Protein 8EE4 (pdb70)

Nearest PDB structures (foldseek):
  8sux-assembly1_B  TM=9.999E-01  e=4.823E-75  Escherichia coli
  8sux-assembly1_A  TM=9.973E-01  e=3.502E-72  Escherichia coli
  8eea-assembly1_E  TM=9.603E-01  e=1.665E-67  Escherichia coli
  8sux-assembly1_E  TM=9.522E-01  e=3.057E-65  Escherichia coli
  8ee4-assembly1_F  TM=9.236E-01  e=9.505E-64  Escherichia coli

Organism: Escherichia coli (NCBI:txid562)

Solvent-accessible surface area: 100495 Å² total; per-residue (Å²): 20,87,1,56,76,0,31,6,68,19,0,70,38,1,89,69,2,75,4,75,12,44,104,57,19,0,0,0,24,8,71,30,58,26,10,19,43,10,0,0,14,0,0,4,5,0,2,23,0,0,4,102,2,7,12,21,21,85,125,39,167,28,164,16,10,50,6,66,40,95,6,3,32,74,40,52,101,92,161,74,138,79,52,71,79,20,56,25,0,61,1,37,1,40,2,32,14,45,115,78,90,108,7,68,3,39,23,6,17,122,20,143,111,113,60,111,57,43,170,48,0,28,73,0,21,137,60,0,81,99,7,22,122,94,12,36,83,56,158,58,188,79,126,10,92,4,14,0,1,1,6,6,6,0,3,28,4,14,34,31,87,53,96,232,26,103,82,69,26,12,20,27,13,22,0,2,46,44,2,3,4,13,63,35,13,22,105,62,4,48,60,14,0,21,10,0,19,52,0,30,38,15,10,38,11,52,69,128,122,65,112,97,64,69,168,104,33,25,52,7,12,79,60,0,89,21,5,12,64,7,0,29,110,5,1,35,61,10,0,83,147,51,33,16,21,40,52,1,35,13,5,7,55,52,127,89,63,10,1,1,26,21,69,119,122,4,78,33,9,2,64,79,18,33,16,0,6,22,12,4,2,21,8,3,3,11,0,0,6,0,0,14,24,0,1,40,59,38,67,64,41,2,7,80,119,2,103,5,1,0,0,0,2,13,3,20,18,1,4,25,33,64,1,17,81,74,0,14,120,17,4,63,57,6,0,41,84,1,8,0,0,0,0,0,30,14,87,66,4,37,62,126,35,155,112,89,11,16,18,60,11,77,65,63,166,89,2,45,5,114,14,93,64,28,212,21,81,2,54,76,0,32,7,63,19,0,73,41,0,88,67,2,73,3,69,12,44,104,53,17,0,0,0,25,8,72,34,56,20,10,19,42,10,0,1,3,0,0,1,5,0,2,22,1,0,4,101,1,6,12,20,21,87,120,37,164,28,164,10,9,52,5,66,33,95,4,3,34,64,41,52,100,92,163,75,134,74,52,67,87,25,56,26,0,68,1,38,1,41,1,33,12,45,115,79,76,104,8,70,3,44,22,11,17,127,24,144,112,111,62,126,56,43,143,42,0,28,56,0,22,132,61,0,83,100,8,22,120,94,14,38,82,62,153,58,181,113,126,12,96,4,14,0,0,1,7,7,7,4,3,28,5,15,37,21,90,50,176,52,189,20,107,78,69,27,11,20,26,12,14,0,2,47,48,2,3,6,14,64,34,19,25,68,51,4,42,98,14,0,22,9,0,15,54,0,29,43,12,28,36,12,60,101,131,119,79,107,151,144,47,73,6,19,77,54,0,78,25,6,11,71,8,0,24,113,6,0,31,62,7,0,86,143,49,28,16,27,42,46,1,48,16,7,8,57,54,126,88,59,9,1,0,22,24,71,120,104,4,68,33,8,2,59,79,20,30,10,0,6,20,12,4,1,19,9,1,2,12,0,0,1,0,0,15,16,0,1,38,52,44,71,71,46,3,7,83,116,2,104,5,1,0,0,0,4,11,3,10,16,4,4,22,33,61,0,15,80,74,0,14,115,18,3,62,57,6,0,42,85,1,8,0,0,0,0,0,21,14,86,66,5,38,70,118,34,156,105,87,9,14,13,59,9,81,63,85,171,90,3,42,5,117,12,95,80,33,212,27,75,0,46,83,0,36,2,69,15,0,84,42,0,47,72,0,63,2,63,15,36,101,69,14,0,0,0,2,7,76,121,25,48,3,19,63,5,0,1,24,0,0,18,7,1,3,34,1,0,4,96,0,1,100,21,14,119,191,29,157,73,179,40,10,52,8,83,42,119,5,9,28,77,37,63,61,72,97,24,26,23,11,14,30,2,36,41,0,61,2,40,0,45,0,47,3,41,111,72,91,90,9,58,2,35,16,12,14,126,0,48,49,96,62,95,52,41,167,84,0,42,78,0,25,134,55,0,68,62,15,16,137,105,16,110,97,174,180,48,167,161,96,17,122,4,18,1,0,2,24,6,6,56,26,12,31,99,174,76,147,30,117,11,42,73,31,35,132,5,5,9,38,0,3,30,67,3,5,20,49,89,16,24,39,111,73,5,31,114,14,0,22,71,0,24,68,17,31,109,102,52,74,105,70,22,128,130,49,78,114,57,112,169,121,65,30,82,98,16,102,68,11,89,24,3,12,73,6,2,26,99,6,0,27,52,9,1,79,140,51,33,18,25,40,46,0,41,14,18,61,62,19,138,115,62,14,0,0,20,20,99,107,95,24,69,44,6,4,66,80,25,31,43,2,3,55,1,2,1,16,2,3,2,7,0,2,5,1,0,4,20,0,1,4,68,41,62,60,39,1,6,67,110,9,102,3,0,0,0,0,6,26,0,19,21,34,2,23,4,33,0,14,32,75,2,7,122,16,5,66,61,10,1,43,83,6,9,0,0,0,0,0,46,12,4,8,0,0,0,34,10,119,79,82,10,0,16,37,9,82,86,69,154,68,10,47,7,97,19,97,68,5,177,30,57,1,137,36,34,48,4,45,68,0,1,94,65,18,21,61,13,87,28,64,0,70,16,157,104,102,93,165,19,81,7,72,70,1,20,3,73,16,3,71,39,1,60,82,1,68,2,69,11,37,78,65,20,0,0,0,4,1,64,37,69,25,7,20,65,19,0,0,24,0,3,48,6,1,3,34,1,0,18,102,4,8,76,5,44,146,123,43,205,60,191,42,22,46,8,110,42,95,8,4,28,57,39,114,126,147,172,53,157,48,24,78,72,20,54,32,1,34,1,25,1,47,1,61,12,24,124,67,105,110,15,64,2,66,19,47,13,145,34,141,74,90,48,135,62,70,152,65,0,21,91,6,28,132,43,0,78,93,3,18,136,80,8,111,73,101,175,50,175,94,129,12,107,5,9,0,1,4,30,3,8,34,43,12,23,83,185,83,130,15,52,56,51,13,110,5,21,11,30,0,7,47,54,3,9,46,6,65,5,17,29,150,56,5,56,117,53,0,15,92,0,14,96,18,24,20,59,54,31,1,34,59,53,51,48,94,99,22,145,179,180,65,110,126,41,86,48,4,78,20,0,8,72,2,0,29,83,4,2,28,34,5,0,83,101,65,39,22,35,42,60,1,32,16,11,11,6,20,18,18,47,8,0,3,25,32,100,142,172,35,90,28,33,3,73,102,21,38,97,13,10,46,30,11,1,1,8,2,0,30,1,0,23,29,0,12,40,0,1,10,42,37,82,55,37,0,1,51,109,1,94,5,3,0,1,0,5,19,4,11,31,60,14,21,3,36,35,22,18,38,6,10,102,4,4,64,60,6,0,46,88,3,8,0,5,0,0,0,23,8,4,9,0,0,1,22,11,114,87,85,9,0,10,32,8,112,73,65,138,118,1,64,6,111,10,100,85,5,190,27,62,0,60,19,50,44,3,25,61,2,3,111,87,23,36,63,25,90,18,92,60,25,73,0,49,77,1,37,2,65,15,0,82,37,4,46,74,2,74,3,59,17,39,102,65,11,0,0,0,2,12,65,123,28,56,1,25,65,4,0,1,24,0,0,15,8,0,2,13,1,0,6,65,1,5,74,30,13,100,150,125,174,56,150,37,22,45,8,56,42,120,5,10,31,68,36,64,90,55,74,19,33,19,10,13,31,2,37,37,0,71,2,41,0,48,1,37,14,35,122,76,82,98,10,62,2,41,16,15,13,121,0,46,50,99,64,94,48,41,167,81,0,42,82,0,25,131,51,0,73,70,18,12,131,106,18,125,85,111,181,58,178,142,67,38,109,2,16,0,0,2,21,5,5,57,24,12,27,94,143,56,149,32,128,11,57,63,27,46,128,5,6,21,40,0,2,57,91,3,5,16,51,98,34,23,35,107,67,3,47,110,15,0,22,69,0,32,85,8,31,78,94,66,66,97,72,49,142,142,72,84,107,44,133,145,117,44,21,72,98,15,95,84,17,113,22,8,11,104,11,2,28,103,5,0,33,50,10,0,78,140,46,34,18,21,42,48,0,45,24,13,54,106,32,132,123,52,11,0,0,21,19,79,122,92,2,62,45,12,7,76,91,27,26,34,0,6,72,1,1,1,14,1,3,2,8,0,2,2,1,0,8,21,0,0,20,60,47,67,64,53,2,10,52,113,4,108,3,1,0,0,0,5,27,0,19,19,34,2,15,2,33,0,14,29,58,1,8,117,17,5,65,56,10,1,40,78,6,7,0,0,0,0,0,36,9,5,11,0,0,0,28,9,118,81,90,10,0,20,35,11,85,94,65,149,65,6,38,5,98,20,96,60,5,175,33,61,1,106,21,43,47,5,34,53,0,1,78,69,16,18,66,13,99,31,100,1,82,44,213,22,80,4,72,79,1,34,3,66,27,0,75,43,1,86,73,2,77,2,71,12,41,85,66,20,1,0,0,1,4,61,36,69,25,6,22,66,14,0,0,19,0,0,25,7,0,4,22,0,1,5,78,3,1,66,46,8,66,156,61,148,58,162,37,13,49,7,90,59,93,5,3,21,77,48,54,122,132,160,81,113,102,43,91,100,17,52,39,0,45,0,38,0,38,1,47,17,43,121,79,76,108,6,68,3,60,24,8,12,103,17,151,107,106,44,95,64,49,178,71,0,30,78,0,24,129,52,0,51,80,12,10,128,97,19,88,112,131,162,67,185,71,117,12,104,4,14,0,2,5,34,3,7,29,49,12,28,48,191,90,134,13,63,84,43,23,146,4,18,12,20,0,2,70,100,3,15,55,6,66,7,25,38,147,69,5,56,112,55,0,20,85,0,12,94,22,25,22,64,49,30,2,28,69,54,51,36,73,106,33,134,170,171,86,33,128,114,25,85,56,3,81,26,0,7,62,1,0,30,74,3,1,32,53,6,0,85,128,56,38,21,36,39,58,1,37,23,13,9,5,24,26,46,50,14,0,2,27,31,99,146,170,34,90,27,26,2,78,100,18,38,95,16,10,39,24,10,0,1,9,3,0,29,1,0,23,27,0,9,47,0,3,10,41,36,69,46,37,0,2,57,107,1,99,4,2,0,2,0,6,20,4,11,26,52,9,28,2,36,36,17,17,23,6,10,80,6,3,66,67,5,0,48,84,2,6,1,0,0,0,0,23,9,5,9,0,0,0,22,10,110,90,94,8,0,13,30,8,102,60,40,153,82,0,45,5,82,15,109,80,8,181,35,52,1,75,19,51,45,4,20,71,1,3,98,75,21,30,63,22,78,18,81,5,99,107

Structure (mmCIF, N/CA/C/O backbone):
data_8EE4
#
_entry.id   8EE4
#
_cell.length_a   1.00
_cell.length_b   1.00
_cell.length_c   1.00
_cell.angle_alpha   90.00
_cell.angle_beta   90.00
_cell.angle_gamma   90.00
#
_symmetry.space_group_name_H-M   'P 1'
#
loop_
_entity.id
_entity.type
_entity.pdbx_description
1 polymer PtuA
2 non-polymer "ADENOSINE-5'-TRIPHOSPHATE"
#
loop_
_atom_site.group_PDB
_atom_site.id
_atom_site.type_symbol
_atom_site.label_atom_id
_atom_site.label_alt_id
_atom_site.label_comp_id
_atom_site.label_asym_id
_atom_site.label_entity_id
_atom_site.label_seq_id
_atom_site.pdbx_PDB_ins_code
_atom_site.Cartn_x
_atom_site.Cartn_y
_atom_site.Cartn_z
_atom_site.occupancy
_atom_site.B_iso_or_equiv
_atom_site.auth_seq_id
_atom_site.auth_comp_id
_atom_site.auth_asym_id
_atom_site.auth_atom_id
_atom_site.pdbx_PDB_model_num
ATOM 1 N N . MET A 1 1 ? 167.974 126.855 103.570 1.00 31.24 1 MET A N 1
ATOM 2 C CA . MET A 1 1 ? 167.289 125.610 103.889 1.00 24.07 1 MET A CA 1
ATOM 3 C C . MET A 1 1 ? 166.182 125.358 102.874 1.00 24.48 1 MET A C 1
ATOM 4 O O . MET A 1 1 ? 165.002 125.514 103.169 1.00 30.37 1 MET A O 1
ATOM 9 N N . ARG A 1 2 ? 166.587 124.965 101.669 1.00 22.38 2 ARG A N 1
ATOM 10 C CA . ARG A 1 2 ? 165.666 124.811 100.552 1.00 14.40 2 ARG A CA 1
ATOM 11 C C . ARG A 1 2 ? 164.661 123.693 100.800 1.00 12.70 2 ARG A C 1
ATOM 12 O O . ARG A 1 2 ? 164.932 122.743 101.537 1.00 21.40 2 ARG A O 1
ATOM 33 N N . ILE A 1 3 ? 163.491 123.826 100.179 1.00 13.44 3 ILE A N 1
ATOM 34 C CA . ILE A 1 3 ? 162.485 122.773 100.112 1.00 12.77 3 ILE A CA 1
ATOM 35 C C . ILE A 1 3 ? 162.164 122.538 98.644 1.00 6.55 3 ILE A C 1
ATOM 36 O O . ILE A 1 3 ? 162.030 123.494 97.872 1.00 14.75 3 ILE A O 1
ATOM 52 N N . ASP A 1 4 ? 162.046 121.269 98.250 1.00 8.02 4 ASP A N 1
ATOM 53 C CA . ASP A 1 4 ? 161.930 120.921 96.841 1.00 11.61 4 ASP A CA 1
ATOM 54 C C . ASP A 1 4 ? 160.584 120.332 96.453 1.00 6.95 4 ASP A C 1
ATOM 55 O O . ASP A 1 4 ? 160.129 120.566 95.333 1.00 7.04 4 ASP A O 1
ATOM 64 N N . LYS A 1 5 ? 159.933 119.583 97.341 1.00 12.52 5 LYS A N 1
ATOM 65 C CA . LYS A 1 5 ? 158.743 118.830 96.975 1.00 10.99 5 LYS A CA 1
ATOM 66 C C . LYS A 1 5 ? 157.819 118.747 98.181 1.00 4.75 5 LYS A C 1
ATOM 67 O O . LYS A 1 5 ? 158.274 118.706 99.326 1.00 4.88 5 LYS A O 1
ATOM 86 N N . LEU A 1 6 ? 156.514 118.740 97.913 1.00 4.56 6 LEU A N 1
ATOM 87 C CA . LEU A 1 6 ? 155.511 118.627 98.961 1.00 5.50 6 LEU A CA 1
ATOM 88 C C . LEU A 1 6 ? 154.412 117.676 98.513 1.00 7.27 6 LEU A C 1
ATOM 89 O O . LEU A 1 6 ? 154.009 117.680 97.345 1.00 10.15 6 LEU A O 1
ATOM 105 N N . SER A 1 7 ? 153.929 116.868 99.457 1.00 11.09 7 SER A N 1
ATOM 106 C CA . SER A 1 7 ? 152.841 115.930 99.225 1.00 3.16 7 SER A CA 1
ATOM 107 C C . SER A 1 7 ? 151.801 116.077 100.325 1.00 7.83 7 SER A C 1
ATOM 108 O O . SER A 1 7 ? 152.145 116.250 101.498 1.00 12.14 7 SER A O 1
ATOM 116 N N . LEU A 1 8 ? 150.531 116.003 99.937 1.00 9.16 8 LEU A N 1
ATOM 117 C CA . LEU A 1 8 ? 149.406 116.130 100.853 1.00 7.77 8 LEU A CA 1
ATOM 118 C C . LEU A 1 8 ? 148.437 114.981 100.636 1.00 6.95 8 LEU A C 1
ATOM 119 O O . LEU A 1 8 ? 148.213 114.557 99.499 1.00 12.83 8 LEU A O 1
ATOM 135 N N . LEU A 1 9 ? 147.844 114.511 101.734 1.00 12.23 9 LEU A N 1
ATOM 136 C CA . LEU A 1 9 ? 146.856 113.437 101.717 1.00 7.40 9 LEU A CA 1
ATOM 137 C C . LEU A 1 9 ? 145.772 113.760 102.733 1.00 4.55 9 LEU A C 1
ATOM 138 O O . LEU A 1 9 ? 146.067 113.926 103.920 1.00 8.99 9 LEU A O 1
ATOM 154 N N . ASN A 1 10 ? 144.525 113.846 102.271 1.00 6.66 10 ASN A N 1
ATOM 155 C CA . ASN A 1 10 ? 143.374 114.073 103.150 1.00 8.32 10 ASN A CA 1
ATOM 156 C C . ASN A 1 10 ? 143.551 115.331 103.996 1.00 5.42 10 ASN A C 1
ATOM 157 O O . ASN A 1 10 ? 143.295 115.334 105.201 1.00 6.40 10 ASN A O 1
ATOM 168 N N . PHE A 1 11 ? 143.991 116.415 103.362 1.00 9.74 11 PHE A N 1
ATOM 169 C CA . PHE A 1 11 ? 144.231 117.682 104.047 1.00 6.37 11 PHE A CA 1
ATOM 170 C C . PHE A 1 11 ? 143.257 118.713 103.491 1.00 5.89 11 PHE A C 1
ATOM 171 O O . PHE A 1 11 ? 143.362 119.109 102.326 1.00 8.31 11 PHE A O 1
ATOM 188 N N . ARG A 1 12 ? 142.315 119.144 104.330 1.00 5.74 12 ARG A N 1
ATOM 189 C CA . ARG A 1 12 ? 141.257 120.069 103.938 1.00 6.91 12 ARG A CA 1
ATOM 190 C C . ARG A 1 12 ? 140.635 119.674 102.601 1.00 8.46 12 ARG A C 1
ATOM 191 O O . ARG A 1 12 ? 139.995 118.624 102.505 1.00 21.32 12 ARG A O 1
ATOM 212 N N . CYS A 1 13 ? 140.811 120.491 101.561 1.00 5.20 13 CYS A N 1
ATOM 213 C CA . CYS A 1 13 ? 140.083 120.268 100.316 1.00 8.00 13 CYS A CA 1
ATOM 214 C C . CYS A 1 13 ? 140.751 119.256 99.392 1.00 5.69 13 CYS A C 1
ATOM 215 O O . CYS A 1 13 ? 140.105 118.786 98.450 1.00 9.63 13 CYS A O 1
ATOM 223 N N . PHE A 1 14 ? 142.012 118.907 99.629 1.00 12.51 14 PHE A N 1
ATOM 224 C CA . PHE A 1 14 ? 142.756 118.026 98.737 1.00 10.44 14 PHE A CA 1
ATOM 225 C C . PHE A 1 14 ? 142.689 116.590 99.236 1.00 10.17 14 PHE A C 1
ATOM 226 O O . PHE A 1 14 ? 143.034 116.311 100.389 1.00 14.34 14 PHE A O 1
ATOM 243 N N . LYS A 1 15 ? 142.243 115.683 98.365 1.00 12.06 15 LYS A N 1
ATOM 244 C CA . LYS A 1 15 ? 142.363 114.258 98.654 1.00 9.00 15 LYS A CA 1
ATOM 245 C C . LYS A 1 15 ? 143.817 113.814 98.560 1.00 13.56 15 LYS A C 1
ATOM 246 O O . LYS A 1 15 ? 144.324 113.115 99.443 1.00 12.86 15 LYS A O 1
ATOM 265 N N . GLN A 1 16 ? 144.505 114.219 97.494 1.00 13.62 16 GLN A N 1
ATOM 266 C CA . GLN A 1 16 ? 145.938 114.009 97.372 1.00 10.75 16 GLN A CA 1
ATOM 267 C C . GLN A 1 16 ? 146.502 115.087 96.459 1.00 10.97 16 GLN A C 1
ATOM 268 O O . GLN A 1 16 ? 145.838 115.532 95.521 1.00 10.12 16 GLN A O 1
ATOM 282 N N . LEU A 1 17 ? 147.733 115.505 96.745 1.00 8.52 17 LEU A N 1
ATOM 283 C CA . LEU A 1 17 ? 148.350 116.577 95.971 1.00 6.34 17 LEU A CA 1
ATOM 284 C C . LEU A 1 17 ? 149.864 116.438 96.014 1.00 7.71 17 LEU A C 1
ATOM 285 O O . LEU A 1 17 ? 150.434 116.159 97.068 1.00 14.01 17 LEU A O 1
ATOM 301 N N . ASP A 1 18 ? 150.502 116.633 94.861 1.00 9.41 18 ASP A N 1
ATOM 302 C CA . ASP A 1 18 ? 151.954 116.687 94.745 1.00 5.84 18 ASP A CA 1
ATOM 303 C C . ASP A 1 18 ? 152.342 118.002 94.085 1.00 9.20 18 ASP A C 1
ATOM 304 O O . ASP A 1 18 ? 151.763 118.374 93.059 1.00 14.76 18 ASP A O 1
ATOM 313 N N . ILE A 1 19 ? 153.316 118.704 94.663 1.00 6.45 19 ILE A N 1
ATOM 314 C CA . ILE A 1 19 ? 153.741 119.996 94.131 1.00 9.89 19 ILE A CA 1
ATOM 315 C C . ILE A 1 19 ? 155.254 120.124 94.247 1.00 5.62 19 ILE A C 1
ATOM 316 O O . ILE A 1 19 ? 155.850 119.745 95.261 1.00 9.27 19 ILE A O 1
ATOM 332 N N . THR A 1 20 ? 155.872 120.668 93.201 1.00 10.14 20 THR A N 1
ATOM 333 C CA . THR A 1 20 ? 157.310 120.893 93.143 1.00 5.35 20 THR A CA 1
ATOM 334 C C . THR A 1 20 ? 157.589 122.390 93.126 1.00 9.74 20 THR A C 1
ATOM 335 O O . THR A 1 20 ? 156.849 123.161 92.509 1.00 5.69 20 THR A O 1
ATOM 346 N N . PHE A 1 21 ? 158.656 122.796 93.808 1.00 12.53 21 PHE A N 1
ATOM 347 C CA . PHE A 1 21 ? 158.977 124.200 94.010 1.00 9.24 21 PHE A CA 1
ATOM 348 C C . PHE A 1 21 ? 160.225 124.591 93.228 1.00 7.95 21 PHE A C 1
ATOM 349 O O . PHE A 1 21 ? 161.139 123.785 93.035 1.00 15.06 21 PHE A O 1
ATOM 366 N N . ASP A 1 22 ? 160.249 125.842 92.779 1.00 11.23 22 ASP A N 1
ATOM 367 C CA . ASP A 1 22 ? 161.394 126.405 92.080 1.00 11.81 22 ASP A CA 1
ATOM 368 C C . ASP A 1 22 ? 162.401 126.950 93.086 1.00 9.47 22 ASP A C 1
ATOM 369 O O . ASP A 1 22 ? 162.047 127.337 94.202 1.00 10.18 22 ASP A O 1
ATOM 378 N N . GLU A 1 23 ? 163.669 126.986 92.672 1.00 15.85 23 GLU A N 1
ATOM 379 C CA . GLU A 1 23 ? 164.747 127.303 93.605 1.00 12.06 23 GLU A CA 1
ATOM 380 C C . GLU A 1 23 ? 164.625 128.711 94.175 1.00 12.65 23 GLU A C 1
ATOM 381 O O . GLU A 1 23 ? 165.023 128.947 95.321 1.00 11.00 23 GLU A O 1
ATOM 393 N N . HIS A 1 24 ? 164.087 129.656 93.404 1.00 13.96 24 HIS A N 1
ATOM 394 C CA . HIS A 1 24 ? 164.061 131.056 93.811 1.00 3.47 24 HIS A CA 1
ATOM 395 C C . HIS A 1 24 ? 162.657 131.589 94.043 1.00 4.24 24 HIS A C 1
ATOM 396 O O . HIS A 1 24 ? 162.390 132.160 95.106 1.00 12.07 24 HIS A O 1
ATOM 409 N N . ILE A 1 25 ? 161.751 131.434 93.081 1.00 7.69 25 ILE A N 1
ATOM 410 C CA . ILE A 1 25 ? 160.414 132.012 93.172 1.00 8.27 25 ILE A CA 1
ATOM 411 C C . ILE A 1 25 ? 159.404 131.044 92.571 1.00 4.77 25 ILE A C 1
ATOM 412 O O . ILE A 1 25 ? 159.629 130.479 91.497 1.00 10.21 25 ILE A O 1
ATOM 428 N N . THR A 1 26 ? 158.290 130.854 93.276 1.00 5.31 26 THR A N 1
ATOM 429 C CA . THR A 1 26 ? 157.163 130.069 92.790 1.00 3.41 26 THR A CA 1
ATOM 430 C C . THR A 1 26 ? 155.879 130.807 93.138 1.00 4.02 26 THR A C 1
ATOM 431 O O . THR A 1 26 ? 155.706 131.244 94.279 1.00 3.46 26 THR A O 1
ATOM 442 N N . ILE A 1 27 ? 154.985 130.939 92.161 1.00 8.89 27 ILE A N 1
ATOM 443 C CA . ILE A 1 27 ? 153.731 131.665 92.326 1.00 8.59 27 ILE A CA 1
ATOM 444 C C . ILE A 1 27 ? 152.575 130.694 92.135 1.00 7.90 27 ILE A C 1
ATOM 445 O O . ILE A 1 27 ? 152.520 129.974 91.132 1.00 5.33 27 ILE A O 1
ATOM 461 N N . LEU A 1 28 ? 151.654 130.682 93.096 1.00 7.83 28 LEU A N 1
ATOM 462 C CA . LEU A 1 28 ? 150.457 129.854 93.042 1.00 3.93 28 LEU A CA 1
ATOM 463 C C . LEU A 1 28 ? 149.296 130.722 92.571 1.00 2.79 28 LEU A C 1
ATOM 464 O O . LEU A 1 28 ? 148.961 131.717 93.220 1.00 2.30 28 LEU A O 1
ATOM 480 N N . VAL A 1 29 ? 148.686 130.346 91.450 1.00 7.41 29 VAL A N 1
ATOM 481 C CA . VAL A 1 29 ? 147.627 131.128 90.821 1.00 10.63 29 VAL A CA 1
ATOM 482 C C . VAL A 1 29 ? 146.361 130.285 90.785 1.00 8.85 29 VAL A C 1
ATOM 483 O O . VAL A 1 29 ? 146.378 129.154 90.288 1.00 15.16 29 VAL A O 1
ATOM 496 N N . ALA A 1 30 ? 145.270 130.833 91.308 1.00 5.61 30 ALA A N 1
ATOM 497 C CA . ALA A 1 30 ? 143.984 130.151 91.315 1.00 5.53 30 ALA A CA 1
ATOM 498 C C . ALA A 1 30 ? 142.930 131.114 91.856 1.00 6.23 30 ALA A C 1
ATOM 499 O O . ALA A 1 30 ? 143.277 132.142 92.443 1.00 7.31 30 ALA A O 1
ATOM 506 N N . PRO A 1 31 ? 141.638 130.804 91.661 1.00 11.22 31 PRO A N 1
ATOM 507 C CA . PRO A 1 31 ? 140.581 131.652 92.234 1.00 5.40 31 PRO A CA 1
ATOM 508 C C . PRO A 1 31 ? 140.298 131.342 93.696 1.00 1.56 31 PRO A C 1
ATOM 509 O O . PRO A 1 31 ? 141.000 130.540 94.317 1.00 6.58 31 PRO A O 1
ATOM 520 N N . ASN A 1 32 ? 139.266 131.976 94.249 1.00 2.35 32 ASN A N 1
ATOM 521 C CA . ASN A 1 32 ? 138.910 131.766 95.646 1.00 4.01 32 ASN A CA 1
ATOM 522 C C . ASN A 1 32 ? 138.504 130.318 95.892 1.00 0.00 32 ASN A C 1
ATOM 523 O O . ASN A 1 32 ? 137.819 129.698 95.074 1.00 12.46 32 ASN A O 1
ATOM 534 N N . GLY A 1 33 ? 138.926 129.784 97.036 1.00 0.57 33 GLY A N 1
ATOM 535 C CA . GLY A 1 33 ? 138.555 128.440 97.427 1.00 0.00 33 GLY A CA 1
ATOM 536 C C . GLY A 1 33 ? 139.301 127.335 96.720 1.00 4.71 33 GLY A C 1
ATOM 537 O O . GLY A 1 33 ? 138.868 126.180 96.775 1.00 8.85 33 GLY A O 1
ATOM 541 N N . ALA A 1 34 ? 140.415 127.645 96.059 1.00 8.54 34 ALA A N 1
ATOM 542 C CA . ALA A 1 34 ? 141.157 126.645 95.306 1.00 0.00 34 ALA A CA 1
ATOM 543 C C . ALA A 1 34 ? 142.250 125.965 96.119 1.00 6.03 34 ALA A C 1
ATOM 544 O O . ALA A 1 34 ? 142.711 124.889 95.723 1.00 12.47 34 ALA A O 1
ATOM 551 N N . GLY A 1 35 ? 142.682 126.560 97.229 1.00 10.58 35 GLY A N 1
ATOM 552 C CA . GLY A 1 35 ? 143.631 125.913 98.114 1.00 0.00 35 GLY A CA 1
ATOM 553 C C . GLY A 1 35 ? 144.983 126.592 98.208 1.00 0.79 35 GLY A C 1
ATOM 554 O O . GLY A 1 35 ? 145.982 125.936 98.510 1.00 8.31 35 GLY A O 1
ATOM 558 N N . LYS A 1 36 ? 145.035 127.903 97.957 1.00 8.94 36 LYS A N 1
ATOM 559 C CA . LYS A 1 36 ? 146.312 128.611 98.010 1.00 3.21 36 LYS A CA 1
ATOM 560 C C . LYS A 1 36 ? 146.804 128.777 99.444 1.00 0.25 36 LYS A C 1
ATOM 561 O O . LYS A 1 36 ? 148.012 128.710 99.699 1.00 7.62 36 LYS A O 1
ATOM 580 N N . THR A 1 37 ? 145.893 129.004 100.392 1.00 0.00 37 THR A N 1
ATOM 581 C CA . THR A 1 37 ? 146.287 129.098 101.795 1.00 0.00 37 THR A CA 1
ATOM 582 C C . THR A 1 37 ? 146.590 127.730 102.393 1.00 2.38 37 THR A C 1
ATOM 583 O O . THR A 1 37 ? 147.419 127.627 103.304 1.00 6.99 37 THR A O 1
ATOM 594 N N . THR A 1 38 ? 145.937 126.680 101.892 1.00 8.26 38 THR A N 1
ATOM 595 C CA . THR A 1 38 ? 146.184 125.333 102.394 1.00 9.71 38 THR A CA 1
ATOM 596 C C . THR A 1 38 ? 147.634 124.921 102.172 1.00 7.32 38 THR A C 1
ATOM 597 O O . THR A 1 38 ? 148.269 124.336 103.060 1.00 10.52 38 THR A O 1
ATOM 608 N N . VAL A 1 39 ? 148.178 125.225 100.992 1.00 0.00 39 VAL A N 1
ATOM 609 C CA . VAL A 1 39 ? 149.551 124.841 100.679 1.00 1.92 39 VAL A CA 1
ATOM 610 C C . VAL A 1 39 ? 150.527 125.551 101.609 1.00 2.00 39 VAL A C 1
ATOM 611 O O . VAL A 1 39 ? 151.460 124.938 102.145 1.00 9.97 39 VAL A O 1
ATOM 624 N N . LEU A 1 40 ? 150.323 126.852 101.824 1.00 2.79 40 LEU A N 1
ATOM 625 C CA . LEU A 1 40 ? 151.226 127.601 102.689 1.00 0.52 40 LEU A CA 1
ATOM 626 C C . LEU A 1 40 ? 151.119 127.142 104.137 1.00 1.94 40 LEU A C 1
ATOM 627 O O . LEU A 1 40 ? 152.129 127.099 104.848 1.00 9.59 40 LEU A O 1
ATOM 643 N N . ASP A 1 41 ? 149.915 126.785 104.589 1.00 4.60 41 ASP A N 1
ATOM 644 C CA . ASP A 1 41 ? 149.771 126.251 105.940 1.00 2.56 41 ASP A CA 1
ATOM 645 C C . ASP A 1 41 ? 150.493 124.917 106.082 1.00 2.44 41 ASP A C 1
ATOM 646 O O . ASP A 1 41 ? 151.141 124.656 107.105 1.00 5.08 41 ASP A O 1
ATOM 655 N N . ALA A 1 42 ? 150.405 124.065 105.059 1.00 7.03 42 ALA A N 1
ATOM 656 C CA . ALA A 1 42 ? 151.132 122.802 105.090 1.00 0.00 42 ALA A CA 1
ATOM 657 C C . ALA A 1 42 ? 152.636 123.035 105.156 1.00 3.05 42 ALA A C 1
ATOM 658 O O . ALA A 1 42 ? 153.351 122.325 105.874 1.00 3.60 42 ALA A O 1
ATOM 665 N N . VAL A 1 43 ? 153.138 124.020 104.409 1.00 3.12 43 VAL A N 1
ATOM 666 C CA . VAL A 1 43 ? 154.567 124.324 104.465 1.00 3.45 43 VAL A CA 1
ATOM 667 C C . VAL A 1 43 ? 154.957 124.831 105.854 1.00 1.90 43 VAL A C 1
ATOM 668 O O . VAL A 1 43 ? 156.005 124.451 106.393 1.00 4.04 43 VAL A O 1
ATOM 681 N N . ARG A 1 44 ? 154.135 125.700 106.450 1.00 3.15 44 ARG A N 1
ATOM 682 C CA . ARG A 1 44 ? 154.385 126.128 107.826 1.00 1.51 44 ARG A CA 1
ATOM 683 C C . ARG A 1 44 ? 154.528 124.928 108.749 1.00 5.41 44 ARG A C 1
ATOM 684 O O . ARG A 1 44 ? 155.456 124.853 109.565 1.00 14.09 44 ARG A O 1
ATOM 705 N N . LEU A 1 45 ? 153.568 124.005 108.669 1.00 5.80 45 LEU A N 1
ATOM 706 C CA . LEU A 1 45 ? 153.567 122.863 109.574 1.00 3.53 45 LEU A CA 1
ATOM 707 C C . LEU A 1 45 ? 154.772 121.969 109.331 1.00 4.84 45 LEU A C 1
ATOM 708 O O . LEU A 1 45 ? 155.320 121.394 110.277 1.00 10.18 45 LEU A O 1
ATOM 724 N N . ALA A 1 46 ? 155.200 121.841 108.074 1.00 3.89 46 ALA A N 1
ATOM 725 C CA . ALA A 1 46 ? 156.383 121.044 107.774 1.00 0.56 46 ALA A CA 1
ATOM 726 C C . ALA A 1 46 ? 157.653 121.698 108.304 1.00 4.82 46 ALA A C 1
ATOM 727 O O . ALA A 1 46 ? 158.599 120.994 108.674 1.00 9.51 46 ALA A O 1
ATOM 734 N N . LEU A 1 47 ? 157.699 123.031 108.343 1.00 7.86 47 LEU A N 1
ATOM 735 C CA . LEU A 1 47 ? 158.901 123.731 108.786 1.00 5.73 47 LEU A CA 1
ATOM 736 C C . LEU A 1 47 ? 158.957 123.971 110.288 1.00 4.93 47 LEU A C 1
ATOM 737 O O . LEU A 1 47 ? 160.036 124.277 110.807 1.00 10.20 47 LEU A O 1
ATOM 753 N N . PHE A 1 48 ? 157.841 123.852 110.998 1.00 1.93 48 PHE A N 1
ATOM 754 C CA . PHE A 1 48 ? 157.841 124.256 112.402 1.00 3.05 48 PHE A CA 1
ATOM 755 C C . PHE A 1 48 ? 158.760 123.440 113.316 1.00 7.11 48 PHE A C 1
ATOM 756 O O . PHE A 1 48 ? 159.209 123.979 114.332 1.00 11.11 48 PHE A O 1
ATOM 773 N N . PRO A 1 49 ? 159.040 122.157 113.047 1.00 15.23 49 PRO A N 1
ATOM 774 C CA . PRO A 1 49 ? 159.934 121.417 113.966 1.00 7.61 49 PRO A CA 1
ATOM 775 C C . PRO A 1 49 ? 161.301 122.062 114.159 1.00 10.71 49 PRO A C 1
ATOM 776 O O . PRO A 1 49 ? 161.806 122.134 115.292 1.00 12.21 49 PRO A O 1
ATOM 787 N N . PHE A 1 50 ? 161.916 122.535 113.074 1.00 11.00 50 PHE A N 1
ATOM 788 C CA . PHE A 1 50 ? 163.206 123.206 113.180 1.00 5.64 50 PHE A CA 1
ATOM 789 C C . PHE A 1 50 ? 163.133 124.364 114.165 1.00 3.07 50 PHE A C 1
ATOM 790 O O . PHE A 1 50 ? 164.023 124.544 115.003 1.00 8.58 50 PHE A O 1
ATOM 807 N N . ILE A 1 51 ? 162.068 125.160 114.076 1.00 6.55 51 ILE A N 1
ATOM 808 C CA . ILE A 1 51 ? 161.892 126.275 114.998 1.00 10.13 51 ILE A CA 1
ATOM 809 C C . ILE A 1 51 ? 161.634 125.762 116.408 1.00 5.57 51 ILE A C 1
ATOM 810 O O . ILE A 1 51 ? 162.076 126.364 117.393 1.00 4.36 51 ILE A O 1
ATOM 826 N N . ARG A 1 52 ? 160.912 124.645 116.530 1.00 9.64 52 ARG A N 1
ATOM 827 C CA . ARG A 1 52 ? 160.718 124.024 117.834 1.00 13.27 52 ARG A CA 1
ATOM 828 C C . ARG A 1 52 ? 162.041 123.636 118.469 1.00 13.90 52 ARG A C 1
ATOM 829 O O . ARG A 1 52 ? 162.111 123.488 119.693 1.00 18.17 52 ARG A O 1
ATOM 850 N N . GLY A 1 53 ? 163.085 123.464 117.666 1.00 11.12 53 GLY A N 1
ATOM 851 C CA . GLY A 1 53 ? 164.409 123.229 118.211 1.00 4.57 53 GLY A CA 1
ATOM 852 C C . GLY A 1 53 ? 165.094 124.467 118.767 1.00 10.76 53 GLY A C 1
ATOM 853 O O . GLY A 1 53 ? 166.317 124.473 118.922 1.00 14.64 53 GLY A O 1
ATOM 857 N N . PHE A 1 54 ? 164.331 125.519 119.075 1.00 18.46 54 PHE A N 1
ATOM 858 C CA . PHE A 1 54 ? 164.870 126.764 119.609 1.00 9.47 54 PHE A CA 1
ATOM 859 C C . PHE A 1 54 ? 164.083 127.189 120.841 1.00 12.12 54 PHE A C 1
ATOM 860 O O . PHE A 1 54 ? 162.975 126.710 121.094 1.00 19.91 54 PHE A O 1
ATOM 877 N N . ASP A 1 55 ? 164.677 128.105 121.612 1.00 15.79 55 ASP A N 1
ATOM 878 C CA . ASP A 1 55 ? 164.027 128.623 122.812 1.00 19.15 55 ASP A CA 1
ATOM 879 C C . ASP A 1 55 ? 162.929 129.626 122.489 1.00 21.23 55 ASP A C 1
ATOM 880 O O . ASP A 1 55 ? 161.933 129.702 123.217 1.00 27.77 55 ASP A O 1
ATOM 889 N N . ALA A 1 56 ? 163.081 130.393 121.408 1.00 18.43 56 ALA A N 1
ATOM 890 C CA . ALA A 1 56 ? 162.080 131.394 121.062 1.00 20.97 56 ALA A CA 1
ATOM 891 C C . ALA A 1 56 ? 160.708 130.777 120.834 1.00 21.55 56 ALA A C 1
ATOM 892 O O . ALA A 1 56 ? 159.699 131.482 120.928 1.00 25.63 56 ALA A O 1
ATOM 899 N N . SER A 1 57 ? 160.649 129.481 120.541 1.00 14.90 57 SER A N 1
ATOM 900 C CA . SER A 1 57 ? 159.388 128.790 120.317 1.00 13.51 57 SER A CA 1
ATOM 901 C C . SER A 1 57 ? 158.610 128.534 121.600 1.00 21.98 57 SER A C 1
ATOM 902 O O . SER A 1 57 ? 157.472 128.060 121.526 1.00 25.52 57 SER A O 1
ATOM 910 N N . LEU A 1 58 ? 159.187 128.821 122.769 1.00 25.84 58 LEU A N 1
ATOM 911 C CA . LEU A 1 58 ? 158.480 128.597 124.024 1.00 23.40 58 LEU A CA 1
ATOM 912 C C . LEU A 1 58 ? 157.339 129.580 124.244 1.00 28.84 58 LEU A C 1
ATOM 913 O O . LEU A 1 58 ? 156.528 129.363 125.150 1.00 31.18 58 LEU A O 1
ATOM 929 N N . TYR A 1 59 ? 157.254 130.645 123.447 1.00 30.63 59 TYR A N 1
ATOM 930 C CA . TYR A 1 59 ? 156.234 131.673 123.608 1.00 28.66 59 TYR A CA 1
ATOM 931 C C . TYR A 1 59 ? 155.235 131.682 122.456 1.00 26.88 59 TYR A C 1
ATOM 932 O O . TYR A 1 59 ? 154.567 132.695 122.228 1.00 32.94 59 TYR A O 1
ATOM 950 N N . VAL A 1 60 ? 155.120 130.577 121.727 1.00 21.01 60 VAL A N 1
ATOM 951 C CA . VAL A 1 60 ? 154.213 130.497 120.587 1.00 19.54 60 VAL A CA 1
ATOM 952 C C . VAL A 1 60 ? 152.818 130.155 121.096 1.00 21.69 60 VAL A C 1
ATOM 953 O O . VAL A 1 60 ? 152.610 129.101 121.706 1.00 23.91 60 VAL A O 1
ATOM 966 N N . LYS A 1 61 ? 151.861 131.048 120.845 1.00 30.11 61 LYS A N 1
ATOM 967 C CA . LYS A 1 61 ? 150.470 130.844 121.229 1.00 31.66 61 LYS A CA 1
ATOM 968 C C . LYS A 1 61 ? 149.578 130.518 120.037 1.00 27.85 61 LYS A C 1
ATOM 969 O O . LYS A 1 61 ? 148.362 130.390 120.205 1.00 27.90 61 LYS A O 1
ATOM 988 N N . ASP A 1 62 ? 150.148 130.378 118.843 1.00 22.58 62 ASP A N 1
ATOM 989 C CA . ASP A 1 62 ? 149.351 130.117 117.650 1.00 15.44 62 ASP A CA 1
ATOM 990 C C . ASP A 1 62 ? 148.874 128.670 117.653 1.00 14.56 62 ASP A C 1
ATOM 991 O O . ASP A 1 62 ? 149.686 127.740 117.600 1.00 15.27 62 ASP A O 1
ATOM 1000 N N . LYS A 1 63 ? 147.557 128.481 117.714 1.00 21.05 63 LYS A N 1
ATOM 1001 C CA . LYS A 1 63 ? 146.976 127.146 117.736 1.00 16.90 63 LYS A CA 1
ATOM 1002 C C . LYS A 1 63 ? 146.923 126.499 116.361 1.00 14.91 63 LYS A C 1
ATOM 1003 O O . LYS A 1 63 ? 146.709 125.286 116.276 1.00 20.43 63 LYS A O 1
ATOM 1022 N N . SER A 1 64 ? 147.120 127.266 115.292 1.00 14.47 64 SER A N 1
ATOM 1023 C CA . SER A 1 64 ? 147.109 126.734 113.939 1.00 8.70 64 SER A CA 1
ATOM 1024 C C . SER A 1 64 ? 148.482 126.270 113.474 1.00 8.79 64 SER A C 1
ATOM 1025 O O . SER A 1 64 ? 148.634 125.916 112.302 1.00 20.27 64 SER A O 1
ATOM 1033 N N . LEU A 1 65 ? 149.478 126.256 114.357 1.00 5.12 65 LEU A N 1
ATOM 1034 C CA . LEU A 1 65 ? 150.801 125.746 114.031 1.00 6.83 65 LEU A CA 1
ATOM 1035 C C . LEU A 1 65 ? 150.919 124.243 114.264 1.00 11.46 65 LEU A C 1
ATOM 1036 O O . LEU A 1 65 ? 152.022 123.696 114.170 1.00 5.36 65 LEU A O 1
ATOM 1052 N N . ALA A 1 66 ? 149.810 123.573 114.568 1.00 13.08 66 ALA A N 1
ATOM 1053 C CA . ALA A 1 66 ? 149.752 122.123 114.664 1.00 11.18 66 ALA A CA 1
ATOM 1054 C C . ALA A 1 66 ? 148.530 121.626 113.907 1.00 11.96 66 ALA A C 1
ATOM 1055 O O . ALA A 1 66 ? 147.542 122.350 113.753 1.00 24.18 66 ALA A O 1
ATOM 1062 N N . ILE A 1 67 ? 148.603 120.383 113.425 1.00 4.65 67 ILE A N 1
ATOM 1063 C CA . ILE A 1 67 ? 147.464 119.802 112.726 1.00 8.32 67 ILE A CA 1
ATOM 1064 C C . ILE A 1 67 ? 146.306 119.652 113.700 1.00 11.72 67 ILE A C 1
ATOM 1065 O O . ILE A 1 67 ? 146.483 119.234 114.852 1.00 19.66 67 ILE A O 1
ATOM 1081 N N . ARG A 1 68 ? 145.108 119.998 113.239 1.00 11.46 68 ARG A N 1
ATOM 1082 C CA . ARG A 1 68 ? 143.913 119.995 114.067 1.00 11.18 68 ARG A CA 1
ATOM 1083 C C . ARG A 1 68 ? 142.861 119.080 113.455 1.00 13.22 68 ARG A C 1
ATOM 1084 O O . ARG A 1 68 ? 142.947 118.690 112.288 1.00 17.21 68 ARG A O 1
ATOM 1105 N N . THR A 1 69 ? 141.859 118.736 114.268 1.00 14.34 69 THR A N 1
ATOM 1106 C CA . THR A 1 69 ? 140.767 117.903 113.778 1.00 15.83 69 THR A CA 1
ATOM 1107 C C . THR A 1 69 ? 140.004 118.588 112.654 1.00 14.09 69 THR A C 1
ATOM 1108 O O . THR A 1 69 ? 139.417 117.913 111.801 1.00 22.26 69 THR A O 1
ATOM 1119 N N . GLU A 1 70 ? 139.999 119.921 112.635 1.00 10.69 70 GLU A N 1
ATOM 1120 C CA . GLU A 1 70 ? 139.319 120.660 111.580 1.00 7.40 70 GLU A CA 1
ATOM 1121 C C . GLU A 1 70 ? 140.060 120.597 110.251 1.00 11.38 70 GLU A C 1
ATOM 1122 O O . GLU A 1 70 ? 139.481 120.959 109.223 1.00 13.08 70 GLU A O 1
ATOM 1134 N N . ASP A 1 71 ? 141.313 120.146 110.245 1.00 13.08 71 ASP A N 1
ATOM 1135 C CA . ASP A 1 71 ? 142.089 120.029 109.020 1.00 9.55 71 ASP A CA 1
ATOM 1136 C C . ASP A 1 71 ? 141.851 118.717 108.287 1.00 8.02 71 ASP A C 1
ATOM 1137 O O . ASP A 1 71 ? 142.283 118.582 107.138 1.00 13.44 71 ASP A O 1
ATOM 1146 N N . LEU A 1 72 ? 141.176 117.758 108.912 1.00 12.00 72 LEU A N 1
ATOM 1147 C CA . LEU A 1 72 ? 140.886 116.484 108.269 1.00 8.99 72 LEU A CA 1
ATOM 1148 C C . LEU A 1 72 ? 139.763 116.663 107.255 1.00 4.88 72 LEU A C 1
ATOM 1149 O O . LEU A 1 72 ? 138.717 117.238 107.570 1.00 15.91 72 LEU A O 1
ATOM 1165 N N . ARG A 1 73 ? 139.984 116.174 106.038 1.00 3.48 73 ARG A N 1
ATOM 1166 C CA . ARG A 1 73 ? 139.038 116.408 104.956 1.00 8.49 73 ARG A CA 1
ATOM 1167 C C . ARG A 1 73 ? 137.692 115.757 105.252 1.00 18.02 73 ARG A C 1
ATOM 1168 O O . ARG A 1 73 ? 137.620 114.647 105.784 1.00 21.84 73 ARG A O 1
ATOM 1189 N N . LEU A 1 74 ? 136.621 116.462 104.896 1.00 20.53 74 LEU A N 1
ATOM 1190 C CA . LEU A 1 74 ? 135.254 115.987 105.053 1.00 14.70 74 LEU A CA 1
ATOM 1191 C C . LEU A 1 74 ? 134.653 115.731 103.679 1.00 17.99 74 LEU A C 1
ATOM 1192 O O . LEU A 1 74 ? 134.746 116.582 102.789 1.00 19.17 74 LEU A O 1
ATOM 1208 N N . ILE A 1 75 ? 134.041 114.565 103.510 1.00 22.41 75 ILE A N 1
ATOM 1209 C CA . ILE A 1 75 ? 133.382 114.188 102.266 1.00 22.39 75 ILE A CA 1
ATOM 1210 C C . ILE A 1 75 ? 131.881 114.333 102.452 1.00 22.50 75 ILE A C 1
ATOM 1211 O O . ILE A 1 75 ? 131.326 113.934 103.487 1.00 23.99 75 ILE A O 1
ATOM 1227 N N . TYR A 1 76 ? 131.224 114.908 101.448 1.00 21.99 76 TYR A N 1
ATOM 1228 C CA . TYR A 1 76 ? 129.787 115.138 101.459 1.00 20.28 76 TYR A CA 1
ATOM 1229 C C . TYR A 1 76 ? 129.092 114.016 100.701 1.00 29.10 76 TYR A C 1
ATOM 1230 O O . TYR A 1 76 ? 129.308 113.848 99.496 1.00 30.70 76 TYR A O 1
ATOM 1248 N N . ARG A 1 77 ? 128.262 113.255 101.405 1.00 31.09 77 ARG A N 1
ATOM 1249 C CA . ARG A 1 77 ? 127.414 112.235 100.803 1.00 29.89 77 ARG A CA 1
ATOM 1250 C C . ARG A 1 77 ? 126.053 112.868 100.547 1.00 31.75 77 ARG A C 1
ATOM 1251 O O . ARG A 1 77 ? 125.293 113.133 101.488 1.00 33.59 77 ARG A O 1
ATOM 1272 N N . GLN A 1 78 ? 125.757 113.117 99.270 1.00 28.43 78 GLN A N 1
ATOM 1273 C CA . GLN A 1 78 ? 124.551 113.852 98.906 1.00 33.23 78 GLN A CA 1
ATOM 1274 C C . GLN A 1 78 ? 123.298 113.010 99.103 1.00 38.31 78 GLN A C 1
ATOM 1275 O O . GLN A 1 78 ? 122.240 113.548 99.448 1.00 36.93 78 GLN A O 1
ATOM 1289 N N . GLU A 1 79 ? 123.393 111.697 98.886 1.00 46.42 79 GLU A N 1
ATOM 1290 C CA . GLU A 1 79 ? 122.225 110.836 99.041 1.00 46.71 79 GLU A CA 1
ATOM 1291 C C . GLU A 1 79 ? 121.721 110.855 100.478 1.00 45.90 79 GLU A C 1
ATOM 1292 O O . GLU A 1 79 ? 120.520 111.006 100.727 1.00 46.02 79 GLU A O 1
ATOM 1304 N N . ALA A 1 80 ? 122.629 110.707 101.439 1.00 40.08 80 ALA A N 1
ATOM 1305 C CA . ALA A 1 80 ? 122.281 110.722 102.852 1.00 41.54 80 ALA A CA 1
ATOM 1306 C C . ALA A 1 80 ? 122.375 112.109 103.472 1.00 40.62 80 ALA A C 1
ATOM 1307 O O . ALA A 1 80 ? 122.053 112.263 104.654 1.00 40.40 80 ALA A O 1
ATOM 1314 N N . LEU A 1 81 ? 122.801 113.116 102.712 1.00 33.95 81 LEU A N 1
ATOM 1315 C CA . LEU A 1 81 ? 122.987 114.468 103.231 1.00 33.55 81 LEU A CA 1
ATOM 1316 C C . LEU A 1 81 ? 123.856 114.437 104.487 1.00 35.04 81 LEU A C 1
ATOM 1317 O O . LEU A 1 81 ? 123.490 114.946 105.548 1.00 34.76 81 LEU A O 1
ATOM 1333 N N . ASN A 1 82 ? 125.028 113.824 104.346 1.00 34.54 82 ASN A N 1
ATOM 1334 C CA . ASN A 1 82 ? 125.900 113.551 105.478 1.00 33.82 82 ASN A CA 1
ATOM 1335 C C . ASN A 1 82 ? 127.309 114.039 105.184 1.00 29.77 82 ASN A C 1
ATOM 1336 O O . ASN A 1 82 ? 127.692 114.240 104.031 1.00 31.53 82 ASN A O 1
ATOM 1347 N N . MET A 1 83 ? 128.078 114.238 106.251 1.00 23.28 83 MET A N 1
ATOM 1348 C CA . MET A 1 83 ? 129.498 114.547 106.158 1.00 23.27 83 MET A CA 1
ATOM 1349 C C . MET A 1 83 ? 130.281 113.488 106.915 1.00 21.48 83 MET A C 1
ATOM 1350 O O . MET A 1 83 ? 130.007 113.232 108.092 1.00 28.80 83 MET A O 1
ATOM 1364 N N . GLU A 1 84 ? 131.253 112.877 106.243 1.00 24.24 84 GLU A N 1
ATOM 1365 C CA . GLU A 1 84 ? 132.093 111.854 106.852 1.00 24.98 84 GLU A CA 1
ATOM 1366 C C . GLU A 1 84 ? 133.551 112.286 106.804 1.00 28.49 84 GLU A C 1
ATOM 1367 O O . GLU A 1 84 ? 134.011 112.847 105.806 1.00 26.02 84 GLU A O 1
ATOM 1379 N N . MET A 1 85 ? 134.276 112.012 107.882 1.00 25.82 85 MET A N 1
ATOM 1380 C CA . MET A 1 85 ? 135.636 112.504 108.046 1.00 21.56 85 MET A CA 1
ATOM 1381 C C . MET A 1 85 ? 136.640 111.450 107.597 1.00 20.96 85 MET A C 1
ATOM 1382 O O . MET A 1 85 ? 136.600 110.305 108.060 1.00 22.50 85 MET A O 1
ATOM 1396 N N . SER A 1 86 ? 137.534 111.841 106.694 1.00 23.98 86 SER A N 1
ATOM 1397 C CA . SER A 1 86 ? 138.594 110.968 106.212 1.00 15.43 86 SER A CA 1
ATOM 1398 C C . SER A 1 86 ? 139.782 111.011 107.163 1.00 22.27 86 SER A C 1
ATOM 1399 O O . SER A 1 86 ? 139.994 111.992 107.879 1.00 24.06 86 SER A O 1
ATOM 1407 N N . SER A 1 87 ? 140.566 109.936 107.155 1.00 21.60 87 SER A N 1
ATOM 1408 C CA . SER A 1 87 ? 141.710 109.819 108.048 1.00 17.85 87 SER A CA 1
ATOM 1409 C C . SER A 1 87 ? 142.689 108.826 107.446 1.00 16.14 87 SER A C 1
ATOM 1410 O O . SER A 1 87 ? 142.266 107.887 106.764 1.00 20.46 87 SER A O 1
ATOM 1418 N N . PRO A 1 88 ? 143.999 109.000 107.671 1.00 19.46 88 PRO A N 1
ATOM 1419 C CA . PRO A 1 88 ? 144.671 110.107 108.369 1.00 20.83 88 PRO A CA 1
ATOM 1420 C C . PRO A 1 88 ? 145.009 111.282 107.459 1.00 13.41 88 PRO A C 1
ATOM 1421 O O . PRO A 1 88 ? 145.025 111.148 106.240 1.00 18.23 88 PRO A O 1
ATOM 1432 N N . ALA A 1 89 ? 145.285 112.448 108.035 1.00 12.05 89 ALA A N 1
ATOM 1433 C CA . ALA A 1 89 ? 145.878 113.556 107.303 1.00 11.39 89 ALA A CA 1
ATOM 1434 C C . ALA A 1 89 ? 147.394 113.452 107.387 1.00 14.53 89 ALA A C 1
ATOM 1435 O O . ALA A 1 89 ? 147.950 113.178 108.456 1.00 21.53 89 ALA A O 1
ATOM 1442 N N . LYS A 1 90 ? 148.059 113.671 106.253 1.00 15.09 90 LYS A N 1
ATOM 1443 C CA . LYS A 1 90 ? 149.489 113.433 106.127 1.00 8.63 90 LYS A CA 1
ATOM 1444 C C . LYS A 1 90 ? 150.137 114.557 105.334 1.00 9.92 90 LYS A C 1
ATOM 1445 O O . LYS A 1 90 ? 149.563 115.048 104.358 1.00 14.03 90 LYS A O 1
ATOM 1464 N N . ILE A 1 91 ? 151.331 114.964 105.760 1.00 12.81 91 ILE A N 1
ATOM 1465 C CA . ILE A 1 91 ? 152.119 115.986 105.076 1.00 4.86 91 ILE A CA 1
ATOM 1466 C C . ILE A 1 91 ? 153.548 115.477 104.958 1.00 3.27 91 ILE A C 1
ATOM 1467 O O . ILE A 1 91 ? 154.199 115.219 105.974 1.00 6.16 91 ILE A O 1
ATOM 1483 N N . THR A 1 92 ? 154.048 115.360 103.731 1.00 11.34 92 THR A N 1
ATOM 1484 C CA . THR A 1 92 ? 155.414 114.916 103.484 1.00 6.70 92 THR A CA 1
ATOM 1485 C C . THR A 1 92 ? 156.197 116.014 102.782 1.00 3.62 92 THR A C 1
ATOM 1486 O O . THR A 1 92 ? 155.715 116.607 101.813 1.00 6.63 92 THR A O 1
ATOM 1497 N N . ALA A 1 93 ? 157.411 116.272 103.267 1.00 5.74 93 ALA A N 1
ATOM 1498 C CA . ALA A 1 93 ? 158.281 117.291 102.700 1.00 4.42 93 ALA A CA 1
ATOM 1499 C C . ALA A 1 93 ? 159.643 116.693 102.381 1.00 4.69 93 ALA A C 1
ATOM 1500 O O . ALA A 1 93 ? 160.161 115.861 103.132 1.00 14.86 93 ALA A O 1
ATOM 1507 N N . THR A 1 94 ? 160.212 117.122 101.256 1.00 3.38 94 THR A N 1
ATOM 1508 C CA . THR A 1 94 ? 161.551 116.739 100.834 1.00 6.05 94 THR A CA 1
ATOM 1509 C C . THR A 1 94 ? 162.364 118.002 100.594 1.00 13.39 94 THR A C 1
ATOM 1510 O O . THR A 1 94 ? 161.845 118.990 100.065 1.00 12.15 94 THR A O 1
ATOM 1521 N N . GLY A 1 95 ? 163.631 117.980 100.980 1.00 21.83 95 GLY A N 1
ATOM 1522 C CA . GLY A 1 95 ? 164.445 119.164 100.797 1.00 17.89 95 GLY A CA 1
ATOM 1523 C C . GLY A 1 95 ? 165.869 118.975 101.255 1.00 21.72 95 GLY A C 1
ATOM 1524 O O . GLY A 1 95 ? 166.347 117.853 101.418 1.00 21.70 95 GLY A O 1
ATOM 1528 N N . GLU A 1 96 ? 166.546 120.105 101.443 1.00 26.94 96 GLU A N 1
ATOM 1529 C CA . GLU A 1 96 ? 167.939 120.148 101.862 1.00 26.27 96 GLU A CA 1
ATOM 1530 C C . GLU A 1 96 ? 168.053 121.063 103.071 1.00 20.64 96 GLU A C 1
ATOM 1531 O O . GLU A 1 96 ? 167.563 122.195 103.040 1.00 25.43 96 GLU A O 1
ATOM 1543 N N . TRP A 1 97 ? 168.699 120.575 104.130 1.00 24.45 97 TRP A N 1
ATOM 1544 C CA . TRP A 1 97 ? 168.823 121.344 105.365 1.00 22.68 97 TRP A CA 1
ATOM 1545 C C . TRP A 1 97 ? 170.068 122.226 105.339 1.00 25.61 97 TRP A C 1
ATOM 1546 O O . TRP A 1 97 ? 169.972 123.453 105.445 1.00 36.09 97 TRP A O 1
ATOM 1567 N N . ALA A 1 98 ? 171.236 121.616 105.200 1.00 31.10 98 ALA A N 1
ATOM 1568 C CA . ALA A 1 98 ? 172.498 122.317 105.024 1.00 33.22 98 ALA A CA 1
ATOM 1569 C C . ALA A 1 98 ? 173.126 121.871 103.709 1.00 37.91 98 ALA A C 1
ATOM 1570 O O . ALA A 1 98 ? 172.560 121.065 102.968 1.00 37.47 98 ALA A O 1
ATOM 1577 N N . SER A 1 99 ? 174.311 122.399 103.420 1.00 43.14 99 SER A N 1
ATOM 1578 C CA . SER A 1 99 ? 175.012 122.018 102.202 1.00 41.37 99 SER A CA 1
ATOM 1579 C C . SER A 1 99 ? 175.263 120.517 102.194 1.00 44.76 99 SER A C 1
ATOM 1580 O O . SER A 1 99 ? 175.864 119.973 103.126 1.00 42.62 99 SER A O 1
ATOM 1588 N N . GLY A 1 100 ? 174.799 119.849 101.141 1.00 43.78 100 GLY A N 1
ATOM 1589 C CA . GLY A 1 100 ? 174.982 118.417 101.013 1.00 39.81 100 GLY A CA 1
ATOM 1590 C C . GLY A 1 100 ? 174.297 117.615 102.099 1.00 40.27 100 GLY A C 1
ATOM 1591 O O . GLY A 1 100 ? 174.900 116.706 102.678 1.00 42.00 100 GLY A O 1
ATOM 1595 N N . LYS A 1 101 ? 173.035 117.939 102.391 1.00 36.91 101 LYS A N 1
ATOM 1596 C CA . LYS A 1 101 ? 172.261 117.193 103.387 1.00 36.48 101 LYS A CA 1
ATOM 1597 C C . LYS A 1 101 ? 170.805 117.188 102.915 1.00 34.67 101 LYS A C 1
ATOM 1598 O O . LYS A 1 101 ? 170.046 118.118 103.197 1.00 31.27 101 LYS A O 1
ATOM 1617 N N . THR A 1 102 ? 170.429 116.127 102.208 1.00 30.68 102 THR A N 1
ATOM 1618 C CA . THR A 1 102 ? 169.081 115.960 101.684 1.00 25.68 102 THR A CA 1
ATOM 1619 C C . THR A 1 102 ? 168.273 115.071 102.619 1.00 25.04 102 THR A C 1
ATOM 1620 O O . THR A 1 102 ? 168.799 114.105 103.179 1.00 29.77 102 THR A O 1
ATOM 1631 N N . ALA A 1 103 ? 166.993 115.398 102.781 1.00 20.00 103 ALA A N 1
ATOM 1632 C CA . ALA A 1 103 ? 166.164 114.715 103.761 1.00 16.39 103 ALA A CA 1
ATOM 1633 C C . ALA A 1 103 ? 164.708 114.718 103.320 1.00 12.30 103 ALA A C 1
ATOM 1634 O O . ALA A 1 103 ? 164.289 115.503 102.461 1.00 19.42 103 ALA A O 1
ATOM 1641 N N . THR A 1 104 ? 163.946 113.810 103.930 1.00 13.61 104 THR A N 1
ATOM 1642 C CA . THR A 1 104 ? 162.510 113.671 103.732 1.00 10.50 104 THR A CA 1
ATOM 1643 C C . THR A 1 104 ? 161.872 113.424 105.089 1.00 9.90 104 THR A C 1
ATOM 1644 O O . THR A 1 104 ? 162.264 112.489 105.791 1.00 20.86 104 THR A O 1
ATOM 1655 N N . TRP A 1 105 ? 160.901 114.256 105.462 1.00 7.98 105 TRP A N 1
ATOM 1656 C CA . TRP A 1 105 ? 160.229 114.117 106.747 1.00 10.54 105 TRP A CA 1
ATOM 1657 C C . TRP A 1 105 ? 158.718 114.187 106.559 1.00 9.94 105 TRP A C 1
ATOM 1658 O O . TRP A 1 105 ? 158.212 114.562 105.497 1.00 13.17 105 TRP A O 1
ATOM 1679 N N . MET A 1 106 ? 157.997 113.796 107.611 1.00 9.43 106 MET A N 1
ATOM 1680 C CA . MET A 1 106 ? 156.574 113.512 107.505 1.00 10.01 106 MET A CA 1
ATOM 1681 C C . MET A 1 106 ? 155.859 113.886 108.798 1.00 7.71 106 MET A C 1
ATOM 1682 O O . MET A 1 106 ? 156.416 113.772 109.893 1.00 14.48 106 MET A O 1
ATOM 1696 N N . LEU A 1 107 ? 154.613 114.334 108.647 1.00 7.41 107 LEU A N 1
ATOM 1697 C CA . LEU A 1 107 ? 153.721 114.673 109.747 1.00 5.99 107 LEU A CA 1
ATOM 1698 C C . LEU A 1 107 ? 152.387 113.981 109.510 1.00 11.32 107 LEU A C 1
ATOM 1699 O O . LEU A 1 107 ? 151.955 113.823 108.366 1.00 19.67 107 LEU A O 1
ATOM 1715 N N . ASP A 1 108 ? 151.724 113.591 110.597 1.00 15.79 108 ASP A N 1
ATOM 1716 C CA . ASP A 1 108 ? 150.560 112.722 110.501 1.00 10.50 108 ASP A CA 1
ATOM 1717 C C . ASP A 1 108 ? 149.588 113.016 111.634 1.00 10.09 108 ASP A C 1
ATOM 1718 O O . ASP A 1 108 ? 149.991 113.399 112.735 1.00 14.92 108 ASP A O 1
ATOM 1727 N N . LYS A 1 109 ? 148.298 112.831 111.351 1.00 14.84 109 LYS A N 1
ATOM 1728 C CA . LYS A 1 109 ? 147.276 112.862 112.390 1.00 19.83 109 LYS A CA 1
ATOM 1729 C C . LYS A 1 109 ? 146.123 111.947 112.000 1.00 19.03 109 LYS A C 1
ATOM 1730 O O . LYS A 1 109 ? 145.717 111.913 110.837 1.00 23.18 109 LYS A O 1
ATOM 1749 N N . ARG A 1 110 ? 145.601 111.211 112.979 1.00 24.13 110 ARG A N 1
ATOM 1750 C CA . ARG A 1 110 ? 144.486 110.293 112.780 1.00 22.08 110 ARG A CA 1
ATOM 1751 C C . ARG A 1 110 ? 143.344 110.662 113.714 1.00 22.36 110 ARG A C 1
ATOM 1752 O O . ARG A 1 110 ? 143.558 110.848 114.916 1.00 30.61 110 ARG A O 1
ATOM 1773 N N . GLY A 1 111 ? 142.140 110.759 113.161 1.00 23.65 111 GLY A N 1
ATOM 1774 C CA . GLY A 1 111 ? 140.964 110.942 113.995 1.00 21.87 111 GLY A CA 1
ATOM 1775 C C . GLY A 1 111 ? 141.105 112.143 114.901 1.00 24.93 111 GLY A C 1
ATOM 1776 O O . GLY A 1 111 ? 141.392 113.259 114.454 1.00 29.94 111 GLY A O 1
ATOM 1780 N N . GLU A 1 112 ? 140.896 111.918 116.198 1.00 29.56 112 GLU A N 1
ATOM 1781 C CA . GLU A 1 112 ? 141.016 112.960 117.209 1.00 34.10 112 GLU A CA 1
ATOM 1782 C C . GLU A 1 112 ? 142.139 112.673 118.201 1.00 34.09 112 GLU A C 1
ATOM 1783 O O . GLU A 1 112 ? 142.120 113.193 119.321 1.00 35.17 112 GLU A O 1
ATOM 1795 N N . GLN A 1 113 ? 143.113 111.850 117.814 1.00 28.10 113 GLN A N 1
ATOM 1796 C CA . GLN A 1 113 ? 144.308 111.631 118.612 1.00 26.72 113 GLN A CA 1
ATOM 1797 C C . GLN A 1 113 ? 145.336 112.716 118.327 1.00 29.51 113 GLN A C 1
ATOM 1798 O O . GLN A 1 113 ? 145.285 113.378 117.287 1.00 34.99 113 GLN A O 1
ATOM 1812 N N . PRO A 1 114 ? 146.289 112.930 119.232 1.00 29.22 114 PRO A N 1
ATOM 1813 C CA . PRO A 1 114 ? 147.273 113.983 119.012 1.00 24.85 114 PRO A CA 1
ATOM 1814 C C . PRO A 1 114 ? 148.081 113.708 117.751 1.00 23.62 114 PRO A C 1
ATOM 1815 O O . PRO A 1 114 ? 148.281 112.542 117.370 1.00 28.01 114 PRO A O 1
ATOM 1826 N N . PRO A 1 115 ? 148.559 114.754 117.085 1.00 22.22 115 PRO A N 1
ATOM 1827 C CA . PRO A 1 115 ? 149.365 114.545 115.876 1.00 17.96 115 PRO A CA 1
ATOM 1828 C C . PRO A 1 115 ? 150.719 113.932 116.202 1.00 19.37 115 PRO A C 1
ATOM 1829 O O . PRO A 1 115 ? 151.221 114.013 117.325 1.00 21.45 115 PRO A O 1
ATOM 1840 N N . HIS A 1 116 ? 151.312 113.310 115.184 1.00 22.07 116 HIS A N 1
ATOM 1841 C CA . HIS A 1 116 ? 152.511 112.502 115.348 1.00 20.95 116 HIS A CA 1
ATOM 1842 C C . HIS A 1 116 ? 153.496 112.798 114.224 1.00 22.09 116 HIS A C 1
ATOM 1843 O O . HIS A 1 116 ? 153.102 113.152 113.111 1.00 25.78 116 HIS A O 1
ATOM 1856 N N . GLU A 1 117 ? 154.785 112.646 114.528 1.00 23.28 117 GLU A N 1
ATOM 1857 C CA . GLU A 1 117 ? 155.858 112.878 113.572 1.00 22.79 117 GLU A CA 1
ATOM 1858 C C . GLU A 1 117 ? 156.799 111.681 113.551 1.00 23.56 117 GLU A C 1
ATOM 1859 O O . GLU A 1 117 ? 156.849 110.887 114.492 1.00 28.67 117 GLU A O 1
ATOM 1871 N N . ASP A 1 118 ? 157.546 111.559 112.456 1.00 16.10 118 ASP A N 1
ATOM 1872 C CA . ASP A 1 118 ? 158.490 110.466 112.277 1.00 19.23 118 ASP A CA 1
ATOM 1873 C C . ASP A 1 118 ? 159.880 110.880 112.770 1.00 24.09 118 ASP A C 1
ATOM 1874 O O . ASP A 1 118 ? 160.052 111.904 113.434 1.00 28.47 118 ASP A O 1
ATOM 1883 N N . LYS A 1 119 ? 160.892 110.069 112.446 1.00 27.13 119 LYS A N 1
ATOM 1884 C CA . LYS A 1 119 ? 162.219 110.248 113.029 1.00 23.87 119 LYS A CA 1
ATOM 1885 C C . LYS A 1 119 ? 162.925 111.481 112.470 1.00 25.51 119 LYS A C 1
ATOM 1886 O O . LYS A 1 119 ? 163.582 112.221 113.216 1.00 27.02 119 LYS A O 1
ATOM 1905 N N . MET A 1 120 ? 162.814 111.714 111.160 1.00 21.60 120 MET A N 1
ATOM 1906 C CA . MET A 1 120 ? 163.562 112.804 110.545 1.00 17.41 120 MET A CA 1
ATOM 1907 C C . MET A 1 120 ? 163.091 114.165 111.045 1.00 21.09 120 MET A C 1
ATOM 1908 O O . MET A 1 120 ? 163.878 115.116 111.079 1.00 24.65 120 MET A O 1
ATOM 1922 N N . ALA A 1 121 ? 161.826 114.283 111.450 1.00 17.14 121 ALA A N 1
ATOM 1923 C CA . ALA A 1 121 ? 161.372 115.524 112.071 1.00 16.41 121 ALA A CA 1
ATOM 1924 C C . ALA A 1 121 ? 162.102 115.774 113.387 1.00 19.25 121 ALA A C 1
ATOM 1925 O O . ALA A 1 121 ? 162.520 116.906 113.680 1.00 27.18 121 ALA A O 1
ATOM 1932 N N . ALA A 1 122 ? 162.275 114.724 114.191 1.00 19.17 122 ALA A N 1
ATOM 1933 C CA . ALA A 1 122 ? 163.049 114.859 115.417 1.00 18.44 122 ALA A CA 1
ATOM 1934 C C . ALA A 1 122 ? 164.501 115.201 115.118 1.00 12.42 122 ALA A C 1
ATOM 1935 O O . ALA A 1 122 ? 165.124 115.965 115.864 1.00 14.17 122 ALA A O 1
ATOM 1942 N N . GLN A 1 123 ? 165.054 114.662 114.029 1.00 12.79 123 GLN A N 1
ATOM 1943 C CA . GLN A 1 123 ? 166.411 115.040 113.644 1.00 15.14 123 GLN A CA 1
ATOM 1944 C C . GLN A 1 123 ? 166.487 116.506 113.226 1.00 15.92 123 GLN A C 1
ATOM 1945 O O . GLN A 1 123 ? 167.500 117.169 113.469 1.00 23.12 123 GLN A O 1
ATOM 1959 N N . LEU A 1 124 ? 165.428 117.023 112.602 1.00 17.66 124 LEU A N 1
ATOM 1960 C CA . LEU A 1 124 ? 165.360 118.450 112.294 1.00 12.65 124 LEU A CA 1
ATOM 1961 C C . LEU A 1 124 ? 165.380 119.288 113.570 1.00 9.93 124 LEU A C 1
ATOM 1962 O O . LEU A 1 124 ? 166.100 120.296 113.663 1.00 18.28 124 LEU A O 1
ATOM 1978 N N . THR A 1 125 ? 164.601 118.874 114.569 1.00 7.39 125 THR A N 1
ATOM 1979 C CA . THR A 1 125 ? 164.626 119.566 115.856 1.00 11.95 125 THR A CA 1
ATOM 1980 C C . THR A 1 125 ? 166.021 119.519 116.475 1.00 20.29 125 THR A C 1
ATOM 1981 O O . THR A 1 125 ? 166.499 120.512 117.043 1.00 20.48 125 THR A O 1
ATOM 1992 N N . ARG A 1 126 ? 166.686 118.367 116.375 1.00 16.10 126 ARG A N 1
ATOM 1993 C CA . ARG A 1 126 ? 168.032 118.231 116.924 1.00 11.05 126 ARG A CA 1
ATOM 1994 C C . ARG A 1 126 ? 169.014 119.155 116.214 1.00 13.05 126 ARG A C 1
ATOM 1995 O O . ARG A 1 126 ? 169.898 119.742 116.850 1.00 22.90 126 ARG A O 1
ATOM 2016 N N . TRP A 1 127 ? 168.888 119.285 114.891 1.00 11.86 127 TRP A N 1
ATOM 2017 C CA . TRP A 1 127 ? 169.747 120.214 114.162 1.00 9.23 127 TRP A CA 1
ATOM 2018 C C . TRP A 1 127 ? 169.529 121.643 114.636 1.00 10.33 127 TRP A C 1
ATOM 2019 O O . TRP A 1 127 ? 170.490 122.407 114.801 1.00 14.80 127 TRP A O 1
ATOM 2040 N N . GLY A 1 128 ? 168.270 122.030 114.849 1.00 11.69 128 GLY A N 1
ATOM 2041 C CA . GLY A 1 128 ? 168.010 123.352 115.401 1.00 8.50 128 GLY A CA 1
ATOM 2042 C C . GLY A 1 128 ? 168.675 123.555 116.751 1.00 10.21 128 GLY A C 1
ATOM 2043 O O . GLY A 1 128 ? 169.280 124.604 117.013 1.00 14.86 128 GLY A O 1
ATOM 2047 N N . GLU A 1 129 ? 168.581 122.550 117.624 1.00 15.07 129 GLU A N 1
ATOM 2048 C CA . GLU A 1 129 ? 169.204 122.656 118.942 1.00 8.90 129 GLU A CA 1
ATOM 2049 C C . GLU A 1 129 ? 170.719 122.794 118.830 1.00 10.23 129 GLU A C 1
ATOM 2050 O O . GLU A 1 129 ? 171.338 123.574 119.566 1.00 16.77 129 GLU A O 1
ATOM 2062 N N . GLN A 1 130 ? 171.337 122.038 117.920 1.00 11.41 130 GLN A N 1
ATOM 2063 C CA . GLN A 1 130 ? 172.784 122.129 117.754 1.00 13.35 130 GLN A CA 1
ATOM 2064 C C . GLN A 1 130 ? 173.193 123.495 117.221 1.00 11.60 130 GLN A C 1
ATOM 2065 O O . GLN A 1 130 ? 174.226 124.043 117.627 1.00 14.85 130 GLN A O 1
ATOM 2079 N N . LEU A 1 131 ? 172.404 124.062 116.305 1.00 16.96 131 LEU A N 1
ATOM 2080 C CA . LEU A 1 131 ? 172.706 125.406 115.825 1.00 8.78 131 LEU A CA 1
ATOM 2081 C C . LEU A 1 131 ? 172.643 126.418 116.962 1.00 6.84 131 LEU A C 1
ATOM 2082 O O . LEU A 1 131 ? 173.523 127.280 117.086 1.00 11.82 131 LEU A O 1
ATOM 2098 N N . GLN A 1 132 ? 171.616 126.321 117.811 1.00 5.78 132 GLN A N 1
ATOM 2099 C CA . GLN A 1 132 ? 171.540 127.213 118.966 1.00 8.97 132 GLN A CA 1
ATOM 2100 C C . GLN A 1 132 ? 172.767 127.061 119.860 1.00 13.86 132 GLN A C 1
ATOM 2101 O O . GLN A 1 132 ? 173.379 128.058 120.279 1.00 15.87 132 GLN A O 1
ATOM 2115 N N . LYS A 1 133 ? 173.153 125.814 120.147 1.00 23.98 133 LYS A N 1
ATOM 2116 C CA . LYS A 1 133 ? 174.323 125.574 120.986 1.00 17.64 133 LYS A CA 1
ATOM 2117 C C . LYS A 1 133 ? 175.570 126.211 120.388 1.00 15.88 133 LYS A C 1
ATOM 2118 O O . LYS A 1 133 ? 176.365 126.828 121.104 1.00 21.27 133 LYS A O 1
ATOM 2137 N N . ARG A 1 134 ? 175.762 126.066 119.076 1.00 16.96 134 ARG A N 1
ATOM 2138 C CA . ARG A 1 134 ? 176.938 126.655 118.442 1.00 15.56 134 ARG A CA 1
ATOM 2139 C C . ARG A 1 134 ? 176.909 128.176 118.525 1.00 17.16 134 ARG A C 1
ATOM 2140 O O . ARG A 1 134 ? 177.950 128.811 118.724 1.00 22.33 134 ARG A O 1
ATOM 2161 N N . VAL A 1 135 ? 175.731 128.784 118.360 1.00 20.07 135 VAL A N 1
ATOM 2162 C CA . VAL A 1 135 ? 175.665 130.241 118.462 1.00 15.97 135 VAL A CA 1
ATOM 2163 C C . VAL A 1 135 ? 176.020 130.704 119.869 1.00 16.58 135 VAL A C 1
ATOM 2164 O O . VAL A 1 135 ? 176.620 131.772 120.039 1.00 19.75 135 VAL A O 1
ATOM 2177 N N . ARG A 1 136 ? 175.667 129.930 120.900 1.00 19.52 136 ARG A N 1
ATOM 2178 C CA . ARG A 1 136 ? 175.882 130.371 122.277 1.00 16.40 136 ARG A CA 1
ATOM 2179 C C . ARG A 1 136 ? 177.272 130.020 122.819 1.00 24.73 136 ARG A C 1
ATOM 2180 O O . ARG A 1 136 ? 177.433 129.878 124.038 1.00 26.04 136 ARG A O 1
ATOM 2201 N N . GLU A 1 137 ? 178.283 129.893 121.962 1.00 27.59 137 GLU A N 1
ATOM 2202 C CA . GLU A 1 137 ? 179.634 129.553 122.392 1.00 24.80 137 GLU A CA 1
ATOM 2203 C C . GLU A 1 137 ? 180.526 130.788 122.439 1.00 32.14 137 GLU A C 1
ATOM 2204 O O . GLU A 1 137 ? 180.482 131.634 121.541 1.00 34.00 137 GLU A O 1
ATOM 2216 N N . GLU A 1 138 ? 181.338 130.880 123.492 1.00 42.49 138 GLU A N 1
ATOM 2217 C CA . GLU A 1 138 ? 182.342 131.929 123.621 1.00 41.12 138 GLU A CA 1
ATOM 2218 C C . GLU A 1 138 ? 183.665 131.469 123.022 1.00 45.29 138 GLU A C 1
ATOM 2219 O O . GLU A 1 138 ? 184.038 130.298 123.134 1.00 44.86 138 GLU A O 1
ATOM 2231 N N . HIS A 1 139 ? 184.375 132.403 122.389 1.00 48.09 139 HIS A N 1
ATOM 2232 C CA . HIS A 1 139 ? 185.702 132.142 121.830 1.00 50.03 139 HIS A CA 1
ATOM 2233 C C . HIS A 1 139 ? 185.661 130.978 120.838 1.00 50.11 139 HIS A C 1
ATOM 2234 O O . HIS A 1 139 ? 186.273 129.927 121.038 1.00 50.05 139 HIS A O 1
ATOM 2247 N N . SER A 1 140 ? 184.919 131.187 119.755 1.00 48.29 140 SER A N 1
ATOM 2248 C CA . SER A 1 140 ? 184.803 130.216 118.678 1.00 48.94 140 SER A CA 1
ATOM 2249 C C . SER A 1 140 ? 185.485 130.753 117.427 1.00 47.40 140 SER A C 1
ATOM 2250 O O . SER A 1 140 ? 185.408 131.949 117.130 1.00 44.58 140 SER A O 1
ATOM 2258 N N . LEU A 1 141 ? 186.154 129.861 116.696 1.00 47.66 141 LEU A N 1
ATOM 2259 C CA . LEU A 1 141 ? 186.825 130.237 115.458 1.00 49.00 141 LEU A CA 1
ATOM 2260 C C . LEU A 1 141 ? 185.917 130.076 114.245 1.00 46.94 141 LEU A C 1
ATOM 2261 O O . LEU A 1 141 ? 185.904 130.940 113.361 1.00 44.74 141 LEU A O 1
ATOM 2277 N N . GLN A 1 142 ? 185.160 128.984 114.187 1.00 42.21 142 GLN A N 1
ATOM 2278 C CA . GLN A 1 142 ? 184.224 128.773 113.091 1.00 40.12 142 GLN A CA 1
ATOM 2279 C C . GLN A 1 142 ? 183.060 129.753 113.178 1.00 41.02 142 GLN A C 1
ATOM 2280 O O . GLN A 1 142 ? 182.560 130.054 114.265 1.00 40.55 142 GLN A O 1
ATOM 2294 N N . GLN A 1 143 ? 182.636 130.258 112.022 1.00 35.99 143 GLN A N 1
ATOM 2295 C CA . GLN A 1 143 ? 181.426 131.060 111.925 1.00 30.87 143 GLN A CA 1
ATOM 2296 C C . GLN A 1 143 ? 180.203 130.159 111.824 1.00 28.08 143 GLN A C 1
ATOM 2297 O O . GLN A 1 143 ? 180.281 129.024 111.346 1.00 30.15 143 GLN A O 1
ATOM 2311 N N . VAL A 1 144 ? 179.067 130.677 112.281 1.00 21.99 144 VAL A N 1
ATOM 2312 C CA . VAL A 1 144 ? 177.776 130.016 112.136 1.00 19.47 144 VAL A CA 1
ATOM 2313 C C . VAL A 1 144 ? 176.894 130.893 111.260 1.00 18.88 144 VAL A C 1
ATOM 2314 O O . VAL A 1 144 ? 176.723 132.086 111.538 1.00 21.25 144 VAL A O 1
ATOM 2327 N N . GLU A 1 145 ? 176.341 130.305 110.204 1.00 21.05 145 GLU A N 1
ATOM 2328 C CA . GLU A 1 145 ? 175.375 130.967 109.338 1.00 12.45 145 GLU A CA 1
ATOM 2329 C C . GLU A 1 145 ? 173.987 130.425 109.646 1.00 13.46 145 GLU A C 1
ATOM 2330 O O . GLU A 1 145 ? 173.791 129.207 109.701 1.00 13.07 145 GLU A O 1
ATOM 2342 N N . LEU A 1 146 ? 173.032 131.329 109.845 1.00 12.28 146 LEU A N 1
ATOM 2343 C CA . LEU A 1 146 ? 171.675 130.944 110.191 1.00 10.04 146 LEU A CA 1
ATOM 2344 C C . LEU A 1 146 ? 170.732 131.188 109.017 1.00 9.59 146 LEU A C 1
ATOM 2345 O O . LEU A 1 146 ? 170.808 132.243 108.377 1.00 8.86 146 LEU A O 1
ATOM 2361 N N . PRO A 1 147 ? 169.839 130.249 108.706 1.00 11.78 147 PRO A N 1
ATOM 2362 C CA . PRO A 1 147 ? 168.877 130.472 107.623 1.00 3.87 147 PRO A CA 1
ATOM 2363 C C . PRO A 1 147 ? 167.651 131.248 108.078 1.00 6.08 147 PRO A C 1
ATOM 2364 O O . PRO A 1 147 ? 167.197 131.148 109.219 1.00 9.51 147 PRO A O 1
ATOM 2375 N N . LEU A 1 148 ? 167.116 132.036 107.151 1.00 3.37 148 LEU A N 1
ATOM 2376 C CA . LEU A 1 148 ? 165.903 132.796 107.406 1.00 1.80 148 LEU A CA 1
ATOM 2377 C C . LEU A 1 148 ? 164.674 131.909 107.241 1.00 3.25 148 LEU A C 1
ATOM 2378 O O . LEU A 1 148 ? 164.640 131.003 106.406 1.00 8.95 148 LEU A O 1
ATOM 2394 N N . MET A 1 149 ? 163.655 132.184 108.051 1.00 4.55 149 MET A N 1
ATOM 2395 C CA . MET A 1 149 ? 162.434 131.382 108.055 1.00 2.59 149 MET A CA 1
ATOM 2396 C C . MET A 1 149 ? 161.296 132.313 108.446 1.00 6.44 149 MET A C 1
ATOM 2397 O O . MET A 1 149 ? 161.269 132.796 109.579 1.00 17.54 149 MET A O 1
ATOM 2411 N N . LEU A 1 150 ? 160.371 132.581 107.524 1.00 8.14 150 LEU A N 1
ATOM 2412 C CA . LEU A 1 150 ? 159.370 133.613 107.762 1.00 2.56 150 LEU A CA 1
ATOM 2413 C C . LEU A 1 150 ? 158.071 133.287 107.036 1.00 0.86 150 LEU A C 1
ATOM 2414 O O . LEU A 1 150 ? 158.085 132.724 105.939 1.00 0.00 150 LEU A O 1
ATOM 2430 N N . TYR A 1 151 ? 156.952 133.655 107.659 1.00 4.64 151 TYR A N 1
ATOM 2431 C CA . TYR A 1 151 ? 155.618 133.474 107.095 1.00 1.43 151 TYR A CA 1
ATOM 2432 C C . TYR A 1 151 ? 154.868 134.797 107.180 1.00 1.48 151 TYR A C 1
ATOM 2433 O O . TYR A 1 151 ? 154.661 135.323 108.278 1.00 4.70 151 TYR A O 1
ATOM 2451 N N . LEU A 1 152 ? 154.463 135.330 106.029 1.00 1.22 152 LEU A N 1
ATOM 2452 C CA . LEU A 1 152 ? 153.729 136.596 105.941 1.00 4.97 152 LEU A CA 1
ATOM 2453 C C . LEU A 1 152 ? 152.331 136.314 105.391 1.00 0.13 152 LEU A C 1
ATOM 2454 O O . LEU A 1 152 ? 152.116 136.313 104.179 1.00 6.49 152 LEU A O 1
ATOM 2470 N N . GLY A 1 153 ? 151.379 136.080 106.293 1.00 0.00 153 GLY A N 1
ATOM 2471 C CA . GLY A 1 153 ? 149.996 135.875 105.922 1.00 0.23 153 GLY A CA 1
ATOM 2472 C C . GLY A 1 153 ? 149.198 137.167 105.941 1.00 0.00 153 GLY A C 1
ATOM 2473 O O . GLY A 1 153 ? 149.737 138.269 106.053 1.00 10.74 153 GLY A O 1
ATOM 2477 N N . THR A 1 154 ? 147.877 137.017 105.831 1.00 2.41 154 THR A N 1
ATOM 2478 C CA . THR A 1 154 ? 146.992 138.177 105.827 1.00 2.42 154 THR A CA 1
ATOM 2479 C C . THR A 1 154 ? 146.884 138.846 107.192 1.00 0.45 154 THR A C 1
ATOM 2480 O O . THR A 1 154 ? 146.372 139.967 107.270 1.00 5.60 154 THR A O 1
ATOM 2491 N N . ALA A 1 155 ? 147.355 138.201 108.260 1.00 0.00 155 ALA A N 1
ATOM 2492 C CA . ALA A 1 155 ? 147.378 138.833 109.573 1.00 0.00 155 ALA A CA 1
ATOM 2493 C C . ALA A 1 155 ? 148.399 139.958 109.660 1.00 3.65 155 ALA A C 1
ATOM 2494 O O . ALA A 1 155 ? 148.398 140.698 110.649 1.00 11.58 155 ALA A O 1
ATOM 2501 N N . ARG A 1 156 ? 149.261 140.100 108.652 1.00 2.49 156 ARG A N 1
ATOM 2502 C CA . ARG A 1 156 ? 150.266 141.154 108.633 1.00 0.20 156 ARG A CA 1
ATOM 2503 C C . ARG A 1 156 ? 149.680 142.525 108.317 1.00 0.00 156 ARG A C 1
ATOM 2504 O O . ARG A 1 156 ? 150.333 143.537 108.592 1.00 7.56 156 ARG A O 1
ATOM 2525 N N . LEU A 1 157 ? 148.474 142.584 107.756 1.00 2.82 157 LEU A N 1
ATOM 2526 C CA . LEU A 1 157 ? 147.974 143.827 107.181 1.00 0.87 157 LEU A CA 1
ATOM 2527 C C . LEU A 1 157 ? 147.876 144.932 108.225 1.00 2.53 157 LEU A C 1
ATOM 2528 O O . LEU A 1 157 ? 147.558 144.689 109.392 1.00 10.81 157 LEU A O 1
ATOM 2544 N N . TRP A 1 158 ? 148.156 146.156 107.785 1.00 5.60 158 TRP A N 1
ATOM 2545 C CA . TRP A 1 158 ? 148.116 147.359 108.611 1.00 3.16 158 TRP A CA 1
ATOM 2546 C C . TRP A 1 158 ? 146.880 148.149 108.192 1.00 2.69 158 TRP A C 1
ATOM 2547 O O . TRP A 1 158 ? 146.927 148.924 107.232 1.00 14.00 158 TRP A O 1
ATOM 2568 N N . TYR A 1 159 ? 145.777 147.957 108.909 1.00 3.97 159 TYR A N 1
ATOM 2569 C CA . TYR A 1 159 ? 144.541 148.646 108.577 1.00 0.00 159 TYR A CA 1
ATOM 2570 C C . TYR A 1 159 ? 144.446 149.963 109.347 1.00 5.78 159 TYR A C 1
ATOM 2571 O O . TYR A 1 159 ? 145.332 150.331 110.121 1.00 9.78 159 TYR A O 1
ATOM 2589 N N . GLN A 1 160 ? 143.352 150.686 109.123 1.00 9.61 160 GLN A N 1
ATOM 2590 C CA . GLN A 1 160 ? 143.201 152.035 109.654 1.00 4.25 160 GLN A CA 1
ATOM 2591 C C . GLN A 1 160 ? 143.171 152.026 111.179 1.00 9.65 160 GLN A C 1
ATOM 2592 O O . GLN A 1 160 ? 142.315 151.380 111.789 1.00 10.52 160 GLN A O 1
ATOM 2606 N N . GLU A 1 161 ? 144.114 152.749 111.789 1.00 13.65 161 GLU A N 1
ATOM 2607 C CA . GLU A 1 161 ? 144.174 152.940 113.239 1.00 10.05 161 GLU A CA 1
ATOM 2608 C C . GLU A 1 161 ? 144.542 151.657 113.980 1.00 8.52 161 GLU A C 1
ATOM 2609 O O . GLU A 1 161 ? 144.118 151.454 115.119 1.00 15.64 161 GLU A O 1
ATOM 2621 N N . ARG A 1 162 ? 145.333 150.781 113.358 1.00 12.29 162 ARG A N 1
ATOM 2622 C CA . ARG A 1 162 ? 145.713 149.542 114.029 1.00 12.73 162 ARG A CA 1
ATOM 2623 C C . ARG A 1 162 ? 146.734 149.796 115.131 1.00 17.47 162 ARG A C 1
ATOM 2624 O O . ARG A 1 162 ? 146.695 149.145 116.181 1.00 17.88 162 ARG A O 1
ATOM 2645 N N . TYR A 1 163 ? 147.653 150.731 114.913 1.00 23.32 163 TYR A N 1
ATOM 2646 C CA . TYR A 1 163 ? 148.747 150.964 115.847 1.00 22.51 163 TYR A CA 1
ATOM 2647 C C . TYR A 1 163 ? 148.728 152.387 116.389 1.00 26.09 163 TYR A C 1
ATOM 2648 O O . TYR A 1 163 ? 147.674 153.010 116.489 1.00 28.39 163 TYR A O 1
ATOM 2666 N N . ARG A 1 171 ? 163.924 149.851 127.675 1.00 28.16 171 ARG A N 1
ATOM 2667 C CA . ARG A 1 171 ? 162.613 149.269 127.412 1.00 27.62 171 ARG A CA 1
ATOM 2668 C C . ARG A 1 171 ? 162.739 147.919 126.714 1.00 24.43 171 ARG A C 1
ATOM 2669 O O . ARG A 1 171 ? 162.006 146.982 127.027 1.00 32.25 171 ARG A O 1
ATOM 2689 N N . LEU A 1 172 ? 163.668 147.823 125.766 1.00 11.24 172 LEU A N 1
ATOM 2690 C CA . LEU A 1 172 ? 163.895 146.564 125.070 1.00 11.91 172 LEU A CA 1
ATOM 2691 C C . LEU A 1 172 ? 164.333 145.487 126.054 1.00 15.48 172 LEU A C 1
ATOM 2692 O O . LEU A 1 172 ? 165.208 145.714 126.894 1.00 21.07 172 LEU A O 1
ATOM 2708 N N . ASP A 1 173 ? 163.724 144.310 125.945 1.00 14.13 173 ASP A N 1
ATOM 2709 C CA . ASP A 1 173 ? 164.118 143.189 126.784 1.00 8.86 173 ASP A CA 1
ATOM 2710 C C . ASP A 1 173 ? 165.496 142.681 126.375 1.00 12.20 173 ASP A C 1
ATOM 2711 O O . ASP A 1 173 ? 165.929 142.840 125.232 1.00 15.59 173 ASP A O 1
ATOM 2720 N N . ASN A 1 174 ? 166.190 142.061 127.331 1.00 18.85 174 ASN A N 1
ATOM 2721 C CA . ASN A 1 174 ? 167.554 141.613 127.082 1.00 18.26 174 ASN A CA 1
ATOM 2722 C C . ASN A 1 174 ? 167.626 140.516 126.030 1.00 11.10 174 ASN A C 1
ATOM 2723 O O . ASN A 1 174 ? 168.674 140.355 125.395 1.00 12.67 174 ASN A O 1
ATOM 2734 N N . SER A 1 175 ? 166.548 139.757 125.833 1.00 15.13 175 SER A N 1
ATOM 2735 C CA . SER A 1 175 ? 166.531 138.737 124.794 1.00 14.34 175 SER A CA 1
ATOM 2736 C C . SER A 1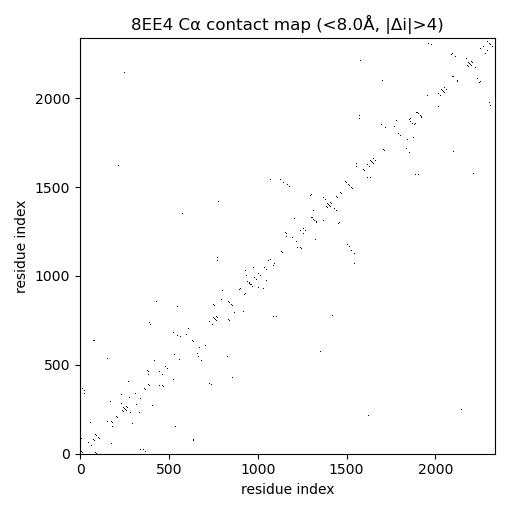 175 ? 166.398 139.328 123.398 1.00 6.57 175 SER A C 1
ATOM 2737 O O . SER A 1 175 ? 166.719 138.646 122.420 1.00 12.41 175 SER A O 1
ATOM 2745 N N . ALA A 1 176 ? 165.939 140.574 123.284 1.00 11.55 176 ALA A N 1
ATOM 2746 C CA . ALA A 1 176 ? 165.794 141.228 121.991 1.00 8.95 176 ALA A CA 1
ATOM 2747 C C . ALA A 1 176 ? 167.127 141.633 121.376 1.00 8.04 176 ALA A C 1
ATOM 2748 O O . ALA A 1 176 ? 167.134 142.155 120.257 1.00 3.97 176 ALA A O 1
ATOM 2755 N N . PHE A 1 177 ? 168.242 141.419 122.072 1.00 9.91 177 PHE A N 1
ATOM 2756 C CA . PHE A 1 177 ? 169.567 141.735 121.557 1.00 4.15 177 PHE A CA 1
ATOM 2757 C C . PHE A 1 177 ? 170.314 140.500 121.072 1.00 4.48 177 PHE A C 1
ATOM 2758 O O . PHE A 1 177 ? 171.513 140.585 120.792 1.00 8.55 177 PHE A O 1
ATOM 2775 N N . SER A 1 178 ? 169.640 139.360 120.969 1.00 3.93 178 SER A N 1
ATOM 2776 C CA . SER A 1 178 ? 170.259 138.108 120.564 1.00 1.97 178 SER A CA 1
ATOM 2777 C C . SER A 1 178 ? 170.070 137.871 119.071 1.00 9.46 178 SER A C 1
ATOM 2778 O O . SER A 1 178 ? 169.121 138.367 118.459 1.00 7.47 178 SER A O 1
ATOM 2786 N N . ARG A 1 179 ? 170.993 137.103 118.487 1.00 10.55 179 ARG A N 1
ATOM 2787 C CA . ARG A 1 179 ? 170.813 136.660 117.109 1.00 7.93 179 ARG A CA 1
ATOM 2788 C C . ARG A 1 179 ? 169.539 135.840 116.968 1.00 9.92 179 ARG A C 1
ATOM 2789 O O . ARG A 1 179 ? 168.755 136.041 116.032 1.00 11.23 179 ARG A O 1
ATOM 2810 N N . LEU A 1 180 ? 169.305 134.925 117.908 1.00 4.32 180 LEU A N 1
ATOM 2811 C CA . LEU A 1 180 ? 168.186 133.999 117.815 1.00 5.43 180 LEU A CA 1
ATOM 2812 C C . LEU A 1 180 ? 166.841 134.689 117.966 1.00 0.00 180 LEU A C 1
ATOM 2813 O O . LEU A 1 180 ? 165.816 134.086 117.631 1.00 10.11 180 LEU A O 1
ATOM 2829 N N . SER A 1 181 ? 166.816 135.936 118.438 1.00 5.32 181 SER A N 1
ATOM 2830 C CA . SER A 1 181 ? 165.581 136.706 118.411 1.00 4.54 181 SER A CA 1
ATOM 2831 C C . SER A 1 181 ? 165.072 136.918 116.992 1.00 6.55 181 SER A C 1
ATOM 2832 O O . SER A 1 181 ? 163.945 137.397 116.821 1.00 9.68 181 SER A O 1
ATOM 2840 N N . GLY A 1 182 ? 165.868 136.581 115.977 1.00 8.66 182 GLY A N 1
ATOM 2841 C CA . GLY A 1 182 ? 165.374 136.562 114.615 1.00 0.92 182 GLY A CA 1
ATOM 2842 C C . GLY A 1 182 ? 164.347 135.483 114.340 1.00 1.91 182 GLY A C 1
ATOM 2843 O O . GLY A 1 182 ? 163.729 135.505 113.270 1.00 4.32 182 GLY A O 1
ATOM 2847 N N . TYR A 1 183 ? 164.149 134.546 115.273 1.00 3.28 183 TYR A N 1
ATOM 2848 C CA . TYR A 1 183 ? 163.146 133.495 115.147 1.00 3.27 183 TYR A CA 1
ATOM 2849 C C . TYR A 1 183 ? 161.959 133.726 116.078 1.00 3.70 183 TYR A C 1
ATOM 2850 O O . TYR A 1 183 ? 161.279 132.777 116.470 1.00 9.97 183 TYR A O 1
ATOM 2868 N N . ASP A 1 184 ? 161.695 134.978 116.437 1.00 6.86 184 ASP A N 1
ATOM 2869 C CA . ASP A 1 184 ? 160.628 135.312 117.374 1.00 6.41 184 ASP A CA 1
ATOM 2870 C C . ASP A 1 184 ? 159.334 135.525 116.594 1.00 7.97 184 ASP A C 1
ATOM 2871 O O . ASP A 1 184 ? 159.190 136.520 115.878 1.00 8.74 184 ASP A O 1
ATOM 2880 N N . ASP A 1 185 ? 158.393 134.589 116.736 1.00 10.09 185 ASP A N 1
ATOM 2881 C CA . ASP A 1 185 ? 157.102 134.658 116.049 1.00 1.78 185 ASP A CA 1
ATOM 2882 C C . ASP A 1 185 ? 157.289 134.635 114.533 1.00 2.64 185 ASP A C 1
ATOM 2883 O O . ASP A 1 185 ? 156.566 135.298 113.788 1.00 15.31 185 ASP A O 1
ATOM 2892 N N . CYS A 1 186 ? 158.269 133.860 114.072 1.00 2.30 186 CYS A N 1
ATOM 2893 C CA . CYS A 1 186 ? 158.634 133.865 112.661 1.00 5.60 186 CYS A CA 1
ATOM 2894 C C . CYS A 1 186 ? 157.662 133.080 111.785 1.00 2.66 186 CYS A C 1
ATOM 2895 O O . CYS A 1 186 ? 157.591 133.345 110.581 1.00 0.00 186 CYS A O 1
ATOM 2903 N N . LEU A 1 187 ? 156.917 132.129 112.349 1.00 3.14 187 LEU A N 1
ATOM 2904 C CA . LEU A 1 187 ? 155.974 131.319 111.585 1.00 0.00 187 LEU A CA 1
ATOM 2905 C C . LEU A 1 187 ? 154.546 131.452 112.095 1.00 0.00 187 LEU A C 1
ATOM 2906 O O . LEU A 1 187 ? 153.673 130.691 111.664 1.00 0.00 187 LEU A O 1
ATOM 2922 N N . SER A 1 188 ? 154.283 132.394 112.991 1.00 4.97 188 SER A N 1
ATOM 2923 C CA . SER A 1 188 ? 152.964 132.567 113.577 1.00 1.22 188 SER A CA 1
ATOM 2924 C C . SER A 1 188 ? 152.091 133.466 112.706 1.00 4.99 188 SER A C 1
ATOM 2925 O O . SER A 1 188 ? 152.578 134.258 111.897 1.00 4.46 188 SER A O 1
ATOM 2933 N N . ALA A 1 189 ? 150.778 133.331 112.890 1.00 5.74 189 ALA A N 1
ATOM 2934 C CA . ALA A 1 189 ? 149.799 134.176 112.205 1.00 1.83 189 ALA A CA 1
ATOM 2935 C C . ALA A 1 189 ? 149.585 135.433 113.044 1.00 5.11 189 ALA A C 1
ATOM 2936 O O . ALA A 1 189 ? 148.621 135.564 113.800 1.00 8.59 189 ALA A O 1
ATOM 2943 N N . THR A 1 190 ? 150.512 136.378 112.898 1.00 6.60 190 THR A N 1
ATOM 2944 C CA . THR A 1 190 ? 150.499 137.597 113.694 1.00 1.68 190 THR A CA 1
ATOM 2945 C C . THR A 1 190 ? 151.150 138.722 112.901 1.00 0.10 190 THR A C 1
ATOM 2946 O O . THR A 1 190 ? 151.708 138.514 111.822 1.00 0.00 190 THR A O 1
ATOM 2957 N N . SER A 1 191 ? 151.064 139.927 113.455 1.00 1.23 191 SER A N 1
ATOM 2958 C CA . SER A 1 191 ? 151.768 141.090 112.938 1.00 2.55 191 SER A CA 1
ATOM 2959 C C . SER A 1 191 ? 152.994 141.352 113.802 1.00 5.12 191 SER A C 1
ATOM 2960 O O . SER A 1 191 ? 152.922 141.288 115.032 1.00 11.42 191 SER A O 1
ATOM 2968 N N . ASN A 1 192 ? 154.120 141.646 113.153 1.00 5.39 192 ASN A N 1
ATOM 2969 C CA . ASN A 1 192 ? 155.401 141.796 113.833 1.00 5.76 192 ASN A CA 1
ATOM 2970 C C . ASN A 1 192 ? 155.988 143.191 113.634 1.00 3.19 192 ASN A C 1
ATOM 2971 O O . ASN A 1 192 ? 157.208 143.354 113.591 1.00 5.81 192 ASN A O 1
ATOM 2982 N N . TYR A 1 193 ? 155.134 144.208 113.515 1.00 7.99 193 TYR A N 1
ATOM 2983 C CA . TYR A 1 193 ? 155.621 145.548 113.205 1.00 1.04 193 TYR A CA 1
ATOM 2984 C C . TYR A 1 193 ? 156.258 146.227 114.414 1.00 1.66 193 TYR A C 1
ATOM 2985 O O . TYR A 1 193 ? 157.252 146.949 114.268 1.00 6.64 193 TYR A O 1
ATOM 3003 N N . LYS A 1 194 ? 155.706 146.013 115.611 1.00 1.05 194 LYS A N 1
ATOM 3004 C CA . LYS A 1 194 ? 156.202 146.731 116.781 1.00 0.00 194 LYS A CA 1
ATOM 3005 C C . LYS A 1 194 ? 157.606 146.285 117.169 1.00 3.38 194 LYS A C 1
ATOM 3006 O O . LYS A 1 194 ? 158.409 147.109 117.621 1.00 17.28 194 LYS A O 1
ATOM 3025 N N . GLN A 1 195 ? 157.925 145.000 116.998 1.00 3.32 195 GLN A N 1
ATOM 3026 C CA . GLN A 1 195 ? 159.292 144.545 117.224 1.00 0.00 195 GLN A CA 1
ATOM 3027 C C . GLN A 1 195 ? 160.273 145.360 116.391 1.00 0.00 195 GLN A C 1
ATOM 3028 O O . GLN A 1 195 ? 161.256 145.912 116.912 1.00 10.97 195 GLN A O 1
ATOM 3042 N N . PHE A 1 196 ? 160.013 145.444 115.083 1.00 0.40 196 PHE A N 1
ATOM 3043 C CA . PHE A 1 196 ? 160.895 146.180 114.189 1.00 1.46 196 PHE A CA 1
ATOM 3044 C C . PHE A 1 196 ? 160.961 147.646 114.574 1.00 2.41 196 PHE A C 1
ATOM 3045 O O . PHE A 1 196 ? 162.041 148.244 114.580 1.00 3.86 196 PHE A O 1
ATOM 3062 N N . GLU A 1 197 ? 159.812 148.249 114.879 1.00 0.61 197 GLU A N 1
ATOM 3063 C CA . GLU A 1 197 ? 159.797 149.670 115.206 1.00 2.92 197 GLU A CA 1
ATOM 3064 C C . GLU A 1 197 ? 160.656 149.954 116.432 1.00 4.34 197 GLU A C 1
ATOM 3065 O O . GLU A 1 197 ? 161.479 150.879 116.427 1.00 8.53 197 GLU A O 1
ATOM 3077 N N . GLN A 1 198 ? 160.511 149.134 117.473 1.00 1.64 198 GLN A N 1
ATOM 3078 C CA . GLN A 1 198 ? 161.266 149.340 118.704 1.00 2.00 198 GLN A CA 1
ATOM 3079 C C . GLN A 1 198 ? 162.764 149.176 118.462 1.00 1.97 198 GLN A C 1
ATOM 3080 O O . GLN A 1 198 ? 163.573 150.031 118.856 1.00 8.27 198 GLN A O 1
ATOM 3094 N N . TRP A 1 199 ? 163.154 148.091 117.787 1.00 4.54 199 TRP A N 1
ATOM 3095 C CA . TRP A 1 199 ? 164.576 147.839 117.571 1.00 0.00 199 TRP A CA 1
ATOM 3096 C C . TRP A 1 199 ? 165.204 148.902 116.671 1.00 1.61 199 TRP A C 1
ATOM 3097 O O . TRP A 1 199 ? 166.342 149.334 116.902 1.00 6.69 199 TRP A O 1
ATOM 3118 N N . TYR A 1 200 ? 164.477 149.336 115.640 1.00 3.25 200 TYR A N 1
ATOM 3119 C CA . TYR A 1 200 ? 164.997 150.331 114.712 1.00 4.16 200 TYR A CA 1
ATOM 3120 C C . TYR A 1 200 ? 165.150 151.684 115.398 1.00 4.16 200 TYR A C 1
ATOM 3121 O O . TYR A 1 200 ? 166.127 152.411 115.156 1.00 2.73 200 TYR A O 1
ATOM 3139 N N . SER A 1 201 ? 164.200 152.033 116.271 1.00 0.69 201 SER A N 1
ATOM 3140 C CA . SER A 1 201 ? 164.341 153.247 117.065 1.00 0.00 201 SER A CA 1
ATOM 3141 C C . SER A 1 201 ? 165.577 153.176 117.950 1.00 1.90 201 SER A C 1
ATOM 3142 O O . SER A 1 201 ? 166.313 154.164 118.083 1.00 12.36 201 SER A O 1
ATOM 3150 N N . TRP A 1 202 ? 165.816 152.018 118.575 1.00 1.69 202 TRP A N 1
ATOM 3151 C CA . TRP A 1 202 ? 167.029 151.856 119.374 1.00 0.00 202 TRP A CA 1
ATOM 3152 C C . TRP A 1 202 ? 168.275 152.097 118.527 1.00 0.00 202 TRP A C 1
ATOM 3153 O O . TRP A 1 202 ? 169.202 152.807 118.944 1.00 11.31 202 TRP A O 1
ATOM 3174 N N . LEU A 1 203 ? 168.318 151.500 117.333 1.00 7.71 203 LEU A N 1
ATOM 3175 C CA . LEU A 1 203 ? 169.443 151.726 116.427 1.00 4.30 203 LEU A CA 1
ATOM 3176 C C . LEU A 1 203 ? 169.682 153.211 116.199 1.00 4.96 203 LEU A C 1
ATOM 3177 O O . LEU A 1 203 ? 170.807 153.710 116.351 1.00 13.57 203 LEU A O 1
ATOM 3193 N N . TRP A 1 204 ? 168.629 153.931 115.809 1.00 7.77 204 TRP A N 1
ATOM 3194 C CA . TRP A 1 204 ? 168.808 155.330 115.437 1.00 6.08 204 TRP A CA 1
ATOM 3195 C C . TRP A 1 204 ? 169.247 156.168 116.631 1.00 8.91 204 TRP A C 1
ATOM 3196 O O . TRP A 1 204 ? 170.103 157.053 116.495 1.00 20.57 204 TRP A O 1
ATOM 3217 N N . LEU A 1 205 ? 168.681 155.904 117.811 1.00 5.42 205 LEU A N 1
ATOM 3218 C CA . LEU A 1 205 ? 169.065 156.682 118.983 1.00 5.11 205 LEU A CA 1
ATOM 3219 C C . LEU A 1 205 ? 170.520 156.434 119.364 1.00 7.76 205 LEU A C 1
ATOM 3220 O O . LEU A 1 205 ? 171.241 157.375 119.720 1.00 13.29 205 LEU A O 1
ATOM 3236 N N . SER A 1 206 ? 170.980 155.182 119.289 1.00 9.61 206 SER A N 1
ATOM 3237 C CA . SER A 1 206 ? 172.388 154.910 119.574 1.00 8.14 206 SER A CA 1
ATOM 3238 C C . SER A 1 206 ? 173.300 155.616 118.575 1.00 10.44 206 SER A C 1
ATOM 3239 O O . SER A 1 206 ? 174.331 156.198 118.953 1.00 16.19 206 SER A O 1
ATOM 3247 N N . TYR A 1 207 ? 172.936 155.574 117.293 1.00 8.12 207 TYR A N 1
ATOM 3248 C CA . TYR A 1 207 ? 173.749 156.228 116.273 1.00 8.47 207 TYR A CA 1
ATOM 3249 C C . TYR A 1 207 ? 173.842 157.730 116.526 1.00 14.85 207 TYR A C 1
ATOM 3250 O O . TYR A 1 207 ? 174.923 158.327 116.418 1.00 19.75 207 TYR A O 1
ATOM 3268 N N . ARG A 1 208 ? 172.719 158.356 116.885 1.00 20.27 208 ARG A N 1
ATOM 3269 C CA . ARG A 1 208 ? 172.741 159.787 117.168 1.00 14.47 208 ARG A CA 1
ATOM 3270 C C . ARG A 1 208 ? 173.543 160.099 118.427 1.00 14.91 208 ARG A C 1
ATOM 3271 O O . ARG A 1 208 ? 174.208 161.140 118.493 1.00 22.49 208 ARG A O 1
ATOM 3292 N N . GLU A 1 209 ? 173.485 159.225 119.435 1.00 17.47 209 GLU A N 1
ATOM 3293 C CA . GLU A 1 209 ? 174.345 159.387 120.604 1.00 14.40 209 GLU A CA 1
ATOM 3294 C C . GLU A 1 209 ? 175.808 159.455 120.192 1.00 18.77 209 GLU A C 1
ATOM 3295 O O . GLU A 1 209 ? 176.559 160.330 120.643 1.00 22.36 209 GLU A O 1
ATOM 3307 N N . HIS A 1 210 ? 176.235 158.518 119.344 1.00 26.45 210 HIS A N 1
ATOM 3308 C CA . HIS A 1 210 ? 177.628 158.519 118.907 1.00 20.11 210 HIS A CA 1
ATOM 3309 C C . HIS A 1 210 ? 177.965 159.785 118.128 1.00 23.64 210 HIS A C 1
ATOM 3310 O O . HIS A 1 210 ? 179.053 160.352 118.293 1.00 33.74 210 HIS A O 1
ATOM 3323 N N . GLN A 1 211 ? 177.051 160.242 117.268 1.00 25.90 211 GLN A N 1
ATOM 3324 C CA . GLN A 1 211 ? 177.297 161.489 116.544 1.00 27.41 211 GLN A CA 1
ATOM 3325 C C . GLN A 1 211 ? 177.505 162.652 117.508 1.00 28.98 211 GLN A C 1
ATOM 3326 O O . GLN A 1 211 ? 178.446 163.445 117.357 1.00 29.78 211 GLN A O 1
ATOM 3340 N N . ILE A 1 212 ? 176.633 162.771 118.511 1.00 29.35 212 ILE A N 1
ATOM 3341 C CA . ILE A 1 212 ? 176.749 163.874 119.462 1.00 26.35 212 ILE A CA 1
ATOM 3342 C C . ILE A 1 212 ? 178.082 163.797 120.190 1.00 30.22 212 ILE A C 1
ATOM 3343 O O . ILE A 1 212 ? 178.782 164.805 120.353 1.00 33.17 212 ILE A O 1
ATOM 3359 N N . THR A 1 213 ? 178.453 162.600 120.647 1.00 34.99 213 THR A N 1
ATOM 3360 C CA . THR A 1 213 ? 179.688 162.472 121.411 1.00 35.72 213 THR A CA 1
ATOM 3361 C C . THR A 1 213 ? 180.901 162.832 120.562 1.00 36.49 213 THR A C 1
ATOM 3362 O O . THR A 1 213 ? 181.803 163.537 121.029 1.00 36.70 213 THR A O 1
ATOM 3373 N N . GLN A 1 214 ? 180.944 162.369 119.310 1.00 39.14 214 GLN A N 1
ATOM 3374 C CA . GLN A 1 214 ? 182.096 162.688 118.475 1.00 38.13 214 GLN A CA 1
ATOM 3375 C C . GLN A 1 214 ? 182.119 164.154 118.063 1.00 40.69 214 GLN A C 1
ATOM 3376 O O . GLN A 1 214 ? 183.194 164.675 117.746 1.00 43.75 214 GLN A O 1
ATOM 3390 N N . LEU A 1 215 ? 180.970 164.833 118.061 1.00 39.48 215 LEU A N 1
ATOM 3391 C CA . LEU A 1 215 ? 180.991 166.277 117.841 1.00 38.96 215 LEU A CA 1
ATOM 3392 C C . LEU A 1 215 ? 181.487 167.030 119.070 1.00 40.85 215 LEU A C 1
ATOM 3393 O O . LEU A 1 215 ? 182.247 167.997 118.943 1.00 38.64 215 LEU A O 1
ATOM 3409 N N . GLU A 1 216 ? 181.072 166.607 120.266 1.00 43.75 216 GLU A N 1
ATOM 3410 C CA . GLU A 1 216 ? 181.383 167.370 121.473 1.00 40.61 216 GLU A CA 1
ATOM 3411 C C . GLU A 1 216 ? 182.832 167.172 121.903 1.00 44.38 216 GLU A C 1
ATOM 3412 O O . GLU A 1 216 ? 183.594 168.138 122.025 1.00 46.35 216 GLU A O 1
ATOM 3424 N N . SER A 1 217 ? 183.232 165.923 122.139 1.00 44.97 217 SER A N 1
ATOM 3425 C CA . SER A 1 217 ? 184.546 165.600 122.695 1.00 42.80 217 SER A CA 1
ATOM 3426 C C . SER A 1 217 ? 185.244 164.606 121.777 1.00 44.23 217 SER A C 1
ATOM 3427 O O . SER A 1 217 ? 185.193 163.389 122.006 1.00 43.65 217 SER A O 1
ATOM 3435 N N . PRO A 1 218 ? 185.914 165.087 120.725 1.00 46.75 218 PRO A N 1
ATOM 3436 C CA . PRO A 1 218 ? 186.601 164.166 119.807 1.00 46.86 218 PRO A CA 1
ATOM 3437 C C . PRO A 1 218 ? 187.819 163.512 120.444 1.00 48.22 218 PRO A C 1
ATOM 3438 O O . PRO A 1 218 ? 188.951 163.726 119.999 1.00 46.27 218 PRO A O 1
ATOM 3449 N N . SER A 1 219 ? 187.599 162.703 121.484 1.00 51.41 219 SER A N 1
ATOM 3450 C CA . SER A 1 219 ? 188.694 162.119 122.245 1.00 51.04 219 SER A CA 1
ATOM 3451 C C . SER A 1 219 ? 188.531 160.633 122.539 1.00 52.10 219 SER A C 1
ATOM 3452 O O . SER A 1 219 ? 189.425 160.048 123.161 1.00 50.93 219 SER A O 1
ATOM 3460 N N . ALA A 1 220 ? 187.428 160.003 122.121 1.00 51.99 220 ALA A N 1
ATOM 3461 C CA . ALA A 1 220 ? 187.194 158.601 122.447 1.00 51.25 220 ALA A CA 1
ATOM 3462 C C . ALA A 1 220 ? 186.663 157.816 121.252 1.00 49.26 220 ALA A C 1
ATOM 3463 O O . ALA A 1 220 ? 185.855 156.897 121.422 1.00 50.58 220 ALA A O 1
ATOM 3470 N N . LYS A 1 221 ? 187.099 158.158 120.044 1.00 44.54 221 LYS A N 1
ATOM 3471 C CA . LYS A 1 221 ? 186.709 157.415 118.845 1.00 46.29 221 LYS A CA 1
ATOM 3472 C C . LYS A 1 221 ? 187.803 156.422 118.453 1.00 44.87 221 LYS A C 1
ATOM 3473 O O . LYS A 1 221 ? 188.437 156.520 117.402 1.00 41.96 221 LYS A O 1
ATOM 3492 N N . LEU A 1 222 ? 188.018 155.447 119.335 1.00 44.64 222 LEU A N 1
ATOM 3493 C CA . LEU A 1 222 ? 188.993 154.387 119.095 1.00 47.63 222 LEU A CA 1
ATOM 3494 C C . LEU A 1 222 ? 188.464 153.126 119.762 1.00 47.11 222 LEU A C 1
ATOM 3495 O O . LEU A 1 222 ? 188.434 153.045 120.993 1.00 48.45 222 LEU A O 1
ATOM 3511 N N . LYS A 1 223 ? 188.034 152.162 118.942 1.00 42.18 223 LYS A N 1
ATOM 3512 C CA . LYS A 1 223 ? 187.318 150.964 119.379 1.00 41.39 223 LYS A CA 1
ATOM 3513 C C . LYS A 1 223 ? 185.883 151.317 119.760 1.00 43.87 223 LYS A C 1
ATOM 3514 O O . LYS A 1 223 ? 185.068 150.428 120.031 1.00 43.85 223 LYS A O 1
ATOM 3533 N N . GLU A 1 224 ? 185.560 152.612 119.770 1.00 42.71 224 GLU A N 1
ATOM 3534 C CA . GLU A 1 224 ? 184.181 153.074 119.808 1.00 42.48 224 GLU A CA 1
ATOM 3535 C C . GLU A 1 224 ? 183.655 153.435 118.428 1.00 40.80 224 GLU A C 1
ATOM 3536 O O . GLU A 1 224 ? 182.436 153.438 118.228 1.00 37.26 224 GLU A O 1
ATOM 3548 N N . GLY A 1 225 ? 184.545 153.734 117.478 1.00 35.55 225 GLY A N 1
ATOM 3549 C CA . GLY A 1 225 ? 184.129 154.007 116.115 1.00 30.41 225 GLY A CA 1
ATOM 3550 C C . GLY A 1 225 ? 183.735 152.771 115.337 1.00 31.41 225 GLY A C 1
ATOM 3551 O O . GLY A 1 225 ? 182.977 152.878 114.368 1.00 34.96 225 GLY A O 1
ATOM 3555 N N . VAL A 1 226 ? 184.228 151.598 115.740 1.00 28.40 226 VAL A N 1
ATOM 3556 C CA . VAL A 1 226 ? 183.829 150.363 115.073 1.00 29.08 226 VAL A CA 1
ATOM 3557 C C . VAL A 1 226 ? 182.353 150.079 115.325 1.00 24.34 226 VAL A C 1
ATOM 3558 O O . VAL A 1 226 ? 181.627 149.647 114.422 1.00 30.50 226 VAL A O 1
ATOM 3571 N N . ARG A 1 227 ? 181.884 150.323 116.550 1.00 17.00 227 ARG A N 1
ATOM 3572 C CA . ARG A 1 227 ? 180.465 150.159 116.848 1.00 21.11 227 ARG A CA 1
ATOM 3573 C C . ARG A 1 227 ? 179.622 151.120 116.017 1.00 16.93 227 ARG A C 1
ATOM 3574 O O . ARG A 1 227 ? 178.555 150.749 115.505 1.00 22.21 227 ARG A O 1
ATOM 3595 N N . VAL A 1 228 ? 180.092 152.359 115.867 1.00 23.17 228 VAL A N 1
ATOM 3596 C CA . VAL A 1 228 ? 179.401 153.330 115.025 1.00 19.53 228 VAL A CA 1
ATOM 3597 C C . VAL A 1 228 ? 179.333 152.824 113.592 1.00 15.83 228 VAL A C 1
ATOM 3598 O O . VAL A 1 228 ? 178.302 152.947 112.918 1.00 22.52 228 VAL A O 1
ATOM 3611 N N . GLN A 1 229 ? 180.438 152.261 113.101 1.00 18.30 229 GLN A N 1
ATOM 3612 C CA . GLN A 1 229 ? 180.464 151.724 111.746 1.00 17.18 229 GLN A CA 1
ATOM 3613 C C . GLN A 1 229 ? 179.444 150.604 111.584 1.00 14.41 229 GLN A C 1
ATOM 3614 O O . GLN A 1 229 ? 178.731 150.540 110.575 1.00 19.60 229 GLN A O 1
ATOM 3628 N N . ARG A 1 230 ? 179.360 149.712 112.574 1.00 10.26 230 ARG A N 1
ATOM 3629 C CA . ARG A 1 230 ? 178.406 148.609 112.495 1.00 14.50 230 ARG A CA 1
ATOM 3630 C C . ARG A 1 230 ? 176.972 149.126 112.460 1.00 13.73 230 ARG A C 1
ATOM 3631 O O . ARG A 1 230 ? 176.152 148.661 111.655 1.00 16.87 230 ARG A O 1
ATOM 3652 N N . MET A 1 231 ? 176.651 150.093 113.324 1.00 12.79 231 MET A N 1
ATOM 3653 C CA . MET A 1 231 ? 175.300 150.649 113.338 1.00 10.10 231 MET A CA 1
ATOM 3654 C C . MET A 1 231 ? 174.970 151.321 112.009 1.00 4.96 231 MET A C 1
ATOM 3655 O O . MET A 1 231 ? 173.869 151.154 111.466 1.00 11.60 231 MET A O 1
ATOM 3669 N N . LYS A 1 232 ? 175.919 152.090 111.469 1.00 8.59 232 LYS A N 1
ATOM 3670 C CA . LYS A 1 232 ? 175.700 152.761 110.193 1.00 11.43 232 LYS A CA 1
ATOM 3671 C C . LYS A 1 232 ? 175.438 151.752 109.084 1.00 13.42 232 LYS A C 1
ATOM 3672 O O . LYS A 1 232 ? 174.521 151.930 108.268 1.00 17.02 232 LYS A O 1
ATOM 3691 N N . GLU A 1 233 ? 176.233 150.681 109.043 1.00 11.72 233 GLU A N 1
ATOM 3692 C CA . GLU A 1 233 ? 176.071 149.684 107.994 1.00 7.82 233 GLU A CA 1
ATOM 3693 C C . GLU A 1 233 ? 174.729 148.969 108.113 1.00 10.68 233 GLU A C 1
ATOM 3694 O O . GLU A 1 233 ? 174.069 148.705 107.100 1.00 14.51 233 GLU A O 1
ATOM 3706 N N . ALA A 1 234 ? 174.302 148.656 109.339 1.00 12.68 234 ALA A N 1
ATOM 3707 C CA . ALA A 1 234 ? 172.994 148.031 109.524 1.00 5.40 234 ALA A CA 1
ATOM 3708 C C . ALA A 1 234 ? 171.877 148.943 109.028 1.00 7.00 234 ALA A C 1
ATOM 3709 O O . ALA A 1 234 ? 170.965 148.507 108.303 1.00 13.75 234 ALA A O 1
ATOM 3716 N N . ILE A 1 235 ? 171.932 150.223 109.413 1.00 6.09 235 ILE A N 1
ATOM 3717 C CA . ILE A 1 235 ? 170.892 151.158 109.000 1.00 6.63 235 ILE A CA 1
ATOM 3718 C C . ILE A 1 235 ? 170.826 151.238 107.483 1.00 8.43 235 ILE A C 1
ATOM 3719 O O . ILE A 1 235 ? 169.739 151.205 106.894 1.00 15.26 235 ILE A O 1
ATOM 3735 N N . GLN A 1 236 ? 171.982 151.343 106.823 1.00 5.62 236 GLN A N 1
ATOM 3736 C CA . GLN A 1 236 ? 171.949 151.514 105.375 1.00 6.26 236 GLN A CA 1
ATOM 3737 C C . GLN A 1 236 ? 171.516 150.236 104.669 1.00 6.54 236 GLN A C 1
ATOM 3738 O O . GLN A 1 236 ? 170.854 150.305 103.628 1.00 10.82 236 GLN A O 1
ATOM 3752 N N . ALA A 1 237 ? 171.842 149.066 105.223 1.00 9.21 237 ALA A N 1
ATOM 3753 C CA . ALA A 1 237 ? 171.335 147.825 104.647 1.00 2.63 237 ALA A CA 1
ATOM 3754 C C . ALA A 1 237 ? 169.811 147.801 104.665 1.00 6.58 237 ALA A C 1
ATOM 3755 O O . ALA A 1 237 ? 169.164 147.538 103.639 1.00 4.77 237 ALA A O 1
ATOM 3762 N N . ILE A 1 238 ? 169.215 148.090 105.826 1.00 8.46 238 ILE A N 1
ATOM 3763 C CA . ILE A 1 238 ? 167.754 148.072 105.913 1.00 1.25 238 ILE A CA 1
ATOM 3764 C C . ILE A 1 238 ? 167.150 149.119 104.980 1.00 0.61 238 ILE A C 1
ATOM 3765 O O . ILE A 1 238 ? 166.154 148.860 104.285 1.00 6.05 238 ILE A O 1
ATOM 3781 N N . GLN A 1 239 ? 167.739 150.317 104.949 1.00 5.75 239 GLN A N 1
ATOM 3782 C CA . GLN A 1 239 ? 167.188 151.387 104.125 1.00 2.72 239 GLN A CA 1
ATOM 3783 C C . GLN A 1 239 ? 167.235 151.036 102.644 1.00 0.83 239 GLN A C 1
ATOM 3784 O O . GLN A 1 239 ? 166.278 151.300 101.911 1.00 4.91 239 GLN A O 1
ATOM 3798 N N . GLN A 1 240 ? 168.338 150.446 102.179 1.00 2.90 240 GLN A N 1
ATOM 3799 C CA . GLN A 1 240 ? 168.422 150.060 100.774 1.00 2.52 240 GLN A CA 1
ATOM 3800 C C . GLN A 1 240 ? 167.428 148.953 100.448 1.00 1.95 240 GLN A C 1
ATOM 3801 O O . GLN A 1 240 ? 166.806 148.959 99.374 1.00 3.51 240 GLN A O 1
ATOM 3815 N N . ALA A 1 241 ? 167.258 147.996 101.365 1.00 6.03 241 ALA A N 1
ATOM 3816 C CA . ALA A 1 241 ? 166.264 146.952 101.145 1.00 0.35 241 ALA A CA 1
ATOM 3817 C C . ALA A 1 241 ? 164.880 147.557 100.951 1.00 8.17 241 ALA A C 1
ATOM 3818 O O . ALA A 1 241 ? 164.141 147.163 100.041 1.00 7.23 241 ALA A O 1
ATOM 3825 N N . ILE A 1 242 ? 164.508 148.521 101.796 1.00 8.35 242 ILE A N 1
ATOM 3826 C CA . ILE A 1 242 ? 163.193 149.143 101.645 1.00 0.02 242 ILE A CA 1
ATOM 3827 C C . ILE A 1 242 ? 163.128 149.981 100.370 1.00 2.29 242 ILE A C 1
ATOM 3828 O O . ILE A 1 242 ? 162.093 150.022 99.695 1.00 0.00 242 ILE A O 1
ATOM 3844 N N . ASN A 1 243 ? 164.220 150.665 100.018 1.00 9.86 243 ASN A N 1
ATOM 3845 C CA . ASN A 1 243 ? 164.211 151.503 98.822 1.00 1.06 243 ASN A CA 1
ATOM 3846 C C . ASN A 1 243 ? 164.007 150.680 97.560 1.00 4.85 243 ASN A C 1
ATOM 3847 O O . ASN A 1 243 ? 163.459 151.184 96.574 1.00 8.55 243 ASN A O 1
ATOM 3858 N N . CYS A 1 244 ? 164.454 149.423 97.561 1.00 12.32 244 CYS A N 1
ATOM 3859 C CA . CYS A 1 244 ? 164.306 148.596 96.365 1.00 0.00 244 CYS A CA 1
ATOM 3860 C C . CYS A 1 244 ? 162.855 148.401 95.930 1.00 2.19 244 CYS A C 1
ATOM 3861 O O . CYS A 1 244 ? 162.629 147.845 94.850 1.00 11.09 244 CYS A O 1
ATOM 3869 N N . LEU A 1 245 ? 161.873 148.832 96.721 1.00 8.95 245 LEU A N 1
ATOM 3870 C CA . LEU A 1 245 ? 160.469 148.569 96.419 1.00 2.41 245 LEU A CA 1
ATOM 3871 C C . LEU A 1 245 ? 159.615 149.818 96.265 1.00 5.07 245 LEU A C 1
ATOM 3872 O O . LEU A 1 245 ? 158.693 149.821 95.448 1.00 7.60 245 LEU A O 1
ATOM 3888 N N . THR A 1 246 ? 159.887 150.883 97.018 1.00 9.11 246 THR A N 1
ATOM 3889 C CA . THR A 1 246 ? 158.994 152.036 97.056 1.00 3.04 246 THR A CA 1
ATOM 3890 C C . THR A 1 246 ? 159.423 153.182 96.151 1.00 7.16 246 THR A C 1
ATOM 3891 O O . THR A 1 246 ? 158.562 153.860 95.578 1.00 6.71 246 THR A O 1
ATOM 3902 N N . GLN A 1 247 ? 160.728 153.408 95.997 1.00 4.78 247 GLN A N 1
ATOM 3903 C CA . GLN A 1 247 ? 161.202 154.656 95.407 1.00 7.10 247 GLN A CA 1
ATOM 3904 C C . GLN A 1 247 ? 160.795 154.783 93.944 1.00 8.45 247 GLN A C 1
ATOM 3905 O O . GLN A 1 247 ? 160.306 155.835 93.517 1.00 12.95 247 GLN A O 1
ATOM 3919 N N . GLN A 1 248 ? 160.983 153.722 93.158 1.00 17.74 248 GLN A N 1
ATOM 3920 C CA . GLN A 1 248 ? 160.828 153.848 91.713 1.00 9.62 248 GLN A CA 1
ATOM 3921 C C . GLN A 1 248 ? 159.394 154.195 91.329 1.00 9.18 248 GLN A C 1
ATOM 3922 O O . GLN A 1 248 ? 159.170 154.990 90.410 1.00 17.55 248 GLN A O 1
ATOM 3936 N N . VAL A 1 249 ? 158.412 153.613 92.012 1.00 8.54 249 VAL A N 1
ATOM 3937 C CA . VAL A 1 249 ? 157.017 153.804 91.621 1.00 6.65 249 VAL A CA 1
ATOM 3938 C C . VAL A 1 249 ? 156.364 154.938 92.402 1.00 7.05 249 VAL A C 1
ATOM 3939 O O . VAL A 1 249 ? 155.595 155.716 91.835 1.00 11.69 249 VAL A O 1
ATOM 3952 N N . THR A 1 250 ? 156.641 155.062 93.701 1.00 10.54 250 THR A N 1
ATOM 3953 C CA . THR A 1 250 ? 155.966 156.064 94.519 1.00 2.42 250 THR A CA 1
ATOM 3954 C C . THR A 1 250 ? 156.802 157.309 94.769 1.00 6.94 250 THR A C 1
ATOM 3955 O O . THR A 1 250 ? 156.237 158.397 94.915 1.00 15.29 250 THR A O 1
ATOM 3966 N N . GLY A 1 251 ? 158.126 157.183 94.823 1.00 11.56 251 GLY A N 1
ATOM 3967 C CA . GLY A 1 251 ? 159.007 158.295 95.086 1.00 1.91 251 GLY A CA 1
ATOM 3968 C C . GLY A 1 251 ? 159.429 158.435 96.534 1.00 3.94 251 GLY A C 1
ATOM 3969 O O . GLY A 1 251 ? 160.366 159.186 96.817 1.00 10.31 251 GLY A O 1
ATOM 3973 N N . TRP A 1 252 ? 158.761 157.742 97.451 1.00 14.54 252 TRP A N 1
ATOM 3974 C CA . TRP A 1 252 ? 159.120 157.790 98.860 1.00 12.16 252 TRP A CA 1
ATOM 3975 C C . TRP A 1 252 ? 160.339 156.914 99.127 1.00 11.08 252 TRP A C 1
ATOM 3976 O O . TRP A 1 252 ? 160.546 155.888 98.474 1.00 16.72 252 TRP A O 1
ATOM 3997 N N . HIS A 1 253 ? 161.154 157.328 100.095 1.00 8.72 253 HIS A N 1
ATOM 3998 C CA . HIS A 1 253 ? 162.402 156.630 100.375 1.00 5.14 253 HIS A CA 1
ATOM 3999 C C . HIS A 1 253 ? 162.921 157.045 101.745 1.00 0.00 253 HIS A C 1
ATOM 4000 O O . HIS A 1 253 ? 162.416 157.979 102.370 1.00 9.63 253 HIS A O 1
ATOM 4013 N N . ASP A 1 254 ? 163.944 156.320 102.203 1.00 3.69 254 ASP A N 1
ATOM 4014 C CA . ASP A 1 254 ? 164.751 156.680 103.372 1.00 4.46 254 ASP A CA 1
ATOM 4015 C C . ASP A 1 254 ? 163.893 156.794 104.638 1.00 4.48 254 ASP A C 1
ATOM 4016 O O . ASP A 1 254 ? 163.731 157.861 105.231 1.00 13.05 254 ASP A O 1
ATOM 4025 N N . LEU A 1 255 ? 163.347 155.647 105.034 1.00 2.52 255 LEU A N 1
ATOM 4026 C CA . LEU A 1 255 ? 162.683 155.540 106.326 1.00 0.00 255 LEU A CA 1
ATOM 4027 C C . LEU A 1 255 ? 163.686 155.789 107.446 1.00 4.21 255 LEU A C 1
ATOM 4028 O O . LEU A 1 255 ? 164.800 155.260 107.421 1.00 8.72 255 LEU A O 1
ATOM 4044 N N . GLU A 1 256 ? 163.299 156.595 108.433 1.00 4.60 256 GLU A N 1
ATOM 4045 C CA . GLU A 1 256 ? 164.214 156.902 109.527 1.00 1.86 256 GLU A CA 1
ATOM 4046 C C . GLU A 1 256 ? 163.432 157.384 110.741 1.00 0.00 256 GLU A C 1
ATOM 4047 O O . GLU A 1 256 ? 162.261 157.754 110.649 1.00 7.47 256 GLU A O 1
ATOM 4059 N N . TYR A 1 257 ? 164.110 157.388 111.884 1.00 5.30 257 TYR A N 1
ATOM 4060 C CA . TYR A 1 257 ? 163.538 157.858 113.138 1.00 7.01 257 TYR A CA 1
ATOM 4061 C C . TYR A 1 257 ? 163.763 159.359 113.270 1.00 5.55 257 TYR A C 1
ATOM 4062 O O . TYR A 1 257 ? 164.876 159.845 113.048 1.00 10.28 257 TYR A O 1
ATOM 4080 N N . SER A 1 258 ? 162.708 160.088 113.628 1.00 7.86 258 SER A N 1
ATOM 4081 C CA . SER A 1 258 ? 162.759 161.536 113.768 1.00 10.95 258 SER A CA 1
ATOM 4082 C C . SER A 1 258 ? 162.234 161.930 115.141 1.00 12.85 258 SER A C 1
ATOM 4083 O O . SER A 1 258 ? 161.135 161.521 115.530 1.00 12.87 258 SER A O 1
ATOM 4091 N N . ALA A 1 259 ? 163.025 162.721 115.869 1.00 21.25 259 ALA A N 1
ATOM 4092 C CA . ALA A 1 259 ? 162.585 163.267 117.146 1.00 18.05 259 ALA A CA 1
ATOM 4093 C C . ALA A 1 259 ? 161.778 164.547 116.983 1.00 17.23 259 ALA A C 1
ATOM 4094 O O . ALA A 1 259 ? 160.986 164.881 117.870 1.00 20.23 259 ALA A O 1
ATOM 4101 N N . SER A 1 260 ? 161.960 165.266 115.873 1.00 15.99 260 SER A N 1
ATOM 4102 C CA . SER A 1 260 ? 161.152 166.454 115.620 1.00 10.40 260 SER A CA 1
ATOM 4103 C C . SER A 1 260 ? 159.680 166.095 115.462 1.00 18.24 260 SER A C 1
ATOM 4104 O O . SER A 1 260 ? 158.804 166.803 115.972 1.00 24.73 260 SER A O 1
ATOM 4112 N N . HIS A 1 261 ? 159.388 165.005 114.759 1.00 20.03 261 HIS A N 1
ATOM 4113 C CA . HIS A 1 261 ? 158.010 164.578 114.515 1.00 9.45 261 HIS A CA 1
ATOM 4114 C C . HIS A 1 261 ? 157.485 163.710 115.652 1.00 10.55 261 HIS A C 1
ATOM 4115 O O . HIS A 1 261 ? 156.965 162.618 115.437 1.00 21.14 261 HIS A O 1
ATOM 4128 N N . ASN A 1 262 ? 157.611 164.204 116.881 1.00 13.81 262 ASN A N 1
ATOM 4129 C CA . ASN A 1 262 ? 157.091 163.515 118.058 1.00 13.84 262 ASN A CA 1
ATOM 4130 C C . ASN A 1 262 ? 157.656 162.103 118.188 1.00 12.58 262 ASN A C 1
ATOM 4131 O O . ASN A 1 262 ? 156.964 161.188 118.641 1.00 13.25 262 ASN A O 1
ATOM 4142 N N . GLN A 1 263 ? 158.918 161.911 117.804 1.00 20.51 263 GLN A N 1
ATOM 4143 C CA . GLN A 1 263 ? 159.609 160.633 117.977 1.00 16.07 263 GLN A CA 1
ATOM 4144 C C . GLN A 1 263 ? 158.911 159.517 117.194 1.00 15.40 263 GLN A C 1
ATOM 4145 O O . GLN A 1 263 ? 158.414 158.541 117.758 1.00 18.46 263 GLN A O 1
ATOM 4159 N N . GLN A 1 264 ? 158.888 159.678 115.871 1.00 13.60 264 GLN A N 1
ATOM 4160 C CA . GLN A 1 264 ? 158.163 158.777 114.986 1.00 4.90 264 GLN A CA 1
ATOM 4161 C C . GLN A 1 264 ? 159.052 158.325 113.836 1.00 6.06 264 GLN A C 1
ATOM 4162 O O . GLN A 1 264 ? 160.048 158.969 113.500 1.00 7.80 264 GLN A O 1
ATOM 4176 N N . LEU A 1 265 ? 158.674 157.203 113.228 1.00 2.39 265 LEU A N 1
ATOM 4177 C CA . LEU A 1 265 ? 159.263 156.794 111.961 1.00 2.30 265 LEU A CA 1
ATOM 4178 C C . LEU A 1 265 ? 158.664 157.618 110.831 1.00 0.00 265 LEU A C 1
ATOM 4179 O O . LEU A 1 265 ? 157.469 157.920 110.827 1.00 4.84 265 LEU A O 1
ATOM 4195 N N . VAL A 1 266 ? 159.507 157.979 109.866 1.00 0.00 266 VAL A N 1
ATOM 4196 C CA . VAL A 1 266 ? 159.178 159.006 108.888 1.00 1.53 266 VAL A CA 1
ATOM 4197 C C . VAL A 1 266 ? 159.822 158.637 107.560 1.00 1.44 266 VAL A C 1
ATOM 4198 O O . VAL A 1 266 ? 160.856 157.963 107.520 1.00 5.82 266 VAL A O 1
ATOM 4211 N N . MET A 1 267 ? 159.197 159.077 106.467 1.00 3.20 267 MET A N 1
ATOM 4212 C CA . MET A 1 267 ? 159.749 158.945 105.125 1.00 2.66 267 MET A CA 1
ATOM 4213 C C . MET A 1 267 ? 159.764 160.314 104.458 1.00 2.16 267 MET A C 1
ATOM 4214 O O . MET A 1 267 ? 159.199 161.284 104.969 1.00 3.34 267 MET A O 1
ATOM 4228 N N . SER A 1 268 ? 160.423 160.391 103.301 1.00 2.96 268 SER A N 1
ATOM 4229 C CA . SER A 1 268 ? 160.608 161.648 102.591 1.00 5.15 268 SER A CA 1
ATOM 4230 C C . SER A 1 268 ? 160.315 161.468 101.107 1.00 6.15 268 SER A C 1
ATOM 4231 O O . SER A 1 268 ? 160.423 160.367 100.563 1.00 2.77 268 SER A O 1
ATOM 4239 N N . HIS A 1 269 ? 159.943 162.569 100.462 1.00 3.72 269 HIS A N 1
ATOM 4240 C CA . HIS A 1 269 ? 159.554 162.603 99.061 1.00 3.27 269 HIS A CA 1
ATOM 4241 C C . HIS A 1 269 ? 160.193 163.826 98.416 1.00 6.38 269 HIS A C 1
ATOM 4242 O O . HIS A 1 269 ? 160.452 164.820 99.103 1.00 10.92 269 HIS A O 1
ATOM 4255 N N . PRO A 1 270 ? 160.484 163.779 97.111 1.00 4.35 270 PRO A N 1
ATOM 4256 C CA . PRO A 1 270 ? 161.097 164.964 96.481 1.00 8.83 270 PRO A CA 1
ATOM 4257 C C . PRO A 1 270 ? 160.134 166.125 96.292 1.00 11.37 270 PRO A C 1
ATOM 4258 O O . PRO A 1 270 ? 160.524 167.280 96.502 1.00 12.53 270 PRO A O 1
ATOM 4269 N N . GLN A 1 271 ? 158.888 165.860 95.895 1.00 13.81 271 GLN A N 1
ATOM 4270 C CA . GLN A 1 271 ? 157.898 166.918 95.722 1.00 4.80 271 GLN A CA 1
ATOM 4271 C C . GLN A 1 271 ? 157.104 167.149 97.002 1.00 7.54 271 GLN A C 1
ATOM 4272 O O . GLN A 1 271 ? 156.921 168.293 97.428 1.00 14.03 271 GLN A O 1
ATOM 4286 N N . TYR A 1 272 ? 156.627 166.075 97.619 1.00 8.25 272 TYR A N 1
ATOM 4287 C CA . TYR A 1 272 ? 156.064 166.155 98.954 1.00 3.28 272 TYR A CA 1
ATOM 4288 C C . TYR A 1 272 ? 157.202 166.214 99.966 1.00 7.64 272 TYR A C 1
ATOM 4289 O O . TYR A 1 272 ? 158.361 165.942 99.650 1.00 18.36 272 TYR A O 1
ATOM 4307 N N . GLY A 1 273 ? 156.877 166.583 101.195 1.00 4.51 273 GLY A N 1
ATOM 4308 C CA . GLY A 1 273 ? 157.930 166.839 102.155 1.00 8.90 273 GLY A CA 1
ATOM 4309 C C . GLY A 1 273 ? 158.405 165.622 102.918 1.00 3.93 273 GLY A C 1
ATOM 4310 O O . GLY A 1 273 ? 158.771 164.603 102.326 1.00 8.74 273 GLY A O 1
ATOM 4314 N N . LYS A 1 274 ? 158.406 165.728 104.242 1.00 6.91 274 LYS A N 1
ATOM 4315 C CA . LYS A 1 274 ? 158.841 164.663 105.136 1.00 0.41 274 LYS A CA 1
ATOM 4316 C C . LYS A 1 274 ? 157.679 164.333 106.059 1.00 6.72 274 LYS A C 1
ATOM 4317 O O . LYS A 1 274 ? 157.270 165.173 106.867 1.00 18.40 274 LYS A O 1
ATOM 4336 N N . ILE A 1 275 ? 157.150 163.118 105.940 1.00 6.83 275 ILE A N 1
ATOM 4337 C CA . ILE A 1 275 ? 155.869 162.789 106.564 1.00 3.54 275 ILE A CA 1
ATOM 4338 C C . ILE A 1 275 ? 155.975 161.480 107.342 1.00 5.91 275 ILE A C 1
ATOM 4339 O O . ILE A 1 275 ? 156.697 160.562 106.920 1.00 6.37 275 ILE A O 1
ATOM 4355 N N . PRO A 1 276 ? 155.281 161.347 108.474 1.00 8.79 276 PRO A N 1
ATOM 4356 C CA . PRO A 1 276 ? 155.307 160.079 109.210 1.00 2.99 276 PRO A CA 1
ATOM 4357 C C . PRO A 1 276 ? 154.690 158.938 108.419 1.00 3.88 276 PRO A C 1
ATOM 4358 O O . PRO A 1 276 ? 153.780 159.123 107.608 1.00 8.73 276 PRO A O 1
ATOM 4369 N N . LEU A 1 277 ? 155.204 157.735 108.679 1.00 7.93 277 LEU A N 1
ATOM 4370 C CA . LEU A 1 277 ? 154.766 156.555 107.944 1.00 2.27 277 LEU A CA 1
ATOM 4371 C C . LEU A 1 277 ? 153.307 156.214 108.231 1.00 6.94 277 LEU A C 1
ATOM 4372 O O . LEU A 1 277 ? 152.616 155.682 107.356 1.00 10.85 277 LEU A O 1
ATOM 4388 N N . SER A 1 278 ? 152.817 156.515 109.435 1.00 17.73 278 SER A N 1
ATOM 4389 C CA . SER A 1 278 ? 151.437 156.192 109.783 1.00 12.54 278 SER A CA 1
ATOM 4390 C C . SER A 1 278 ? 150.420 157.092 109.092 1.00 15.70 278 SER A C 1
ATOM 4391 O O . SER A 1 278 ? 149.223 156.795 109.150 1.00 22.00 278 SER A O 1
ATOM 4399 N N . GLN A 1 279 ? 150.858 158.172 108.448 1.00 14.19 279 GLN A N 1
ATOM 4400 C CA . GLN A 1 279 ? 149.970 159.071 107.724 1.00 0.00 279 GLN A CA 1
ATOM 4401 C C . GLN A 1 279 ? 150.029 158.866 106.217 1.00 0.10 279 GLN A C 1
ATOM 4402 O O . GLN A 1 279 ? 149.418 159.639 105.474 1.00 0.18 279 GLN A O 1
ATOM 4416 N N . LEU A 1 280 ? 150.743 157.847 105.748 1.00 5.65 280 LEU A N 1
ATOM 4417 C CA . LEU A 1 280 ? 150.843 157.572 104.327 1.00 2.41 280 LEU A CA 1
ATOM 4418 C C . LEU A 1 280 ? 149.746 156.591 103.916 1.00 2.62 280 LEU A C 1
ATOM 4419 O O . LEU A 1 280 ? 148.948 156.132 104.737 1.00 6.11 280 LEU A O 1
ATOM 4435 N N . SER A 1 281 ? 149.705 156.256 102.631 1.00 4.04 281 SER A N 1
ATOM 4436 C CA . SER A 1 281 ? 148.594 155.491 102.087 1.00 1.05 281 SER A CA 1
ATOM 4437 C C . SER A 1 281 ? 148.701 154.012 102.466 1.00 1.29 281 SER A C 1
ATOM 4438 O O . SER A 1 281 ? 149.692 153.553 103.038 1.00 6.09 281 SER A O 1
ATOM 4446 N N . ASP A 1 282 ? 147.646 153.262 102.135 1.00 3.16 282 ASP A N 1
ATOM 4447 C CA . ASP A 1 282 ? 147.567 151.856 102.522 1.00 0.00 282 ASP A CA 1
ATOM 4448 C C . ASP A 1 282 ? 148.650 151.030 101.839 1.00 0.26 282 ASP A C 1
ATOM 4449 O O . ASP A 1 282 ? 149.355 150.248 102.491 1.00 7.53 282 ASP A O 1
ATOM 4458 N N . GLY A 1 283 ? 148.790 151.186 100.522 1.00 0.00 283 GLY A N 1
ATOM 4459 C CA . GLY A 1 283 ? 149.779 150.406 99.800 1.00 0.00 283 GLY A CA 1
ATOM 4460 C C . GLY A 1 283 ? 151.186 150.671 100.291 1.00 0.00 283 GLY A C 1
ATOM 4461 O O . GLY A 1 283 ? 151.978 149.744 100.467 1.00 11.36 283 GLY A O 1
ATOM 4465 N N . LEU A 1 284 ? 151.509 151.940 100.540 1.00 0.00 284 LEU A N 1
ATOM 4466 C CA . LEU A 1 284 ? 152.847 152.286 101.001 1.00 3.54 284 LEU A CA 1
ATOM 4467 C C . LEU A 1 284 ? 153.117 151.703 102.382 1.00 0.97 284 LEU A C 1
ATOM 4468 O O . LEU A 1 284 ? 154.170 151.096 102.615 1.00 3.78 284 LEU A O 1
ATOM 4484 N N . ARG A 1 285 ? 152.168 151.859 103.308 1.00 1.52 285 ARG A N 1
ATOM 4485 C CA . ARG A 1 285 ? 152.356 151.322 104.651 1.00 0.00 285 ARG A CA 1
ATOM 4486 C C . ARG A 1 285 ? 152.558 149.814 104.611 1.00 0.00 285 ARG A C 1
ATOM 4487 O O . ARG A 1 285 ? 153.471 149.281 105.257 1.00 10.35 285 ARG A O 1
ATOM 4508 N N . ASN A 1 286 ? 151.738 149.111 103.827 1.00 0.76 286 ASN A N 1
ATOM 4509 C CA . ASN A 1 286 ? 151.806 147.655 103.830 1.00 0.00 286 ASN A CA 1
ATOM 4510 C C . ASN A 1 286 ? 153.061 147.152 103.128 1.00 3.10 286 ASN A C 1
ATOM 4511 O O . ASN A 1 286 ? 153.692 146.195 103.592 1.00 13.15 286 ASN A O 1
ATOM 4522 N N . ALA A 1 287 ? 153.459 147.789 102.024 1.00 3.61 287 ALA A N 1
ATOM 4523 C CA . ALA A 1 287 ? 154.693 147.391 101.356 1.00 3.18 287 ALA A CA 1
ATOM 4524 C C . ALA A 1 287 ? 155.902 147.624 102.252 1.00 0.00 287 ALA A C 1
ATOM 4525 O O . ALA A 1 287 ? 156.805 146.776 102.330 1.00 3.34 287 ALA A O 1
ATOM 4532 N N . VAL A 1 288 ? 155.937 148.766 102.943 1.00 0.27 288 VAL A N 1
ATOM 4533 C CA . VAL A 1 288 ? 157.063 149.058 103.820 1.00 7.52 288 VAL A CA 1
ATOM 4534 C C . VAL A 1 288 ? 157.129 148.044 104.953 1.00 8.03 288 VAL A C 1
ATOM 4535 O O . VAL A 1 288 ? 158.207 147.533 105.281 1.00 12.10 288 VAL A O 1
ATOM 4548 N N . ALA A 1 289 ? 155.984 147.729 105.565 1.00 14.13 289 ALA A N 1
ATOM 4549 C CA . ALA A 1 289 ? 155.982 146.733 106.630 1.00 12.82 289 ALA A CA 1
ATOM 4550 C C . ALA A 1 289 ? 156.456 145.379 106.114 1.00 13.81 289 ALA A C 1
ATOM 4551 O O . ALA A 1 289 ? 157.280 144.712 106.755 1.00 27.13 289 ALA A O 1
ATOM 4558 N N . MET A 1 290 ? 155.965 144.971 104.941 1.00 11.19 290 MET A N 1
ATOM 4559 C CA . MET A 1 290 ? 156.350 143.684 104.372 1.00 4.77 290 MET A CA 1
ATOM 4560 C C . MET A 1 290 ? 157.859 143.590 104.190 1.00 5.07 290 MET A C 1
ATOM 4561 O O . MET A 1 290 ? 158.486 142.610 104.608 1.00 6.46 290 MET A O 1
ATOM 4575 N N . VAL A 1 291 ? 158.464 144.601 103.562 1.00 7.87 291 VAL A N 1
ATOM 4576 C CA . VAL A 1 291 ? 159.893 144.514 103.264 1.00 4.54 291 VAL A CA 1
ATOM 4577 C C . VAL A 1 291 ? 160.723 144.635 104.539 1.00 0.98 291 VAL A C 1
ATOM 4578 O O . VAL A 1 291 ? 161.723 143.923 104.713 1.00 6.13 291 VAL A O 1
ATOM 4591 N N . ALA A 1 292 ? 160.335 145.534 105.449 1.00 1.66 292 ALA A N 1
ATOM 4592 C CA . ALA A 1 292 ? 161.083 145.680 106.692 1.00 0.76 292 ALA A CA 1
ATOM 4593 C C . ALA A 1 292 ? 161.074 144.392 107.497 1.00 3.76 292 ALA A C 1
ATOM 4594 O O . ALA A 1 292 ? 162.078 144.055 108.138 1.00 8.24 292 ALA A O 1
ATOM 4601 N N . ASP A 1 293 ? 159.959 143.654 107.465 1.00 8.94 293 ASP A N 1
ATOM 4602 C CA . ASP A 1 293 ? 159.868 142.426 108.246 1.00 2.76 293 ASP A CA 1
ATOM 4603 C C . ASP A 1 293 ? 160.962 141.442 107.850 1.00 1.00 293 ASP A C 1
ATOM 4604 O O . ASP A 1 293 ? 161.539 140.765 108.708 1.00 10.31 293 ASP A O 1
ATOM 4613 N N . ILE A 1 294 ? 161.258 141.347 106.554 1.00 4.47 294 ILE A N 1
ATOM 4614 C CA . ILE A 1 294 ? 162.336 140.479 106.095 1.00 8.09 294 ILE A CA 1
ATOM 4615 C C . ILE A 1 294 ? 163.691 141.106 106.400 1.00 5.55 294 ILE A C 1
ATOM 4616 O O . ILE A 1 294 ? 164.634 140.418 106.820 1.00 7.54 294 ILE A O 1
ATOM 4632 N N . ALA A 1 295 ? 163.813 142.420 106.191 1.00 0.98 295 ALA A N 1
ATOM 4633 C CA . ALA A 1 295 ? 165.125 143.055 106.248 1.00 0.00 295 ALA A CA 1
ATOM 4634 C C . ALA A 1 295 ? 165.714 143.031 107.654 1.00 2.54 295 ALA A C 1
ATOM 4635 O O . ALA A 1 295 ? 166.902 142.717 107.826 1.00 10.15 295 ALA A O 1
ATOM 4642 N N . PHE A 1 296 ? 164.922 143.362 108.682 1.00 2.38 296 PHE A N 1
ATOM 4643 C CA . PHE A 1 296 ? 165.574 143.494 109.982 1.00 5.05 296 PHE A CA 1
ATOM 4644 C C . PHE A 1 296 ? 165.950 142.121 110.519 1.00 7.95 296 PHE A C 1
ATOM 4645 O O . PHE A 1 296 ? 166.938 141.990 111.246 1.00 9.49 296 PHE A O 1
ATOM 4662 N N . ARG A 1 297 ? 165.184 141.088 110.158 1.00 7.22 297 ARG A N 1
ATOM 4663 C CA . ARG A 1 297 ? 165.559 139.725 110.518 1.00 0.00 297 ARG A CA 1
ATOM 4664 C C . ARG A 1 297 ? 166.830 139.300 109.798 1.00 4.54 297 ARG A C 1
ATOM 4665 O O . ARG A 1 297 ? 167.709 138.671 110.399 1.00 4.62 297 ARG A O 1
ATOM 4686 N N . CYS A 1 298 ? 166.950 139.637 108.510 1.00 8.25 298 CYS A N 1
ATOM 4687 C CA . CYS A 1 298 ? 168.200 139.378 107.805 1.00 1.23 298 CYS A CA 1
ATOM 4688 C C . CYS A 1 298 ? 169.376 139.999 108.543 1.00 7.31 298 CYS A C 1
ATOM 4689 O O . CYS A 1 298 ? 170.436 139.378 108.680 1.00 6.84 298 CYS A O 1
ATOM 4697 N N . VAL A 1 299 ? 169.207 141.233 109.020 1.00 6.44 299 VAL A N 1
ATOM 4698 C CA . VAL A 1 299 ? 170.307 141.914 109.701 1.00 5.47 299 VAL A CA 1
ATOM 4699 C C . VAL A 1 299 ? 170.596 141.268 111.054 1.00 3.42 299 VAL A C 1
ATOM 4700 O O . VAL A 1 299 ? 171.758 141.119 111.446 1.00 0.69 299 VAL A O 1
ATOM 4713 N N . LYS A 1 300 ? 169.552 140.891 111.796 1.00 3.93 300 LYS A N 1
ATOM 4714 C CA . LYS A 1 300 ? 169.756 140.378 113.147 1.00 0.00 300 LYS A CA 1
ATOM 4715 C C . LYS A 1 300 ? 170.339 138.969 113.152 1.00 7.28 300 LYS A C 1
ATOM 4716 O O . LYS A 1 300 ? 171.121 138.633 114.048 1.00 9.74 300 LYS A O 1
ATOM 4735 N N . LEU A 1 301 ? 169.976 138.130 112.177 1.00 9.33 301 LEU A N 1
ATOM 4736 C CA . LEU A 1 301 ? 170.389 136.731 112.237 1.00 0.00 301 LEU A CA 1
ATOM 4737 C C . LEU A 1 301 ? 171.876 136.552 111.948 1.00 1.71 301 LEU A C 1
ATOM 4738 O O . LEU A 1 301 ? 172.504 135.646 112.506 1.00 2.28 301 LEU A O 1
ATOM 4754 N N . ASN A 1 302 ? 172.454 137.388 111.086 1.00 9.52 302 ASN A N 1
ATOM 4755 C CA . ASN A 1 302 ? 173.829 137.219 110.611 1.00 3.17 302 ASN A CA 1
ATOM 4756 C C . ASN A 1 302 ? 174.578 138.540 110.730 1.00 8.71 302 ASN A C 1
ATOM 4757 O O . ASN A 1 302 ? 174.736 139.270 109.743 1.00 13.00 302 ASN A O 1
ATOM 4768 N N . PRO A 1 303 ? 175.056 138.880 111.931 1.00 15.50 303 PRO A N 1
ATOM 4769 C CA . PRO A 1 303 ? 175.729 140.178 112.114 1.00 13.44 303 PRO A CA 1
ATOM 4770 C C . PRO A 1 303 ? 177.027 140.338 111.335 1.00 11.34 303 PRO A C 1
ATOM 4771 O O . PRO A 1 303 ? 177.454 141.478 111.122 1.00 19.15 303 PRO A O 1
ATOM 4782 N N . HIS A 1 304 ? 177.666 139.252 110.901 1.00 12.25 304 HIS A N 1
ATOM 4783 C CA . HIS A 1 304 ? 179.030 139.333 110.386 1.00 12.57 304 HIS A CA 1
ATOM 4784 C C . HIS A 1 304 ? 179.114 139.743 108.919 1.00 15.89 304 HIS A C 1
ATOM 4785 O O . HIS A 1 304 ? 180.227 139.921 108.413 1.00 21.60 304 HIS A O 1
ATOM 4798 N N . LEU A 1 305 ? 177.989 139.899 108.223 1.00 18.59 305 LEU A N 1
ATOM 4799 C CA . LEU A 1 305 ? 178.011 140.354 106.837 1.00 13.48 305 LEU A CA 1
ATOM 4800 C C . LEU A 1 305 ? 178.026 141.877 106.758 1.00 19.73 305 LEU A C 1
ATOM 4801 O O . LEU A 1 305 ? 178.698 142.458 105.899 1.00 29.93 305 LEU A O 1
ATOM 4817 N N . GLN A 1 306 ? 177.272 142.513 107.648 1.00 18.43 306 GLN A N 1
ATOM 4818 C CA . GLN A 1 306 ? 177.365 143.918 108.031 1.00 20.00 306 GLN A CA 1
ATOM 4819 C C . GLN A 1 306 ? 176.804 144.914 107.023 1.00 21.28 306 GLN A C 1
ATOM 4820 O O . GLN A 1 306 ? 176.336 145.980 107.426 1.00 29.16 306 GLN A O 1
ATOM 4834 N N . ASN A 1 307 ? 176.775 144.585 105.742 1.00 23.08 307 ASN A N 1
ATOM 4835 C CA . ASN A 1 307 ? 175.941 145.339 104.813 1.00 24.49 307 ASN A CA 1
ATOM 4836 C C . ASN A 1 307 ? 175.466 144.505 103.636 1.00 26.54 307 ASN A C 1
ATOM 4837 O O . ASN A 1 307 ? 174.742 145.032 102.788 1.00 26.80 307 ASN A O 1
ATOM 4848 N N . ASP A 1 308 ? 175.846 143.232 103.551 1.00 21.99 308 ASP A N 1
ATOM 4849 C CA . ASP A 1 308 ? 175.258 142.282 102.622 1.00 15.32 308 ASP A CA 1
ATOM 4850 C C . ASP A 1 308 ? 174.369 141.292 103.357 1.00 13.33 308 ASP A C 1
ATOM 4851 O O . ASP A 1 308 ? 174.101 140.201 102.849 1.00 22.13 308 ASP A O 1
ATOM 4860 N N . ALA A 1 309 ? 173.908 141.664 104.552 1.00 5.36 309 ALA A N 1
ATOM 4861 C CA . ALA A 1 309 ? 173.058 140.772 105.329 1.00 12.38 309 ALA A CA 1
ATOM 4862 C C . ALA A 1 309 ? 171.794 140.423 104.559 1.00 14.17 309 ALA A C 1
ATOM 4863 O O . ALA A 1 309 ? 171.378 139.259 104.527 1.00 14.43 309 ALA A O 1
ATOM 4870 N N . ALA A 1 310 ? 171.172 141.417 103.927 1.00 11.31 310 ALA A N 1
ATOM 4871 C CA . ALA A 1 310 ? 170.002 141.157 103.101 1.00 10.72 310 ALA A CA 1
ATOM 4872 C C . ALA A 1 310 ? 170.376 140.549 101.756 1.00 9.40 310 ALA A C 1
ATOM 4873 O O . ALA A 1 310 ? 169.616 139.738 101.217 1.00 13.27 310 ALA A O 1
ATOM 4880 N N . LEU A 1 311 ? 171.535 140.913 101.208 1.00 14.70 311 LEU A N 1
ATOM 4881 C CA . LEU A 1 311 ? 171.932 140.459 99.882 1.00 10.92 311 LEU A CA 1
ATOM 4882 C C . LEU A 1 311 ? 172.504 139.047 99.867 1.00 9.45 311 LEU A C 1
ATOM 4883 O O . LEU A 1 311 ? 172.616 138.461 98.785 1.00 12.07 311 LEU A O 1
ATOM 4899 N N . LYS A 1 312 ? 172.868 138.485 101.022 1.00 11.37 312 LYS A N 1
ATOM 4900 C CA . LYS A 1 312 ? 173.567 137.210 101.062 1.00 8.46 312 LYS A CA 1
ATOM 4901 C C . LYS A 1 312 ? 172.932 136.186 101.993 1.00 15.12 312 LYS A C 1
ATOM 4902 O O . LYS A 1 312 ? 173.418 135.052 102.054 1.00 21.42 312 LYS A O 1
ATOM 4921 N N . THR A 1 313 ? 171.874 136.542 102.715 1.00 14.42 313 THR A N 1
ATOM 4922 C CA . THR A 1 313 ? 171.210 135.599 103.602 1.00 6.40 313 THR A CA 1
ATOM 4923 C C . THR A 1 313 ? 170.379 134.605 102.796 1.00 6.64 313 THR A C 1
ATOM 4924 O O . THR A 1 313 ? 169.913 134.903 101.694 1.00 6.87 313 THR A O 1
ATOM 4935 N N . GLN A 1 314 ? 170.198 133.415 103.362 1.00 10.85 314 GLN A N 1
ATOM 4936 C CA . GLN A 1 314 ? 169.453 132.337 102.731 1.00 4.15 314 GLN A CA 1
ATOM 4937 C C . GLN A 1 314 ? 168.297 131.915 103.629 1.00 5.21 314 GLN A C 1
ATOM 4938 O O . GLN A 1 314 ? 168.324 132.118 104.845 1.00 10.20 314 GLN A O 1
ATOM 4952 N N . GLY A 1 315 ? 167.282 131.321 103.021 1.00 3.22 315 GLY A N 1
ATOM 4953 C CA . GLY A 1 315 ? 166.113 130.886 103.754 1.00 3.56 315 GLY A CA 1
ATOM 4954 C C . GLY A 1 315 ? 164.882 130.882 102.868 1.00 4.41 315 GLY A C 1
ATOM 4955 O O . GLY A 1 315 ? 164.967 131.014 101.651 1.00 2.79 315 GLY A O 1
ATOM 4959 N N . ILE A 1 316 ? 163.729 130.730 103.518 1.00 8.03 316 ILE A N 1
ATOM 4960 C CA . ILE A 1 316 ? 162.442 130.579 102.846 1.00 5.36 316 ILE A CA 1
ATOM 4961 C C . ILE A 1 316 ? 161.498 131.657 103.356 1.00 0.06 316 ILE A C 1
ATOM 4962 O O . ILE A 1 316 ? 161.383 131.863 104.568 1.00 0.00 316 ILE A O 1
ATOM 4978 N N . VAL A 1 317 ? 160.822 132.340 102.434 1.00 2.48 317 VAL A N 1
ATOM 4979 C CA . VAL A 1 317 ? 159.794 133.317 102.773 1.00 3.40 317 VAL A CA 1
ATOM 4980 C C . VAL A 1 317 ? 158.506 132.935 102.056 1.00 0.00 317 VAL A C 1
ATOM 4981 O O . VAL A 1 317 ? 158.509 132.696 100.842 1.00 0.00 317 VAL A O 1
ATOM 4994 N N . LEU A 1 318 ? 157.412 132.889 102.812 1.00 2.28 318 LEU A N 1
ATOM 4995 C CA . LEU A 1 318 ? 156.088 132.553 102.305 1.00 4.17 318 LEU A CA 1
ATOM 4996 C C . LEU A 1 318 ? 155.201 133.787 102.387 1.00 0.03 318 LEU A C 1
ATOM 4997 O O . LEU A 1 318 ? 155.088 134.398 103.453 1.00 0.00 318 LEU A O 1
ATOM 5013 N N . ILE A 1 319 ? 154.570 134.151 101.271 1.00 2.07 319 ILE A N 1
ATOM 5014 C CA . ILE A 1 319 ? 153.705 135.327 101.222 1.00 0.24 319 ILE A CA 1
ATOM 5015 C C . ILE A 1 319 ? 152.358 134.947 100.621 1.00 0.78 319 ILE A C 1
ATOM 5016 O O . ILE A 1 319 ? 152.289 134.408 99.509 1.00 1.48 319 ILE A O 1
ATOM 5032 N N . ASP A 1 320 ? 151.291 135.244 101.356 1.00 1.74 320 ASP A N 1
ATOM 5033 C CA . ASP A 1 320 ? 149.926 135.017 100.908 1.00 1.83 320 ASP A CA 1
ATOM 5034 C C . ASP A 1 320 ? 149.355 136.333 100.398 1.00 4.64 320 ASP A C 1
ATOM 5035 O O . ASP A 1 320 ? 149.304 137.318 101.142 1.00 7.11 320 ASP A O 1
ATOM 5044 N N . GLU A 1 321 ? 148.924 136.349 99.136 1.00 6.25 321 GLU A N 1
ATOM 5045 C CA . GLU A 1 321 ? 148.304 137.527 98.532 1.00 1.21 321 GLU A CA 1
ATOM 5046 C C . GLU A 1 321 ? 149.269 138.717 98.552 1.00 3.78 321 GLU A C 1
ATOM 5047 O O . GLU A 1 321 ? 149.050 139.742 99.199 1.00 18.20 321 GLU A O 1
ATOM 5059 N N . VAL A 1 322 ? 150.358 138.536 97.801 1.00 2.75 322 VAL A N 1
ATOM 5060 C CA . VAL A 1 322 ? 151.467 139.483 97.793 1.00 10.17 322 VAL A CA 1
ATOM 5061 C C . VAL A 1 322 ? 151.076 140.857 97.260 1.00 7.42 322 VAL A C 1
ATOM 5062 O O . VAL A 1 322 ? 151.819 141.823 97.456 1.00 1.09 322 VAL A O 1
ATOM 5075 N N . ASP A 1 323 ? 149.924 140.978 96.597 1.00 6.58 323 ASP A N 1
ATOM 5076 C CA . ASP A 1 323 ? 149.562 142.200 95.887 1.00 8.67 323 ASP A CA 1
ATOM 5077 C C . ASP A 1 323 ? 148.428 142.972 96.557 1.00 6.04 323 ASP A C 1
ATOM 5078 O O . ASP A 1 323 ? 147.748 143.757 95.891 1.00 12.10 323 ASP A O 1
ATOM 5087 N N . MET A 1 324 ? 148.204 142.768 97.852 1.00 5.24 324 MET A N 1
ATOM 5088 C CA . MET A 1 324 ? 147.188 143.539 98.558 1.00 1.69 324 MET A CA 1
ATOM 5089 C C . MET A 1 324 ? 147.553 145.018 98.589 1.00 5.90 324 MET A C 1
ATOM 5090 O O . MET A 1 324 ? 148.694 145.383 98.886 1.00 18.58 324 MET A O 1
ATOM 5104 N N . PHE A 1 325 ? 146.572 145.867 98.286 1.00 4.60 325 PHE A N 1
ATOM 5105 C CA . PHE A 1 325 ? 146.640 147.320 98.418 1.00 0.03 325 PHE A CA 1
ATOM 5106 C C . PHE A 1 325 ? 147.552 147.980 97.392 1.00 1.93 325 PHE A C 1
ATOM 5107 O O . PHE A 1 325 ? 147.814 149.182 97.501 1.00 10.41 325 PHE A O 1
ATOM 5124 N N . LEU A 1 326 ? 148.040 147.244 96.398 1.00 1.18 326 LEU A N 1
ATOM 5125 C CA . LEU A 1 326 ? 148.922 147.789 95.373 1.00 2.91 326 LEU A CA 1
ATOM 5126 C C . LEU A 1 326 ? 148.154 147.922 94.065 1.00 2.49 326 LEU A C 1
ATOM 5127 O O . LEU A 1 326 ? 147.441 146.997 93.664 1.00 11.07 326 LEU A O 1
ATOM 5143 N N . HIS A 1 327 ? 148.304 149.067 93.403 1.00 1.44 327 HIS A N 1
ATOM 5144 C CA . HIS A 1 327 ? 147.581 149.334 92.170 1.00 3.07 327 HIS A CA 1
ATOM 5145 C C . HIS A 1 327 ? 148.269 148.668 90.978 1.00 2.12 327 HIS A C 1
ATOM 5146 O O . HIS A 1 327 ? 149.436 148.280 91.058 1.00 2.31 327 HIS A O 1
ATOM 5159 N N . PRO A 1 328 ? 147.558 148.523 89.855 1.00 4.75 328 PRO A N 1
ATOM 5160 C CA . PRO A 1 328 ? 148.059 147.651 88.776 1.00 8.52 328 PRO A CA 1
ATOM 5161 C C . PRO A 1 328 ? 149.448 147.999 88.265 1.00 9.03 328 PRO A C 1
ATOM 5162 O O . PRO A 1 328 ? 150.170 147.096 87.825 1.00 15.33 328 PRO A O 1
ATOM 5173 N N . ALA A 1 329 ? 149.850 149.270 88.295 1.00 11.28 329 ALA A N 1
ATOM 5174 C CA . ALA A 1 329 ? 151.194 149.621 87.852 1.00 2.50 329 ALA A CA 1
ATOM 5175 C C . ALA A 1 329 ? 152.249 149.210 88.871 1.00 3.36 329 ALA A C 1
ATOM 5176 O O . ALA A 1 329 ? 153.395 148.939 88.498 1.00 5.50 329 ALA A O 1
ATOM 5183 N N . TRP A 1 330 ? 151.883 149.167 90.152 1.00 3.02 330 TRP A N 1
ATOM 5184 C CA . TRP A 1 330 ? 152.779 148.661 91.182 1.00 0.00 330 TRP A CA 1
ATOM 5185 C C . TRP A 1 330 ? 152.882 147.141 91.147 1.00 10.72 330 TRP A C 1
ATOM 5186 O O . TRP A 1 330 ? 153.928 146.587 91.498 1.00 10.97 330 TRP A O 1
ATOM 5207 N N . GLN A 1 331 ? 151.814 146.457 90.729 1.00 13.81 331 GLN A N 1
ATOM 5208 C CA . GLN A 1 331 ? 151.818 144.998 90.716 1.00 1.05 331 GLN A CA 1
ATOM 5209 C C . GLN A 1 331 ? 152.793 144.442 89.688 1.00 1.31 331 GLN A C 1
ATOM 5210 O O . GLN A 1 331 ? 153.292 143.324 89.850 1.00 7.11 331 GLN A O 1
ATOM 5224 N N . GLN A 1 332 ? 153.077 145.198 88.634 1.00 7.70 332 GLN A N 1
ATOM 5225 C CA . GLN A 1 332 ? 153.980 144.751 87.584 1.00 8.92 332 GLN A CA 1
ATOM 5226 C C . GLN A 1 332 ? 155.445 144.809 87.996 1.00 8.31 332 GLN A C 1
ATOM 5227 O O . GLN A 1 332 ? 156.310 144.477 87.181 1.00 13.83 332 GLN A O 1
ATOM 5241 N N . GLN A 1 333 ? 155.744 145.214 89.233 1.00 11.75 333 GLN A N 1
ATOM 5242 C CA . GLN A 1 333 ? 157.114 145.395 89.689 1.00 5.72 333 GLN A CA 1
ATOM 5243 C C . GLN A 1 333 ? 157.459 144.605 90.945 1.00 2.19 333 GLN A C 1
ATOM 5244 O O . GLN A 1 333 ? 158.645 144.501 91.276 1.00 9.66 333 GLN A O 1
ATOM 5258 N N . ILE A 1 334 ? 156.472 144.048 91.648 1.00 0.32 334 ILE A N 1
ATOM 5259 C CA . ILE A 1 334 ? 156.705 143.514 92.988 1.00 3.58 334 ILE A CA 1
ATOM 5260 C C . ILE A 1 334 ? 157.669 142.329 92.957 1.00 2.23 334 ILE A C 1
ATOM 5261 O O . ILE A 1 334 ? 158.593 142.244 93.777 1.00 6.24 334 ILE A O 1
ATOM 5277 N N . ILE A 1 335 ? 157.477 141.399 92.020 1.00 6.83 335 ILE A N 1
ATOM 5278 C CA . ILE A 1 335 ? 158.270 140.172 92.019 1.00 6.47 335 ILE A CA 1
ATOM 5279 C C . ILE A 1 335 ? 159.738 140.487 91.762 1.00 2.61 335 ILE A C 1
ATOM 5280 O O . ILE A 1 335 ? 160.632 139.986 92.456 1.00 5.88 335 ILE A O 1
ATOM 5296 N N . GLN A 1 336 ? 160.008 141.328 90.763 1.00 7.96 336 GLN A N 1
ATOM 5297 C CA . GLN A 1 336 ? 161.389 141.665 90.444 1.00 2.53 336 GLN A CA 1
ATOM 5298 C C . GLN A 1 336 ? 162.029 142.475 91.563 1.00 5.71 336 GLN A C 1
ATOM 5299 O O . GLN A 1 336 ? 163.219 142.314 91.848 1.00 9.68 336 GLN A O 1
ATOM 5313 N N . SER A 1 337 ? 161.256 143.349 92.212 1.00 2.19 337 SER A N 1
ATOM 5314 C CA . SER A 1 337 ? 161.784 144.099 93.347 1.00 0.20 337 SER A CA 1
ATOM 5315 C C . SER A 1 337 ? 162.193 143.167 94.480 1.00 0.83 337 SER A C 1
ATOM 5316 O O . SER A 1 337 ? 163.257 143.345 95.089 1.00 7.18 337 SER A O 1
ATOM 5324 N N . LEU A 1 338 ? 161.359 142.167 94.781 1.00 0.82 338 LEU A N 1
ATOM 5325 C CA . LEU A 1 338 ? 161.705 141.226 95.842 1.00 3.00 338 LEU A CA 1
ATOM 5326 C C . LEU A 1 338 ? 162.912 140.379 95.459 1.00 0.28 338 LEU A C 1
ATOM 5327 O O . LEU A 1 338 ? 163.751 140.067 96.311 1.00 5.71 338 LEU A O 1
ATOM 5343 N N . ARG A 1 339 ? 163.021 139.996 94.184 1.00 8.78 339 ARG A N 1
ATOM 5344 C CA . ARG A 1 339 ? 164.200 139.251 93.751 1.00 2.59 339 ARG A CA 1
ATOM 5345 C C . ARG A 1 339 ? 165.462 140.103 93.819 1.00 2.99 339 ARG A C 1
ATOM 5346 O O . ARG A 1 339 ? 166.548 139.577 94.079 1.00 5.24 339 ARG A O 1
ATOM 5367 N N . SER A 1 340 ? 165.344 141.410 93.577 1.00 5.72 340 SER A N 1
ATOM 5368 C CA . SER A 1 340 ? 166.509 142.287 93.621 1.00 0.00 340 SER A CA 1
ATOM 5369 C C . SER A 1 340 ? 166.952 142.566 95.050 1.00 3.60 340 SER A C 1
ATOM 5370 O O . SER A 1 340 ? 168.155 142.638 95.325 1.00 8.54 340 SER A O 1
ATOM 5378 N N . ALA A 1 341 ? 166.002 142.736 95.971 1.00 4.46 341 ALA A N 1
ATOM 5379 C CA . ALA A 1 341 ? 166.368 143.064 97.345 1.00 0.87 341 ALA A CA 1
ATOM 5380 C C . ALA A 1 341 ? 167.020 141.879 98.050 1.00 5.55 341 ALA A C 1
ATOM 5381 O O . ALA A 1 341 ? 167.963 142.058 98.828 1.00 16.48 341 ALA A O 1
ATOM 5388 N N . PHE A 1 342 ? 166.537 140.663 97.791 1.00 8.68 342 PHE A N 1
ATOM 5389 C CA . PHE A 1 342 ? 166.980 139.456 98.491 1.00 2.59 342 PHE A CA 1
ATOM 5390 C C . PHE A 1 342 ? 167.331 138.392 97.458 1.00 2.82 342 PHE A C 1
ATOM 5391 O O . PHE A 1 342 ? 166.531 137.489 97.181 1.00 8.17 342 PHE A O 1
ATOM 5408 N N . PRO A 1 343 ? 168.529 138.466 96.867 1.00 7.94 343 PRO A N 1
ATOM 5409 C CA . PRO A 1 343 ? 168.857 137.578 95.738 1.00 6.78 343 PRO A CA 1
ATOM 5410 C C . PRO A 1 343 ? 169.054 136.113 96.105 1.00 6.22 343 PRO A C 1
ATOM 5411 O O . PRO A 1 343 ? 169.111 135.281 95.192 1.00 5.39 343 PRO A O 1
ATOM 5422 N N . GLN A 1 344 ? 169.164 135.761 97.387 1.00 7.25 344 GLN A N 1
ATOM 5423 C CA . GLN A 1 344 ? 169.520 134.403 97.787 1.00 4.59 344 GLN A CA 1
ATOM 5424 C C . GLN A 1 344 ? 168.403 133.681 98.531 1.00 2.91 344 GLN A C 1
ATOM 5425 O O . GLN A 1 344 ? 168.646 132.609 99.095 1.00 10.60 344 GLN A O 1
ATOM 5439 N N . ILE A 1 345 ? 167.192 134.227 98.547 1.00 10.13 345 ILE A N 1
ATOM 5440 C CA . ILE A 1 345 ? 166.089 133.669 99.320 1.00 0.60 345 ILE A CA 1
ATOM 5441 C C . ILE A 1 345 ? 165.140 132.928 98.389 1.00 3.33 345 ILE A C 1
ATOM 5442 O O . ILE A 1 345 ? 164.974 133.288 97.218 1.00 6.44 345 ILE A O 1
ATOM 5458 N N . GLN A 1 346 ? 164.519 131.871 98.912 1.00 2.62 346 GLN A N 1
ATOM 5459 C CA . GLN A 1 346 ? 163.476 131.144 98.197 1.00 1.34 346 GLN A CA 1
ATOM 5460 C C . GLN A 1 346 ? 162.114 131.716 98.576 1.00 4.10 346 GLN A C 1
ATOM 5461 O O . GLN A 1 346 ? 161.698 131.631 99.738 1.00 3.69 346 GLN A O 1
ATOM 5475 N N . PHE A 1 347 ? 161.417 132.276 97.594 1.00 3.49 347 PHE A N 1
ATOM 5476 C CA . PHE A 1 347 ? 160.111 132.886 97.797 1.00 1.10 347 PHE A CA 1
ATOM 5477 C C . PHE A 1 347 ? 159.022 131.942 97.304 1.00 0.79 347 PHE A C 1
ATOM 5478 O O . PHE A 1 347 ? 159.136 131.374 96.214 1.00 6.44 347 PHE A O 1
ATOM 5495 N N . ILE A 1 348 ? 157.976 131.771 98.108 1.00 3.00 348 ILE A N 1
ATOM 5496 C CA . ILE A 1 348 ? 156.765 131.072 97.684 1.00 1.15 348 ILE A CA 1
ATOM 5497 C C . ILE A 1 348 ? 155.596 132.005 97.971 1.00 0.68 348 ILE A C 1
ATOM 5498 O O . ILE A 1 348 ? 155.301 132.299 99.136 1.00 2.98 348 ILE A O 1
ATOM 5514 N N . VAL A 1 349 ? 154.927 132.466 96.913 1.00 1.58 349 VAL A N 1
ATOM 5515 C CA . VAL A 1 349 ? 153.906 133.496 97.025 1.00 6.33 349 VAL A CA 1
ATOM 5516 C C . VAL A 1 349 ? 152.634 133.036 96.325 1.00 3.30 349 VAL A C 1
ATOM 5517 O O . VAL A 1 349 ? 152.658 132.195 95.425 1.00 1.04 349 VAL A O 1
ATOM 5530 N N . THR A 1 350 ? 151.509 133.597 96.765 1.00 5.85 350 THR A N 1
ATOM 5531 C CA . THR A 1 350 ? 150.209 133.299 96.175 1.00 1.88 350 THR A CA 1
ATOM 5532 C C . THR A 1 350 ? 149.550 134.577 95.671 1.00 2.19 350 THR A C 1
ATOM 5533 O O . THR A 1 350 ? 149.791 135.668 96.195 1.00 4.60 350 THR A O 1
ATOM 5544 N N . THR A 1 351 ? 148.719 134.433 94.639 1.00 4.45 351 THR A N 1
ATOM 5545 C CA . THR A 1 351 ? 148.017 135.566 94.049 1.00 5.91 351 THR A CA 1
ATOM 5546 C C . THR A 1 351 ? 146.854 135.050 93.212 1.00 5.81 351 THR A C 1
ATOM 5547 O O . THR A 1 351 ? 146.772 133.863 92.890 1.00 10.29 351 THR A O 1
ATOM 5558 N N . HIS A 1 352 ? 145.940 135.966 92.875 1.00 5.83 352 HIS A N 1
ATOM 5559 C CA . HIS A 1 352 ? 144.943 135.723 91.838 1.00 5.68 352 HIS A CA 1
ATOM 5560 C C . HIS A 1 352 ? 144.902 136.855 90.816 1.00 8.50 352 HIS A C 1
ATOM 5561 O O . HIS A 1 352 ? 143.996 136.880 89.977 1.00 15.00 352 HIS A O 1
ATOM 5574 N N . SER A 1 353 ? 145.859 137.786 90.860 1.00 7.21 353 SER A N 1
ATOM 5575 C CA . SER A 1 353 ? 145.862 138.948 89.982 1.00 7.26 353 SER A CA 1
ATOM 5576 C C . SER A 1 353 ? 146.753 138.691 88.777 1.00 14.02 353 SER A C 1
ATOM 5577 O O . SER A 1 353 ? 147.955 138.445 88.957 1.00 17.68 353 SER A O 1
ATOM 5585 N N . PRO A 1 354 ? 146.233 138.738 87.546 1.00 17.81 354 PRO A N 1
ATOM 5586 C CA . PRO A 1 354 ? 147.099 138.479 86.382 1.00 14.10 354 PRO A CA 1
ATOM 5587 C C . PRO A 1 354 ? 148.250 139.461 86.234 1.00 13.32 354 PRO A C 1
ATOM 5588 O O . PRO A 1 354 ? 149.315 139.077 85.734 1.00 19.79 354 PRO A O 1
ATOM 5599 N N . GLN A 1 355 ? 148.073 140.720 86.645 1.00 19.65 355 GLN A N 1
ATOM 5600 C CA . GLN A 1 355 ? 149.113 141.724 86.441 1.00 11.36 355 GLN A CA 1
ATOM 5601 C C . GLN A 1 355 ? 150.409 141.381 87.161 1.00 9.85 355 GLN A C 1
ATOM 5602 O O . GLN A 1 355 ? 151.467 141.891 86.780 1.00 14.94 355 GLN A O 1
ATOM 5616 N N . VAL A 1 356 ? 150.355 140.541 88.196 1.00 15.74 356 VAL A N 1
ATOM 5617 C CA . VAL A 1 356 ? 151.569 140.164 88.907 1.00 8.85 356 VAL A CA 1
ATOM 5618 C C . VAL A 1 356 ? 152.437 139.228 88.074 1.00 12.45 356 VAL A C 1
ATOM 5619 O O . VAL A 1 356 ? 153.630 139.074 88.363 1.00 17.70 356 VAL A O 1
ATOM 5632 N N . LEU A 1 357 ? 151.876 138.609 87.034 1.00 18.04 357 LEU A N 1
ATOM 5633 C CA . LEU A 1 357 ? 152.575 137.618 86.227 1.00 15.97 357 LEU A CA 1
ATOM 5634 C C . LEU A 1 357 ? 153.005 138.167 84.871 1.00 19.04 357 LEU A C 1
ATOM 5635 O O . LEU A 1 357 ? 153.268 137.387 83.950 1.00 25.87 357 LEU A O 1
ATOM 5651 N N . SER A 1 358 ? 153.090 139.490 84.732 1.00 28.22 358 SER A N 1
ATOM 5652 C CA . SER A 1 358 ? 153.250 140.086 83.409 1.00 27.94 358 SER A CA 1
ATOM 5653 C C . SER A 1 358 ? 154.573 139.690 82.762 1.00 31.06 358 SER A C 1
ATOM 5654 O O . SER A 1 358 ? 154.627 139.451 81.550 1.00 34.18 358 SER A O 1
ATOM 5662 N N . THR A 1 359 ? 155.649 139.619 83.543 1.00 32.83 359 THR A N 1
ATOM 5663 C CA . THR A 1 359 ? 156.980 139.380 82.992 1.00 32.23 359 THR A CA 1
ATOM 5664 C C . THR A 1 359 ? 157.738 138.355 83.826 1.00 30.09 359 THR A C 1
ATOM 5665 O O . THR A 1 359 ? 158.924 138.528 84.125 1.00 36.32 359 THR A O 1
ATOM 5676 N N . VAL A 1 360 ? 157.068 137.273 84.211 1.00 20.51 360 VAL A N 1
ATOM 5677 C CA . VAL A 1 360 ? 157.702 136.176 84.932 1.00 21.78 360 VAL A CA 1
ATOM 5678 C C . VAL A 1 360 ? 157.738 134.954 84.026 1.00 23.52 360 VAL A C 1
ATOM 5679 O O . VAL A 1 360 ? 156.845 134.738 83.200 1.00 27.36 360 VAL A O 1
ATOM 5692 N N . LYS A 1 361 ? 158.787 134.151 84.186 1.00 29.09 361 LYS A N 1
ATOM 5693 C CA . LYS A 1 361 ? 158.940 132.946 83.384 1.00 29.85 361 LYS A CA 1
ATOM 5694 C C . LYS A 1 361 ? 157.832 131.950 83.700 1.00 31.17 361 LYS A C 1
ATOM 5695 O O . LYS A 1 361 ? 157.304 131.904 84.814 1.00 31.73 361 LYS A O 1
ATOM 5714 N N . ARG A 1 362 ? 157.479 131.140 82.699 1.00 30.23 362 ARG A N 1
ATOM 5715 C CA . ARG A 1 362 ? 156.424 130.152 82.886 1.00 29.98 362 ARG A CA 1
ATOM 5716 C C . ARG A 1 362 ? 156.848 129.026 83.818 1.00 28.20 362 ARG A C 1
ATOM 5717 O O . ARG A 1 362 ? 155.984 128.325 84.352 1.00 30.90 362 ARG A O 1
ATOM 5738 N N . GLU A 1 363 ? 158.148 128.841 84.029 1.00 30.98 363 GLU A N 1
ATOM 5739 C CA . GLU A 1 363 ? 158.652 127.809 84.925 1.00 28.13 363 GLU A CA 1
ATOM 5740 C C . GLU A 1 363 ? 158.523 128.188 86.396 1.00 27.13 363 GLU A C 1
ATOM 5741 O O . GLU A 1 363 ? 158.976 127.427 87.256 1.00 31.67 363 GLU A O 1
ATOM 5753 N N . SER A 1 364 ? 157.926 129.339 86.701 1.00 23.61 364 SER A N 1
ATOM 5754 C CA . SER A 1 364 ? 157.716 129.779 88.072 1.00 21.00 364 SER A CA 1
ATOM 5755 C C . SER A 1 364 ? 156.250 129.767 88.481 1.00 22.14 364 SER A C 1
ATOM 5756 O O . SER A 1 364 ? 155.942 130.096 89.630 1.00 17.67 364 SER A O 1
ATOM 5764 N N . ILE A 1 365 ? 155.344 129.388 87.584 1.00 21.81 365 ILE A N 1
ATOM 5765 C CA . ILE A 1 365 ? 153.908 129.456 87.824 1.00 15.10 365 ILE A CA 1
ATOM 5766 C C . ILE A 1 365 ? 153.371 128.048 88.036 1.00 18.84 365 ILE A C 1
ATOM 5767 O O . ILE A 1 365 ? 153.727 127.118 87.303 1.00 21.23 365 ILE A O 1
ATOM 5783 N N . ARG A 1 366 ? 152.519 127.894 89.048 1.00 19.66 366 ARG A N 1
ATOM 5784 C CA . ARG A 1 366 ? 151.791 126.653 89.297 1.00 14.92 366 ARG A CA 1
ATOM 5785 C C . ARG A 1 366 ? 150.306 126.985 89.349 1.00 10.74 366 ARG A C 1
ATOM 5786 O O . ARG A 1 366 ? 149.855 127.677 90.267 1.00 12.16 366 ARG A O 1
ATOM 5807 N N . LEU A 1 367 ? 149.551 126.501 88.366 1.00 15.45 367 LEU A N 1
ATOM 5808 C CA . LEU A 1 367 ? 148.101 126.625 88.365 1.00 14.17 367 LEU A CA 1
ATOM 5809 C C . LEU A 1 367 ? 147.506 125.469 89.156 1.00 12.53 367 LEU A C 1
ATOM 5810 O O . LEU A 1 367 ? 147.852 124.306 88.920 1.00 19.81 367 LEU A O 1
ATOM 5826 N N . LEU A 1 368 ? 146.618 125.798 90.092 1.00 8.77 368 LEU A N 1
ATOM 5827 C CA . LEU A 1 368 ? 146.028 124.835 91.013 1.00 10.28 368 LEU A CA 1
ATOM 5828 C C . LEU A 1 368 ? 144.655 124.423 90.498 1.00 13.90 368 LEU A C 1
ATOM 5829 O O . LEU A 1 368 ? 143.777 125.273 90.314 1.00 20.35 368 LEU A O 1
ATOM 5845 N N . GLU A 1 369 ? 144.471 123.124 90.271 1.00 22.70 369 GLU A N 1
ATOM 5846 C CA . GLU A 1 369 ? 143.210 122.582 89.788 1.00 20.43 369 GLU A CA 1
ATOM 5847 C C . GLU A 1 369 ? 142.798 121.393 90.643 1.00 24.50 369 GLU A C 1
ATOM 5848 O O . GLU A 1 369 ? 143.621 120.764 91.311 1.00 26.91 369 GLU A O 1
ATOM 5860 N N . GLN A 1 370 ? 141.503 121.090 90.605 1.00 24.78 370 GLN A N 1
ATOM 5861 C CA . GLN A 1 370 ? 140.938 119.952 91.311 1.00 22.34 370 GLN A CA 1
ATOM 5862 C C . GLN A 1 370 ? 139.897 119.294 90.419 1.00 25.37 370 GLN A C 1
ATOM 5863 O O . GLN A 1 370 ? 139.352 119.917 89.505 1.00 25.14 370 GLN A O 1
ATOM 5877 N N . ASP A 1 371 ? 139.624 118.022 90.690 1.00 27.95 371 ASP A N 1
ATOM 5878 C CA . ASP A 1 371 ? 138.585 117.279 89.993 1.00 27.82 371 ASP A CA 1
ATOM 5879 C C . ASP A 1 371 ? 137.403 117.049 90.931 1.00 31.28 371 ASP A C 1
ATOM 5880 O O . ASP A 1 371 ? 137.401 117.477 92.088 1.00 29.81 371 ASP A O 1
ATOM 5889 N N . GLU A 1 372 ? 136.384 116.361 90.414 1.00 38.02 372 GLU A N 1
ATOM 5890 C CA . GLU A 1 372 ? 135.144 116.191 91.161 1.00 37.21 372 GLU A CA 1
ATOM 5891 C C . GLU A 1 372 ? 135.318 115.336 92.411 1.00 35.30 372 GLU A C 1
ATOM 5892 O O . GLU A 1 372 ? 134.453 115.374 93.292 1.00 35.06 372 GLU A O 1
ATOM 5904 N N . ASN A 1 373 ? 136.403 114.569 92.511 1.00 35.46 373 ASN A N 1
ATOM 5905 C CA . ASN A 1 373 ? 136.634 113.694 93.653 1.00 33.11 373 ASN A CA 1
ATOM 5906 C C . ASN A 1 373 ? 137.673 114.233 94.626 1.00 32.83 373 ASN A C 1
ATOM 5907 O O . ASN A 1 373 ? 137.967 113.566 95.623 1.00 30.92 373 ASN A O 1
ATOM 5918 N N . GLY A 1 374 ? 138.235 115.411 94.371 1.00 31.91 374 GLY A N 1
ATOM 5919 C CA . GLY A 1 374 ? 139.175 116.018 95.288 1.00 19.63 374 GLY A CA 1
ATOM 5920 C C . GLY A 1 374 ? 140.633 115.736 95.009 1.00 18.48 374 GLY A C 1
ATOM 5921 O O . GLY A 1 374 ? 141.473 116.014 95.872 1.00 21.26 374 GLY A O 1
ATOM 5925 N N . ASN A 1 375 ? 140.964 115.196 93.840 1.00 19.79 375 ASN A N 1
ATOM 5926 C CA . ASN A 1 375 ? 142.348 114.925 93.472 1.00 17.78 375 ASN A CA 1
ATOM 5927 C C . ASN A 1 375 ? 142.930 116.158 92.793 1.00 22.46 375 ASN A C 1
ATOM 5928 O O . ASN A 1 375 ? 142.442 116.582 91.740 1.00 25.25 375 ASN A O 1
ATOM 5939 N N . GLY A 1 376 ? 143.976 116.724 93.391 1.00 15.72 376 GLY A N 1
ATOM 5940 C CA . GLY A 1 376 ? 144.502 118.002 92.971 1.00 14.39 376 GLY A CA 1
ATOM 5941 C C . GLY A 1 376 ? 145.689 117.906 92.030 1.00 13.37 376 GLY A C 1
ATOM 5942 O O . GLY A 1 376 ? 146.383 116.895 91.960 1.00 13.99 376 GLY A O 1
ATOM 5946 N N . LYS A 1 377 ? 145.907 118.996 91.300 1.00 17.29 377 LYS A N 1
ATOM 5947 C CA . LYS A 1 377 ? 147.062 119.154 90.431 1.00 17.65 377 LYS A CA 1
ATOM 5948 C C . LYS A 1 377 ? 147.591 120.574 90.573 1.00 19.02 377 LYS A C 1
ATOM 5949 O O . LYS A 1 377 ? 146.826 121.517 90.785 1.00 18.32 377 LYS A O 1
ATOM 5968 N N . ALA A 1 378 ? 148.910 120.716 90.449 1.00 24.48 378 ALA A N 1
ATOM 5969 C CA . ALA A 1 378 ? 149.590 122.012 90.475 1.00 16.07 378 ALA A CA 1
ATOM 5970 C C . ALA A 1 378 ? 150.537 122.015 89.281 1.00 15.72 378 ALA A C 1
ATOM 5971 O O . ALA A 1 378 ? 151.687 121.585 89.391 1.00 24.48 378 ALA A O 1
ATOM 5978 N N . LEU A 1 379 ? 150.053 122.506 88.145 1.00 24.17 379 LEU A N 1
ATOM 5979 C CA . LEU A 1 379 ? 150.721 122.294 86.869 1.00 25.53 379 LEU A CA 1
ATOM 5980 C C . LEU A 1 379 ? 151.308 123.586 86.316 1.00 21.78 379 LEU A C 1
ATOM 5981 O O . LEU A 1 379 ? 150.778 124.677 86.534 1.00 22.11 379 LEU A O 1
ATOM 5997 N N . MET A 1 380 ? 152.419 123.445 85.605 1.00 30.65 380 MET A N 1
ATOM 5998 C CA . MET A 1 380 ? 153.041 124.585 84.950 1.00 29.38 380 MET A CA 1
ATOM 5999 C C . MET A 1 380 ? 152.217 124.995 83.728 1.00 32.55 380 MET A C 1
ATOM 6000 O O . MET A 1 380 ? 151.700 124.132 83.012 1.00 37.29 380 MET A O 1
ATOM 6014 N N . PRO A 1 381 ? 152.074 126.295 83.458 1.00 27.88 381 PRO A N 1
ATOM 6015 C CA . PRO A 1 381 ? 151.215 126.714 82.343 1.00 25.94 381 PRO A CA 1
ATOM 6016 C C . PRO A 1 381 ? 151.763 126.261 80.998 1.00 34.17 381 PRO A C 1
ATOM 6017 O O . PRO A 1 381 ? 152.973 126.118 80.809 1.00 36.80 381 PRO A O 1
ATOM 6028 N N . LEU A 1 382 ? 150.851 126.038 80.057 1.00 43.42 382 LEU A N 1
ATOM 6029 C CA . LEU A 1 382 ? 151.226 125.686 78.692 1.00 41.78 382 LEU A CA 1
ATOM 6030 C C . LEU A 1 382 ? 151.633 126.932 77.912 1.00 38.78 382 LEU A C 1
ATOM 6031 O O . LEU A 1 382 ? 152.688 126.963 77.280 1.00 40.99 382 LEU A O 1
ATOM 6047 N N . MET B 1 1 ? 118.746 159.914 103.411 1.00 27.49 1 MET B N 1
ATOM 6048 C CA . MET B 1 1 ? 119.420 161.149 103.789 1.00 23.30 1 MET B CA 1
ATOM 6049 C C . MET B 1 1 ? 120.543 161.446 102.802 1.00 22.65 1 MET B C 1
ATOM 6050 O O . MET B 1 1 ? 121.721 161.380 103.141 1.00 30.65 1 MET B O 1
ATOM 6055 N N . ARG B 1 2 ? 120.154 161.778 101.574 1.00 18.80 2 ARG B N 1
ATOM 6056 C CA . ARG B 1 2 ? 121.100 161.967 100.484 1.00 12.62 2 ARG B CA 1
ATOM 6057 C C . ARG B 1 2 ? 122.119 163.055 100.796 1.00 11.78 2 ARG B C 1
ATOM 6058 O O . ARG B 1 2 ? 121.847 163.990 101.551 1.00 18.13 2 ARG B O 1
ATOM 6079 N N . ILE B 1 3 ? 123.303 162.911 100.205 1.00 12.80 3 ILE B N 1
ATOM 6080 C CA . ILE B 1 3 ? 124.314 163.960 100.144 1.00 12.51 3 ILE B CA 1
ATOM 6081 C C . ILE B 1 3 ? 124.621 164.206 98.674 1.00 8.05 3 ILE B C 1
ATOM 6082 O O . ILE B 1 3 ? 124.800 163.252 97.908 1.00 14.68 3 ILE B O 1
ATOM 6098 N N . ASP B 1 4 ? 124.670 165.474 98.273 1.00 9.89 4 ASP B N 1
ATOM 6099 C CA . ASP B 1 4 ? 124.773 165.827 96.863 1.00 10.79 4 ASP B CA 1
ATOM 6100 C C . ASP B 1 4 ? 126.124 166.398 96.468 1.00 8.72 4 ASP B C 1
ATOM 6101 O O . ASP B 1 4 ? 126.598 166.122 95.365 1.00 10.81 4 ASP B O 1
ATOM 6110 N N . LYS B 1 5 ? 126.765 167.181 97.333 1.00 12.04 5 LYS B N 1
ATOM 6111 C CA . LYS B 1 5 ? 128.005 167.852 96.972 1.00 10.50 5 LYS B CA 1
ATOM 6112 C C . LYS B 1 5 ? 128.913 167.941 98.189 1.00 3.18 5 LYS B C 1
ATOM 6113 O O . LYS B 1 5 ? 128.446 168.000 99.328 1.00 2.67 5 LYS B O 1
ATOM 6132 N N . LEU B 1 6 ? 130.221 167.946 97.933 1.00 5.95 6 LEU B N 1
ATOM 6133 C CA . LEU B 1 6 ? 131.221 168.082 98.981 1.00 6.01 6 LEU B CA 1
ATOM 6134 C C . LEU B 1 6 ? 132.310 169.038 98.523 1.00 6.36 6 LEU B C 1
ATOM 6135 O O . LEU B 1 6 ? 132.711 169.026 97.353 1.00 10.32 6 LEU B O 1
ATOM 6151 N N . SER B 1 7 ? 132.785 169.862 99.456 1.00 10.96 7 SER B N 1
ATOM 6152 C CA . SER B 1 7 ? 133.872 170.800 99.217 1.00 4.15 7 SER B CA 1
ATOM 6153 C C . SER B 1 7 ? 134.910 170.664 100.319 1.00 7.82 7 SER B C 1
ATOM 6154 O O . SER B 1 7 ? 134.566 170.525 101.496 1.00 12.00 7 SER B O 1
ATOM 6162 N N . LEU B 1 8 ? 136.181 170.706 99.927 1.00 11.96 8 LEU B N 1
ATOM 6163 C CA . LEU B 1 8 ? 137.305 170.593 100.845 1.00 7.86 8 LEU B CA 1
ATOM 6164 C C . LEU B 1 8 ? 138.262 171.751 100.624 1.00 4.89 8 LEU B C 1
ATOM 6165 O O . LEU B 1 8 ? 138.503 172.155 99.483 1.00 8.07 8 LEU B O 1
ATOM 6181 N N . LEU B 1 9 ? 138.821 172.257 101.723 1.00 10.38 9 LEU B N 1
ATOM 6182 C CA . LEU B 1 9 ? 139.805 173.334 101.700 1.00 9.54 9 LEU B CA 1
ATOM 6183 C C . LEU B 1 9 ? 140.890 173.016 102.717 1.00 5.30 9 LEU B C 1
ATOM 6184 O O . LEU B 1 9 ? 140.595 172.828 103.901 1.00 10.26 9 LEU B O 1
ATOM 6200 N N . ASN B 1 10 ? 142.139 172.953 102.256 1.00 3.11 10 ASN B N 1
ATOM 6201 C CA . ASN B 1 10 ? 143.295 172.709 103.121 1.00 7.88 10 ASN B CA 1
ATOM 6202 C C . ASN B 1 10 ? 143.173 171.399 103.893 1.00 3.63 10 ASN B C 1
ATOM 6203 O O . ASN B 1 10 ? 143.670 171.283 105.014 1.00 4.19 10 ASN B O 1
ATOM 6214 N N . PHE B 1 11 ? 142.512 170.404 103.312 1.00 11.34 11 PHE B N 1
ATOM 6215 C CA . PHE B 1 11 ? 142.481 169.075 103.897 1.00 5.32 11 PHE B CA 1
ATOM 6216 C C . PHE B 1 11 ? 143.672 168.285 103.356 1.00 6.23 11 PHE B C 1
ATOM 6217 O O . PHE B 1 11 ? 144.369 168.730 102.444 1.00 28.25 11 PHE B O 1
ATOM 6234 N N . ARG B 1 12 ? 143.888 167.088 103.906 1.00 7.97 12 ARG B N 1
ATOM 6235 C CA . ARG B 1 12 ? 145.234 166.526 103.999 1.00 2.93 12 ARG B CA 1
ATOM 6236 C C . ARG B 1 12 ? 146.104 166.808 102.776 1.00 3.84 12 ARG B C 1
ATOM 6237 O O . ARG B 1 12 ? 147.157 167.443 102.891 1.00 18.80 12 ARG B O 1
ATOM 6258 N N . CYS B 1 13 ? 145.683 166.362 101.594 1.00 2.73 13 CYS B N 1
ATOM 6259 C CA . CYS B 1 13 ? 146.472 166.556 100.384 1.00 2.80 13 CYS B CA 1
ATOM 6260 C C . CYS B 1 13 ? 145.838 167.517 99.390 1.00 6.20 13 CYS B C 1
ATOM 6261 O O . CYS B 1 13 ? 146.507 167.918 98.433 1.00 11.39 13 CYS B O 1
ATOM 6269 N N . PHE B 1 14 ? 144.582 167.900 99.589 1.00 11.88 14 PHE B N 1
ATOM 6270 C CA . PHE B 1 14 ? 143.867 168.768 98.664 1.00 7.28 14 PHE B CA 1
ATOM 6271 C C . PHE B 1 14 ? 143.938 170.204 99.165 1.00 9.49 14 PHE B C 1
ATOM 6272 O O . PHE B 1 14 ? 143.525 170.492 100.293 1.00 15.07 14 PHE B O 1
ATOM 6289 N N . LYS B 1 15 ? 144.466 171.100 98.330 1.00 13.95 15 LYS B N 1
ATOM 6290 C CA . LYS B 1 15 ? 144.345 172.526 98.613 1.00 8.18 15 LYS B CA 1
ATOM 6291 C C . LYS B 1 15 ? 142.889 172.962 98.524 1.00 12.38 15 LYS B C 1
ATOM 6292 O O . LYS B 1 15 ? 142.378 173.651 99.414 1.00 13.43 15 LYS B O 1
ATOM 6311 N N . GLN B 1 16 ? 142.204 172.561 97.456 1.00 13.13 16 GLN B N 1
ATOM 6312 C CA . GLN B 1 16 ? 140.768 172.749 97.338 1.00 12.68 16 GLN B CA 1
ATOM 6313 C C . GLN B 1 16 ? 140.217 171.653 96.439 1.00 12.52 16 GLN B C 1
ATOM 6314 O O . GLN B 1 16 ? 140.888 171.202 95.508 1.00 11.10 16 GLN B O 1
ATOM 6328 N N . LEU B 1 17 ? 138.990 171.225 96.729 1.00 10.26 17 LEU B N 1
ATOM 6329 C CA . LEU B 1 17 ? 138.377 170.148 95.961 1.00 7.52 17 LEU B CA 1
ATOM 6330 C C . LEU B 1 17 ? 136.863 170.283 96.005 1.00 7.53 17 LEU B C 1
ATOM 6331 O O . LEU B 1 17 ? 136.294 170.564 97.060 1.00 13.01 17 LEU B O 1
ATOM 6347 N N . ASP B 1 18 ? 136.224 170.087 94.855 1.00 11.46 18 ASP B N 1
ATOM 6348 C CA . ASP B 1 18 ? 134.772 170.037 94.741 1.00 8.46 18 ASP B CA 1
ATOM 6349 C C . ASP B 1 18 ? 134.380 168.721 94.084 1.00 8.00 18 ASP B C 1
ATOM 6350 O O . ASP B 1 18 ? 134.959 168.344 93.061 1.00 15.41 18 ASP B O 1
ATOM 6359 N N . ILE B 1 19 ? 133.404 168.023 94.663 1.00 6.07 19 ILE B N 1
ATOM 6360 C CA . ILE B 1 19 ? 132.976 166.732 94.134 1.00 10.54 19 ILE B CA 1
ATOM 6361 C C . ILE B 1 19 ? 131.463 166.603 94.251 1.00 5.18 19 ILE B C 1
ATOM 6362 O O . ILE B 1 19 ? 130.868 166.990 95.262 1.00 12.06 19 ILE B O 1
ATOM 6378 N N . THR B 1 20 ? 130.846 166.050 93.210 1.00 9.28 20 THR B N 1
ATOM 6379 C CA . THR B 1 20 ? 129.410 165.822 93.153 1.00 3.81 20 THR B CA 1
ATOM 6380 C C . THR B 1 20 ? 129.135 164.324 93.141 1.00 8.35 20 THR B C 1
ATOM 6381 O O . THR B 1 20 ? 129.892 163.550 92.546 1.00 6.91 20 THR B O 1
ATOM 6392 N N . PHE B 1 21 ? 128.055 163.918 93.802 1.00 11.31 21 PHE B N 1
ATOM 6393 C CA . PHE B 1 21 ? 127.738 162.514 94.010 1.00 8.70 21 PHE B CA 1
ATOM 6394 C C . PHE B 1 21 ? 126.490 162.117 93.232 1.00 9.62 21 PHE B C 1
ATOM 6395 O O . PHE B 1 21 ? 125.559 162.910 93.065 1.00 15.09 21 PHE B O 1
ATOM 6412 N N . ASP B 1 22 ? 126.484 160.875 92.755 1.00 10.62 22 ASP B N 1
ATOM 6413 C CA . ASP B 1 22 ? 125.330 160.318 92.066 1.00 11.69 22 ASP B CA 1
ATOM 6414 C C . ASP B 1 22 ? 124.322 159.783 93.078 1.00 10.34 22 ASP B C 1
ATOM 6415 O O . ASP B 1 22 ? 124.673 159.413 94.201 1.00 10.54 22 ASP B O 1
ATOM 6424 N N . GLU B 1 23 ? 123.056 159.735 92.661 1.00 14.88 23 GLU B N 1
ATOM 6425 C CA . GLU B 1 23 ? 121.978 159.421 93.595 1.00 11.86 23 GLU B CA 1
ATOM 6426 C C . GLU B 1 23 ? 122.100 158.015 94.169 1.00 13.05 23 GLU B C 1
ATOM 6427 O O . GLU B 1 23 ? 121.701 157.782 95.315 1.00 10.63 23 GLU B O 1
ATOM 6439 N N . HIS B 1 24 ? 122.638 157.068 93.401 1.00 13.16 24 HIS B N 1
ATOM 6440 C CA . HIS B 1 24 ? 122.662 155.668 93.811 1.00 2.30 24 HIS B CA 1
ATOM 6441 C C . HIS B 1 24 ? 124.064 155.133 94.046 1.00 5.09 24 HIS B C 1
ATOM 6442 O O . HIS B 1 24 ? 124.327 154.562 95.110 1.00 11.19 24 HIS B O 1
ATOM 6455 N N . ILE B 1 25 ? 124.974 155.287 93.086 1.00 8.54 25 ILE B N 1
ATOM 6456 C CA . ILE B 1 25 ? 126.309 154.705 93.179 1.00 8.41 25 ILE B CA 1
ATOM 6457 C C . ILE B 1 25 ? 127.320 155.675 92.583 1.00 5.00 25 ILE B C 1
ATOM 6458 O O . ILE B 1 25 ? 127.088 156.243 91.512 1.00 10.95 25 ILE B O 1
ATOM 6474 N N . THR B 1 26 ? 128.438 155.865 93.283 1.00 6.76 26 THR B N 1
ATOM 6475 C CA . THR B 1 26 ? 129.561 156.655 92.794 1.00 5.25 26 THR B CA 1
ATOM 6476 C C . THR B 1 26 ? 130.850 155.925 93.139 1.00 4.62 26 THR B C 1
ATOM 6477 O O . THR B 1 26 ? 131.025 155.484 94.278 1.00 1.63 26 THR B O 1
ATOM 6488 N N . ILE B 1 27 ? 131.746 155.803 92.162 1.00 8.38 27 ILE B N 1
ATOM 6489 C CA . ILE B 1 27 ? 133.005 155.084 92.325 1.00 7.58 27 ILE B CA 1
ATOM 6490 C C . ILE B 1 27 ? 134.158 156.056 92.119 1.00 8.04 27 ILE B C 1
ATOM 6491 O O . ILE B 1 27 ? 134.220 156.749 91.098 1.00 5.42 27 ILE B O 1
ATOM 6507 N N . LEU B 1 28 ? 135.070 156.096 93.089 1.00 8.62 28 LEU B N 1
ATOM 6508 C CA . LEU B 1 28 ? 136.280 156.905 93.016 1.00 3.54 28 LEU B CA 1
ATOM 6509 C C . LEU B 1 28 ? 137.421 156.016 92.539 1.00 0.32 28 LEU B C 1
ATOM 6510 O O . LEU B 1 28 ? 137.730 155.006 93.179 1.00 1.66 28 LEU B O 1
ATOM 6526 N N . VAL B 1 29 ? 138.045 156.387 91.424 1.00 7.75 29 VAL B N 1
ATOM 6527 C CA . VAL B 1 29 ? 139.101 155.592 90.807 1.00 9.28 29 VAL B CA 1
ATOM 6528 C C . VAL B 1 29 ? 140.370 156.430 90.767 1.00 9.06 29 VAL B C 1
ATOM 6529 O O . VAL B 1 29 ? 140.360 157.554 90.254 1.00 16.15 29 VAL B O 1
ATOM 6542 N N . ALA B 1 30 ? 141.456 155.885 91.302 1.00 3.91 30 ALA B N 1
ATOM 6543 C CA . ALA B 1 30 ? 142.741 156.569 91.316 1.00 3.28 30 ALA B CA 1
ATOM 6544 C C . ALA B 1 30 ? 143.793 155.606 91.859 1.00 3.68 30 ALA B C 1
ATOM 6545 O O . ALA B 1 30 ? 143.446 154.586 92.460 1.00 4.90 30 ALA B O 1
ATOM 6552 N N . PRO B 1 31 ? 145.086 155.907 91.650 1.00 10.94 31 PRO B N 1
ATOM 6553 C CA . PRO B 1 31 ? 146.145 155.063 92.226 1.00 4.81 31 PRO B CA 1
ATOM 6554 C C . PRO B 1 31 ? 146.422 155.370 93.690 1.00 0.00 31 PRO B C 1
ATOM 6555 O O . PRO B 1 31 ? 145.712 156.163 94.312 1.00 6.90 31 PRO B O 1
ATOM 6566 N N . ASN B 1 32 ? 147.457 154.741 94.244 1.00 0.18 32 ASN B N 1
ATOM 6567 C CA . ASN B 1 32 ? 147.810 154.952 95.642 1.00 3.02 32 ASN B CA 1
ATOM 6568 C C . ASN B 1 32 ? 148.215 156.400 95.889 1.00 2.44 32 ASN B C 1
ATOM 6569 O O . ASN B 1 32 ? 148.900 157.020 95.072 1.00 14.41 32 ASN B O 1
ATOM 6580 N N . GLY B 1 33 ? 147.792 156.933 97.033 1.00 0.00 33 GLY B N 1
ATOM 6581 C CA . GLY B 1 33 ? 148.163 158.276 97.426 1.00 0.00 33 GLY B CA 1
ATOM 6582 C C . GLY B 1 33 ? 147.419 159.382 96.719 1.00 3.70 33 GLY B C 1
ATOM 6583 O O . GLY B 1 33 ? 147.851 160.536 96.777 1.00 3.65 33 GLY B O 1
ATOM 6587 N N . ALA B 1 34 ? 146.307 159.073 96.057 1.00 7.50 34 ALA B N 1
ATOM 6588 C CA . ALA B 1 34 ? 145.566 160.075 95.304 1.00 0.00 34 ALA B CA 1
ATOM 6589 C C . ALA B 1 34 ? 144.472 160.755 96.116 1.00 2.72 34 ALA B C 1
ATOM 6590 O O . ALA B 1 34 ? 144.013 161.832 95.721 1.00 10.29 34 ALA B O 1
ATOM 6597 N N . GLY B 1 35 ? 144.039 160.159 97.226 1.00 6.88 35 GLY B N 1
ATOM 6598 C CA . GLY B 1 35 ? 143.088 160.805 98.109 1.00 0.00 35 GLY B CA 1
ATOM 6599 C C . GLY B 1 35 ? 141.737 160.123 98.201 1.00 0.05 35 GLY B C 1
ATOM 6600 O O . GLY B 1 35 ? 140.738 160.777 98.506 1.00 9.28 35 GLY B O 1
ATOM 6604 N N . LYS B 1 36 ? 141.685 158.814 97.945 1.00 5.11 36 LYS B N 1
ATOM 6605 C CA . LYS B 1 36 ? 140.409 158.105 97.998 1.00 2.82 36 LYS B CA 1
ATOM 6606 C C . LYS B 1 36 ? 139.919 157.934 99.431 1.00 0.00 36 LYS B C 1
ATOM 6607 O O . LYS B 1 36 ? 138.713 158.005 99.689 1.00 6.58 36 LYS B O 1
ATOM 6626 N N . THR B 1 37 ? 140.832 157.698 100.376 1.00 0.00 37 THR B N 1
ATOM 6627 C CA . THR B 1 37 ? 140.442 157.601 101.779 1.00 0.00 37 THR B CA 1
ATOM 6628 C C . THR B 1 37 ? 140.138 158.967 102.379 1.00 0.00 37 THR B C 1
ATOM 6629 O O . THR B 1 37 ? 139.301 159.070 103.284 1.00 3.94 37 THR B O 1
ATOM 6640 N N . THR B 1 38 ? 140.800 160.015 101.887 1.00 6.85 38 THR B N 1
ATOM 6641 C CA . THR B 1 38 ? 140.553 161.362 102.390 1.00 8.26 38 THR B CA 1
ATOM 6642 C C . THR B 1 38 ? 139.105 161.776 102.165 1.00 7.08 38 THR B C 1
ATOM 6643 O O . THR B 1 38 ? 138.470 162.362 103.051 1.00 10.69 38 THR B O 1
ATOM 6654 N N . VAL B 1 39 ? 138.562 161.471 100.985 1.00 0.00 39 VAL B N 1
ATOM 6655 C CA . VAL B 1 39 ? 137.193 161.862 100.670 1.00 0.28 39 VAL B CA 1
ATOM 6656 C C . VAL B 1 39 ? 136.209 161.160 101.597 1.00 0.58 39 VAL B C 1
ATOM 6657 O O . VAL B 1 39 ? 135.280 161.782 102.127 1.00 7.97 39 VAL B O 1
ATOM 6670 N N . LEU B 1 40 ? 136.397 159.857 101.816 1.00 2.92 40 LEU B N 1
ATOM 6671 C CA . LEU B 1 40 ? 135.480 159.116 102.675 1.00 1.77 40 LEU B CA 1
ATOM 6672 C C . LEU B 1 40 ? 135.586 159.581 104.122 1.00 1.61 40 LEU B C 1
ATOM 6673 O O . LEU B 1 40 ? 134.575 159.664 104.833 1.00 10.37 40 LEU B O 1
ATOM 6689 N N . ASP B 1 41 ? 136.802 159.896 104.576 1.00 2.72 41 ASP B N 1
ATOM 6690 C CA . ASP B 1 41 ? 136.967 160.424 105.925 1.00 2.25 41 ASP B CA 1
ATOM 6691 C C . ASP B 1 41 ? 136.252 161.759 106.076 1.00 1.62 41 ASP B C 1
ATOM 6692 O O . ASP B 1 41 ? 135.599 162.013 107.095 1.00 1.36 41 ASP B O 1
ATOM 6701 N N . ALA B 1 42 ? 136.351 162.620 105.063 1.00 7.34 42 ALA B N 1
ATOM 6702 C CA . ALA B 1 42 ? 135.632 163.888 105.103 1.00 0.00 42 ALA B CA 1
ATOM 6703 C C . ALA B 1 42 ? 134.125 163.667 105.152 1.00 3.67 42 ALA B C 1
ATOM 6704 O O . ALA B 1 42 ? 133.413 164.356 105.892 1.00 2.62 42 ALA B O 1
ATOM 6711 N N . VAL B 1 43 ? 133.620 162.708 104.372 1.00 6.14 43 VAL B N 1
ATOM 6712 C CA . VAL B 1 43 ? 132.179 162.455 104.359 1.00 3.57 43 VAL B CA 1
ATOM 6713 C C . VAL B 1 43 ? 131.704 161.974 105.727 1.00 0.93 43 VAL B C 1
ATOM 6714 O O . VAL B 1 43 ? 130.661 162.416 106.228 1.00 5.91 43 VAL B O 1
ATOM 6727 N N . ARG B 1 44 ? 132.448 161.061 106.357 1.00 1.96 44 ARG B N 1
ATOM 6728 C CA . ARG B 1 44 ? 131.994 160.568 107.655 1.00 1.02 44 ARG B CA 1
ATOM 6729 C C . ARG B 1 44 ? 132.142 161.632 108.739 1.00 3.89 44 ARG B C 1
ATOM 6730 O O . ARG B 1 44 ? 131.310 161.701 109.655 1.00 14.91 44 ARG B O 1
ATOM 6751 N N . LEU B 1 45 ? 133.161 162.491 108.640 1.00 6.87 45 LEU B N 1
ATOM 6752 C CA . LEU B 1 45 ? 133.248 163.626 109.554 1.00 2.12 45 LEU B CA 1
ATOM 6753 C C . LEU B 1 45 ? 132.052 164.553 109.387 1.00 4.65 45 LEU B C 1
ATOM 6754 O O . LEU B 1 45 ? 131.529 165.090 110.370 1.00 8.58 45 LEU B O 1
ATOM 6770 N N . ALA B 1 46 ? 131.607 164.756 108.145 1.00 5.80 46 ALA B N 1
ATOM 6771 C CA . ALA B 1 46 ? 130.456 165.619 107.903 1.00 1.76 46 ALA B CA 1
ATOM 6772 C C . ALA B 1 46 ? 129.160 164.984 108.390 1.00 6.49 46 ALA B C 1
ATOM 6773 O O . ALA B 1 46 ? 128.230 165.701 108.777 1.00 10.35 46 ALA B O 1
ATOM 6780 N N . LEU B 1 47 ? 129.071 163.654 108.367 1.00 6.53 47 LEU B N 1
ATOM 6781 C CA . LEU B 1 47 ? 127.858 162.969 108.801 1.00 5.24 47 LEU B CA 1
ATOM 6782 C C . LEU B 1 47 ? 127.797 162.714 110.301 1.00 3.23 47 LEU B C 1
ATOM 6783 O O . LEU B 1 47 ? 126.714 162.414 110.815 1.00 8.29 47 LEU B O 1
ATOM 6799 N N . PHE B 1 48 ? 128.916 162.812 111.017 1.00 1.60 48 PHE B N 1
ATOM 6800 C CA . PHE B 1 48 ? 128.897 162.433 112.425 1.00 4.18 48 PHE B CA 1
ATOM 6801 C C . PHE B 1 48 ? 127.975 163.274 113.312 1.00 7.27 48 PHE B C 1
ATOM 6802 O O . PHE B 1 48 ? 127.525 162.736 114.337 1.00 12.43 48 PHE B O 1
ATOM 6819 N N . PRO B 1 49 ? 127.687 164.554 113.035 1.00 14.18 49 PRO B N 1
ATOM 6820 C CA . PRO B 1 49 ? 126.788 165.296 113.946 1.00 6.83 49 PRO B CA 1
ATOM 6821 C C . PRO B 1 49 ? 125.423 164.648 114.139 1.00 9.96 49 PRO B C 1
ATOM 6822 O O . PRO B 1 49 ? 124.917 164.577 115.272 1.00 14.28 49 PRO B O 1
ATOM 6833 N N . PHE B 1 50 ? 124.808 164.175 113.054 1.00 12.50 50 PHE B N 1
ATOM 6834 C CA . PHE B 1 50 ? 123.524 163.492 113.161 1.00 7.84 50 PHE B CA 1
ATOM 6835 C C . PHE B 1 50 ? 123.601 162.352 114.165 1.00 5.42 50 PHE B C 1
ATOM 6836 O O . PHE B 1 50 ? 122.719 162.191 115.016 1.00 10.51 50 PHE B O 1
ATOM 6853 N N . ILE B 1 51 ? 124.661 161.549 114.079 1.00 5.88 51 ILE B N 1
ATOM 6854 C CA . ILE B 1 51 ? 124.835 160.440 115.009 1.00 10.11 51 ILE B CA 1
ATOM 6855 C C . ILE B 1 51 ? 125.096 160.962 116.416 1.00 5.73 51 ILE B C 1
ATOM 6856 O O . ILE B 1 51 ? 124.657 160.366 117.405 1.00 4.44 51 ILE B O 1
ATOM 6872 N N . ARG B 1 52 ? 125.817 162.080 116.528 1.00 10.71 52 ARG B N 1
ATOM 6873 C CA . ARG B 1 52 ? 126.015 162.712 117.826 1.00 11.87 52 ARG B CA 1
ATOM 6874 C C . ARG B 1 52 ? 124.694 163.104 118.462 1.00 11.83 52 ARG B C 1
ATOM 6875 O O . ARG B 1 52 ? 124.627 163.261 119.686 1.00 18.79 52 ARG B O 1
ATOM 6896 N N . GLY B 1 53 ? 123.647 163.270 117.661 1.00 7.69 53 GLY B N 1
ATOM 6897 C CA . GLY B 1 53 ? 122.325 163.509 118.207 1.00 4.43 53 GLY B CA 1
ATOM 6898 C C . GLY B 1 53 ? 121.630 162.267 118.739 1.00 10.41 53 GLY B C 1
ATOM 6899 O O . GLY B 1 53 ? 120.402 162.251 118.850 1.00 12.14 53 GLY B O 1
ATOM 6903 N N . PHE B 1 54 ? 122.390 161.222 119.074 1.00 18.47 54 PHE B N 1
ATOM 6904 C CA . PHE B 1 54 ? 121.842 159.972 119.587 1.00 8.65 54 PHE B CA 1
ATOM 6905 C C . PHE B 1 54 ? 122.614 159.533 120.824 1.00 14.49 54 PHE B C 1
ATOM 6906 O O . PHE B 1 54 ? 123.725 159.999 121.089 1.00 21.22 54 PHE B O 1
ATOM 6923 N N . ASP B 1 55 ? 122.004 158.621 121.584 1.00 16.64 55 ASP B N 1
ATOM 6924 C CA . ASP B 1 55 ? 122.621 158.098 122.798 1.00 21.45 55 ASP B CA 1
ATOM 6925 C C . ASP B 1 55 ? 123.690 157.050 122.520 1.00 19.29 55 ASP B C 1
ATOM 6926 O O . ASP B 1 55 ? 124.574 156.853 123.359 1.00 25.24 55 ASP B O 1
ATOM 6935 N N . ALA B 1 56 ? 123.629 156.369 121.374 1.00 20.29 56 ALA B N 1
ATOM 6936 C CA . ALA B 1 56 ? 124.630 155.358 121.059 1.00 22.29 56 ALA B CA 1
ATOM 6937 C C . ALA B 1 56 ? 126.013 155.957 120.847 1.00 20.61 56 ALA B C 1
ATOM 6938 O O . ALA B 1 56 ? 127.004 155.220 120.875 1.00 25.47 56 ALA B O 1
ATOM 6945 N N . SER B 1 57 ? 126.104 157.269 120.643 1.00 15.28 57 SER B N 1
ATOM 6946 C CA . SER B 1 57 ? 127.376 157.927 120.382 1.00 15.87 57 SER B CA 1
ATOM 6947 C C . SER B 1 57 ? 128.172 158.216 121.648 1.00 24.69 57 SER B C 1
ATOM 6948 O O . SER B 1 57 ? 129.293 158.724 121.549 1.00 26.16 57 SER B O 1
ATOM 6956 N N . LEU B 1 58 ? 127.625 157.921 122.828 1.00 27.03 58 LEU B N 1
ATOM 6957 C CA . LEU B 1 58 ? 128.354 158.144 124.070 1.00 25.36 58 LEU B CA 1
ATOM 6958 C C . LEU B 1 58 ? 129.480 157.142 124.279 1.00 28.39 58 LEU B C 1
ATOM 6959 O O . LEU B 1 58 ? 130.323 157.360 125.156 1.00 30.78 58 LEU B O 1
ATOM 6975 N N . TYR B 1 59 ? 129.516 156.060 123.501 1.00 31.01 59 TYR B N 1
ATOM 6976 C CA . TYR B 1 59 ? 130.524 155.019 123.638 1.00 31.24 59 TYR B CA 1
ATOM 6977 C C . TYR B 1 59 ? 131.508 155.013 122.473 1.00 28.92 59 TYR B C 1
ATOM 6978 O O . TYR B 1 59 ? 132.178 154.004 122.236 1.00 32.80 59 TYR B O 1
ATOM 6996 N N . VAL B 1 60 ? 131.605 156.118 121.740 1.00 23.55 60 VAL B N 1
ATOM 6997 C CA . VAL B 1 60 ? 132.502 156.206 120.593 1.00 21.89 60 VAL B CA 1
ATOM 6998 C C . VAL B 1 60 ? 133.897 156.562 121.092 1.00 20.97 60 VAL B C 1
ATOM 6999 O O . VAL B 1 60 ? 134.101 157.622 121.692 1.00 24.50 60 VAL B O 1
ATOM 7012 N N . LYS B 1 61 ? 134.859 155.675 120.843 1.00 26.11 61 LYS B N 1
ATOM 7013 C CA . LYS B 1 61 ? 136.249 155.898 121.212 1.00 27.56 61 LYS B CA 1
ATOM 7014 C C . LYS B 1 61 ? 137.131 156.243 120.021 1.00 26.48 61 LYS B C 1
ATOM 7015 O O . LYS B 1 61 ? 138.332 156.467 120.203 1.00 26.28 61 LYS B O 1
ATOM 7034 N N . ASP B 1 62 ? 136.575 156.296 118.813 1.00 23.47 62 ASP B N 1
ATOM 7035 C CA . ASP B 1 62 ? 137.371 156.576 117.624 1.00 15.50 62 ASP B CA 1
ATOM 7036 C C . ASP B 1 62 ? 137.844 158.023 117.646 1.00 13.41 62 ASP B C 1
ATOM 7037 O O . ASP B 1 62 ? 137.031 158.952 117.603 1.00 13.39 62 ASP B O 1
ATOM 7046 N N . LYS B 1 63 ? 139.162 158.214 117.708 1.00 18.26 63 LYS B N 1
ATOM 7047 C CA . LYS B 1 63 ? 139.739 159.551 117.743 1.00 13.46 63 LYS B CA 1
ATOM 7048 C C . LYS B 1 63 ? 139.789 160.212 116.374 1.00 14.50 63 LYS B C 1
ATOM 7049 O O . LYS B 1 63 ? 140.002 161.427 116.302 1.00 19.54 63 LYS B O 1
ATOM 7068 N N . SER B 1 64 ? 139.591 159.457 115.298 1.00 12.05 64 SER B N 1
ATOM 7069 C CA . SER B 1 64 ? 139.602 159.999 113.948 1.00 8.12 64 SER B CA 1
ATOM 7070 C C . SER B 1 64 ? 138.220 160.439 113.480 1.00 7.69 64 SER B C 1
ATOM 7071 O O . SER B 1 64 ? 138.048 160.737 112.295 1.00 17.76 64 SER B O 1
ATOM 7079 N N . LEU B 1 65 ? 137.239 160.491 114.377 1.00 5.32 65 LEU B N 1
ATOM 7080 C CA . LEU B 1 65 ? 135.912 160.992 114.053 1.00 6.67 65 LEU B CA 1
ATOM 7081 C C . LEU B 1 65 ? 135.788 162.494 114.279 1.00 10.11 65 LEU B C 1
ATOM 7082 O O . LEU B 1 65 ? 134.685 163.039 114.167 1.00 6.80 65 LEU B O 1
ATOM 7098 N N . ALA B 1 66 ? 136.891 163.168 114.597 1.00 12.22 66 ALA B N 1
ATOM 7099 C CA . ALA B 1 66 ? 136.949 164.619 114.677 1.00 12.37 66 ALA B CA 1
ATOM 7100 C C . ALA B 1 66 ? 138.179 165.104 113.925 1.00 11.57 66 ALA B C 1
ATOM 7101 O O . ALA B 1 66 ? 139.165 164.376 113.788 1.00 20.45 66 ALA B O 1
ATOM 7108 N N . ILE B 1 67 ? 138.114 166.341 113.430 1.00 8.22 67 ILE B N 1
ATOM 7109 C CA . ILE B 1 67 ? 139.256 166.917 112.730 1.00 10.35 67 ILE B CA 1
ATOM 7110 C C . ILE B 1 67 ? 140.415 167.065 113.704 1.00 14.15 67 ILE B C 1
ATOM 7111 O O . ILE B 1 67 ? 140.235 167.476 114.858 1.00 20.39 67 ILE B O 1
ATOM 7127 N N . ARG B 1 68 ? 141.616 166.729 113.242 1.00 13.67 68 ARG B N 1
ATOM 7128 C CA . ARG B 1 68 ? 142.808 166.727 114.073 1.00 13.11 68 ARG B CA 1
ATOM 7129 C C . ARG B 1 68 ? 143.863 167.644 113.469 1.00 13.83 68 ARG B C 1
ATOM 7130 O O . ARG B 1 68 ? 143.779 168.044 112.306 1.00 17.71 68 ARG B O 1
ATOM 7151 N N . THR B 1 69 ? 144.866 167.978 114.285 1.00 14.08 69 THR B N 1
ATOM 7152 C CA . THR B 1 69 ? 145.958 168.816 113.803 1.00 17.41 69 THR B CA 1
ATOM 7153 C C . THR B 1 69 ? 146.720 168.140 112.673 1.00 17.00 69 THR B C 1
ATOM 7154 O O . THR B 1 69 ? 147.312 168.822 111.829 1.00 22.15 69 THR B O 1
ATOM 7165 N N . GLU B 1 70 ? 146.720 166.807 112.639 1.00 10.42 70 GLU B N 1
ATOM 7166 C CA . GLU B 1 70 ? 147.407 166.078 111.581 1.00 8.06 70 GLU B CA 1
ATOM 7167 C C . GLU B 1 70 ? 146.661 166.132 110.255 1.00 11.47 70 GLU B C 1
ATOM 7168 O O . GLU B 1 70 ? 147.233 165.751 109.229 1.00 11.86 70 GLU B O 1
ATOM 7180 N N . ASP B 1 71 ? 145.413 166.596 110.247 1.00 9.93 71 ASP B N 1
ATOM 7181 C CA . ASP B 1 71 ? 144.632 166.699 109.023 1.00 8.48 71 ASP B CA 1
ATOM 7182 C C . ASP B 1 71 ? 144.865 168.003 108.273 1.00 6.79 71 ASP B C 1
ATOM 7183 O O . ASP B 1 71 ? 144.436 168.117 107.120 1.00 11.91 71 ASP B O 1
ATOM 7192 N N . LEU B 1 72 ? 145.531 168.979 108.884 1.00 11.42 72 LEU B N 1
ATOM 7193 C CA . LEU B 1 72 ? 145.816 170.239 108.212 1.00 8.46 72 LEU B CA 1
ATOM 7194 C C . LEU B 1 72 ? 146.945 170.052 107.208 1.00 4.80 72 LEU B C 1
ATOM 7195 O O . LEU B 1 72 ? 147.978 169.455 107.523 1.00 9.51 72 LEU B O 1
ATOM 7211 N N . ARG B 1 73 ? 146.740 170.561 105.996 1.00 2.99 73 ARG B N 1
ATOM 7212 C CA . ARG B 1 73 ? 147.692 170.338 104.918 1.00 5.05 73 ARG B CA 1
ATOM 7213 C C . ARG B 1 73 ? 149.039 170.975 105.235 1.00 15.28 73 ARG B C 1
ATOM 7214 O O . ARG B 1 73 ? 149.114 172.079 105.782 1.00 19.95 73 ARG B O 1
ATOM 7235 N N . LEU B 1 74 ? 150.109 170.266 104.884 1.00 17.28 74 LEU B N 1
ATOM 7236 C CA . LEU B 1 74 ? 151.478 170.732 105.051 1.00 10.49 74 LEU B CA 1
ATOM 7237 C C . LEU B 1 74 ? 152.084 170.995 103.680 1.00 14.86 74 LEU B C 1
ATOM 7238 O O . LEU B 1 74 ? 151.980 170.154 102.782 1.00 16.79 74 LEU B O 1
ATOM 7254 N N . ILE B 1 75 ? 152.713 172.154 103.522 1.00 20.15 75 ILE B N 1
ATOM 7255 C CA . ILE B 1 75 ? 153.366 172.535 102.277 1.00 21.00 75 ILE B CA 1
ATOM 7256 C C . ILE B 1 75 ? 154.869 172.401 102.458 1.00 21.17 75 ILE B C 1
ATOM 7257 O O . ILE B 1 75 ? 155.425 172.808 103.489 1.00 25.97 75 ILE B O 1
ATOM 7273 N N . TYR B 1 76 ? 155.525 171.823 101.454 1.00 20.33 76 TYR B N 1
ATOM 7274 C CA . TYR B 1 76 ? 156.963 171.584 101.467 1.00 18.92 76 TYR B CA 1
ATOM 7275 C C . TYR B 1 76 ? 157.661 172.716 100.724 1.00 27.78 76 TYR B C 1
ATOM 7276 O O . TYR B 1 76 ? 157.503 172.861 99.508 1.00 27.69 76 TYR B O 1
ATOM 7294 N N . ARG B 1 77 ? 158.432 173.513 101.458 1.00 32.39 77 ARG B N 1
ATOM 7295 C CA . ARG B 1 77 ? 159.292 174.536 100.873 1.00 30.71 77 ARG B CA 1
ATOM 7296 C C . ARG B 1 77 ? 160.628 173.873 100.571 1.00 31.66 77 ARG B C 1
ATOM 7297 O O . ARG B 1 77 ? 161.416 173.586 101.480 1.00 31.44 77 ARG B O 1
ATOM 7318 N N . GLN B 1 78 ? 160.872 173.616 99.283 1.00 31.46 78 GLN B N 1
ATOM 7319 C CA . GLN B 1 78 ? 162.059 172.874 98.874 1.00 34.37 78 GLN B CA 1
ATOM 7320 C C . GLN B 1 78 ? 163.326 173.699 99.044 1.00 37.59 78 GLN B C 1
ATOM 7321 O O . GLN B 1 78 ? 164.393 173.143 99.329 1.00 35.37 78 GLN B O 1
ATOM 7335 N N . GLU B 1 79 ? 163.234 175.019 98.871 1.00 46.33 79 GLU B N 1
ATOM 7336 C CA . GLU B 1 79 ? 164.415 175.865 98.999 1.00 46.72 79 GLU B CA 1
ATOM 7337 C C . GLU B 1 79 ? 164.940 175.856 100.429 1.00 44.89 79 GLU B C 1
ATOM 7338 O O . GLU B 1 79 ? 166.146 175.706 100.659 1.00 45.08 79 GLU B O 1
ATOM 7350 N N . ALA B 1 80 ? 164.048 176.013 101.404 1.00 39.50 80 ALA B N 1
ATOM 7351 C CA . ALA B 1 80 ? 164.421 176.003 102.811 1.00 39.55 80 ALA B CA 1
ATOM 7352 C C . ALA B 1 80 ? 164.324 174.621 103.440 1.00 40.53 80 ALA B C 1
ATOM 7353 O O . ALA B 1 80 ? 164.648 174.474 104.623 1.00 40.06 80 ALA B O 1
ATOM 7360 N N . LEU B 1 81 ? 163.894 173.610 102.688 1.00 37.08 81 LEU B N 1
ATOM 7361 C CA . LEU B 1 81 ? 163.710 172.261 103.214 1.00 35.89 81 LEU B CA 1
ATOM 7362 C C . LEU B 1 81 ? 162.857 172.299 104.481 1.00 37.09 81 LEU B C 1
ATOM 7363 O O . LEU B 1 81 ? 163.249 171.824 105.548 1.00 36.57 81 LEU B O 1
ATOM 7379 N N . ASN B 1 82 ? 161.667 172.878 104.342 1.00 37.17 82 ASN B N 1
ATOM 7380 C CA . ASN B 1 82 ? 160.810 173.158 105.485 1.00 34.53 82 ASN B CA 1
ATOM 7381 C C . ASN B 1 82 ? 159.393 172.679 105.209 1.00 29.36 82 ASN B C 1
ATOM 7382 O O . ASN B 1 82 ? 158.994 172.480 104.062 1.00 31.51 82 ASN B O 1
ATOM 7393 N N . MET B 1 83 ? 158.636 172.489 106.287 1.00 21.04 83 MET B N 1
ATOM 7394 C CA . MET B 1 83 ? 157.212 172.194 106.215 1.00 22.09 83 MET B CA 1
ATOM 7395 C C . MET B 1 83 ? 156.446 173.297 106.926 1.00 21.20 83 MET B C 1
ATOM 7396 O O . MET B 1 83 ? 156.731 173.602 108.089 1.00 27.88 83 MET B O 1
ATOM 7410 N N . GLU B 1 84 ? 155.476 173.890 106.234 1.00 22.76 84 GLU B N 1
ATOM 7411 C CA . GLU B 1 84 ? 154.631 174.923 106.817 1.00 23.31 84 GLU B CA 1
ATOM 7412 C C . GLU B 1 84 ? 153.178 174.473 106.791 1.00 25.92 84 GLU B C 1
ATOM 7413 O O . GLU B 1 84 ? 152.706 173.919 105.795 1.00 24.30 84 GLU B O 1
ATOM 7425 N N . MET B 1 85 ? 152.472 174.721 107.889 1.00 23.07 85 MET B N 1
ATOM 7426 C CA . MET B 1 85 ? 151.100 174.261 108.051 1.00 18.65 85 MET B CA 1
ATOM 7427 C C . MET B 1 85 ? 150.141 175.367 107.627 1.00 18.98 85 MET B C 1
ATOM 7428 O O . MET B 1 85 ? 150.171 176.469 108.185 1.00 21.74 85 MET B O 1
ATOM 7442 N N . SER B 1 86 ? 149.295 175.072 106.646 1.00 20.90 86 SER B N 1
ATOM 7443 C CA . SER B 1 86 ? 148.272 176.005 106.202 1.00 15.70 86 SER B CA 1
ATOM 7444 C C . SER B 1 86 ? 147.004 175.819 107.026 1.00 20.40 86 SER B C 1
ATOM 7445 O O . SER B 1 86 ? 146.720 174.729 107.529 1.00 20.76 86 SER B O 1
ATOM 7453 N N . SER B 1 87 ? 146.241 176.900 107.159 1.00 21.24 87 SER B N 1
ATOM 7454 C CA . SER B 1 87 ? 145.066 176.917 108.014 1.00 16.40 87 SER B CA 1
ATOM 7455 C C . SER B 1 87 ? 144.053 177.886 107.429 1.00 16.46 87 SER B C 1
ATOM 7456 O O . SER B 1 87 ? 144.442 178.843 106.750 1.00 20.52 87 SER B O 1
ATOM 7464 N N . PRO B 1 88 ? 142.750 177.672 107.668 1.00 19.06 88 PRO B N 1
ATOM 7465 C CA . PRO B 1 88 ? 142.118 176.548 108.372 1.00 19.36 88 PRO B CA 1
ATOM 7466 C C . PRO B 1 88 ? 141.722 175.400 107.451 1.00 11.70 88 PRO B C 1
ATOM 7467 O O . PRO B 1 88 ? 141.674 175.557 106.237 1.00 14.21 88 PRO B O 1
ATOM 7478 N N . ALA B 1 89 ? 141.433 174.231 108.016 1.00 11.52 89 ALA B N 1
ATOM 7479 C CA . ALA B 1 89 ? 140.826 173.138 107.272 1.00 11.38 89 ALA B CA 1
ATOM 7480 C C . ALA B 1 89 ? 139.310 173.245 107.370 1.00 13.25 89 ALA B C 1
ATOM 7481 O O . ALA B 1 89 ? 138.763 173.502 108.447 1.00 19.13 89 ALA B O 1
ATOM 7488 N N . LYS B 1 90 ? 138.636 173.047 106.237 1.00 12.26 90 LYS B N 1
ATOM 7489 C CA . LYS B 1 90 ? 137.196 173.239 106.138 1.00 6.86 90 LYS B CA 1
ATOM 7490 C C . LYS B 1 90 ? 136.568 172.092 105.360 1.00 7.72 90 LYS B C 1
ATOM 7491 O O . LYS B 1 90 ? 137.162 171.579 104.408 1.00 12.15 90 LYS B O 1
ATOM 7510 N N . ILE B 1 91 ? 135.367 171.695 105.775 1.00 9.52 91 ILE B N 1
ATOM 7511 C CA . ILE B 1 91 ? 134.577 170.678 105.086 1.00 3.31 91 ILE B CA 1
ATOM 7512 C C . ILE B 1 91 ? 133.150 171.194 104.970 1.00 3.68 91 ILE B C 1
ATOM 7513 O O . ILE B 1 91 ? 132.487 171.416 105.988 1.00 7.89 91 ILE B O 1
ATOM 7529 N N . THR B 1 92 ? 132.667 171.360 103.742 1.00 11.82 92 THR B N 1
ATOM 7530 C CA . THR B 1 92 ? 131.303 171.805 103.491 1.00 5.30 92 THR B CA 1
ATOM 7531 C C . THR B 1 92 ? 130.522 170.703 102.791 1.00 5.46 92 THR B C 1
ATOM 7532 O O . THR B 1 92 ? 131.009 170.102 101.830 1.00 6.52 92 THR B O 1
ATOM 7543 N N . ALA B 1 93 ? 129.306 170.449 103.272 1.00 7.54 93 ALA B N 1
ATOM 7544 C CA . ALA B 1 93 ? 128.434 169.434 102.700 1.00 2.99 93 ALA B CA 1
ATOM 7545 C C . ALA B 1 93 ? 127.075 170.038 102.383 1.00 6.51 93 ALA B C 1
ATOM 7546 O O . ALA B 1 93 ? 126.560 170.868 103.137 1.00 14.22 93 ALA B O 1
ATOM 7553 N N . THR B 1 94 ? 126.507 169.617 101.256 1.00 3.75 94 THR B N 1
ATOM 7554 C CA . THR B 1 94 ? 125.167 169.998 100.837 1.00 4.86 94 THR B CA 1
ATOM 7555 C C . THR B 1 94 ? 124.353 168.734 100.603 1.00 12.70 94 THR B C 1
ATOM 7556 O O . THR B 1 94 ? 124.873 167.741 100.086 1.00 12.71 94 THR B O 1
ATOM 7567 N N . GLY B 1 95 ? 123.084 168.759 100.983 1.00 20.58 95 GLY B N 1
ATOM 7568 C CA . GLY B 1 95 ? 122.271 167.574 100.799 1.00 16.47 95 GLY B CA 1
ATOM 7569 C C . GLY B 1 95 ? 120.847 167.763 101.259 1.00 21.49 95 GLY B C 1
ATOM 7570 O O . GLY B 1 95 ? 120.369 168.885 101.425 1.00 24.14 95 GLY B O 1
ATOM 7574 N N . GLU B 1 96 ? 120.171 166.632 101.444 1.00 27.24 96 GLU B N 1
ATOM 7575 C CA . GLU B 1 96 ? 118.779 166.587 101.866 1.00 26.11 96 GLU B CA 1
ATOM 7576 C C . GLU B 1 96 ? 118.670 165.669 103.072 1.00 21.10 96 GLU B C 1
ATOM 7577 O O . GLU B 1 96 ? 119.180 164.545 103.045 1.00 26.66 96 GLU B O 1
ATOM 7589 N N . TRP B 1 97 ? 118.006 166.144 104.125 1.00 24.22 97 TRP B N 1
ATOM 7590 C CA . TRP B 1 97 ? 117.884 165.373 105.360 1.00 22.27 97 TRP B CA 1
ATOM 7591 C C . TRP B 1 97 ? 116.639 164.492 105.335 1.00 23.25 97 TRP B C 1
ATOM 7592 O O . TRP B 1 97 ? 116.735 163.264 105.429 1.00 34.66 97 TRP B O 1
ATOM 7613 N N . ALA B 1 98 ? 115.470 165.104 105.209 1.00 27.61 98 ALA B N 1
ATOM 7614 C CA . ALA B 1 98 ? 114.209 164.399 105.035 1.00 29.40 98 ALA B CA 1
ATOM 7615 C C . ALA B 1 98 ? 113.586 164.841 103.713 1.00 33.72 98 ALA B C 1
ATOM 7616 O O . ALA B 1 98 ? 114.175 165.617 102.956 1.00 34.85 98 ALA B O 1
ATOM 7623 N N . SER B 1 99 ? 112.384 164.347 103.438 1.00 41.05 99 SER B N 1
ATOM 7624 C CA . SER B 1 99 ? 111.691 164.728 102.215 1.00 41.40 99 SER B CA 1
ATOM 7625 C C . SER B 1 99 ? 111.456 166.232 102.198 1.00 43.78 99 SER B C 1
ATOM 7626 O O . SER B 1 99 ? 110.858 166.788 103.124 1.00 43.56 99 SER B O 1
ATOM 7634 N N . GLY B 1 100 ? 111.931 166.889 101.143 1.00 43.18 100 GLY B N 1
ATOM 7635 C CA . GLY B 1 100 ? 111.755 168.320 101.000 1.00 41.89 100 GLY B CA 1
ATOM 7636 C C . GLY B 1 100 ? 112.414 169.131 102.098 1.00 41.96 100 GLY B C 1
ATOM 7637 O O . GLY B 1 100 ? 111.794 170.036 102.662 1.00 43.46 100 GLY B O 1
ATOM 7641 N N . LYS B 1 101 ? 113.672 168.816 102.414 1.00 33.70 101 LYS B N 1
ATOM 7642 C CA . LYS B 1 101 ? 114.424 169.570 103.421 1.00 34.75 101 LYS B CA 1
ATOM 7643 C C . LYS B 1 101 ? 115.888 169.573 102.974 1.00 34.17 101 LYS B C 1
ATOM 7644 O O . LYS B 1 101 ? 116.643 168.646 103.275 1.00 31.22 101 LYS B O 1
ATOM 7663 N N . THR B 1 102 ? 116.273 170.626 102.259 1.00 29.66 102 THR B N 1
ATOM 7664 C CA . THR B 1 102 ? 117.618 170.773 101.723 1.00 22.45 102 THR B CA 1
ATOM 7665 C C . THR B 1 102 ? 118.440 171.670 102.638 1.00 22.63 102 THR B C 1
ATOM 7666 O O . THR B 1 102 ? 117.931 172.660 103.173 1.00 28.74 102 THR B O 1
ATOM 7677 N N . ALA B 1 103 ? 119.714 171.324 102.812 1.00 20.03 103 ALA B N 1
ATOM 7678 C CA . ALA B 1 103 ? 120.550 172.008 103.785 1.00 17.44 103 ALA B CA 1
ATOM 7679 C C . ALA B 1 103 ? 122.002 172.010 103.331 1.00 12.08 103 ALA B C 1
ATOM 7680 O O . ALA B 1 103 ? 122.415 171.227 102.468 1.00 19.83 103 ALA B O 1
ATOM 7687 N N . THR B 1 104 ? 122.766 172.921 103.934 1.00 12.06 104 THR B N 1
ATOM 7688 C CA . THR B 1 104 ? 124.202 173.055 103.733 1.00 10.67 104 THR B CA 1
ATOM 7689 C C . THR B 1 104 ? 124.841 173.301 105.091 1.00 9.86 104 THR B C 1
ATOM 7690 O O . THR B 1 104 ? 124.451 174.237 105.793 1.00 21.03 104 THR B O 1
ATOM 7701 N N . TRP B 1 105 ? 125.811 172.468 105.463 1.00 8.12 105 TRP B N 1
ATOM 7702 C CA . TRP B 1 105 ? 126.483 172.604 106.749 1.00 12.57 105 TRP B CA 1
ATOM 7703 C C . TRP B 1 105 ? 127.994 172.533 106.560 1.00 9.97 105 TRP B C 1
ATOM 7704 O O . TRP B 1 105 ? 128.499 172.155 105.499 1.00 16.11 105 TRP B O 1
ATOM 7725 N N . MET B 1 106 ? 128.715 172.930 107.609 1.00 8.76 106 MET B N 1
ATOM 7726 C CA . MET B 1 106 ? 130.139 173.209 107.504 1.00 10.74 106 MET B CA 1
ATOM 7727 C C . MET B 1 106 ? 130.849 172.838 108.801 1.00 9.07 106 MET B C 1
ATOM 7728 O O . MET B 1 106 ? 130.295 172.973 109.894 1.00 18.23 106 MET B O 1
ATOM 7742 N N . LEU B 1 107 ? 132.087 172.367 108.653 1.00 6.36 107 LEU B N 1
ATOM 7743 C CA . LEU B 1 107 ? 132.979 172.037 109.755 1.00 7.51 107 LEU B CA 1
ATOM 7744 C C . LEU B 1 107 ? 134.319 172.716 109.508 1.00 11.23 107 LEU B C 1
ATOM 7745 O O . LEU B 1 107 ? 134.746 172.864 108.362 1.00 19.32 107 LEU B O 1
ATOM 7761 N N . ASP B 1 108 ? 134.992 173.108 110.589 1.00 11.12 108 ASP B N 1
ATOM 7762 C CA . ASP B 1 108 ? 136.182 173.937 110.468 1.00 10.13 108 ASP B CA 1
ATOM 7763 C C . ASP B 1 108 ? 137.150 173.649 111.606 1.00 10.47 108 ASP B C 1
ATOM 7764 O O . ASP B 1 108 ? 136.745 173.239 112.697 1.00 12.09 108 ASP B O 1
ATOM 7773 N N . LYS B 1 109 ? 138.436 173.872 111.337 1.00 15.54 109 LYS B N 1
ATOM 7774 C CA . LYS B 1 109 ? 139.456 173.844 112.379 1.00 19.58 109 LYS B CA 1
ATOM 7775 C C . LYS B 1 109 ? 140.610 174.755 111.987 1.00 15.65 109 LYS B C 1
ATOM 7776 O O . LYS B 1 109 ? 141.027 174.773 110.827 1.00 19.86 109 LYS B O 1
ATOM 7795 N N . ARG B 1 110 ? 141.124 175.504 112.962 1.00 21.62 110 ARG B N 1
ATOM 7796 C CA . ARG B 1 110 ? 142.244 176.415 112.761 1.00 22.90 110 ARG B CA 1
ATOM 7797 C C . ARG B 1 110 ? 143.375 176.054 113.710 1.00 20.76 110 ARG B C 1
ATOM 7798 O O . ARG B 1 110 ? 143.148 175.876 114.911 1.00 31.61 110 ARG B O 1
ATOM 7819 N N . GLY B 1 111 ? 144.587 175.955 113.171 1.00 20.05 111 GLY B N 1
ATOM 7820 C CA . GLY B 1 111 ? 145.752 175.783 114.022 1.00 20.11 111 GLY B CA 1
ATOM 7821 C C . GLY B 1 111 ? 145.601 174.582 114.928 1.00 24.75 111 GLY B C 1
ATOM 7822 O O . GLY B 1 111 ? 145.302 173.469 114.483 1.00 29.46 111 GLY B O 1
ATOM 7826 N N . GLU B 1 112 ? 145.812 174.805 116.226 1.00 32.07 112 GLU B N 1
ATOM 7827 C CA . GLU B 1 112 ? 145.687 173.763 117.235 1.00 33.93 112 GLU B CA 1
ATOM 7828 C C . GLU B 1 112 ? 144.563 174.051 118.226 1.00 34.61 112 GLU B C 1
ATOM 7829 O O . GLU B 1 112 ? 144.566 173.510 119.336 1.00 34.36 112 GLU B O 1
ATOM 7841 N N . GLN B 1 113 ? 143.608 174.896 117.849 1.00 29.61 113 GLN B N 1
ATOM 7842 C CA . GLN B 1 113 ? 142.403 175.083 118.637 1.00 29.98 113 GLN B CA 1
ATOM 7843 C C . GLN B 1 113 ? 141.399 173.977 118.326 1.00 30.85 113 GLN B C 1
ATOM 7844 O O . GLN B 1 113 ? 141.440 173.375 117.251 1.00 34.24 113 GLN B O 1
ATOM 7858 N N . PRO B 1 114 ? 140.485 173.687 119.250 1.00 27.94 114 PRO B N 1
ATOM 7859 C CA . PRO B 1 114 ? 139.531 172.609 119.007 1.00 25.20 114 PRO B CA 1
ATOM 7860 C C . PRO B 1 114 ? 138.670 172.917 117.802 1.00 23.83 114 PRO B C 1
ATOM 7861 O O . PRO B 1 114 ? 138.423 174.094 117.474 1.00 24.84 114 PRO B O 1
ATOM 7872 N N . PRO B 1 115 ? 138.184 171.890 117.105 1.00 23.46 115 PRO B N 1
ATOM 7873 C CA . PRO B 1 115 ? 137.389 172.127 115.896 1.00 17.17 115 PRO B CA 1
ATOM 7874 C C . PRO B 1 115 ? 136.041 172.759 116.213 1.00 17.66 115 PRO B C 1
ATOM 7875 O O . PRO B 1 115 ? 135.524 172.676 117.329 1.00 20.06 115 PRO B O 1
ATOM 7886 N N . HIS B 1 116 ? 135.471 173.397 115.192 1.00 22.24 116 HIS B N 1
ATOM 7887 C CA . HIS B 1 116 ? 134.269 174.207 115.327 1.00 18.56 116 HIS B CA 1
ATOM 7888 C C . HIS B 1 116 ? 133.266 173.847 114.240 1.00 21.45 116 HIS B C 1
ATOM 7889 O O . HIS B 1 116 ? 133.649 173.546 113.106 1.00 27.84 116 HIS B O 1
ATOM 7902 N N . GLU B 1 117 ? 131.982 173.884 114.590 1.00 23.71 117 GLU B N 1
ATOM 7903 C CA . GLU B 1 117 ? 130.895 173.655 113.650 1.00 19.11 117 GLU B CA 1
ATOM 7904 C C . GLU B 1 117 ? 130.012 174.893 113.572 1.00 21.87 117 GLU B C 1
ATOM 7905 O O . GLU B 1 117 ? 129.936 175.688 114.512 1.00 28.80 117 GLU B O 1
ATOM 7917 N N . ASP B 1 118 ? 129.337 175.048 112.437 1.00 16.26 118 ASP B N 1
ATOM 7918 C CA . ASP B 1 118 ? 128.545 176.239 112.172 1.00 17.51 118 ASP B CA 1
ATOM 7919 C C . ASP B 1 118 ? 127.113 176.051 112.678 1.00 23.11 118 ASP B C 1
ATOM 7920 O O . ASP B 1 118 ? 126.793 175.083 113.372 1.00 22.84 118 ASP B O 1
ATOM 7929 N N . LYS B 1 119 ? 126.235 176.994 112.329 1.00 29.53 119 LYS B N 1
ATOM 7930 C CA . LYS B 1 119 ? 124.895 177.027 112.909 1.00 22.65 119 LYS B CA 1
ATOM 7931 C C . LYS B 1 119 ? 124.018 175.897 112.381 1.00 22.64 119 LYS B C 1
ATOM 7932 O O . LYS B 1 119 ? 123.269 175.280 113.147 1.00 24.01 119 LYS B O 1
ATOM 7951 N N . MET B 1 120 ? 124.091 175.610 111.081 1.00 24.14 120 MET B N 1
ATOM 7952 C CA . MET B 1 120 ? 123.249 174.570 110.500 1.00 16.40 120 MET B CA 1
ATOM 7953 C C . MET B 1 120 ? 123.699 173.166 110.880 1.00 21.26 120 MET B C 1
ATOM 7954 O O . MET B 1 120 ? 122.924 172.221 110.702 1.00 24.68 120 MET B O 1
ATOM 7968 N N . ALA B 1 121 ? 124.917 173.001 111.400 1.00 22.74 121 ALA B N 1
ATOM 7969 C CA . ALA B 1 121 ? 125.365 171.676 111.814 1.00 13.12 121 ALA B CA 1
ATOM 7970 C C . ALA B 1 121 ? 124.710 171.239 113.118 1.00 17.04 121 ALA B C 1
ATOM 7971 O O . ALA B 1 121 ? 124.532 170.037 113.346 1.00 25.28 121 ALA B O 1
ATOM 7978 N N . ALA B 1 122 ? 124.347 172.189 113.985 1.00 20.84 122 ALA B N 1
ATOM 7979 C CA . ALA B 1 122 ? 123.682 171.833 115.235 1.00 18.24 122 ALA B CA 1
ATOM 7980 C C . ALA B 1 122 ? 122.230 171.434 115.005 1.00 13.66 122 ALA B C 1
ATOM 7981 O O . ALA B 1 122 ? 121.664 170.665 115.792 1.00 13.99 122 ALA B O 1
ATOM 7988 N N . GLN B 1 123 ? 121.613 171.934 113.935 1.00 13.78 123 GLN B N 1
ATOM 7989 C CA . GLN B 1 123 ? 120.257 171.512 113.610 1.00 14.91 123 GLN B CA 1
ATOM 7990 C C . GLN B 1 123 ? 120.220 170.048 113.195 1.00 16.92 123 GLN B C 1
ATOM 7991 O O . GLN B 1 123 ? 119.193 169.383 113.360 1.00 23.68 123 GLN B O 1
ATOM 8005 N N . LEU B 1 124 ? 121.336 169.523 112.689 1.00 16.74 124 LEU B N 1
ATOM 8006 C CA .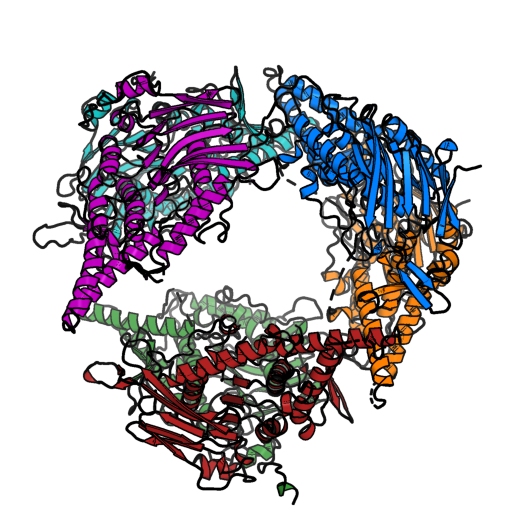 LEU B 1 124 ? 121.425 168.096 112.397 1.00 11.49 124 LEU B CA 1
ATOM 8007 C C . LEU B 1 124 ? 121.373 167.272 113.681 1.00 8.42 124 LEU B C 1
ATOM 8008 O O . LEU B 1 124 ? 120.658 166.261 113.759 1.00 17.09 124 LEU B O 1
ATOM 8024 N N . THR B 1 125 ? 122.111 167.704 114.706 1.00 6.35 125 THR B N 1
ATOM 8025 C CA . THR B 1 125 ? 122.023 167.064 116.013 1.00 10.55 125 THR B CA 1
ATOM 8026 C C . THR B 1 125 ? 120.614 167.177 116.579 1.00 17.09 125 THR B C 1
ATOM 8027 O O . THR B 1 125 ? 120.097 166.229 117.185 1.00 16.16 125 THR B O 1
ATOM 8038 N N . ARG B 1 126 ? 119.982 168.339 116.401 1.00 13.28 126 ARG B N 1
ATOM 8039 C CA . ARG B 1 126 ? 118.615 168.520 116.880 1.00 9.30 126 ARG B CA 1
ATOM 8040 C C . ARG B 1 126 ? 117.658 167.548 116.198 1.00 10.04 126 ARG B C 1
ATOM 8041 O O . ARG B 1 126 ? 116.780 166.968 116.849 1.00 19.60 126 ARG B O 1
ATOM 8062 N N . TRP B 1 127 ? 117.802 167.367 114.884 1.00 9.83 127 TRP B N 1
ATOM 8063 C CA . TRP B 1 127 ? 116.950 166.423 114.167 1.00 7.02 127 TRP B CA 1
ATOM 8064 C C . TRP B 1 127 ? 117.174 165.000 114.658 1.00 9.60 127 TRP B C 1
ATOM 8065 O O . TRP B 1 127 ? 116.217 164.232 114.824 1.00 14.32 127 TRP B O 1
ATOM 8086 N N . GLY B 1 128 ? 118.434 164.623 114.885 1.00 10.08 128 GLY B N 1
ATOM 8087 C CA . GLY B 1 128 ? 118.699 163.311 115.454 1.00 6.38 128 GLY B CA 1
ATOM 8088 C C . GLY B 1 128 ? 118.031 163.123 116.803 1.00 6.92 128 GLY B C 1
ATOM 8089 O O . GLY B 1 128 ? 117.443 162.072 117.080 1.00 15.23 128 GLY B O 1
ATOM 8093 N N . GLU B 1 129 ? 118.104 164.146 117.658 1.00 12.53 129 GLU B N 1
ATOM 8094 C CA . GLU B 1 129 ? 117.474 164.062 118.972 1.00 8.70 129 GLU B CA 1
ATOM 8095 C C . GLU B 1 129 ? 115.960 163.936 118.854 1.00 7.71 129 GLU B C 1
ATOM 8096 O O . GLU B 1 129 ? 115.332 163.184 119.608 1.00 13.24 129 GLU B O 1
ATOM 8108 N N . GLN B 1 130 ? 115.352 164.670 117.921 1.00 7.40 130 GLN B N 1
ATOM 8109 C CA . GLN B 1 130 ? 113.905 164.581 117.751 1.00 10.08 130 GLN B CA 1
ATOM 8110 C C . GLN B 1 130 ? 113.490 163.205 117.243 1.00 10.82 130 GLN B C 1
ATOM 8111 O O . GLN B 1 130 ? 112.466 162.661 117.674 1.00 13.92 130 GLN B O 1
ATOM 8125 N N . LEU B 1 131 ? 114.268 162.624 116.328 1.00 16.40 131 LEU B N 1
ATOM 8126 C CA . LEU B 1 131 ? 113.972 161.266 115.882 1.00 7.79 131 LEU B CA 1
ATOM 8127 C C . LEU B 1 131 ? 114.071 160.280 117.040 1.00 6.01 131 LEU B C 1
ATOM 8128 O O . LEU B 1 131 ? 113.191 159.425 117.220 1.00 8.67 131 LEU B O 1
ATOM 8144 N N . GLN B 1 132 ? 115.123 160.402 117.855 1.00 4.93 132 GLN B N 1
ATOM 8145 C CA . GLN B 1 132 ? 115.256 159.526 119.014 1.00 8.32 132 GLN B CA 1
ATOM 8146 C C . GLN B 1 132 ? 114.068 159.684 119.954 1.00 12.54 132 GLN B C 1
ATOM 8147 O O . GLN B 1 132 ? 113.573 158.699 120.513 1.00 12.30 132 GLN B O 1
ATOM 8161 N N . LYS B 1 133 ? 113.602 160.920 120.145 1.00 21.73 133 LYS B N 1
ATOM 8162 C CA . LYS B 1 133 ? 112.436 161.151 120.991 1.00 16.65 133 LYS B CA 1
ATOM 8163 C C . LYS B 1 133 ? 111.196 160.479 120.417 1.00 14.49 133 LYS B C 1
ATOM 8164 O O . LYS B 1 133 ? 110.405 159.883 121.157 1.00 21.61 133 LYS B O 1
ATOM 8183 N N . ARG B 1 134 ? 111.001 160.571 119.100 1.00 13.78 134 ARG B N 1
ATOM 8184 C CA . ARG B 1 134 ? 109.807 159.986 118.498 1.00 11.52 134 ARG B CA 1
ATOM 8185 C C . ARG B 1 134 ? 109.814 158.466 118.602 1.00 16.30 134 ARG B C 1
ATOM 8186 O O . ARG B 1 134 ? 108.758 157.852 118.793 1.00 20.77 134 ARG B O 1
ATOM 8207 N N . VAL B 1 135 ? 110.983 157.834 118.466 1.00 22.56 135 VAL B N 1
ATOM 8208 C CA . VAL B 1 135 ? 111.007 156.372 118.541 1.00 15.41 135 VAL B CA 1
ATOM 8209 C C . VAL B 1 135 ? 110.600 155.882 119.927 1.00 16.69 135 VAL B C 1
ATOM 8210 O O . VAL B 1 135 ? 110.035 154.790 120.061 1.00 18.89 135 VAL B O 1
ATOM 8223 N N . ARG B 1 136 ? 110.870 156.663 120.976 1.00 16.88 136 ARG B N 1
ATOM 8224 C CA . ARG B 1 136 ? 110.640 156.235 122.351 1.00 15.97 136 ARG B CA 1
ATOM 8225 C C . ARG B 1 136 ? 109.257 156.622 122.874 1.00 24.45 136 ARG B C 1
ATOM 8226 O O . ARG B 1 136 ? 109.088 156.800 124.088 1.00 27.83 136 ARG B O 1
ATOM 8247 N N . GLU B 1 137 ? 108.262 156.752 122.001 1.00 27.79 137 GLU B N 1
ATOM 8248 C CA . GLU B 1 137 ? 106.919 157.158 122.395 1.00 26.53 137 GLU B CA 1
ATOM 8249 C C . GLU B 1 137 ? 105.989 155.953 122.432 1.00 34.07 137 GLU B C 1
ATOM 8250 O O . GLU B 1 137 ? 105.892 155.207 121.452 1.00 36.59 137 GLU B O 1
ATOM 8262 N N . GLU B 1 138 ? 105.305 155.772 123.559 1.00 43.44 138 GLU B N 1
ATOM 8263 C CA . GLU B 1 138 ? 104.283 154.742 123.677 1.00 41.32 138 GLU B CA 1
ATOM 8264 C C . GLU B 1 138 ? 102.972 155.226 123.070 1.00 45.48 138 GLU B C 1
ATOM 8265 O O . GLU B 1 138 ? 102.608 156.399 123.197 1.00 45.33 138 GLU B O 1
ATOM 8277 N N . HIS B 1 139 ? 102.261 154.312 122.412 1.00 47.68 139 HIS B N 1
ATOM 8278 C CA . HIS B 1 139 ? 100.947 154.600 121.838 1.00 49.76 139 HIS B CA 1
ATOM 8279 C C . HIS B 1 139 ? 101.025 155.758 120.840 1.00 50.54 139 HIS B C 1
ATOM 8280 O O . HIS B 1 139 ? 100.430 156.822 121.028 1.00 49.94 139 HIS B O 1
ATOM 8293 N N . SER B 1 140 ? 101.776 155.530 119.768 1.00 49.30 140 SER B N 1
ATOM 8294 C CA . SER B 1 140 ? 101.908 156.485 118.677 1.00 48.64 140 SER B CA 1
ATOM 8295 C C . SER B 1 140 ? 101.230 155.933 117.431 1.00 47.48 140 SER B C 1
ATOM 8296 O O . SER B 1 140 ? 101.333 154.739 117.133 1.00 44.48 140 SER B O 1
ATOM 8304 N N . LEU B 1 141 ? 100.534 156.808 116.705 1.00 48.87 141 LEU B N 1
ATOM 8305 C CA . LEU B 1 141 ? 99.831 156.411 115.491 1.00 48.92 141 LEU B CA 1
ATOM 8306 C C . LEU B 1 141 ? 100.740 156.455 114.267 1.00 47.58 141 LEU B C 1
ATOM 8307 O O . LEU B 1 141 ? 100.761 155.512 113.471 1.00 46.69 141 LEU B O 1
ATOM 8323 N N . GLN B 1 142 ? 101.494 157.539 114.105 1.00 41.10 142 GLN B N 1
ATOM 8324 C CA . GLN B 1 142 ? 102.362 157.696 112.947 1.00 38.61 142 GLN B CA 1
ATOM 8325 C C . GLN B 1 142 ? 103.617 156.843 113.092 1.00 40.26 142 GLN B C 1
ATOM 8326 O O . GLN B 1 142 ? 104.158 156.685 114.190 1.00 40.72 142 GLN B O 1
ATOM 8340 N N . GLN B 1 143 ? 104.073 156.287 111.972 1.00 34.26 143 GLN B N 1
ATOM 8341 C CA . GLN B 1 143 ? 105.312 155.525 111.945 1.00 29.31 143 GLN B CA 1
ATOM 8342 C C . GLN B 1 143 ? 106.511 156.453 111.794 1.00 24.13 143 GLN B C 1
ATOM 8343 O O . GLN B 1 143 ? 106.411 157.548 111.236 1.00 22.73 143 GLN B O 1
ATOM 8357 N N . VAL B 1 144 ? 107.655 156.000 112.300 1.00 20.27 144 VAL B N 1
ATOM 8358 C CA . VAL B 1 144 ? 108.930 156.685 112.128 1.00 15.15 144 VAL B CA 1
ATOM 8359 C C . VAL B 1 144 ? 109.815 155.820 111.243 1.00 16.95 144 VAL B C 1
ATOM 8360 O O . VAL B 1 144 ? 109.990 154.625 111.509 1.00 21.95 144 VAL B O 1
ATOM 8373 N N . GLU B 1 145 ? 110.367 156.421 110.194 1.00 21.02 145 GLU B N 1
ATOM 8374 C CA . GLU B 1 145 ? 111.339 155.767 109.328 1.00 12.16 145 GLU B CA 1
ATOM 8375 C C . GLU B 1 145 ? 112.727 156.305 109.645 1.00 10.63 145 GLU B C 1
ATOM 8376 O O . GLU B 1 145 ? 112.925 157.522 109.711 1.00 10.94 145 GLU B O 1
ATOM 8388 N N . LEU B 1 146 ? 113.681 155.398 109.840 1.00 10.49 146 LEU B N 1
ATOM 8389 C CA . LEU B 1 146 ? 115.038 155.778 110.189 1.00 8.96 146 LEU B CA 1
ATOM 8390 C C . LEU B 1 146 ? 115.983 155.535 109.017 1.00 9.78 146 LEU B C 1
ATOM 8391 O O . LEU B 1 146 ? 115.907 154.482 108.375 1.00 10.90 146 LEU B O 1
ATOM 8407 N N . PRO B 1 147 ? 116.877 156.473 108.709 1.00 10.32 147 PRO B N 1
ATOM 8408 C CA . PRO B 1 147 ? 117.840 156.252 107.626 1.00 3.58 147 PRO B CA 1
ATOM 8409 C C . PRO B 1 147 ? 119.066 155.476 108.079 1.00 3.99 147 PRO B C 1
ATOM 8410 O O . PRO B 1 147 ? 119.520 155.574 109.220 1.00 10.41 147 PRO B O 1
ATOM 8421 N N . LEU B 1 148 ? 119.602 154.690 107.151 1.00 0.84 148 LEU B N 1
ATOM 8422 C CA . LEU B 1 148 ? 120.814 153.928 107.406 1.00 1.79 148 LEU B CA 1
ATOM 8423 C C . LEU B 1 148 ? 122.045 154.811 107.239 1.00 1.76 148 LEU B C 1
ATOM 8424 O O . LEU B 1 148 ? 122.080 155.719 106.405 1.00 6.54 148 LEU B O 1
ATOM 8440 N N . MET B 1 149 ? 123.065 154.531 108.046 1.00 5.85 149 MET B N 1
ATOM 8441 C CA . MET B 1 149 ? 124.291 155.322 108.048 1.00 3.53 149 MET B CA 1
ATOM 8442 C C . MET B 1 149 ? 125.429 154.395 108.441 1.00 6.25 149 MET B C 1
ATOM 8443 O O . MET B 1 149 ? 125.447 153.901 109.570 1.00 16.52 149 MET B O 1
ATOM 8457 N N . LEU B 1 150 ? 126.363 154.142 107.524 1.00 7.52 150 LEU B N 1
ATOM 8458 C CA . LEU B 1 150 ? 127.363 153.109 107.759 1.00 1.63 150 LEU B CA 1
ATOM 8459 C C . LEU B 1 150 ? 128.662 153.434 107.033 1.00 1.05 150 LEU B C 1
ATOM 8460 O O . LEU B 1 150 ? 128.649 153.984 105.929 1.00 1.90 150 LEU B O 1
ATOM 8476 N N . TYR B 1 151 ? 129.780 153.080 107.666 1.00 5.55 151 TYR B N 1
ATOM 8477 C CA . TYR B 1 151 ? 131.115 153.251 107.103 1.00 1.21 151 TYR B CA 1
ATOM 8478 C C . TYR B 1 151 ? 131.856 151.924 107.187 1.00 2.09 151 TYR B C 1
ATOM 8479 O O . TYR B 1 151 ? 132.058 151.393 108.283 1.00 6.76 151 TYR B O 1
ATOM 8497 N N . LEU B 1 152 ? 132.262 151.392 106.035 1.00 0.47 152 LEU B N 1
ATOM 8498 C CA . LEU B 1 152 ? 132.988 150.123 105.942 1.00 3.18 152 LEU B CA 1
ATOM 8499 C C . LEU B 1 152 ? 134.386 150.401 105.392 1.00 0.04 152 LEU B C 1
ATOM 8500 O O . LEU B 1 152 ? 134.601 150.402 104.180 1.00 4.74 152 LEU B O 1
ATOM 8516 N N . GLY B 1 153 ? 135.339 150.632 106.294 1.00 0.00 153 GLY B N 1
ATOM 8517 C CA . GLY B 1 153 ? 136.720 150.848 105.921 1.00 0.00 153 GLY B CA 1
ATOM 8518 C C . GLY B 1 153 ? 137.529 149.564 105.937 1.00 0.00 153 GLY B C 1
ATOM 8519 O O . GLY B 1 153 ? 136.999 148.455 106.005 1.00 8.90 153 GLY B O 1
ATOM 8523 N N . THR B 1 154 ? 138.852 149.730 105.875 1.00 3.00 154 THR B N 1
ATOM 8524 C CA . THR B 1 154 ? 139.754 148.583 105.877 1.00 1.03 154 THR B CA 1
ATOM 8525 C C . THR B 1 154 ? 139.856 147.907 107.239 1.00 0.00 154 THR B C 1
ATOM 8526 O O . THR B 1 154 ? 140.392 146.798 107.318 1.00 3.70 154 THR B O 1
ATOM 8537 N N . ALA B 1 155 ? 139.358 148.535 108.305 1.00 0.00 155 ALA B N 1
ATOM 8538 C CA . ALA B 1 155 ? 139.329 147.890 109.611 1.00 0.00 155 ALA B CA 1
ATOM 8539 C C . ALA B 1 155 ? 138.312 146.760 109.681 1.00 4.63 155 ALA B C 1
ATOM 8540 O O . ALA B 1 155 ? 138.306 146.014 110.666 1.00 9.99 155 ALA B O 1
ATOM 8547 N N . ARG B 1 156 ? 137.461 146.619 108.664 1.00 2.26 156 ARG B N 1
ATOM 8548 C CA . ARG B 1 156 ? 136.447 145.573 108.639 1.00 0.00 156 ARG B CA 1
ATOM 8549 C C . ARG B 1 156 ? 137.021 144.196 108.327 1.00 1.55 156 ARG B C 1
ATOM 8550 O O . ARG B 1 156 ? 136.365 143.190 108.612 1.00 7.05 156 ARG B O 1
ATOM 8571 N N . LEU B 1 157 ? 138.223 144.125 107.758 1.00 2.87 157 LEU B N 1
ATOM 8572 C CA . LEU B 1 157 ? 138.698 142.882 107.164 1.00 0.53 157 LEU B CA 1
ATOM 8573 C C . LEU B 1 157 ? 138.859 141.784 108.210 1.00 1.24 157 LEU B C 1
ATOM 8574 O O . LEU B 1 157 ? 139.203 142.032 109.367 1.00 6.62 157 LEU B O 1
ATOM 8590 N N . TRP B 1 158 ? 138.596 140.555 107.775 1.00 3.74 158 TRP B N 1
ATOM 8591 C CA . TRP B 1 158 ? 138.645 139.352 108.602 1.00 1.79 158 TRP B CA 1
ATOM 8592 C C . TRP B 1 158 ? 139.880 138.561 108.175 1.00 0.84 158 TRP B C 1
ATOM 8593 O O . TRP B 1 158 ? 139.830 137.769 107.233 1.00 10.86 158 TRP B O 1
ATOM 8614 N N . TYR B 1 159 ? 140.992 138.777 108.873 1.00 2.67 159 TYR B N 1
ATOM 8615 C CA . TYR B 1 159 ? 142.226 138.078 108.556 1.00 0.00 159 TYR B CA 1
ATOM 8616 C C . TYR B 1 159 ? 142.297 136.757 109.323 1.00 4.25 159 TYR B C 1
ATOM 8617 O O . TYR B 1 159 ? 141.422 136.424 110.124 1.00 7.47 159 TYR B O 1
ATOM 8635 N N . GLN B 1 160 ? 143.356 135.990 109.069 1.00 6.68 160 GLN B N 1
ATOM 8636 C CA . GLN B 1 160 ? 143.469 134.649 109.631 1.00 3.76 160 GLN B CA 1
ATOM 8637 C C . GLN B 1 160 ? 143.494 134.692 111.152 1.00 7.02 160 GLN B C 1
ATOM 8638 O O . GLN B 1 160 ? 144.266 135.445 111.754 1.00 10.63 160 GLN B O 1
ATOM 8652 N N . GLU B 1 161 ? 142.647 133.870 111.771 1.00 11.92 161 GLU B N 1
ATOM 8653 C CA . GLU B 1 161 ? 142.594 133.687 113.216 1.00 7.63 161 GLU B CA 1
ATOM 8654 C C . GLU B 1 161 ? 142.155 134.944 113.955 1.00 7.41 161 GLU B C 1
ATOM 8655 O O . GLU B 1 161 ? 142.381 135.058 115.162 1.00 13.16 161 GLU B O 1
ATOM 8667 N N . ARG B 1 162 ? 141.525 135.900 113.268 1.00 8.24 162 ARG B N 1
ATOM 8668 C CA . ARG B 1 162 ? 141.036 137.082 113.967 1.00 5.82 162 ARG B CA 1
ATOM 8669 C C . ARG B 1 162 ? 140.002 136.698 115.016 1.00 8.99 162 ARG B C 1
ATOM 8670 O O . ARG B 1 162 ? 140.043 137.194 116.147 1.00 8.80 162 ARG B O 1
ATOM 8691 N N . TYR B 1 163 ? 139.073 135.811 114.659 1.00 13.80 163 TYR B N 1
ATOM 8692 C CA . TYR B 1 163 ? 138.104 135.263 115.604 1.00 8.12 163 TYR B CA 1
ATOM 8693 C C . TYR B 1 163 ? 137.495 136.387 116.436 1.00 13.52 163 TYR B C 1
ATOM 8694 O O . TYR B 1 163 ? 137.485 136.349 117.669 1.00 24.54 163 TYR B O 1
ATOM 8712 N N . GLU B 1 164 ? 136.997 137.405 115.736 1.00 6.30 164 GLU B N 1
ATOM 8713 C CA . GLU B 1 164 ? 136.639 138.692 116.336 1.00 8.65 164 GLU B CA 1
ATOM 8714 C C . GLU B 1 164 ? 136.012 138.551 117.718 1.00 15.12 164 GLU B C 1
ATOM 8715 O O . GLU B 1 164 ? 136.705 138.615 118.734 1.00 18.08 164 GLU B O 1
ATOM 8727 N N . ARG B 1 171 ? 125.084 136.676 127.364 1.00 21.06 171 ARG B N 1
ATOM 8728 C CA . ARG B 1 171 ? 123.770 137.075 126.874 1.00 22.19 171 ARG B CA 1
ATOM 8729 C C . ARG B 1 171 ? 123.758 138.537 126.435 1.00 19.55 171 ARG B C 1
ATOM 8730 O O . ARG B 1 171 ? 124.558 139.345 126.903 1.00 25.15 171 ARG B O 1
ATOM 8750 N N . LEU B 1 172 ? 122.841 138.862 125.529 1.00 12.81 172 LEU B N 1
ATOM 8751 C CA . LEU B 1 172 ? 122.771 140.204 124.969 1.00 10.43 172 LEU B CA 1
ATOM 8752 C C . LEU B 1 172 ? 122.384 141.224 126.031 1.00 16.26 172 LEU B C 1
ATOM 8753 O O . LEU B 1 172 ? 121.562 140.953 126.910 1.00 24.77 172 LEU B O 1
ATOM 8769 N N . ASP B 1 173 ? 122.982 142.409 125.942 1.00 13.80 173 ASP B N 1
ATOM 8770 C CA . ASP B 1 173 ? 122.584 143.516 126.797 1.00 9.76 173 ASP B CA 1
ATOM 8771 C C . ASP B 1 173 ? 121.205 144.023 126.392 1.00 12.57 173 ASP B C 1
ATOM 8772 O O . ASP B 1 173 ? 120.767 143.856 125.252 1.00 15.95 173 ASP B O 1
ATOM 8781 N N . ASN B 1 174 ? 120.516 144.651 127.345 1.00 20.70 174 ASN B N 1
ATOM 8782 C CA . ASN B 1 174 ? 119.153 145.105 127.095 1.00 20.75 174 ASN B CA 1
ATOM 8783 C C . ASN B 1 174 ? 119.085 146.200 126.040 1.00 14.99 174 ASN B C 1
ATOM 8784 O O . ASN B 1 174 ? 118.036 146.368 125.410 1.00 14.86 174 ASN B O 1
ATOM 8795 N N . SER B 1 175 ? 120.168 146.949 125.835 1.00 19.67 175 SER B N 1
ATOM 8796 C CA . SER B 1 175 ? 120.183 147.971 124.797 1.00 18.00 175 SER B CA 1
ATOM 8797 C C . SER B 1 175 ? 120.332 147.384 123.401 1.00 9.87 175 SER B C 1
ATOM 8798 O O . SER B 1 175 ? 120.034 148.073 122.421 1.00 14.61 175 SER B O 1
ATOM 8806 N N . ALA B 1 176 ? 120.781 146.134 123.290 1.00 11.75 176 ALA B N 1
ATOM 8807 C CA . ALA B 1 176 ? 120.930 145.481 121.996 1.00 9.95 176 ALA B CA 1
ATOM 8808 C C . ALA B 1 176 ? 119.599 145.079 121.377 1.00 11.29 176 ALA B C 1
ATOM 8809 O O . ALA B 1 176 ? 119.593 144.565 120.254 1.00 4.92 176 ALA B O 1
ATOM 8816 N N . PHE B 1 177 ? 118.482 145.289 122.073 1.00 12.77 177 PHE B N 1
ATOM 8817 C CA . PHE B 1 177 ? 117.158 144.976 121.555 1.00 4.26 177 PHE B CA 1
ATOM 8818 C C . PHE B 1 177 ? 116.415 146.214 121.071 1.00 5.20 177 PHE B C 1
ATOM 8819 O O . PHE B 1 177 ? 115.216 146.132 120.789 1.00 11.53 177 PHE B O 1
ATOM 8836 N N . SER B 1 178 ? 117.092 147.353 120.972 1.00 5.70 178 SER B N 1
ATOM 8837 C CA . SER B 1 178 ? 116.464 148.600 120.566 1.00 0.95 178 SER B CA 1
ATOM 8838 C C . SER B 1 178 ? 116.647 148.838 119.073 1.00 8.28 178 SER B C 1
ATOM 8839 O O . SER B 1 178 ? 117.589 148.338 118.453 1.00 7.69 178 SER B O 1
ATOM 8847 N N . ARG B 1 179 ? 115.725 149.613 118.496 1.00 11.39 179 ARG B N 1
ATOM 8848 C CA . ARG B 1 179 ? 115.903 150.062 117.120 1.00 5.34 179 ARG B CA 1
ATOM 8849 C C . ARG B 1 179 ? 117.174 150.883 116.972 1.00 9.92 179 ARG B C 1
ATOM 8850 O O . ARG B 1 179 ? 117.950 150.674 116.031 1.00 13.48 179 ARG B O 1
ATOM 8871 N N . LEU B 1 180 ? 117.416 151.801 117.906 1.00 3.07 180 LEU B N 1
ATOM 8872 C CA . LEU B 1 180 ? 118.537 152.723 117.812 1.00 4.72 180 LEU B CA 1
ATOM 8873 C C . LEU B 1 180 ? 119.882 152.033 117.967 1.00 0.00 180 LEU B C 1
ATOM 8874 O O . LEU B 1 180 ? 120.909 152.635 117.638 1.00 12.59 180 LEU B O 1
ATOM 8890 N N . SER B 1 181 ? 119.904 150.785 118.439 1.00 3.26 181 SER B N 1
ATOM 8891 C CA . SER B 1 181 ? 121.137 150.011 118.406 1.00 6.48 181 SER B CA 1
ATOM 8892 C C . SER B 1 181 ? 121.636 149.792 116.986 1.00 7.33 181 SER B C 1
ATOM 8893 O O . SER B 1 181 ? 122.754 149.297 116.810 1.00 10.89 181 SER B O 1
ATOM 8901 N N . GLY B 1 182 ? 120.841 150.144 115.974 1.00 8.31 182 GLY B N 1
ATOM 8902 C CA . GLY B 1 182 ? 121.334 150.166 114.611 1.00 0.62 182 GLY B CA 1
ATOM 8903 C C . GLY B 1 182 ? 122.374 151.235 114.344 1.00 1.73 182 GLY B C 1
ATOM 8904 O O . GLY B 1 182 ? 123.008 151.200 113.284 1.00 6.93 182 GLY B O 1
ATOM 8908 N N . TYR B 1 183 ? 122.565 152.177 115.273 1.00 2.59 183 TYR B N 1
ATOM 8909 C CA . TYR B 1 183 ? 123.575 153.222 115.152 1.00 2.43 183 TYR B CA 1
ATOM 8910 C C . TYR B 1 183 ? 124.763 152.987 116.079 1.00 2.83 183 TYR B C 1
ATOM 8911 O O . TYR B 1 183 ? 125.447 153.940 116.461 1.00 10.64 183 TYR B O 1
ATOM 8929 N N . ASP B 1 184 ? 125.027 151.737 116.446 1.00 6.03 184 ASP B N 1
ATOM 8930 C CA . ASP B 1 184 ? 126.098 151.409 117.380 1.00 5.02 184 ASP B CA 1
ATOM 8931 C C . ASP B 1 184 ? 127.387 151.193 116.595 1.00 7.52 184 ASP B C 1
ATOM 8932 O O . ASP B 1 184 ? 127.519 150.206 115.864 1.00 9.41 184 ASP B O 1
ATOM 8941 N N . ASP B 1 185 ? 128.340 152.116 116.748 1.00 9.51 185 ASP B N 1
ATOM 8942 C CA . ASP B 1 185 ? 129.620 152.056 116.041 1.00 1.04 185 ASP B CA 1
ATOM 8943 C C . ASP B 1 185 ? 129.424 152.102 114.529 1.00 3.66 185 ASP B C 1
ATOM 8944 O O . ASP B 1 185 ? 130.147 151.447 113.776 1.00 17.11 185 ASP B O 1
ATOM 8953 N N . CYS B 1 186 ? 128.443 152.880 114.071 1.00 2.86 186 CYS B N 1
ATOM 8954 C CA . CYS B 1 186 ? 128.076 152.869 112.661 1.00 5.50 186 CYS B CA 1
ATOM 8955 C C . CYS B 1 186 ? 129.053 153.647 111.785 1.00 3.69 186 CYS B C 1
ATOM 8956 O O . CYS B 1 186 ? 129.129 153.379 110.583 1.00 1.28 186 CYS B O 1
ATOM 8964 N N . LEU B 1 187 ? 129.798 154.598 112.350 1.00 3.58 187 LEU B N 1
ATOM 8965 C CA . LEU B 1 187 ? 130.744 155.405 111.586 1.00 0.08 187 LEU B CA 1
ATOM 8966 C C . LEU B 1 187 ? 132.172 155.270 112.096 1.00 0.00 187 LEU B C 1
ATOM 8967 O O . LEU B 1 187 ? 133.046 156.028 111.666 1.00 0.00 187 LEU B O 1
ATOM 8983 N N . SER B 1 188 ? 132.433 154.328 112.993 1.00 9.46 188 SER B N 1
ATOM 8984 C CA . SER B 1 188 ? 133.751 154.152 113.579 1.00 1.05 188 SER B CA 1
ATOM 8985 C C . SER B 1 188 ? 134.621 153.252 112.707 1.00 4.29 188 SER B C 1
ATOM 8986 O O . SER B 1 188 ? 134.132 152.460 111.899 1.00 3.69 188 SER B O 1
ATOM 8994 N N . ALA B 1 189 ? 135.936 153.384 112.889 1.00 4.76 189 ALA B N 1
ATOM 8995 C CA . ALA B 1 189 ? 136.911 152.534 112.207 1.00 1.35 189 ALA B CA 1
ATOM 8996 C C . ALA B 1 189 ? 137.123 151.279 113.050 1.00 4.24 189 ALA B C 1
ATOM 8997 O O . ALA B 1 189 ? 138.073 151.159 113.824 1.00 7.52 189 ALA B O 1
ATOM 9004 N N . THR B 1 190 ? 136.210 150.324 112.885 1.00 5.79 190 THR B N 1
ATOM 9005 C CA . THR B 1 190 ? 136.212 149.110 113.687 1.00 1.70 190 THR B CA 1
ATOM 9006 C C . THR B 1 190 ? 135.558 147.984 112.901 1.00 0.00 190 THR B C 1
ATOM 9007 O O . THR B 1 190 ? 134.975 148.194 111.835 1.00 0.00 190 THR B O 1
ATOM 9018 N N . SER B 1 191 ? 135.669 146.776 113.442 1.00 0.50 191 SER B N 1
ATOM 9019 C CA . SER B 1 191 ? 134.956 145.614 112.936 1.00 1.74 191 SER B CA 1
ATOM 9020 C C . SER B 1 191 ? 133.732 145.365 113.807 1.00 4.94 191 SER B C 1
ATOM 9021 O O . SER B 1 191 ? 133.805 145.456 115.036 1.00 11.23 191 SER B O 1
ATOM 9029 N N . ASN B 1 192 ? 132.607 145.054 113.166 1.00 6.23 192 ASN B N 1
ATOM 9030 C CA . ASN B 1 192 ? 131.327 144.912 113.851 1.00 4.25 192 ASN B CA 1
ATOM 9031 C C . ASN B 1 192 ? 130.739 143.515 113.670 1.00 3.46 192 ASN B C 1
ATOM 9032 O O . ASN B 1 192 ? 129.519 143.353 113.635 1.00 7.67 192 ASN B O 1
ATOM 9043 N N . TYR B 1 193 ? 131.593 142.496 113.554 1.00 6.95 193 TYR B N 1
ATOM 9044 C CA . TYR B 1 193 ? 131.106 141.158 113.232 1.00 1.58 193 TYR B CA 1
ATOM 9045 C C . TYR B 1 193 ? 130.464 140.465 114.431 1.00 1.20 193 TYR B C 1
ATOM 9046 O O . TYR B 1 193 ? 129.441 139.788 114.278 1.00 4.88 193 TYR B O 1
ATOM 9064 N N . LYS B 1 194 ? 131.042 140.612 115.627 1.00 0.70 194 LYS B N 1
ATOM 9065 C CA . LYS B 1 194 ? 130.537 139.872 116.781 1.00 0.00 194 LYS B CA 1
ATOM 9066 C C . LYS B 1 194 ? 129.158 140.360 117.205 1.00 3.53 194 LYS B C 1
ATOM 9067 O O . LYS B 1 194 ? 128.332 139.562 117.663 1.00 16.69 194 LYS B O 1
ATOM 9086 N N . GLN B 1 195 ? 128.899 141.658 117.067 1.00 3.89 195 GLN B N 1
ATOM 9087 C CA . GLN B 1 195 ? 127.563 142.193 117.305 1.00 0.00 195 GLN B CA 1
ATOM 9088 C C . GLN B 1 195 ? 126.525 141.448 116.469 1.00 0.00 195 GLN B C 1
ATOM 9089 O O . GLN B 1 195 ? 125.527 140.924 116.994 1.00 9.49 195 GLN B O 1
ATOM 9103 N N . PHE B 1 196 ? 126.772 141.363 115.159 1.00 0.00 196 PHE B N 1
ATOM 9104 C CA . PHE B 1 196 ? 125.861 140.660 114.267 1.00 0.05 196 PHE B CA 1
ATOM 9105 C C . PHE B 1 196 ? 125.756 139.190 114.635 1.00 1.85 196 PHE B C 1
ATOM 9106 O O . PHE B 1 196 ? 124.667 138.609 114.589 1.00 3.00 196 PHE B O 1
ATOM 9123 N N . GLU B 1 197 ? 126.885 138.563 114.965 1.00 1.22 197 GLU B N 1
ATOM 9124 C CA . GLU B 1 197 ? 126.871 137.137 115.263 1.00 0.57 197 GLU B CA 1
ATOM 9125 C C . GLU B 1 197 ? 125.999 136.842 116.476 1.00 4.39 197 GLU B C 1
ATOM 9126 O O . GLU B 1 197 ? 125.186 135.908 116.456 1.00 10.69 197 GLU B O 1
ATOM 9138 N N . GLN B 1 198 ? 126.131 137.650 117.529 1.00 0.00 198 GLN B N 1
ATOM 9139 C CA . GLN B 1 198 ? 125.312 137.456 118.721 1.00 0.41 198 GLN B CA 1
ATOM 9140 C C . GLN B 1 198 ? 123.833 137.657 118.410 1.00 2.53 198 GLN B C 1
ATOM 9141 O O . GLN B 1 198 ? 122.986 136.838 118.794 1.00 8.75 198 GLN B O 1
ATOM 9155 N N . TRP B 1 199 ? 123.502 138.739 117.696 1.00 3.08 199 TRP B N 1
ATOM 9156 C CA . TRP B 1 199 ? 122.096 138.996 117.392 1.00 0.00 199 TRP B CA 1
ATOM 9157 C C . TRP B 1 199 ? 121.494 137.868 116.554 1.00 2.47 199 TRP B C 1
ATOM 9158 O O . TRP B 1 199 ? 120.366 137.418 116.810 1.00 6.41 199 TRP B O 1
ATOM 9179 N N . TYR B 1 200 ? 122.238 137.393 115.554 1.00 4.00 200 TYR B N 1
ATOM 9180 C CA . TYR B 1 200 ? 121.726 136.373 114.646 1.00 4.49 200 TYR B CA 1
ATOM 9181 C C . TYR B 1 200 ? 121.559 135.037 115.363 1.00 3.93 200 TYR B C 1
ATOM 9182 O O . TYR B 1 200 ? 120.579 134.312 115.131 1.00 2.59 200 TYR B O 1
ATOM 9200 N N . SER B 1 201 ? 122.500 134.702 116.251 1.00 0.00 201 SER B N 1
ATOM 9201 C CA . SER B 1 201 ? 122.360 133.491 117.048 1.00 0.60 201 SER B CA 1
ATOM 9202 C C . SER B 1 201 ? 121.123 133.562 117.933 1.00 2.69 201 SER B C 1
ATOM 9203 O O . SER B 1 201 ? 120.393 132.571 118.071 1.00 11.35 201 SER B O 1
ATOM 9211 N N . TRP B 1 202 ? 120.877 134.722 118.550 1.00 1.85 202 TRP B N 1
ATOM 9212 C CA . TRP B 1 202 ? 119.667 134.877 119.353 1.00 0.00 202 TRP B CA 1
ATOM 9213 C C . TRP B 1 202 ? 118.421 134.644 118.505 1.00 0.00 202 TRP B C 1
ATOM 9214 O O . TRP B 1 202 ? 117.491 133.938 118.921 1.00 8.59 202 TRP B O 1
ATOM 9235 N N . LEU B 1 203 ? 118.385 135.237 117.307 1.00 6.39 203 LEU B N 1
ATOM 9236 C CA . LEU B 1 203 ? 117.261 135.004 116.401 1.00 4.61 203 LEU B CA 1
ATOM 9237 C C . LEU B 1 203 ? 117.025 133.516 116.182 1.00 5.30 203 LEU B C 1
ATOM 9238 O O . LEU B 1 203 ? 115.902 133.016 116.340 1.00 12.75 203 LEU B O 1
ATOM 9254 N N . TRP B 1 204 ? 118.080 132.795 115.799 1.00 8.78 204 TRP B N 1
ATOM 9255 C CA . TRP B 1 204 ? 117.903 131.394 115.433 1.00 4.25 204 TRP B CA 1
ATOM 9256 C C . TRP B 1 204 ? 117.463 130.559 116.629 1.00 6.68 204 TRP B C 1
ATOM 9257 O O . TRP B 1 204 ? 116.608 129.674 116.494 1.00 17.18 204 TRP B O 1
ATOM 9278 N N . LEU B 1 205 ? 118.029 130.825 117.808 1.00 5.49 205 LEU B N 1
ATOM 9279 C CA . LEU B 1 205 ? 117.647 130.045 118.980 1.00 5.95 205 LEU B CA 1
ATOM 9280 C C . LEU B 1 205 ? 116.192 130.293 119.364 1.00 9.00 205 LEU B C 1
ATOM 9281 O O . LEU B 1 205 ? 115.472 129.352 119.720 1.00 13.14 205 LEU B O 1
ATOM 9297 N N . SER B 1 206 ? 115.732 131.545 119.292 1.00 8.15 206 SER B N 1
ATOM 9298 C CA . SER B 1 206 ? 114.325 131.815 119.581 1.00 7.44 206 SER B CA 1
ATOM 9299 C C . SER B 1 206 ? 113.412 131.112 118.581 1.00 8.32 206 SER B C 1
ATOM 9300 O O . SER B 1 206 ? 112.379 130.533 118.957 1.00 16.99 206 SER B O 1
ATOM 9308 N N . TYR B 1 207 ? 113.778 131.152 117.298 1.00 7.02 207 TYR B N 1
ATOM 9309 C CA . TYR B 1 207 ? 112.966 130.497 116.278 1.00 8.27 207 TYR B CA 1
ATOM 9310 C C . TYR B 1 207 ? 112.873 128.995 116.533 1.00 12.78 207 TYR B C 1
ATOM 9311 O O . TYR B 1 207 ? 111.792 128.397 116.422 1.00 15.72 207 TYR B O 1
ATOM 9329 N N . ARG B 1 208 ? 113.996 128.370 116.895 1.00 20.27 208 ARG B N 1
ATOM 9330 C CA . ARG B 1 208 ? 113.977 126.939 117.178 1.00 13.62 208 ARG B CA 1
ATOM 9331 C C . ARG B 1 208 ? 113.172 126.626 118.435 1.00 14.13 208 ARG B C 1
ATOM 9332 O O . ARG B 1 208 ? 112.511 125.583 118.499 1.00 20.47 208 ARG B O 1
ATOM 9353 N N . GLU B 1 209 ? 113.222 127.502 119.442 1.00 17.97 209 GLU B N 1
ATOM 9354 C CA . GLU B 1 209 ? 112.360 127.333 120.608 1.00 15.24 209 GLU B CA 1
ATOM 9355 C C . GLU B 1 209 ? 110.898 127.277 120.194 1.00 18.42 209 GLU B C 1
ATOM 9356 O O . GLU B 1 209 ? 110.141 126.402 120.638 1.00 22.57 209 GLU B O 1
ATOM 9368 N N . HIS B 1 210 ? 110.475 128.223 119.354 1.00 23.07 210 HIS B N 1
ATOM 9369 C CA . HIS B 1 210 ? 109.080 128.236 118.926 1.00 16.51 210 HIS B CA 1
ATOM 9370 C C . HIS B 1 210 ? 108.729 126.977 118.142 1.00 22.66 210 HIS B C 1
ATOM 9371 O O . HIS B 1 210 ? 107.641 126.413 118.318 1.00 29.91 210 HIS B O 1
ATOM 9384 N N . GLN B 1 211 ? 109.632 126.519 117.271 1.00 26.91 211 GLN B N 1
ATOM 9385 C CA . GLN B 1 211 ? 109.380 125.263 116.564 1.00 24.69 211 GLN B CA 1
ATOM 9386 C C . GLN B 1 211 ? 109.186 124.108 117.539 1.00 27.55 211 GLN B C 1
ATOM 9387 O O . GLN B 1 211 ? 108.244 123.313 117.399 1.00 29.16 211 GLN B O 1
ATOM 9401 N N . ILE B 1 212 ? 110.070 123.994 118.531 1.00 28.24 212 ILE B N 1
ATOM 9402 C CA . ILE B 1 212 ? 109.990 122.875 119.465 1.00 24.76 212 ILE B CA 1
ATOM 9403 C C . ILE B 1 212 ? 108.672 122.918 120.225 1.00 29.04 212 ILE B C 1
ATOM 9404 O O . ILE B 1 212 ? 108.013 121.890 120.414 1.00 35.00 212 ILE B O 1
ATOM 9420 N N . THR B 1 213 ? 108.273 124.106 120.684 1.00 31.75 213 THR B N 1
ATOM 9421 C CA . THR B 1 213 ? 107.025 124.199 121.438 1.00 31.17 213 THR B CA 1
ATOM 9422 C C . THR B 1 213 ? 105.818 123.878 120.565 1.00 34.93 213 THR B C 1
ATOM 9423 O O . THR B 1 213 ? 104.913 123.155 120.999 1.00 36.11 213 THR B O 1
ATOM 9434 N N . GLN B 1 214 ? 105.776 124.392 119.336 1.00 35.24 214 GLN B N 1
ATOM 9435 C CA . GLN B 1 214 ? 104.627 124.134 118.476 1.00 34.08 214 GLN B CA 1
ATOM 9436 C C . GLN B 1 214 ? 104.608 122.711 117.929 1.00 38.40 214 GLN B C 1
ATOM 9437 O O . GLN B 1 214 ? 103.589 122.296 117.367 1.00 43.16 214 GLN B O 1
ATOM 9451 N N . LEU B 1 215 ? 105.696 121.956 118.074 1.00 39.09 215 LEU B N 1
ATOM 9452 C CA . LEU B 1 215 ? 105.678 120.523 117.796 1.00 37.54 215 LEU B CA 1
ATOM 9453 C C . LEU B 1 215 ? 105.284 119.692 119.008 1.00 39.26 215 LEU B C 1
ATOM 9454 O O . LEU B 1 215 ? 104.447 118.791 118.894 1.00 38.58 215 LEU B O 1
ATOM 9470 N N . GLU B 1 216 ? 105.871 119.970 120.174 1.00 41.76 216 GLU B N 1
ATOM 9471 C CA . GLU B 1 216 ? 105.639 119.135 121.349 1.00 41.66 216 GLU B CA 1
ATOM 9472 C C . GLU B 1 216 ? 104.178 119.174 121.782 1.00 43.36 216 GLU B C 1
ATOM 9473 O O . GLU B 1 216 ? 103.471 118.162 121.724 1.00 45.95 216 GLU B O 1
ATOM 9485 N N . SER B 1 217 ? 103.709 120.340 122.224 1.00 42.95 217 SER B N 1
ATOM 9486 C CA . SER B 1 217 ? 102.390 120.470 122.840 1.00 42.30 217 SER B CA 1
ATOM 9487 C C . SER B 1 217 ? 101.656 121.662 122.244 1.00 41.59 217 SER B C 1
ATOM 9488 O O . SER B 1 217 ? 101.742 122.784 122.760 1.00 38.79 217 SER B O 1
ATOM 9496 N N . PRO B 1 218 ? 100.922 121.459 121.151 1.00 43.89 218 PRO B N 1
ATOM 9497 C CA . PRO B 1 218 ? 100.087 122.547 120.617 1.00 45.75 218 PRO B CA 1
ATOM 9498 C C . PRO B 1 218 ? 99.082 123.019 121.656 1.00 46.30 218 PRO B C 1
ATOM 9499 O O . PRO B 1 218 ? 98.304 122.230 122.198 1.00 44.81 218 PRO B O 1
ATOM 9510 N N . SER B 1 219 ? 99.104 124.319 121.934 1.00 45.24 219 SER B N 1
ATOM 9511 C CA . SER B 1 219 ? 98.202 124.908 122.918 1.00 46.02 219 SER B CA 1
ATOM 9512 C C . SER B 1 219 ? 98.184 126.428 122.795 1.00 46.15 219 SER B C 1
ATOM 9513 O O . SER B 1 219 ? 97.223 127.083 123.200 1.00 45.27 219 SER B O 1
ATOM 9521 N N . GLU B 1 224 ? 102.686 135.160 120.210 1.00 41.49 224 GLU B N 1
ATOM 9522 C CA . GLU B 1 224 ? 102.691 133.704 120.148 1.00 44.05 224 GLU B CA 1
ATOM 9523 C C . GLU B 1 224 ? 102.881 133.235 118.707 1.00 41.99 224 GLU B C 1
ATOM 9524 O O . GLU B 1 224 ? 103.970 132.809 118.328 1.00 39.38 224 GLU B O 1
ATOM 9535 N N . GLY B 1 225 ? 101.817 133.315 117.907 1.00 34.45 225 GLY B N 1
ATOM 9536 C CA . GLY B 1 225 ? 101.903 132.962 116.502 1.00 29.27 225 GLY B CA 1
ATOM 9537 C C . GLY B 1 225 ? 102.405 134.063 115.596 1.00 27.60 225 GLY B C 1
ATOM 9538 O O . GLY B 1 225 ? 102.753 133.787 114.445 1.00 31.36 225 GLY B O 1
ATOM 9542 N N . VAL B 1 226 ? 102.453 135.299 116.087 1.00 23.26 226 VAL B N 1
ATOM 9543 C CA . VAL B 1 226 ? 102.939 136.415 115.283 1.00 26.34 226 VAL B CA 1
ATOM 9544 C C . VAL B 1 226 ? 104.438 136.635 115.482 1.00 21.42 226 VAL B C 1
ATOM 9545 O O . VAL B 1 226 ? 105.132 137.063 114.551 1.00 26.94 226 VAL B O 1
ATOM 9558 N N . ARG B 1 227 ? 104.952 136.344 116.678 1.00 15.98 227 ARG B N 1
ATOM 9559 C CA . ARG B 1 227 ? 106.384 136.464 116.927 1.00 19.78 227 ARG B CA 1
ATOM 9560 C C . ARG B 1 227 ? 107.174 135.515 116.033 1.00 15.16 227 ARG B C 1
ATOM 9561 O O . ARG B 1 227 ? 108.233 135.878 115.503 1.00 22.87 227 ARG B O 1
ATOM 9582 N N . VAL B 1 228 ? 106.669 134.293 115.851 1.00 19.95 228 VAL B N 1
ATOM 9583 C CA . VAL B 1 228 ? 107.324 133.332 114.970 1.00 16.03 228 VAL B CA 1
ATOM 9584 C C . VAL B 1 228 ? 107.395 133.882 113.553 1.00 13.49 228 VAL B C 1
ATOM 9585 O O . VAL B 1 228 ? 108.423 133.770 112.875 1.00 20.02 228 VAL B O 1
ATOM 9598 N N . GLN B 1 229 ? 106.296 134.473 113.080 1.00 19.10 229 GLN B N 1
ATOM 9599 C CA . GLN B 1 229 ? 106.275 135.039 111.737 1.00 16.34 229 GLN B CA 1
ATOM 9600 C C . GLN B 1 229 ? 107.291 136.167 111.605 1.00 13.67 229 GLN B C 1
ATOM 9601 O O . GLN B 1 229 ? 108.008 136.257 110.599 1.00 16.17 229 GLN B O 1
ATOM 9615 N N . ARG B 1 230 ? 107.369 137.035 112.616 1.00 10.59 230 ARG B N 1
ATOM 9616 C CA . ARG B 1 230 ? 108.338 138.128 112.580 1.00 13.69 230 ARG B CA 1
ATOM 9617 C C . ARG B 1 230 ? 109.762 137.589 112.481 1.00 14.07 230 ARG B C 1
ATOM 9618 O O . ARG B 1 230 ? 110.563 138.045 111.651 1.00 16.79 230 ARG B O 1
ATOM 9639 N N . MET B 1 231 ? 110.089 136.605 113.321 1.00 14.42 231 MET B N 1
ATOM 9640 C CA . MET B 1 231 ? 111.436 136.040 113.325 1.00 9.90 231 MET B CA 1
ATOM 9641 C C . MET B 1 231 ? 111.760 135.398 111.981 1.00 5.57 231 MET B C 1
ATOM 9642 O O . MET B 1 231 ? 112.858 135.577 111.431 1.00 14.64 231 MET B O 1
ATOM 9656 N N . LYS B 1 232 ? 110.805 134.641 111.436 1.00 7.45 232 LYS B N 1
ATOM 9657 C CA . LYS B 1 232 ? 111.012 133.971 110.159 1.00 10.00 232 LYS B CA 1
ATOM 9658 C C . LYS B 1 232 ? 111.276 134.980 109.050 1.00 13.00 232 LYS B C 1
ATOM 9659 O O . LYS B 1 232 ? 112.190 134.798 108.235 1.00 14.53 232 LYS B O 1
ATOM 9678 N N . GLU B 1 233 ? 110.494 136.061 109.013 1.00 11.54 233 GLU B N 1
ATOM 9679 C CA . GLU B 1 233 ? 110.671 137.054 107.961 1.00 6.93 233 GLU B CA 1
ATOM 9680 C C . GLU B 1 233 ? 112.014 137.764 108.089 1.00 9.32 233 GLU B C 1
ATOM 9681 O O . GLU B 1 233 ? 112.669 138.053 107.078 1.00 14.53 233 GLU B O 1
ATOM 9693 N N . ALA B 1 234 ? 112.446 138.054 109.321 1.00 11.12 234 ALA B N 1
ATOM 9694 C CA . ALA B 1 234 ? 113.755 138.677 109.509 1.00 5.00 234 ALA B CA 1
ATOM 9695 C C . ALA B 1 234 ? 114.871 137.779 108.981 1.00 9.19 234 ALA B C 1
ATOM 9696 O O . ALA B 1 234 ? 115.769 138.232 108.247 1.00 15.77 234 ALA B O 1
ATOM 9703 N N . ILE B 1 235 ? 114.830 136.495 109.352 1.00 6.16 235 ILE B N 1
ATOM 9704 C CA . ILE B 1 235 ? 115.848 135.564 108.875 1.00 5.29 235 ILE B CA 1
ATOM 9705 C C . ILE B 1 235 ? 115.841 135.515 107.355 1.00 6.66 235 ILE B C 1
ATOM 9706 O O . ILE B 1 235 ? 116.900 135.506 106.714 1.00 15.86 235 ILE B O 1
ATOM 9722 N N . GLN B 1 236 ? 114.650 135.479 106.753 1.00 3.37 236 GLN B N 1
ATOM 9723 C CA . GLN B 1 236 ? 114.563 135.409 105.298 1.00 5.49 236 GLN B CA 1
ATOM 9724 C C . GLN B 1 236 ? 115.198 136.630 104.647 1.00 6.15 236 GLN B C 1
ATOM 9725 O O . GLN B 1 236 ? 115.935 136.506 103.661 1.00 11.28 236 GLN B O 1
ATOM 9739 N N . ALA B 1 237 ? 114.917 137.821 105.179 1.00 8.88 237 ALA B N 1
ATOM 9740 C CA . ALA B 1 237 ? 115.494 139.033 104.608 1.00 2.35 237 ALA B CA 1
ATOM 9741 C C . ALA B 1 237 ? 117.017 138.971 104.624 1.00 5.90 237 ALA B C 1
ATOM 9742 O O . ALA B 1 237 ? 117.676 139.197 103.596 1.00 4.16 237 ALA B O 1
ATOM 9749 N N . ILE B 1 238 ? 117.597 138.650 105.785 1.00 6.53 238 ILE B N 1
ATOM 9750 C CA . ILE B 1 238 ? 119.057 138.635 105.880 1.00 0.93 238 ILE B CA 1
ATOM 9751 C C . ILE B 1 238 ? 119.648 137.583 104.941 1.00 0.00 238 ILE B C 1
ATOM 9752 O O . ILE B 1 238 ? 120.637 137.836 104.229 1.00 6.94 238 ILE B O 1
ATOM 9768 N N . GLN B 1 239 ? 119.049 136.389 104.917 1.00 5.87 239 GLN B N 1
ATOM 9769 C CA . GLN B 1 239 ? 119.585 135.311 104.094 1.00 4.72 239 GLN B CA 1
ATOM 9770 C C . GLN B 1 239 ? 119.544 135.667 102.615 1.00 3.17 239 GLN B C 1
ATOM 9771 O O . GLN B 1 239 ? 120.504 135.404 101.882 1.00 5.90 239 GLN B O 1
ATOM 9785 N N . GLN B 1 240 ? 118.441 136.260 102.152 1.00 1.30 240 GLN B N 1
ATOM 9786 C CA . GLN B 1 240 ? 118.355 136.638 100.746 1.00 2.20 240 GLN B CA 1
ATOM 9787 C C . GLN B 1 240 ? 119.375 137.716 100.406 1.00 2.77 240 GLN B C 1
ATOM 9788 O O . GLN B 1 240 ? 119.983 137.691 99.323 1.00 5.95 240 GLN B O 1
ATOM 9802 N N . ALA B 1 241 ? 119.583 138.668 101.320 1.00 7.62 241 ALA B N 1
ATOM 9803 C CA . ALA B 1 241 ? 120.594 139.692 101.085 1.00 0.00 241 ALA B CA 1
ATOM 9804 C C . ALA B 1 241 ? 121.966 139.065 100.865 1.00 7.86 241 ALA B C 1
ATOM 9805 O O . ALA B 1 241 ? 122.692 139.445 99.939 1.00 6.08 241 ALA B O 1
ATOM 9812 N N . ILE B 1 242 ? 122.343 138.100 101.709 1.00 6.02 242 ILE B N 1
ATOM 9813 C CA . ILE B 1 242 ? 123.661 137.478 101.550 1.00 0.00 242 ILE B CA 1
ATOM 9814 C C . ILE B 1 242 ? 123.718 136.625 100.280 1.00 2.14 242 ILE B C 1
ATOM 9815 O O . ILE B 1 242 ? 124.750 136.581 99.584 1.00 1.03 242 ILE B O 1
ATOM 9831 N N . ASN B 1 243 ? 122.623 135.925 99.966 1.00 9.78 243 ASN B N 1
ATOM 9832 C CA . ASN B 1 243 ? 122.578 135.110 98.756 1.00 1.83 243 ASN B CA 1
ATOM 9833 C C . ASN B 1 243 ? 122.890 135.945 97.528 1.00 4.22 243 ASN B C 1
ATOM 9834 O O . ASN B 1 243 ? 123.697 135.539 96.679 1.00 8.87 243 ASN B O 1
ATOM 9845 N N . CYS B 1 244 ? 122.264 137.127 97.433 1.00 10.65 244 CYS B N 1
ATOM 9846 C CA . CYS B 1 244 ? 122.424 137.980 96.257 1.00 0.09 244 CYS B CA 1
ATOM 9847 C C . CYS B 1 244 ? 123.882 138.158 95.864 1.00 1.88 244 CYS B C 1
ATOM 9848 O O . CYS B 1 244 ? 124.188 138.336 94.680 1.00 14.99 244 CYS B O 1
ATOM 9856 N N . LEU B 1 245 ? 124.796 138.116 96.830 1.00 9.61 245 LEU B N 1
ATOM 9857 C CA . LEU B 1 245 ? 126.210 138.309 96.548 1.00 5.18 245 LEU B CA 1
ATOM 9858 C C . LEU B 1 245 ? 126.987 137.006 96.444 1.00 2.90 245 LEU B C 1
ATOM 9859 O O . LEU B 1 245 ? 127.877 136.901 95.597 1.00 7.17 245 LEU B O 1
ATOM 9875 N N . THR B 1 246 ? 126.685 136.004 97.272 1.00 6.92 246 THR B N 1
ATOM 9876 C CA . THR B 1 246 ? 127.551 134.825 97.275 1.00 0.00 246 THR B CA 1
ATOM 9877 C C . THR B 1 246 ? 127.131 133.737 96.289 1.00 7.06 246 THR B C 1
ATOM 9878 O O . THR B 1 246 ? 128.005 133.079 95.699 1.00 7.21 246 THR B O 1
ATOM 9889 N N . GLN B 1 247 ? 125.828 133.529 96.081 1.00 6.99 247 GLN B N 1
ATOM 9890 C CA . GLN B 1 247 ? 125.383 132.256 95.517 1.00 4.65 247 GLN B CA 1
ATOM 9891 C C . GLN B 1 247 ? 125.817 132.090 94.064 1.00 7.88 247 GLN B C 1
ATOM 9892 O O . GLN B 1 247 ? 126.353 131.042 93.686 1.00 11.42 247 GLN B O 1
ATOM 9906 N N . GLN B 1 248 ? 125.595 133.108 93.232 1.00 20.83 248 GLN B N 1
ATOM 9907 C CA . GLN B 1 248 ? 125.794 132.932 91.796 1.00 13.63 248 GLN B CA 1
ATOM 9908 C C . GLN B 1 248 ? 127.250 132.624 91.468 1.00 10.87 248 GLN B C 1
ATOM 9909 O O . GLN B 1 248 ? 127.534 131.781 90.610 1.00 17.81 248 GLN B O 1
ATOM 9923 N N . VAL B 1 249 ? 128.185 133.295 92.134 1.00 13.54 249 VAL B N 1
ATOM 9924 C CA . VAL B 1 249 ? 129.596 133.143 91.796 1.00 7.65 249 VAL B CA 1
ATOM 9925 C C . VAL B 1 249 ? 130.225 131.959 92.519 1.00 6.51 249 VAL B C 1
ATOM 9926 O O . VAL B 1 249 ? 130.994 131.206 91.918 1.00 6.67 249 VAL B O 1
ATOM 9939 N N . THR B 1 250 ? 129.929 131.755 93.806 1.00 14.56 250 THR B N 1
ATOM 9940 C CA . THR B 1 250 ? 130.635 130.733 94.571 1.00 1.98 250 THR B CA 1
ATOM 9941 C C . THR B 1 250 ? 129.834 129.464 94.807 1.00 4.89 250 THR B C 1
ATOM 9942 O O . THR B 1 250 ? 130.427 128.388 94.885 1.00 10.93 250 THR B O 1
ATOM 9953 N N . GLY B 1 251 ? 128.513 129.556 94.925 1.00 10.01 251 GLY B N 1
ATOM 9954 C CA . GLY B 1 251 ? 127.675 128.417 95.205 1.00 0.21 251 GLY B CA 1
ATOM 9955 C C . GLY B 1 251 ? 127.237 128.300 96.650 1.00 1.23 251 GLY B C 1
ATOM 9956 O O . GLY B 1 251 ? 126.266 127.592 96.929 1.00 8.41 251 GLY B O 1
ATOM 9960 N N . TRP B 1 252 ? 127.927 128.968 97.571 1.00 1.10 252 TRP B N 1
ATOM 9961 C CA . TRP B 1 252 ? 127.532 128.968 98.973 1.00 0.00 252 TRP B CA 1
ATOM 9962 C C . TRP B 1 252 ? 126.388 129.957 99.160 1.00 3.39 252 TRP B C 1
ATOM 9963 O O . TRP B 1 252 ? 126.529 131.138 98.829 1.00 16.53 252 TRP B O 1
ATOM 9984 N N . HIS B 1 253 ? 125.252 129.485 99.680 1.00 7.64 253 HIS B N 1
ATOM 9985 C CA . HIS B 1 253 ? 124.052 130.317 99.716 1.00 6.88 253 HIS B CA 1
ATOM 9986 C C . HIS B 1 253 ? 123.539 130.615 101.120 1.00 6.19 253 HIS B C 1
ATOM 9987 O O . HIS B 1 253 ? 123.455 131.791 101.489 1.00 24.97 253 HIS B O 1
ATOM 10000 N N . ASP B 1 254 ? 123.224 129.615 101.936 1.00 0.00 254 ASP B N 1
ATOM 10001 C CA . ASP B 1 254 ? 122.357 129.819 103.099 1.00 7.62 254 ASP B CA 1
ATOM 10002 C C . ASP B 1 254 ? 123.165 129.793 104.391 1.00 8.65 254 ASP B C 1
ATOM 10003 O O . ASP B 1 254 ? 123.646 128.736 104.812 1.00 19.19 254 ASP B O 1
ATOM 10012 N N . LEU B 1 255 ? 123.290 130.959 105.022 1.00 2.31 255 LEU B N 1
ATOM 10013 C CA . LEU B 1 255 ? 123.963 131.083 106.308 1.00 0.00 255 LEU B CA 1
ATOM 10014 C C . LEU B 1 255 ? 122.988 130.771 107.438 1.00 4.53 255 LEU B C 1
ATOM 10015 O O . LEU B 1 255 ? 121.888 131.329 107.487 1.00 10.49 255 LEU B O 1
ATOM 10031 N N . GLU B 1 256 ? 123.389 129.882 108.347 1.00 9.55 256 GLU B N 1
ATOM 10032 C CA . GLU B 1 256 ? 122.521 129.446 109.434 1.00 1.29 256 GLU B CA 1
ATOM 10033 C C . GLU B 1 256 ? 123.331 129.279 110.710 1.00 0.33 256 GLU B C 1
ATOM 10034 O O . GLU B 1 256 ? 124.561 129.222 110.691 1.00 7.34 256 GLU B O 1
ATOM 10046 N N . TYR B 1 257 ? 122.619 129.198 111.830 1.00 4.66 257 TYR B N 1
ATOM 10047 C CA . TYR B 1 257 ? 123.192 128.809 113.111 1.00 5.29 257 TYR B CA 1
ATOM 10048 C C . TYR B 1 257 ? 122.971 127.316 113.305 1.00 6.47 257 TYR B C 1
ATOM 10049 O O . TYR B 1 257 ? 121.854 126.822 113.120 1.00 10.24 257 TYR B O 1
ATOM 10067 N N . SER B 1 258 ? 124.032 126.599 113.669 1.00 9.37 258 SER B N 1
ATOM 10068 C CA . SER B 1 258 ? 123.992 125.153 113.817 1.00 11.26 258 SER B CA 1
ATOM 10069 C C . SER B 1 258 ? 124.519 124.767 115.191 1.00 13.50 258 SER B C 1
ATOM 10070 O O . SER B 1 258 ? 125.603 125.207 115.591 1.00 15.75 258 SER B O 1
ATOM 10078 N N . ALA B 1 259 ? 123.746 123.953 115.908 1.00 20.44 259 ALA B N 1
ATOM 10079 C CA . ALA B 1 259 ? 124.190 123.375 117.168 1.00 17.96 259 ALA B CA 1
ATOM 10080 C C . ALA B 1 259 ? 124.970 122.083 116.977 1.00 17.51 259 ALA B C 1
ATOM 10081 O O . ALA B 1 259 ? 125.771 121.725 117.848 1.00 20.85 259 ALA B O 1
ATOM 10088 N N . SER B 1 260 ? 124.756 121.380 115.863 1.00 15.42 260 SER B N 1
ATOM 10089 C CA . SER B 1 260 ? 125.529 120.176 115.580 1.00 12.32 260 SER B CA 1
ATOM 10090 C C . SER B 1 260 ? 127.005 120.492 115.380 1.00 18.30 260 SER B C 1
ATOM 10091 O O . SER B 1 260 ? 127.865 119.668 115.711 1.00 23.47 260 SER B O 1
ATOM 10099 N N . HIS B 1 261 ? 127.320 121.675 114.847 1.00 22.67 261 HIS B N 1
ATOM 10100 C CA . HIS B 1 261 ? 128.692 122.077 114.562 1.00 11.00 261 HIS B CA 1
ATOM 10101 C C . HIS B 1 261 ? 129.316 122.871 115.699 1.00 12.49 261 HIS B C 1
ATOM 10102 O O . HIS B 1 261 ? 130.136 123.764 115.450 1.00 16.18 261 HIS B O 1
ATOM 10115 N N . ASN B 1 262 ? 128.942 122.577 116.943 1.00 19.93 262 ASN B N 1
ATOM 10116 C CA . ASN B 1 262 ? 129.509 123.245 118.111 1.00 16.77 262 ASN B CA 1
ATOM 10117 C C . ASN B 1 262 ? 129.011 124.685 118.224 1.00 18.09 262 ASN B C 1
ATOM 10118 O O . ASN B 1 262 ? 129.747 125.578 118.642 1.00 20.71 262 ASN B O 1
ATOM 10129 N N . GLN B 1 263 ? 127.750 124.908 117.853 1.00 19.48 263 GLN B N 1
ATOM 10130 C CA . GLN B 1 263 ? 127.096 126.205 118.017 1.00 16.72 263 GLN B CA 1
ATOM 10131 C C . GLN B 1 263 ? 127.816 127.285 117.206 1.00 16.48 263 GLN B C 1
ATOM 10132 O O . GLN B 1 263 ? 128.342 128.261 117.742 1.00 20.05 263 GLN B O 1
ATOM 10146 N N . GLN B 1 264 ? 127.828 127.089 115.887 1.00 13.31 264 GLN B N 1
ATOM 10147 C CA . GLN B 1 264 ? 128.570 127.947 114.973 1.00 5.74 264 GLN B CA 1
ATOM 10148 C C . GLN B 1 264 ? 127.687 128.366 113.807 1.00 7.21 264 GLN B C 1
ATOM 10149 O O . GLN B 1 264 ? 126.670 127.738 113.510 1.00 11.80 264 GLN B O 1
ATOM 10163 N N . LEU B 1 265 ? 128.101 129.437 113.135 1.00 2.98 265 LEU B N 1
ATOM 10164 C CA . LEU B 1 265 ? 127.487 129.818 111.871 1.00 1.79 265 LEU B CA 1
ATOM 10165 C C . LEU B 1 265 ? 128.088 128.990 110.742 1.00 0.00 265 LEU B C 1
ATOM 10166 O O . LEU B 1 265 ? 129.309 128.833 110.659 1.00 6.36 265 LEU B O 1
ATOM 10182 N N . VAL B 1 266 ? 127.225 128.460 109.877 1.00 0.00 266 VAL B N 1
ATOM 10183 C CA . VAL B 1 266 ? 127.635 127.578 108.795 1.00 0.79 266 VAL B CA 1
ATOM 10184 C C . VAL B 1 266 ? 126.951 128.019 107.509 1.00 0.00 266 VAL B C 1
ATOM 10185 O O . VAL B 1 266 ? 125.965 128.759 107.520 1.00 0.84 266 VAL B O 1
ATOM 10198 N N . MET B 1 267 ? 127.501 127.552 106.389 1.00 2.93 267 MET B N 1
ATOM 10199 C CA . MET B 1 267 ? 126.915 127.744 105.070 1.00 1.62 267 MET B CA 1
ATOM 10200 C C . MET B 1 267 ? 126.899 126.412 104.331 1.00 2.35 267 MET B C 1
ATOM 10201 O O . MET B 1 267 ? 127.540 125.439 104.739 1.00 5.74 267 MET B O 1
ATOM 10215 N N . SER B 1 268 ? 126.155 126.379 103.227 1.00 2.41 268 SER B N 1
ATOM 10216 C CA . SER B 1 268 ? 125.909 125.160 102.471 1.00 2.16 268 SER B CA 1
ATOM 10217 C C . SER B 1 268 ? 126.350 125.326 101.024 1.00 2.39 268 SER B C 1
ATOM 10218 O O . SER B 1 268 ? 126.342 126.431 100.478 1.00 0.84 268 S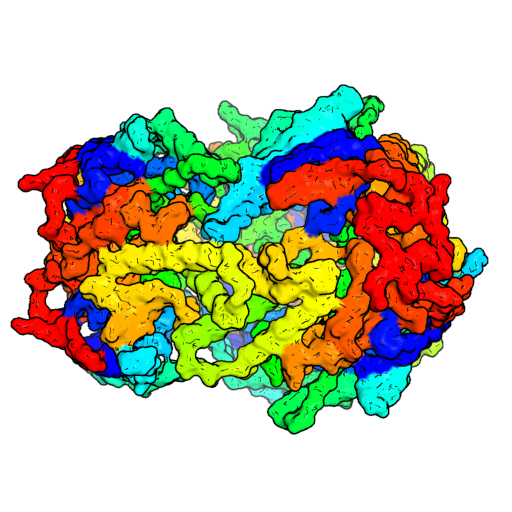ER B O 1
ATOM 10226 N N . HIS B 1 269 ? 126.727 124.210 100.408 1.00 2.60 269 HIS B N 1
ATOM 10227 C CA . HIS B 1 269 ? 127.143 124.148 99.016 1.00 2.36 269 HIS B CA 1
ATOM 10228 C C . HIS B 1 269 ? 126.478 122.935 98.381 1.00 5.26 269 HIS B C 1
ATOM 10229 O O . HIS B 1 269 ? 126.153 121.972 99.085 1.00 10.93 269 HIS B O 1
ATOM 10242 N N . PRO B 1 270 ? 126.224 122.961 97.068 1.00 3.64 270 PRO B N 1
ATOM 10243 C CA . PRO B 1 270 ? 125.612 121.776 96.440 1.00 8.60 270 PRO B CA 1
ATOM 10244 C C . PRO B 1 270 ? 126.570 120.609 96.263 1.00 12.24 270 PRO B C 1
ATOM 10245 O O . PRO B 1 270 ? 126.165 119.460 96.475 1.00 11.11 270 PRO B O 1
ATOM 10256 N N . GLN B 1 271 ? 127.823 120.859 95.879 1.00 17.27 271 GLN B N 1
ATOM 10257 C CA . GLN B 1 271 ? 128.806 119.791 95.734 1.00 5.81 271 GLN B CA 1
ATOM 10258 C C . GLN B 1 271 ? 129.558 119.531 97.031 1.00 6.11 271 GLN B C 1
ATOM 10259 O O . GLN B 1 271 ? 129.829 118.375 97.370 1.00 12.01 271 GLN B O 1
ATOM 10273 N N . TYR B 1 272 ? 129.906 120.584 97.756 1.00 6.25 272 TYR B N 1
ATOM 10274 C CA . TYR B 1 272 ? 130.455 120.456 99.093 1.00 2.98 272 TYR B CA 1
ATOM 10275 C C . TYR B 1 272 ? 129.308 120.548 100.092 1.00 8.69 272 TYR B C 1
ATOM 10276 O O . TYR B 1 272 ? 128.213 121.001 99.763 1.00 20.76 272 TYR B O 1
ATOM 10294 N N . GLY B 1 273 ? 129.551 120.096 101.313 1.00 5.88 273 GLY B N 1
ATOM 10295 C CA . GLY B 1 273 ? 128.442 119.974 102.239 1.00 7.46 273 GLY B CA 1
ATOM 10296 C C . GLY B 1 273 ? 128.138 121.216 103.048 1.00 0.91 273 GLY B C 1
ATOM 10297 O O . GLY B 1 273 ? 127.990 122.311 102.499 1.00 5.98 273 GLY B O 1
ATOM 10301 N N . LYS B 1 274 ? 128.034 121.047 104.362 1.00 4.26 274 LYS B N 1
ATOM 10302 C CA . LYS B 1 274 ? 127.733 122.127 105.291 1.00 0.00 274 LYS B CA 1
ATOM 10303 C C . LYS B 1 274 ? 128.999 122.416 106.084 1.00 3.58 274 LYS B C 1
ATOM 10304 O O . LYS B 1 274 ? 129.503 121.535 106.787 1.00 13.49 274 LYS B O 1
ATOM 10323 N N . ILE B 1 275 ? 129.510 123.638 105.973 1.00 7.43 275 ILE B N 1
ATOM 10324 C CA . ILE B 1 275 ? 130.811 123.952 106.564 1.00 4.03 275 ILE B CA 1
ATOM 10325 C C . ILE B 1 275 ? 130.730 125.259 107.345 1.00 4.73 275 ILE B C 1
ATOM 10326 O O . ILE B 1 275 ? 130.013 126.183 106.934 1.00 7.36 275 ILE B O 1
ATOM 10342 N N . PRO B 1 276 ? 131.436 125.381 108.472 1.00 7.09 276 PRO B N 1
ATOM 10343 C CA . PRO B 1 276 ? 131.421 126.646 109.216 1.00 1.76 276 PRO B CA 1
ATOM 10344 C C . PRO B 1 276 ? 132.032 127.789 108.421 1.00 2.96 276 PRO B C 1
ATOM 10345 O O . PRO B 1 276 ? 132.938 127.602 107.606 1.00 7.05 276 PRO B O 1
ATOM 10356 N N . LEU B 1 277 ? 131.520 128.993 108.681 1.00 3.18 277 LEU B N 1
ATOM 10357 C CA . LEU B 1 277 ? 131.957 130.173 107.946 1.00 0.78 277 LEU B CA 1
ATOM 10358 C C . LEU B 1 277 ? 133.414 130.515 108.235 1.00 3.30 277 LEU B C 1
ATOM 10359 O O . LEU B 1 277 ? 134.107 131.044 107.359 1.00 6.96 277 LEU B O 1
ATOM 10375 N N . SER B 1 278 ? 133.901 130.223 109.442 1.00 4.27 278 SER B N 1
ATOM 10376 C CA . SER B 1 278 ? 135.283 130.538 109.789 1.00 0.00 278 SER B CA 1
ATOM 10377 C C . SER B 1 278 ? 136.294 129.638 109.091 1.00 1.95 278 SER B C 1
ATOM 10378 O O . SER B 1 278 ? 137.493 129.932 109.144 1.00 7.40 278 SER B O 1
ATOM 10386 N N . GLN B 1 279 ? 135.851 128.559 108.449 1.00 10.23 279 GLN B N 1
ATOM 10387 C CA . GLN B 1 279 ? 136.735 127.657 107.725 1.00 0.00 279 GLN B CA 1
ATOM 10388 C C . GLN B 1 279 ? 136.672 127.856 106.217 1.00 0.00 279 GLN B C 1
ATOM 10389 O O . GLN B 1 279 ? 137.292 127.087 105.477 1.00 0.88 279 GLN B O 1
ATOM 10403 N N . LEU B 1 280 ? 135.947 128.866 105.746 1.00 5.72 280 LEU B N 1
ATOM 10404 C CA . LEU B 1 280 ? 135.863 129.149 104.324 1.00 2.08 280 LEU B CA 1
ATOM 10405 C C . LEU B 1 280 ? 136.971 130.124 103.928 1.00 2.50 280 LEU B C 1
ATOM 10406 O O . LEU B 1 280 ? 137.770 130.565 104.756 1.00 9.00 280 LEU B O 1
ATOM 10422 N N . SER B 1 281 ? 137.020 130.472 102.647 1.00 3.73 281 SER B N 1
ATOM 10423 C CA . SER B 1 281 ? 138.134 131.244 102.121 1.00 1.94 281 SER B CA 1
ATOM 10424 C C . SER B 1 281 ? 137.999 132.725 102.483 1.00 2.89 281 SER B C 1
ATOM 10425 O O . SER B 1 281 ? 136.994 133.174 103.039 1.00 5.46 281 SER B O 1
ATOM 10433 N N . ASP B 1 282 ? 139.051 133.486 102.167 1.00 6.58 282 ASP B N 1
ATOM 10434 C CA . ASP B 1 282 ? 139.096 134.901 102.530 1.00 0.48 282 ASP B CA 1
ATOM 10435 C C . ASP B 1 282 ? 137.994 135.689 101.833 1.00 1.68 282 ASP B C 1
ATOM 10436 O O . ASP B 1 282 ? 137.309 136.508 102.461 1.00 9.50 282 ASP B O 1
ATOM 10445 N N . GLY B 1 283 ? 137.813 135.459 100.532 1.00 0.00 283 GLY B N 1
ATOM 10446 C CA . GLY B 1 283 ? 136.779 136.173 99.804 1.00 0.00 283 GLY B CA 1
ATOM 10447 C C . GLY B 1 283 ? 135.395 135.905 100.359 1.00 0.00 283 GLY B C 1
ATOM 10448 O O . GLY B 1 283 ? 134.607 136.831 100.558 1.00 12.27 283 GLY B O 1
ATOM 10452 N N . LEU B 1 284 ? 135.087 134.635 100.629 1.00 0.00 284 LEU B N 1
ATOM 10453 C CA . LEU B 1 284 ? 133.789 134.293 101.200 1.00 3.73 284 LEU B CA 1
ATOM 10454 C C . LEU B 1 284 ? 133.574 135.000 102.530 1.00 0.99 284 LEU B C 1
ATOM 10455 O O . LEU B 1 284 ? 132.546 135.652 102.742 1.00 4.10 284 LEU B O 1
ATOM 10471 N N . ARG B 1 285 ? 134.541 134.882 103.441 1.00 1.74 285 ARG B N 1
ATOM 10472 C CA . ARG B 1 285 ? 134.378 135.467 104.766 1.00 0.60 285 ARG B CA 1
ATOM 10473 C C . ARG B 1 285 ? 134.169 136.971 104.676 1.00 0.00 285 ARG B C 1
ATOM 10474 O O . ARG B 1 285 ? 133.254 137.520 105.304 1.00 8.19 285 ARG B O 1
ATOM 10495 N N . ASN B 1 286 ? 134.980 137.652 103.865 1.00 0.00 286 ASN B N 1
ATOM 10496 C CA . ASN B 1 286 ? 134.916 139.108 103.837 1.00 0.00 286 ASN B CA 1
ATOM 10497 C C . ASN B 1 286 ? 133.658 139.600 103.130 1.00 3.03 286 ASN B C 1
ATOM 10498 O O . ASN B 1 286 ? 133.020 140.553 103.592 1.00 12.31 286 ASN B O 1
ATOM 10509 N N . ALA B 1 287 ? 133.264 138.956 102.029 1.00 2.03 287 ALA B N 1
ATOM 10510 C CA . ALA B 1 287 ? 132.031 139.350 101.358 1.00 2.57 287 ALA B CA 1
ATOM 10511 C C . ALA B 1 287 ? 130.820 139.122 102.254 1.00 0.00 287 ALA B C 1
ATOM 10512 O O . ALA B 1 287 ? 129.916 139.969 102.324 1.00 4.44 287 ALA B O 1
ATOM 10519 N N . VAL B 1 288 ? 130.786 137.985 102.954 1.00 0.00 288 VAL B N 1
ATOM 10520 C CA . VAL B 1 288 ? 129.653 137.689 103.820 1.00 7.18 288 VAL B CA 1
ATOM 10521 C C . VAL B 1 288 ? 129.578 138.697 104.957 1.00 6.23 288 VAL B C 1
ATOM 10522 O O . VAL B 1 288 ? 128.497 139.202 105.282 1.00 8.28 288 VAL B O 1
ATOM 10535 N N . ALA B 1 289 ? 130.719 139.013 105.576 1.00 14.79 289 ALA B N 1
ATOM 10536 C CA . ALA B 1 289 ? 130.713 140.008 106.641 1.00 14.29 289 ALA B CA 1
ATOM 10537 C C . ALA B 1 289 ? 130.249 141.363 106.122 1.00 11.97 289 ALA B C 1
ATOM 10538 O O . ALA B 1 289 ? 129.428 142.036 106.760 1.00 23.63 289 ALA B O 1
ATOM 10545 N N . MET B 1 290 ? 130.741 141.765 104.947 1.00 10.18 290 MET B N 1
ATOM 10546 C CA . MET B 1 290 ? 130.358 143.050 104.374 1.00 3.69 290 MET B CA 1
ATOM 10547 C C . MET B 1 290 ? 128.849 143.144 104.189 1.00 3.76 290 MET B C 1
ATOM 10548 O O . MET B 1 290 ? 128.222 144.125 104.604 1.00 2.13 290 MET B O 1
ATOM 10562 N N . VAL B 1 291 ? 128.245 142.132 103.562 1.00 8.30 291 VAL B N 1
ATOM 10563 C CA . VAL B 1 291 ? 126.816 142.216 103.263 1.00 4.79 291 VAL B CA 1
ATOM 10564 C C . VAL B 1 291 ? 125.985 142.096 104.537 1.00 0.00 291 VAL B C 1
ATOM 10565 O O . VAL B 1 291 ? 124.985 142.807 104.710 1.00 6.06 291 VAL B O 1
ATOM 10578 N N . ALA B 1 292 ? 126.373 141.197 105.448 1.00 0.94 292 ALA B N 1
ATOM 10579 C CA . ALA B 1 292 ? 125.627 141.051 106.691 1.00 1.21 292 ALA B CA 1
ATOM 10580 C C . ALA B 1 292 ? 125.636 142.339 107.496 1.00 5.00 292 ALA B C 1
ATOM 10581 O O . ALA B 1 292 ? 124.633 142.676 108.138 1.00 11.14 292 ALA B O 1
ATOM 10588 N N . ASP B 1 293 ? 126.751 143.077 107.464 1.00 7.68 293 ASP B N 1
ATOM 10589 C CA . ASP B 1 293 ? 126.845 144.304 108.245 1.00 1.54 293 ASP B CA 1
ATOM 10590 C C . ASP B 1 293 ? 125.752 145.290 107.849 1.00 0.87 293 ASP B C 1
ATOM 10591 O O . ASP B 1 293 ? 125.179 145.970 108.706 1.00 12.69 293 ASP B O 1
ATOM 10600 N N . ILE B 1 294 ? 125.455 145.382 106.553 1.00 4.53 294 ILE B N 1
ATOM 10601 C CA . ILE B 1 294 ? 124.376 146.249 106.093 1.00 7.24 294 ILE B CA 1
ATOM 10602 C C . ILE B 1 294 ? 123.021 145.622 106.400 1.00 5.71 294 ILE B C 1
ATOM 10603 O O . ILE B 1 294 ? 122.079 146.310 106.820 1.00 7.79 294 ILE B O 1
ATOM 10619 N N . ALA B 1 295 ? 122.900 144.308 106.191 1.00 0.32 295 ALA B N 1
ATOM 10620 C CA . ALA B 1 295 ? 121.588 143.672 106.248 1.00 0.00 295 ALA B CA 1
ATOM 10621 C C . ALA B 1 295 ? 121.000 143.694 107.655 1.00 3.25 295 ALA B C 1
ATOM 10622 O O . ALA B 1 295 ? 119.812 144.005 107.828 1.00 9.33 295 ALA B O 1
ATOM 10629 N N . PHE B 1 296 ? 121.794 143.362 108.682 1.00 0.55 296 PHE B N 1
ATOM 10630 C CA . PHE B 1 296 ? 121.145 143.228 109.983 1.00 4.85 296 PHE B CA 1
ATOM 10631 C C . PHE B 1 296 ? 120.766 144.600 110.519 1.00 6.87 296 PHE B C 1
ATOM 10632 O O . PHE B 1 296 ? 119.777 144.730 111.247 1.00 6.81 296 PHE B O 1
ATOM 10649 N N . ARG B 1 297 ? 121.532 145.634 110.158 1.00 7.15 297 ARG B N 1
ATOM 10650 C CA . ARG B 1 297 ? 121.158 146.996 110.519 1.00 0.07 297 ARG B CA 1
ATOM 10651 C C . ARG B 1 297 ? 119.886 147.423 109.799 1.00 3.77 297 ARG B C 1
ATOM 10652 O O . ARG B 1 297 ? 119.008 148.052 110.401 1.00 4.92 297 ARG B O 1
ATOM 10673 N N . CYS B 1 298 ? 119.765 147.085 108.512 1.00 6.30 298 CYS B N 1
ATOM 10674 C CA . CYS B 1 298 ? 118.514 147.344 107.807 1.00 0.00 298 CYS B CA 1
ATOM 10675 C C . CYS B 1 298 ? 117.339 146.723 108.546 1.00 5.66 298 CYS B C 1
ATOM 10676 O O . CYS B 1 298 ? 116.279 147.343 108.684 1.00 6.64 298 CYS B O 1
ATOM 10684 N N . VAL B 1 299 ? 117.509 145.489 109.023 1.00 8.19 299 VAL B N 1
ATOM 10685 C CA . VAL B 1 299 ? 116.410 144.807 109.704 1.00 6.21 299 VAL B CA 1
ATOM 10686 C C . VAL B 1 299 ? 116.122 145.452 111.058 1.00 1.97 299 VAL B C 1
ATOM 10687 O O . VAL B 1 299 ? 114.959 145.604 111.449 1.00 0.85 299 VAL B O 1
ATOM 10700 N N . LYS B 1 300 ? 117.166 145.828 111.799 1.00 3.38 300 LYS B N 1
ATOM 10701 C CA . LYS B 1 300 ? 116.963 146.342 113.151 1.00 0.71 300 LYS B CA 1
ATOM 10702 C C . LYS B 1 300 ? 116.380 147.750 113.155 1.00 7.53 300 LYS B C 1
ATOM 10703 O O . LYS B 1 300 ? 115.597 148.086 114.050 1.00 10.63 300 LYS B O 1
ATOM 10722 N N . LEU B 1 301 ? 116.743 148.589 112.181 1.00 11.21 301 LEU B N 1
ATOM 10723 C CA . LEU B 1 301 ? 116.332 149.989 112.240 1.00 0.00 301 LEU B CA 1
ATOM 10724 C C . LEU B 1 301 ? 114.846 150.169 111.952 1.00 1.90 301 LEU B C 1
ATOM 10725 O O . LEU B 1 301 ? 114.220 151.079 112.507 1.00 2.38 301 LEU B O 1
ATOM 10741 N N . ASN B 1 302 ? 114.264 149.331 111.095 1.00 8.51 302 ASN B N 1
ATOM 10742 C CA . ASN B 1 302 ? 112.890 149.504 110.619 1.00 5.99 302 ASN B CA 1
ATOM 10743 C C . ASN B 1 302 ? 112.133 148.189 110.743 1.00 9.73 302 ASN B C 1
ATOM 10744 O O . ASN B 1 302 ? 111.941 147.474 109.751 1.00 8.81 302 ASN B O 1
ATOM 10755 N N . PRO B 1 303 ? 111.687 147.837 111.951 1.00 14.66 303 PRO B N 1
ATOM 10756 C CA . PRO B 1 303 ? 110.965 146.564 112.121 1.00 13.49 303 PRO B CA 1
ATOM 10757 C C . PRO B 1 303 ? 109.684 146.456 111.309 1.00 11.25 303 PRO B C 1
ATOM 10758 O O . PRO B 1 303 ? 109.331 145.352 110.881 1.00 17.39 303 PRO B O 1
ATOM 10769 N N . HIS B 1 304 ? 108.975 147.564 111.085 1.00 13.97 304 HIS B N 1
ATOM 10770 C CA . HIS B 1 304 ? 107.627 147.497 110.530 1.00 12.09 304 HIS B CA 1
ATOM 10771 C C . HIS B 1 304 ? 107.586 147.048 109.075 1.00 13.50 304 HIS B C 1
ATOM 10772 O O . HIS B 1 304 ? 106.507 146.690 108.592 1.00 17.18 304 HIS B O 1
ATOM 10785 N N . LEU B 1 305 ? 108.712 147.060 108.361 1.00 18.92 305 LEU B N 1
ATOM 10786 C CA . LEU B 1 305 ? 108.714 146.556 106.991 1.00 13.82 305 LEU B CA 1
ATOM 10787 C C . LEU B 1 305 ? 108.617 145.035 106.972 1.00 21.49 305 LEU B C 1
ATOM 10788 O O . LEU B 1 305 ? 107.879 144.461 106.165 1.00 33.07 305 LEU B O 1
ATOM 10804 N N . GLN B 1 306 ? 109.383 144.383 107.840 1.00 17.56 306 GLN B N 1
ATOM 10805 C CA . GLN B 1 306 ? 109.237 142.985 108.231 1.00 17.22 306 GLN B CA 1
ATOM 10806 C C . GLN B 1 306 ? 109.681 141.990 107.170 1.00 21.32 306 GLN B C 1
ATOM 10807 O O . GLN B 1 306 ? 110.045 140.861 107.505 1.00 29.25 306 GLN B O 1
ATOM 10821 N N . ASN B 1 307 ? 109.697 142.390 105.903 1.00 25.62 307 ASN B N 1
ATOM 10822 C CA . ASN B 1 307 ? 110.198 141.515 104.847 1.00 23.47 307 ASN B CA 1
ATOM 10823 C C . ASN B 1 307 ? 110.916 142.252 103.733 1.00 26.48 307 ASN B C 1
ATOM 10824 O O . ASN B 1 307 ? 111.639 141.611 102.963 1.00 27.63 307 ASN B O 1
ATOM 10835 N N . ASP B 1 308 ? 110.740 143.565 103.613 1.00 21.87 308 ASP B N 1
ATOM 10836 C CA . ASP B 1 308 ? 111.435 144.392 102.639 1.00 14.66 308 ASP B CA 1
ATOM 10837 C C . ASP B 1 308 ? 112.355 145.372 103.353 1.00 12.36 308 ASP B C 1
ATOM 10838 O O . ASP B 1 308 ? 112.645 146.453 102.841 1.00 22.57 308 ASP B O 1
ATOM 10847 N N . ALA B 1 309 ? 112.816 144.994 104.546 1.00 6.78 309 ALA B N 1
ATOM 10848 C CA . ALA B 1 309 ? 113.663 145.886 105.327 1.00 10.95 309 ALA B CA 1
ATOM 10849 C C . ALA B 1 309 ? 114.924 146.251 104.559 1.00 14.43 309 ALA B C 1
ATOM 10850 O O . ALA B 1 309 ? 115.330 147.419 104.535 1.00 16.21 309 ALA B O 1
ATOM 10857 N N . ALA B 1 310 ? 115.556 145.267 103.921 1.00 10.22 310 ALA B N 1
ATOM 10858 C CA . ALA B 1 310 ? 116.725 145.545 103.098 1.00 9.08 310 ALA B CA 1
ATOM 10859 C C . ALA B 1 310 ? 116.348 146.153 101.755 1.00 8.39 310 ALA B C 1
ATOM 10860 O O . ALA B 1 310 ? 117.114 146.953 101.207 1.00 15.26 310 ALA B O 1
ATOM 10867 N N . LEU B 1 311 ? 115.180 145.801 101.216 1.00 15.08 311 LEU B N 1
ATOM 10868 C CA . LEU B 1 311 ? 114.793 146.254 99.886 1.00 10.20 311 LEU B CA 1
ATOM 10869 C C . LEU B 1 311 ? 114.223 147.666 99.870 1.00 7.88 311 LEU B C 1
ATOM 10870 O O . LEU B 1 311 ? 114.113 148.256 98.790 1.00 11.30 311 LEU B O 1
ATOM 10886 N N . LYS B 1 312 ? 113.860 148.224 101.026 1.00 7.77 312 LYS B N 1
ATOM 10887 C CA . LYS B 1 312 ? 113.155 149.497 101.070 1.00 6.56 312 LYS B CA 1
ATOM 10888 C C . LYS B 1 312 ? 113.788 150.523 101.999 1.00 11.47 312 LYS B C 1
ATOM 10889 O O . LYS B 1 312 ? 113.297 151.655 102.061 1.00 17.79 312 LYS B O 1
ATOM 10908 N N . THR B 1 313 ? 114.849 150.172 102.719 1.00 12.58 313 THR B N 1
ATOM 10909 C CA . THR B 1 313 ? 115.512 151.118 103.604 1.00 5.69 313 THR B CA 1
ATOM 10910 C C . THR B 1 313 ? 116.339 152.112 102.797 1.00 8.83 313 THR B C 1
ATOM 10911 O O . THR B 1 313 ? 116.804 151.815 101.694 1.00 9.84 313 THR B O 1
ATOM 10922 N N . GLN B 1 314 ? 116.520 153.303 103.362 1.00 11.98 314 GLN B N 1
ATOM 10923 C CA . GLN B 1 314 ? 117.265 154.381 102.731 1.00 3.41 314 GLN B CA 1
ATOM 10924 C C . GLN B 1 314 ? 118.420 154.803 103.629 1.00 5.10 314 GLN B C 1
ATOM 10925 O O . GLN B 1 314 ? 118.393 154.600 104.845 1.00 9.99 314 GLN B O 1
ATOM 10939 N N . GLY B 1 315 ? 119.436 155.396 103.022 1.00 1.73 315 GLY B N 1
ATOM 10940 C CA . GLY B 1 315 ? 120.605 155.831 103.755 1.00 2.73 315 GLY B CA 1
ATOM 10941 C C . GLY B 1 315 ? 121.835 155.837 102.869 1.00 4.55 315 GLY B C 1
ATOM 10942 O O . GLY B 1 315 ? 121.750 155.707 101.652 1.00 2.04 315 GLY B O 1
ATOM 10946 N N . ILE B 1 316 ? 122.989 155.989 103.519 1.00 8.49 316 ILE B N 1
ATOM 10947 C CA . ILE B 1 316 ? 124.275 156.142 102.847 1.00 5.80 316 ILE B CA 1
ATOM 10948 C C . ILE B 1 316 ? 125.221 155.066 103.357 1.00 0.00 316 ILE B C 1
ATOM 10949 O O . ILE B 1 316 ? 125.337 154.860 104.570 1.00 0.00 316 ILE B O 1
ATOM 10965 N N . VAL B 1 317 ? 125.896 154.382 102.435 1.00 1.30 317 VAL B N 1
ATOM 10966 C CA . VAL B 1 317 ? 126.925 153.404 102.773 1.00 3.02 317 VAL B CA 1
ATOM 10967 C C . VAL B 1 317 ? 128.213 153.786 102.057 1.00 0.00 317 VAL B C 1
ATOM 10968 O O . VAL B 1 317 ? 128.209 154.026 100.843 1.00 0.00 317 VAL B O 1
ATOM 10981 N N . LEU B 1 318 ? 129.307 153.832 102.812 1.00 3.58 318 LEU B N 1
ATOM 10982 C CA . LEU B 1 318 ? 130.631 154.168 102.305 1.00 3.36 318 LEU B CA 1
ATOM 10983 C C . LEU B 1 318 ? 131.517 152.933 102.387 1.00 0.00 318 LEU B C 1
ATOM 10984 O O . LEU B 1 318 ? 131.629 152.321 103.453 1.00 0.61 318 LEU B O 1
ATOM 11000 N N . ILE B 1 319 ? 132.147 152.569 101.271 1.00 2.13 319 ILE B N 1
ATOM 11001 C CA . ILE B 1 319 ? 133.012 151.394 101.222 1.00 0.23 319 ILE B CA 1
ATOM 11002 C C . ILE B 1 319 ? 134.359 151.773 100.622 1.00 0.00 319 ILE B C 1
ATOM 11003 O O . ILE B 1 319 ? 134.429 152.311 99.510 1.00 0.00 319 ILE B O 1
ATOM 11019 N N . ASP B 1 320 ? 135.425 151.478 101.359 1.00 2.77 320 ASP B N 1
ATOM 11020 C CA . ASP B 1 320 ? 136.791 151.702 100.912 1.00 1.71 320 ASP B CA 1
ATOM 11021 C C . ASP B 1 320 ? 137.358 150.386 100.398 1.00 4.98 320 ASP B C 1
ATOM 11022 O O . ASP B 1 320 ? 137.415 149.402 101.143 1.00 6.42 320 ASP B O 1
ATOM 11031 N N . GLU B 1 321 ? 137.779 150.370 99.133 1.00 4.72 321 GLU B N 1
ATOM 11032 C CA . GLU B 1 321 ? 138.399 149.195 98.524 1.00 1.39 321 GLU B CA 1
ATOM 11033 C C . GLU B 1 321 ? 137.437 148.002 98.548 1.00 3.73 321 GLU B C 1
ATOM 11034 O O . GLU B 1 321 ? 137.660 146.978 99.194 1.00 17.69 321 GLU B O 1
ATOM 11046 N N . VAL B 1 322 ? 136.346 148.181 97.799 1.00 3.28 322 VAL B N 1
ATOM 11047 C CA . VAL B 1 322 ? 135.239 147.232 97.789 1.00 10.31 322 VAL B CA 1
ATOM 11048 C C . VAL B 1 322 ? 135.633 145.862 97.247 1.00 6.60 322 VAL B C 1
ATOM 11049 O O . VAL B 1 322 ? 134.902 144.888 97.456 1.00 1.43 322 VAL B O 1
ATOM 11062 N N . ASP B 1 323 ? 136.771 145.753 96.560 1.00 7.72 323 ASP B N 1
ATOM 11063 C CA . ASP B 1 323 ? 137.123 144.543 95.824 1.00 7.98 323 ASP B CA 1
ATOM 11064 C C . ASP B 1 323 ? 138.268 143.761 96.462 1.00 4.84 323 ASP B C 1
ATOM 11065 O O . ASP B 1 323 ? 138.935 142.986 95.772 1.00 12.28 323 ASP B O 1
ATOM 11074 N N . MET B 1 324 ? 138.515 143.942 97.756 1.00 6.24 324 MET B N 1
ATOM 11075 C CA . MET B 1 324 ? 139.590 143.220 98.424 1.00 4.91 324 MET B CA 1
ATOM 11076 C C . MET B 1 324 ? 139.224 141.749 98.586 1.00 5.97 324 MET B C 1
ATOM 11077 O O . MET B 1 324 ? 138.113 141.418 99.009 1.00 14.59 324 MET B O 1
ATOM 11091 N N . PHE B 1 325 ? 140.168 140.870 98.247 1.00 3.33 325 PHE B N 1
ATOM 11092 C CA . PHE B 1 325 ? 140.080 139.419 98.403 1.00 0.00 325 PHE B CA 1
ATOM 11093 C C . PHE B 1 325 ? 139.153 138.756 97.392 1.00 0.00 325 PHE B C 1
ATOM 11094 O O . PHE B 1 325 ? 138.876 137.560 97.523 1.00 8.90 325 PHE B O 1
ATOM 11111 N N . LEU B 1 326 ? 138.675 139.480 96.385 1.00 2.27 326 LEU B N 1
ATOM 11112 C CA . LEU B 1 326 ? 137.793 138.928 95.365 1.00 4.11 326 LEU B CA 1
ATOM 11113 C C . LEU B 1 326 ? 138.557 138.795 94.055 1.00 2.47 326 LEU B C 1
ATOM 11114 O O . LEU B 1 326 ? 139.258 139.725 93.645 1.00 7.83 326 LEU B O 1
ATOM 11130 N N . HIS B 1 327 ? 138.420 137.642 93.403 1.00 1.46 327 HIS B N 1
ATOM 11131 C CA . HIS B 1 327 ? 139.141 137.376 92.168 1.00 2.72 327 HIS B CA 1
ATOM 11132 C C . HIS B 1 327 ? 138.455 138.049 90.979 1.00 1.26 327 HIS B C 1
ATOM 11133 O O . HIS B 1 327 ? 137.289 138.441 91.061 1.00 1.15 327 HIS B O 1
ATOM 11146 N N . PRO B 1 328 ? 139.165 138.195 89.855 1.00 5.80 328 PRO B N 1
ATOM 11147 C CA . PRO B 1 328 ? 138.664 139.068 88.778 1.00 10.39 328 PRO B CA 1
ATOM 11148 C C . PRO B 1 328 ? 137.275 138.720 88.266 1.00 9.57 328 PRO B C 1
ATOM 11149 O O . PRO B 1 328 ? 136.552 139.623 87.828 1.00 15.03 328 PRO B O 1
ATOM 11160 N N . ALA B 1 329 ? 136.874 137.448 88.294 1.00 11.50 329 ALA B N 1
ATOM 11161 C CA . ALA B 1 329 ? 135.530 137.097 87.849 1.00 4.36 329 ALA B CA 1
ATOM 11162 C C . ALA B 1 329 ? 134.475 137.504 88.867 1.00 4.72 329 ALA B C 1
ATOM 11163 O O . ALA B 1 329 ? 133.328 137.772 88.494 1.00 6.01 329 ALA B O 1
ATOM 11170 N N . TRP B 1 330 ? 134.839 137.547 90.149 1.00 5.93 330 TRP B N 1
ATOM 11171 C CA . TRP B 1 330 ? 133.939 138.047 91.179 1.00 1.30 330 TRP B CA 1
ATOM 11172 C C . TRP B 1 330 ? 133.827 139.566 91.144 1.00 11.57 330 TRP B C 1
ATOM 11173 O O . TRP B 1 330 ? 132.773 140.113 91.485 1.00 12.31 330 TRP B O 1
ATOM 11194 N N . GLN B 1 331 ? 134.894 140.258 90.737 1.00 12.42 331 GLN B N 1
ATOM 11195 C CA . GLN B 1 331 ? 134.884 141.716 90.711 1.00 1.51 331 GLN B CA 1
ATOM 11196 C C . GLN B 1 331 ? 133.921 142.273 89.675 1.00 0.35 331 GLN B C 1
ATOM 11197 O O . GLN B 1 331 ? 133.446 143.402 89.832 1.00 7.41 331 GLN B O 1
ATOM 11211 N N . GLN B 1 332 ? 133.620 141.514 88.628 1.00 8.57 332 GLN B N 1
ATOM 11212 C CA . GLN B 1 332 ? 132.719 141.967 87.580 1.00 8.10 332 GLN B CA 1
ATOM 11213 C C . GLN B 1 332 ? 131.254 141.910 87.992 1.00 8.97 332 GLN B C 1
ATOM 11214 O O . GLN B 1 332 ? 130.388 142.247 87.179 1.00 15.78 332 GLN B O 1
ATOM 11228 N N . GLN B 1 333 ? 130.955 141.498 89.226 1.00 10.21 333 GLN B N 1
ATOM 11229 C CA . GLN B 1 333 ? 129.586 141.323 89.684 1.00 5.10 333 GLN B CA 1
ATOM 11230 C C . GLN B 1 333 ? 129.244 142.113 90.940 1.00 2.87 333 GLN B C 1
ATOM 11231 O O . GLN B 1 333 ? 128.059 142.219 91.273 1.00 11.14 333 GLN B O 1
ATOM 11245 N N . ILE B 1 334 ? 130.233 142.669 91.641 1.00 0.76 334 ILE B N 1
ATOM 11246 C CA . ILE B 1 334 ? 130.000 143.193 92.985 1.00 5.09 334 ILE B CA 1
ATOM 11247 C C . ILE B 1 334 ? 129.045 144.385 92.959 1.00 2.83 334 ILE B C 1
ATOM 11248 O O . ILE B 1 334 ? 128.120 144.472 93.778 1.00 6.89 334 ILE B O 1
ATOM 11264 N N . ILE B 1 335 ? 129.246 145.318 92.027 1.00 5.10 335 ILE B N 1
ATOM 11265 C CA . ILE B 1 335 ? 128.452 146.545 92.023 1.00 5.62 335 ILE B CA 1
ATOM 11266 C C . ILE B 1 335 ? 126.984 146.229 91.764 1.00 3.65 335 ILE B C 1
ATOM 11267 O O . ILE B 1 335 ? 126.089 146.725 92.460 1.00 8.85 335 ILE B O 1
ATOM 11283 N N . GLN B 1 336 ? 126.716 145.395 90.760 1.00 5.66 336 GLN B N 1
ATOM 11284 C CA . GLN B 1 336 ? 125.336 145.052 90.440 1.00 3.02 336 GLN B CA 1
ATOM 11285 C C . GLN B 1 336 ? 124.694 144.250 91.564 1.00 7.27 336 GLN B C 1
ATOM 11286 O O . GLN B 1 336 ? 123.504 144.418 91.850 1.00 10.16 336 GLN B O 1
ATOM 11300 N N . SER B 1 337 ? 125.462 143.371 92.212 1.00 1.73 337 SER B N 1
ATOM 11301 C CA . SER B 1 337 ? 124.929 142.621 93.345 1.00 0.83 337 SER B CA 1
ATOM 11302 C C . SER B 1 337 ? 124.522 143.552 94.479 1.00 2.80 337 SER B C 1
ATOM 11303 O O . SER B 1 337 ? 123.459 143.375 95.089 1.00 5.07 337 SER B O 1
ATOM 11311 N N . LEU B 1 338 ? 125.357 144.551 94.781 1.00 1.24 338 LEU B N 1
ATOM 11312 C CA . LEU B 1 338 ? 125.014 145.492 95.842 1.00 3.80 338 LEU B CA 1
ATOM 11313 C C . LEU B 1 338 ? 123.808 146.340 95.459 1.00 0.00 338 LEU B C 1
ATOM 11314 O O . LEU B 1 338 ? 122.971 146.656 96.312 1.00 5.61 338 LEU B O 1
ATOM 11330 N N . ARG B 1 339 ? 123.699 146.722 94.184 1.00 8.29 339 ARG B N 1
ATOM 11331 C CA . ARG B 1 339 ? 122.520 147.466 93.748 1.00 2.41 339 ARG B CA 1
ATOM 11332 C C . ARG B 1 339 ? 121.258 146.615 93.819 1.00 3.33 339 ARG B C 1
ATOM 11333 O O . ARG B 1 339 ? 120.172 147.143 94.083 1.00 4.59 339 ARG B O 1
ATOM 11354 N N . SER B 1 340 ? 121.375 145.308 93.581 1.00 6.72 340 SER B N 1
ATOM 11355 C CA . SER B 1 340 ? 120.210 144.432 93.624 1.00 0.00 340 SER B CA 1
ATOM 11356 C C . SER B 1 340 ? 119.766 144.152 95.053 1.00 2.49 340 SER B C 1
ATOM 11357 O O . SER B 1 340 ? 118.563 144.078 95.327 1.00 7.48 340 SER B O 1
ATOM 11365 N N . ALA B 1 341 ? 120.717 143.982 95.974 1.00 4.73 341 ALA B N 1
ATOM 11366 C CA . ALA B 1 341 ? 120.351 143.654 97.348 1.00 0.00 341 ALA B CA 1
ATOM 11367 C C . ALA B 1 341 ? 119.699 144.838 98.053 1.00 6.37 341 ALA B C 1
ATOM 11368 O O . ALA B 1 341 ? 118.755 144.658 98.830 1.00 18.74 341 ALA B O 1
ATOM 11375 N N . PHE B 1 342 ? 120.181 146.055 97.795 1.00 7.61 342 PHE B N 1
ATOM 11376 C CA . PHE B 1 342 ? 119.735 147.261 98.494 1.00 2.48 342 PHE B CA 1
ATOM 11377 C C . PHE B 1 342 ? 119.386 148.324 97.459 1.00 5.11 342 PHE B C 1
ATOM 11378 O O . PHE B 1 342 ? 120.187 149.226 97.183 1.00 6.06 342 PHE B O 1
ATOM 11395 N N . PRO B 1 343 ? 118.188 148.251 96.869 1.00 9.23 343 PRO B N 1
ATOM 11396 C CA . PRO B 1 343 ? 117.862 149.139 95.738 1.00 6.66 343 PRO B CA 1
ATOM 11397 C C . PRO B 1 343 ? 117.666 150.605 96.105 1.00 6.91 343 PRO B C 1
ATOM 11398 O O . PRO B 1 343 ? 117.609 151.436 95.190 1.00 8.07 343 PRO B O 1
ATOM 11409 N N . GLN B 1 344 ? 117.557 150.958 97.386 1.00 7.49 344 GLN B N 1
ATOM 11410 C CA . GLN B 1 344 ? 117.200 152.316 97.785 1.00 4.66 344 GLN B CA 1
ATOM 11411 C C . GLN B 1 344 ? 118.317 153.039 98.529 1.00 4.21 344 GLN B C 1
ATOM 11412 O O . GLN B 1 344 ? 118.072 154.111 99.093 1.00 9.57 344 GLN B O 1
ATOM 11426 N N . ILE B 1 345 ? 119.528 152.494 98.546 1.00 8.69 345 ILE B N 1
ATOM 11427 C CA . ILE B 1 345 ? 120.630 153.053 99.321 1.00 0.16 345 ILE B CA 1
ATOM 11428 C C . ILE B 1 345 ? 121.581 153.793 98.390 1.00 2.98 345 ILE B C 1
ATOM 11429 O O . ILE B 1 345 ? 121.749 153.432 97.220 1.00 5.66 345 ILE B O 1
ATOM 11445 N N . GLN B 1 346 ? 122.203 154.849 98.914 1.00 4.71 346 GLN B N 1
ATOM 11446 C CA . GLN B 1 346 ? 123.246 155.577 98.199 1.00 1.81 346 GLN B CA 1
ATOM 11447 C C . GLN B 1 346 ? 124.608 155.004 98.576 1.00 3.40 346 GLN B C 1
ATOM 11448 O O . GLN B 1 346 ? 125.025 155.089 99.737 1.00 2.42 346 GLN B O 1
ATOM 11462 N N . PHE B 1 347 ? 125.304 154.444 97.592 1.00 2.69 347 PHE B N 1
ATOM 11463 C CA . PHE B 1 347 ? 126.609 153.831 97.793 1.00 0.58 347 PHE B CA 1
ATOM 11464 C C . PHE B 1 347 ? 127.699 154.773 97.300 1.00 1.52 347 PHE B C 1
ATOM 11465 O O . PHE B 1 347 ? 127.590 155.334 96.206 1.00 9.04 347 PHE B O 1
ATOM 11482 N N . ILE B 1 348 ? 128.741 154.951 98.108 1.00 4.74 348 ILE B N 1
ATOM 11483 C CA . ILE B 1 348 ? 129.952 155.649 97.685 1.00 1.89 348 ILE B CA 1
ATOM 11484 C C . ILE B 1 348 ? 131.121 154.717 97.972 1.00 0.00 348 ILE B C 1
ATOM 11485 O O . ILE B 1 348 ? 131.415 154.422 99.137 1.00 1.55 348 ILE B O 1
ATOM 11501 N N . VAL B 1 349 ? 131.790 154.255 96.914 1.00 2.16 349 VAL B N 1
ATOM 11502 C CA . VAL B 1 349 ? 132.812 153.226 97.027 1.00 5.42 349 VAL B CA 1
ATOM 11503 C C . VAL B 1 349 ? 134.083 153.688 96.326 1.00 4.59 349 VAL B C 1
ATOM 11504 O O . VAL B 1 349 ? 134.057 154.528 95.425 1.00 1.18 349 VAL B O 1
ATOM 11517 N N . THR B 1 350 ? 135.210 153.130 96.765 1.00 9.32 350 THR B N 1
ATOM 11518 C CA . THR B 1 350 ? 136.508 153.427 96.170 1.00 0.00 350 THR B CA 1
ATOM 11519 C C . THR B 1 350 ? 137.171 152.148 95.674 1.00 1.35 350 THR B C 1
ATOM 11520 O O . THR B 1 350 ? 136.934 151.060 96.204 1.00 1.15 350 THR B O 1
ATOM 11531 N N . THR B 1 351 ? 137.999 152.290 94.639 1.00 4.85 351 THR B N 1
ATOM 11532 C CA . THR B 1 351 ? 138.702 151.156 94.051 1.00 8.53 351 THR B CA 1
ATOM 11533 C C . THR B 1 351 ? 139.865 151.671 93.214 1.00 5.12 351 THR B C 1
ATOM 11534 O O . THR B 1 351 ? 139.948 152.857 92.891 1.00 9.89 351 THR B O 1
ATOM 11545 N N . HIS B 1 352 ? 140.778 150.754 92.876 1.00 5.55 352 HIS B N 1
ATOM 11546 C CA . HIS B 1 352 ? 141.775 150.997 91.839 1.00 6.00 352 HIS B CA 1
ATOM 11547 C C . HIS B 1 352 ? 141.816 149.865 90.817 1.00 8.27 352 HIS B C 1
ATOM 11548 O O . HIS B 1 352 ? 142.722 149.841 89.978 1.00 14.69 352 HIS B O 1
ATOM 11561 N N . SER B 1 353 ? 140.859 148.934 90.861 1.00 7.31 353 SER B N 1
ATOM 11562 C CA . SER B 1 353 ? 140.859 147.771 89.983 1.00 7.71 353 SER B CA 1
ATOM 11563 C C . SER B 1 353 ? 139.968 148.028 88.777 1.00 13.05 353 SER B C 1
ATOM 11564 O O . SER B 1 353 ? 138.765 148.273 88.957 1.00 19.39 353 SER B O 1
ATOM 11572 N N . PRO B 1 354 ? 140.488 147.981 87.547 1.00 16.02 354 PRO B N 1
ATOM 11573 C CA . PRO B 1 354 ? 139.622 148.239 86.382 1.00 16.96 354 PRO B CA 1
ATOM 11574 C C . PRO B 1 354 ? 138.473 147.256 86.232 1.00 15.78 354 PRO B C 1
ATOM 11575 O O . PRO B 1 354 ? 137.410 147.637 85.727 1.00 20.84 354 PRO B O 1
ATOM 11586 N N . GLN B 1 355 ? 138.650 145.998 86.647 1.00 18.58 355 GLN B N 1
ATOM 11587 C CA . GLN B 1 355 ? 137.611 144.994 86.444 1.00 11.02 355 GLN B CA 1
ATOM 11588 C C . GLN B 1 355 ? 136.315 145.335 87.165 1.00 12.23 355 GLN B C 1
ATOM 11589 O O . GLN B 1 355 ? 135.257 144.825 86.783 1.00 16.85 355 GLN B O 1
ATOM 11603 N N . VAL B 1 356 ? 136.369 146.174 88.201 1.00 15.18 356 VAL B N 1
ATOM 11604 C CA . VAL B 1 356 ? 135.153 146.553 88.909 1.00 8.38 356 VAL B CA 1
ATOM 11605 C C . VAL B 1 356 ? 134.288 147.487 88.071 1.00 13.93 356 VAL B C 1
ATOM 11606 O O . VAL B 1 356 ? 133.094 147.640 88.355 1.00 18.19 356 VAL B O 1
ATOM 11619 N N . LEU B 1 357 ? 134.854 148.105 87.033 1.00 17.79 357 LEU B N 1
ATOM 11620 C CA . LEU B 1 357 ? 134.153 149.087 86.214 1.00 15.07 357 LEU B CA 1
ATOM 11621 C C . LEU B 1 357 ? 133.753 148.528 84.853 1.00 21.16 357 LEU B C 1
ATOM 11622 O O . LEU B 1 357 ? 133.499 149.299 83.922 1.00 31.33 357 LEU B O 1
ATOM 11638 N N . SER B 1 358 ? 133.684 147.202 84.719 1.00 24.88 358 SER B N 1
ATOM 11639 C CA . SER B 1 358 ? 133.549 146.597 83.397 1.00 25.46 358 SER B CA 1
ATOM 11640 C C . SER B 1 358 ? 132.251 147.011 82.712 1.00 30.44 358 SER B C 1
ATOM 11641 O O . SER B 1 358 ? 132.243 147.298 81.510 1.00 32.87 358 SER B O 1
ATOM 11649 N N . THR B 1 359 ? 131.146 147.045 83.451 1.00 34.51 359 THR B N 1
ATOM 11650 C CA . THR B 1 359 ? 129.830 147.338 82.888 1.00 33.73 359 THR B CA 1
ATOM 11651 C C . THR B 1 359 ? 129.094 148.360 83.745 1.00 31.44 359 THR B C 1
ATOM 11652 O O . THR B 1 359 ? 127.923 148.195 84.088 1.00 37.28 359 THR B O 1
ATOM 11663 N N . VAL B 1 360 ? 129.781 149.443 84.097 1.00 24.92 360 VAL B N 1
ATOM 11664 C CA . VAL B 1 360 ? 129.208 150.527 84.885 1.00 21.63 360 VAL B CA 1
ATOM 11665 C C . VAL B 1 360 ? 129.093 151.760 84.000 1.00 24.19 360 VAL B C 1
ATOM 11666 O O . VAL B 1 360 ? 129.950 152.003 83.142 1.00 28.63 360 VAL B O 1
ATOM 11679 N N . LYS B 1 361 ? 128.030 152.534 84.206 1.00 30.48 361 LYS B N 1
ATOM 11680 C CA . LYS B 1 361 ? 127.826 153.750 83.431 1.00 30.11 361 LYS B CA 1
ATOM 11681 C C . LYS B 1 361 ? 128.929 154.760 83.725 1.00 32.00 361 LYS B C 1
ATOM 11682 O O . LYS B 1 361 ? 129.473 154.816 84.830 1.00 31.46 361 LYS B O 1
ATOM 11701 N N . ARG B 1 362 ? 129.258 155.570 82.716 1.00 34.12 362 ARG B N 1
ATOM 11702 C CA . ARG B 1 362 ? 130.299 156.577 82.887 1.00 30.37 362 ARG B CA 1
ATOM 11703 C C . ARG B 1 362 ? 129.868 157.699 83.821 1.00 27.31 362 ARG B C 1
ATOM 11704 O O . ARG B 1 362 ? 130.728 158.417 84.342 1.00 31.82 362 ARG B O 1
ATOM 11725 N N . GLU B 1 363 ? 128.567 157.867 84.044 1.00 30.98 363 GLU B N 1
ATOM 11726 C CA . GLU B 1 363 ? 128.067 158.902 84.939 1.00 28.77 363 GLU B CA 1
ATOM 11727 C C . GLU B 1 363 ? 128.201 158.527 86.408 1.00 25.27 363 GLU B C 1
ATOM 11728 O O . GLU B 1 363 ? 127.751 159.292 87.267 1.00 28.43 363 GLU B O 1
ATOM 11740 N N . SER B 1 364 ? 128.795 157.375 86.716 1.00 20.73 364 SER B N 1
ATOM 11741 C CA . SER B 1 364 ? 129.010 156.940 88.088 1.00 20.07 364 SER B CA 1
ATOM 11742 C C . SER B 1 364 ? 130.477 156.946 88.490 1.00 19.70 364 SER B C 1
ATOM 11743 O O . SER B 1 364 ? 130.791 156.609 89.635 1.00 15.00 364 SER B O 1
ATOM 11751 N N . ILE B 1 365 ? 131.380 157.329 87.590 1.00 19.72 365 ILE B N 1
ATOM 11752 C CA . ILE B 1 365 ? 132.817 157.261 87.824 1.00 16.92 365 ILE B CA 1
ATOM 11753 C C . ILE B 1 365 ? 133.355 158.668 88.029 1.00 18.48 365 ILE B C 1
ATOM 11754 O O . ILE B 1 365 ? 132.991 159.598 87.301 1.00 20.15 365 ILE B O 1
ATOM 11770 N N . ARG B 1 366 ? 134.221 158.821 89.030 1.00 17.75 366 ARG B N 1
ATOM 11771 C CA . ARG B 1 366 ? 134.945 160.065 89.277 1.00 14.52 366 ARG B CA 1
ATOM 11772 C C . ARG B 1 366 ? 136.432 159.738 89.333 1.00 10.46 366 ARG B C 1
ATOM 11773 O O . ARG B 1 366 ? 136.882 159.044 90.249 1.00 12.08 366 ARG B O 1
ATOM 11794 N N . LEU B 1 367 ? 137.188 160.226 88.353 1.00 16.68 367 LEU B N 1
ATOM 11795 C CA . LEU B 1 367 ? 138.637 160.110 88.351 1.00 14.72 367 LEU B CA 1
ATOM 11796 C C . LEU B 1 367 ? 139.226 161.280 89.126 1.00 13.74 367 LEU B C 1
ATOM 11797 O O . LEU B 1 367 ? 138.840 162.434 88.903 1.00 20.88 367 LEU B O 1
ATOM 11813 N N . LEU B 1 368 ? 140.160 160.971 90.025 1.00 10.11 368 LEU B N 1
ATOM 11814 C CA . LEU B 1 368 ? 140.733 161.928 90.963 1.00 10.88 368 LEU B CA 1
ATOM 11815 C C . LEU B 1 368 ? 142.109 162.367 90.480 1.00 13.18 368 LEU B C 1
ATOM 11816 O O . LEU B 1 368 ? 142.935 161.529 90.104 1.00 18.38 368 LEU B O 1
ATOM 11832 N N . GLU B 1 369 ? 142.350 163.676 90.495 1.00 19.77 369 GLU B N 1
ATOM 11833 C CA . GLU B 1 369 ? 143.610 164.240 90.032 1.00 19.66 369 GLU B CA 1
ATOM 11834 C C . GLU B 1 369 ? 143.964 165.447 90.889 1.00 24.25 369 GLU B C 1
ATOM 11835 O O . GLU B 1 369 ? 143.124 165.985 91.613 1.00 27.59 369 GLU B O 1
ATOM 11847 N N . GLN B 1 370 ? 145.229 165.860 90.811 1.00 25.56 370 GLN B N 1
ATOM 11848 C CA . GLN B 1 370 ? 145.705 167.051 91.503 1.00 23.14 370 GLN B CA 1
ATOM 11849 C C . GLN B 1 370 ? 146.609 167.853 90.579 1.00 27.73 370 GLN B C 1
ATOM 11850 O O . GLN B 1 370 ? 146.916 167.445 89.455 1.00 26.63 370 GLN B O 1
ATOM 11864 N N . ASP B 1 371 ? 147.036 169.010 91.078 1.00 38.40 371 ASP B N 1
ATOM 11865 C CA . ASP B 1 371 ? 147.992 169.877 90.411 1.00 34.73 371 ASP B CA 1
ATOM 11866 C C . ASP B 1 371 ? 149.330 169.803 91.141 1.00 37.95 371 ASP B C 1
ATOM 11867 O O . ASP B 1 371 ? 149.507 169.041 92.095 1.00 38.90 371 ASP B O 1
ATOM 11876 N N . GLU B 1 372 ? 150.289 170.611 90.686 1.00 40.56 372 GLU B N 1
ATOM 11877 C CA . GLU B 1 372 ? 151.549 170.733 91.408 1.00 40.85 372 GLU B CA 1
ATOM 11878 C C . GLU B 1 372 ? 151.389 171.516 92.704 1.00 37.73 372 GLU B C 1
ATOM 11879 O O . GLU B 1 372 ? 152.211 171.360 93.613 1.00 37.34 372 GLU B O 1
ATOM 11891 N N . ASN B 1 373 ? 150.356 172.350 92.808 1.00 37.16 373 ASN B N 1
ATOM 11892 C CA . ASN B 1 373 ? 150.079 173.118 94.014 1.00 36.04 373 ASN B CA 1
ATOM 11893 C C . ASN B 1 373 ? 149.009 172.485 94.892 1.00 32.75 373 ASN B C 1
ATOM 11894 O O . ASN B 1 373 ? 148.668 173.055 95.932 1.00 32.77 373 ASN B O 1
ATOM 11905 N N . GLY B 1 374 ? 148.474 171.331 94.505 1.00 29.80 374 GLY B N 1
ATOM 11906 C CA . GLY B 1 374 ? 147.501 170.636 95.323 1.00 21.66 374 GLY B CA 1
ATOM 11907 C C . GLY B 1 374 ? 146.054 170.958 95.032 1.00 22.12 374 GLY B C 1
ATOM 11908 O O . GLY B 1 374 ? 145.201 170.715 95.892 1.00 26.04 374 GLY B O 1
ATOM 11912 N N . ASN B 1 375 ? 145.746 171.496 93.856 1.00 22.66 375 ASN B N 1
ATOM 11913 C CA . ASN B 1 375 ? 144.370 171.779 93.467 1.00 19.90 375 ASN B CA 1
ATOM 11914 C C . ASN B 1 375 ? 143.787 170.551 92.779 1.00 24.24 375 ASN B C 1
ATOM 11915 O O . ASN B 1 375 ? 144.263 170.146 91.713 1.00 27.58 375 ASN B O 1
ATOM 11926 N N . GLY B 1 376 ? 142.749 169.970 93.382 1.00 17.11 376 GLY B N 1
ATOM 11927 C CA . GLY B 1 376 ? 142.239 168.697 92.930 1.00 17.09 376 GLY B CA 1
ATOM 11928 C C . GLY B 1 376 ? 141.046 168.800 91.996 1.00 16.42 376 GLY B C 1
ATOM 11929 O O . GLY B 1 376 ? 140.336 169.801 91.952 1.00 15.75 376 GLY B O 1
ATOM 11933 N N . LYS B 1 377 ? 140.841 167.725 91.238 1.00 19.28 377 LYS B N 1
ATOM 11934 C CA . LYS B 1 377 ? 139.677 167.571 90.381 1.00 18.07 377 LYS B CA 1
ATOM 11935 C C . LYS B 1 377 ? 139.149 166.151 90.518 1.00 20.86 377 LYS B C 1
ATOM 11936 O O . LYS B 1 377 ? 139.907 165.215 90.784 1.00 20.78 377 LYS B O 1
ATOM 11955 N N . ALA B 1 378 ? 137.838 166.000 90.327 1.00 25.49 378 ALA B N 1
ATOM 11956 C CA . ALA B 1 378 ? 137.164 164.698 90.370 1.00 18.40 378 ALA B CA 1
ATOM 11957 C C . ALA B 1 378 ? 136.149 164.703 89.230 1.00 16.65 378 ALA B C 1
ATOM 11958 O O . ALA B 1 378 ? 135.031 165.199 89.386 1.00 26.12 378 ALA B O 1
ATOM 11965 N N . LEU B 1 379 ? 136.541 164.143 88.089 1.00 24.41 379 LEU B N 1
ATOM 11966 C CA . LEU B 1 379 ? 135.793 164.335 86.852 1.00 25.14 379 LEU B CA 1
ATOM 11967 C C . LEU B 1 379 ? 135.356 163.010 86.241 1.00 20.51 379 LEU B C 1
ATOM 11968 O O . LEU B 1 379 ? 135.957 161.963 86.473 1.00 21.53 379 LEU B O 1
ATOM 11984 N N . MET B 1 380 ? 134.289 163.073 85.447 1.00 27.05 380 MET B N 1
ATOM 11985 C CA . MET B 1 380 ? 133.810 161.895 84.745 1.00 28.75 380 MET B CA 1
ATOM 11986 C C . MET B 1 380 ? 134.789 161.498 83.638 1.00 30.25 380 MET B C 1
ATOM 11987 O O . MET B 1 380 ? 135.444 162.356 83.041 1.00 33.68 380 MET B O 1
ATOM 12001 N N . PRO B 1 381 ? 134.909 160.203 83.344 1.00 25.68 381 PRO B N 1
ATOM 12002 C CA . PRO B 1 381 ? 135.747 159.790 82.213 1.00 25.97 381 PRO B CA 1
ATOM 12003 C C . PRO B 1 381 ? 135.175 160.284 80.893 1.00 32.63 381 PRO B C 1
ATOM 12004 O O . PRO B 1 381 ? 133.960 160.404 80.722 1.00 34.36 381 PRO B O 1
ATOM 12015 N N . LEU B 1 382 ? 136.069 160.570 79.952 1.00 41.62 382 LEU B N 1
ATOM 12016 C CA . LEU B 1 382 ? 135.660 161.018 78.625 1.00 42.05 382 LEU B CA 1
ATOM 12017 C C . LEU B 1 382 ? 135.391 159.826 77.713 1.00 38.99 382 LEU B C 1
ATOM 12018 O O . LEU B 1 382 ? 134.260 159.606 77.280 1.00 39.74 382 LEU B O 1
ATOM 12034 N N . MET C 1 1 ? 113.616 167.989 157.952 1.00 47.85 1 MET C N 1
ATOM 12035 C CA . MET C 1 1 ? 112.755 168.216 156.799 1.00 47.52 1 MET C CA 1
ATOM 12036 C C . MET C 1 1 ? 111.424 167.493 156.951 1.00 44.84 1 MET C C 1
ATOM 12037 O O . MET C 1 1 ? 111.139 166.900 157.990 1.00 45.64 1 MET C O 1
ATOM 12042 N N . ARG C 1 2 ? 110.611 167.552 155.899 1.00 33.84 2 ARG C N 1
ATOM 12043 C CA . ARG C 1 2 ? 109.348 166.831 155.849 1.00 34.42 2 ARG C CA 1
ATOM 12044 C C . ARG C 1 2 ? 108.914 166.736 154.396 1.00 32.14 2 ARG C C 1
ATOM 12045 O O . ARG C 1 2 ? 109.126 167.665 153.615 1.00 37.65 2 ARG C O 1
ATOM 12065 N N . ILE C 1 3 ? 108.307 165.606 154.042 1.00 27.18 3 ILE C N 1
ATOM 12066 C CA . ILE C 1 3 ? 107.798 165.364 152.697 1.00 28.68 3 ILE C CA 1
ATOM 12067 C C . ILE C 1 3 ? 106.288 165.206 152.788 1.00 26.69 3 ILE C C 1
ATOM 12068 O O . ILE C 1 3 ? 105.794 164.405 153.589 1.00 32.95 3 ILE C O 1
ATOM 12084 N N . ASP C 1 4 ? 105.557 165.964 151.970 1.00 27.37 4 ASP C N 1
ATOM 12085 C CA . ASP C 1 4 ? 104.102 165.921 151.980 1.00 26.56 4 ASP C CA 1
ATOM 12086 C C . ASP C 1 4 ? 103.509 165.187 150.790 1.00 27.93 4 ASP C C 1
ATOM 12087 O O . ASP C 1 4 ? 102.403 164.656 150.901 1.00 28.07 4 ASP C O 1
ATOM 12096 N N . LYS C 1 5 ? 104.212 165.140 149.661 1.00 29.34 5 LYS C N 1
ATOM 12097 C CA . LYS C 1 5 ? 103.704 164.472 148.474 1.00 24.73 5 LYS C CA 1
ATOM 12098 C C . LYS C 1 5 ? 104.874 164.011 147.618 1.00 24.79 5 LYS C C 1
ATOM 12099 O O . LYS C 1 5 ? 105.993 164.515 147.735 1.00 24.52 5 LYS C O 1
ATOM 12118 N N . LEU C 1 6 ? 104.595 163.039 146.753 1.00 26.30 6 LEU C N 1
ATOM 12119 C CA . LEU C 1 6 ? 105.592 162.477 145.857 1.00 22.81 6 LEU C CA 1
ATOM 12120 C C . LEU C 1 6 ? 104.909 162.087 144.555 1.00 20.98 6 LEU C C 1
ATOM 12121 O O . LEU C 1 6 ? 103.776 161.595 144.562 1.00 24.04 6 LEU C O 1
ATOM 12137 N N . SER C 1 7 ? 105.607 162.310 143.444 1.00 25.93 7 SER C N 1
ATOM 12138 C CA . SER C 1 7 ? 105.089 161.990 142.122 1.00 22.94 7 SER C CA 1
ATOM 12139 C C . SER C 1 7 ? 106.180 161.303 141.316 1.00 21.71 7 SER C C 1
ATOM 12140 O O . SER C 1 7 ? 107.314 161.785 141.264 1.00 26.11 7 SER C O 1
ATOM 12148 N N . LEU C 1 8 ? 105.831 160.182 140.690 1.00 23.37 8 LEU C N 1
ATOM 12149 C CA . LEU C 1 8 ? 106.764 159.389 139.903 1.00 20.83 8 LEU C CA 1
ATOM 12150 C C . LEU C 1 8 ? 106.259 159.257 138.475 1.00 18.79 8 LEU C C 1
ATOM 12151 O O . LEU C 1 8 ? 105.063 159.040 138.247 1.00 25.06 8 LEU C O 1
ATOM 12167 N N . LEU C 1 9 ? 107.184 159.383 137.522 1.00 20.76 9 LEU C N 1
ATOM 12168 C CA . LEU C 1 9 ? 106.910 159.194 136.102 1.00 21.59 9 LEU C CA 1
ATOM 12169 C C . LEU C 1 9 ? 107.976 158.279 135.521 1.00 18.14 9 LEU C C 1
ATOM 12170 O O . LEU C 1 9 ? 109.171 158.577 135.617 1.00 17.76 9 LEU C O 1
ATOM 12186 N N . ASN C 1 10 ? 107.544 157.174 134.915 1.00 22.45 10 ASN C N 1
ATOM 12187 C CA . ASN C 1 10 ? 108.441 156.249 134.222 1.00 20.90 10 ASN C CA 1
ATOM 12188 C C . ASN C 1 10 ? 109.572 155.767 135.127 1.00 21.97 10 ASN C C 1
ATOM 12189 O O . ASN C 1 10 ? 110.716 155.615 134.696 1.00 19.42 10 ASN C O 1
ATOM 12200 N N . PHE C 1 11 ? 109.255 155.525 136.395 1.00 24.48 11 PHE C N 1
ATOM 12201 C CA . PHE C 1 11 ? 110.212 154.914 137.304 1.00 21.89 11 PHE C CA 1
ATOM 12202 C C . PHE C 1 11 ? 110.085 153.394 137.177 1.00 23.79 11 PHE C C 1
ATOM 12203 O O . PHE C 1 11 ? 109.395 152.886 136.291 1.00 40.47 11 PHE C O 1
ATOM 12220 N N . ARG C 1 12 ? 110.750 152.651 138.061 1.00 20.05 12 ARG C N 1
ATOM 12221 C CA . ARG C 1 12 ? 110.991 151.225 137.860 1.00 20.55 12 ARG C CA 1
ATOM 12222 C C . ARG C 1 12 ? 109.764 150.455 137.380 1.00 26.05 12 ARG C C 1
ATOM 12223 O O . ARG C 1 12 ? 109.766 149.923 136.266 1.00 29.38 12 ARG C O 1
ATOM 12244 N N . CYS C 1 13 ? 108.710 150.396 138.194 1.00 26.33 13 CYS C N 1
ATOM 12245 C CA . CYS C 1 13 ? 107.514 149.633 137.853 1.00 24.63 13 CYS C CA 1
ATOM 12246 C C . CYS C 1 13 ? 106.261 150.495 137.796 1.00 25.68 13 CYS C C 1
ATOM 12247 O O . CYS C 1 13 ? 105.151 149.952 137.760 1.00 28.00 13 CYS C O 1
ATOM 12255 N N . PHE C 1 14 ? 106.403 151.818 137.780 1.00 25.63 14 PHE C N 1
ATOM 12256 C CA . PHE C 1 14 ? 105.272 152.735 137.773 1.00 25.26 14 PHE C CA 1
ATOM 12257 C C . PHE C 1 14 ? 105.371 153.645 136.558 1.00 25.73 14 PHE C C 1
ATOM 12258 O O . PHE C 1 14 ? 106.326 154.418 136.436 1.00 26.31 14 PHE C O 1
ATOM 12275 N N . LYS C 1 15 ? 104.386 153.550 135.663 1.00 25.79 15 LYS C N 1
ATOM 12276 C CA . LYS C 1 15 ? 104.272 154.532 134.592 1.00 24.61 15 LYS C CA 1
ATOM 12277 C C . LYS C 1 15 ? 103.964 155.912 135.156 1.00 27.71 15 LYS C C 1
ATOM 12278 O O . LYS C 1 15 ? 104.474 156.924 134.663 1.00 28.80 15 LYS C O 1
ATOM 12297 N N . GLN C 1 16 ? 103.128 155.970 136.190 1.00 30.82 16 GLN C N 1
ATOM 12298 C CA . GLN C 1 16 ? 102.723 157.228 136.798 1.00 26.46 16 GLN C CA 1
ATOM 12299 C C . GLN C 1 16 ? 102.194 156.939 138.194 1.00 26.05 16 GLN C C 1
ATOM 12300 O O . GLN C 1 16 ? 101.465 155.965 138.393 1.00 27.39 16 GLN C O 1
ATOM 12314 N N . LEU C 1 17 ? 102.566 157.784 139.155 1.00 25.82 17 LEU C N 1
ATOM 12315 C CA . LEU C 1 17 ? 102.118 157.595 140.529 1.00 25.56 17 LEU C CA 1
ATOM 12316 C C . LEU C 1 17 ? 102.107 158.926 141.267 1.00 24.80 17 LEU C C 1
ATOM 12317 O O . LEU C 1 17 ? 103.003 159.751 141.083 1.00 26.92 17 LEU C O 1
ATOM 12333 N N . ASP C 1 18 ? 101.089 159.114 142.108 1.00 28.95 18 ASP C N 1
ATOM 12334 C CA . ASP C 1 18 ? 100.998 160.258 143.013 1.00 27.03 18 ASP C CA 1
ATOM 12335 C C . ASP C 1 18 ? 100.615 159.739 144.389 1.00 27.85 18 ASP C C 1
ATOM 12336 O O . ASP C 1 18 ? 99.592 159.063 144.529 1.00 33.13 18 ASP C O 1
ATOM 12345 N N . ILE C 1 19 ? 101.422 160.049 145.404 1.00 24.75 19 ILE C N 1
ATOM 12346 C CA . ILE C 1 19 ? 101.192 159.542 146.754 1.00 27.05 19 ILE C CA 1
ATOM 12347 C C . ILE C 1 19 ? 101.452 160.652 147.763 1.00 26.56 19 ILE C C 1
ATOM 12348 O O . ILE C 1 19 ? 102.469 161.346 147.681 1.00 28.91 19 ILE C O 1
ATOM 12364 N N . THR C 1 20 ? 100.552 160.799 148.730 1.00 26.08 20 THR C N 1
ATOM 12365 C CA . THR C 1 20 ? 100.688 161.785 149.791 1.00 27.95 20 THR C CA 1
ATOM 12366 C C . THR C 1 20 ? 100.925 161.083 151.124 1.00 29.50 20 THR C C 1
ATOM 12367 O O . THR C 1 20 ? 100.452 159.966 151.348 1.00 30.30 20 THR C O 1
ATOM 12378 N N . PHE C 1 21 ? 101.666 161.749 152.005 1.00 30.01 21 PHE C N 1
ATOM 12379 C CA . PHE C 1 21 ? 102.150 161.155 153.244 1.00 27.71 21 PHE C CA 1
ATOM 12380 C C . PHE C 1 21 ? 101.522 161.834 154.453 1.00 30.29 21 PHE C C 1
ATOM 12381 O O . PHE C 1 21 ? 101.292 163.047 154.449 1.00 31.76 21 PHE C O 1
ATOM 12398 N N . ASP C 1 22 ? 101.248 161.041 155.486 1.00 33.65 22 ASP C N 1
ATOM 12399 C CA . ASP C 1 22 ? 100.763 161.577 156.749 1.00 33.67 22 ASP C CA 1
ATOM 12400 C C . ASP C 1 22 ? 101.904 162.246 157.514 1.00 33.59 22 ASP C C 1
ATOM 12401 O O . ASP C 1 22 ? 103.084 161.941 157.322 1.00 35.39 22 ASP C O 1
ATOM 12410 N N . GLU C 1 23 ? 101.533 163.175 158.398 1.00 35.14 23 GLU C N 1
ATOM 12411 C CA . GLU C 1 23 ? 102.534 164.001 159.067 1.00 35.83 23 GLU C CA 1
ATOM 12412 C C . GLU C 1 23 ? 103.405 163.185 160.015 1.00 38.14 23 GLU C C 1
ATOM 12413 O O . GLU C 1 23 ? 104.603 163.460 160.151 1.00 36.22 23 GLU C O 1
ATOM 12425 N N . HIS C 1 24 ? 102.830 162.185 160.684 1.00 41.13 24 HIS C N 1
ATOM 12426 C CA . HIS C 1 24 ? 103.539 161.432 161.712 1.00 33.19 24 HIS C CA 1
ATOM 12427 C C . HIS C 1 24 ? 103.858 160.008 161.275 1.00 31.14 24 HIS C C 1
ATOM 12428 O O . HIS C 1 24 ? 105.025 159.607 161.281 1.00 32.96 24 HIS C O 1
ATOM 12441 N N . ILE C 1 25 ? 102.848 159.227 160.898 1.00 27.67 25 ILE C N 1
ATOM 12442 C CA . ILE C 1 25 ? 103.032 157.828 160.528 1.00 31.50 25 ILE C CA 1
ATOM 12443 C C . ILE C 1 25 ? 102.174 157.518 159.310 1.00 31.17 25 ILE C C 1
ATOM 12444 O O . ILE C 1 25 ? 100.999 157.898 159.248 1.00 29.73 25 ILE C O 1
ATOM 12460 N N . THR C 1 26 ? 102.767 156.828 158.339 1.00 25.43 26 THR C N 1
ATOM 12461 C CA . THR C 1 26 ? 102.051 156.347 157.166 1.00 26.12 26 THR C CA 1
ATOM 12462 C C . THR C 1 26 ? 102.587 154.969 156.812 1.00 27.94 26 THR C C 1
ATOM 12463 O O . THR C 1 26 ? 103.803 154.759 156.800 1.00 26.93 26 THR C O 1
ATOM 12474 N N . ILE C 1 27 ? 101.682 154.036 156.530 1.00 31.99 27 ILE C N 1
ATOM 12475 C CA . ILE C 1 27 ? 102.025 152.639 156.293 1.00 29.96 27 ILE C CA 1
ATOM 12476 C C . ILE C 1 27 ? 101.642 152.282 154.865 1.00 26.95 27 ILE C C 1
ATOM 12477 O O . ILE C 1 27 ? 100.510 152.537 154.438 1.00 30.10 27 ILE C O 1
ATOM 12493 N N . LEU C 1 28 ? 102.582 151.689 154.135 1.00 26.59 28 LEU C N 1
ATOM 12494 C CA . LEU C 1 28 ? 102.365 151.263 152.759 1.00 25.65 28 LEU C CA 1
ATOM 12495 C C . LEU C 1 28 ? 102.017 149.781 152.735 1.00 28.85 28 LEU C C 1
ATOM 12496 O O . LEU C 1 28 ? 102.669 148.975 153.406 1.00 26.57 28 LEU C O 1
ATOM 12512 N N . VAL C 1 29 ? 100.991 149.428 151.964 1.00 31.89 29 VAL C N 1
ATOM 12513 C CA . VAL C 1 29 ? 100.526 148.052 151.841 1.00 28.01 29 VAL C CA 1
ATOM 12514 C C . VAL C 1 29 ? 100.363 147.733 150.362 1.00 30.23 29 VAL C C 1
ATOM 12515 O O . VAL C 1 29 ? 99.773 148.521 149.615 1.00 33.72 29 VAL C O 1
ATOM 12528 N N . ALA C 1 30 ? 100.883 146.580 149.943 1.00 32.43 30 ALA C N 1
ATOM 12529 C CA . ALA C 1 30 ? 100.800 146.153 148.552 1.00 29.07 30 ALA C CA 1
ATOM 12530 C C . ALA C 1 30 ? 100.488 144.662 148.483 1.00 31.37 30 ALA C C 1
ATOM 12531 O O . ALA C 1 30 ? 101.304 143.842 148.923 1.00 35.05 30 ALA C O 1
ATOM 12538 N N . PRO C 1 31 ? 99.329 144.263 147.947 1.00 41.88 31 PRO C N 1
ATOM 12539 C CA . PRO C 1 31 ? 99.013 142.825 147.904 1.00 37.53 31 PRO C CA 1
ATOM 12540 C C . PRO C 1 31 ? 100.013 142.006 147.110 1.00 39.76 31 PRO C C 1
ATOM 12541 O O . PRO C 1 31 ? 100.266 140.847 147.461 1.00 42.35 31 PRO C O 1
ATOM 12552 N N . ASN C 1 32 ? 100.588 142.566 146.048 1.00 39.51 32 ASN C N 1
ATOM 12553 C CA . ASN C 1 32 ? 101.563 141.845 145.243 1.00 38.33 32 ASN C CA 1
ATOM 12554 C C . ASN C 1 32 ? 102.421 142.851 144.492 1.00 38.48 32 ASN C C 1
ATOM 12555 O O . ASN C 1 32 ? 102.074 144.030 144.380 1.00 38.94 32 ASN C O 1
ATOM 12566 N N . GLY C 1 33 ? 103.546 142.368 143.979 1.00 32.78 33 GLY C N 1
ATOM 12567 C CA . GLY C 1 33 ? 104.490 143.221 143.288 1.00 32.18 33 GLY C CA 1
ATOM 12568 C C . GLY C 1 33 ? 105.555 143.774 144.211 1.00 31.84 33 GLY C C 1
ATOM 12569 O O . GLY C 1 33 ? 105.690 143.390 145.377 1.00 37.28 33 GLY C O 1
ATOM 12573 N N . ALA C 1 34 ? 106.332 144.710 143.662 1.00 33.52 34 ALA C N 1
ATOM 12574 C CA . ALA C 1 34 ? 107.437 145.343 144.373 1.00 30.62 34 ALA C CA 1
ATOM 12575 C C . ALA C 1 34 ? 107.245 146.854 144.480 1.00 25.13 34 ALA C C 1
ATOM 12576 O O . ALA C 1 34 ? 108.216 147.612 144.462 1.00 23.31 34 ALA C O 1
ATOM 12583 N N . GLY C 1 35 ? 105.995 147.303 144.597 1.00 23.26 35 GLY C N 1
ATOM 12584 C CA . GLY C 1 35 ? 105.732 148.733 144.628 1.00 23.82 35 GLY C CA 1
ATOM 12585 C C . GLY C 1 35 ? 106.301 149.421 145.855 1.00 27.80 35 GLY C C 1
ATOM 12586 O O . GLY C 1 35 ? 106.777 150.556 145.775 1.00 33.59 35 GLY C O 1
ATOM 12590 N N . LYS C 1 36 ? 106.250 148.752 147.009 1.00 27.21 36 LYS C N 1
ATOM 12591 C CA . LYS C 1 36 ? 106.647 149.395 148.258 1.00 25.41 36 LYS C CA 1
ATOM 12592 C C . LYS C 1 36 ? 108.133 149.733 148.260 1.00 23.34 36 LYS C C 1
ATOM 12593 O O . LYS C 1 36 ? 108.531 150.841 148.646 1.00 30.48 36 LYS C O 1
ATOM 12612 N N . THR C 1 37 ? 108.972 148.785 147.840 1.00 23.53 37 THR C N 1
ATOM 12613 C CA . THR C 1 37 ? 110.398 149.064 147.743 1.00 24.84 37 THR C CA 1
ATOM 12614 C C . THR C 1 37 ? 110.674 150.153 146.720 1.00 22.98 37 THR C C 1
ATOM 12615 O O . THR C 1 37 ? 111.581 150.967 146.913 1.00 28.71 37 THR C O 1
ATOM 12626 N N . THR C 1 38 ? 109.895 150.196 145.638 1.00 24.83 38 THR C N 1
ATOM 12627 C CA . THR C 1 38 ? 110.064 151.251 144.646 1.00 24.00 38 THR C CA 1
ATOM 12628 C C . THR C 1 38 ? 109.781 152.620 145.251 1.00 23.45 38 THR C C 1
ATOM 12629 O O . THR C 1 38 ? 110.538 153.574 145.041 1.00 28.51 38 THR C O 1
ATOM 12640 N N . VAL C 1 39 ? 108.695 152.733 146.018 1.00 19.62 39 VAL C N 1
ATOM 12641 C CA . VAL C 1 39 ? 108.355 154.012 146.637 1.00 18.78 39 VAL C CA 1
ATOM 12642 C C . VAL C 1 39 ? 109.424 154.416 147.646 1.00 21.30 39 VAL C C 1
ATOM 12643 O O . VAL C 1 39 ? 109.839 155.583 147.703 1.00 24.34 39 VAL C O 1
ATOM 12656 N N . LEU C 1 40 ? 109.884 153.464 148.462 1.00 26.31 40 LEU C N 1
ATOM 12657 C CA . LEU C 1 40 ? 110.913 153.787 149.445 1.00 25.38 40 LEU C CA 1
ATOM 12658 C C . LEU C 1 40 ? 112.202 154.231 148.765 1.00 22.97 40 LEU C C 1
ATOM 12659 O O . LEU C 1 40 ? 112.842 155.195 149.201 1.00 26.19 40 LEU C O 1
ATOM 12675 N N . ASP C 1 41 ? 112.596 153.544 147.691 1.00 24.15 41 ASP C N 1
ATOM 12676 C CA . ASP C 1 41 ? 113.807 153.922 146.972 1.00 22.75 41 ASP C CA 1
ATOM 12677 C C . ASP C 1 41 ? 113.662 155.294 146.330 1.00 24.43 41 ASP C C 1
ATOM 12678 O O . ASP C 1 41 ? 114.613 156.081 146.319 1.00 23.61 41 ASP C O 1
ATOM 12687 N N . ALA C 1 42 ? 112.482 155.602 145.788 1.00 23.51 42 ALA C N 1
ATOM 12688 C CA . ALA C 1 42 ? 112.263 156.924 145.210 1.00 21.05 42 ALA C CA 1
ATOM 12689 C C . ALA C 1 42 ? 112.397 158.012 146.270 1.00 21.74 42 ALA C C 1
ATOM 12690 O O . ALA C 1 42 ? 113.061 159.034 146.050 1.00 23.80 42 ALA C O 1
ATOM 12697 N N . VAL C 1 43 ? 111.781 157.804 147.437 1.00 27.07 43 VAL C N 1
ATOM 12698 C CA . VAL C 1 43 ? 111.882 158.799 148.502 1.00 21.87 43 VAL C CA 1
ATOM 12699 C C . VAL C 1 43 ? 113.334 158.958 148.935 1.00 23.29 43 VAL C C 1
ATOM 12700 O O . VAL C 1 43 ? 113.816 160.077 149.150 1.00 26.63 43 VAL C O 1
ATOM 12713 N N . ARG C 1 44 ? 114.056 157.843 149.068 1.00 25.54 44 ARG C N 1
ATOM 12714 C CA . ARG C 1 44 ? 115.451 157.910 149.487 1.00 24.89 44 ARG C CA 1
ATOM 12715 C C . ARG C 1 44 ? 116.317 158.592 148.435 1.00 28.64 44 ARG C C 1
ATOM 12716 O O . ARG C 1 44 ? 117.334 159.206 148.774 1.00 32.62 44 ARG C O 1
ATOM 12737 N N . LEU C 1 45 ? 115.935 158.494 147.159 1.00 30.75 45 LEU C N 1
ATOM 12738 C CA . LEU C 1 45 ? 116.639 159.232 146.117 1.00 25.99 45 LEU C CA 1
ATOM 12739 C C . LEU C 1 45 ? 116.331 160.720 146.184 1.00 26.40 45 LEU C C 1
ATOM 12740 O O . LEU C 1 45 ? 117.193 161.546 145.865 1.00 30.70 45 LEU C O 1
ATOM 12756 N N . ALA C 1 46 ? 115.112 161.082 146.588 1.00 25.10 46 ALA C N 1
ATOM 12757 C CA . ALA C 1 46 ? 114.732 162.488 146.643 1.00 19.21 46 ALA C CA 1
ATOM 12758 C C . ALA C 1 46 ? 115.379 163.239 147.801 1.00 28.19 46 ALA C C 1
ATOM 12759 O O . ALA C 1 46 ? 115.380 164.474 147.786 1.00 34.49 46 ALA C O 1
ATOM 12766 N N . LEU C 1 47 ? 115.922 162.538 148.796 1.00 30.56 47 LEU C N 1
ATOM 12767 C CA . LEU C 1 47 ? 116.543 163.172 149.953 1.00 24.89 47 LEU C CA 1
ATOM 12768 C C . LEU C 1 47 ? 118.055 163.300 149.830 1.00 26.51 47 LEU C C 1
ATOM 12769 O O . LEU C 1 47 ? 118.681 163.904 150.704 1.00 33.19 47 LEU C O 1
ATOM 12785 N N . PHE C 1 48 ? 118.657 162.753 148.779 1.00 33.30 48 PHE C N 1
ATOM 12786 C CA . PHE C 1 48 ? 120.111 162.725 148.670 1.00 32.54 48 PHE C CA 1
ATOM 12787 C C . PHE C 1 48 ? 120.710 164.104 148.410 1.00 36.16 48 PHE C C 1
ATOM 12788 O O . PHE C 1 48 ? 121.833 164.371 148.858 1.00 39.06 48 PHE C O 1
ATOM 12805 N N . PRO C 1 49 ? 120.034 164.995 147.677 1.00 38.89 49 PRO C N 1
ATOM 12806 C CA . PRO C 1 49 ? 120.617 166.331 147.468 1.00 37.88 49 PRO C CA 1
ATOM 12807 C C . PRO C 1 49 ? 120.960 167.048 148.763 1.00 39.46 49 PRO C C 1
ATOM 12808 O O . PRO C 1 49 ? 121.970 167.760 148.822 1.00 41.02 49 PRO C O 1
ATOM 12819 N N . PHE C 1 50 ? 120.145 166.883 149.807 1.00 39.95 50 PHE C N 1
ATOM 12820 C CA . PHE C 1 50 ? 120.453 167.509 151.089 1.00 38.45 50 PHE C CA 1
ATOM 12821 C C . PHE C 1 50 ? 121.730 166.934 151.690 1.00 38.42 50 PHE C C 1
ATOM 12822 O O . PHE C 1 50 ? 122.623 167.680 152.107 1.00 41.50 50 PHE C O 1
ATOM 12839 N N . ILE C 1 51 ? 121.836 165.605 151.744 1.00 37.77 51 ILE C N 1
ATOM 12840 C CA . ILE C 1 51 ? 123.014 164.982 152.338 1.00 40.16 51 ILE C CA 1
ATOM 12841 C C . ILE C 1 51 ? 124.259 165.304 151.525 1.00 41.46 51 ILE C C 1
ATOM 12842 O O . ILE C 1 51 ? 125.374 165.316 152.060 1.00 39.69 51 ILE C O 1
ATOM 12858 N N . ARG C 1 52 ? 124.097 165.565 150.227 1.00 43.43 52 ARG C N 1
ATOM 12859 C CA . ARG C 1 52 ? 125.227 165.959 149.396 1.00 40.65 52 ARG C CA 1
ATOM 12860 C C . ARG C 1 52 ? 125.771 167.332 149.764 1.00 43.56 52 ARG C C 1
ATOM 12861 O O . ARG C 1 52 ? 126.879 167.674 149.337 1.00 44.62 52 ARG C O 1
ATOM 12882 N N . GLY C 1 53 ? 125.028 168.120 150.538 1.00 44.87 53 GLY C N 1
ATOM 12883 C CA . GLY C 1 53 ? 125.484 169.411 151.000 1.00 42.25 53 GLY C CA 1
ATOM 12884 C C . GLY C 1 53 ? 126.414 169.362 152.188 1.00 42.63 53 GLY C C 1
ATOM 12885 O O . GLY C 1 53 ? 126.767 170.411 152.733 1.00 46.08 53 GLY C O 1
ATOM 12889 N N . PHE C 1 54 ? 126.818 168.168 152.612 1.00 44.82 54 PHE C N 1
ATOM 12890 C CA . PHE C 1 54 ? 127.767 167.984 153.700 1.00 46.14 54 PHE C CA 1
ATOM 12891 C C . PHE C 1 54 ? 128.990 167.258 153.163 1.00 46.78 54 PHE C C 1
ATOM 12892 O O . PHE C 1 54 ? 128.862 166.195 152.545 1.00 44.82 54 PHE C O 1
ATOM 12909 N N . ASP C 1 55 ? 130.172 167.829 153.398 1.00 54.77 55 ASP C N 1
ATOM 12910 C CA . ASP C 1 55 ? 131.405 167.184 152.967 1.00 57.03 55 ASP C CA 1
ATOM 12911 C C . ASP C 1 55 ? 131.662 165.874 153.699 1.00 56.43 55 ASP C C 1
ATOM 12912 O O . ASP C 1 55 ? 132.520 165.100 153.261 1.00 55.23 55 ASP C O 1
ATOM 12921 N N . ALA C 1 56 ? 130.951 165.611 154.799 1.00 49.89 56 ALA C N 1
ATOM 12922 C CA . ALA C 1 56 ? 131.023 164.293 155.418 1.00 50.03 56 ALA C CA 1
ATOM 12923 C C . ALA C 1 56 ? 130.532 163.217 154.461 1.00 52.00 56 ALA C C 1
ATOM 12924 O O . ALA C 1 56 ? 131.067 162.102 154.449 1.00 50.61 56 ALA C O 1
ATOM 12931 N N . SER C 1 57 ? 129.527 163.538 153.641 1.00 52.89 57 SER C N 1
ATOM 12932 C CA . SER C 1 57 ? 129.086 162.626 152.594 1.00 52.02 57 SER C CA 1
ATOM 12933 C C . SER C 1 57 ? 130.204 162.276 151.622 1.00 52.62 57 SER C C 1
ATOM 12934 O O . SER C 1 57 ? 130.031 161.363 150.808 1.00 52.50 57 SER C O 1
ATOM 12942 N N . LEU C 1 58 ? 131.335 162.983 151.675 1.00 54.72 58 LEU C N 1
ATOM 12943 C CA . LEU C 1 58 ? 132.493 162.573 150.891 1.00 57.06 58 LEU C CA 1
ATOM 12944 C C . LEU C 1 58 ? 132.890 161.139 151.208 1.00 57.50 58 LEU C C 1
ATOM 12945 O O . LEU C 1 58 ? 133.432 160.439 150.345 1.00 56.97 58 LEU C O 1
ATOM 12961 N N . TYR C 1 59 ? 132.629 160.683 152.436 1.00 63.60 59 TYR C N 1
ATOM 12962 C CA . TYR C 1 59 ? 132.925 159.304 152.804 1.00 64.38 59 TYR C CA 1
ATOM 12963 C C . TYR C 1 59 ? 132.025 158.301 152.097 1.00 62.19 59 TYR C C 1
ATOM 12964 O O . TYR C 1 59 ? 132.315 157.100 152.144 1.00 63.79 59 TYR C O 1
ATOM 12982 N N . VAL C 1 60 ? 130.952 158.753 151.452 1.00 52.08 60 VAL C N 1
ATOM 12983 C CA . VAL C 1 60 ? 130.075 157.889 150.671 1.00 52.76 60 VAL C CA 1
ATOM 12984 C C . VAL C 1 60 ? 130.140 158.340 149.218 1.00 54.77 60 VAL C C 1
ATOM 12985 O O . VAL C 1 60 ? 129.897 159.514 148.913 1.00 51.65 60 VAL C O 1
ATOM 12998 N N . LYS C 1 61 ? 130.488 157.409 148.330 1.00 58.60 61 LYS C N 1
ATOM 12999 C CA . LYS C 1 61 ? 130.456 157.627 146.889 1.00 57.69 61 LYS C CA 1
ATOM 13000 C C . LYS C 1 61 ? 129.652 156.525 146.212 1.00 56.48 61 LYS C C 1
ATOM 13001 O O . LYS C 1 61 ? 129.922 156.161 145.064 1.00 56.34 61 LYS C O 1
ATOM 13020 N N . ASP C 1 62 ? 128.661 155.987 146.920 1.00 50.67 62 ASP C N 1
ATOM 13021 C CA . ASP C 1 62 ? 127.887 154.864 146.410 1.00 50.42 62 ASP C CA 1
ATOM 13022 C C . ASP C 1 62 ? 127.222 155.225 145.091 1.00 50.49 62 ASP C C 1
ATOM 13023 O O . ASP C 1 62 ? 126.597 156.282 144.963 1.00 50.55 62 ASP C O 1
ATOM 13032 N N . LYS C 1 63 ? 127.352 154.337 144.107 1.00 48.45 63 LYS C N 1
ATOM 13033 C CA . LYS C 1 63 ? 126.648 154.483 142.835 1.00 47.35 63 LYS C CA 1
ATOM 13034 C C . LYS C 1 63 ? 125.258 153.877 142.893 1.00 46.98 63 LYS C C 1
ATOM 13035 O O . LYS C 1 63 ? 124.893 153.031 142.071 1.00 47.48 63 LYS C O 1
ATOM 13054 N N . SER C 1 64 ? 124.469 154.292 143.881 1.00 39.45 64 SER C N 1
ATOM 13055 C CA . SER C 1 64 ? 123.102 153.829 144.048 1.00 36.86 64 SER C CA 1
ATOM 13056 C C . SER C 1 64 ? 122.155 154.922 144.514 1.00 35.95 64 SER C C 1
ATOM 13057 O O . SER C 1 64 ? 120.938 154.707 144.494 1.00 33.46 64 SER C O 1
ATOM 13065 N N . LEU C 1 65 ? 122.667 156.079 144.931 1.00 31.51 65 LEU C N 1
ATOM 13066 C CA . LEU C 1 65 ? 121.852 157.185 145.408 1.00 31.42 65 LEU C CA 1
ATOM 13067 C C . LEU C 1 65 ? 121.525 158.179 144.303 1.00 33.53 65 LEU C C 1
ATOM 13068 O O . LEU C 1 65 ? 120.950 159.236 144.581 1.00 31.23 65 LEU C O 1
ATOM 13084 N N . ALA C 1 66 ? 121.886 157.867 143.061 1.00 33.65 66 ALA C N 1
ATOM 13085 C CA . ALA C 1 66 ? 121.453 158.611 141.891 1.00 26.99 66 ALA C CA 1
ATOM 13086 C C . ALA C 1 66 ? 120.653 157.683 140.987 1.00 27.39 66 ALA C C 1
ATOM 13087 O O . ALA C 1 66 ? 120.770 156.457 141.066 1.00 34.07 66 ALA C O 1
ATOM 13094 N N . ILE C 1 67 ? 119.828 158.277 140.125 1.00 27.23 67 ILE C N 1
ATOM 13095 C CA . ILE C 1 67 ? 119.027 157.484 139.201 1.00 25.76 67 ILE C CA 1
ATOM 13096 C C . ILE C 1 67 ? 119.951 156.792 138.209 1.00 26.63 67 ILE C C 1
ATOM 13097 O O . ILE C 1 67 ? 120.876 157.406 137.663 1.00 29.92 67 ILE C O 1
ATOM 13113 N N . ARG C 1 68 ? 119.705 155.508 137.975 1.00 34.04 68 ARG C N 1
ATOM 13114 C CA . ARG C 1 68 ? 120.502 154.692 137.073 1.00 30.76 68 ARG C CA 1
ATOM 13115 C C . ARG C 1 68 ? 119.676 154.309 135.851 1.00 29.30 68 ARG C C 1
ATOM 13116 O O . ARG C 1 68 ? 118.451 154.450 135.826 1.00 31.23 68 ARG C O 1
ATOM 13137 N N . THR C 1 69 ? 120.370 153.822 134.820 1.00 30.01 69 THR C N 1
ATOM 13138 C CA . THR C 1 69 ? 119.689 153.481 133.576 1.00 32.47 69 THR C CA 1
ATOM 13139 C C . THR C 1 69 ? 118.728 152.316 133.775 1.00 33.11 69 THR C C 1
ATOM 13140 O O . THR C 1 69 ? 117.653 152.279 133.165 1.00 33.78 69 THR C O 1
ATOM 13151 N N . GLU C 1 70 ? 119.093 151.357 134.627 1.00 31.14 70 GLU C N 1
ATOM 13152 C CA . GLU C 1 70 ? 118.213 150.227 134.903 1.00 32.53 70 GLU C CA 1
ATOM 13153 C C . GLU C 1 70 ? 116.986 150.621 135.715 1.00 30.41 70 GLU C C 1
ATOM 13154 O O . GLU C 1 70 ? 116.071 149.803 135.854 1.00 32.29 70 GLU C O 1
ATOM 13166 N N . ASP C 1 71 ? 116.942 151.841 136.253 1.00 26.93 71 ASP C N 1
ATOM 13167 C CA . ASP C 1 71 ? 115.752 152.327 136.938 1.00 24.54 71 ASP C CA 1
ATOM 13168 C C . ASP C 1 71 ? 114.671 152.799 135.975 1.00 22.77 71 ASP C C 1
ATOM 13169 O O . ASP C 1 71 ? 113.541 153.043 136.410 1.00 26.01 71 ASP C O 1
ATOM 13178 N N . LEU C 1 72 ? 114.987 152.939 134.690 1.00 24.36 72 LEU C N 1
ATOM 13179 C CA . LEU C 1 72 ? 113.999 153.348 133.707 1.00 25.35 72 LEU C CA 1
ATOM 13180 C C . LEU C 1 72 ? 113.139 152.159 133.283 1.00 24.89 72 LEU C C 1
ATOM 13181 O O . LEU C 1 72 ? 113.484 150.995 133.500 1.00 29.61 72 LEU C O 1
ATOM 13197 N N . ARG C 1 73 ? 112.005 152.475 132.667 1.00 25.89 73 ARG C N 1
ATOM 13198 C CA . ARG C 1 73 ? 110.977 151.490 132.361 1.00 27.76 73 ARG C CA 1
ATOM 13199 C C . ARG C 1 73 ? 111.204 150.876 130.983 1.00 24.71 73 ARG C C 1
ATOM 13200 O O . ARG C 1 73 ? 111.393 151.594 129.997 1.00 26.83 73 ARG C O 1
ATOM 13221 N N . LEU C 1 74 ? 111.186 149.545 130.925 1.00 27.67 74 LEU C N 1
ATOM 13222 C CA . LEU C 1 74 ? 111.269 148.789 129.682 1.00 27.19 74 LEU C CA 1
ATOM 13223 C C . LEU C 1 74 ? 109.900 148.211 129.355 1.00 30.00 74 LEU C C 1
ATOM 13224 O O . LEU C 1 74 ? 109.235 147.653 130.234 1.00 36.03 74 LEU C O 1
ATOM 13240 N N . ILE C 1 75 ? 109.486 148.339 128.099 1.00 29.81 75 ILE C N 1
ATOM 13241 C CA . ILE C 1 75 ? 108.193 147.847 127.638 1.00 27.54 75 ILE C CA 1
ATOM 13242 C C . ILE C 1 75 ? 108.450 146.720 126.649 1.00 25.67 75 ILE C C 1
ATOM 13243 O O . ILE C 1 75 ? 108.953 146.952 125.543 1.00 22.65 75 ILE C O 1
ATOM 13259 N N . TYR C 1 76 ? 108.085 145.501 127.034 1.00 28.59 76 TYR C N 1
ATOM 13260 C CA . TYR C 1 76 ? 108.187 144.336 126.168 1.00 25.31 76 TYR C CA 1
ATOM 13261 C C . TYR C 1 76 ? 106.843 144.090 125.497 1.00 22.35 76 TYR C C 1
ATOM 13262 O O . TYR C 1 76 ? 105.811 144.020 126.172 1.00 27.47 76 TYR C O 1
ATOM 13280 N N . ARG C 1 77 ? 106.858 143.964 124.172 1.00 20.72 77 ARG C N 1
ATOM 13281 C CA . ARG C 1 77 ? 105.663 143.671 123.392 1.00 22.30 77 ARG C CA 1
ATOM 13282 C C . ARG C 1 77 ? 105.804 142.288 122.778 1.00 24.73 77 ARG C C 1
ATOM 13283 O O . ARG C 1 77 ? 106.826 141.981 122.157 1.00 29.44 77 ARG C O 1
ATOM 13304 N N . GLN C 1 78 ? 104.775 141.458 122.952 1.00 27.22 78 GLN C N 1
ATOM 13305 C CA . GLN C 1 78 ? 104.840 140.085 122.466 1.00 28.43 78 GLN C CA 1
ATOM 13306 C C . GLN C 1 78 ? 104.986 140.029 120.950 1.00 22.85 78 GLN C C 1
ATOM 13307 O O . GLN C 1 78 ? 105.562 139.074 120.419 1.00 28.90 78 GLN C O 1
ATOM 13321 N N . GLU C 1 79 ? 104.482 141.039 120.240 1.00 20.41 79 GLU C N 1
ATOM 13322 C CA . GLU C 1 79 ? 104.399 141.013 118.785 1.00 21.21 79 GLU C CA 1
ATOM 13323 C C . GLU C 1 79 ? 105.433 141.913 118.114 1.00 20.80 79 GLU C C 1
ATOM 13324 O O . GLU C 1 79 ? 105.287 142.240 116.932 1.00 20.38 79 GLU C O 1
ATOM 13336 N N . ALA C 1 80 ? 106.475 142.319 118.836 1.00 20.18 80 ALA C N 1
ATOM 13337 C CA . ALA C 1 80 ? 107.532 143.146 118.273 1.00 12.31 80 ALA C CA 1
ATOM 13338 C C . ALA C 1 80 ? 108.885 142.602 118.703 1.00 15.18 80 ALA C C 1
ATOM 13339 O O . ALA C 1 80 ? 109.057 142.186 119.852 1.00 21.68 80 ALA C O 1
ATOM 13346 N N . LEU C 1 81 ? 109.843 142.612 117.773 1.00 11.45 81 LEU C N 1
ATOM 13347 C CA . LEU C 1 81 ? 111.190 142.145 118.082 1.00 9.90 81 LEU C CA 1
ATOM 13348 C C . LEU C 1 81 ? 112.000 143.185 118.845 1.00 8.06 81 LEU C C 1
ATOM 13349 O O . LEU C 1 81 ? 112.952 142.825 119.546 1.00 11.41 81 LEU C O 1
ATOM 13365 N N . ASN C 1 82 ? 111.647 144.460 118.730 1.00 10.43 82 ASN C N 1
ATOM 13366 C CA . ASN C 1 82 ? 112.380 145.523 119.399 1.00 7.29 82 ASN C CA 1
ATOM 13367 C C . ASN C 1 82 ? 111.738 145.860 120.741 1.00 14.60 82 ASN C C 1
ATOM 13368 O O . ASN C 1 82 ? 110.556 145.601 120.978 1.00 20.16 82 ASN C O 1
ATOM 13379 N N . MET C 1 83 ? 112.543 146.448 121.623 1.00 15.08 83 MET C N 1
ATOM 13380 C CA . MET C 1 83 ? 112.117 146.787 122.978 1.00 14.95 83 MET C CA 1
ATOM 13381 C C . MET C 1 83 ? 112.776 148.106 123.360 1.00 12.88 83 MET C C 1
ATOM 13382 O O . MET C 1 83 ? 113.996 148.161 123.539 1.00 14.07 83 MET C O 1
ATOM 13396 N N . GLU C 1 84 ? 111.974 149.159 123.488 1.00 18.43 84 GLU C N 1
ATOM 13397 C CA . GLU C 1 84 ? 112.470 150.504 123.745 1.00 16.17 84 GLU C CA 1
ATOM 13398 C C . GLU C 1 84 ? 112.338 150.873 125.220 1.00 14.83 84 GLU C C 1
ATOM 13399 O O . GLU C 1 84 ? 111.731 150.161 126.022 1.00 16.98 84 GLU C O 1
ATOM 13411 N N . MET C 1 85 ? 112.930 152.011 125.566 1.00 27.42 85 MET C N 1
ATOM 13412 C CA . MET C 1 85 ? 112.851 152.603 126.893 1.00 24.44 85 MET C CA 1
ATOM 13413 C C . MET C 1 85 ? 111.775 153.681 126.932 1.00 23.51 85 MET C C 1
ATOM 13414 O O . MET C 1 85 ? 111.389 154.247 125.907 1.00 25.10 85 MET C O 1
ATOM 13428 N N . SER C 1 86 ? 111.290 153.959 128.138 1.00 23.92 86 SER C N 1
ATOM 13429 C CA . SER C 1 86 ? 110.423 155.101 128.390 1.00 21.18 86 SER C CA 1
ATOM 13430 C C . SER C 1 86 ? 111.254 156.212 129.012 1.00 23.17 86 SER C C 1
ATOM 13431 O O . SER C 1 86 ? 111.897 156.008 130.047 1.00 23.96 86 SER C O 1
ATOM 13439 N N . SER C 1 87 ? 111.243 157.379 128.380 1.00 22.33 87 SER C N 1
ATOM 13440 C CA . SER C 1 87 ? 112.071 158.490 128.809 1.00 19.53 87 SER C CA 1
ATOM 13441 C C . SER C 1 87 ? 111.245 159.766 128.855 1.00 20.22 87 SER C C 1
ATOM 13442 O O . SER C 1 87 ? 110.325 159.943 128.051 1.00 25.40 87 SER C O 1
ATOM 13450 N N . PRO C 1 88 ? 111.543 160.673 129.795 1.00 23.39 88 PRO C N 1
ATOM 13451 C CA . PRO C 1 88 ? 112.526 160.572 130.881 1.00 22.31 88 PRO C CA 1
ATOM 13452 C C . PRO C 1 88 ? 111.942 159.921 132.130 1.00 18.39 88 PRO C C 1
ATOM 13453 O O . PRO C 1 88 ? 110.741 159.684 132.209 1.00 17.42 88 PRO C O 1
ATOM 13464 N N . ALA C 1 89 ? 112.777 159.617 133.119 1.00 17.39 89 ALA C N 1
ATOM 13465 C CA . ALA C 1 89 ? 112.320 159.182 134.432 1.00 20.26 89 ALA C CA 1
ATOM 13466 C C . ALA C 1 89 ? 112.399 160.374 135.376 1.00 19.27 89 ALA C C 1
ATOM 13467 O O . ALA C 1 89 ? 113.458 160.998 135.496 1.00 24.25 89 ALA C O 1
ATOM 13474 N N . LYS C 1 90 ? 111.284 160.690 136.034 1.00 21.22 90 LYS C N 1
ATOM 13475 C CA . LYS C 1 90 ? 111.154 161.880 136.865 1.00 24.09 90 LYS C CA 1
ATOM 13476 C C . LYS C 1 90 ? 110.735 161.508 138.280 1.00 20.72 90 LYS C C 1
ATOM 13477 O O . LYS C 1 90 ? 109.893 160.627 138.479 1.00 25.45 90 LYS C O 1
ATOM 13496 N N . ILE C 1 91 ? 111.326 162.192 139.257 1.00 22.54 91 ILE C N 1
ATOM 13497 C CA . ILE C 1 91 ? 110.913 162.119 140.654 1.00 22.98 91 ILE C CA 1
ATOM 13498 C C . ILE C 1 91 ? 110.683 163.546 141.133 1.00 21.62 91 ILE C C 1
ATOM 13499 O O . ILE C 1 91 ? 111.617 164.355 141.145 1.00 26.02 91 ILE C O 1
ATOM 13515 N N . THR C 1 92 ? 109.450 163.853 141.527 1.00 22.15 92 THR C N 1
ATOM 13516 C CA . THR C 1 92 ? 109.073 165.185 141.987 1.00 26.92 92 THR C CA 1
ATOM 13517 C C . THR C 1 92 ? 108.644 165.098 143.443 1.00 29.42 92 THR C C 1
ATOM 13518 O O . THR C 1 92 ? 107.730 164.336 143.777 1.00 28.10 92 THR C O 1
ATOM 13529 N N . ALA C 1 93 ? 109.294 165.878 144.304 1.00 25.68 93 ALA C N 1
ATOM 13530 C CA . ALA C 1 93 ? 109.033 165.860 145.736 1.00 23.30 93 ALA C CA 1
ATOM 13531 C C . ALA C 1 93 ? 108.580 167.235 146.200 1.00 26.80 93 ALA C C 1
ATOM 13532 O O . ALA C 1 93 ? 109.260 168.238 145.949 1.00 30.97 93 ALA C O 1
ATOM 13539 N N . THR C 1 94 ? 107.440 167.271 146.885 1.00 29.14 94 THR C N 1
ATOM 13540 C CA . THR C 1 94 ? 106.931 168.465 147.545 1.00 30.33 94 THR C CA 1
ATOM 13541 C C . THR C 1 94 ? 107.100 168.298 149.048 1.00 30.69 94 THR C C 1
ATOM 13542 O O . THR C 1 94 ? 106.709 167.270 149.612 1.00 28.49 94 THR C O 1
ATOM 13553 N N . GLY C 1 95 ? 107.681 169.300 149.695 1.00 35.72 95 GLY C N 1
ATOM 13554 C CA . GLY C 1 95 ? 107.942 169.175 151.109 1.00 35.20 95 GLY C CA 1
ATOM 13555 C C . GLY C 1 95 ? 108.196 170.511 151.767 1.00 37.51 95 GLY C C 1
ATOM 13556 O O . GLY C 1 95 ? 107.975 171.572 151.180 1.00 39.22 95 GLY C O 1
ATOM 13560 N N . GLU C 1 96 ? 108.656 170.436 153.011 1.00 38.20 96 GLU C N 1
ATOM 13561 C CA . GLU C 1 96 ? 108.975 171.605 153.815 1.00 41.10 96 GLU C CA 1
ATOM 13562 C C . GLU C 1 96 ? 110.324 171.399 154.484 1.00 42.10 96 GLU C C 1
ATOM 13563 O O . GLU C 1 96 ? 110.587 170.329 155.042 1.00 44.40 96 GLU C O 1
ATOM 13575 N N . TRP C 1 97 ? 111.174 172.420 154.424 1.00 44.03 97 TRP C N 1
ATOM 13576 C CA . TRP C 1 97 ? 112.364 172.478 155.256 1.00 43.99 97 TRP C CA 1
ATOM 13577 C C . TRP C 1 97 ? 112.487 173.892 155.802 1.00 47.59 97 TRP C C 1
ATOM 13578 O O . TRP C 1 97 ? 111.729 174.790 155.429 1.00 48.76 97 TRP C O 1
ATOM 13599 N N . ALA C 1 98 ? 113.427 174.072 156.724 1.00 45.88 98 ALA C N 1
ATOM 13600 C CA . ALA C 1 98 ? 113.645 175.309 157.464 1.00 45.22 98 ALA C CA 1
ATOM 13601 C C . ALA C 1 98 ? 112.504 175.565 158.441 1.00 45.22 98 ALA C C 1
ATOM 13602 O O . ALA C 1 98 ? 112.508 176.605 159.112 1.00 45.57 98 ALA C O 1
ATOM 13609 N N . SER C 1 99 ? 111.530 174.660 158.549 1.00 43.32 99 SER C N 1
ATOM 13610 C CA . SER C 1 99 ? 110.352 174.849 159.393 1.00 43.90 99 SER C CA 1
ATOM 13611 C C . SER C 1 99 ? 109.629 176.146 159.015 1.00 44.50 99 SER C C 1
ATOM 13612 O O . SER C 1 99 ? 109.479 177.075 159.811 1.00 43.43 99 SER C O 1
ATOM 13620 N N . GLY C 1 100 ? 109.182 176.174 157.762 1.00 42.98 100 GLY C N 1
ATOM 13621 C CA . GLY C 1 100 ? 108.483 177.330 157.238 1.00 43.73 100 GLY C CA 1
ATOM 13622 C C . GLY C 1 100 ? 108.745 177.587 155.768 1.00 45.59 100 GLY C C 1
ATOM 13623 O O . GLY C 1 100 ? 108.072 178.422 155.156 1.00 44.76 100 GLY C O 1
ATOM 13627 N N . LYS C 1 101 ? 109.715 176.884 155.185 1.00 48.11 101 LYS C N 1
ATOM 13628 C CA . LYS C 1 101 ? 110.064 177.039 153.774 1.00 44.71 101 LYS C CA 1
ATOM 13629 C C . LYS C 1 101 ? 109.515 175.836 153.014 1.00 44.95 101 LYS C C 1
ATOM 13630 O O . LYS C 1 101 ? 110.108 174.752 153.032 1.00 45.69 101 LYS C O 1
ATOM 13649 N N . THR C 1 102 ? 108.369 176.028 152.366 1.00 38.51 102 THR C N 1
ATOM 13650 C CA . THR C 1 102 ? 107.815 175.024 151.472 1.00 38.48 102 THR C CA 1
ATOM 13651 C C . THR C 1 102 ? 108.584 175.025 150.156 1.00 38.35 102 THR C C 1
ATOM 13652 O O . THR C 1 102 ? 109.071 176.063 149.700 1.00 41.75 102 THR C O 1
ATOM 13663 N N . ALA C 1 103 ? 108.692 173.848 149.543 1.00 36.82 103 ALA C N 1
ATOM 13664 C CA . ALA C 1 103 ? 109.478 173.713 148.328 1.00 35.43 103 ALA C CA 1
ATOM 13665 C C . ALA C 1 103 ? 108.990 172.517 147.524 1.00 35.10 103 ALA C C 1
ATOM 13666 O O . ALA C 1 103 ? 108.300 171.630 148.037 1.00 36.76 103 ALA C O 1
ATOM 13673 N N . THR C 1 104 ? 109.367 172.512 146.247 1.00 32.32 104 THR C N 1
ATOM 13674 C CA . THR C 1 104 ? 109.019 171.448 145.312 1.00 31.59 104 THR C CA 1
ATOM 13675 C C . THR C 1 104 ? 110.189 171.265 144.361 1.00 31.52 104 THR C C 1
ATOM 13676 O O . THR C 1 104 ? 110.393 172.093 143.469 1.00 36.98 104 THR C O 1
ATOM 13687 N N . TRP C 1 105 ? 110.947 170.188 144.538 1.00 28.78 105 TRP C N 1
ATOM 13688 C CA . TRP C 1 105 ? 112.125 169.947 143.716 1.00 29.52 105 TRP C CA 1
ATOM 13689 C C . TRP C 1 105 ? 111.930 168.689 142.881 1.00 30.28 105 TRP C C 1
ATOM 13690 O O . TRP C 1 105 ? 111.004 167.902 143.099 1.00 33.87 105 TRP C O 1
ATOM 13711 N N . MET C 1 106 ? 112.804 168.522 141.890 1.00 32.61 106 MET C N 1
ATOM 13712 C CA . MET C 1 106 ? 112.621 167.492 140.878 1.00 29.47 106 MET C CA 1
ATOM 13713 C C . MET C 1 106 ? 113.974 166.959 140.432 1.00 29.56 106 MET C C 1
ATOM 13714 O O . MET C 1 106 ? 114.941 167.715 140.308 1.00 29.14 106 MET C O 1
ATOM 13728 N N . LEU C 1 107 ? 114.024 165.652 140.194 1.00 30.08 107 LEU C N 1
ATOM 13729 C CA . LEU C 1 107 ? 115.154 164.981 139.572 1.00 27.44 107 LEU C CA 1
ATOM 13730 C C . LEU C 1 107 ? 114.658 164.273 138.321 1.00 24.01 107 LEU C C 1
ATOM 13731 O O . LEU C 1 107 ? 113.526 163.785 138.282 1.00 29.81 107 LEU C O 1
ATOM 13747 N N . ASP C 1 108 ? 115.496 164.219 137.288 1.00 25.91 108 ASP C N 1
ATOM 13748 C CA . ASP C 1 108 ? 115.096 163.517 136.079 1.00 26.49 108 ASP C CA 1
ATOM 13749 C C . ASP C 1 108 ? 116.314 162.954 135.363 1.00 23.73 108 ASP C C 1
ATOM 13750 O O . ASP C 1 108 ? 117.442 163.418 135.546 1.00 26.23 108 ASP C O 1
ATOM 13759 N N . LYS C 1 109 ? 116.061 161.936 134.543 1.00 25.98 109 LYS C N 1
ATOM 13760 C CA . LYS C 1 109 ? 117.088 161.317 133.717 1.00 25.20 109 LYS C CA 1
ATOM 13761 C C . LYS C 1 109 ? 116.517 161.024 132.337 1.00 29.03 109 LYS C C 1
ATOM 13762 O O . LYS C 1 109 ? 115.371 160.583 132.212 1.00 30.91 109 LYS C O 1
ATOM 13781 N N . ARG C 1 110 ? 117.324 161.271 131.305 1.00 32.68 110 ARG C N 1
ATOM 13782 C CA . ARG C 1 110 ? 116.933 161.067 129.911 1.00 27.29 110 ARG C CA 1
ATOM 13783 C C . ARG C 1 110 ? 117.787 159.946 129.328 1.00 26.17 110 ARG C C 1
ATOM 13784 O O . ARG C 1 110 ? 118.956 160.158 128.992 1.00 28.89 110 ARG C O 1
ATOM 13805 N N . GLY C 1 111 ? 117.203 158.764 129.199 1.00 23.73 111 GLY C N 1
ATOM 13806 C CA . GLY C 1 111 ? 117.905 157.666 128.555 1.00 22.92 111 GLY C CA 1
ATOM 13807 C C . GLY C 1 111 ? 119.230 157.382 129.234 1.00 25.06 111 GLY C C 1
ATOM 13808 O O . GLY C 1 111 ? 119.293 157.108 130.438 1.00 26.60 111 GLY C O 1
ATOM 13812 N N . GLU C 1 112 ? 120.311 157.443 128.458 1.00 31.29 112 GLU C N 1
ATOM 13813 C CA . GLU C 1 112 ? 121.650 157.145 128.946 1.00 31.48 112 GLU C CA 1
ATOM 13814 C C . GLU C 1 112 ? 122.426 158.387 129.367 1.00 32.98 112 GLU C C 1
ATOM 13815 O O . GLU C 1 112 ? 123.571 158.260 129.810 1.00 34.12 112 GLU C O 1
ATOM 13827 N N . GLN C 1 113 ? 121.842 159.576 129.241 1.00 30.33 113 GLN C N 1
ATOM 13828 C CA . GLN C 1 113 ? 122.522 160.786 129.665 1.00 30.28 113 GLN C CA 1
ATOM 13829 C C . GLN C 1 113 ? 122.620 160.834 131.189 1.00 32.74 113 GLN C C 1
ATOM 13830 O O . GLN C 1 113 ? 121.834 160.194 131.891 1.00 34.79 113 GLN C O 1
ATOM 13844 N N . PRO C 1 114 ? 123.579 161.592 131.727 1.00 33.01 114 PRO C N 1
ATOM 13845 C CA . PRO C 1 114 ? 123.691 161.692 133.181 1.00 34.40 114 PRO C CA 1
ATOM 13846 C C . PRO C 1 114 ? 122.473 162.384 133.771 1.00 33.23 114 PRO C C 1
ATOM 13847 O O . PRO C 1 114 ? 121.813 163.189 133.093 1.00 33.23 114 PRO C O 1
ATOM 13858 N N . PRO C 1 115 ? 122.139 162.103 135.029 1.00 30.66 115 PRO C N 1
ATOM 13859 C CA . PRO C 1 115 ? 120.940 162.711 135.619 1.00 27.35 115 PRO C CA 1
ATOM 13860 C C . PRO C 1 115 ? 121.068 164.220 135.743 1.00 26.48 115 PRO C C 1
ATOM 13861 O O . PRO C 1 115 ? 122.163 164.768 135.892 1.00 30.36 115 PRO C O 1
ATOM 13872 N N . HIS C 1 116 ? 119.920 164.891 135.683 1.00 31.01 116 HIS C N 1
ATOM 13873 C CA . HIS C 1 116 ? 119.848 166.346 135.712 1.00 32.02 116 HIS C CA 1
ATOM 13874 C C . HIS C 1 116 ? 118.925 166.793 136.836 1.00 33.09 116 HIS C C 1
ATOM 13875 O O . HIS C 1 116 ? 117.792 166.313 136.941 1.00 33.02 116 HIS C O 1
ATOM 13888 N N . GLU C 1 117 ? 119.410 167.709 137.670 1.00 39.25 117 GLU C N 1
ATOM 13889 C CA . GLU C 1 117 ? 118.623 168.295 138.744 1.00 37.86 117 GLU C CA 1
ATOM 13890 C C . GLU C 1 117 ? 118.149 169.688 138.350 1.00 37.78 117 GLU C C 1
ATOM 13891 O O . GLU C 1 117 ? 118.822 170.404 137.604 1.00 38.58 117 GLU C O 1
ATOM 13903 N N . ASP C 1 118 ? 116.982 170.070 138.862 1.00 36.88 118 ASP C N 1
ATOM 13904 C CA . ASP C 1 118 ? 116.440 171.397 138.606 1.00 37.72 118 ASP C CA 1
ATOM 13905 C C . ASP C 1 118 ? 117.057 172.395 139.588 1.00 38.83 118 ASP C C 1
ATOM 13906 O O . ASP C 1 118 ? 118.006 172.088 140.314 1.00 40.24 118 ASP C O 1
ATOM 13915 N N . LYS C 1 119 ? 116.518 173.616 139.616 1.00 42.39 119 LYS C N 1
ATOM 13916 C CA . LYS C 1 119 ? 117.107 174.665 140.443 1.00 44.20 119 LYS C CA 1
ATOM 13917 C C . LYS C 1 119 ? 116.885 174.402 141.928 1.00 44.40 119 LYS C C 1
ATOM 13918 O O . LYS C 1 119 ? 117.794 174.608 142.743 1.00 41.67 119 LYS C O 1
ATOM 13937 N N . MET C 1 120 ? 115.687 173.949 142.305 1.00 43.16 120 MET C N 1
ATOM 13938 C CA . MET C 1 120 ? 115.380 173.803 143.723 1.00 41.40 120 MET C CA 1
ATOM 13939 C C . MET C 1 120 ? 116.160 172.660 144.363 1.00 41.58 120 MET C C 1
ATOM 13940 O O . MET C 1 120 ? 116.396 172.682 145.573 1.00 41.05 120 MET C O 1
ATOM 13954 N N . ALA C 1 121 ? 116.586 171.665 143.583 1.00 38.81 121 ALA C N 1
ATOM 13955 C CA . ALA C 1 121 ? 117.473 170.644 144.136 1.00 38.04 121 ALA C CA 1
ATOM 13956 C C . ALA C 1 121 ? 118.821 171.244 144.524 1.00 37.76 121 ALA C C 1
ATOM 13957 O O . ALA C 1 121 ? 119.363 170.951 145.600 1.00 39.83 121 ALA C O 1
ATOM 13964 N N . ALA C 1 122 ? 119.378 172.094 143.659 1.00 38.96 122 ALA C N 1
ATOM 13965 C CA . ALA C 1 122 ? 120.603 172.801 144.010 1.00 38.12 122 ALA C CA 1
ATOM 13966 C C . ALA C 1 122 ? 120.375 173.719 145.202 1.00 39.35 122 ALA C C 1
ATOM 13967 O O . ALA C 1 122 ? 121.264 173.893 146.042 1.00 39.82 122 ALA C O 1
ATOM 13974 N N . GLN C 1 123 ? 119.184 174.314 145.296 1.00 36.52 123 GLN C N 1
ATOM 13975 C CA . GLN C 1 123 ? 118.862 175.133 146.461 1.00 36.07 123 GLN C CA 1
ATOM 13976 C C . GLN C 1 123 ? 118.830 174.294 147.734 1.00 37.25 123 GLN C C 1
ATOM 13977 O O . GLN C 1 123 ? 119.233 174.760 148.804 1.00 39.66 123 GLN C O 1
ATOM 13991 N N . LEU C 1 124 ? 118.329 173.061 147.643 1.00 38.37 124 LEU C N 1
ATOM 13992 C CA . LEU C 1 124 ? 118.354 172.159 148.792 1.00 38.00 124 LEU C CA 1
ATOM 13993 C C . LEU C 1 124 ? 119.785 171.825 149.192 1.00 38.06 124 LEU C C 1
ATOM 13994 O O . LEU C 1 124 ? 120.120 171.797 150.384 1.00 40.55 124 LEU C O 1
ATOM 14010 N N . THR C 1 125 ? 120.648 171.575 148.207 1.00 36.15 125 THR C N 1
ATOM 14011 C CA . THR C 1 125 ? 122.062 171.367 148.512 1.00 37.74 125 THR C CA 1
ATOM 14012 C C . THR C 1 125 ? 122.657 172.591 149.200 1.00 40.10 125 THR C C 1
ATOM 14013 O O . THR C 1 125 ? 123.446 172.470 150.147 1.00 41.78 125 THR C O 1
ATOM 14024 N N . ARG C 1 126 ? 122.289 173.783 148.733 1.00 42.56 126 ARG C N 1
ATOM 14025 C CA . ARG C 1 126 ? 122.811 175.011 149.323 1.00 41.50 126 ARG C CA 1
ATOM 14026 C C . ARG C 1 126 ? 122.315 175.192 150.754 1.00 41.36 126 ARG C C 1
ATOM 14027 O O . ARG C 1 126 ? 123.068 175.641 151.625 1.00 43.05 126 ARG C O 1
ATOM 14048 N N . TRP C 1 127 ? 121.048 174.862 151.012 1.00 42.38 127 TRP C N 1
ATOM 14049 C CA . TRP C 1 127 ? 120.538 174.918 152.378 1.00 41.99 127 TRP C CA 1
ATOM 14050 C C . TRP C 1 127 ? 121.243 173.908 153.269 1.00 41.56 127 TRP C C 1
ATOM 14051 O O . TRP C 1 127 ? 121.451 174.168 154.459 1.00 43.06 127 TRP C O 1
ATOM 14072 N N . GLY C 1 128 ? 121.613 172.752 152.717 1.00 40.64 128 GLY C N 1
ATOM 14073 C CA . GLY C 1 128 ? 122.463 171.835 153.453 1.00 40.41 128 GLY C CA 1
ATOM 14074 C C . GLY C 1 128 ? 123.824 172.414 153.780 1.00 40.87 128 GLY C C 1
ATOM 14075 O O . GLY C 1 128 ? 124.333 172.194 154.884 1.00 40.82 128 GLY C O 1
ATOM 14079 N N . GLU C 1 129 ? 124.421 173.148 152.842 1.00 43.95 129 GLU C N 1
ATOM 14080 C CA . GLU C 1 129 ? 125.698 173.817 153.077 1.00 42.35 129 GLU C CA 1
ATOM 14081 C C . GLU C 1 129 ? 125.606 174.930 154.116 1.00 43.90 129 GLU C C 1
ATOM 14082 O O . GLU C 1 129 ? 126.572 175.160 154.859 1.00 43.16 129 GLU C O 1
ATOM 14094 N N . GLN C 1 130 ? 124.480 175.645 154.163 1.00 43.36 130 GLN C N 1
ATOM 14095 C CA . GLN C 1 130 ? 124.317 176.700 155.161 1.00 44.17 130 GLN C CA 1
ATOM 14096 C C . GLN C 1 130 ? 124.435 176.136 156.571 1.00 45.74 130 GLN C C 1
ATOM 14097 O O . GLN C 1 130 ? 125.111 176.712 157.433 1.00 45.81 130 GLN C O 1
ATOM 14111 N N . LEU C 1 131 ? 123.773 175.007 156.827 1.00 46.35 131 LEU C N 1
ATOM 14112 C CA . LEU C 1 131 ? 123.844 174.404 158.152 1.00 44.12 131 LEU C CA 1
ATOM 14113 C C . LEU C 1 131 ? 125.263 173.959 158.473 1.00 45.23 131 LEU C C 1
ATOM 14114 O O . LEU C 1 131 ? 125.728 174.118 159.606 1.00 49.89 131 LEU C O 1
ATOM 14130 N N . GLN C 1 132 ? 125.975 173.414 157.485 1.00 45.15 132 GLN C N 1
ATOM 14131 C CA . GLN C 1 132 ? 127.356 173.007 157.718 1.00 45.81 132 GLN C CA 1
ATOM 14132 C C . GLN C 1 132 ? 128.215 174.199 158.117 1.00 50.24 132 GLN C C 1
ATOM 14133 O O . GLN C 1 132 ? 128.949 174.145 159.113 1.00 52.80 132 GLN C O 1
ATOM 14147 N N . LYS C 1 133 ? 128.135 175.292 157.354 1.00 47.11 133 LYS C N 1
ATOM 14148 C CA . LYS C 1 133 ? 128.982 176.440 157.663 1.00 47.16 133 LYS C CA 1
ATOM 14149 C C . LYS C 1 133 ? 128.611 177.041 159.013 1.00 47.83 133 LYS C C 1
ATOM 14150 O O . LYS C 1 133 ? 129.490 177.471 159.768 1.00 48.74 133 LYS C O 1
ATOM 14169 N N . ARG C 1 134 ? 127.315 177.080 159.337 1.00 47.59 134 ARG C N 1
ATOM 14170 C CA . ARG C 1 134 ? 126.904 177.650 160.614 1.00 48.09 134 ARG C CA 1
ATOM 14171 C C . ARG C 1 134 ? 127.289 176.743 161.778 1.00 46.96 134 ARG C C 1
ATOM 14172 O O . ARG C 1 134 ? 127.468 177.222 162.903 1.00 49.06 134 ARG C O 1
ATOM 14193 N N . VAL C 1 135 ? 127.424 175.439 161.530 1.00 44.63 135 VAL C N 1
ATOM 14194 C CA . VAL C 1 135 ? 127.810 174.513 162.589 1.00 46.48 135 VAL C CA 1
ATOM 14195 C C . VAL C 1 135 ? 129.315 174.549 162.818 1.00 50.02 135 VAL C C 1
ATOM 14196 O O . VAL C 1 135 ? 129.784 174.415 163.954 1.00 50.45 135 VAL C O 1
ATOM 14209 N N . ARG C 1 136 ? 130.098 174.728 161.751 1.00 51.57 136 ARG C N 1
ATOM 14210 C CA . ARG C 1 136 ? 131.550 174.719 161.888 1.00 52.21 136 ARG C CA 1
ATOM 14211 C C . ARG C 1 136 ? 132.083 175.929 162.646 1.00 52.51 136 ARG C C 1
ATOM 14212 O O . ARG C 1 136 ? 133.269 175.943 162.994 1.00 51.10 136 ARG C O 1
ATOM 14233 N N . GLU C 1 137 ? 131.251 176.934 162.907 1.00 54.90 137 GLU C N 1
ATOM 14234 C CA . GLU C 1 137 ? 131.714 178.136 163.586 1.00 57.23 137 GLU C CA 1
ATOM 14235 C C . GLU C 1 137 ? 132.187 177.816 165.000 1.00 57.84 137 GLU C C 1
ATOM 14236 O O . GLU C 1 137 ? 131.657 176.928 165.674 1.00 55.88 137 GLU C O 1
ATOM 14248 N N . GLU C 1 138 ? 133.202 178.556 165.447 1.00 55.63 138 GLU C N 1
ATOM 14249 C CA . GLU C 1 138 ? 133.714 178.462 166.810 1.00 55.25 138 GLU C CA 1
ATOM 14250 C C . GLU C 1 138 ? 133.260 179.620 167.688 1.00 55.11 138 GLU C C 1
ATOM 14251 O O . GLU C 1 138 ? 132.975 179.420 168.872 1.00 53.56 138 GLU C O 1
ATOM 14263 N N . HIS C 1 139 ? 133.187 180.831 167.131 1.00 56.04 139 HIS C N 1
ATOM 14264 C CA . HIS C 1 139 ? 132.699 181.988 167.871 1.00 55.90 139 HIS C CA 1
ATOM 14265 C C . HIS C 1 139 ? 131.188 181.961 168.061 1.00 55.83 139 HIS C C 1
ATOM 14266 O O . HIS C 1 139 ? 130.671 182.708 168.899 1.00 55.00 139 HIS C O 1
ATOM 14279 N N . SER C 1 140 ? 130.478 181.108 167.328 1.00 54.62 140 SER C N 1
ATOM 14280 C CA . SER C 1 140 ? 129.025 181.073 167.412 1.00 53.61 140 SER C CA 1
ATOM 14281 C C . SER C 1 140 ? 128.571 180.803 168.841 1.00 53.07 140 SER C C 1
ATOM 14282 O O . SER C 1 140 ? 129.140 179.965 169.547 1.00 51.53 140 SER C O 1
ATOM 14290 N N . LEU C 1 141 ? 127.540 181.529 169.265 1.00 54.43 141 LEU C N 1
ATOM 14291 C CA . LEU C 1 141 ? 126.896 181.328 170.558 1.00 54.44 141 LEU C CA 1
ATOM 14292 C C . LEU C 1 141 ? 125.478 180.801 170.429 1.00 55.29 141 LEU C C 1
ATOM 14293 O O . LEU C 1 141 ? 125.011 180.076 171.310 1.00 54.51 141 LEU C O 1
ATOM 14309 N N . GLN C 1 142 ? 124.785 181.141 169.345 1.00 57.17 142 GLN C N 1
ATOM 14310 C CA . GLN C 1 142 ? 123.477 180.563 169.079 1.00 55.44 142 GLN C CA 1
ATOM 14311 C C . GLN C 1 142 ? 123.632 179.114 168.636 1.00 55.25 142 GLN C C 1
ATOM 14312 O O . GLN C 1 142 ? 124.534 178.777 167.866 1.00 53.35 142 GLN C O 1
ATOM 14326 N N . GLN C 1 143 ? 122.743 178.255 169.125 1.00 53.50 143 GLN C N 1
ATOM 14327 C CA . GLN C 1 143 ? 122.863 176.822 168.910 1.00 50.91 143 GLN C CA 1
ATOM 14328 C C . GLN C 1 143 ? 122.053 176.381 167.696 1.00 49.75 143 GLN C C 1
ATOM 14329 O O . GLN C 1 143 ? 121.066 177.017 167.315 1.00 48.37 143 GLN C O 1
ATOM 14343 N N . VAL C 1 144 ? 122.483 175.275 167.093 1.00 48.87 144 VAL C N 1
ATOM 14344 C CA . VAL C 1 144 ? 121.921 174.769 165.846 1.00 49.73 144 VAL C CA 1
ATOM 14345 C C . VAL C 1 144 ? 121.483 173.328 166.061 1.00 48.99 144 VAL C C 1
ATOM 14346 O O . VAL C 1 144 ? 122.262 172.505 166.554 1.00 49.32 144 VAL C O 1
ATOM 14359 N N . GLU C 1 145 ? 120.242 173.026 165.688 1.00 47.82 145 GLU C N 1
ATOM 14360 C CA . GLU C 1 145 ? 119.711 171.670 165.749 1.00 46.84 145 GLU C CA 1
ATOM 14361 C C . GLU C 1 145 ? 119.608 171.113 164.333 1.00 47.20 145 GLU C C 1
ATOM 14362 O O . GLU C 1 145 ? 118.843 171.630 163.512 1.00 47.17 145 GLU C O 1
ATOM 14374 N N . LEU C 1 146 ? 120.383 170.067 164.052 1.00 43.14 146 LEU C N 1
ATOM 14375 C CA . LEU C 1 146 ? 120.399 169.471 162.727 1.00 40.30 146 LEU C CA 1
ATOM 14376 C C . LEU C 1 146 ? 119.218 168.516 162.547 1.00 42.56 146 LEU C C 1
ATOM 14377 O O . LEU C 1 146 ? 118.700 167.968 163.524 1.00 41.81 146 LEU C O 1
ATOM 14393 N N . PRO C 1 147 ? 118.773 168.300 161.310 1.00 43.25 147 PRO C N 1
ATOM 14394 C CA . PRO C 1 147 ? 117.723 167.312 161.055 1.00 39.25 147 PRO C CA 1
ATOM 14395 C C . PRO C 1 147 ? 118.291 165.927 160.772 1.00 37.41 147 PRO C C 1
ATOM 14396 O O . PRO C 1 147 ? 119.451 165.761 160.389 1.00 37.21 147 PRO C O 1
ATOM 14407 N N . LEU C 1 148 ? 117.437 164.926 160.966 1.00 36.43 148 LEU C N 1
ATOM 14408 C CA . LEU C 1 148 ? 117.819 163.525 160.853 1.00 37.47 148 LEU C CA 1
ATOM 14409 C C . LEU C 1 148 ? 117.267 162.924 159.566 1.00 36.34 148 LEU C C 1
ATOM 14410 O O . LEU C 1 148 ? 116.129 163.200 159.175 1.00 35.77 148 LEU C O 1
ATOM 14426 N N . MET C 1 149 ? 118.088 162.103 158.912 1.00 32.97 149 MET C N 1
ATOM 14427 C CA . MET C 1 149 ? 117.682 161.353 157.728 1.00 35.24 149 MET C CA 1
ATOM 14428 C C . MET C 1 149 ? 118.276 159.958 157.835 1.00 38.32 149 MET C C 1
ATOM 14429 O O . MET C 1 149 ? 119.501 159.811 157.852 1.00 40.47 149 MET C O 1
ATOM 14443 N N . LEU C 1 150 ? 117.420 158.940 157.910 1.00 34.35 150 LEU C N 1
ATOM 14444 C CA . LEU C 1 150 ? 117.876 157.566 158.064 1.00 31.95 150 LEU C CA 1
ATOM 14445 C C . LEU C 1 150 ? 117.092 156.647 157.139 1.00 28.41 150 LEU C C 1
ATOM 14446 O O . LEU C 1 150 ? 115.934 156.909 156.808 1.00 29.59 150 LEU C O 1
ATOM 14462 N N . TYR C 1 151 ? 117.745 155.563 156.726 1.00 29.77 151 TYR C N 1
ATOM 14463 C CA . TYR C 1 151 ? 117.127 154.513 155.929 1.00 27.51 151 TYR C CA 1
ATOM 14464 C C . TYR C 1 151 ? 117.457 153.166 156.552 1.00 27.29 151 TYR C C 1
ATOM 14465 O O . TYR C 1 151 ? 118.629 152.865 156.800 1.00 27.75 151 TYR C O 1
ATOM 14483 N N . LEU C 1 152 ? 116.428 152.360 156.800 1.00 25.11 152 LEU C N 1
ATOM 14484 C CA . LEU C 1 152 ? 116.578 151.025 157.379 1.00 28.33 152 LEU C CA 1
ATOM 14485 C C . LEU C 1 152 ? 115.977 150.021 156.400 1.00 26.60 152 LEU C C 1
ATOM 14486 O O . LEU C 1 152 ? 114.753 149.895 156.303 1.00 26.99 152 LEU C O 1
ATOM 14502 N N . GLY C 1 153 ? 116.841 149.305 155.677 1.00 30.65 153 GLY C N 1
ATOM 14503 C CA . GLY C 1 153 ? 116.401 148.354 154.679 1.00 28.94 153 GLY C CA 1
ATOM 14504 C C . GLY C 1 153 ? 116.204 146.957 155.244 1.00 30.72 153 GLY C C 1
ATOM 14505 O O . GLY C 1 153 ? 116.380 146.697 156.432 1.00 32.08 153 GLY C O 1
ATOM 14509 N N . THR C 1 154 ? 115.826 146.041 154.349 1.00 30.57 154 THR C N 1
ATOM 14510 C CA . THR C 1 154 ? 115.580 144.660 154.748 1.00 29.37 154 THR C CA 1
ATOM 14511 C C . THR C 1 154 ? 116.868 143.893 155.016 1.00 30.19 154 THR C C 1
ATOM 14512 O O . THR C 1 154 ? 116.826 142.853 155.681 1.00 36.95 154 THR C O 1
ATOM 14523 N N . ALA C 1 155 ? 118.003 144.378 154.519 1.00 34.55 155 ALA C N 1
ATOM 14524 C CA . ALA C 1 155 ? 119.298 143.728 154.710 1.00 34.35 155 ALA C CA 1
ATOM 14525 C C . ALA C 1 155 ? 120.082 144.367 155.845 1.00 36.89 155 ALA C C 1
ATOM 14526 O O . ALA C 1 155 ? 121.311 144.463 155.792 1.00 39.45 155 ALA C O 1
ATOM 14533 N N . ARG C 1 156 ? 119.388 144.814 156.889 1.00 36.91 156 ARG C N 1
ATOM 14534 C CA . ARG C 1 156 ? 120.029 145.451 158.032 1.00 35.71 156 ARG C CA 1
ATOM 14535 C C . ARG C 1 156 ? 120.570 144.447 159.042 1.00 42.02 156 ARG C C 1
ATOM 14536 O O . ARG C 1 156 ? 121.127 144.863 160.063 1.00 43.72 156 ARG C O 1
ATOM 14557 N N . LEU C 1 157 ? 120.420 143.145 158.786 1.00 41.68 157 LEU C N 1
ATOM 14558 C CA . LEU C 1 157 ? 120.926 142.107 159.672 1.00 40.85 157 LEU C CA 1
ATOM 14559 C C . LEU C 1 157 ? 121.972 141.210 159.027 1.00 44.31 157 LEU C C 1
ATOM 14560 O O . LEU C 1 157 ? 122.569 140.387 159.731 1.00 44.77 157 LEU C O 1
ATOM 14576 N N . TRP C 1 158 ? 122.215 141.340 157.721 1.00 47.30 158 TRP C N 1
ATOM 14577 C CA . TRP C 1 158 ? 123.102 140.408 157.031 1.00 46.31 158 TRP C CA 1
ATOM 14578 C C . TRP C 1 158 ? 124.554 140.614 157.442 1.00 49.59 158 TRP C C 1
ATOM 14579 O O . TRP C 1 158 ? 125.203 139.700 157.965 1.00 53.84 158 TRP C O 1
ATOM 14600 N N . TYR C 1 159 ? 125.083 141.817 157.214 1.00 53.78 159 TYR C N 1
ATOM 14601 C CA . TYR C 1 159 ? 126.513 142.056 157.370 1.00 55.85 159 TYR C CA 1
ATOM 14602 C C . TYR C 1 159 ? 126.987 141.916 158.811 1.00 54.06 159 TYR C C 1
ATOM 14603 O O . TYR C 1 159 ? 128.200 141.849 159.038 1.00 52.76 159 TYR C O 1
ATOM 14621 N N . GLN C 1 160 ? 126.077 141.875 159.780 1.00 50.36 160 GLN C N 1
ATOM 14622 C CA . GLN C 1 160 ? 126.449 141.664 161.175 1.00 51.57 160 GLN C CA 1
ATOM 14623 C C . GLN C 1 160 ? 127.296 140.406 161.325 1.00 52.16 160 GLN C C 1
ATOM 14624 O O . GLN C 1 160 ? 126.779 139.289 161.280 1.00 50.35 160 GLN C O 1
ATOM 14638 N N . GLU C 1 169 ? 138.684 156.497 166.833 1.00 44.71 169 GLU C N 1
ATOM 14639 C CA . GLU C 1 169 ? 138.638 157.931 167.092 1.00 47.02 169 GLU C CA 1
ATOM 14640 C C . GLU C 1 169 ? 137.224 158.372 167.453 1.00 50.58 169 GLU C C 1
ATOM 14641 O O . GLU C 1 169 ? 136.640 159.222 166.782 1.00 48.89 169 GLU C O 1
ATOM 14644 N N . GLN C 1 170 ? 136.678 157.790 168.517 1.00 52.24 170 GLN C N 1
ATOM 14645 C CA . GLN C 1 170 ? 135.328 158.118 168.949 1.00 51.94 170 GLN C CA 1
ATOM 14646 C C . GLN C 1 170 ? 135.319 159.431 169.722 1.00 52.77 170 GLN C C 1
ATOM 14647 O O . GLN C 1 170 ? 136.195 159.687 170.552 1.00 52.87 170 GLN C O 1
ATOM 14651 N N . ARG C 1 171 ? 134.321 160.264 169.437 1.00 53.49 171 ARG C N 1
ATOM 14652 C CA . ARG C 1 171 ? 134.212 161.587 170.045 1.00 52.92 171 ARG C CA 1
ATOM 14653 C C . ARG C 1 171 ? 132.739 161.935 170.187 1.00 52.52 171 ARG C C 1
ATOM 14654 O O . ARG C 1 171 ? 132.001 161.905 169.197 1.00 54.26 171 ARG C O 1
ATOM 14675 N N . LEU C 1 172 ? 132.311 162.263 171.408 1.00 48.26 172 LEU C N 1
ATOM 14676 C CA . LEU C 1 172 ? 130.909 162.568 171.683 1.00 47.68 172 LEU C CA 1
ATOM 14677 C C . LEU C 1 172 ? 130.653 164.069 171.772 1.00 50.56 172 LEU C C 1
ATOM 14678 O O . LEU C 1 172 ? 129.827 164.605 171.026 1.00 53.00 172 LEU C O 1
ATOM 14694 N N . ASP C 1 173 ? 131.349 164.759 172.673 1.00 46.46 173 ASP C N 1
ATOM 14695 C CA . ASP C 1 173 ? 131.047 166.156 172.948 1.00 48.54 173 ASP C CA 1
ATOM 14696 C C . ASP C 1 173 ? 131.129 166.995 171.675 1.00 49.99 173 ASP C C 1
ATOM 14697 O O . ASP C 1 173 ? 131.721 166.597 170.668 1.00 48.97 173 ASP C O 1
ATOM 14706 N N . ASN C 1 174 ? 130.521 168.180 171.738 1.00 49.25 174 ASN C N 1
ATOM 14707 C CA . ASN C 1 174 ? 130.383 169.031 170.564 1.00 46.97 174 ASN C CA 1
ATOM 14708 C C . ASN C 1 174 ? 131.734 169.284 169.908 1.00 46.46 174 ASN C C 1
ATOM 14709 O O . ASN C 1 174 ? 132.773 169.340 170.570 1.00 45.70 174 ASN C O 1
ATOM 14720 N N . SER C 1 175 ? 131.707 169.429 168.582 1.00 47.09 175 SER C N 1
ATOM 14721 C CA . SER C 1 175 ? 132.907 169.719 167.807 1.00 46.41 175 SER C CA 1
ATOM 14722 C C . SER C 1 175 ? 132.559 169.872 166.332 1.00 47.78 175 SER C C 1
ATOM 14723 O O . SER C 1 175 ? 131.410 169.654 165.934 1.00 48.96 175 SER C O 1
ATOM 14731 N N . ALA C 1 176 ? 133.542 170.251 165.512 1.00 51.74 176 ALA C N 1
ATOM 14732 C CA . ALA C 1 176 ? 133.332 170.254 164.068 1.00 51.62 176 ALA C CA 1
ATOM 14733 C C . ALA C 1 176 ? 132.939 168.865 163.585 1.00 49.34 176 ALA C C 1
ATOM 14734 O O . ALA C 1 176 ? 131.982 168.705 162.819 1.00 49.77 176 ALA C O 1
ATOM 14741 N N . PHE C 1 177 ? 133.672 167.846 164.026 1.00 49.37 177 PHE C N 1
ATOM 14742 C CA . PHE C 1 177 ? 133.265 166.465 163.844 1.00 51.10 177 PHE C CA 1
ATOM 14743 C C . PHE C 1 177 ? 132.380 166.049 165.017 1.00 50.43 177 PHE C C 1
ATOM 14744 O O . PHE C 1 177 ? 132.057 166.849 165.898 1.00 51.19 177 PHE C O 1
ATOM 14761 N N . SER C 1 178 ? 131.967 164.782 165.022 1.00 44.19 178 SER C N 1
ATOM 14762 C CA . SER C 1 178 ? 131.112 164.241 166.075 1.00 46.17 178 SER C CA 1
ATOM 14763 C C . SER C 1 178 ? 129.676 164.734 165.932 1.00 48.41 178 SER C C 1
ATOM 14764 O O . SER C 1 178 ? 128.789 164.296 166.671 1.00 48.17 178 SER C O 1
ATOM 14772 N N . ARG C 1 179 ? 129.437 165.644 164.988 1.00 46.12 179 ARG C N 1
ATOM 14773 C CA . ARG C 1 179 ? 128.095 166.074 164.624 1.00 44.98 179 ARG C CA 1
ATOM 14774 C C . ARG C 1 179 ? 127.776 165.831 163.160 1.00 44.89 179 ARG C C 1
ATOM 14775 O O . ARG C 1 179 ? 126.617 165.573 162.831 1.00 46.79 179 ARG C O 1
ATOM 14796 N N . LEU C 1 180 ? 128.768 165.908 162.278 1.00 43.52 180 LEU C N 1
ATOM 14797 C CA . LEU C 1 180 ? 128.612 165.503 160.890 1.00 44.97 180 LEU C CA 1
ATOM 14798 C C . LEU C 1 180 ? 128.902 164.023 160.688 1.00 45.24 180 LEU C C 1
ATOM 14799 O O . LEU C 1 180 ? 128.723 163.517 159.576 1.00 46.02 180 LEU C O 1
ATOM 14815 N N . SER C 1 181 ? 129.346 163.323 161.732 1.00 43.94 181 SER C N 1
ATOM 14816 C CA . SER C 1 181 ? 129.495 161.877 161.670 1.00 44.03 181 SER C CA 1
ATOM 14817 C C . SER C 1 181 ? 128.184 161.149 161.929 1.00 45.36 181 SER C C 1
ATOM 14818 O O . SER C 1 181 ? 128.137 159.922 161.794 1.00 46.73 181 SER C O 1
ATOM 14826 N N . GLY C 1 182 ? 127.127 161.870 162.297 1.00 41.02 182 GLY C N 1
ATOM 14827 C CA . GLY C 1 182 ? 125.799 161.305 162.369 1.00 42.03 182 GLY C CA 1
ATOM 14828 C C . GLY C 1 182 ? 125.103 161.197 161.036 1.00 43.52 182 GLY C C 1
ATOM 14829 O O . GLY C 1 182 ? 123.982 160.688 160.964 1.00 46.46 182 GLY C O 1
ATOM 14833 N N . TYR C 1 183 ? 125.747 161.670 159.969 1.00 40.90 183 TYR C N 1
ATOM 14834 C CA . TYR C 1 183 ? 125.231 161.565 158.612 1.00 38.89 183 TYR C CA 1
ATOM 14835 C C . TYR C 1 183 ? 126.004 160.549 157.782 1.00 40.49 183 TYR C C 1
ATOM 14836 O O . TYR C 1 183 ? 125.787 160.461 156.569 1.00 40.08 183 TYR C O 1
ATOM 14854 N N . ASP C 1 184 ? 126.897 159.782 158.400 1.00 41.08 184 ASP C N 1
ATOM 14855 C CA . ASP C 1 184 ? 127.735 158.831 157.680 1.00 43.97 184 ASP C CA 1
ATOM 14856 C C . ASP C 1 184 ? 126.958 157.539 157.458 1.00 45.34 184 ASP C C 1
ATOM 14857 O O . ASP C 1 184 ? 126.484 156.921 158.418 1.00 42.86 184 ASP C O 1
ATOM 14866 N N . ASP C 1 185 ? 126.834 157.134 156.195 1.00 43.89 185 ASP C N 1
ATOM 14867 C CA . ASP C 1 185 ? 126.110 155.917 155.830 1.00 41.10 185 ASP C CA 1
ATOM 14868 C C . ASP C 1 185 ? 124.683 155.951 156.371 1.00 40.84 185 ASP C C 1
ATOM 14869 O O . ASP C 1 185 ? 124.142 154.938 156.819 1.00 41.94 185 ASP C O 1
ATOM 14878 N N . CYS C 1 186 ? 124.064 157.130 156.325 1.00 35.58 186 CYS C N 1
ATOM 14879 C CA . CYS C 1 186 ? 122.706 157.294 156.821 1.00 36.68 186 CYS C CA 1
ATOM 14880 C C . CYS C 1 186 ? 121.648 156.890 155.803 1.00 36.80 186 CYS C C 1
ATOM 14881 O O . CYS C 1 186 ? 120.473 156.782 156.169 1.00 37.53 186 CYS C O 1
ATOM 14889 N N . LEU C 1 187 ? 122.030 156.667 154.542 1.00 35.77 187 LEU C N 1
ATOM 14890 C CA . LEU C 1 187 ? 121.088 156.266 153.503 1.00 32.14 187 LEU C CA 1
ATOM 14891 C C . LEU C 1 187 ? 121.555 155.013 152.769 1.00 30.43 187 LEU C C 1
ATOM 14892 O O . LEU C 1 187 ? 121.075 154.734 151.666 1.00 33.13 187 LEU C O 1
ATOM 14908 N N . SER C 1 188 ? 122.473 154.252 153.355 1.00 34.02 188 SER C N 1
ATOM 14909 C CA . SER C 1 188 ? 122.980 153.038 152.737 1.00 33.28 188 SER C CA 1
ATOM 14910 C C . SER C 1 188 ? 122.114 151.842 153.118 1.00 32.42 188 SER C C 1
ATOM 14911 O O . SER C 1 188 ? 121.376 151.865 154.106 1.00 34.20 188 SER C O 1
ATOM 14919 N N . ALA C 1 189 ? 122.217 150.785 152.315 1.00 32.48 189 ALA C N 1
ATOM 14920 C CA . ALA C 1 189 ? 121.406 149.588 152.484 1.00 34.04 189 ALA C CA 1
ATOM 14921 C C . ALA C 1 189 ? 122.111 148.489 153.267 1.00 35.87 189 ALA C C 1
ATOM 14922 O O . ALA C 1 189 ? 121.537 147.409 153.440 1.00 36.43 189 ALA C O 1
ATOM 14929 N N . THR C 1 190 ? 123.328 148.728 153.743 1.00 40.63 190 THR C N 1
ATOM 14930 C CA . THR C 1 190 ? 124.066 147.727 154.496 1.00 43.19 190 THR C CA 1
ATOM 14931 C C . THR C 1 190 ? 123.792 147.870 155.992 1.00 43.29 190 THR C C 1
ATOM 14932 O O . THR C 1 190 ? 123.173 148.832 156.451 1.00 45.39 190 THR C O 1
ATOM 14943 N N . SER C 1 191 ? 124.264 146.889 156.756 1.00 42.79 191 SER C N 1
ATOM 14944 C CA . SER C 1 191 ? 124.116 146.922 158.203 1.00 44.65 191 SER C CA 1
ATOM 14945 C C . SER C 1 191 ? 125.110 147.900 158.814 1.00 45.63 191 SER C C 1
ATOM 14946 O O . SER C 1 191 ? 126.262 147.993 158.380 1.00 47.03 191 SER C O 1
ATOM 14954 N N . ASN C 1 192 ? 124.655 148.630 159.827 1.00 48.88 192 ASN C N 1
ATOM 14955 C CA . ASN C 1 192 ? 125.452 149.637 160.519 1.00 48.07 192 ASN C CA 1
ATOM 14956 C C . ASN C 1 192 ? 125.440 149.375 162.018 1.00 48.40 192 ASN C C 1
ATOM 14957 O O . ASN C 1 192 ? 125.244 150.276 162.836 1.00 47.60 192 ASN C O 1
ATOM 14968 N N . TYR C 1 193 ? 125.655 148.115 162.395 1.00 51.79 193 TYR C N 1
ATOM 14969 C CA . TYR C 1 193 ? 125.635 147.718 163.796 1.00 52.83 193 TYR C CA 1
ATOM 14970 C C . TYR C 1 193 ? 127.016 147.745 164.435 1.00 53.23 193 TYR C C 1
ATOM 14971 O O . TYR C 1 193 ? 127.124 147.993 165.641 1.00 52.41 193 TYR C O 1
ATOM 14989 N N . LYS C 1 194 ? 128.074 147.493 163.660 1.00 53.50 194 LYS C N 1
ATOM 14990 C CA . LYS C 1 194 ? 129.421 147.542 164.219 1.00 51.46 194 LYS C CA 1
ATOM 14991 C C . LYS C 1 194 ? 129.779 148.949 164.677 1.00 51.93 194 LYS C C 1
ATOM 14992 O O . LYS C 1 194 ? 130.330 149.135 165.769 1.00 54.88 194 LYS C O 1
ATOM 15011 N N . GLN C 1 195 ? 129.475 149.957 163.857 1.00 48.80 195 GLN C N 1
ATOM 15012 C CA . GLN C 1 195 ? 129.842 151.321 164.210 1.00 50.56 195 GLN C CA 1
ATOM 15013 C C . GLN C 1 195 ? 128.978 151.886 165.329 1.00 47.66 195 GLN C C 1
ATOM 15014 O O . GLN C 1 195 ? 129.292 152.966 165.840 1.00 47.29 195 GLN C O 1
ATOM 15028 N N . PHE C 1 196 ? 127.908 151.193 165.721 1.00 44.98 196 PHE C N 1
ATOM 15029 C CA . PHE C 1 196 ? 127.198 151.564 166.938 1.00 48.11 196 PHE C CA 1
ATOM 15030 C C . PHE C 1 196 ? 127.787 150.891 168.167 1.00 50.06 196 PHE C C 1
ATOM 15031 O O . PHE C 1 196 ? 127.938 151.536 169.207 1.00 47.33 196 PHE C O 1
ATOM 15048 N N . GLU C 1 197 ? 128.102 149.596 168.078 1.00 52.28 197 GLU C N 1
ATOM 15049 C CA . GLU C 1 197 ? 128.627 148.899 169.246 1.00 52.14 197 GLU C CA 1
ATOM 15050 C C . GLU C 1 197 ? 130.018 149.402 169.602 1.00 53.58 197 GLU C C 1
ATOM 15051 O O . GLU C 1 197 ? 130.349 149.530 170.784 1.00 53.07 197 GLU C O 1
ATOM 15063 N N . GLN C 1 198 ? 130.849 149.694 168.599 1.00 52.53 198 GLN C N 1
ATOM 15064 C CA . GLN C 1 198 ? 132.157 150.273 168.890 1.00 51.73 198 GLN C CA 1
ATOM 15065 C C . GLN C 1 198 ? 132.009 151.604 169.618 1.00 51.80 198 GLN C C 1
ATOM 15066 O O . GLN C 1 198 ? 132.674 151.850 170.631 1.00 52.82 198 GLN C O 1
ATOM 15080 N N . TRP C 1 199 ? 131.122 152.471 169.123 1.00 48.85 199 TRP C N 1
ATOM 15081 C CA . TRP C 1 199 ? 130.915 153.766 169.762 1.00 47.49 199 TRP C CA 1
ATOM 15082 C C . TRP C 1 199 ? 130.379 153.604 171.178 1.00 46.06 199 TRP C C 1
ATOM 15083 O O . TRP C 1 199 ? 130.831 154.289 172.100 1.00 49.30 199 TRP C O 1
ATOM 15104 N N . TYR C 1 200 ? 129.421 152.697 171.373 1.00 48.12 200 TYR C N 1
ATOM 15105 C CA . TYR C 1 200 ? 128.837 152.508 172.697 1.00 49.17 200 TYR C CA 1
ATOM 15106 C C . TYR C 1 200 ? 129.856 151.945 173.680 1.00 49.91 200 TYR C C 1
ATOM 15107 O O . TYR C 1 200 ? 129.929 152.391 174.830 1.00 48.17 200 TYR C O 1
ATOM 15125 N N . SER C 1 201 ? 130.644 150.956 173.251 1.00 52.36 201 SER C N 1
ATOM 15126 C CA . SER C 1 201 ? 131.663 150.389 174.126 1.00 52.05 201 SER C CA 1
ATOM 15127 C C . SER C 1 201 ? 132.724 151.423 174.471 1.00 53.37 201 SER C C 1
ATOM 15128 O O . SER C 1 201 ? 133.147 151.527 175.629 1.00 54.17 201 SER C O 1
ATOM 15136 N N . TRP C 1 202 ? 133.170 152.198 173.478 1.00 52.03 202 TRP C N 1
ATOM 15137 C CA . TRP C 1 202 ? 134.129 153.256 173.760 1.00 49.52 202 TRP C CA 1
ATOM 15138 C C . TRP C 1 202 ? 133.548 154.262 174.739 1.00 50.17 202 TRP C C 1
ATOM 15139 O O . TRP C 1 202 ? 134.225 154.681 175.680 1.00 51.92 202 TRP C O 1
ATOM 15160 N N . LEU C 1 203 ? 132.288 154.652 174.543 1.00 48.77 203 LEU C N 1
ATOM 15161 C CA . LEU C 1 203 ? 131.662 155.611 175.443 1.00 50.08 203 LEU C CA 1
ATOM 15162 C C . LEU C 1 203 ? 131.608 155.066 176.862 1.00 52.89 203 LEU C C 1
ATOM 15163 O O . LEU C 1 203 ? 131.964 155.760 177.818 1.00 54.80 203 LEU C O 1
ATOM 15179 N N . TRP C 1 204 ? 131.186 153.810 177.017 1.00 54.61 204 TRP C N 1
ATOM 15180 C CA . TRP C 1 204 ? 131.058 153.234 178.352 1.00 54.72 204 TRP C CA 1
ATOM 15181 C C . TRP C 1 204 ? 132.414 153.137 179.040 1.00 53.84 204 TRP C C 1
ATOM 15182 O O . TRP C 1 204 ? 132.574 153.568 180.190 1.00 53.56 204 TRP C O 1
ATOM 15203 N N . LEU C 1 205 ? 133.410 152.571 178.351 1.00 54.17 205 LEU C N 1
ATOM 15204 C CA . LEU C 1 205 ? 134.712 152.384 178.983 1.00 53.82 205 LEU C CA 1
ATOM 15205 C C . LEU C 1 205 ? 135.394 153.720 179.251 1.00 54.48 205 LEU C C 1
ATOM 15206 O O . LEU C 1 205 ? 136.040 153.891 180.290 1.00 54.49 205 LEU C O 1
ATOM 15222 N N . SER C 1 206 ? 135.257 154.684 178.337 1.00 52.73 206 SER C N 1
ATOM 15223 C CA . SER C 1 206 ? 135.854 155.996 178.553 1.00 55.50 206 SER C CA 1
ATOM 15224 C C . SER C 1 206 ? 135.163 156.732 179.691 1.00 53.36 206 SER C C 1
ATOM 15225 O O . SER C 1 206 ? 135.817 157.436 180.461 1.00 56.55 206 SER C O 1
ATOM 15233 N N . TYR C 1 207 ? 133.844 156.584 179.816 1.00 51.34 207 TYR C N 1
ATOM 15234 C CA . TYR C 1 207 ? 133.131 157.182 180.939 1.00 52.99 207 TYR C CA 1
ATOM 15235 C C . TYR C 1 207 ? 133.584 156.570 182.259 1.00 53.94 207 TYR C C 1
ATOM 15236 O O . TYR C 1 207 ? 133.809 157.286 183.244 1.00 52.41 207 TYR C O 1
ATOM 15254 N N . ARG C 1 208 ? 133.742 155.245 182.293 1.00 54.99 208 ARG C N 1
ATOM 15255 C CA . ARG C 1 208 ? 134.206 154.594 183.514 1.00 55.99 208 ARG C CA 1
ATOM 15256 C C . ARG C 1 208 ? 135.627 155.024 183.866 1.00 57.22 208 ARG C C 1
ATOM 15257 O O . ARG C 1 208 ? 135.930 155.293 185.033 1.00 53.35 208 ARG C O 1
ATOM 15278 N N . GLU C 1 209 ? 136.513 155.104 182.869 1.00 57.58 209 GLU C N 1
ATOM 15279 C CA . GLU C 1 209 ? 137.881 155.539 183.133 1.00 56.25 209 GLU C CA 1
ATOM 15280 C C . GLU C 1 209 ? 137.937 157.011 183.525 1.00 54.94 209 GLU C C 1
ATOM 15281 O O . GLU C 1 209 ? 138.781 157.403 184.340 1.00 54.83 209 GLU C O 1
ATOM 15293 N N . HIS C 1 210 ? 137.063 157.840 182.952 1.00 56.12 210 HIS C N 1
ATOM 15294 C CA . HIS C 1 210 ? 136.979 159.234 183.366 1.00 58.12 210 HIS C CA 1
ATOM 15295 C C . HIS C 1 210 ? 136.554 159.335 184.822 1.00 58.99 210 HIS C C 1
ATOM 15296 O O . HIS C 1 210 ? 137.125 160.115 185.590 1.00 59.57 210 HIS C O 1
ATOM 15309 N N . GLN C 1 211 ? 135.568 158.536 185.229 1.00 59.09 211 GLN C N 1
ATOM 15310 C CA . GLN C 1 211 ? 135.200 158.506 186.641 1.00 60.36 211 GLN C CA 1
ATOM 15311 C C . GLN C 1 211 ? 136.349 158.001 187.507 1.00 61.09 211 GLN C C 1
ATOM 15312 O O . GLN C 1 211 ? 136.531 158.474 188.637 1.00 58.77 211 GLN C O 1
ATOM 15326 N N . ILE C 1 212 ? 137.119 157.033 187.003 1.00 56.12 212 ILE C N 1
ATOM 15327 C CA . ILE C 1 212 ? 138.245 156.496 187.765 1.00 55.78 212 ILE C CA 1
ATOM 15328 C C . ILE C 1 212 ? 139.279 157.586 188.019 1.00 54.07 212 ILE C C 1
ATOM 15329 O O . ILE C 1 212 ? 139.713 157.809 189.157 1.00 53.69 212 ILE C O 1
ATOM 15345 N N . THR C 1 213 ? 139.685 158.288 186.960 1.00 53.74 213 THR C N 1
ATOM 15346 C CA . THR C 1 213 ? 140.621 159.394 187.126 1.00 54.40 213 THR C CA 1
ATOM 15347 C C . THR C 1 213 ? 139.984 160.566 187.860 1.00 54.74 213 THR C C 1
ATOM 15348 O O . THR C 1 213 ? 140.702 161.452 188.335 1.00 53.52 213 THR C O 1
ATOM 15359 N N . GLN C 1 214 ? 138.654 160.588 187.958 1.00 54.01 214 GLN C N 1
ATOM 15360 C CA . GLN C 1 214 ? 137.972 161.620 188.726 1.00 55.26 214 GLN C CA 1
ATOM 15361 C C . GLN C 1 214 ? 138.141 161.381 190.221 1.00 53.71 214 GLN C C 1
ATOM 15362 O O . GLN C 1 214 ? 138.651 162.243 190.946 1.00 50.66 214 GLN C O 1
ATOM 15376 N N . LEU C 1 215 ? 137.722 160.208 190.705 1.00 51.71 215 LEU C N 1
ATOM 15377 C CA . LEU C 1 215 ? 137.880 159.961 192.136 1.00 53.57 215 LEU C CA 1
ATOM 15378 C C . LEU C 1 215 ? 139.331 159.688 192.504 1.00 55.72 215 LEU C C 1
ATOM 15379 O O . LEU C 1 215 ? 139.659 159.676 193.695 1.00 53.36 215 LEU C O 1
ATOM 15395 N N . GLU C 1 216 ? 140.202 159.466 191.514 1.00 59.02 216 GLU C N 1
ATOM 15396 C CA . GLU C 1 216 ? 141.627 159.340 191.799 1.00 58.04 216 GLU C CA 1
ATOM 15397 C C . GLU C 1 216 ? 142.238 160.692 192.144 1.00 58.01 216 GLU C C 1
ATOM 15398 O O . GLU C 1 216 ? 143.071 160.790 193.053 1.00 58.56 216 GLU C O 1
ATOM 15410 N N . SER C 1 217 ? 141.838 161.744 191.430 1.00 53.92 217 SER C N 1
ATOM 15411 C CA . SER C 1 217 ? 142.343 163.100 191.644 1.00 52.71 217 SER C CA 1
ATOM 15412 C C . SER C 1 217 ? 141.153 164.043 191.768 1.00 51.87 217 SER C C 1
ATOM 15413 O O . SER C 1 217 ? 140.824 164.775 190.824 1.00 52.08 217 SER C O 1
ATOM 15421 N N . PRO C 1 218 ? 140.479 164.050 192.921 1.00 52.66 218 PRO C N 1
ATOM 15422 C CA . PRO C 1 218 ? 139.328 164.953 193.087 1.00 53.82 218 PRO C CA 1
ATOM 15423 C C . PRO C 1 218 ? 139.683 166.422 192.945 1.00 52.21 218 PRO C C 1
ATOM 15424 O O . PRO C 1 218 ? 138.805 167.226 192.609 1.00 50.46 218 PRO C O 1
ATOM 15435 N N . SER C 1 219 ? 140.939 166.802 193.190 1.00 50.57 219 SER C N 1
ATOM 15436 C CA . SER C 1 219 ? 141.329 168.203 193.081 1.00 50.09 219 SER C CA 1
ATOM 15437 C C . SER C 1 219 ? 141.146 168.748 191.671 1.00 51.90 219 SER C C 1
ATOM 15438 O O . SER C 1 219 ? 140.985 169.962 191.504 1.00 49.55 219 SER C O 1
ATOM 15446 N N . ALA C 1 220 ? 141.167 167.883 190.654 1.00 55.41 220 ALA C N 1
ATOM 15447 C CA . ALA C 1 220 ? 141.045 168.297 189.261 1.00 54.25 220 ALA C CA 1
ATOM 15448 C C . ALA C 1 220 ? 139.602 168.291 188.770 1.00 55.07 220 ALA C C 1
ATOM 15449 O O . ALA C 1 220 ? 139.357 168.085 187.573 1.00 54.57 220 ALA C O 1
ATOM 15456 N N . LYS C 1 221 ? 138.639 168.513 189.662 1.00 55.08 221 LYS C N 1
ATOM 15457 C CA . LYS C 1 221 ? 137.222 168.498 189.320 1.00 54.33 221 LYS C CA 1
ATOM 15458 C C . LYS C 1 221 ? 136.765 169.775 188.620 1.00 54.81 221 LYS C C 1
ATOM 15459 O O . LYS C 1 221 ? 135.555 170.006 188.517 1.00 54.61 221 LYS C O 1
ATOM 15478 N N . LEU C 1 222 ? 137.695 170.602 188.137 1.00 53.42 222 LEU C N 1
ATOM 15479 C CA . LEU C 1 222 ? 137.317 171.872 187.524 1.00 52.48 222 LEU C CA 1
ATOM 15480 C C . LEU C 1 222 ? 136.361 171.659 186.356 1.00 54.38 222 LEU C C 1
ATOM 15481 O O . LEU C 1 222 ? 135.338 172.344 186.244 1.00 53.55 222 LEU C O 1
ATOM 15497 N N . LYS C 1 223 ? 136.677 170.709 185.473 1.00 54.12 223 LYS C N 1
ATOM 15498 C CA . LYS C 1 223 ? 135.852 170.441 184.306 1.00 52.54 223 LYS C CA 1
ATOM 15499 C C . LYS C 1 223 ? 135.571 168.960 184.087 1.00 53.09 223 LYS C C 1
ATOM 15500 O O . LYS C 1 223 ? 134.814 168.624 183.170 1.00 54.76 223 LYS C O 1
ATOM 15519 N N . GLU C 1 224 ? 136.151 168.070 184.891 1.00 50.41 224 GLU 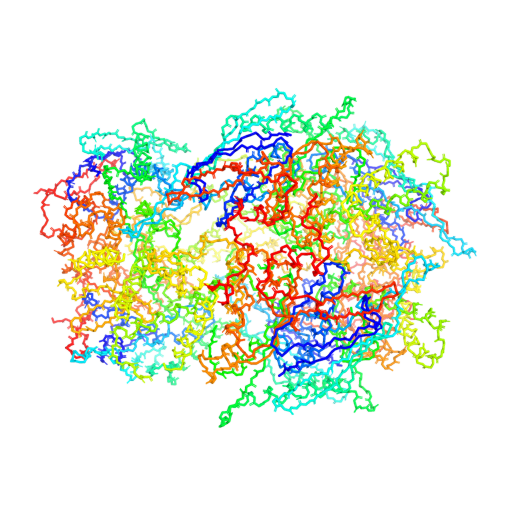C N 1
ATOM 15520 C CA . GLU C 1 224 ? 135.918 166.638 184.762 1.00 51.53 224 GLU C CA 1
ATOM 15521 C C . GLU C 1 224 ? 134.663 166.173 185.495 1.00 50.55 224 GLU C C 1
ATOM 15522 O O . GLU C 1 224 ? 134.503 164.968 185.727 1.00 50.16 224 GLU C O 1
ATOM 15534 N N . GLY C 1 225 ? 133.773 167.093 185.860 1.00 50.15 225 GLY C N 1
ATOM 15535 C CA . GLY C 1 225 ? 132.507 166.730 186.463 1.00 50.68 225 GLY C CA 1
ATOM 15536 C C . GLY C 1 225 ? 131.361 166.890 185.486 1.00 51.91 225 GLY C C 1
ATOM 15537 O O . GLY C 1 225 ? 130.430 166.080 185.466 1.00 54.21 225 GLY C O 1
ATOM 15541 N N . VAL C 1 226 ? 131.422 167.943 184.668 1.00 51.90 226 VAL C N 1
ATOM 15542 C CA . VAL C 1 226 ? 130.409 168.143 183.637 1.00 53.52 226 VAL C CA 1
ATOM 15543 C C . VAL C 1 226 ? 130.574 167.120 182.519 1.00 52.91 226 VAL C C 1
ATOM 15544 O O . VAL C 1 226 ? 129.588 166.651 181.938 1.00 51.73 226 VAL C O 1
ATOM 15557 N N . ARG C 1 227 ? 131.819 166.768 182.190 1.00 52.82 227 ARG C N 1
ATOM 15558 C CA . ARG C 1 227 ? 132.064 165.775 181.147 1.00 54.81 227 ARG C CA 1
ATOM 15559 C C . ARG C 1 227 ? 131.457 164.428 181.527 1.00 56.06 227 ARG C C 1
ATOM 15560 O O . ARG C 1 227 ? 130.809 163.763 180.705 1.00 56.70 227 ARG C O 1
ATOM 15581 N N . VAL C 1 228 ? 131.662 164.010 182.777 1.00 50.86 228 VAL C N 1
ATOM 15582 C CA . VAL C 1 228 ? 131.059 162.773 183.263 1.00 51.13 228 VAL C CA 1
ATOM 15583 C C . VAL C 1 228 ? 129.542 162.873 183.206 1.00 52.65 228 VAL C C 1
ATOM 15584 O O . VAL C 1 228 ? 128.852 161.913 182.841 1.00 54.28 228 VAL C O 1
ATOM 15597 N N . GLN C 1 229 ? 128.998 164.040 183.561 1.00 49.28 229 GLN C N 1
ATOM 15598 C CA . GLN C 1 229 ? 127.554 164.231 183.509 1.00 50.59 229 GLN C CA 1
ATOM 15599 C C . GLN C 1 229 ? 127.026 164.044 182.093 1.00 52.04 229 GLN C C 1
ATOM 15600 O O . GLN C 1 229 ? 125.989 163.405 181.889 1.00 51.87 229 GLN C O 1
ATOM 15614 N N . ARG C 1 230 ? 127.725 164.597 181.102 1.00 52.16 230 ARG C N 1
ATOM 15615 C CA . ARG C 1 230 ? 127.283 164.467 179.718 1.00 52.28 230 ARG C CA 1
ATOM 15616 C C . ARG C 1 230 ? 127.354 163.017 179.253 1.00 51.16 230 ARG C C 1
ATOM 15617 O O . ARG C 1 230 ? 126.415 162.503 178.625 1.00 51.73 230 ARG C O 1
ATOM 15638 N N . MET C 1 231 ? 128.470 162.341 179.546 1.00 52.07 231 MET C N 1
ATOM 15639 C CA . MET C 1 231 ? 128.603 160.945 179.137 1.00 52.90 231 MET C CA 1
ATOM 15640 C C . MET C 1 231 ? 127.560 160.062 179.812 1.00 51.94 231 MET C C 1
ATOM 15641 O O . MET C 1 231 ? 127.136 159.054 179.236 1.00 53.69 231 MET C O 1
ATOM 15655 N N . LYS C 1 232 ? 127.137 160.419 181.025 1.00 49.53 232 LYS C N 1
ATOM 15656 C CA . LYS C 1 232 ? 126.085 159.673 181.709 1.00 52.64 232 LYS C CA 1
ATOM 15657 C C . LYS C 1 232 ? 124.709 159.971 181.120 1.00 51.03 232 LYS C C 1
ATOM 15658 O O . LYS C 1 232 ? 123.884 159.062 180.952 1.00 52.23 232 LYS C O 1
ATOM 15677 N N . GLU C 1 233 ? 124.453 161.236 180.784 1.00 48.26 233 GLU C N 1
ATOM 15678 C CA . GLU C 1 233 ? 123.129 161.620 180.310 1.00 49.91 233 GLU C CA 1
ATOM 15679 C C . GLU C 1 233 ? 122.864 161.063 178.916 1.00 48.93 233 GLU C C 1
ATOM 15680 O O . GLU C 1 233 ? 121.729 160.692 178.595 1.00 49.60 233 GLU C O 1
ATOM 15692 N N . ALA C 1 234 ? 123.899 160.993 178.073 1.00 47.28 234 ALA C N 1
ATOM 15693 C CA . ALA C 1 234 ? 123.723 160.377 176.760 1.00 45.82 234 ALA C CA 1
ATOM 15694 C C . ALA C 1 234 ? 123.318 158.912 176.892 1.00 46.59 234 ALA C C 1
ATOM 15695 O O . ALA C 1 234 ? 122.410 158.436 176.191 1.00 47.39 234 ALA C O 1
ATOM 15702 N N . ILE C 1 235 ? 123.982 158.181 177.790 1.00 45.10 235 ILE C N 1
ATOM 15703 C CA . ILE C 1 235 ? 123.632 156.784 178.026 1.00 44.49 235 ILE C CA 1
ATOM 15704 C C . ILE C 1 235 ? 122.201 156.677 178.528 1.00 43.94 235 ILE C C 1
ATOM 15705 O O . ILE C 1 235 ? 121.447 155.789 178.112 1.00 46.68 235 ILE C O 1
ATOM 15721 N N . GLN C 1 236 ? 121.809 157.564 179.444 1.00 41.05 236 GLN C N 1
ATOM 15722 C CA . GLN C 1 236 ? 120.435 157.548 179.938 1.00 42.85 236 GLN C CA 1
ATOM 15723 C C . GLN C 1 236 ? 119.444 157.730 178.793 1.00 42.62 236 GLN C C 1
ATOM 15724 O O . GLN C 1 236 ? 118.437 157.014 178.701 1.00 42.80 236 GLN C O 1
ATOM 15738 N N . ALA C 1 237 ? 119.719 158.691 177.908 1.00 39.95 237 ALA C N 1
ATOM 15739 C CA . ALA C 1 237 ? 118.812 158.961 176.798 1.00 40.03 237 ALA C CA 1
ATOM 15740 C C . ALA C 1 237 ? 118.683 157.753 175.880 1.00 38.91 237 ALA C C 1
ATOM 15741 O O . ALA C 1 237 ? 117.576 157.401 175.457 1.00 37.32 237 ALA C O 1
ATOM 15748 N N . ILE C 1 238 ? 119.804 157.105 175.557 1.00 40.89 238 ILE C N 1
ATOM 15749 C CA . ILE C 1 238 ? 119.747 155.938 174.675 1.00 37.37 238 ILE C CA 1
ATOM 15750 C C . ILE C 1 238 ? 118.989 154.793 175.346 1.00 38.57 238 ILE C C 1
ATOM 15751 O O . ILE C 1 238 ? 118.148 154.121 174.722 1.00 41.48 238 ILE C O 1
ATOM 15767 N N . GLN C 1 239 ? 119.280 154.549 176.627 1.00 41.76 239 GLN C N 1
ATOM 15768 C CA . GLN C 1 239 ? 118.668 153.430 177.332 1.00 42.99 239 GLN C CA 1
ATOM 15769 C C . GLN C 1 239 ? 117.161 153.605 177.445 1.00 41.11 239 GLN C C 1
ATOM 15770 O O . GLN C 1 239 ? 116.411 152.631 177.319 1.00 43.71 239 GLN C O 1
ATOM 15784 N N . GLN C 1 240 ? 116.697 154.830 177.701 1.00 40.01 240 GLN C N 1
ATOM 15785 C CA . GLN C 1 240 ? 115.257 155.048 177.789 1.00 39.98 240 GLN C CA 1
ATOM 15786 C C . GLN C 1 240 ? 114.574 154.706 176.471 1.00 41.11 240 GLN C C 1
ATOM 15787 O O . GLN C 1 240 ? 113.511 154.071 176.457 1.00 45.03 240 GLN C O 1
ATOM 15801 N N . ALA C 1 241 ? 115.175 155.112 175.351 1.00 35.69 241 ALA C N 1
ATOM 15802 C CA . ALA C 1 241 ? 114.592 154.815 174.049 1.00 34.46 241 ALA C CA 1
ATOM 15803 C C . ALA C 1 241 ? 114.514 153.314 173.809 1.00 38.44 241 ALA C C 1
ATOM 15804 O O . ALA C 1 241 ? 113.490 152.807 173.335 1.00 40.57 241 ALA C O 1
ATOM 15811 N N . ILE C 1 242 ? 115.584 152.582 174.128 1.00 39.34 242 ILE C N 1
ATOM 15812 C CA . ILE C 1 242 ? 115.559 151.135 173.899 1.00 34.71 242 ILE C CA 1
ATOM 15813 C C . ILE C 1 242 ? 114.521 150.464 174.801 1.00 35.16 242 ILE C C 1
ATOM 15814 O O . ILE C 1 242 ? 113.778 149.563 174.371 1.00 36.77 242 ILE C O 1
ATOM 15830 N N . ASN C 1 243 ? 114.458 150.886 176.067 1.00 40.59 243 ASN C N 1
ATOM 15831 C CA . ASN C 1 243 ? 113.510 150.286 176.997 1.00 41.19 243 ASN C CA 1
ATOM 15832 C C . ASN C 1 243 ? 112.077 150.516 176.544 1.00 39.32 243 ASN C C 1
ATOM 15833 O O . ASN C 1 243 ? 111.255 149.594 176.594 1.00 41.06 243 ASN C O 1
ATOM 15844 N N . CYS C 1 244 ? 111.769 151.732 176.077 1.00 40.58 244 CYS C N 1
ATOM 15845 C CA . CYS C 1 244 ? 110.408 152.060 175.663 1.00 40.20 244 CYS C CA 1
ATOM 15846 C C . CYS C 1 244 ? 109.822 151.008 174.734 1.00 38.44 244 CYS C C 1
ATOM 15847 O O . CYS C 1 244 ? 108.601 150.818 174.703 1.00 38.16 244 CYS C O 1
ATOM 15855 N N . LEU C 1 245 ? 110.667 150.314 173.975 1.00 36.23 245 LEU C N 1
ATOM 15856 C CA . LEU C 1 245 ? 110.207 149.290 173.046 1.00 38.10 245 LEU C CA 1
ATOM 15857 C C . LEU C 1 245 ? 110.358 147.878 173.594 1.00 40.52 245 LEU C C 1
ATOM 15858 O O . LEU C 1 245 ? 109.466 147.050 173.389 1.00 38.79 245 LEU C O 1
ATOM 15874 N N . THR C 1 246 ? 111.456 147.570 174.290 1.00 38.81 246 THR C N 1
ATOM 15875 C CA . THR C 1 246 ? 111.653 146.177 174.692 1.00 35.72 246 THR C CA 1
ATOM 15876 C C . THR C 1 246 ? 110.971 145.808 176.012 1.00 37.63 246 THR C C 1
ATOM 15877 O O . THR C 1 246 ? 110.451 144.690 176.146 1.00 36.82 246 THR C O 1
ATOM 15888 N N . GLN C 1 247 ? 110.957 146.718 176.990 1.00 40.13 247 GLN C N 1
ATOM 15889 C CA . GLN C 1 247 ? 110.720 146.310 178.373 1.00 39.44 247 GLN C CA 1
ATOM 15890 C C . GLN C 1 247 ? 109.279 145.868 178.602 1.00 38.40 247 GLN C C 1
ATOM 15891 O O . GLN C 1 247 ? 109.034 144.804 179.183 1.00 42.80 247 GLN C O 1
ATOM 15905 N N . GLN C 1 248 ? 108.309 146.670 178.163 1.00 40.98 248 GLN C N 1
ATOM 15906 C CA . GLN C 1 248 ? 106.926 146.414 178.551 1.00 40.39 248 GLN C CA 1
ATOM 15907 C C . GLN C 1 248 ? 106.394 145.106 177.986 1.00 43.68 248 GLN C C 1
ATOM 15908 O O . GLN C 1 248 ? 105.388 144.595 178.489 1.00 43.67 248 GLN C O 1
ATOM 15922 N N . VAL C 1 249 ? 107.040 144.551 176.963 1.00 45.24 249 VAL C N 1
ATOM 15923 C CA . VAL C 1 249 ? 106.571 143.343 176.307 1.00 41.74 249 VAL C CA 1
ATOM 15924 C C . VAL C 1 249 ? 107.437 142.137 176.652 1.00 40.41 249 VAL C C 1
ATOM 15925 O O . VAL C 1 249 ? 106.908 141.067 176.960 1.00 40.84 249 VAL C O 1
ATOM 15938 N N . THR C 1 250 ? 108.763 142.278 176.608 1.00 41.55 250 THR C N 1
ATOM 15939 C CA . THR C 1 250 ? 109.636 141.143 176.890 1.00 39.29 250 THR C CA 1
ATOM 15940 C C . THR C 1 250 ? 110.180 141.134 178.310 1.00 41.05 250 THR C C 1
ATOM 15941 O O . THR C 1 250 ? 110.507 140.061 178.827 1.00 46.07 250 THR C O 1
ATOM 15952 N N . GLY C 1 251 ? 110.285 142.295 178.953 1.00 41.51 251 GLY C N 1
ATOM 15953 C CA . GLY C 1 251 ? 110.858 142.399 180.273 1.00 41.50 251 GLY C CA 1
ATOM 15954 C C . GLY C 1 251 ? 112.327 142.762 180.293 1.00 41.93 251 GLY C C 1
ATOM 15955 O O . GLY C 1 251 ? 112.808 143.282 181.305 1.00 45.55 251 GLY C O 1
ATOM 15959 N N . TRP C 1 252 ? 113.051 142.504 179.208 1.00 41.46 252 TRP C N 1
ATOM 15960 C CA . TRP C 1 252 ? 114.446 142.906 179.127 1.00 42.77 252 TRP C CA 1
ATOM 15961 C C . TRP C 1 252 ? 114.543 144.424 179.023 1.00 44.74 252 TRP C C 1
ATOM 15962 O O . TRP C 1 252 ? 113.674 145.085 178.450 1.00 46.25 252 TRP C O 1
ATOM 15983 N N . HIS C 1 253 ? 115.612 144.979 179.585 1.00 44.40 253 HIS C N 1
ATOM 15984 C CA . HIS C 1 253 ? 115.762 146.427 179.634 1.00 45.28 253 HIS C CA 1
ATOM 15985 C C . HIS C 1 253 ? 117.205 146.765 179.979 1.00 42.35 253 HIS C C 1
ATOM 15986 O O . HIS C 1 253 ? 118.006 145.892 180.322 1.00 43.99 253 HIS C O 1
ATOM 15999 N N . ASP C 1 254 ? 117.524 148.055 179.877 1.00 44.84 254 ASP C N 1
ATOM 16000 C CA . ASP C 1 254 ? 118.803 148.601 180.324 1.00 47.97 254 ASP C CA 1
ATOM 16001 C C . ASP C 1 254 ? 119.978 147.925 179.614 1.00 45.64 254 ASP C C 1
ATOM 16002 O O . ASP C 1 254 ? 120.800 147.238 180.224 1.00 45.81 254 ASP C O 1
ATOM 16011 N N . LEU C 1 255 ? 120.043 148.134 178.302 1.00 44.34 255 LEU C N 1
ATOM 16012 C CA . LEU C 1 255 ? 121.201 147.687 177.542 1.00 42.11 255 LEU C CA 1
ATOM 16013 C C . LEU C 1 255 ? 122.462 148.304 178.131 1.00 43.70 255 LEU C C 1
ATOM 16014 O O . LEU C 1 255 ? 122.532 149.517 178.350 1.00 47.43 255 LEU C O 1
ATOM 16030 N N . GLU C 1 256 ? 123.462 147.464 178.385 1.00 47.73 256 GLU C N 1
ATOM 16031 C CA . GLU C 1 256 ? 124.655 147.875 179.107 1.00 48.18 256 GLU C CA 1
ATOM 16032 C C . GLU C 1 256 ? 125.875 147.229 178.470 1.00 47.97 256 GLU C C 1
ATOM 16033 O O . GLU C 1 256 ? 125.769 146.325 177.637 1.00 47.19 256 GLU C O 1
ATOM 16045 N N . TYR C 1 257 ? 127.045 147.703 178.883 1.00 56.47 257 TYR C N 1
ATOM 16046 C CA . TYR C 1 257 ? 128.324 147.142 178.475 1.00 57.22 257 TYR C CA 1
ATOM 16047 C C . TYR C 1 257 ? 129.028 146.581 179.702 1.00 56.56 257 TYR C C 1
ATOM 16048 O O . TYR C 1 257 ? 129.168 147.276 180.714 1.00 56.47 257 TYR C O 1
ATOM 16066 N N . SER C 1 258 ? 129.466 145.326 179.611 1.00 55.31 258 SER C N 1
ATOM 16067 C CA . SER C 1 258 ? 130.083 144.622 180.731 1.00 53.25 258 SER C CA 1
ATOM 16068 C C . SER C 1 258 ? 131.393 144.008 180.258 1.00 54.41 258 SER C C 1
ATOM 16069 O O . SER C 1 258 ? 131.389 143.058 179.468 1.00 55.27 258 SER C O 1
ATOM 16077 N N . ALA C 1 259 ? 132.513 144.550 180.742 1.00 54.31 259 ALA C N 1
ATOM 16078 C CA . ALA C 1 259 ? 133.814 143.986 180.402 1.00 55.28 259 ALA C CA 1
ATOM 16079 C C . ALA C 1 259 ? 133.940 142.546 180.878 1.00 53.66 259 ALA C C 1
ATOM 16080 O O . ALA C 1 259 ? 134.700 141.763 180.297 1.00 50.85 259 ALA C O 1
ATOM 16087 N N . SER C 1 260 ? 133.206 142.178 181.931 1.00 55.84 260 SER C N 1
ATOM 16088 C CA . SER C 1 260 ? 133.281 140.815 182.444 1.00 53.34 260 SER C CA 1
ATOM 16089 C C . SER C 1 260 ? 132.852 139.803 181.388 1.00 53.88 260 SER C C 1
ATOM 16090 O O . SER C 1 260 ? 133.445 138.724 181.276 1.00 54.37 260 SER C O 1
ATOM 16098 N N . HIS C 1 261 ? 131.826 140.132 180.604 1.00 56.68 261 HIS C N 1
ATOM 16099 C CA . HIS C 1 261 ? 131.320 139.213 179.591 1.00 58.58 261 HIS C CA 1
ATOM 16100 C C . HIS C 1 261 ? 132.145 139.292 178.312 1.00 58.55 261 HIS C C 1
ATOM 16101 O O . HIS C 1 261 ? 131.599 139.496 177.223 1.00 57.68 261 HIS C O 1
ATOM 16114 N N . ASN C 1 262 ? 133.463 139.128 178.435 1.00 58.69 262 ASN C N 1
ATOM 16115 C CA . ASN C 1 262 ? 134.356 139.042 177.280 1.00 58.28 262 ASN C CA 1
ATOM 16116 C C . ASN C 1 262 ? 134.202 140.249 176.356 1.00 58.48 262 ASN C C 1
ATOM 16117 O O . ASN C 1 262 ? 134.196 140.117 175.130 1.00 58.75 262 ASN C O 1
ATOM 16128 N N . GLN C 1 263 ? 134.079 141.436 176.947 1.00 58.32 263 GLN C N 1
ATOM 16129 C CA . GLN C 1 263 ? 134.040 142.688 176.194 1.00 60.67 263 GLN C CA 1
ATOM 16130 C C . GLN C 1 263 ? 132.855 142.698 175.225 1.00 62.31 263 GLN C C 1
ATOM 16131 O O . GLN C 1 263 ? 133.004 142.890 174.016 1.00 61.71 263 GLN C O 1
ATOM 16145 N N . GLN C 1 264 ? 131.664 142.490 175.782 1.00 58.30 264 GLN C N 1
ATOM 16146 C CA . GLN C 1 264 ? 130.468 142.300 174.974 1.00 54.03 264 GLN C CA 1
ATOM 16147 C C . GLN C 1 264 ? 129.278 142.966 175.648 1.00 54.67 264 GLN C C 1
ATOM 16148 O O . GLN C 1 264 ? 129.131 142.900 176.871 1.00 55.32 264 GLN C O 1
ATOM 16162 N N . LEU C 1 265 ? 128.435 143.605 174.840 1.00 49.98 265 LEU C N 1
ATOM 16163 C CA . LEU C 1 265 ? 127.230 144.239 175.356 1.00 49.69 265 LEU C CA 1
ATOM 16164 C C . LEU C 1 265 ? 126.248 143.186 175.855 1.00 51.33 265 LEU C C 1
ATOM 16165 O O . LEU C 1 265 ? 126.156 142.088 175.300 1.00 53.37 265 LEU C O 1
ATOM 16181 N N . VAL C 1 266 ? 125.510 143.526 176.915 1.00 48.09 266 VAL C N 1
ATOM 16182 C CA . VAL C 1 266 ? 124.569 142.608 177.543 1.00 46.57 266 VAL C CA 1
ATOM 16183 C C . VAL C 1 266 ? 123.317 143.373 177.952 1.00 45.29 266 VAL C C 1
ATOM 16184 O O . VAL C 1 266 ? 123.317 144.600 178.059 1.00 45.25 266 VAL C O 1
ATOM 16197 N N . MET C 1 267 ? 122.239 142.625 178.181 1.00 45.57 267 MET C N 1
ATOM 16198 C CA . MET C 1 267 ? 121.002 143.164 178.728 1.00 45.75 267 MET C CA 1
ATOM 16199 C C . MET C 1 267 ? 120.639 142.370 179.975 1.00 45.94 267 MET C C 1
ATOM 16200 O O . MET C 1 267 ? 121.269 141.359 180.297 1.00 48.22 267 MET C O 1
ATOM 16214 N N . SER C 1 268 ? 119.620 142.841 180.692 1.00 39.43 268 SER C N 1
ATOM 16215 C CA . SER C 1 268 ? 119.231 142.251 181.966 1.00 41.70 268 SER C CA 1
ATOM 16216 C C . SER C 1 268 ? 117.723 142.061 182.032 1.00 41.60 268 SER C C 1
ATOM 16217 O O . SER C 1 268 ? 116.954 142.956 181.668 1.00 42.35 268 SER C O 1
ATOM 16225 N N . HIS C 1 269 ? 117.310 140.881 182.506 1.00 43.29 269 HIS C N 1
ATOM 16226 C CA . HIS C 1 269 ? 115.932 140.498 182.760 1.00 44.39 269 HIS C CA 1
ATOM 16227 C C . HIS C 1 269 ? 115.716 140.307 184.258 1.00 45.80 269 HIS C C 1
ATOM 16228 O O . HIS C 1 269 ? 116.595 139.768 184.941 1.00 45.80 269 HIS C O 1
ATOM 16241 N N . PRO C 1 270 ? 114.568 140.726 184.802 1.00 46.11 270 PRO C N 1
ATOM 16242 C CA . PRO C 1 270 ? 114.374 140.610 186.258 1.00 46.77 270 PRO C CA 1
ATOM 16243 C C . PRO C 1 270 ? 114.521 139.195 186.787 1.00 45.25 270 PRO C C 1
ATOM 16244 O O . PRO C 1 270 ? 114.914 139.019 187.947 1.00 45.45 270 PRO C O 1
ATOM 16255 N N . GLN C 1 271 ? 114.218 138.181 185.979 1.00 45.30 271 GLN C N 1
ATOM 16256 C CA . GLN C 1 271 ? 114.248 136.794 186.422 1.00 44.56 271 GLN C CA 1
ATOM 16257 C C . GLN C 1 271 ? 115.377 135.978 185.814 1.00 45.44 271 GLN C C 1
ATOM 16258 O O . GLN C 1 271 ? 115.865 135.051 186.462 1.00 46.64 271 GLN C O 1
ATOM 16272 N N . TYR C 1 272 ? 115.804 136.294 184.593 1.00 45.51 272 TYR C N 1
ATOM 16273 C CA . TYR C 1 272 ? 116.898 135.585 183.942 1.00 46.35 272 TYR C CA 1
ATOM 16274 C C . TYR C 1 272 ? 118.240 136.291 184.084 1.00 47.00 272 TYR C C 1
ATOM 16275 O O . TYR C 1 272 ? 119.234 135.815 183.528 1.00 48.98 272 TYR C O 1
ATOM 16293 N N . GLY C 1 273 ? 118.298 137.408 184.806 1.00 41.88 273 GLY C N 1
ATOM 16294 C CA . GLY C 1 273 ? 119.582 138.035 185.050 1.00 45.30 273 GLY C CA 1
ATOM 16295 C C . GLY C 1 273 ? 120.170 138.676 183.801 1.00 43.37 273 GLY C C 1
ATOM 16296 O O . GLY C 1 273 ? 119.472 139.017 182.848 1.00 45.43 273 GLY C O 1
ATOM 16300 N N . LYS C 1 274 ? 121.487 138.858 183.836 1.00 44.01 274 LYS C N 1
ATOM 16301 C CA . LYS C 1 274 ? 122.218 139.479 182.740 1.00 44.59 274 LYS C CA 1
ATOM 16302 C C . LYS C 1 274 ? 122.644 138.426 181.724 1.00 46.55 274 LYS C C 1
ATOM 16303 O O . LYS C 1 274 ? 123.288 137.434 182.081 1.00 46.64 274 LYS C O 1
ATOM 16322 N N . ILE C 1 275 ? 122.283 138.647 180.464 1.00 50.06 275 ILE C N 1
ATOM 16323 C CA . ILE C 1 275 ? 122.705 137.779 179.366 1.00 48.49 275 ILE C CA 1
ATOM 16324 C C . ILE C 1 275 ? 123.185 138.648 178.208 1.00 46.12 275 ILE C C 1
ATOM 16325 O O . ILE C 1 275 ? 122.651 139.748 178.002 1.00 49.52 275 ILE C O 1
ATOM 16341 N N . PRO C 1 276 ? 124.180 138.215 177.433 1.00 45.38 276 PRO C N 1
ATOM 16342 C CA . PRO C 1 276 ? 124.586 139.000 176.261 1.00 47.96 276 PRO C CA 1
ATOM 16343 C C . PRO C 1 276 ? 123.454 139.133 175.253 1.00 50.32 276 PRO C C 1
ATOM 16344 O O . PRO C 1 276 ? 122.662 138.210 175.051 1.00 50.13 276 PRO C O 1
ATOM 16355 N N . LEU C 1 277 ? 123.385 140.305 174.615 1.00 46.62 277 LEU C N 1
ATOM 16356 C CA . LEU C 1 277 ? 122.361 140.533 173.601 1.00 45.12 277 LEU C CA 1
ATOM 16357 C C . LEU C 1 277 ? 122.539 139.602 172.410 1.00 45.52 277 LEU C C 1
ATOM 16358 O O . LEU C 1 277 ? 121.561 139.267 171.733 1.00 46.07 277 LEU C O 1
ATOM 16374 N N . SER C 1 278 ? 123.771 139.171 172.142 1.00 45.75 278 SER C N 1
ATOM 16375 C CA . SER C 1 278 ? 124.051 138.327 170.988 1.00 45.09 278 SER C CA 1
ATOM 16376 C C . SER C 1 278 ? 123.522 136.908 171.140 1.00 46.17 278 SER C C 1
ATOM 16377 O O . SER C 1 278 ? 123.753 136.089 170.244 1.00 47.37 278 SER C O 1
ATOM 16385 N N . GLN C 1 279 ? 122.828 136.590 172.235 1.00 47.21 279 GLN C N 1
ATOM 16386 C CA . GLN C 1 279 ? 122.276 135.258 172.450 1.00 46.70 279 GLN C CA 1
ATOM 16387 C C . GLN C 1 279 ? 120.814 135.326 172.876 1.00 47.95 279 GLN C C 1
ATOM 16388 O O . GLN C 1 279 ? 120.328 134.444 173.589 1.00 47.93 279 GLN C O 1
ATOM 16402 N N . LEU C 1 280 ? 120.101 136.365 172.450 1.00 47.13 280 LEU C N 1
ATOM 16403 C CA . LEU C 1 280 ? 118.669 136.476 172.670 1.00 49.03 280 LEU C CA 1
ATOM 16404 C C . LEU C 1 280 ? 117.928 136.156 171.372 1.00 48.93 280 LEU C C 1
ATOM 16405 O O . LEU C 1 280 ? 118.525 135.784 170.359 1.00 46.38 280 LEU C O 1
ATOM 16421 N N . SER C 1 281 ? 116.607 136.301 171.405 1.00 43.19 281 SER C N 1
ATOM 16422 C CA . SER C 1 281 ? 115.798 135.952 170.249 1.00 43.74 281 SER C CA 1
ATOM 16423 C C . SER C 1 281 ? 116.062 136.912 169.092 1.00 46.28 281 SER C C 1
ATOM 16424 O O . SER C 1 281 ? 116.671 137.974 169.250 1.00 49.58 281 SER C O 1
ATOM 16432 N N . ASP C 1 282 ? 115.592 136.516 167.906 1.00 43.14 282 ASP C N 1
ATOM 16433 C CA . ASP C 1 282 ? 115.812 137.324 166.710 1.00 41.95 282 ASP C CA 1
ATOM 16434 C C . ASP C 1 282 ? 115.059 138.647 166.785 1.00 40.58 282 ASP C C 1
ATOM 16435 O O . ASP C 1 282 ? 115.608 139.702 166.441 1.00 43.93 282 ASP C O 1
ATOM 16444 N N . GLY C 1 283 ? 113.801 138.611 167.227 1.00 36.29 283 GLY C N 1
ATOM 16445 C CA . GLY C 1 283 ? 113.005 139.825 167.268 1.00 39.41 283 GLY C CA 1
ATOM 16446 C C . GLY C 1 283 ? 113.581 140.887 168.182 1.00 41.48 283 GLY C C 1
ATOM 16447 O O . GLY C 1 283 ? 113.601 142.070 167.831 1.00 40.38 283 GLY C O 1
ATOM 16451 N N . LEU C 1 284 ? 114.047 140.488 169.366 1.00 43.85 284 LEU C N 1
ATOM 16452 C CA . LEU C 1 284 ? 114.619 141.453 170.297 1.00 41.68 284 LEU C CA 1
ATOM 16453 C C . LEU C 1 284 ? 115.885 142.085 169.732 1.00 37.99 284 LEU C C 1
ATOM 16454 O O . LEU C 1 284 ? 116.083 143.299 169.857 1.00 41.10 284 LEU C O 1
ATOM 16470 N N . ARG C 1 285 ? 116.749 141.284 169.106 1.00 36.96 285 ARG C N 1
ATOM 16471 C CA . ARG C 1 285 ? 117.955 141.841 168.501 1.00 41.83 285 ARG C CA 1
ATOM 16472 C C . ARG C 1 285 ? 117.607 142.802 167.370 1.00 42.64 285 ARG C C 1
ATOM 16473 O O . ARG C 1 285 ? 118.226 143.864 167.237 1.00 43.61 285 ARG C O 1
ATOM 16494 N N . ASN C 1 286 ? 116.611 142.454 166.553 1.00 39.72 286 ASN C N 1
ATOM 16495 C CA . ASN C 1 286 ? 116.185 143.346 165.476 1.00 39.25 286 ASN C CA 1
ATOM 16496 C C . ASN C 1 286 ? 115.668 144.672 166.027 1.00 38.04 286 ASN C C 1
ATOM 16497 O O . ASN C 1 286 ? 116.033 145.753 165.541 1.00 38.67 286 ASN C O 1
ATOM 16508 N N . ALA C 1 287 ? 114.807 144.604 167.045 1.00 34.76 287 ALA C N 1
ATOM 16509 C CA . ALA C 1 287 ? 114.256 145.818 167.635 1.00 34.07 287 ALA C CA 1
ATOM 16510 C C . ALA C 1 287 ? 115.354 146.682 168.243 1.00 33.13 287 ALA C C 1
ATOM 16511 O O . ALA C 1 287 ? 115.354 147.911 168.081 1.00 35.93 287 ALA C O 1
ATOM 16518 N N . VAL C 1 288 ? 116.296 146.055 168.952 1.00 37.12 288 VAL C N 1
ATOM 16519 C CA . VAL C 1 288 ? 117.406 146.802 169.531 1.00 37.71 288 VAL C CA 1
ATOM 16520 C C . VAL C 1 288 ? 118.214 147.474 168.433 1.00 36.76 288 VAL C C 1
ATOM 16521 O O . VAL C 1 288 ? 118.597 148.643 168.552 1.00 39.89 288 VAL C O 1
ATOM 16534 N N . ALA C 1 289 ? 118.488 146.750 167.346 1.00 34.31 289 ALA C N 1
ATOM 16535 C CA . ALA C 1 289 ? 119.230 147.338 166.238 1.00 36.44 289 ALA C CA 1
ATOM 16536 C C . ALA C 1 289 ? 118.531 148.588 165.720 1.00 37.21 289 ALA C C 1
ATOM 16537 O O . ALA C 1 289 ? 119.151 149.648 165.586 1.00 38.04 289 ALA C O 1
ATOM 16544 N N . MET C 1 290 ? 117.228 148.487 165.445 1.00 33.94 290 MET C N 1
ATOM 16545 C CA . MET C 1 290 ? 116.495 149.635 164.913 1.00 31.85 290 MET C CA 1
ATOM 16546 C C . MET C 1 290 ? 116.559 150.825 165.868 1.00 33.61 290 MET C C 1
ATOM 16547 O O . MET C 1 290 ? 116.932 151.946 165.477 1.00 34.00 290 MET C O 1
ATOM 16561 N N . VAL C 1 291 ? 116.191 150.599 167.130 1.00 35.47 291 VAL C N 1
ATOM 16562 C CA . VAL C 1 291 ? 116.059 151.714 168.060 1.00 33.85 291 VAL C CA 1
ATOM 16563 C C . VAL C 1 291 ? 117.416 152.346 168.334 1.00 31.78 291 VAL C C 1
ATOM 16564 O O . VAL C 1 291 ? 117.534 153.574 168.410 1.00 32.82 291 VAL C O 1
ATOM 16577 N N . ALA C 1 292 ? 118.462 151.530 168.494 1.00 35.60 292 ALA C N 1
ATOM 16578 C CA . ALA C 1 292 ? 119.799 152.082 168.675 1.00 38.57 292 ALA C CA 1
ATOM 16579 C C . ALA C 1 292 ? 120.228 152.882 167.454 1.00 38.37 292 ALA C C 1
ATOM 16580 O O . ALA C 1 292 ? 120.789 153.979 167.586 1.00 38.85 292 ALA C O 1
ATOM 16587 N N . ASP C 1 293 ? 119.968 152.354 166.253 1.00 37.28 293 ASP C N 1
ATOM 16588 C CA . ASP C 1 293 ? 120.319 153.076 165.037 1.00 38.70 293 ASP C CA 1
ATOM 16589 C C . ASP C 1 293 ? 119.725 154.473 165.044 1.00 38.54 293 ASP C C 1
ATOM 16590 O O . ASP C 1 293 ? 120.398 155.445 164.682 1.00 43.12 293 ASP C O 1
ATOM 16599 N N . ILE C 1 294 ? 118.463 154.596 165.448 1.00 31.40 294 ILE C N 1
ATOM 16600 C CA . ILE C 1 294 ? 117.855 155.924 165.497 1.00 32.57 294 ILE C CA 1
ATOM 16601 C C . ILE C 1 294 ? 118.479 156.758 166.616 1.00 34.04 294 ILE C C 1
ATOM 16602 O O . ILE C 1 294 ? 118.840 157.928 166.420 1.00 36.86 294 ILE C O 1
ATOM 16618 N N . ALA C 1 295 ? 118.644 156.158 167.799 1.00 38.17 295 ALA C N 1
ATOM 16619 C CA . ALA C 1 295 ? 118.932 156.938 168.999 1.00 35.42 295 ALA C CA 1
ATOM 16620 C C . ALA C 1 295 ? 120.352 157.491 169.003 1.00 37.22 295 ALA C C 1
ATOM 16621 O O . ALA C 1 295 ? 120.564 158.653 169.375 1.00 37.39 295 ALA C O 1
ATOM 16628 N N . PHE C 1 296 ? 121.349 156.683 168.627 1.00 39.39 296 PHE C N 1
ATOM 16629 C CA . PHE C 1 296 ? 122.710 157.203 168.725 1.00 38.54 296 PHE C CA 1
ATOM 16630 C C . PHE C 1 296 ? 122.955 158.272 167.670 1.00 40.60 296 PHE C C 1
ATOM 16631 O O . PHE C 1 296 ? 123.708 159.221 167.912 1.00 42.41 296 PHE C O 1
ATOM 16648 N N . ARG C 1 297 ? 122.316 158.153 166.505 1.00 43.14 297 ARG C N 1
ATOM 16649 C CA . ARG C 1 297 ? 122.375 159.237 165.532 1.00 41.33 297 ARG C CA 1
ATOM 16650 C C . ARG C 1 297 ? 121.718 160.495 166.081 1.00 40.20 297 ARG C C 1
ATOM 16651 O O . ARG C 1 297 ? 122.260 161.601 165.942 1.00 41.88 297 ARG C O 1
ATOM 16672 N N . CYS C 1 298 ? 120.559 160.349 166.731 1.00 37.58 298 CYS C N 1
ATOM 16673 C CA . CYS C 1 298 ? 119.908 161.517 167.314 1.00 38.87 298 CYS C CA 1
ATOM 16674 C C . CYS C 1 298 ? 120.817 162.208 168.323 1.00 40.74 298 CYS C C 1
ATOM 16675 O O . CYS C 1 298 ? 120.925 163.440 168.329 1.00 39.63 298 CYS C O 1
ATOM 16683 N N . VAL C 1 299 ? 121.478 161.435 169.188 1.00 44.52 299 VAL C N 1
ATOM 16684 C CA . VAL C 1 299 ? 122.309 162.054 170.219 1.00 41.66 299 VAL C CA 1
ATOM 16685 C C . VAL C 1 299 ? 123.558 162.679 169.603 1.00 40.14 299 VAL C C 1
ATOM 16686 O O . VAL C 1 299 ? 123.960 163.785 169.983 1.00 42.71 299 VAL C O 1
ATOM 16699 N N . LYS C 1 300 ? 124.193 161.995 168.645 1.00 40.42 300 LYS C N 1
ATOM 16700 C CA . LYS C 1 300 ? 125.381 162.559 168.013 1.00 39.38 300 LYS C CA 1
ATOM 16701 C C . LYS C 1 300 ? 125.067 163.797 167.184 1.00 42.35 300 LYS C C 1
ATOM 16702 O O . LYS C 1 300 ? 125.972 164.601 166.935 1.00 44.08 300 LYS C O 1
ATOM 16721 N N . LEU C 1 301 ? 123.820 163.971 166.745 1.00 42.21 301 LEU C N 1
ATOM 16722 C CA . LEU C 1 301 ? 123.472 165.149 165.959 1.00 39.40 301 LEU C CA 1
ATOM 16723 C C . LEU C 1 301 ? 123.189 166.378 166.812 1.00 39.15 301 LEU C C 1
ATOM 16724 O O . LEU C 1 301 ? 123.490 167.497 166.384 1.00 41.24 301 LEU C O 1
ATOM 16740 N N . ASN C 1 302 ? 122.620 166.206 168.004 1.00 42.11 302 ASN C N 1
ATOM 16741 C CA . ASN C 1 302 ? 122.225 167.321 168.865 1.00 45.48 302 ASN C CA 1
ATOM 16742 C C . ASN C 1 302 ? 122.743 167.092 170.279 1.00 46.63 302 ASN C C 1
ATOM 16743 O O . ASN C 1 302 ? 121.973 166.777 171.195 1.00 46.22 302 ASN C O 1
ATOM 16754 N N . PRO C 1 303 ? 124.053 167.240 170.494 1.00 46.26 303 PRO C N 1
ATOM 16755 C CA . PRO C 1 303 ? 124.585 167.090 171.859 1.00 44.18 303 PRO C CA 1
ATOM 16756 C C . PRO C 1 303 ? 124.027 168.103 172.843 1.00 44.80 303 PRO C C 1
ATOM 16757 O O . PRO C 1 303 ? 123.909 167.794 174.035 1.00 43.91 303 PRO C O 1
ATOM 16768 N N . HIS C 1 304 ? 123.675 169.302 172.383 1.00 45.28 304 HIS C N 1
ATOM 16769 C CA . HIS C 1 304 ? 123.241 170.386 173.263 1.00 45.70 304 HIS C CA 1
ATOM 16770 C C . HIS C 1 304 ? 121.896 170.130 173.921 1.00 47.77 304 HIS C C 1
ATOM 16771 O O . HIS C 1 304 ? 121.411 171.017 174.636 1.00 47.28 304 HIS C O 1
ATOM 16784 N N . LEU C 1 305 ? 121.274 168.971 173.711 1.00 47.83 305 LEU C N 1
ATOM 16785 C CA . LEU C 1 305 ? 120.104 168.559 174.474 1.00 48.29 305 LEU C CA 1
ATOM 16786 C C . LEU C 1 305 ? 120.465 167.529 175.537 1.00 47.03 305 LEU C C 1
ATOM 16787 O O . LEU C 1 305 ? 120.021 167.635 176.683 1.00 47.10 305 LEU C O 1
ATOM 16803 N N . GLN C 1 306 ? 121.198 166.486 175.144 1.00 50.09 306 GLN C N 1
ATOM 16804 C CA . GLN C 1 306 ? 121.925 165.566 176.019 1.00 50.33 306 GLN C CA 1
ATOM 16805 C C . GLN C 1 306 ? 121.014 164.747 176.928 1.00 50.52 306 GLN C C 1
ATOM 16806 O O . GLN C 1 306 ? 121.471 163.786 177.553 1.00 53.27 306 GLN C O 1
ATOM 16820 N N . ASN C 1 307 ? 119.728 165.089 176.989 1.00 46.22 307 ASN C N 1
ATOM 16821 C CA . ASN C 1 307 ? 118.749 164.295 177.724 1.00 45.05 307 ASN C CA 1
ATOM 16822 C C . ASN C 1 307 ? 117.423 164.160 176.996 1.00 46.69 307 ASN C C 1
ATOM 16823 O O . ASN C 1 307 ? 116.641 163.268 177.341 1.00 44.34 307 ASN C O 1
ATOM 16834 N N . ASP C 1 308 ? 117.147 165.000 175.996 1.00 43.09 308 ASP C N 1
ATOM 16835 C CA . ASP C 1 308 ? 115.939 164.914 175.186 1.00 39.80 308 ASP C CA 1
ATOM 16836 C C . ASP C 1 308 ? 116.278 164.897 173.701 1.00 38.58 308 ASP C C 1
ATOM 16837 O O . ASP C 1 308 ? 115.401 165.144 172.868 1.00 43.73 308 ASP C O 1
ATOM 16846 N N . ALA C 1 309 ? 117.536 164.612 173.355 1.00 38.86 309 ALA C N 1
ATOM 16847 C CA . ALA C 1 309 ? 117.924 164.562 171.950 1.00 41.24 309 ALA C CA 1
ATOM 16848 C C . ALA C 1 309 ? 117.087 163.552 171.180 1.00 40.77 309 ALA C C 1
ATOM 16849 O O . ALA C 1 309 ? 116.896 163.698 169.967 1.00 42.97 309 ALA C O 1
ATOM 16856 N N . ALA C 1 310 ? 116.584 162.526 171.861 1.00 35.19 310 ALA C N 1
ATOM 16857 C CA . ALA C 1 310 ? 115.689 161.554 171.253 1.00 36.22 310 ALA C CA 1
ATOM 16858 C C . ALA C 1 310 ? 114.225 161.958 171.349 1.00 36.29 310 ALA C C 1
ATOM 16859 O O . ALA C 1 310 ? 113.374 161.277 170.767 1.00 35.98 310 ALA C O 1
ATOM 16866 N N . LEU C 1 311 ? 113.909 163.042 172.060 1.00 37.70 311 LEU C N 1
ATOM 16867 C CA . LEU C 1 311 ? 112.533 163.471 172.254 1.00 38.26 311 LEU C CA 1
ATOM 16868 C C . LEU C 1 311 ? 112.191 164.771 171.541 1.00 36.89 311 LEU C C 1
ATOM 16869 O O . LEU C 1 311 ? 111.016 165.153 171.529 1.00 36.15 311 LEU C O 1
ATOM 16885 N N . LYS C 1 312 ? 113.172 165.461 170.954 1.00 36.31 312 LYS C N 1
ATOM 16886 C CA . LYS C 1 312 ? 112.920 166.718 170.266 1.00 38.16 312 LYS C CA 1
ATOM 16887 C C . LYS C 1 312 ? 113.556 166.793 168.885 1.00 36.31 312 LYS C C 1
ATOM 16888 O O . LYS C 1 312 ? 113.355 167.792 168.186 1.00 40.65 312 LYS C O 1
ATOM 16907 N N . THR C 1 313 ? 114.311 165.779 168.471 1.00 34.09 313 THR C N 1
ATOM 16908 C CA . THR C 1 313 ? 114.884 165.771 167.133 1.00 36.58 313 THR C CA 1
ATOM 16909 C C . THR C 1 313 ? 113.784 165.622 166.087 1.00 36.91 313 THR C C 1
ATOM 16910 O O . THR C 1 313 ? 112.710 165.078 166.356 1.00 38.47 313 THR C O 1
ATOM 16921 N N . GLN C 1 314 ? 114.061 166.118 164.883 1.00 35.41 314 GLN C N 1
ATOM 16922 C CA . GLN C 1 314 ? 113.121 166.059 163.774 1.00 33.12 314 GLN C CA 1
ATOM 16923 C C . GLN C 1 314 ? 113.809 165.479 162.548 1.00 34.23 314 GLN C C 1
ATOM 16924 O O . GLN C 1 314 ? 115.027 165.592 162.388 1.00 33.29 314 GLN C O 1
ATOM 16938 N N . GLY C 1 315 ? 113.017 164.856 161.685 1.00 32.49 315 GLY C N 1
ATOM 16939 C CA . GLY C 1 315 ? 113.555 164.247 160.484 1.00 30.29 315 GLY C CA 1
ATOM 16940 C C . GLY C 1 315 ? 112.619 163.172 159.958 1.00 31.70 315 GLY C C 1
ATOM 16941 O O . GLY C 1 315 ? 111.455 163.097 160.349 1.00 26.94 315 GLY C O 1
ATOM 16945 N N . ILE C 1 316 ? 113.165 162.345 159.068 1.00 31.96 316 ILE C N 1
ATOM 16946 C CA . ILE C 1 316 ? 112.414 161.312 158.364 1.00 25.88 316 ILE C CA 1
ATOM 16947 C C . ILE C 1 316 ? 113.137 159.985 158.536 1.00 25.52 316 ILE C C 1
ATOM 16948 O O . ILE C 1 316 ? 114.365 159.924 158.414 1.00 26.88 316 ILE C O 1
ATOM 16964 N N . VAL C 1 317 ? 112.379 158.927 158.820 1.00 28.72 317 VAL C N 1
ATOM 16965 C CA . VAL C 1 317 ? 112.915 157.575 158.919 1.00 25.81 317 VAL C CA 1
ATOM 16966 C C . VAL C 1 317 ? 112.077 156.653 158.046 1.00 23.53 317 VAL C C 1
ATOM 16967 O O . VAL C 1 317 ? 110.840 156.714 158.063 1.00 27.68 317 VAL C O 1
ATOM 16980 N N . LEU C 1 318 ? 112.761 155.803 157.281 1.00 26.90 318 LEU C N 1
ATOM 16981 C CA . LEU C 1 318 ? 112.141 154.885 156.339 1.00 24.68 318 LEU C CA 1
ATOM 16982 C C . LEU C 1 318 ? 112.436 153.468 156.808 1.00 22.62 318 LEU C C 1
ATOM 16983 O O . LEU C 1 318 ? 113.603 153.121 157.017 1.0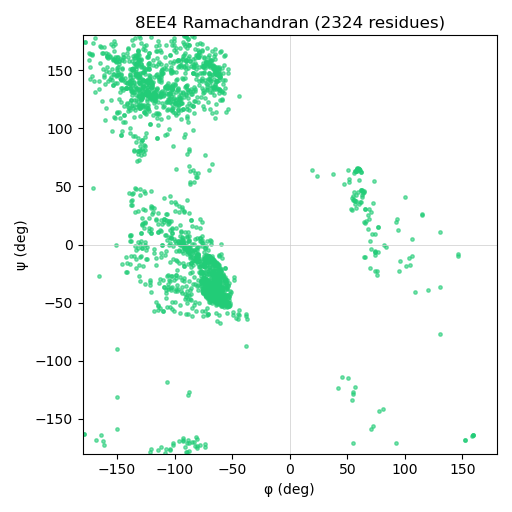0 24.07 318 LEU C O 1
ATOM 16999 N N . ILE C 1 319 ? 111.398 152.649 156.982 1.00 25.19 319 ILE C N 1
ATOM 17000 C CA . ILE C 1 319 ? 111.574 151.288 157.486 1.00 28.02 319 ILE C CA 1
ATOM 17001 C C . ILE C 1 319 ? 110.820 150.308 156.596 1.00 25.69 319 ILE C C 1
ATOM 17002 O O . ILE C 1 319 ? 109.592 150.391 156.466 1.00 25.96 319 ILE C O 1
ATOM 17018 N N . ASP C 1 320 ? 111.555 149.373 156.002 1.00 28.78 320 ASP C N 1
ATOM 17019 C CA . ASP C 1 320 ? 110.973 148.271 155.250 1.00 31.34 320 ASP C CA 1
ATOM 17020 C C . ASP C 1 320 ? 110.836 147.058 156.161 1.00 32.43 320 ASP C C 1
ATOM 17021 O O . ASP C 1 320 ? 111.802 146.658 156.818 1.00 32.18 320 ASP C O 1
ATOM 17030 N N . GLU C 1 321 ? 109.638 146.473 156.198 1.00 32.06 321 GLU C N 1
ATOM 17031 C CA . GLU C 1 321 ? 109.353 145.309 157.036 1.00 30.19 321 GLU C CA 1
ATOM 17032 C C . GLU C 1 321 ? 109.618 145.634 158.511 1.00 34.18 321 GLU C C 1
ATOM 17033 O O . GLU C 1 321 ? 110.507 145.082 159.161 1.00 39.80 321 GLU C O 1
ATOM 17045 N N . VAL C 1 322 ? 108.809 146.567 159.016 1.00 27.85 322 VAL C N 1
ATOM 17046 C CA . VAL C 1 322 ? 109.016 147.088 160.366 1.00 29.37 322 VAL C CA 1
ATOM 17047 C C . VAL C 1 322 ? 108.842 145.987 161.407 1.00 32.38 322 VAL C C 1
ATOM 17048 O O . VAL C 1 322 ? 109.610 145.902 162.373 1.00 33.26 322 VAL C O 1
ATOM 17061 N N . ASP C 1 323 ? 107.842 145.123 161.228 1.00 33.48 323 ASP C N 1
ATOM 17062 C CA . ASP C 1 323 ? 107.474 144.125 162.226 1.00 30.53 323 ASP C CA 1
ATOM 17063 C C . ASP C 1 323 ? 108.113 142.767 161.954 1.00 30.57 323 ASP C C 1
ATOM 17064 O O . ASP C 1 323 ? 107.516 141.726 162.249 1.00 27.92 323 ASP C O 1
ATOM 17073 N N . MET C 1 324 ? 109.321 142.759 161.400 1.00 33.94 324 MET C N 1
ATOM 17074 C CA . MET C 1 324 ? 109.993 141.511 161.073 1.00 33.36 324 MET C CA 1
ATOM 17075 C C . MET C 1 324 ? 110.461 140.796 162.337 1.00 35.67 324 MET C C 1
ATOM 17076 O O . MET C 1 324 ? 111.017 141.412 163.250 1.00 37.30 324 MET C O 1
ATOM 17090 N N . PHE C 1 325 ? 110.227 139.482 162.382 1.00 37.78 325 PHE C N 1
ATOM 17091 C CA . PHE C 1 325 ? 110.646 138.623 163.489 1.00 33.59 325 PHE C CA 1
ATOM 17092 C C . PHE C 1 325 ? 109.937 138.971 164.796 1.00 31.48 325 PHE C C 1
ATOM 17093 O O . PHE C 1 325 ? 110.499 138.788 165.877 1.00 35.79 325 PHE C O 1
ATOM 17110 N N . LEU C 1 326 ? 108.703 139.466 164.722 1.00 30.59 326 LEU C N 1
ATOM 17111 C CA . LEU C 1 326 ? 107.930 139.835 165.901 1.00 30.15 326 LEU C CA 1
ATOM 17112 C C . LEU C 1 326 ? 106.648 139.017 165.938 1.00 33.70 326 LEU C C 1
ATOM 17113 O O . LEU C 1 326 ? 105.967 138.880 164.917 1.00 37.02 326 LEU C O 1
ATOM 17129 N N . HIS C 1 327 ? 106.322 138.479 167.112 1.00 30.56 327 HIS C N 1
ATOM 17130 C CA . HIS C 1 327 ? 105.107 137.697 167.273 1.00 27.38 327 HIS C CA 1
ATOM 17131 C C . HIS C 1 327 ? 103.896 138.613 167.431 1.00 29.08 327 HIS C C 1
ATOM 17132 O O . HIS C 1 327 ? 104.036 139.794 167.757 1.00 28.90 327 HIS C O 1
ATOM 17145 N N . PRO C 1 328 ? 102.686 138.089 167.203 1.00 33.42 328 PRO C N 1
ATOM 17146 C CA . PRO C 1 328 ? 101.509 138.973 167.126 1.00 33.12 328 PRO C CA 1
ATOM 17147 C C . PRO C 1 328 ? 101.310 139.870 168.338 1.00 31.86 328 PRO C C 1
ATOM 17148 O O . PRO C 1 328 ? 100.918 141.030 168.173 1.00 35.39 328 PRO C O 1
ATOM 17159 N N . ALA C 1 329 ? 101.567 139.375 169.551 1.00 34.31 329 ALA C N 1
ATOM 17160 C CA . ALA C 1 329 ? 101.394 140.220 170.728 1.00 34.31 329 ALA C CA 1
ATOM 17161 C C . ALA C 1 329 ? 102.352 141.403 170.710 1.00 32.14 329 ALA C C 1
ATOM 17162 O O . ALA C 1 329 ? 102.056 142.448 171.298 1.00 29.43 329 ALA C O 1
ATOM 17169 N N . TRP C 1 330 ? 103.499 141.256 170.047 1.00 35.31 330 TRP C N 1
ATOM 17170 C CA . TRP C 1 330 ? 104.427 142.364 169.868 1.00 32.44 330 TRP C CA 1
ATOM 17171 C C . TRP C 1 330 ? 104.083 143.223 168.658 1.00 32.65 330 TRP C C 1
ATOM 17172 O O . TRP C 1 330 ? 104.577 144.349 168.555 1.00 34.01 330 TRP C O 1
ATOM 17193 N N . GLN C 1 331 ? 103.245 142.724 167.749 1.00 34.59 331 GLN C N 1
ATOM 17194 C CA . GLN C 1 331 ? 102.854 143.490 166.574 1.00 32.11 331 GLN C CA 1
ATOM 17195 C C . GLN C 1 331 ? 101.760 144.506 166.867 1.00 31.08 331 GLN C C 1
ATOM 17196 O O . GLN C 1 331 ? 101.476 145.349 166.010 1.00 36.43 331 GLN C O 1
ATOM 17210 N N . GLN C 1 332 ? 101.145 144.450 168.046 1.00 34.36 332 GLN C N 1
ATOM 17211 C CA . GLN C 1 332 ? 100.158 145.432 168.470 1.00 35.48 332 GLN C CA 1
ATOM 17212 C C . GLN C 1 332 ? 100.773 146.539 169.315 1.00 34.82 332 GLN C C 1
ATOM 17213 O O . GLN C 1 332 ? 100.039 147.364 169.868 1.00 35.11 332 GLN C O 1
ATOM 17227 N N . GLN C 1 333 ? 102.103 146.573 169.428 1.00 36.10 333 GLN C N 1
ATOM 17228 C CA . GLN C 1 333 ? 102.788 147.521 170.295 1.00 31.61 333 GLN C CA 1
ATOM 17229 C C . GLN C 1 333 ? 103.923 148.272 169.615 1.00 30.58 333 GLN C C 1
ATOM 17230 O O . GLN C 1 333 ? 104.430 149.235 170.199 1.00 33.39 333 GLN C O 1
ATOM 17244 N N . ILE C 1 334 ? 104.340 147.869 168.414 1.00 28.96 334 ILE C N 1
ATOM 17245 C CA . ILE C 1 334 ? 105.539 148.444 167.810 1.00 27.45 334 ILE C CA 1
ATOM 17246 C C . ILE C 1 334 ? 105.305 149.897 167.409 1.00 31.92 334 ILE C C 1
ATOM 17247 O O . ILE C 1 334 ? 106.144 150.769 167.669 1.00 33.38 334 ILE C O 1
ATOM 17263 N N . ILE C 1 335 ? 104.168 150.185 166.774 1.00 31.70 335 ILE C N 1
ATOM 17264 C CA . ILE C 1 335 ? 103.958 151.504 166.183 1.00 29.70 335 ILE C CA 1
ATOM 17265 C C . ILE C 1 335 ? 103.825 152.563 167.272 1.00 31.05 335 ILE C C 1
ATOM 17266 O O . ILE C 1 335 ? 104.435 153.637 167.197 1.00 31.72 335 ILE C O 1
ATOM 17282 N N . GLN C 1 336 ? 103.018 152.281 168.297 1.00 31.03 336 GLN C N 1
ATOM 17283 C CA . GLN C 1 336 ? 102.852 153.239 169.384 1.00 31.19 336 GLN C CA 1
ATOM 17284 C C . GLN C 1 336 ? 104.156 153.430 170.145 1.00 31.43 336 GLN C C 1
ATOM 17285 O O . GLN C 1 336 ? 104.458 154.536 170.604 1.00 34.72 336 GLN C O 1
ATOM 17299 N N . SER C 1 337 ? 104.944 152.363 170.294 1.00 30.54 337 SER C N 1
ATOM 17300 C CA . SER C 1 337 ? 106.243 152.498 170.944 1.00 30.51 337 SER C CA 1
ATOM 17301 C C . SER C 1 337 ? 107.163 153.410 170.143 1.00 31.02 337 SER C C 1
ATOM 17302 O O . SER C 1 337 ? 107.853 154.265 170.712 1.00 34.51 337 SER C O 1
ATOM 17310 N N . LEU C 1 338 ? 107.182 153.247 168.817 1.00 31.88 338 LEU C N 1
ATOM 17311 C CA . LEU C 1 338 ? 107.989 154.131 167.981 1.00 32.57 338 LEU C CA 1
ATOM 17312 C C . LEU C 1 338 ? 107.520 155.575 168.103 1.00 31.57 338 LEU C C 1
ATOM 17313 O O . LEU C 1 338 ? 108.338 156.498 168.185 1.00 31.08 338 LEU C O 1
ATOM 17329 N N . ARG C 1 339 ? 106.203 155.790 168.116 1.00 35.21 339 ARG C N 1
ATOM 17330 C CA . ARG C 1 339 ? 105.684 157.146 168.264 1.00 32.59 339 ARG C CA 1
ATOM 17331 C C . ARG C 1 339 ? 106.075 157.744 169.610 1.00 36.61 339 ARG C C 1
ATOM 17332 O O . ARG C 1 339 ? 106.416 158.929 169.696 1.00 40.19 339 ARG C O 1
ATOM 17353 N N . SER C 1 340 ? 106.027 156.942 170.675 1.00 34.12 340 SER C N 1
ATOM 17354 C CA . SER C 1 340 ? 106.306 157.465 172.009 1.00 32.24 340 SER C CA 1
ATOM 17355 C C . SER C 1 340 ? 107.787 157.771 172.188 1.00 33.30 340 SER C C 1
ATOM 17356 O O . SER C 1 340 ? 108.146 158.784 172.799 1.00 35.54 340 SER C O 1
ATOM 17364 N N . ALA C 1 341 ? 108.665 156.911 171.666 1.00 34.56 341 ALA C N 1
ATOM 17365 C CA . ALA C 1 341 ? 110.096 157.144 171.816 1.00 33.51 341 ALA C CA 1
ATOM 17366 C C . ALA C 1 341 ? 110.579 158.338 171.003 1.00 37.93 341 ALA C C 1
ATOM 17367 O O . ALA C 1 341 ? 111.496 159.039 171.443 1.00 42.03 341 ALA C O 1
ATOM 17374 N N . PHE C 1 342 ? 109.990 158.582 169.835 1.00 35.60 342 PHE C N 1
ATOM 17375 C CA . PHE C 1 342 ? 110.403 159.670 168.946 1.00 29.69 342 PHE C CA 1
ATOM 17376 C C . PHE C 1 342 ? 109.163 160.458 168.551 1.00 32.27 342 PHE C C 1
ATOM 17377 O O . PHE C 1 342 ? 108.559 160.214 167.500 1.00 30.76 342 PHE C O 1
ATOM 17394 N N . PRO C 1 343 ? 108.747 161.423 169.379 1.00 36.23 343 PRO C N 1
ATOM 17395 C CA . PRO C 1 343 ? 107.452 162.084 169.151 1.00 34.06 343 PRO C CA 1
ATOM 17396 C C . PRO C 1 343 ? 107.442 163.125 168.041 1.00 35.27 343 PRO C C 1
ATOM 17397 O O . PRO C 1 343 ? 106.350 163.486 167.580 1.00 34.88 343 PRO C O 1
ATOM 17408 N N . GLN C 1 344 ? 108.594 163.622 167.597 1.00 34.36 344 GLN C N 1
ATOM 17409 C CA . GLN C 1 344 ? 108.667 164.636 166.549 1.00 33.19 344 GLN C CA 1
ATOM 17410 C C . GLN C 1 344 ? 109.475 164.143 165.353 1.00 34.57 344 GLN C C 1
ATOM 17411 O O . GLN C 1 344 ? 110.331 164.854 164.825 1.00 38.64 344 GLN C O 1
ATOM 17425 N N . ILE C 1 345 ? 109.214 162.917 164.907 1.00 31.63 345 ILE C N 1
ATOM 17426 C CA . ILE C 1 345 ? 109.878 162.354 163.740 1.00 29.72 345 ILE C CA 1
ATOM 17427 C C . ILE C 1 345 ? 108.821 161.775 162.812 1.00 27.57 345 ILE C C 1
ATOM 17428 O O . ILE C 1 345 ? 107.804 161.235 163.257 1.00 28.36 345 ILE C O 1
ATOM 17444 N N . GLN C 1 346 ? 109.061 161.909 161.510 1.00 30.48 346 GLN C N 1
ATOM 17445 C CA . GLN C 1 346 ? 108.189 161.328 160.498 1.00 28.39 346 GLN C CA 1
ATOM 17446 C C . GLN C 1 346 ? 108.644 159.906 160.202 1.00 27.15 346 GLN C C 1
ATOM 17447 O O . GLN C 1 346 ? 109.837 159.659 159.997 1.00 25.15 346 GLN C O 1
ATOM 17461 N N . PHE C 1 347 ? 107.695 158.975 160.207 1.00 28.95 347 PHE C N 1
ATOM 17462 C CA . PHE C 1 347 ? 107.953 157.566 159.950 1.00 25.31 347 PHE C CA 1
ATOM 17463 C C . PHE C 1 347 ? 107.198 157.146 158.699 1.00 26.22 347 PHE C C 1
ATOM 17464 O O . PHE C 1 347 ? 105.998 157.415 158.578 1.00 28.77 347 PHE C O 1
ATOM 17481 N N . ILE C 1 348 ? 107.897 156.494 157.771 1.00 23.74 348 ILE C N 1
ATOM 17482 C CA . ILE C 1 348 ? 107.263 155.834 156.632 1.00 23.83 348 ILE C CA 1
ATOM 17483 C C . ILE C 1 348 ? 107.708 154.379 156.646 1.00 24.45 348 ILE C C 1
ATOM 17484 O O . ILE C 1 348 ? 108.904 154.086 156.513 1.00 23.07 348 ILE C O 1
ATOM 17500 N N . VAL C 1 349 ? 106.750 153.464 156.805 1.00 28.50 349 VAL C N 1
ATOM 17501 C CA . VAL C 1 349 ? 107.054 152.059 157.026 1.00 27.75 349 VAL C CA 1
ATOM 17502 C C . VAL C 1 349 ? 106.221 151.194 156.090 1.00 23.84 349 VAL C C 1
ATOM 17503 O O . VAL C 1 349 ? 105.150 151.585 155.624 1.00 28.41 349 VAL C O 1
ATOM 17516 N N . THR C 1 350 ? 106.741 150.000 155.819 1.00 28.27 350 THR C N 1
ATOM 17517 C CA . THR C 1 350 ? 106.032 148.986 155.051 1.00 29.80 350 THR C CA 1
ATOM 17518 C C . THR C 1 350 ? 105.770 147.773 155.936 1.00 27.78 350 THR C C 1
ATOM 17519 O O . THR C 1 350 ? 106.579 147.436 156.804 1.00 30.24 350 THR C O 1
ATOM 17530 N N . THR C 1 351 ? 104.631 147.119 155.714 1.00 26.13 351 THR C N 1
ATOM 17531 C CA . THR C 1 351 ? 104.236 146.004 156.565 1.00 30.81 351 THR C CA 1
ATOM 17532 C C . THR C 1 351 ? 103.283 145.086 155.813 1.00 33.40 351 THR C C 1
ATOM 17533 O O . THR C 1 351 ? 102.683 145.467 154.805 1.00 34.37 351 THR C O 1
ATOM 17544 N N . HIS C 1 352 ? 103.160 143.860 156.332 1.00 38.78 352 HIS C N 1
ATOM 17545 C CA . HIS C 1 352 ? 102.188 142.880 155.866 1.00 36.27 352 HIS C CA 1
ATOM 17546 C C . HIS C 1 352 ? 101.163 142.499 156.923 1.00 38.22 352 HIS C C 1
ATOM 17547 O O . HIS C 1 352 ? 100.118 141.943 156.574 1.00 38.53 352 HIS C O 1
ATOM 17560 N N . SER C 1 353 ? 101.434 142.784 158.191 1.00 36.93 353 SER C N 1
ATOM 17561 C CA . SER C 1 353 ? 100.704 142.169 159.294 1.00 33.01 353 SER C CA 1
ATOM 17562 C C . SER C 1 353 ? 99.367 142.869 159.521 1.00 34.56 353 SER C C 1
ATOM 17563 O O . SER C 1 353 ? 99.336 144.092 159.683 1.00 37.83 353 SER C O 1
ATOM 17571 N N . PRO C 1 354 ? 98.248 142.136 159.544 1.00 41.37 354 PRO C N 1
ATOM 17572 C CA . PRO C 1 354 ? 96.983 142.763 159.965 1.00 40.63 354 PRO C CA 1
ATOM 17573 C C . PRO C 1 354 ? 97.008 143.266 161.396 1.00 39.58 354 PRO C C 1
ATOM 17574 O O . PRO C 1 354 ? 96.269 144.201 161.728 1.00 42.09 354 PRO C O 1
ATOM 17585 N N . GLN C 1 355 ? 97.830 142.668 162.262 1.00 36.42 355 GLN C N 1
ATOM 17586 C CA . GLN C 1 355 ? 97.917 143.139 163.641 1.00 35.25 355 GLN C CA 1
ATOM 17587 C C . GLN C 1 355 ? 98.421 144.575 163.700 1.00 36.30 355 GLN C C 1
ATOM 17588 O O . GLN C 1 355 ? 97.910 145.389 164.477 1.00 38.25 355 GLN C O 1
ATOM 17602 N N . VAL C 1 356 ? 99.428 144.904 162.888 1.00 34.98 356 VAL C N 1
ATOM 17603 C CA . VAL C 1 356 ? 99.936 146.271 162.853 1.00 33.14 356 VAL C CA 1
ATOM 17604 C C . VAL C 1 356 ? 98.873 147.224 162.322 1.00 34.12 356 VAL C C 1
ATOM 17605 O O . VAL C 1 356 ? 98.683 148.324 162.854 1.00 38.69 356 VAL C O 1
ATOM 17618 N N . LEU C 1 357 ? 98.162 146.821 161.267 1.00 34.26 357 LEU C N 1
ATOM 17619 C CA . LEU C 1 357 ? 97.228 147.715 160.594 1.00 34.75 357 LEU C CA 1
ATOM 17620 C C . LEU C 1 357 ? 96.010 148.057 161.442 1.00 36.00 357 LEU C C 1
ATOM 17621 O O . LEU C 1 357 ? 95.284 148.994 161.093 1.00 40.98 357 LEU C O 1
ATOM 17637 N N . SER C 1 358 ? 95.764 147.335 162.530 1.00 37.34 358 SER C N 1
ATOM 17638 C CA . SER C 1 358 ? 94.635 147.622 163.403 1.00 39.96 358 SER C CA 1
ATOM 17639 C C . SER C 1 358 ? 94.971 148.633 164.492 1.00 40.09 358 SER C C 1
ATOM 17640 O O . SER C 1 358 ? 94.086 148.992 165.276 1.00 43.04 358 SER C O 1
ATOM 17648 N N . THR C 1 359 ? 96.216 149.100 164.558 1.00 39.55 359 THR C N 1
ATOM 17649 C CA . THR C 1 359 ? 96.652 150.032 165.587 1.00 38.73 359 THR C CA 1
ATOM 17650 C C . THR C 1 359 ? 96.819 151.456 165.067 1.00 38.43 359 THR C C 1
ATOM 17651 O O . THR C 1 359 ? 97.302 152.319 165.806 1.00 40.16 359 THR C O 1
ATOM 17662 N N . VAL C 1 360 ? 96.432 151.723 163.818 1.00 37.65 360 VAL C N 1
ATOM 17663 C CA . VAL C 1 360 ? 96.491 153.062 163.249 1.00 40.43 360 VAL C CA 1
ATOM 17664 C C . VAL C 1 360 ? 95.165 153.357 162.561 1.00 40.95 360 VAL C C 1
ATOM 17665 O O . VAL C 1 360 ? 94.426 152.453 162.166 1.00 39.99 360 VAL C O 1
ATOM 17678 N N . LYS C 1 361 ? 94.872 154.646 162.423 1.00 47.58 361 LYS C N 1
ATOM 17679 C CA . LYS C 1 361 ? 93.650 155.074 161.765 1.00 48.16 361 LYS C CA 1
ATOM 17680 C C . LYS C 1 361 ? 93.804 154.978 160.249 1.00 44.91 361 LYS C C 1
ATOM 17681 O O . LYS C 1 361 ? 94.913 154.915 159.712 1.00 46.32 361 LYS C O 1
ATOM 17700 N N . ARG C 1 362 ? 92.665 154.968 159.555 1.00 38.81 362 ARG C N 1
ATOM 17701 C CA . ARG C 1 362 ? 92.669 154.736 158.116 1.00 40.58 362 ARG C CA 1
ATOM 17702 C C . ARG C 1 362 ? 93.355 155.850 157.336 1.00 44.63 362 ARG C C 1
ATOM 17703 O O . ARG C 1 362 ? 93.649 155.657 156.151 1.00 45.31 362 ARG C O 1
ATOM 17724 N N . GLU C 1 363 ? 93.613 157.000 157.957 1.00 44.90 363 GLU C N 1
ATOM 17725 C CA . GLU C 1 363 ? 94.297 158.091 157.274 1.00 42.94 363 GLU C CA 1
ATOM 17726 C C . GLU C 1 363 ? 95.807 157.907 157.227 1.00 41.61 363 GLU C C 1
ATOM 17727 O O . GLU C 1 363 ? 96.487 158.688 156.555 1.00 45.89 363 GLU C O 1
ATOM 17739 N N . SER C 1 364 ? 96.344 156.905 157.920 1.00 33.23 364 SER C N 1
ATOM 17740 C CA . SER C 1 364 ? 97.769 156.608 157.909 1.00 32.12 364 SER C CA 1
ATOM 17741 C C . SER C 1 364 ? 98.108 155.396 157.049 1.00 33.20 364 SER C C 1
ATOM 17742 O O . SER C 1 364 ? 99.227 154.883 157.138 1.00 32.40 364 SER C O 1
ATOM 17750 N N . ILE C 1 365 ? 97.173 154.923 156.229 1.00 34.49 365 ILE C N 1
ATOM 17751 C CA . ILE C 1 365 ? 97.340 153.697 155.458 1.00 33.60 365 ILE C CA 1
ATOM 17752 C C . ILE C 1 365 ? 97.214 154.029 153.979 1.00 33.69 365 ILE C C 1
ATOM 17753 O O . ILE C 1 365 ? 96.266 154.708 153.568 1.00 37.33 365 ILE C O 1
ATOM 17769 N N . ARG C 1 366 ? 98.168 153.549 153.184 1.00 31.86 366 ARG C N 1
ATOM 17770 C CA . ARG C 1 366 ? 98.132 153.670 151.734 1.00 32.32 366 ARG C CA 1
ATOM 17771 C C . ARG C 1 366 ? 98.187 152.279 151.122 1.00 33.73 366 ARG C C 1
ATOM 17772 O O . ARG C 1 366 ? 99.089 151.495 151.433 1.00 35.78 366 ARG C O 1
ATOM 17793 N N . LEU C 1 367 ? 97.226 151.979 150.254 1.00 33.32 367 LEU C N 1
ATOM 17794 C CA . LEU C 1 367 ? 97.169 150.721 149.524 1.00 30.93 367 LEU C CA 1
ATOM 17795 C C . LEU C 1 367 ? 97.576 151.000 148.086 1.00 30.71 367 LEU C C 1
ATOM 17796 O O . LEU C 1 367 ? 96.972 151.855 147.426 1.00 34.37 367 LEU C O 1
ATOM 17812 N N . LEU C 1 368 ? 98.594 150.288 147.612 1.00 32.45 368 LEU C N 1
ATOM 17813 C CA . LEU C 1 368 ? 99.164 150.505 146.289 1.00 32.83 368 LEU C CA 1
ATOM 17814 C C . LEU C 1 368 ? 98.604 149.481 145.311 1.00 32.10 368 LEU C C 1
ATOM 17815 O O . LEU C 1 368 ? 98.592 148.280 145.599 1.00 32.73 368 LEU C O 1
ATOM 17831 N N . GLU C 1 369 ? 98.145 149.963 144.161 1.00 38.01 369 GLU C N 1
ATOM 17832 C CA . GLU C 1 369 ? 97.616 149.114 143.105 1.00 38.23 369 GLU C CA 1
ATOM 17833 C C . GLU C 1 369 ? 98.160 149.586 141.766 1.00 39.26 369 GLU C C 1
ATOM 17834 O O . GLU C 1 369 ? 98.430 150.775 141.575 1.00 43.52 369 GLU C O 1
ATOM 17846 N N . GLN C 1 370 ? 98.327 148.644 140.839 1.00 38.24 370 GLN C N 1
ATOM 17847 C CA . GLN C 1 370 ? 98.873 148.928 139.520 1.00 38.24 370 GLN C CA 1
ATOM 17848 C C . GLN C 1 370 ? 97.881 148.511 138.446 1.00 41.17 370 GLN C C 1
ATOM 17849 O O . GLN C 1 370 ? 97.194 147.494 138.582 1.00 39.73 370 GLN C O 1
ATOM 17863 N N . ASP C 1 371 ? 97.816 149.302 137.379 1.00 49.02 371 ASP C N 1
ATOM 17864 C CA . ASP C 1 371 ? 97.000 148.973 136.222 1.00 47.12 371 ASP C CA 1
ATOM 17865 C C . ASP C 1 371 ? 97.774 148.025 135.307 1.00 48.29 371 ASP C C 1
ATOM 17866 O O . ASP C 1 371 ? 98.924 147.664 135.572 1.00 48.77 371 ASP C O 1
ATOM 17875 N N . GLU C 1 372 ? 97.141 147.611 134.206 1.00 52.63 372 GLU C N 1
ATOM 17876 C CA . GLU C 1 372 ? 97.825 146.721 133.273 1.00 51.87 372 GLU C CA 1
ATOM 17877 C C . GLU C 1 372 ? 98.932 147.444 132.514 1.00 50.72 372 GLU C C 1
ATOM 17878 O O . GLU C 1 372 ? 99.931 146.819 132.138 1.00 53.92 372 GLU C O 1
ATOM 17890 N N . ASN C 1 373 ? 98.780 148.746 132.280 1.00 43.45 373 ASN C N 1
ATOM 17891 C CA . ASN C 1 373 ? 99.777 149.531 131.564 1.00 45.10 373 ASN C CA 1
ATOM 17892 C C . ASN C 1 373 ? 100.796 150.188 132.487 1.00 43.00 373 ASN C C 1
ATOM 17893 O O . ASN C 1 373 ? 101.692 150.883 131.998 1.00 42.68 373 ASN C O 1
ATOM 17904 N N . GLY C 1 374 ? 100.684 149.992 133.799 1.00 38.26 374 GLY C N 1
ATOM 17905 C CA . GLY C 1 374 ? 101.645 150.509 134.753 1.00 35.45 374 GLY C CA 1
ATOM 17906 C C . GLY C 1 374 ? 101.163 151.688 135.569 1.00 35.59 374 GLY C C 1
ATOM 17907 O O . GLY C 1 374 ? 101.849 152.071 136.525 1.00 36.74 374 GLY C O 1
ATOM 17911 N N . ASN C 1 375 ? 100.019 152.279 135.233 1.00 39.47 375 ASN C N 1
ATOM 17912 C CA . ASN C 1 375 ? 99.500 153.387 136.025 1.00 37.64 375 ASN C CA 1
ATOM 17913 C C . ASN C 1 375 ? 99.216 152.925 137.448 1.00 38.37 375 ASN C C 1
ATOM 17914 O O . ASN C 1 375 ? 98.595 151.880 137.663 1.00 38.06 375 ASN C O 1
ATOM 17925 N N . GLY C 1 376 ? 99.669 153.713 138.420 1.00 34.02 376 GLY C N 1
ATOM 17926 C CA . GLY C 1 376 ? 99.556 153.335 139.815 1.00 31.02 376 GLY C CA 1
ATOM 17927 C C . GLY C 1 376 ? 98.601 154.200 140.610 1.00 32.34 376 GLY C C 1
ATOM 17928 O O . GLY C 1 376 ? 98.341 155.352 140.250 1.00 33.76 376 GLY C O 1
ATOM 17932 N N . LYS C 1 377 ? 98.073 153.646 141.699 1.00 36.38 377 LYS C N 1
ATOM 17933 C CA . LYS C 1 377 ? 97.184 154.368 142.597 1.00 33.98 377 LYS C CA 1
ATOM 17934 C C . LYS C 1 377 ? 97.522 154.008 144.035 1.00 32.40 377 LYS C C 1
ATOM 17935 O O . LYS C 1 377 ? 97.817 152.850 144.341 1.00 31.82 377 LYS C O 1
ATOM 17954 N N . ALA C 1 378 ? 97.477 155.010 144.911 1.00 36.62 378 ALA C N 1
ATOM 17955 C CA . ALA C 1 378 ? 97.754 154.842 146.337 1.00 36.91 378 ALA C CA 1
ATOM 17956 C C . ALA C 1 378 ? 96.542 155.371 147.097 1.00 37.53 378 ALA C C 1
ATOM 17957 O O . ALA C 1 378 ? 96.437 156.575 147.350 1.00 36.53 378 ALA C O 1
ATOM 17964 N N . LEU C 1 379 ? 95.635 154.473 147.464 1.00 41.63 379 LEU C N 1
ATOM 17965 C CA . LEU C 1 379 ? 94.333 154.851 147.994 1.00 42.41 379 LEU C CA 1
ATOM 17966 C C . LEU C 1 379 ? 94.241 154.568 149.489 1.00 42.86 379 LEU C C 1
ATOM 17967 O O . LEU C 1 379 ? 95.030 153.810 150.055 1.00 40.83 379 LEU C O 1
ATOM 17983 N N . MET C 1 380 ? 93.253 155.219 150.137 1.00 48.89 380 MET C N 1
ATOM 17984 C CA . MET C 1 380 ? 92.972 154.965 151.541 1.00 45.90 380 MET C CA 1
ATOM 17985 C C . MET C 1 380 ? 91.937 153.851 151.684 1.00 46.63 380 MET C C 1
ATOM 17986 O O . MET C 1 380 ? 91.092 153.666 150.803 1.00 49.31 380 MET C O 1
ATOM 18000 N N . PRO C 1 381 ? 91.972 153.090 152.778 1.00 43.51 381 PRO C N 1
ATOM 18001 C CA . PRO C 1 381 ? 90.972 152.027 152.961 1.00 44.27 381 PRO C CA 1
ATOM 18002 C C . PRO C 1 381 ? 89.604 152.614 153.283 1.00 43.28 381 PRO C C 1
ATOM 18003 O O . PRO C 1 381 ? 89.475 153.497 154.133 1.00 40.15 381 PRO C O 1
ATOM 18014 N N . LEU C 1 382 ? 88.579 152.113 152.590 1.00 41.24 382 LEU C N 1
ATOM 18015 C CA . LEU C 1 382 ? 87.228 152.631 152.783 1.00 43.61 382 LEU C CA 1
ATOM 18016 C C . LEU C 1 382 ? 86.737 152.376 154.203 1.00 44.43 382 LEU C C 1
ATOM 18017 O O . LEU C 1 382 ? 86.162 153.264 154.843 1.00 43.60 382 LEU C O 1
ATOM 18033 N N . GLY C 1 383 ? 86.957 151.169 154.713 1.00 41.37 383 GLY C N 1
ATOM 18034 C CA . GLY C 1 383 ? 86.465 150.791 156.018 1.00 42.08 383 GLY C CA 1
ATOM 18035 C C . GLY C 1 383 ? 87.310 151.364 157.139 1.00 45.54 383 GLY C C 1
ATOM 18036 O O . GLY C 1 383 ? 88.216 152.174 156.937 1.00 45.49 383 GLY C O 1
ATOM 18040 N N . ALA C 1 384 ? 86.995 150.923 158.352 1.00 45.24 384 ALA C N 1
ATOM 18041 C CA . ALA C 1 384 ? 87.698 151.350 159.550 1.00 44.70 384 ALA C CA 1
ATOM 18042 C C . ALA C 1 384 ? 88.686 150.277 159.990 1.00 43.38 384 ALA C C 1
ATOM 18043 O O . ALA C 1 384 ? 88.463 149.080 159.790 1.00 43.11 384 ALA C O 1
ATOM 18050 N N . THR C 1 385 ? 89.790 150.723 160.587 1.00 44.65 385 THR C N 1
ATOM 18051 C CA . THR C 1 385 ? 90.825 149.823 161.078 1.00 46.57 385 THR C CA 1
ATOM 18052 C C . THR C 1 385 ? 91.257 150.104 162.508 1.00 47.31 385 THR C C 1
ATOM 18053 O O . THR C 1 385 ? 91.857 149.220 163.130 1.00 41.80 385 THR C O 1
ATOM 18064 N N . TYR C 1 386 ? 90.975 151.285 163.049 1.00 51.93 386 TYR C N 1
ATOM 18065 C CA . TYR C 1 386 ? 91.428 151.634 164.389 1.00 50.26 386 TYR C CA 1
ATOM 18066 C C . TYR C 1 386 ? 90.649 150.835 165.427 1.00 52.20 386 TYR C C 1
ATOM 18067 O O . TYR C 1 386 ? 89.416 150.903 165.477 1.00 52.51 386 TYR C O 1
ATOM 18085 N N . GLY C 1 387 ? 91.367 150.079 166.255 1.00 49.31 387 GLY C N 1
ATOM 18086 C CA . GLY C 1 387 ? 90.747 149.334 167.333 1.00 47.35 387 GLY C CA 1
ATOM 18087 C C . GLY C 1 387 ? 89.755 148.290 166.862 1.00 47.90 387 GLY C C 1
ATOM 18088 O O . GLY C 1 387 ? 88.644 148.202 167.394 1.00 46.93 387 GLY C O 1
ATOM 18092 N N . GLU C 1 388 ? 90.141 147.493 165.867 1.00 51.37 388 GLU C N 1
ATOM 18093 C CA . GLU C 1 388 ? 89.276 146.459 165.324 1.00 53.39 388 GLU C CA 1
ATOM 18094 C C . GLU C 1 388 ? 89.943 145.092 165.433 1.00 53.71 388 GLU C C 1
ATOM 18095 O O . GLU C 1 388 ? 91.174 145.000 165.462 1.00 51.78 388 GLU C O 1
ATOM 18107 N N . PRO C 1 389 ? 89.161 144.014 165.498 1.00 53.25 389 PRO C N 1
ATOM 18108 C CA . PRO C 1 389 ? 89.764 142.676 165.507 1.00 52.18 389 PRO C CA 1
ATOM 18109 C C . PRO C 1 389 ? 90.545 142.411 164.229 1.00 52.05 389 PRO C C 1
ATOM 18110 O O . PRO C 1 389 ? 90.220 142.922 163.155 1.00 52.27 389 PRO C O 1
ATOM 18121 N N . SER C 1 390 ? 91.593 141.595 164.360 1.00 47.89 390 SER C N 1
ATOM 18122 C CA . SER C 1 390 ? 92.517 141.387 163.249 1.00 46.77 390 SER C CA 1
ATOM 18123 C C . SER C 1 390 ? 91.810 140.802 162.033 1.00 45.34 390 SER C C 1
ATOM 18124 O O . SER C 1 390 ? 92.086 141.202 160.896 1.00 45.08 390 SER C O 1
ATOM 18132 N N . ASN C 1 391 ? 90.904 139.845 162.246 1.00 48.78 391 ASN C N 1
ATOM 18133 C CA . ASN C 1 391 ? 90.226 139.217 161.118 1.00 50.59 391 ASN C CA 1
ATOM 18134 C C . ASN C 1 391 ? 89.378 140.208 160.333 1.00 49.58 391 ASN C C 1
ATOM 18135 O O . ASN C 1 391 ? 89.132 139.988 159.142 1.00 48.98 391 ASN C O 1
ATOM 18146 N N . ASP C 1 392 ? 88.925 141.289 160.969 1.00 48.86 392 ASP C N 1
ATOM 18147 C CA . ASP C 1 392 ? 88.132 142.284 160.255 1.00 51.14 392 ASP C CA 1
ATOM 18148 C C . ASP C 1 392 ? 88.991 143.058 159.263 1.00 50.72 392 ASP C C 1
ATOM 18149 O O . ASP C 1 392 ? 88.603 143.247 158.105 1.00 50.63 392 ASP C O 1
ATOM 18158 N N . VAL C 1 393 ? 90.169 143.510 159.700 1.00 48.12 393 VAL C N 1
ATOM 18159 C CA . VAL C 1 393 ? 91.070 144.217 158.796 1.00 47.41 393 VAL C CA 1
ATOM 18160 C C . VAL C 1 393 ? 91.742 143.269 157.813 1.00 45.58 393 VAL C C 1
ATOM 18161 O O . VAL C 1 393 ? 92.236 143.718 156.771 1.00 47.48 393 VAL C O 1
ATOM 18174 N N . LEU C 1 394 ? 91.774 141.969 158.113 1.00 46.07 394 LEU C N 1
ATOM 18175 C CA . LEU C 1 394 ? 92.358 141.012 157.181 1.00 49.08 394 LEU C CA 1
ATOM 18176 C C . LEU C 1 394 ? 91.523 140.882 155.914 1.00 46.67 394 LEU C C 1
ATOM 18177 O O . LEU C 1 394 ? 92.076 140.674 154.829 1.00 47.46 394 LEU C O 1
ATOM 18193 N N . GLN C 1 395 ? 90.201 141.002 156.029 1.00 48.67 395 GLN C N 1
ATOM 18194 C CA . GLN C 1 395 ? 89.308 140.871 154.885 1.00 50.68 395 GLN C CA 1
ATOM 18195 C C . GLN C 1 395 ? 88.809 142.207 154.357 1.00 52.15 395 GLN C C 1
ATOM 18196 O O . GLN C 1 395 ? 88.492 142.308 153.167 1.00 51.33 395 GLN C O 1
ATOM 18210 N N . SER C 1 396 ? 88.727 143.233 155.206 1.00 46.86 396 SER C N 1
ATOM 18211 C CA . SER C 1 396 ? 88.259 144.537 154.753 1.00 45.94 396 SER C CA 1
ATOM 18212 C C . SER C 1 396 ? 89.320 145.283 153.956 1.00 47.99 396 SER C C 1
ATOM 18213 O O . SER C 1 396 ? 88.983 146.005 153.010 1.00 47.82 396 SER C O 1
ATOM 18221 N N . VAL C 1 397 ? 90.592 145.124 154.313 1.00 46.80 397 VAL C N 1
ATOM 18222 C CA . VAL C 1 397 ? 91.678 145.882 153.712 1.00 45.13 397 VAL C CA 1
ATOM 18223 C C . VAL C 1 397 ? 92.521 145.021 152.778 1.00 42.58 397 VAL C C 1
ATOM 18224 O O . VAL C 1 397 ? 92.911 145.475 151.700 1.00 41.92 397 VAL C O 1
ATOM 18237 N N . MET C 1 398 ? 92.812 143.781 153.170 1.00 47.53 398 MET C N 1
ATOM 18238 C CA . MET C 1 398 ? 93.712 142.920 152.415 1.00 49.57 398 MET C CA 1
ATOM 18239 C C . MET C 1 398 ? 92.989 141.876 151.573 1.00 49.74 398 MET C C 1
ATOM 18240 O O . MET C 1 398 ? 93.624 141.247 150.721 1.00 49.61 398 MET C O 1
ATOM 18254 N N . GLY C 1 399 ? 91.691 141.676 151.786 1.00 47.35 399 GLY C N 1
ATOM 18255 C CA . GLY C 1 399 ? 90.933 140.733 150.986 1.00 44.76 399 GLY C CA 1
ATOM 18256 C C . GLY C 1 399 ? 91.383 139.295 151.143 1.00 45.67 399 GLY C C 1
ATOM 18257 O O . GLY C 1 399 ? 91.550 138.581 150.149 1.00 45.16 399 GLY C O 1
ATOM 18261 N N . VAL C 1 400 ? 91.585 138.859 152.383 1.00 44.27 400 VAL C N 1
ATOM 18262 C CA . VAL C 1 400 ? 91.967 137.486 152.694 1.00 43.95 400 VAL C CA 1
ATOM 18263 C C . VAL C 1 400 ? 90.935 136.921 153.660 1.00 46.45 400 VAL C C 1
ATOM 18264 O O . VAL C 1 400 ? 90.680 137.510 154.718 1.00 46.91 400 VAL C O 1
ATOM 18277 N N . ASP C 1 401 ? 90.347 135.785 153.299 1.00 51.36 401 ASP C N 1
ATOM 18278 C CA . ASP C 1 401 ? 89.375 135.148 154.173 1.00 50.42 401 ASP C CA 1
ATOM 18279 C C . ASP C 1 401 ? 90.073 134.598 155.417 1.00 52.47 401 ASP C C 1
ATOM 18280 O O . ASP C 1 401 ? 91.191 134.083 155.325 1.00 52.02 401 ASP C O 1
ATOM 18289 N N . PRO C 1 402 ? 89.443 134.688 156.594 1.00 53.62 402 PRO C N 1
ATOM 18290 C CA . PRO C 1 402 ? 90.095 134.191 157.814 1.00 50.80 402 PRO C CA 1
ATOM 18291 C C . PRO C 1 402 ? 89.994 132.687 158.009 1.00 49.83 402 PRO C C 1
ATOM 18292 O O . PRO C 1 402 ? 90.730 132.143 158.844 1.00 51.57 402 PRO C O 1
ATOM 18303 N N . GLN C 1 403 ? 89.118 132.000 157.275 1.00 51.44 403 GLN C N 1
ATOM 18304 C CA . GLN C 1 403 ? 88.980 130.557 157.401 1.00 51.42 403 GLN C CA 1
ATOM 18305 C C . GLN C 1 403 ? 89.691 129.899 156.227 1.00 51.28 403 GLN C C 1
ATOM 18306 O O . GLN C 1 403 ? 89.265 130.090 155.077 1.00 49.02 403 GLN C O 1
ATOM 18320 N N . PRO C 1 404 ? 90.759 129.130 156.447 1.00 50.88 404 PRO C N 1
ATOM 18321 C CA . PRO C 1 404 ? 91.554 128.640 155.314 1.00 48.38 404 PRO C CA 1
ATOM 18322 C C . PRO C 1 404 ? 90.750 127.727 154.401 1.00 48.31 404 PRO C C 1
ATOM 18323 O O . PRO C 1 404 ? 89.794 127.072 154.820 1.00 50.57 404 PRO C O 1
ATOM 18334 N N . ALA C 1 405 ? 91.156 127.693 153.131 1.00 46.52 405 ALA C N 1
ATOM 18335 C CA . ALA C 1 405 ? 90.466 126.913 152.105 1.00 46.98 405 ALA C CA 1
ATOM 18336 C C . ALA C 1 405 ? 90.902 125.446 152.151 1.00 47.41 405 ALA C C 1
ATOM 18337 O O . ALA C 1 405 ? 91.457 124.892 151.203 1.00 44.93 405 ALA C O 1
ATOM 18344 N N . VAL C 1 406 ? 90.638 124.817 153.295 1.00 52.40 406 VAL C N 1
ATOM 18345 C CA . VAL C 1 406 ? 90.906 123.395 153.480 1.00 52.36 406 VAL C CA 1
ATOM 18346 C C . VAL C 1 406 ? 89.897 122.589 152.672 1.00 50.52 406 VAL C C 1
ATOM 18347 O O . VAL C 1 406 ? 88.919 123.139 152.154 1.00 50.32 406 VAL C O 1
ATOM 18360 N N . LYS C 1 407 ? 90.133 121.280 152.555 1.00 50.05 407 LYS C N 1
ATOM 18361 C CA . LYS C 1 407 ? 89.250 120.433 151.758 1.00 50.15 407 LYS C CA 1
ATOM 18362 C C . LYS C 1 407 ? 87.807 120.529 152.237 1.00 50.17 407 LYS C C 1
ATOM 18363 O O . LYS C 1 407 ? 86.880 120.625 151.424 1.00 50.97 407 LYS C O 1
ATOM 18382 N N . GLU C 1 408 ? 87.594 120.506 153.554 1.00 51.35 408 GLU C N 1
ATOM 18383 C CA . GLU C 1 408 ? 86.244 120.544 154.103 1.00 50.94 408 GLU C CA 1
ATOM 18384 C C . GLU C 1 408 ? 85.560 121.891 153.904 1.00 52.39 408 GLU C C 1
ATOM 18385 O O . GLU C 1 408 ? 84.350 121.987 154.131 1.00 50.98 408 GLU C O 1
ATOM 18397 N N . LYS C 1 409 ? 86.295 122.926 153.490 1.00 54.88 409 LYS C N 1
ATOM 18398 C CA . LYS C 1 409 ? 85.696 124.249 153.353 1.00 52.80 409 LYS C CA 1
ATOM 18399 C C . LYS C 1 409 ? 84.633 124.282 152.263 1.00 52.53 409 LYS C C 1
ATOM 18400 O O . LYS C 1 409 ? 83.632 124.995 152.399 1.00 52.50 409 LYS C O 1
ATOM 18419 N N . ALA C 1 410 ? 84.828 123.527 151.178 1.00 47.30 410 ALA C N 1
ATOM 18420 C CA . ALA C 1 410 ? 83.904 123.598 150.051 1.00 49.29 410 ALA C CA 1
ATOM 18421 C C . ALA C 1 410 ? 82.476 123.272 150.468 1.00 52.29 410 ALA C C 1
ATOM 18422 O O . ALA C 1 410 ? 81.524 123.736 149.829 1.00 50.63 410 ALA C O 1
ATOM 18429 N N . ASP C 1 411 ? 82.304 122.486 151.526 1.00 57.05 411 ASP C N 1
ATOM 18430 C CA . ASP C 1 411 ? 80.975 122.157 152.029 1.00 53.79 411 ASP C CA 1
ATOM 18431 C C . ASP C 1 411 ? 80.635 123.011 153.245 1.00 53.85 411 ASP C C 1
ATOM 18432 O O . ASP C 1 411 ? 81.210 124.082 153.443 1.00 54.77 411 ASP C O 1
ATOM 18441 N N . MET D 1 1 ? 116.159 107.625 157.974 1.00 49.82 1 MET D N 1
ATOM 18442 C CA . MET D 1 1 ? 116.812 108.565 158.928 1.00 49.19 1 MET D CA 1
ATOM 18443 C C . MET D 1 1 ? 115.758 109.441 159.596 1.00 47.54 1 MET D C 1
ATOM 18444 O O . MET D 1 1 ? 115.575 110.600 159.228 1.00 46.29 1 MET D O 1
ATOM 18460 N N . ARG D 1 2 ? 115.067 108.873 160.580 1.00 42.16 2 ARG D N 1
ATOM 18461 C CA . ARG D 1 2 ? 113.959 109.526 161.258 1.00 43.28 2 ARG D CA 1
ATOM 18462 C C . ARG D 1 2 ? 114.298 109.776 162.722 1.00 45.31 2 ARG D C 1
ATOM 18463 O O . ARG D 1 2 ? 115.203 109.160 163.291 1.00 48.31 2 ARG D O 1
ATOM 18484 N N . ILE D 1 3 ? 113.552 110.699 163.326 1.00 42.46 3 ILE D N 1
ATOM 18485 C CA . ILE D 1 3 ? 113.670 111.014 164.743 1.00 43.20 3 ILE D CA 1
ATOM 18486 C C . ILE D 1 3 ? 112.294 110.888 165.379 1.00 45.16 3 ILE D C 1
ATOM 18487 O O . ILE D 1 3 ? 111.268 111.161 164.748 1.00 45.88 3 ILE D O 1
ATOM 18503 N N . ASP D 1 4 ? 112.278 110.462 166.642 1.00 44.42 4 ASP D N 1
ATOM 18504 C CA . ASP D 1 4 ? 111.028 110.277 167.369 1.00 43.53 4 ASP D CA 1
ATOM 18505 C C . ASP D 1 4 ? 111.047 110.828 168.786 1.00 44.03 4 ASP D C 1
ATOM 18506 O O . ASP D 1 4 ? 109.981 110.888 169.407 1.00 42.60 4 ASP D O 1
ATOM 18515 N N . LYS D 1 5 ? 112.197 111.230 169.320 1.00 43.08 5 LYS D N 1
ATOM 18516 C CA . LYS D 1 5 ? 112.287 111.658 170.708 1.00 40.73 5 LYS D CA 1
ATOM 18517 C C . LYS D 1 5 ? 113.609 112.386 170.910 1.00 41.11 5 LYS D C 1
ATOM 18518 O O . LYS D 1 5 ? 114.633 111.984 170.354 1.00 41.59 5 LYS D O 1
ATOM 18537 N N . LEU D 1 6 ? 113.574 113.459 171.699 1.00 41.46 6 LEU D N 1
ATOM 18538 C CA . LEU D 1 6 ? 114.773 114.210 172.040 1.00 41.74 6 LEU D CA 1
ATOM 18539 C C . LEU D 1 6 ? 114.666 114.691 173.480 1.00 42.69 6 LEU D C 1
ATOM 18540 O O . LEU D 1 6 ? 113.585 115.065 173.946 1.00 42.26 6 LEU D O 1
ATOM 18556 N N . SER D 1 7 ? 115.803 114.682 174.182 1.00 43.87 7 SER D N 1
ATOM 18557 C CA . SER D 1 7 ? 115.845 115.065 175.587 1.00 42.98 7 SER D CA 1
ATOM 18558 C C . SER D 1 7 ? 117.045 115.962 175.866 1.00 45.11 7 SER D C 1
ATOM 18559 O O . SER D 1 7 ? 118.158 115.702 175.393 1.00 44.27 7 SER D O 1
ATOM 18567 N N . LEU D 1 8 ? 116.798 117.012 176.654 1.00 46.97 8 LEU D N 1
ATOM 18568 C CA . LEU D 1 8 ? 117.802 117.971 177.089 1.00 48.03 8 LEU D CA 1
ATOM 18569 C C . LEU D 1 8 ? 117.629 118.201 178.586 1.00 47.31 8 LEU D C 1
ATOM 18570 O O . LEU D 1 8 ? 116.507 118.171 179.096 1.00 45.25 8 LEU D O 1
ATOM 18586 N N . LEU D 1 9 ? 118.738 118.420 179.302 1.00 48.73 9 LEU D N 1
ATOM 18587 C CA . LEU D 1 9 ? 118.617 118.788 180.713 1.00 52.15 9 LEU D CA 1
ATOM 18588 C C . LEU D 1 9 ? 119.563 119.887 181.176 1.00 52.12 9 LEU D C 1
ATOM 18589 O O . LEU D 1 9 ? 119.400 120.361 182.303 1.00 51.43 9 LEU D O 1
ATOM 18605 N N . ASN D 1 10 ? 120.547 120.296 180.383 1.00 52.31 10 ASN D N 1
ATOM 18606 C CA . ASN D 1 10 ? 121.437 121.389 180.762 1.00 52.63 10 ASN D CA 1
ATOM 18607 C C . ASN D 1 10 ? 121.695 122.296 179.565 1.00 56.12 10 ASN D C 1
ATOM 18608 O O . ASN D 1 10 ? 122.809 122.796 179.373 1.00 55.24 10 ASN D O 1
ATOM 18619 N N . PHE D 1 11 ? 120.676 122.515 178.738 1.00 57.52 11 PHE D N 1
ATOM 18620 C CA . PHE D 1 11 ? 120.885 123.223 177.487 1.00 52.75 11 PHE D CA 1
ATOM 18621 C C . PHE D 1 11 ? 120.473 124.687 177.698 1.00 52.41 11 PHE D C 1
ATOM 18622 O O . PHE D 1 11 ? 119.854 125.035 178.705 1.00 53.87 11 PHE D O 1
ATOM 18639 N N . ARG D 1 12 ? 120.796 125.544 176.724 1.00 55.10 12 ARG D N 1
ATOM 18640 C CA . ARG D 1 12 ? 120.845 126.990 176.941 1.00 55.21 12 ARG D CA 1
ATOM 18641 C C . ARG D 1 12 ? 119.762 127.519 177.882 1.00 52.42 12 ARG D C 1
ATOM 18642 O O . ARG D 1 12 ? 120.066 128.035 178.962 1.00 52.84 12 ARG D O 1
ATOM 18663 N N . CYS D 1 13 ? 118.492 127.400 177.499 1.00 51.82 13 CYS D N 1
ATOM 18664 C CA . CYS D 1 13 ? 117.402 127.897 178.326 1.00 52.25 13 CYS D CA 1
ATOM 18665 C C . CYS D 1 13 ? 116.605 126.793 179.002 1.00 52.38 13 CYS D C 1
ATOM 18666 O O . CYS D 1 13 ? 115.724 127.099 179.813 1.00 51.06 13 CYS D O 1
ATOM 18673 N N . PHE D 1 14 ? 116.887 125.531 178.697 1.00 52.26 14 PHE D N 1
ATOM 18674 C CA . PHE D 1 14 ? 116.145 124.399 179.232 1.00 51.13 14 PHE D CA 1
ATOM 18675 C C . PHE D 1 14 ? 117.031 123.608 180.184 1.00 52.84 14 PHE D C 1
ATOM 18676 O O . PHE D 1 14 ? 118.150 123.228 179.824 1.00 53.72 14 PHE D O 1
ATOM 18693 N N . LYS D 1 15 ? 116.531 123.367 181.396 1.00 53.35 15 LYS D N 1
ATOM 18694 C CA . LYS D 1 15 ? 117.148 122.412 182.306 1.00 53.36 15 LYS D CA 1
ATOM 18695 C C . LYS D 1 15 ? 116.455 121.057 182.285 1.00 51.70 15 LYS D C 1
ATOM 18696 O O . LYS D 1 15 ? 116.996 120.095 182.837 1.00 52.92 15 LYS D O 1
ATOM 18715 N N . GLN D 1 16 ? 115.264 120.967 181.698 1.00 48.74 16 GLN D N 1
ATOM 18716 C CA . GLN D 1 16 ? 114.599 119.677 181.528 1.00 50.39 16 GLN D CA 1
ATOM 18717 C C . GLN D 1 16 ? 113.554 119.820 180.430 1.00 48.40 16 GLN D C 1
ATOM 18718 O O . GLN D 1 16 ? 112.507 120.434 180.652 1.00 48.56 16 GLN D O 1
ATOM 18732 N N . LEU D 1 17 ? 113.831 119.248 179.261 1.00 45.48 17 LEU D N 1
ATOM 18733 C CA . LEU D 1 17 ? 112.869 119.208 178.170 1.00 46.21 17 LEU D CA 1
ATOM 18734 C C . LEU D 1 17 ? 112.929 117.840 177.514 1.00 44.01 17 LEU D C 1
ATOM 18735 O O . LEU D 1 17 ? 114.011 117.283 177.319 1.00 42.61 17 LEU D O 1
ATOM 18751 N N . ASP D 1 18 ? 111.760 117.299 177.185 1.00 43.79 18 ASP D N 1
ATOM 18752 C CA . ASP D 1 18 ? 111.660 116.036 176.465 1.00 46.17 18 ASP D CA 1
ATOM 18753 C C . ASP D 1 18 ? 110.510 116.155 175.480 1.00 44.79 18 ASP D C 1
ATOM 18754 O O . ASP D 1 18 ? 109.369 116.395 175.887 1.00 43.08 18 ASP D O 1
ATOM 18763 N N . ILE D 1 19 ? 110.807 115.991 174.194 1.00 41.61 19 ILE D N 1
ATOM 18764 C CA . ILE D 1 19 ? 109.836 116.236 173.135 1.00 42.54 19 ILE D CA 1
ATOM 18765 C C . ILE D 1 19 ? 109.810 115.047 172.187 1.00 40.94 19 ILE D C 1
ATOM 18766 O O . ILE D 1 19 ? 110.859 114.495 171.834 1.00 41.84 19 ILE D O 1
ATOM 18782 N N . THR D 1 20 ? 108.607 114.654 171.779 1.00 40.23 20 THR D N 1
ATOM 18783 C CA . THR D 1 20 ? 108.399 113.609 170.787 1.00 40.38 20 THR D CA 1
ATOM 18784 C C . THR D 1 20 ? 107.836 114.239 169.520 1.00 40.13 20 THR D C 1
ATOM 18785 O O . THR D 1 20 ? 106.862 114.997 169.577 1.00 40.81 20 THR D O 1
ATOM 18796 N N . PHE D 1 21 ? 108.456 113.934 168.385 1.00 41.40 21 PHE D N 1
ATOM 18797 C CA . PHE D 1 21 ? 108.094 114.549 167.120 1.00 41.01 21 PHE D CA 1
ATOM 18798 C C . PHE D 1 21 ? 107.010 113.731 166.422 1.00 40.40 21 PHE D C 1
ATOM 18799 O O . PHE D 1 21 ? 106.572 112.685 166.906 1.00 42.86 21 PHE D O 1
ATOM 18816 N N . ASP D 1 22 ? 106.569 114.216 165.267 1.00 41.65 22 ASP D N 1
ATOM 18817 C CA . ASP D 1 22 ? 105.536 113.562 164.479 1.00 41.23 22 ASP D CA 1
ATOM 18818 C C . ASP D 1 22 ? 106.153 112.846 163.283 1.00 43.38 22 ASP D C 1
ATOM 18819 O O . ASP D 1 22 ? 107.296 113.099 162.895 1.00 44.89 22 ASP D O 1
ATOM 18828 N N . GLU D 1 23 ? 105.369 111.939 162.697 1.00 46.00 23 GLU D N 1
ATOM 18829 C CA . GLU D 1 23 ? 105.877 111.118 161.604 1.00 43.83 23 GLU D CA 1
ATOM 18830 C C . GLU D 1 23 ? 106.266 111.967 160.400 1.00 43.83 23 GLU D C 1
ATOM 18831 O O . GLU D 1 23 ? 107.322 111.750 159.794 1.00 45.17 23 GLU D O 1
ATOM 18843 N N . HIS D 1 24 ? 105.432 112.941 160.041 1.00 41.49 24 HIS D N 1
ATOM 18844 C CA . HIS D 1 24 ? 105.612 113.702 158.811 1.00 40.30 24 HIS D CA 1
ATOM 18845 C C . HIS D 1 24 ? 105.897 115.175 159.057 1.00 41.66 24 HIS D C 1
ATOM 18846 O O . HIS D 1 24 ? 106.852 115.716 158.488 1.00 41.64 24 HIS D O 1
ATOM 18859 N N . ILE D 1 25 ? 105.099 115.843 159.886 1.00 40.54 25 ILE D N 1
ATOM 18860 C CA . ILE D 1 25 ? 105.200 117.290 160.056 1.00 38.81 25 ILE D CA 1
ATOM 18861 C C . ILE D 1 25 ? 104.839 117.645 161.491 1.00 40.08 25 ILE D C 1
ATOM 18862 O O . ILE D 1 25 ? 103.815 117.194 162.014 1.00 43.30 25 ILE D O 1
ATOM 18878 N N . THR D 1 26 ? 105.686 118.452 162.128 1.00 41.97 26 THR D N 1
ATOM 18879 C CA . THR D 1 26 ? 105.413 118.995 163.451 1.00 41.51 26 THR D CA 1
ATOM 18880 C C . THR D 1 26 ? 105.870 120.446 163.486 1.00 41.13 26 THR D C 1
ATOM 18881 O O . THR D 1 26 ? 106.929 120.781 162.948 1.00 39.88 26 THR D O 1
ATOM 18892 N N . ILE D 1 27 ? 105.070 121.301 164.118 1.00 42.32 27 ILE D N 1
ATOM 18893 C CA . ILE D 1 27 ? 105.303 122.741 164.136 1.00 38.82 27 ILE D CA 1
ATOM 18894 C C . ILE D 1 27 ? 105.431 123.203 165.580 1.00 38.39 27 ILE D C 1
ATOM 18895 O O . ILE D 1 27 ? 104.589 122.872 166.422 1.00 38.43 27 ILE D O 1
ATOM 18911 N N . LEU D 1 28 ? 106.485 123.967 165.860 1.00 36.15 28 LEU D N 1
ATOM 18912 C CA . LEU D 1 28 ? 106.663 124.610 167.154 1.00 37.67 28 LEU D CA 1
ATOM 18913 C C . LEU D 1 28 ? 106.030 125.996 167.126 1.00 39.48 28 LEU D C 1
ATOM 18914 O O . LEU D 1 28 ? 106.201 126.750 166.165 1.00 42.01 28 LEU D O 1
ATOM 18930 N N . VAL D 1 29 ? 105.299 126.328 168.191 1.00 40.29 29 VAL D N 1
ATOM 18931 C CA . VAL D 1 29 ? 104.446 127.512 168.204 1.00 41.92 29 VAL D CA 1
ATOM 18932 C C . VAL D 1 29 ? 104.793 128.399 169.395 1.00 43.24 29 VAL D C 1
ATOM 18933 O O . VAL D 1 29 ? 103.935 129.111 169.928 1.00 42.07 29 VAL D O 1
ATOM 18946 N N . ALA D 1 30 ? 106.047 128.365 169.826 1.00 41.28 30 ALA D N 1
ATOM 18947 C CA . ALA D 1 30 ? 106.456 129.203 170.943 1.00 43.15 30 ALA D CA 1
ATOM 18948 C C . ALA D 1 30 ? 106.460 130.674 170.524 1.00 46.83 30 ALA D C 1
ATOM 18949 O O . ALA D 1 30 ? 106.912 131.005 169.424 1.00 47.63 30 ALA D O 1
ATOM 18956 N N . PRO D 1 31 ? 105.961 131.587 171.377 1.00 45.06 31 PRO D N 1
ATOM 18957 C CA . PRO D 1 31 ? 105.825 132.990 170.953 1.00 40.32 31 PRO D CA 1
ATOM 18958 C C . PRO D 1 31 ? 107.147 133.680 170.647 1.00 42.22 31 PRO D C 1
ATOM 18959 O O . PRO D 1 31 ? 107.357 134.152 169.526 1.00 50.21 31 PRO D O 1
ATOM 18970 N N . ASN D 1 32 ? 108.044 133.744 171.628 1.00 37.15 32 ASN D N 1
ATOM 18971 C CA . ASN D 1 32 ? 109.328 134.407 171.447 1.00 38.62 32 ASN D CA 1
ATOM 18972 C C . ASN D 1 32 ? 110.180 134.168 172.681 1.00 41.57 32 ASN D C 1
ATOM 18973 O O . ASN D 1 32 ? 109.664 134.159 173.801 1.00 42.27 32 ASN D O 1
ATOM 18984 N N . GLY D 1 33 ? 111.479 133.982 172.471 1.00 43.15 33 GLY D N 1
ATOM 18985 C CA . GLY D 1 33 ? 112.363 133.682 173.583 1.00 43.03 33 GLY D CA 1
ATOM 18986 C C . GLY D 1 33 ? 111.911 132.454 174.339 1.00 46.23 33 GLY D C 1
ATOM 18987 O O . GLY D 1 33 ? 112.016 132.406 175.571 1.00 44.15 33 GLY D O 1
ATOM 18991 N N . ALA D 1 34 ? 111.408 131.450 173.618 1.00 46.21 34 ALA D N 1
ATOM 18992 C CA . ALA D 1 34 ? 110.827 130.263 174.233 1.00 42.59 34 ALA D CA 1
ATOM 18993 C C . ALA D 1 34 ? 111.452 128.978 173.704 1.00 45.30 34 ALA D C 1
ATOM 18994 O O . ALA D 1 34 ? 110.906 127.894 173.927 1.00 47.20 34 ALA D O 1
ATOM 19001 N N . GLY D 1 35 ? 112.584 129.076 173.017 1.00 48.06 35 GLY D N 1
ATOM 19002 C CA . GLY D 1 35 ? 113.388 127.910 172.728 1.00 45.49 35 GLY D CA 1
ATOM 19003 C C . GLY D 1 35 ? 113.147 127.207 171.410 1.00 43.72 35 GLY D C 1
ATOM 19004 O O . GLY D 1 35 ? 113.490 126.026 171.294 1.00 46.96 35 GLY D O 1
ATOM 19008 N N . LYS D 1 36 ? 112.579 127.880 170.408 1.00 44.91 36 LYS D N 1
ATOM 19009 C CA . LYS D 1 36 ? 112.378 127.226 169.117 1.00 43.03 36 LYS D CA 1
ATOM 19010 C C . LYS D 1 36 ? 113.703 127.033 168.385 1.00 40.08 36 LYS D C 1
ATOM 19011 O O . LYS D 1 36 ? 114.057 125.910 168.000 1.00 42.80 36 LYS D O 1
ATOM 19030 N N . THR D 1 37 ? 114.461 128.117 168.200 1.00 40.15 37 THR D N 1
ATOM 19031 C CA . THR D 1 37 ? 115.799 127.987 167.631 1.00 44.05 37 THR D CA 1
ATOM 19032 C C . THR D 1 37 ? 116.677 127.101 168.502 1.00 45.71 37 THR D C 1
ATOM 19033 O O . THR D 1 37 ? 117.573 126.414 167.996 1.00 48.37 37 THR D O 1
ATOM 19043 N N . THR D 1 38 ? 116.411 127.077 169.810 1.00 46.11 38 THR D N 1
ATOM 19044 C CA . THR D 1 38 ? 117.169 126.202 170.700 1.00 48.97 38 THR D CA 1
ATOM 19045 C C . THR D 1 38 ? 116.932 124.739 170.342 1.00 45.10 38 THR D C 1
ATOM 19046 O O . THR D 1 38 ? 117.882 123.953 170.226 1.00 45.57 38 THR D O 1
ATOM 19057 N N . VAL D 1 39 ? 115.666 124.360 170.150 1.00 38.14 39 VAL D N 1
ATOM 19058 C CA . VAL D 1 39 ? 115.347 122.983 169.785 1.00 35.28 39 VAL D CA 1
ATOM 19059 C C . VAL D 1 39 ? 115.927 122.652 168.417 1.00 39.34 39 VAL D C 1
ATOM 19060 O O . VAL D 1 39 ? 116.450 121.551 168.199 1.00 42.15 39 VAL D O 1
ATOM 19073 N N . LEU D 1 40 ? 115.827 123.585 167.465 1.00 39.33 40 LEU D N 1
ATOM 19074 C CA . LEU D 1 40 ? 116.377 123.318 166.140 1.00 37.75 40 LEU D CA 1
ATOM 19075 C C . LEU D 1 40 ? 117.882 123.096 166.203 1.00 40.02 40 LEU D C 1
ATOM 19076 O O . LEU D 1 40 ? 118.409 122.193 165.545 1.00 41.76 40 LEU D O 1
ATOM 19092 N N . ASP D 1 41 ? 118.594 123.909 166.987 1.00 43.38 41 ASP D N 1
ATOM 19093 C CA . ASP D 1 41 ? 120.037 123.734 167.102 1.00 43.48 41 ASP D CA 1
ATOM 19094 C C . ASP D 1 41 ? 120.379 122.421 167.795 1.00 45.67 41 ASP D C 1
ATOM 19095 O O . ASP D 1 41 ? 121.358 121.757 167.431 1.00 45.42 41 ASP D O 1
ATOM 19104 N N . ALA D 1 42 ? 119.587 122.027 168.795 1.00 42.92 42 ALA D N 1
ATOM 19105 C CA . ALA D 1 42 ? 119.816 120.736 169.435 1.00 42.60 42 ALA D CA 1
ATOM 19106 C C . ALA D 1 42 ? 119.680 119.604 168.424 1.00 43.96 42 ALA D C 1
ATOM 19107 O O . ALA D 1 42 ? 120.524 118.700 168.364 1.00 46.74 42 ALA D O 1
ATOM 19114 N N . VAL D 1 43 ? 118.629 119.649 167.604 1.00 40.48 43 VAL D N 1
ATOM 19115 C CA . VAL D 1 43 ? 118.436 118.600 166.606 1.00 38.50 43 VAL D CA 1
ATOM 19116 C C . VAL D 1 43 ? 119.558 118.626 165.576 1.00 36.99 43 VAL D C 1
ATOM 19117 O O . VAL D 1 43 ? 120.017 117.575 165.114 1.00 37.51 43 VAL D O 1
ATOM 19130 N N . ARG D 1 44 ? 120.017 119.820 165.195 1.00 39.43 44 ARG D N 1
ATOM 19131 C CA . ARG D 1 44 ? 121.114 119.911 164.236 1.00 39.03 44 ARG D CA 1
ATOM 19132 C C . ARG D 1 44 ? 122.381 119.281 164.796 1.00 43.50 44 ARG D C 1
ATOM 19133 O O . ARG D 1 44 ? 123.106 118.581 164.079 1.00 47.51 44 ARG D O 1
ATOM 19154 N N . LEU D 1 45 ? 122.666 119.521 166.077 1.00 47.28 45 LEU D N 1
ATOM 19155 C CA . LEU D 1 45 ? 123.823 118.887 166.703 1.00 44.85 45 LEU D CA 1
ATOM 19156 C C . LEU D 1 45 ? 123.655 117.374 166.763 1.00 44.63 45 LEU D C 1
ATOM 19157 O O . LEU D 1 45 ? 124.619 116.628 166.555 1.00 46.40 45 LEU D O 1
ATOM 19173 N N . ALA D 1 46 ? 122.438 116.902 167.044 1.00 44.80 46 ALA D N 1
ATOM 19174 C CA . ALA D 1 46 ? 122.220 115.466 167.185 1.00 43.64 46 ALA D CA 1
ATOM 19175 C C . ALA D 1 46 ? 122.502 114.723 165.883 1.00 46.30 46 ALA D C 1
ATOM 19176 O O . ALA D 1 46 ? 123.060 113.620 165.901 1.00 49.96 46 ALA D O 1
ATOM 19183 N N . LEU D 1 47 ? 122.117 115.301 164.747 1.00 46.15 47 LEU D N 1
ATOM 19184 C CA . LEU D 1 47 ? 122.253 114.645 163.451 1.00 45.16 47 LEU D CA 1
ATOM 19185 C C . LEU D 1 47 ? 123.615 114.861 162.803 1.00 43.80 47 LEU D C 1
ATOM 19186 O O . LEU D 1 47 ? 123.860 114.318 161.721 1.00 44.43 47 LEU D O 1
ATOM 19202 N N . PHE D 1 48 ? 124.501 115.636 163.427 1.00 48.93 48 PHE D N 1
ATOM 19203 C CA . PHE D 1 48 ? 125.799 115.907 162.816 1.00 50.93 48 PHE D CA 1
ATOM 19204 C C . PHE D 1 48 ? 126.642 114.654 162.605 1.00 52.56 48 PHE D C 1
ATOM 19205 O O . PHE D 1 48 ? 127.300 114.560 161.554 1.00 51.72 48 PHE D O 1
ATOM 19222 N N . PRO D 1 49 ? 126.694 113.689 163.530 1.00 49.73 49 PRO D N 1
ATOM 19223 C CA . PRO D 1 49 ? 127.623 112.558 163.352 1.00 49.88 49 PRO D CA 1
ATOM 19224 C C . PRO D 1 49 ? 127.467 111.826 162.029 1.00 50.74 49 PRO D C 1
ATOM 19225 O O . PRO D 1 49 ? 128.474 111.400 161.449 1.00 49.69 49 PRO D O 1
ATOM 19236 N N . PHE D 1 50 ? 126.240 111.665 161.528 1.00 50.30 50 PHE D N 1
ATOM 19237 C CA . PHE D 1 50 ? 126.065 111.015 160.234 1.00 49.87 50 PHE D CA 1
ATOM 19238 C C . PHE D 1 50 ? 126.794 111.778 159.136 1.00 50.20 50 PHE D C 1
ATOM 19239 O O . PHE D 1 50 ? 127.421 111.174 158.258 1.00 50.95 50 PHE D O 1
ATOM 19256 N N . ILE D 1 51 ? 126.722 113.111 159.169 1.00 48.30 51 ILE D N 1
ATOM 19257 C CA . ILE D 1 51 ? 127.445 113.920 158.197 1.00 52.14 51 ILE D CA 1
ATOM 19258 C C . ILE D 1 51 ? 128.938 113.936 158.492 1.00 50.67 51 ILE D C 1
ATOM 19259 O O . ILE D 1 51 ? 129.739 114.252 157.604 1.00 48.84 51 ILE D O 1
ATOM 19275 N N . ARG D 1 52 ? 129.335 113.597 159.721 1.00 53.25 52 ARG D N 1
ATOM 19276 C CA . ARG D 1 52 ? 130.747 113.669 160.085 1.00 56.37 52 ARG D CA 1
ATOM 19277 C C . ARG D 1 52 ? 131.594 112.756 159.209 1.00 54.98 52 ARG D C 1
ATOM 19278 O O . ARG D 1 52 ? 132.668 113.154 158.744 1.00 54.59 52 ARG D O 1
ATOM 19299 N N . GLY D 1 53 ? 131.132 111.531 158.970 1.00 52.46 53 GLY D N 1
ATOM 19300 C CA . GLY D 1 53 ? 131.878 110.618 158.128 1.00 52.43 53 GLY D CA 1
ATOM 19301 C C . GLY D 1 53 ? 131.478 110.721 156.672 1.00 54.72 53 GLY D C 1
ATOM 19302 O O . GLY D 1 53 ? 130.523 110.076 156.231 1.00 53.15 53 GLY D O 1
ATOM 19306 N N . PHE D 1 54 ? 132.228 111.519 155.913 1.00 52.53 54 PHE D N 1
ATOM 19307 C CA . PHE D 1 54 ? 131.975 111.731 154.494 1.00 52.99 54 PHE D CA 1
ATOM 19308 C C . PHE D 1 54 ? 133.158 112.468 153.880 1.00 53.39 54 PHE D C 1
ATOM 19309 O O . PHE D 1 54 ? 133.604 113.486 154.418 1.00 53.52 54 PHE D O 1
ATOM 19326 N N . ASP D 1 55 ? 133.674 111.968 152.755 1.00 53.65 55 ASP D N 1
ATOM 19327 C CA . ASP D 1 55 ? 134.826 112.612 152.133 1.00 53.43 55 ASP D CA 1
ATOM 19328 C C . ASP D 1 55 ? 134.509 114.041 151.715 1.00 52.87 55 ASP D C 1
ATOM 19329 O O . ASP D 1 55 ? 135.415 114.879 151.632 1.00 54.57 55 ASP D O 1
ATOM 19338 N N . ALA D 1 56 ? 133.239 114.340 151.451 1.00 52.42 56 ALA D N 1
ATOM 19339 C CA . ALA D 1 56 ? 132.826 115.687 151.082 1.00 54.70 56 ALA D CA 1
ATOM 19340 C C . ALA D 1 56 ? 132.773 116.635 152.273 1.00 55.41 56 ALA D C 1
ATOM 19341 O O . ALA D 1 56 ? 132.461 117.817 152.088 1.00 55.89 56 ALA D O 1
ATOM 19348 N N . SER D 1 57 ? 133.069 116.154 153.482 1.00 53.56 57 SER D N 1
ATOM 19349 C CA . SER D 1 57 ? 133.049 117.020 154.655 1.00 54.34 57 SER D CA 1
ATOM 19350 C C . SER D 1 57 ? 134.059 118.154 154.547 1.00 53.94 57 SER D C 1
ATOM 19351 O O . SER D 1 57 ? 133.951 119.137 155.287 1.00 53.49 57 SER D O 1
ATOM 19359 N N . LEU D 1 58 ? 135.041 118.037 153.654 1.00 55.35 58 LEU D N 1
ATOM 19360 C CA . LEU D 1 58 ? 136.013 119.101 153.443 1.00 56.88 58 LEU D CA 1
ATOM 19361 C C . LEU D 1 58 ? 135.488 120.212 152.542 1.00 57.21 58 LEU D C 1
ATOM 19362 O O . LEU D 1 58 ? 136.117 121.273 152.467 1.00 57.03 58 LEU D O 1
ATOM 19378 N N . TYR D 1 59 ? 134.361 119.998 151.860 1.00 58.34 59 TYR D N 1
ATOM 19379 C CA . TYR D 1 59 ? 133.806 121.010 150.970 1.00 61.17 59 TYR D CA 1
ATOM 19380 C C . TYR D 1 59 ? 133.151 122.165 151.716 1.00 61.19 59 TYR D C 1
ATOM 19381 O O . TYR D 1 59 ? 132.809 123.170 151.082 1.00 61.36 59 TYR D O 1
ATOM 19399 N N . VAL D 1 60 ? 132.970 122.055 153.030 1.00 57.05 60 VAL D N 1
ATOM 19400 C CA . VAL D 1 60 ? 132.288 123.072 153.822 1.00 58.51 60 VAL D CA 1
ATOM 19401 C C . VAL D 1 60 ? 133.328 123.854 154.611 1.00 56.64 60 VAL D C 1
ATOM 19402 O O . VAL D 1 60 ? 134.238 123.267 155.208 1.00 55.98 60 VAL D O 1
ATOM 19415 N N . LYS D 1 61 ? 133.197 125.178 154.609 1.00 56.87 61 LYS D N 1
ATOM 19416 C CA . LYS D 1 61 ? 134.043 126.045 155.417 1.00 56.43 61 LYS D CA 1
ATOM 19417 C C . LYS D 1 61 ? 133.482 126.269 156.816 1.00 56.22 61 LYS D C 1
ATOM 19418 O O . LYS D 1 61 ? 134.070 127.032 157.589 1.00 56.63 61 LYS D O 1
ATOM 19437 N N . ASP D 1 62 ? 132.367 125.627 157.155 1.00 56.02 62 ASP D N 1
ATOM 19438 C CA . ASP D 1 62 ? 131.786 125.764 158.481 1.00 56.62 62 ASP D CA 1
ATOM 19439 C C . ASP D 1 62 ? 132.689 125.119 159.530 1.00 55.34 62 ASP D C 1
ATOM 19440 O O . ASP D 1 62 ? 133.518 124.254 159.232 1.00 54.13 62 ASP D O 1
ATOM 19449 N N . LYS D 1 63 ? 132.517 125.558 160.778 1.00 53.26 63 LYS D N 1
ATOM 19450 C CA . LYS D 1 63 ? 133.367 125.123 161.880 1.00 52.81 63 LYS D CA 1
ATOM 19451 C C . LYS D 1 63 ? 132.615 124.731 163.143 1.00 55.93 63 LYS D C 1
ATOM 19452 O O . LYS D 1 63 ? 133.187 124.014 163.973 1.00 53.75 63 LYS D O 1
ATOM 19471 N N . SER D 1 64 ? 131.370 125.166 163.323 1.00 57.00 64 SER D N 1
ATOM 19472 C CA . SER D 1 64 ? 130.702 125.150 164.621 1.00 55.43 64 SER D CA 1
ATOM 19473 C C . SER D 1 64 ? 129.590 124.107 164.690 1.00 56.52 64 SER D C 1
ATOM 19474 O O . SER D 1 64 ? 128.526 124.349 165.263 1.00 56.90 64 SER D O 1
ATOM 19482 N N . LEU D 1 65 ? 129.823 122.930 164.112 1.00 52.26 65 LEU D N 1
ATOM 19483 C CA . LEU D 1 65 ? 128.866 121.835 164.171 1.00 51.04 65 LEU D CA 1
ATOM 19484 C C . LEU D 1 65 ? 129.022 120.989 165.433 1.00 49.92 65 LEU D C 1
ATOM 19485 O O . LEU D 1 65 ? 128.571 119.839 165.458 1.00 51.53 65 LEU D O 1
ATOM 19501 N N . ALA D 1 66 ? 129.646 121.535 166.474 1.00 46.71 66 ALA D N 1
ATOM 19502 C CA . ALA D 1 66 ? 129.806 120.853 167.749 1.00 48.01 66 ALA D CA 1
ATOM 19503 C C . ALA D 1 66 ? 129.491 121.822 168.880 1.00 48.45 66 ALA D C 1
ATOM 19504 O O . ALA D 1 66 ? 129.580 123.043 168.722 1.00 47.25 66 ALA D O 1
ATOM 19511 N N . ILE D 1 67 ? 129.116 121.260 170.032 1.00 47.72 67 ILE D N 1
ATOM 19512 C CA . ILE D 1 67 ? 128.763 122.086 171.179 1.00 46.92 67 ILE D CA 1
ATOM 19513 C C . ILE D 1 67 ? 129.921 123.014 171.516 1.00 49.50 67 ILE D C 1
ATOM 19514 O O . ILE D 1 67 ? 131.096 122.630 171.444 1.00 51.50 67 ILE D O 1
ATOM 19530 N N . ARG D 1 68 ? 129.590 124.246 171.888 1.00 54.40 68 ARG D N 1
ATOM 19531 C CA . ARG D 1 68 ? 130.566 125.283 172.182 1.00 53.17 68 ARG D CA 1
ATOM 19532 C C . ARG D 1 68 ? 130.462 125.696 173.644 1.00 54.18 68 ARG D C 1
ATOM 19533 O O . ARG D 1 68 ? 129.542 125.301 174.365 1.00 54.31 68 ARG D O 1
ATOM 19554 N N . THR D 1 69 ? 131.430 126.506 174.079 1.00 54.68 69 THR D N 1
ATOM 19555 C CA . THR D 1 69 ? 131.439 126.964 175.465 1.00 56.11 69 THR D CA 1
ATOM 19556 C C . THR D 1 69 ? 130.193 127.780 175.783 1.00 55.01 69 THR D C 1
ATOM 19557 O O . THR D 1 69 ? 129.584 127.608 176.846 1.00 54.89 69 THR D O 1
ATOM 19568 N N . GLU D 1 70 ? 129.798 128.674 174.874 1.00 51.46 70 GLU D N 1
ATOM 19569 C CA . GLU D 1 70 ? 128.605 129.482 175.098 1.00 51.08 70 GLU D CA 1
ATOM 19570 C C . GLU D 1 70 ? 127.327 128.676 174.907 1.00 51.17 70 GLU D C 1
ATOM 19571 O O . GLU D 1 70 ? 126.297 129.007 175.503 1.00 48.91 70 GLU D O 1
ATOM 19583 N N . ASP D 1 71 ? 127.373 127.622 174.088 1.00 52.04 71 ASP D N 1
ATOM 19584 C CA . ASP D 1 71 ? 126.205 126.762 173.926 1.00 52.81 71 ASP D CA 1
ATOM 19585 C C . ASP D 1 71 ? 125.794 126.135 175.252 1.00 51.76 71 ASP D C 1
ATOM 19586 O O . ASP D 1 71 ? 124.621 125.792 175.442 1.00 50.63 71 ASP D O 1
ATOM 19595 N N . LEU D 1 72 ? 126.739 125.981 176.176 1.00 54.74 72 LEU D N 1
ATOM 19596 C CA . LEU D 1 72 ? 126.445 125.442 177.493 1.00 56.53 72 LEU D CA 1
ATOM 19597 C C . LEU D 1 72 ? 125.435 126.326 178.225 1.00 54.81 72 LEU D C 1
ATOM 19598 O O . LEU D 1 72 ? 125.156 127.463 177.835 1.00 54.46 72 LEU D O 1
ATOM 19614 N N . ARG D 1 73 ? 124.881 125.779 179.304 1.00 52.89 73 ARG D N 1
ATOM 19615 C CA . ARG D 1 73 ? 124.027 126.557 180.186 1.00 50.08 73 ARG D CA 1
ATOM 19616 C C . ARG D 1 73 ? 124.844 127.659 180.853 1.00 51.17 73 ARG D C 1
ATOM 19617 O O . ARG D 1 73 ? 126.074 127.600 180.929 1.00 52.52 73 ARG D O 1
ATOM 19638 N N . LEU D 1 74 ? 124.143 128.683 181.336 1.00 53.20 74 LEU D N 1
ATOM 19639 C CA . LEU D 1 74 ? 124.780 129.840 181.965 1.00 54.44 74 LEU D CA 1
ATOM 19640 C C . LEU D 1 74 ? 123.944 130.217 183.184 1.00 53.13 74 LEU D C 1
ATOM 19641 O O . LEU D 1 74 ? 122.906 130.873 183.052 1.00 50.17 74 LEU D O 1
ATOM 19657 N N . ILE D 1 75 ? 124.398 129.801 184.368 1.00 56.36 75 ILE D N 1
ATOM 19658 C CA . ILE D 1 75 ? 123.658 129.994 185.608 1.00 58.38 75 ILE D CA 1
ATOM 19659 C C . ILE D 1 75 ? 124.220 131.210 186.331 1.00 61.34 75 ILE D C 1
ATOM 19660 O O . ILE D 1 75 ? 125.414 131.525 186.243 1.00 59.40 75 ILE D O 1
ATOM 19676 N N . TYR D 1 76 ? 123.350 131.898 187.063 1.00 61.51 76 TYR D N 1
ATOM 19677 C CA . TYR D 1 76 ? 123.736 133.135 187.724 1.00 59.79 76 TYR D CA 1
ATOM 19678 C C . TYR D 1 76 ? 124.374 132.863 189.079 1.00 62.21 76 TYR D C 1
ATOM 19679 O O . TYR D 1 76 ? 123.877 132.059 189.873 1.00 60.61 76 TYR D O 1
ATOM 19697 N N . ARG D 1 77 ? 125.491 133.544 189.331 1.00 62.65 77 ARG D N 1
ATOM 19698 C CA . ARG D 1 77 ? 126.157 133.573 190.633 1.00 60.36 77 ARG D CA 1
ATOM 19699 C C . ARG D 1 77 ? 126.340 135.055 190.946 1.00 61.65 77 ARG D C 1
ATOM 19700 O O . ARG D 1 77 ? 127.362 135.653 190.599 1.00 59.66 77 ARG D O 1
ATOM 19721 N N . GLN D 1 78 ? 125.337 135.639 191.606 1.00 57.15 78 GLN D N 1
ATOM 19722 C CA . GLN D 1 78 ? 125.249 137.094 191.698 1.00 56.85 78 GLN D CA 1
ATOM 19723 C C . GLN D 1 78 ? 126.483 137.693 192.363 1.00 56.89 78 GLN D C 1
ATOM 19724 O O . GLN D 1 78 ? 126.936 138.778 191.979 1.00 54.70 78 GLN D O 1
ATOM 19738 N N . GLU D 1 79 ? 127.039 137.008 193.364 1.00 55.26 79 GLU D N 1
ATOM 19739 C CA . GLU D 1 79 ? 128.253 137.504 194.005 1.00 55.71 79 GLU D CA 1
ATOM 19740 C C . GLU D 1 79 ? 129.381 137.696 193.000 1.00 55.61 79 GLU D C 1
ATOM 19741 O O . GLU D 1 79 ? 130.225 138.582 193.175 1.00 55.01 79 GLU D O 1
ATOM 19753 N N . ALA D 1 80 ? 129.410 136.883 191.942 1.00 51.67 80 ALA D N 1
ATOM 19754 C CA . ALA D 1 80 ? 130.496 136.933 190.971 1.00 51.29 80 ALA D CA 1
ATOM 19755 C C . ALA D 1 80 ? 130.451 138.171 190.086 1.00 49.92 80 ALA D C 1
ATOM 19756 O O . ALA D 1 80 ? 131.408 138.407 189.339 1.00 48.22 80 ALA D O 1
ATOM 19763 N N . LEU D 1 81 ? 129.378 138.959 190.142 1.00 49.31 81 LEU D N 1
ATOM 19764 C CA . LEU D 1 81 ? 129.195 140.116 189.268 1.00 52.40 81 LEU D CA 1
ATOM 19765 C C . LEU D 1 81 ? 129.080 139.709 187.804 1.00 52.36 81 LEU D C 1
ATOM 19766 O O . LEU D 1 81 ? 129.274 140.537 186.908 1.00 48.98 81 LEU D O 1
ATOM 19782 N N . ASN D 1 82 ? 128.769 138.445 187.548 1.00 52.50 82 ASN D N 1
ATOM 19783 C CA . ASN D 1 82 ? 128.629 137.924 186.194 1.00 52.48 82 ASN D CA 1
ATOM 19784 C C . ASN D 1 82 ? 128.012 136.535 186.296 1.00 54.42 82 ASN D C 1
ATOM 19785 O O . ASN D 1 82 ? 127.763 136.022 187.392 1.00 54.30 82 ASN D O 1
ATOM 19796 N N . MET D 1 83 ? 127.764 135.930 185.140 1.00 56.78 83 MET D N 1
ATOM 19797 C CA . MET D 1 83 ? 127.239 134.577 185.071 1.00 57.39 83 MET D CA 1
ATOM 19798 C C . MET D 1 83 ? 128.387 133.577 185.027 1.00 57.19 83 MET D C 1
ATOM 19799 O O . MET D 1 83 ? 129.519 133.919 184.672 1.00 56.41 83 MET D O 1
ATOM 19813 N N . GLU D 1 84 ? 128.090 132.330 185.393 1.00 58.86 84 GLU D N 1
ATOM 19814 C CA . GLU D 1 84 ? 129.074 131.258 185.376 1.00 59.50 84 GLU D CA 1
ATOM 19815 C C . GLU D 1 84 ? 128.454 130.034 184.719 1.00 60.47 84 GLU D C 1
ATOM 19816 O O . GLU D 1 84 ? 127.254 129.786 184.859 1.00 60.09 84 GLU D O 1
ATOM 19828 N N . MET D 1 85 ? 129.273 129.276 183.998 1.00 57.33 85 MET D N 1
ATOM 19829 C CA . MET D 1 85 ? 128.772 128.105 183.292 1.00 57.06 85 MET D CA 1
ATOM 19830 C C . MET D 1 85 ? 128.489 126.975 184.273 1.00 56.99 85 MET D C 1
ATOM 19831 O O . MET D 1 85 ? 129.330 126.643 185.115 1.00 57.55 85 MET D O 1
ATOM 19845 N N . SER D 1 86 ? 127.302 126.383 184.163 1.00 53.06 86 SER D N 1
ATOM 19846 C CA . SER D 1 86 ? 126.918 125.221 184.954 1.00 53.01 86 SER D CA 1
ATOM 19847 C C . SER D 1 86 ? 126.978 123.991 184.059 1.00 53.69 86 SER D C 1
ATOM 19848 O O . SER D 1 86 ? 126.315 123.943 183.017 1.00 51.68 86 SER D O 1
ATOM 19856 N N . SER D 1 87 ? 127.767 123.010 184.466 1.00 52.33 87 SER D N 1
ATOM 19857 C CA . SER D 1 87 ? 128.035 121.810 183.695 1.00 52.09 87 SER D CA 1
ATOM 19858 C C . SER D 1 87 ? 127.198 120.645 184.205 1.00 52.34 87 SER D C 1
ATOM 19859 O O . SER D 1 87 ? 126.737 120.654 185.350 1.00 49.87 87 SER D O 1
ATOM 19867 N N . PRO D 1 88 ? 126.969 119.611 183.376 1.00 53.96 88 PRO D N 1
ATOM 19868 C CA . PRO D 1 88 ? 127.343 119.443 181.968 1.00 53.13 88 PRO D CA 1
ATOM 19869 C C . PRO D 1 88 ? 126.156 119.550 181.018 1.00 52.95 88 PRO D C 1
ATOM 19870 O O . PRO D 1 88 ? 125.035 119.262 181.418 1.00 53.17 88 PRO D O 1
ATOM 19881 N N . ALA D 1 89 ? 126.367 119.928 179.759 1.00 53.11 89 ALA D N 1
ATOM 19882 C CA . ALA D 1 89 ? 125.297 119.898 178.772 1.00 51.41 89 ALA D CA 1
ATOM 19883 C C . ALA D 1 89 ? 124.995 118.461 178.371 1.00 50.92 89 ALA D C 1
ATOM 19884 O O . ALA D 1 89 ? 125.863 117.585 178.413 1.00 48.68 89 ALA D O 1
ATOM 19891 N N . LYS D 1 90 ? 123.746 118.223 177.979 1.00 51.91 90 LYS D N 1
ATOM 19892 C CA . LYS D 1 90 ? 123.288 116.870 177.685 1.00 49.97 90 LYS D CA 1
ATOM 19893 C C . LYS D 1 90 ? 122.263 116.926 176.564 1.00 49.95 90 LYS D C 1
ATOM 19894 O O . LYS D 1 90 ? 121.247 117.616 176.686 1.00 49.98 90 LYS D O 1
ATOM 19913 N N . ILE D 1 91 ? 122.533 116.204 175.480 1.00 49.38 91 ILE D N 1
ATOM 19914 C CA . ILE D 1 91 ? 121.581 116.013 174.393 1.00 48.55 91 ILE D CA 1
ATOM 19915 C C . ILE D 1 91 ? 121.477 114.516 174.152 1.00 49.08 91 ILE D C 1
ATOM 19916 O O . ILE D 1 91 ? 122.481 113.875 173.823 1.00 47.79 91 ILE D O 1
ATOM 19932 N N . THR D 1 92 ? 120.278 113.958 174.312 1.00 46.89 92 THR D N 1
ATOM 19933 C CA . THR D 1 92 ? 120.036 112.551 174.018 1.00 45.08 92 THR D CA 1
ATOM 19934 C C . THR D 1 92 ? 118.993 112.441 172.918 1.00 46.30 92 THR D C 1
ATOM 19935 O O . THR D 1 92 ? 117.904 113.018 173.025 1.00 46.84 92 THR D O 1
ATOM 19946 N N . ALA D 1 93 ? 119.328 111.695 171.868 1.00 44.78 93 ALA D N 1
ATOM 19947 C CA . ALA D 1 93 ? 118.464 111.528 170.708 1.00 45.18 93 ALA D CA 1
ATOM 19948 C C . ALA D 1 93 ? 118.128 110.055 170.534 1.00 44.86 93 ALA D C 1
ATOM 19949 O O . ALA D 1 93 ? 119.010 109.195 170.634 1.00 47.43 93 ALA D O 1
ATOM 19956 N N . THR D 1 94 ? 116.850 109.775 170.272 1.00 45.02 94 THR D N 1
ATOM 19957 C CA . THR D 1 94 ? 116.320 108.417 170.135 1.00 44.37 94 THR D CA 1
ATOM 19958 C C . THR D 1 94 ? 115.427 108.396 168.897 1.00 45.09 94 THR D C 1
ATOM 19959 O O . THR D 1 94 ? 114.239 108.716 168.979 1.00 47.04 94 THR D O 1
ATOM 19970 N N . GLY D 1 95 ? 115.994 108.019 167.763 1.00 42.06 95 GLY D N 1
ATOM 19971 C CA . GLY D 1 95 ? 115.274 108.065 166.500 1.00 42.42 95 GLY D CA 1
ATOM 19972 C C . GLY D 1 95 ? 115.305 106.744 165.766 1.00 42.31 95 GLY D C 1
ATOM 19973 O O . GLY D 1 95 ? 116.269 105.986 165.866 1.00 45.66 95 GLY D O 1
ATOM 19977 N N . GLU D 1 96 ? 114.233 106.477 165.021 1.00 47.34 96 GLU D N 1
ATOM 19978 C CA . GLU D 1 96 ? 114.199 105.325 164.134 1.00 47.31 96 GLU D CA 1
ATOM 19979 C C . GLU D 1 96 ? 115.322 105.433 163.105 1.00 47.23 96 GLU D C 1
ATOM 19980 O O . GLU D 1 96 ? 115.940 106.486 162.931 1.00 48.97 96 GLU D O 1
ATOM 19992 N N . TRP D 1 97 ? 115.590 104.326 162.416 1.00 48.52 97 TRP D N 1
ATOM 19993 C CA . TRP D 1 97 ? 116.808 104.254 161.624 1.00 51.69 97 TRP D CA 1
ATOM 19994 C C . TRP D 1 97 ? 116.680 103.206 160.527 1.00 51.29 97 TRP D C 1
ATOM 19995 O O . TRP D 1 97 ? 116.092 102.142 160.739 1.00 50.67 97 TRP D O 1
ATOM 20016 N N . ALA D 1 98 ? 117.216 103.539 159.356 1.00 50.90 98 ALA D N 1
ATOM 20017 C CA . ALA D 1 98 ? 117.501 102.597 158.272 1.00 50.08 98 ALA D CA 1
ATOM 20018 C C . ALA D 1 98 ? 116.428 101.517 158.135 1.00 49.67 98 ALA D C 1
ATOM 20019 O O . ALA D 1 98 ? 116.689 100.320 158.257 1.00 48.41 98 ALA D O 1
ATOM 20026 N N . SER D 1 99 ? 115.203 101.965 157.872 1.00 48.68 99 SER D N 1
ATOM 20027 C CA . SER D 1 99 ? 114.107 101.083 157.476 1.00 48.77 99 SER D CA 1
ATOM 20028 C C . SER D 1 99 ? 113.976 99.895 158.435 1.00 50.67 99 SER D C 1
ATOM 20029 O O . SER D 1 99 ? 114.160 98.733 158.072 1.00 49.10 99 SER D O 1
ATOM 20037 N N . GLY D 1 100 ? 113.652 100.227 159.680 1.00 50.63 100 GLY D N 1
ATOM 20038 C CA . GLY D 1 100 ? 113.408 99.230 160.701 1.00 49.72 100 GLY D CA 1
ATOM 20039 C C . GLY D 1 100 ? 114.494 99.067 161.740 1.00 50.42 100 GLY D C 1
ATOM 20040 O O . GLY D 1 100 ? 114.386 98.167 162.580 1.00 50.60 100 GLY D O 1
ATOM 20044 N N . LYS D 1 101 ? 115.533 99.899 161.715 1.00 52.58 101 LYS D N 1
ATOM 20045 C CA . LYS D 1 101 ? 116.547 99.885 162.756 1.00 51.96 101 LYS D CA 1
ATOM 20046 C C . LYS D 1 101 ? 116.178 100.890 163.847 1.00 54.35 101 LYS D C 1
ATOM 20047 O O . LYS D 1 101 ? 115.215 101.652 163.730 1.00 53.80 101 LYS D O 1
ATOM 20066 N N . THR D 1 102 ? 116.956 100.893 164.927 1.00 50.85 102 THR D N 1
ATOM 20067 C CA . THR D 1 102 ? 116.725 101.807 166.035 1.00 48.07 102 THR D CA 1
ATOM 20068 C C . THR D 1 102 ? 118.063 102.141 166.676 1.00 47.41 102 THR D C 1
ATOM 20069 O O . THR D 1 102 ? 119.039 101.398 166.543 1.00 49.80 102 THR D O 1
ATOM 20080 N N . ALA D 1 103 ? 118.103 103.273 167.372 1.00 45.71 103 ALA D N 1
ATOM 20081 C CA . ALA D 1 103 ? 119.334 103.727 168.002 1.00 45.29 103 ALA D CA 1
ATOM 20082 C C . ALA D 1 103 ? 118.994 104.743 169.082 1.00 46.81 103 ALA D C 1
ATOM 20083 O O . ALA D 1 103 ? 117.856 105.202 169.201 1.00 48.40 103 ALA D O 1
ATOM 20090 N N . THR D 1 104 ? 120.008 105.081 169.875 1.00 46.60 104 THR D N 1
ATOM 20091 C CA . THR D 1 104 ? 119.889 106.116 170.899 1.00 45.46 104 THR D CA 1
ATOM 20092 C C . THR D 1 104 ? 121.294 106.576 171.241 1.00 46.24 104 THR D C 1
ATOM 20093 O O . THR D 1 104 ? 122.099 105.777 171.730 1.00 51.00 104 THR D O 1
ATOM 20104 N N . TRP D 1 105 ? 121.595 107.848 170.989 1.00 45.53 105 TRP D N 1
ATOM 20105 C CA . TRP D 1 105 ? 122.940 108.372 171.192 1.00 47.53 105 TRP D CA 1
ATOM 20106 C C . TRP D 1 105 ? 122.870 109.643 172.030 1.00 49.62 105 TRP D C 1
ATOM 20107 O O . TRP D 1 105 ? 121.789 110.163 172.328 1.00 52.75 105 TRP D O 1
ATOM 20128 N N . MET D 1 106 ? 124.044 110.145 172.408 1.00 48.75 106 MET D N 1
ATOM 20129 C CA . MET D 1 106 ? 124.128 111.232 173.371 1.00 50.30 106 MET D CA 1
ATOM 20130 C C . MET D 1 106 ? 125.370 112.068 173.102 1.00 52.74 106 MET D C 1
ATOM 20131 O O . MET D 1 106 ? 126.339 111.605 172.493 1.00 51.81 106 MET D O 1
ATOM 20145 N N . LEU D 1 107 ? 125.317 113.313 173.568 1.00 50.89 107 LEU D N 1
ATOM 20146 C CA . LEU D 1 107 ? 126.442 114.238 173.550 1.00 49.91 107 LEU D CA 1
ATOM 20147 C C . LEU D 1 107 ? 126.639 114.794 174.956 1.00 50.72 107 LEU D C 1
ATOM 20148 O O . LEU D 1 107 ? 125.788 114.630 175.834 1.00 51.09 107 LEU D O 1
ATOM 20164 N N . ASP D 1 108 ? 127.772 115.462 175.171 1.00 51.22 108 ASP D N 1
ATOM 20165 C CA . ASP D 1 108 ? 128.078 115.995 176.493 1.00 52.16 108 ASP D CA 1
ATOM 20166 C C . ASP D 1 108 ? 129.076 117.138 176.372 1.00 53.86 108 ASP D C 1
ATOM 20167 O O . ASP D 1 108 ? 129.774 117.279 175.364 1.00 54.06 108 ASP D O 1
ATOM 20176 N N . LYS D 1 109 ? 129.129 117.951 177.426 1.00 52.25 109 LYS D N 1
ATOM 20177 C CA . LYS D 1 109 ? 130.067 119.060 177.532 1.00 52.85 109 LYS D CA 1
ATOM 20178 C C . LYS D 1 109 ? 130.397 119.278 179.001 1.00 52.96 109 LYS D C 1
ATOM 20179 O O . LYS D 1 109 ? 129.570 119.018 179.879 1.00 50.33 109 LYS D O 1
ATOM 20198 N N . ARG D 1 110 ? 131.609 119.766 179.263 1.00 56.76 110 ARG D N 1
ATOM 20199 C CA . ARG D 1 110 ? 132.052 119.994 180.637 1.00 56.61 110 ARG D CA 1
ATOM 20200 C C . ARG D 1 110 ? 133.085 121.114 180.644 1.00 55.39 110 ARG D C 1
ATOM 20201 O O . ARG D 1 110 ? 134.207 120.928 180.163 1.00 54.90 110 ARG D O 1
ATOM 20222 N N . GLY D 1 111 ? 132.702 122.268 181.189 1.00 45.64 111 GLY D N 1
ATOM 20223 C CA . GLY D 1 111 ? 133.609 123.385 181.374 1.00 44.69 111 GLY D CA 1
ATOM 20224 C C . GLY D 1 111 ? 134.320 123.824 180.111 1.00 47.12 111 GLY D C 1
ATOM 20225 O O . GLY D 1 111 ? 133.702 123.959 179.051 1.00 48.14 111 GLY D O 1
ATOM 20229 N N . GLU D 1 112 ? 135.631 124.042 180.212 1.00 54.81 112 GLU D N 1
ATOM 20230 C CA . GLU D 1 112 ? 136.451 124.370 179.055 1.00 54.53 112 GLU D CA 1
ATOM 20231 C C . GLU D 1 112 ? 136.893 123.149 178.261 1.00 54.92 112 GLU D C 1
ATOM 20232 O O . GLU D 1 112 ? 137.410 123.311 177.150 1.00 55.19 112 GLU D O 1
ATOM 20244 N N . GLN D 1 113 ? 136.667 121.942 178.770 1.00 52.55 113 GLN D N 1
ATOM 20245 C CA . GLN D 1 113 ? 137.136 120.751 178.085 1.00 53.88 113 GLN D CA 1
ATOM 20246 C C . GLN D 1 113 ? 136.371 120.542 176.774 1.00 54.32 113 GLN D C 1
ATOM 20247 O O . GLN D 1 113 ? 135.167 120.796 176.699 1.00 52.89 113 GLN D O 1
ATOM 20261 N N . PRO D 1 114 ? 137.060 120.120 175.717 1.00 52.66 114 PRO D N 1
ATOM 20262 C CA . PRO D 1 114 ? 136.391 119.870 174.431 1.00 51.62 114 PRO D CA 1
ATOM 20263 C C . PRO D 1 114 ? 135.328 118.790 174.537 1.00 51.10 114 PRO D C 1
ATOM 20264 O O . PRO D 1 114 ? 135.497 117.804 175.263 1.00 50.61 114 PRO D O 1
ATOM 20275 N N . PRO D 1 115 ? 134.234 118.910 173.791 1.00 53.66 115 PRO D N 1
ATOM 20276 C CA . PRO D 1 115 ? 133.164 117.914 173.910 1.00 53.95 115 PRO D CA 1
ATOM 20277 C C . PRO D 1 115 ? 133.654 116.520 173.541 1.00 53.92 115 PRO D C 1
ATOM 20278 O O . PRO D 1 115 ? 134.487 116.341 172.649 1.00 52.94 115 PRO D O 1
ATOM 20289 N N . HIS D 1 116 ? 133.131 115.532 174.256 1.00 54.68 116 HIS D N 1
ATOM 20290 C CA . HIS D 1 116 ? 133.144 114.135 173.830 1.00 55.97 116 HIS D CA 1
ATOM 20291 C C . HIS D 1 116 ? 131.726 113.660 173.561 1.00 55.35 116 HIS D C 1
ATOM 20292 O O . HIS D 1 116 ? 130.756 114.239 174.058 1.00 54.40 116 HIS D O 1
ATOM 20305 N N . GLU D 1 117 ? 131.635 112.616 172.746 1.00 52.40 117 GLU D N 1
ATOM 20306 C CA . GLU D 1 117 ? 130.381 112.050 172.279 1.00 53.49 117 GLU D CA 1
ATOM 20307 C C . GLU D 1 117 ? 130.248 110.610 172.761 1.00 54.20 117 GLU D C 1
ATOM 20308 O O . GLU D 1 117 ? 131.241 109.877 172.833 1.00 51.98 117 GLU D O 1
ATOM 20320 N N . ASP D 1 118 ? 129.023 110.206 173.087 1.00 53.28 118 ASP D N 1
ATOM 20321 C CA . ASP D 1 118 ? 128.762 108.810 173.401 1.00 51.06 118 ASP D CA 1
ATOM 20322 C C . ASP D 1 118 ? 129.094 107.939 172.194 1.00 53.57 118 ASP D C 1
ATOM 20323 O O . ASP D 1 118 ? 128.944 108.353 171.040 1.00 56.52 118 ASP D O 1
ATOM 20332 N N . LYS D 1 119 ? 129.561 106.719 172.467 1.00 53.63 119 LYS D N 1
ATOM 20333 C CA . LYS D 1 119 ? 130.124 105.888 171.407 1.00 55.16 119 LYS D CA 1
ATOM 20334 C C . LYS D 1 119 ? 129.110 105.552 170.320 1.00 53.52 119 LYS D C 1
ATOM 20335 O O . LYS D 1 119 ? 129.512 105.158 169.221 1.00 52.35 119 LYS D O 1
ATOM 20354 N N . MET D 1 120 ? 127.810 105.689 170.594 1.00 51.40 120 MET D N 1
ATOM 20355 C CA . MET D 1 120 ? 126.824 105.479 169.538 1.00 53.94 120 MET D CA 1
ATOM 20356 C C . MET D 1 120 ? 126.981 106.509 168.425 1.00 52.92 120 MET D C 1
ATOM 20357 O O . MET D 1 120 ? 126.625 106.240 167.270 1.00 52.02 120 MET D O 1
ATOM 20371 N N . ALA D 1 121 ? 127.512 107.690 168.748 1.00 48.84 121 ALA D N 1
ATOM 20372 C CA . ALA D 1 121 ? 127.836 108.659 167.708 1.00 49.00 121 ALA D CA 1
ATOM 20373 C C . ALA D 1 121 ? 128.883 108.099 166.754 1.00 51.30 121 ALA D C 1
ATOM 20374 O O . ALA D 1 121 ? 128.811 108.313 165.537 1.00 50.97 121 ALA D O 1
ATOM 20381 N N . ALA D 1 122 ? 129.868 107.375 167.291 1.00 49.58 122 ALA D N 1
ATOM 20382 C CA . ALA D 1 122 ? 130.825 106.692 166.431 1.00 49.47 122 ALA D CA 1
ATOM 20383 C C . ALA D 1 122 ? 130.143 105.621 165.591 1.00 50.10 122 ALA D C 1
ATOM 20384 O O . ALA D 1 122 ? 130.564 105.359 164.462 1.00 48.30 122 ALA D O 1
ATOM 20391 N N . GLN D 1 123 ? 129.082 105.002 166.114 1.00 50.54 123 GLN D N 1
ATOM 20392 C CA . GLN D 1 123 ? 128.312 104.061 165.306 1.00 53.79 123 GLN D CA 1
ATOM 20393 C C . GLN D 1 123 ? 127.628 104.768 164.141 1.00 55.35 123 GLN D C 1
ATOM 20394 O O . GLN D 1 123 ? 127.587 104.240 163.022 1.00 54.62 123 GLN D O 1
ATOM 20408 N N . LEU D 1 124 ? 127.079 105.961 164.384 1.00 51.29 124 LEU D N 1
ATOM 20409 C CA . LEU D 1 124 ? 126.483 106.726 163.291 1.00 49.49 124 LEU D CA 1
ATOM 20410 C C . LEU D 1 124 ? 127.536 107.104 162.256 1.00 50.30 124 LEU D C 1
ATOM 20411 O O . LEU D 1 124 ? 127.286 107.042 161.044 1.00 51.44 124 LEU D O 1
ATOM 20427 N N . THR D 1 125 ? 128.718 107.512 162.719 1.00 45.27 125 THR D N 1
ATOM 20428 C CA . THR D 1 125 ? 129.808 107.813 161.795 1.00 46.42 125 THR D CA 1
ATOM 20429 C C . THR D 1 125 ? 130.189 106.579 160.985 1.00 48.33 125 THR D C 1
ATOM 20430 O O . THR D 1 125 ? 130.480 106.676 159.786 1.00 50.01 125 THR D O 1
ATOM 20441 N N . ARG D 1 126 ? 130.194 105.409 161.626 1.00 53.89 126 ARG D N 1
ATOM 20442 C CA . ARG D 1 126 ? 130.474 104.166 160.916 1.00 53.36 126 ARG D CA 1
ATOM 20443 C C . ARG D 1 126 ? 129.425 103.898 159.846 1.00 53.52 126 ARG D C 1
ATOM 20444 O O . ARG D 1 126 ? 129.753 103.454 158.741 1.00 52.11 126 ARG D O 1
ATOM 20465 N N . TRP D 1 127 ? 128.152 104.143 160.164 1.00 53.02 127 TRP D N 1
ATOM 20466 C CA . TRP D 1 127 ? 127.100 103.949 159.170 1.00 53.35 127 TRP D CA 1
ATOM 20467 C C . TRP D 1 127 ? 127.283 104.893 157.987 1.00 53.71 127 TRP D C 1
ATOM 20468 O O . TRP D 1 127 ? 127.094 104.499 156.829 1.00 53.64 127 TRP D O 1
ATOM 20489 N N . GLY D 1 128 ? 127.638 106.148 158.261 1.00 48.21 128 GLY D N 1
ATOM 20490 C CA . GLY D 1 128 ? 127.902 107.079 157.173 1.00 46.24 128 GLY D CA 1
ATOM 20491 C C . GLY D 1 128 ? 129.070 106.638 156.311 1.00 46.90 128 GLY D C 1
ATOM 20492 O O . GLY D 1 128 ? 129.020 106.729 155.079 1.00 47.92 128 GLY D O 1
ATOM 20496 N N . GLU D 1 129 ? 130.137 106.150 156.949 1.00 49.65 129 GLU D N 1
ATOM 20497 C CA . GLU D 1 129 ? 131.275 105.627 156.200 1.00 50.66 129 GLU D CA 1
ATOM 20498 C C . GLU D 1 129 ? 130.857 104.447 155.331 1.00 49.42 129 GLU D C 1
ATOM 20499 O O . GLU D 1 129 ? 131.268 104.341 154.168 1.00 48.21 129 GLU D O 1
ATOM 20511 N N . GLN D 1 130 ? 130.037 103.552 155.884 1.00 48.01 130 GLN D N 1
ATOM 20512 C CA . GLN D 1 130 ? 129.558 102.402 155.125 1.00 50.22 130 GLN D CA 1
ATOM 20513 C C . GLN D 1 130 ? 128.755 102.844 153.910 1.00 50.32 130 GLN D C 1
ATOM 20514 O O . GLN D 1 130 ? 128.929 102.306 152.809 1.00 50.40 130 GLN D O 1
ATOM 20528 N N . LEU D 1 131 ? 127.866 103.822 154.090 1.00 49.46 131 LEU D N 1
ATOM 20529 C CA . LEU D 1 131 ? 127.071 104.301 152.965 1.00 48.04 131 LEU D CA 1
ATOM 20530 C C . LEU D 1 131 ? 127.955 104.919 151.890 1.00 47.38 131 LEU D C 1
ATOM 20531 O O . LEU D 1 131 ? 127.780 104.642 150.693 1.00 45.61 131 LEU D O 1
ATOM 20547 N N . GLN D 1 132 ? 128.918 105.755 152.292 1.00 48.52 132 GLN D N 1
ATOM 20548 C CA . GLN D 1 132 ? 129.745 106.413 151.287 1.00 46.73 132 GLN D CA 1
ATOM 20549 C C . GLN D 1 132 ? 130.620 105.404 150.558 1.00 47.91 132 GLN D C 1
ATOM 20550 O O . GLN D 1 132 ? 130.885 105.562 149.362 1.00 50.14 132 GLN D O 1
ATOM 20564 N N . LYS D 1 133 ? 131.076 104.354 151.249 1.00 48.30 133 LYS D N 1
ATOM 20565 C CA . LYS D 1 133 ? 131.878 103.344 150.565 1.00 48.22 133 LYS D CA 1
ATOM 20566 C C . LYS D 1 133 ? 131.021 102.507 149.623 1.00 49.83 133 LYS D C 1
ATOM 20567 O O . LYS D 1 133 ? 131.464 102.154 148.524 1.00 49.14 133 LYS D O 1
ATOM 20586 N N . ARG D 1 134 ? 129.790 102.177 150.028 1.00 47.61 134 ARG D N 1
ATOM 20587 C CA . ARG D 1 134 ? 128.939 101.384 149.149 1.00 47.97 134 ARG D CA 1
ATOM 20588 C C . ARG D 1 134 ? 128.544 102.166 147.904 1.00 49.14 134 ARG D C 1
ATOM 20589 O O . ARG D 1 134 ? 128.374 101.573 146.833 1.00 49.23 134 ARG D O 1
ATOM 20610 N N . VAL D 1 135 ? 128.391 103.487 148.015 1.00 49.26 135 VAL D N 1
ATOM 20611 C CA . VAL D 1 135 ? 128.057 104.264 146.822 1.00 49.36 135 VAL D CA 1
ATOM 20612 C C . VAL D 1 135 ? 129.305 104.600 146.008 1.00 50.55 135 VAL D C 1
ATOM 20613 O O . VAL D 1 135 ? 129.222 104.764 144.785 1.00 49.02 135 VAL D O 1
ATOM 20626 N N . ARG D 1 136 ? 130.470 104.707 146.652 1.00 51.95 136 ARG D N 1
ATOM 20627 C CA . ARG D 1 136 ? 131.674 105.127 145.940 1.00 53.52 136 ARG D CA 1
ATOM 20628 C C . ARG D 1 136 ? 132.030 104.146 144.831 1.00 53.89 136 ARG D C 1
ATOM 20629 O O . ARG D 1 136 ? 132.406 104.556 143.726 1.00 52.76 136 ARG D O 1
ATOM 20650 N N . GLU D 1 137 ? 131.921 102.849 145.104 1.00 55.63 137 GLU D N 1
ATOM 20651 C CA . GLU D 1 137 ? 132.189 101.849 144.085 1.00 55.04 137 GLU D CA 1
ATOM 20652 C C . GLU D 1 137 ? 131.158 101.951 142.962 1.00 53.92 137 GLU D C 1
ATOM 20653 O O . GLU D 1 137 ? 130.137 102.635 143.072 1.00 55.00 137 GLU D O 1
ATOM 20665 N N . GLU D 1 138 ? 131.442 101.255 141.865 1.00 52.42 138 GLU D N 1
ATOM 20666 C CA . GLU D 1 138 ? 130.559 101.201 140.710 1.00 54.26 138 GLU D CA 1
ATOM 20667 C C . GLU D 1 138 ? 130.359 99.744 140.309 1.00 52.81 138 GLU D C 1
ATOM 20668 O O . GLU D 1 138 ? 130.927 98.827 140.910 1.00 53.12 138 GLU D O 1
ATOM 20680 N N . HIS D 1 139 ? 129.533 99.535 139.285 1.00 53.95 139 HIS D N 1
ATOM 20681 C CA . HIS D 1 139 ? 129.125 98.220 138.801 1.00 56.88 139 HIS D CA 1
ATOM 20682 C C . HIS D 1 139 ? 128.239 97.485 139.797 1.00 56.30 139 HIS D C 1
ATOM 20683 O O . HIS D 1 139 ? 128.011 96.279 139.641 1.00 53.63 139 HIS D O 1
ATOM 20696 N N . SER D 1 140 ? 127.731 98.173 140.816 1.00 53.44 140 SER D N 1
ATOM 20697 C CA . SER D 1 140 ? 126.839 97.539 141.776 1.00 53.55 140 SER D CA 1
ATOM 20698 C C . SER D 1 140 ? 125.532 97.148 141.099 1.00 53.34 140 SER D C 1
ATOM 20699 O O . SER D 1 140 ? 124.954 97.931 140.339 1.00 51.96 140 SER D O 1
ATOM 20707 N N . LEU D 1 141 ? 125.067 95.933 141.378 1.00 49.26 141 LEU D N 1
ATOM 20708 C CA . LEU D 1 141 ? 123.805 95.442 140.846 1.00 50.80 141 LEU D CA 1
ATOM 20709 C C . LEU D 1 141 ? 122.645 95.655 141.808 1.00 51.49 141 LEU D C 1
ATOM 20710 O O . LEU D 1 141 ? 121.526 95.222 141.516 1.00 51.18 141 LEU D O 1
ATOM 20726 N N . GLN D 1 142 ? 122.886 96.307 142.943 1.00 52.09 142 GLN D N 1
ATOM 20727 C CA . GLN D 1 142 ? 121.845 96.680 143.889 1.00 51.17 142 GLN D CA 1
ATOM 20728 C C . GLN D 1 142 ? 121.906 98.184 144.114 1.00 51.39 142 GLN D C 1
ATOM 20729 O O . GLN D 1 142 ? 122.992 98.768 144.172 1.00 50.98 142 GLN D O 1
ATOM 20743 N N . GLN D 1 143 ? 120.738 98.806 144.237 1.00 51.82 143 GLN D N 1
ATOM 20744 C CA . GLN D 1 143 ? 120.643 100.255 144.329 1.00 50.93 143 GLN D CA 1
ATOM 20745 C C . GLN D 1 143 ? 120.862 100.723 145.763 1.00 50.14 143 GLN D C 1
ATOM 20746 O O . GLN D 1 143 ? 120.509 100.035 146.725 1.00 50.94 143 GLN D O 1
ATOM 20760 N N . VAL D 1 144 ? 121.453 101.908 145.894 1.00 46.25 144 VAL D N 1
ATOM 20761 C CA . VAL D 1 144 ? 121.769 102.508 147.186 1.00 46.71 144 VAL D CA 1
ATOM 20762 C C . VAL D 1 144 ? 120.982 103.805 147.307 1.00 47.67 144 VAL D C 1
ATOM 20763 O O . VAL D 1 144 ? 121.127 104.704 146.470 1.00 48.52 144 VAL D O 1
ATOM 20776 N N . GLU D 1 145 ? 120.161 103.906 148.349 1.00 49.23 145 GLU D N 1
ATOM 20777 C CA . GLU D 1 145 ? 119.372 105.102 148.617 1.00 45.83 145 GLU D CA 1
ATOM 20778 C C . GLU D 1 145 ? 120.000 105.883 149.763 1.00 45.55 145 GLU D C 1
ATOM 20779 O O . GLU D 1 145 ? 120.310 105.310 150.813 1.00 45.79 145 GLU D O 1
ATOM 20791 N N . LEU D 1 146 ? 120.187 107.209 149.555 1.00 42.28 146 LEU D N 1
ATOM 20792 C CA . LEU D 1 146 ? 120.773 108.075 150.565 1.00 42.93 146 LEU D CA 1
ATOM 20793 C C . LEU D 1 146 ? 119.697 108.912 151.250 1.00 42.92 146 LEU D C 1
ATOM 20794 O O . LEU D 1 146 ? 118.654 109.198 150.656 1.00 40.85 146 LEU D O 1
ATOM 20810 N N . PRO D 1 147 ? 119.914 109.318 152.501 1.00 45.01 147 PRO D N 1
ATOM 20811 C CA . PRO D 1 147 ? 118.993 110.256 153.148 1.00 42.32 147 PRO D CA 1
ATOM 20812 C C . PRO D 1 147 ? 119.411 111.707 152.963 1.00 39.65 147 PRO D C 1
ATOM 20813 O O . PRO D 1 147 ? 120.588 112.032 152.802 1.00 39.18 147 PRO D O 1
ATOM 20824 N N . LEU D 1 148 ? 118.412 112.588 152.992 1.00 39.70 148 LEU D N 1
ATOM 20825 C CA . LEU D 1 148 ? 118.622 114.018 152.799 1.00 38.12 148 LEU D CA 1
ATOM 20826 C C . LEU D 1 148 ? 118.547 114.731 154.144 1.00 35.20 148 LEU D C 1
ATOM 20827 O O . LEU D 1 148 ? 117.486 114.768 154.774 1.00 37.76 148 LEU D O 1
ATOM 20843 N N . MET D 1 149 ? 119.664 115.321 154.558 1.00 36.63 149 MET D N 1
ATOM 20844 C CA . MET D 1 149 ? 119.746 116.144 155.757 1.00 40.31 149 MET D CA 1
ATOM 20845 C C . MET D 1 149 ? 119.847 117.594 155.306 1.00 41.02 149 MET D C 1
ATOM 20846 O O . MET D 1 149 ? 120.720 117.931 154.501 1.00 40.49 149 MET D O 1
ATOM 20860 N N . LEU D 1 150 ? 118.951 118.444 155.803 1.00 38.36 150 LEU D N 1
ATOM 20861 C CA . LEU D 1 150 ? 118.904 119.835 155.374 1.00 37.63 150 LEU D CA 1
ATOM 20862 C C . LEU D 1 150 ? 118.464 120.724 156.527 1.00 32.05 150 LEU D C 1
ATOM 20863 O O . LEU D 1 150 ? 117.507 120.406 157.237 1.00 32.29 150 LEU D O 1
ATOM 20879 N N . TYR D 1 151 ? 119.170 121.841 156.704 1.00 32.64 151 TYR D N 1
ATOM 20880 C CA . TYR D 1 151 ? 118.826 122.847 157.703 1.00 39.26 151 TYR D CA 1
ATOM 20881 C C . TYR D 1 151 ? 118.777 124.210 157.030 1.00 34.27 151 TYR D C 1
ATOM 20882 O O . TYR D 1 151 ? 119.786 124.671 156.486 1.00 33.36 151 TYR D O 1
ATOM 20900 N N . LEU D 1 152 ? 117.611 124.853 157.073 1.00 31.58 152 LEU D N 1
ATOM 20901 C CA . LEU D 1 152 ? 117.421 126.205 156.554 1.00 32.83 152 LEU D CA 1
ATOM 20902 C C . LEU D 1 152 ? 117.048 127.112 157.719 1.00 31.72 152 LEU D C 1
ATOM 20903 O O . LEU D 1 152 ? 115.968 126.969 158.301 1.00 34.97 152 LEU D O 1
ATOM 20919 N N . GLY D 1 153 ? 117.936 128.049 158.053 1.00 29.88 153 GLY D N 1
ATOM 20920 C CA . GLY D 1 153 ? 117.733 128.947 159.167 1.00 34.20 153 GLY D CA 1
ATOM 20921 C C . GLY D 1 153 ? 117.263 130.323 158.730 1.00 35.20 153 GLY D C 1
ATOM 20922 O O . GLY D 1 153 ? 116.930 130.568 157.570 1.00 38.69 153 GLY D O 1
ATOM 20926 N N . THR D 1 154 ? 117.239 131.240 159.696 1.00 35.54 154 THR D N 1
ATOM 20927 C CA . THR D 1 154 ? 116.840 132.618 159.444 1.00 35.17 154 THR D CA 1
ATOM 20928 C C . THR D 1 154 ? 117.926 133.431 158.750 1.00 32.33 154 THR D C 1
ATOM 20929 O O . THR D 1 154 ? 117.769 134.647 158.601 1.00 37.34 154 THR D O 1
ATOM 20940 N N . ALA D 1 155 ? 119.018 132.792 158.329 1.00 31.89 155 ALA D N 1
ATOM 20941 C CA . ALA D 1 155 ? 120.060 133.431 157.537 1.00 33.89 155 ALA D CA 1
ATOM 20942 C C . ALA D 1 155 ? 120.144 132.843 156.133 1.00 36.40 155 ALA D C 1
ATOM 20943 O O . ALA D 1 155 ? 121.157 133.019 155.448 1.00 34.05 155 ALA D O 1
ATOM 20950 N N . ARG D 1 156 ? 119.094 132.148 155.692 1.00 35.65 156 ARG D N 1
ATOM 20951 C CA . ARG D 1 156 ? 119.140 131.438 154.420 1.00 33.39 156 ARG D CA 1
ATOM 20952 C C . ARG D 1 156 ? 119.105 132.374 153.218 1.00 35.82 156 ARG D C 1
ATOM 20953 O O . ARG D 1 156 ? 119.407 131.933 152.104 1.00 35.48 156 ARG D O 1
ATOM 20974 N N . LEU D 1 157 ? 118.751 133.646 153.408 1.00 39.32 157 LEU D N 1
ATOM 20975 C CA . LEU D 1 157 ? 118.658 134.590 152.301 1.00 34.05 157 LEU D CA 1
ATOM 20976 C C . LEU D 1 157 ? 119.908 135.440 152.117 1.00 36.25 157 LEU D C 1
ATOM 20977 O O . LEU D 1 157 ? 119.981 136.192 151.140 1.00 38.87 157 LEU D O 1
ATOM 20993 N N . TRP D 1 158 ? 120.887 135.345 153.012 1.00 45.22 158 TRP D N 1
ATOM 20994 C CA . TRP D 1 158 ? 122.080 136.166 152.881 1.00 44.47 158 TRP D CA 1
ATOM 20995 C C . TRP D 1 158 ? 122.920 135.702 151.696 1.00 44.83 158 TRP D C 1
ATOM 20996 O O . TRP D 1 158 ? 122.755 134.595 151.175 1.00 45.09 158 TRP D O 1
ATOM 21017 N N . TYR D 1 159 ? 123.832 136.571 151.270 1.00 57.08 159 TYR D N 1
ATOM 21018 C CA . TYR D 1 159 ? 124.721 136.271 150.152 1.00 55.57 159 TYR D CA 1
ATOM 21019 C C . TYR D 1 159 ? 123.919 135.977 148.889 1.00 54.70 159 TYR D C 1
ATOM 21020 O O . TYR D 1 159 ? 123.214 136.845 148.375 1.00 53.02 159 TYR D O 1
ATOM 21038 C CA . GLN D 1 170 ? 127.456 121.548 136.718 1.00 44.60 170 GLN D CA 1
ATOM 21039 C C . GLN D 1 170 ? 127.497 120.224 135.963 1.00 48.20 170 GLN D C 1
ATOM 21040 O O . GLN D 1 170 ? 128.122 120.119 134.908 1.00 47.14 170 GLN D O 1
ATOM 21042 N N . ARG D 1 171 ? 126.826 119.214 136.511 1.00 52.49 171 ARG D N 1
ATOM 21043 C CA . ARG D 1 171 ? 126.783 117.895 135.896 1.00 52.81 171 ARG D CA 1
ATOM 21044 C C . ARG D 1 171 ? 125.808 117.032 136.681 1.00 53.25 171 ARG D C 1
ATOM 21045 O O . ARG D 1 171 ? 125.588 117.246 137.877 1.00 55.46 171 ARG D O 1
ATOM 21066 N N . LEU D 1 172 ? 125.225 116.050 135.990 1.00 48.44 172 LEU D N 1
ATOM 21067 C CA . LEU D 1 172 ? 124.268 115.129 136.592 1.00 47.04 172 LEU D CA 1
ATOM 21068 C C . LEU D 1 172 ? 124.719 113.678 136.458 1.00 48.52 172 LEU D C 1
ATOM 21069 O O . LEU D 1 172 ? 123.890 112.764 136.522 1.00 48.64 172 LEU D O 1
ATOM 21085 N N . ASP D 1 173 ? 126.016 113.447 136.281 1.00 51.81 173 ASP D N 1
ATOM 21086 C CA . ASP D 1 173 ? 126.528 112.092 136.168 1.00 50.18 173 ASP D CA 1
ATOM 21087 C C . ASP D 1 173 ? 126.378 111.353 137.495 1.00 49.52 173 ASP D C 1
ATOM 21088 O O . ASP D 1 173 ? 126.249 111.956 138.564 1.00 49.77 173 ASP D O 1
ATOM 21097 N N . ASN D 1 174 ? 126.395 110.023 137.414 1.00 48.88 174 ASN D N 1
ATOM 21098 C CA . ASN D 1 174 ? 126.283 109.169 138.589 1.00 49.94 174 ASN D CA 1
ATOM 21099 C C . ASN D 1 174 ? 127.606 108.999 139.325 1.00 49.39 174 ASN D C 1
ATOM 21100 O O . ASN D 1 174 ? 127.727 108.093 140.157 1.00 46.90 174 ASN D O 1
ATOM 21111 N N . SER D 1 175 ? 128.594 109.843 139.042 1.00 47.10 175 SER D N 1
ATOM 21112 C CA . SER D 1 175 ? 129.863 109.767 139.748 1.00 45.81 175 SER D CA 1
ATOM 21113 C C . SER D 1 175 ? 129.652 110.018 141.236 1.00 45.03 175 SER D C 1
ATOM 21114 O O . SER D 1 175 ? 128.778 110.789 141.642 1.00 45.54 175 SER D O 1
ATOM 21122 N N . ALA D 1 176 ? 130.465 109.351 142.057 1.00 44.30 176 ALA D N 1
ATOM 21123 C CA . ALA D 1 176 ? 130.372 109.554 143.498 1.00 44.41 176 ALA D CA 1
ATOM 21124 C C . ALA D 1 176 ? 130.536 111.022 143.861 1.00 45.72 176 ALA D C 1
ATOM 21125 O O . ALA D 1 176 ? 129.969 111.481 144.857 1.00 46.46 176 ALA D O 1
ATOM 21132 N N . PHE D 1 177 ? 131.300 111.773 143.067 1.00 47.32 177 PHE D N 1
ATOM 21133 C CA . PHE D 1 177 ? 131.407 113.212 143.280 1.00 49.51 177 PHE D CA 1
ATOM 21134 C C . PHE D 1 177 ? 130.041 113.882 143.175 1.00 47.70 177 PHE D C 1
ATOM 21135 O O . PHE D 1 177 ? 129.629 114.626 144.073 1.00 45.68 177 PHE D O 1
ATOM 21152 N N . SER D 1 178 ? 129.321 113.623 142.082 1.00 44.56 178 SER D N 1
ATOM 21153 C CA . SER D 1 178 ? 128.013 114.243 141.896 1.00 45.24 178 SER D CA 1
ATOM 21154 C C . SER D 1 178 ? 127.021 113.774 142.953 1.00 45.46 178 SER D C 1
ATOM 21155 O O . SER D 1 178 ? 126.254 114.579 143.494 1.00 44.40 178 SER D O 1
ATOM 21163 N N . ARG D 1 179 ? 127.016 112.475 143.258 1.00 43.68 179 ARG D N 1
ATOM 21164 C CA . ARG D 1 179 ? 126.082 111.962 144.255 1.00 43.77 179 ARG D CA 1
ATOM 21165 C C . ARG D 1 179 ? 126.377 112.516 145.642 1.00 44.63 179 ARG D C 1
ATOM 21166 O O . ARG D 1 179 ? 125.452 112.705 146.440 1.00 46.92 179 ARG D O 1
ATOM 21187 N N . LEU D 1 180 ? 127.644 112.783 145.949 1.00 43.42 180 LEU D N 1
ATOM 21188 C CA . LEU D 1 180 ? 128.030 113.342 147.236 1.00 46.10 180 LEU D CA 1
ATOM 21189 C C . LEU D 1 180 ? 127.972 114.862 147.256 1.00 46.54 180 LEU D C 1
ATOM 21190 O O . LEU D 1 180 ? 128.147 115.460 148.322 1.00 47.77 180 LEU D O 1
ATOM 21206 N N . SER D 1 181 ? 127.734 115.499 146.107 1.00 45.10 181 SER D N 1
ATOM 21207 C CA . SER D 1 181 ? 127.475 116.933 146.098 1.00 45.51 181 SER D CA 1
ATOM 21208 C C . SER D 1 181 ? 126.156 117.276 146.776 1.00 46.59 181 SER D C 1
ATOM 21209 O O . SER D 1 181 ? 125.950 118.433 147.157 1.00 47.05 181 SER D O 1
ATOM 21217 N N . GLY D 1 182 ? 125.260 116.299 146.932 1.00 44.60 182 GLY D N 1
ATOM 21218 C CA . GLY D 1 182 ? 124.012 116.555 147.628 1.00 43.37 182 GLY D CA 1
ATOM 21219 C C . GLY D 1 182 ? 124.213 116.946 149.078 1.00 44.80 182 GLY D C 1
ATOM 21220 O O . GLY D 1 182 ? 123.370 117.632 149.662 1.00 43.38 182 GLY D O 1
ATOM 21224 N N . TYR D 1 183 ? 125.323 116.517 149.681 1.00 45.70 183 TYR D N 1
ATOM 21225 C CA . TYR D 1 183 ? 125.651 116.839 151.064 1.00 45.70 183 TYR D CA 1
ATOM 21226 C C . TYR D 1 183 ? 126.583 118.043 151.168 1.00 45.89 183 TYR D C 1
ATOM 21227 O O . TYR D 1 183 ? 127.360 118.146 152.123 1.00 46.97 183 TYR D O 1
ATOM 21245 N N . ASP D 1 184 ? 126.521 118.956 150.202 1.00 51.00 184 ASP D N 1
ATOM 21246 C CA . ASP D 1 184 ? 127.373 120.142 150.190 1.00 54.16 184 ASP D CA 1
ATOM 21247 C C . ASP D 1 184 ? 126.685 121.247 150.982 1.00 52.17 184 ASP D C 1
ATOM 21248 O O . ASP D 1 184 ? 125.611 121.721 150.595 1.00 51.77 184 ASP D O 1
ATOM 21257 N N . ASP D 1 185 ? 127.303 121.661 152.089 1.00 49.55 185 ASP D N 1
ATOM 21258 C CA . ASP D 1 185 ? 126.740 122.693 152.959 1.00 46.15 185 ASP D CA 1
ATOM 21259 C C . ASP D 1 185 ? 125.323 122.332 153.394 1.00 45.38 185 ASP D C 1
ATOM 21260 O O . ASP D 1 185 ? 124.495 123.209 153.646 1.00 47.37 185 ASP D O 1
ATOM 21269 N N . CYS D 1 186 ? 125.040 121.032 153.488 1.00 43.69 186 CYS D N 1
ATOM 21270 C CA . CYS D 1 186 ? 123.669 120.584 153.696 1.00 43.30 186 CYS D CA 1
ATOM 21271 C C . CYS D 1 186 ? 123.092 121.098 155.008 1.00 44.81 186 CYS D C 1
ATOM 21272 O O . CYS D 1 186 ? 121.880 121.323 155.104 1.00 45.35 186 CYS D O 1
ATOM 21280 N N . LEU D 1 187 ? 123.930 121.289 156.025 1.00 43.66 187 LEU D N 1
ATOM 21281 C CA . LEU D 1 187 ? 123.471 121.725 157.337 1.00 42.68 187 LEU D CA 1
ATOM 21282 C C . LEU D 1 187 ? 123.687 123.215 157.568 1.00 43.05 187 LEU D C 1
ATOM 21283 O O . LEU D 1 187 ? 123.431 123.704 158.672 1.00 41.79 187 LEU D O 1
ATOM 21299 N N . SER D 1 188 ? 124.157 123.943 156.557 1.00 43.05 188 SER D N 1
ATOM 21300 C CA . SER D 1 188 ? 124.239 125.400 156.593 1.00 44.67 188 SER D CA 1
ATOM 21301 C C . SER D 1 188 ? 123.825 125.975 155.245 1.00 44.06 188 SER D C 1
ATOM 21302 O O . SER D 1 188 ? 124.468 126.885 154.712 1.00 44.40 188 SER D O 1
ATOM 21310 N N . ALA D 1 189 ? 122.744 125.447 154.678 1.00 34.92 189 ALA D N 1
ATOM 21311 C CA . ALA D 1 189 ? 122.355 125.764 153.312 1.00 35.53 189 ALA D CA 1
ATOM 21312 C C . ALA D 1 189 ? 121.749 127.159 153.205 1.00 37.82 189 ALA D C 1
ATOM 21313 O O . ALA D 1 189 ? 121.199 127.701 154.168 1.00 37.61 189 ALA D O 1
ATOM 21320 N N . THR D 1 190 ? 121.856 127.736 152.008 1.00 41.22 190 THR D N 1
ATOM 21321 C CA . THR D 1 190 ? 121.285 129.037 151.684 1.00 41.34 190 THR D CA 1
ATOM 21322 C C . THR D 1 190 ? 120.443 128.906 150.423 1.00 39.73 190 THR D C 1
ATOM 21323 O O . THR D 1 190 ? 120.822 128.193 149.490 1.00 40.55 190 THR D O 1
ATOM 21334 N N . SER D 1 191 ? 119.302 129.596 150.397 1.00 36.25 191 SER D N 1
ATOM 21335 C CA . SER D 1 191 ? 118.296 129.403 149.356 1.00 35.72 191 SER D CA 1
ATOM 21336 C C . SER D 1 191 ? 117.775 130.740 148.820 1.00 36.76 191 SER D C 1
ATOM 21337 O O . SER D 1 191 ? 116.575 130.968 148.704 1.00 39.22 191 SER D O 1
ATOM 21345 N N . ASN D 1 192 ? 118.682 131.655 148.480 1.00 36.11 192 ASN D N 1
ATOM 21346 C CA . ASN D 1 192 ? 118.261 132.901 147.856 1.00 36.96 192 ASN D CA 1
ATOM 21347 C C . ASN D 1 192 ? 117.846 132.638 146.406 1.00 37.19 192 ASN D C 1
ATOM 21348 O O . ASN D 1 192 ? 117.752 131.493 145.956 1.00 39.27 192 ASN D O 1
ATOM 21359 N N . TYR D 1 193 ? 117.595 133.712 145.657 1.00 38.05 193 TYR D N 1
ATOM 21360 C CA . TYR D 1 193 ? 116.976 133.599 144.341 1.00 36.91 193 TYR D CA 1
ATOM 21361 C C . TYR D 1 193 ? 117.948 133.746 143.176 1.00 35.28 193 TYR D C 1
ATOM 21362 O O . TYR D 1 193 ? 117.689 133.190 142.104 1.00 35.13 193 TYR D O 1
ATOM 21380 N N . LYS D 1 194 ? 119.055 134.473 143.343 1.00 38.44 194 LYS D N 1
ATOM 21381 C CA . LYS D 1 194 ? 119.961 134.701 142.219 1.00 36.59 194 LYS D CA 1
ATOM 21382 C C . LYS D 1 194 ? 120.682 133.418 141.813 1.00 39.89 194 LYS D C 1
ATOM 21383 O O . LYS D 1 194 ? 120.798 133.110 140.617 1.00 41.80 194 LYS D O 1
ATOM 21402 N N . GLN D 1 195 ? 121.170 132.658 142.795 1.00 37.10 195 GLN D N 1
ATOM 21403 C CA . GLN D 1 195 ? 121.858 131.406 142.495 1.00 35.46 195 GLN D CA 1
ATOM 21404 C C . GLN D 1 195 ? 120.924 130.430 141.791 1.00 35.03 195 GLN D C 1
ATOM 21405 O O . GLN D 1 195 ? 121.334 129.716 140.862 1.00 38.60 195 GLN D O 1
ATOM 21419 N N . PHE D 1 196 ? 119.666 130.372 142.237 1.00 25.61 196 PHE D N 1
ATOM 21420 C CA . PHE D 1 196 ? 118.684 129.520 141.579 1.00 31.09 196 PHE D CA 1
ATOM 21421 C C . PHE D 1 196 ? 118.539 129.904 140.115 1.00 28.91 196 PHE D C 1
ATOM 21422 O O . PHE D 1 196 ? 118.524 129.040 139.231 1.00 26.13 196 PHE D O 1
ATOM 21439 N N . GLU D 1 197 ? 118.430 131.204 139.844 1.00 30.06 197 GLU D N 1
ATOM 21440 C CA . GLU D 1 197 ? 118.336 131.666 138.466 1.00 28.76 197 GLU D CA 1
ATOM 21441 C C . GLU D 1 197 ? 119.534 131.191 137.658 1.00 29.70 197 GLU D C 1
ATOM 21442 O O . GLU D 1 197 ? 119.381 130.628 136.567 1.00 30.23 197 GLU D O 1
ATOM 21454 N N . GLN D 1 198 ? 120.740 131.380 138.199 1.00 30.89 198 GLN D N 1
ATOM 21455 C CA . GLN D 1 198 ? 121.941 130.995 137.464 1.00 27.89 198 GLN D CA 1
ATOM 21456 C C . GLN D 1 198 ? 121.914 129.515 137.095 1.00 29.84 198 GLN D C 1
ATOM 21457 O O . GLN D 1 198 ? 122.056 129.150 135.917 1.00 34.10 198 GLN D O 1
ATOM 21471 N N . TRP D 1 199 ? 121.715 128.640 138.086 1.00 28.09 199 TRP D N 1
ATOM 21472 C CA . TRP D 1 199 ? 121.886 127.221 137.786 1.00 25.62 199 TRP D CA 1
ATOM 21473 C C . TRP D 1 199 ? 120.702 126.654 137.009 1.00 24.10 199 TRP D C 1
ATOM 21474 O O . TRP D 1 199 ? 120.894 125.762 136.173 1.00 26.67 199 TRP D O 1
ATOM 21495 N N . TYR D 1 200 ? 119.490 127.178 137.211 1.00 21.31 200 TYR D N 1
ATOM 21496 C CA . TYR D 1 200 ? 118.363 126.726 136.402 1.00 23.03 200 TYR D CA 1
ATOM 21497 C C . TYR D 1 200 ? 118.528 127.149 134.944 1.00 26.96 200 TYR D C 1
ATOM 21498 O O . TYR D 1 200 ? 118.223 126.373 134.026 1.00 23.67 200 TYR D O 1
ATOM 21516 N N . SER D 1 201 ? 119.017 128.372 134.706 1.00 26.31 201 SER D N 1
ATOM 21517 C CA . SER D 1 201 ? 119.274 128.801 133.335 1.00 23.87 201 SER D CA 1
ATOM 21518 C C . SER D 1 201 ? 120.334 127.928 132.677 1.00 23.77 201 SER D C 1
ATOM 21519 O O . SER D 1 201 ? 120.188 127.526 131.511 1.00 28.00 201 SER D O 1
ATOM 21527 N N . TRP D 1 202 ? 121.416 127.625 133.404 1.00 23.71 202 TRP D N 1
ATOM 21528 C CA . TRP D 1 202 ? 122.425 126.734 132.841 1.00 22.12 202 TRP D CA 1
ATOM 21529 C C . TRP D 1 202 ? 121.819 125.378 132.508 1.00 25.02 202 TRP D C 1
ATOM 21530 O O . TRP D 1 202 ? 122.116 124.796 131.458 1.00 27.29 202 TRP D O 1
ATOM 21551 N N . LEU D 1 203 ? 120.966 124.857 133.392 1.00 27.53 203 LEU D N 1
ATOM 21552 C CA . LEU D 1 203 ? 120.341 123.564 133.141 1.00 23.10 203 LEU D CA 1
ATOM 21553 C C . LEU D 1 203 ? 119.507 123.593 131.866 1.00 25.04 203 LEU D C 1
ATOM 21554 O O . LEU D 1 203 ? 119.539 122.644 131.074 1.00 26.33 203 LEU D O 1
ATOM 21570 N N . TRP D 1 204 ? 118.751 124.672 131.651 1.00 28.98 204 TRP D N 1
ATOM 21571 C CA . TRP D 1 204 ? 117.877 124.722 130.480 1.00 25.66 204 TRP D CA 1
ATOM 21572 C C . TRP D 1 204 ? 118.654 124.907 129.179 1.00 25.77 204 TRP D C 1
ATOM 21573 O O . TRP D 1 204 ? 118.231 124.397 128.129 1.00 24.88 204 TRP D O 1
ATOM 21594 N N . LEU D 1 205 ? 119.773 125.638 129.212 1.00 24.26 205 LEU D N 1
ATOM 21595 C CA . LEU D 1 205 ? 120.496 125.898 127.968 1.00 20.95 205 LEU D CA 1
ATOM 21596 C C . LEU D 1 205 ? 120.988 124.607 127.317 1.00 25.03 205 LEU D C 1
ATOM 21597 O O . LEU D 1 205 ? 120.863 124.432 126.099 1.00 27.70 205 LEU D O 1
ATOM 21613 N N . SER D 1 206 ? 121.547 123.687 128.108 1.00 29.27 206 SER D N 1
ATOM 21614 C CA . SER D 1 206 ? 122.059 122.440 127.543 1.00 26.17 206 SER D CA 1
ATOM 21615 C C . SER D 1 206 ? 120.933 121.578 126.982 1.00 26.00 206 SER D C 1
ATOM 21616 O O . SER D 1 206 ? 121.085 120.948 125.924 1.00 34.50 206 SER D O 1
ATOM 21624 N N . TYR D 1 207 ? 119.800 121.527 127.682 1.00 27.09 207 TYR D N 1
ATOM 21625 C CA . TYR D 1 207 ? 118.669 120.751 127.189 1.00 27.73 207 TYR D CA 1
ATOM 21626 C C . TYR D 1 207 ? 118.179 121.299 125.856 1.00 23.13 207 TYR D C 1
ATOM 21627 O O . TYR D 1 207 ? 117.864 120.532 124.937 1.00 22.24 207 TYR D O 1
ATOM 21645 N N . ARG D 1 208 ? 118.112 122.627 125.730 1.00 27.60 208 ARG D N 1
ATOM 21646 C CA . ARG D 1 208 ? 117.714 123.213 124.453 1.00 27.48 208 ARG D CA 1
ATOM 21647 C C . ARG D 1 208 ? 118.746 122.936 123.367 1.00 25.56 208 ARG D C 1
ATOM 21648 O O . ARG D 1 208 ? 118.384 122.700 122.208 1.00 24.14 208 ARG D O 1
ATOM 21669 N N . GLU D 1 209 ? 120.033 122.956 123.717 1.00 25.23 209 GLU D N 1
ATOM 21670 C CA . GLU D 1 209 ? 121.060 122.596 122.744 1.00 23.48 209 GLU D CA 1
ATOM 21671 C C . GLU D 1 209 ? 120.816 121.196 122.194 1.00 26.55 209 GLU D C 1
ATOM 21672 O O . GLU D 1 209 ? 120.847 120.977 120.977 1.00 27.08 209 GLU D O 1
ATOM 21684 N N . HIS D 1 210 ? 120.569 120.231 123.083 1.00 31.24 210 HIS D N 1
ATOM 21685 C CA . HIS D 1 210 ? 120.361 118.857 122.630 1.00 27.97 210 HIS D CA 1
ATOM 21686 C C . HIS D 1 210 ? 119.077 118.725 121.815 1.00 27.36 210 HIS D C 1
ATOM 21687 O O . HIS D 1 210 ? 119.045 118.008 120.805 1.00 26.60 210 HIS D O 1
ATOM 21700 N N . GLN D 1 211 ? 118.009 119.409 122.233 1.00 28.17 211 GLN D N 1
ATOM 21701 C CA . GLN D 1 211 ? 116.765 119.362 121.470 1.00 26.94 211 GLN D CA 1
ATOM 21702 C C . GLN D 1 211 ? 116.964 119.906 120.061 1.00 28.83 211 GLN D C 1
ATOM 21703 O O . GLN D 1 211 ? 116.475 119.323 119.086 1.00 27.72 211 GLN D O 1
ATOM 21717 N N . ILE D 1 212 ? 117.681 121.023 119.931 1.00 29.44 212 ILE D N 1
ATOM 21718 C CA . ILE D 1 212 ? 117.896 121.605 118.611 1.00 26.31 212 ILE D CA 1
ATOM 21719 C C . ILE D 1 212 ? 118.799 120.709 117.774 1.00 26.35 212 ILE D C 1
ATOM 21720 O O . ILE D 1 212 ? 118.611 120.579 116.559 1.00 26.16 212 ILE D O 1
ATOM 21736 N N . THR D 1 213 ? 119.794 120.079 118.404 1.00 28.73 213 THR D N 1
ATOM 21737 C CA . THR D 1 213 ? 120.637 119.140 117.673 1.00 26.38 213 THR D CA 1
ATOM 21738 C C . THR D 1 213 ? 119.809 117.998 117.103 1.00 29.05 213 THR D C 1
ATOM 21739 O O . THR D 1 213 ? 120.000 117.597 115.949 1.00 32.78 213 THR D O 1
ATOM 21750 N N . GLN D 1 214 ? 118.879 117.461 117.897 1.00 32.80 214 GLN D N 1
ATOM 21751 C CA . GLN D 1 214 ? 118.002 116.413 117.381 1.00 32.83 214 GLN D CA 1
ATOM 21752 C C . GLN D 1 214 ? 117.073 116.941 116.295 1.00 31.89 214 GLN D C 1
ATOM 21753 O O . GLN D 1 214 ? 116.743 116.208 115.356 1.00 32.24 214 GLN D O 1
ATOM 21767 N N . LEU D 1 215 ? 116.635 118.197 116.405 1.00 30.74 215 LEU D N 1
ATOM 21768 C CA . LEU D 1 215 ? 115.813 118.783 115.349 1.00 30.89 215 LEU D CA 1
ATOM 21769 C C . LEU D 1 215 ? 116.570 118.853 114.027 1.00 32.02 215 LEU D C 1
ATOM 21770 O O . LEU D 1 215 ? 116.021 118.519 112.971 1.00 31.06 215 LEU D O 1
ATOM 21786 N N . GLU D 1 216 ? 117.829 119.296 114.064 1.00 36.14 216 GLU D N 1
ATOM 21787 C CA . GLU D 1 216 ? 118.572 119.503 112.824 1.00 30.46 216 GLU D CA 1
ATOM 21788 C C . GLU D 1 216 ? 118.895 118.183 112.135 1.00 35.64 216 GLU D C 1
ATOM 21789 O O . GLU D 1 216 ? 118.809 118.082 110.905 1.00 38.24 216 GLU D O 1
ATOM 21801 N N . SER D 1 217 ? 119.268 117.162 112.904 1.00 40.29 217 SER D N 1
ATOM 21802 C CA . SER D 1 217 ? 119.712 115.876 112.366 1.00 40.15 217 SER D CA 1
ATOM 21803 C C . SER D 1 217 ? 118.885 114.764 112.996 1.00 38.67 217 SER D C 1
ATOM 21804 O O . SER D 1 217 ? 119.294 114.158 113.995 1.00 43.39 217 SER D O 1
ATOM 21812 N N . PRO D 1 218 ? 117.710 114.465 112.435 1.00 37.81 218 PRO D N 1
ATOM 21813 C CA . PRO D 1 218 ? 116.902 113.365 112.976 1.00 42.19 218 PRO D CA 1
ATOM 21814 C C . PRO D 1 218 ? 117.560 112.014 112.744 1.00 43.65 218 PRO D C 1
ATOM 21815 O O . PRO D 1 218 ? 117.079 111.201 111.948 1.00 41.43 218 PRO D O 1
ATOM 21826 N N . SER D 1 219 ? 118.669 111.769 113.447 1.00 50.20 219 SER D N 1
ATOM 21827 C CA . SER D 1 219 ? 119.420 110.532 113.281 1.00 49.16 219 SER D CA 1
ATOM 21828 C C . SER D 1 219 ? 119.907 109.961 114.608 1.00 51.71 219 SER D C 1
ATOM 21829 O O . SER D 1 219 ? 120.673 108.989 114.600 1.00 51.74 219 SER D O 1
ATOM 21837 N N . ALA D 1 220 ? 119.495 110.528 115.740 1.00 49.36 220 ALA D N 1
ATOM 21838 C CA . ALA D 1 220 ? 119.943 110.081 117.055 1.00 49.15 220 ALA D CA 1
ATOM 21839 C C . ALA D 1 220 ? 118.773 110.031 118.026 1.00 50.40 220 ALA D C 1
ATOM 21840 O O . ALA D 1 220 ? 118.905 110.377 119.205 1.00 49.33 220 ALA D O 1
ATOM 21847 N N . LYS D 1 221 ? 117.606 109.597 117.543 1.00 51.94 221 LYS D N 1
ATOM 21848 C CA . LYS D 1 221 ? 116.406 109.631 118.374 1.00 52.17 221 LYS D CA 1
ATOM 21849 C C . LYS D 1 221 ? 116.548 108.724 119.591 1.00 51.78 221 LYS D C 1
ATOM 21850 O O . LYS D 1 221 ? 116.183 109.112 120.708 1.00 52.32 221 LYS D O 1
ATOM 21869 N N . LEU D 1 222 ? 117.071 107.513 119.398 1.00 51.35 222 LEU D N 1
ATOM 21870 C CA . LEU D 1 222 ? 117.339 106.590 120.494 1.00 53.03 222 LEU D CA 1
ATOM 21871 C C . LEU D 1 222 ? 118.830 106.350 120.695 1.00 54.35 222 LEU D C 1
ATOM 21872 O O . LEU D 1 222 ? 119.209 105.424 121.420 1.00 53.34 222 LEU D O 1
ATOM 21888 N N . LYS D 1 223 ? 119.681 107.160 120.075 1.00 55.71 223 LYS D N 1
ATOM 21889 C CA . LYS D 1 223 ? 121.125 107.032 120.227 1.00 55.07 223 LYS D CA 1
ATOM 21890 C C . LYS D 1 223 ? 121.539 107.221 121.682 1.00 54.56 223 LYS D C 1
ATOM 21891 O O . LYS D 1 223 ? 121.583 106.263 122.454 1.00 54.83 223 LYS D O 1
ATOM 21910 N N . GLY D 1 225 ? 121.788 110.669 125.265 1.00 50.71 225 GLY D N 1
ATOM 21911 C CA . GLY D 1 225 ? 122.337 109.406 125.725 1.00 51.46 225 GLY D CA 1
ATOM 21912 C C . GLY D 1 225 ? 122.159 109.201 127.216 1.00 51.56 225 GLY D C 1
ATOM 21913 O O . GLY D 1 225 ? 121.153 108.648 127.661 1.00 52.44 225 GLY D O 1
ATOM 21916 N N . VAL D 1 226 ? 123.142 109.649 127.990 1.00 47.52 226 VAL D N 1
ATOM 21917 C CA . VAL D 1 226 ? 123.109 109.543 129.445 1.00 46.79 226 VAL D CA 1
ATOM 21918 C C . VAL D 1 226 ? 122.779 110.882 130.090 1.00 44.83 226 VAL D C 1
ATOM 21919 O O . VAL D 1 226 ? 121.846 110.982 130.887 1.00 44.59 226 VAL D O 1
ATOM 21932 N N . ARG D 1 227 ? 123.533 111.930 129.748 1.00 46.28 227 ARG D N 1
ATOM 21933 C CA . ARG D 1 227 ? 123.267 113.249 130.313 1.00 48.22 227 ARG D CA 1
ATOM 21934 C C . ARG D 1 227 ? 121.917 113.793 129.861 1.00 46.88 227 ARG D C 1
ATOM 21935 O O . ARG D 1 227 ? 121.270 114.542 130.602 1.00 45.55 227 ARG D O 1
ATOM 21956 N N . VAL D 1 228 ? 121.476 113.428 128.655 1.00 44.23 228 VAL D N 1
ATOM 21957 C CA . VAL D 1 228 ? 120.236 113.978 128.112 1.00 44.66 228 VAL D CA 1
ATOM 21958 C C . VAL D 1 228 ? 119.054 113.603 128.997 1.00 47.79 228 VAL D C 1
ATOM 21959 O O . VAL D 1 228 ? 118.251 114.459 129.393 1.00 47.94 228 VAL D O 1
ATOM 21972 N N . GLN D 1 229 ? 118.927 112.313 129.316 1.00 49.05 229 GLN D N 1
ATOM 21973 C CA . GLN D 1 229 ? 117.799 111.866 130.124 1.00 45.97 229 GLN D CA 1
ATOM 21974 C C . GLN D 1 229 ? 117.903 112.394 131.547 1.00 42.71 229 GLN D C 1
ATOM 21975 O O . GLN D 1 229 ? 116.888 112.750 132.158 1.00 44.75 229 GLN D O 1
ATOM 21989 N N . ARG D 1 230 ? 119.120 112.450 132.092 1.00 41.08 230 ARG D N 1
ATOM 21990 C CA . ARG D 1 230 ? 119.315 113.067 133.398 1.00 43.51 230 ARG D CA 1
ATOM 21991 C C . ARG D 1 230 ? 118.741 114.477 133.415 1.00 47.62 230 ARG D C 1
ATOM 21992 O O . ARG D 1 230 ? 117.952 114.833 134.299 1.00 48.34 230 ARG D O 1
ATOM 22013 N N . MET D 1 231 ? 119.121 115.291 132.426 1.00 42.39 231 MET D N 1
ATOM 22014 C CA . MET D 1 231 ? 118.654 116.672 132.372 1.00 40.37 231 MET D CA 1
ATOM 22015 C C . MET D 1 231 ? 117.138 116.734 132.235 1.00 38.82 231 MET D C 1
ATOM 22016 O O . MET D 1 231 ? 116.464 117.482 132.957 1.00 38.80 231 MET D O 1
ATOM 22030 N N . LYS D 1 232 ? 116.582 115.946 131.311 1.00 34.76 232 LYS D N 1
ATOM 22031 C CA . LYS D 1 232 ? 115.143 115.997 131.073 1.00 36.77 232 LYS D CA 1
ATOM 22032 C C . LYS D 1 232 ? 114.367 115.636 132.333 1.00 41.41 232 LYS D C 1
ATOM 22033 O O . LYS D 1 232 ? 113.413 116.326 132.714 1.00 43.21 232 LYS D O 1
ATOM 22052 N N . GLU D 1 233 ? 114.775 114.561 133.008 1.00 41.64 233 GLU D N 1
ATOM 22053 C CA . GLU D 1 233 ? 114.019 114.101 134.163 1.00 40.38 233 GLU D CA 1
ATOM 22054 C C . GLU D 1 233 ? 114.221 115.016 135.365 1.00 38.05 233 GLU D C 1
ATOM 22055 O O . GLU D 1 233 ? 113.290 115.206 136.157 1.00 41.33 233 GLU D O 1
ATOM 22067 N N . ALA D 1 234 ? 115.413 115.600 135.518 1.00 32.59 234 ALA D N 1
ATOM 22068 C CA . ALA D 1 234 ? 115.606 116.590 136.571 1.00 31.93 234 ALA D CA 1
ATOM 22069 C C . ALA D 1 234 ? 114.691 117.788 136.362 1.00 32.20 234 ALA D C 1
ATOM 22070 O O . ALA D 1 234 ? 114.077 118.290 137.315 1.00 35.13 234 ALA D O 1
ATOM 22077 N N . ILE D 1 235 ? 114.580 118.258 135.116 1.00 29.35 235 ILE D N 1
ATOM 22078 C CA . ILE D 1 235 ? 113.679 119.370 134.834 1.00 28.95 235 ILE D CA 1
ATOM 22079 C C . ILE D 1 235 ? 112.241 118.974 135.139 1.00 30.20 235 ILE D C 1
ATOM 22080 O O . ILE D 1 235 ? 111.474 119.759 135.710 1.00 33.67 235 ILE D O 1
ATOM 22096 N N . GLN D 1 236 ? 111.849 117.755 134.762 1.00 32.51 236 GLN D N 1
ATOM 22097 C CA . GLN D 1 236 ? 110.492 117.304 135.058 1.00 35.80 236 GLN D CA 1
ATOM 22098 C C . GLN D 1 236 ? 110.221 117.312 136.558 1.00 35.88 236 GLN D C 1
ATOM 22099 O O . GLN D 1 236 ? 109.167 117.782 137.004 1.00 35.15 236 GLN D O 1
ATOM 22113 N N . ALA D 1 237 ? 111.164 116.803 137.353 1.00 31.48 237 ALA D N 1
ATOM 22114 C CA . ALA D 1 237 ? 110.969 116.755 138.800 1.00 29.64 237 ALA D CA 1
ATOM 22115 C C . ALA D 1 237 ? 110.845 118.156 139.388 1.00 30.67 237 ALA D C 1
ATOM 22116 O O . ALA D 1 237 ? 109.947 118.430 140.199 1.00 33.23 237 ALA D O 1
ATOM 22123 N N . ILE D 1 238 ? 111.748 119.060 138.996 1.00 33.06 238 ILE D N 1
ATOM 22124 C CA . ILE D 1 238 ? 111.716 120.412 139.548 1.00 23.25 238 ILE D CA 1
ATOM 22125 C C . ILE D 1 238 ? 110.418 121.111 139.166 1.00 22.96 238 ILE D C 1
ATOM 22126 O O . ILE D 1 238 ? 109.792 121.794 139.991 1.00 28.73 238 ILE D O 1
ATOM 22142 N N . GLN D 1 239 ? 109.994 120.959 137.909 1.00 27.40 239 GLN D N 1
ATOM 22143 C CA . GLN D 1 239 ? 108.746 121.571 137.471 1.00 26.88 239 GLN D CA 1
ATOM 22144 C C . GLN D 1 239 ? 107.563 121.014 138.246 1.00 26.01 239 GLN D C 1
ATOM 22145 O O . GLN D 1 239 ? 106.661 121.763 138.633 1.00 30.55 239 GLN D O 1
ATOM 22153 N N . GLN D 1 240 ? 107.546 119.702 138.484 1.00 32.84 240 GLN D N 1
ATOM 22154 C CA . GLN D 1 240 ? 106.439 119.102 139.221 1.00 31.00 240 GLN D CA 1
ATOM 22155 C C . GLN D 1 240 ? 106.373 119.644 140.645 1.00 32.44 240 GLN D C 1
ATOM 22156 O O . GLN D 1 240 ? 105.287 119.946 141.156 1.00 32.31 240 GLN D O 1
ATOM 22170 N N . ALA D 1 241 ? 107.528 119.793 141.298 1.00 26.29 241 ALA D N 1
ATOM 22171 C CA . ALA D 1 241 ? 107.535 120.328 142.659 1.00 24.48 241 ALA D CA 1
ATOM 22172 C C . ALA D 1 241 ? 107.053 121.779 142.689 1.00 28.98 241 ALA D C 1
ATOM 22173 O O . ALA D 1 241 ? 106.202 122.151 143.512 1.00 30.84 241 ALA D O 1
ATOM 22180 N N . ILE D 1 242 ? 107.585 122.621 141.801 1.00 30.24 242 ILE D N 1
ATOM 22181 C CA . ILE D 1 242 ? 107.161 124.019 141.810 1.00 25.39 242 ILE D CA 1
ATOM 22182 C C . ILE D 1 242 ? 105.686 124.131 141.440 1.00 25.24 242 ILE D C 1
ATOM 22183 O O . ILE D 1 242 ? 104.991 125.049 141.894 1.00 23.14 242 ILE D O 1
ATOM 22199 N N . ASN D 1 243 ? 105.184 123.211 140.611 1.00 33.78 243 ASN D N 1
ATOM 22200 C CA . ASN D 1 243 ? 103.753 123.159 140.336 1.00 35.88 243 ASN D CA 1
ATOM 22201 C C . ASN D 1 243 ? 102.969 122.846 141.601 1.00 38.09 243 ASN D C 1
ATOM 22202 O O . ASN D 1 243 ? 101.939 123.473 141.876 1.00 38.43 243 ASN D O 1
ATOM 22213 N N . CYS D 1 244 ? 103.439 121.869 142.383 1.00 36.65 244 CYS D N 1
ATOM 22214 C CA . CYS D 1 244 ? 102.813 121.603 143.673 1.00 35.34 244 CYS D CA 1
ATOM 22215 C C . CYS D 1 244 ? 102.786 122.857 144.532 1.00 36.70 244 CYS D C 1
ATOM 22216 O O . CYS D 1 244 ? 101.862 123.047 145.331 1.00 36.58 244 CYS D O 1
ATOM 22224 N N . LEU D 1 245 ? 103.790 123.721 144.385 1.00 37.01 245 LEU D N 1
ATOM 22225 C CA . LEU D 1 245 ? 103.796 124.965 145.154 1.00 35.20 245 LEU D CA 1
ATOM 22226 C C . LEU D 1 245 ? 102.742 125.947 144.644 1.00 33.66 245 LEU D C 1
ATOM 22227 O O . LEU D 1 245 ? 101.835 126.341 145.386 1.00 36.31 245 LEU D O 1
ATOM 22243 N N . THR D 1 246 ? 102.844 126.360 143.379 1.00 36.99 246 THR D N 1
ATOM 22244 C CA . THR D 1 246 ? 102.124 127.541 142.906 1.00 35.13 246 THR D CA 1
ATOM 22245 C C . THR D 1 246 ? 100.823 127.244 142.169 1.00 34.78 246 THR D C 1
ATOM 22246 O O . THR D 1 246 ? 99.913 128.079 142.200 1.00 33.66 246 THR D O 1
ATOM 22257 N N . GLN D 1 247 ? 100.699 126.092 141.507 1.00 38.44 247 GLN D N 1
ATOM 22258 C CA . GLN D 1 247 ? 99.620 125.920 140.537 1.00 37.59 247 GLN D CA 1
ATOM 22259 C C . GLN D 1 247 ? 98.230 126.012 141.156 1.00 41.81 247 GLN D C 1
ATOM 22260 O O . GLN D 1 247 ? 97.265 126.279 140.432 1.00 40.10 247 GLN D O 1
ATOM 22274 N N . GLN D 1 248 ? 98.093 125.796 142.465 1.00 45.41 248 GLN D N 1
ATOM 22275 C CA . GLN D 1 248 ? 96.758 125.786 143.061 1.00 41.37 248 GLN D CA 1
ATOM 22276 C C . GLN D 1 248 ? 96.271 127.196 143.380 1.00 41.25 248 GLN D C 1
ATOM 22277 O O . GLN D 1 248 ? 95.169 127.583 142.976 1.00 39.28 248 GLN D O 1
ATOM 22291 N N . VAL D 1 249 ? 97.072 127.980 144.105 1.00 39.84 249 VAL D N 1
ATOM 22292 C CA . VAL D 1 249 ? 96.652 129.332 144.470 1.00 40.58 249 VAL D CA 1
ATOM 22293 C C . VAL D 1 249 ? 96.437 130.169 143.215 1.00 40.36 249 VAL D C 1
ATOM 22294 O O . VAL D 1 249 ? 95.331 130.654 142.947 1.00 38.34 249 VAL D O 1
ATOM 22307 N N . THR D 1 250 ? 97.491 130.346 142.427 1.00 43.86 250 THR D N 1
ATOM 22308 C CA . THR D 1 250 ? 97.417 131.031 141.146 1.00 38.80 250 THR D CA 1
ATOM 22309 C C . THR D 1 250 ? 97.385 130.012 140.011 1.00 39.54 250 THR D C 1
ATOM 22310 O O . THR D 1 250 ? 97.507 128.804 140.221 1.00 41.10 250 THR D O 1
ATOM 22321 N N . GLY D 1 251 ? 97.217 130.516 138.794 1.00 38.91 251 GLY D N 1
ATOM 22322 C CA . GLY D 1 251 ? 97.150 129.672 137.621 1.00 38.48 251 GLY D CA 1
ATOM 22323 C C . GLY D 1 251 ? 98.479 129.340 136.984 1.00 39.89 251 GLY D C 1
ATOM 22324 O O . GLY D 1 251 ? 98.506 128.683 135.939 1.00 41.26 251 GLY D O 1
ATOM 22328 N N . TRP D 1 252 ? 99.588 129.772 137.578 1.00 38.42 252 TRP D N 1
ATOM 22329 C CA . TRP D 1 252 ? 100.893 129.583 136.965 1.00 37.92 252 TRP D CA 1
ATOM 22330 C C . TRP D 1 252 ? 101.319 128.119 137.039 1.00 36.38 252 TRP D C 1
ATOM 22331 O O . TRP D 1 252 ? 100.853 127.349 137.882 1.00 37.24 252 TRP D O 1
ATOM 22352 N N . HIS D 1 253 ? 102.218 127.737 136.135 1.00 35.65 253 HIS D N 1
ATOM 22353 C CA . HIS D 1 253 ? 102.801 126.402 136.161 1.00 36.00 253 HIS D CA 1
ATOM 22354 C C . HIS D 1 253 ? 103.927 126.337 135.139 1.00 37.41 253 HIS D C 1
ATOM 22355 O O . HIS D 1 253 ? 104.037 127.189 134.254 1.00 38.59 253 HIS D O 1
ATOM 22368 N N . ASP D 1 254 ? 104.762 125.308 135.279 1.00 34.86 254 ASP D N 1
ATOM 22369 C CA . ASP D 1 254 ? 105.800 124.981 134.300 1.00 34.84 254 ASP D CA 1
ATOM 22370 C C . ASP D 1 254 ? 106.770 126.148 134.097 1.00 35.48 254 ASP D C 1
ATOM 22371 O O . ASP D 1 254 ? 106.871 126.731 133.016 1.00 36.67 254 ASP D O 1
ATOM 22380 N N . LEU D 1 255 ? 107.489 126.478 135.166 1.00 29.83 255 LEU D N 1
ATOM 22381 C CA . LEU D 1 255 ? 108.570 127.449 135.069 1.00 27.68 255 LEU D CA 1
ATOM 22382 C C . LEU D 1 255 ? 109.640 126.937 134.113 1.00 27.44 255 LEU D C 1
ATOM 22383 O O . LEU D 1 255 ? 110.053 125.777 134.193 1.00 28.78 255 LEU D O 1
ATOM 22399 N N . GLU D 1 256 ? 110.095 127.802 133.207 1.00 27.34 256 GLU D N 1
ATOM 22400 C CA . GLU D 1 256 ? 111.115 127.404 132.244 1.00 23.24 256 GLU D CA 1
ATOM 22401 C C . GLU D 1 256 ? 111.915 128.623 131.810 1.00 21.84 256 GLU D C 1
ATOM 22402 O O . GLU D 1 256 ? 111.623 129.754 132.196 1.00 26.64 256 GLU D O 1
ATOM 22414 N N . TYR D 1 257 ? 112.944 128.373 131.005 1.00 21.35 257 TYR D N 1
ATOM 22415 C CA . TYR D 1 257 ? 113.786 129.423 130.444 1.00 17.32 257 TYR D CA 1
ATOM 22416 C C . TYR D 1 257 ? 113.387 129.665 128.996 1.00 18.28 257 TYR D C 1
ATOM 22417 O O . TYR D 1 257 ? 113.185 128.712 128.237 1.00 21.86 257 TYR D O 1
ATOM 22435 N N . SER D 1 258 ? 113.274 130.936 128.616 1.00 20.37 258 SER D N 1
ATOM 22436 C CA . SER D 1 258 ? 112.852 131.323 127.277 1.00 14.59 258 SER D CA 1
ATOM 22437 C C . SER D 1 258 ? 113.840 132.337 126.726 1.00 18.35 258 SER D C 1
ATOM 22438 O O . SER D 1 258 ? 114.005 133.421 127.298 1.00 20.17 258 SER D O 1
ATOM 22446 N N . ALA D 1 259 ? 114.511 131.972 125.632 1.00 22.69 259 ALA D N 1
ATOM 22447 C CA . ALA D 1 259 ? 115.339 132.934 124.914 1.00 15.49 259 ALA D CA 1
ATOM 22448 C C . ALA D 1 259 ? 114.477 133.954 124.183 1.00 12.63 259 ALA D C 1
ATOM 22449 O O . ALA D 1 259 ? 114.807 135.145 124.150 1.00 13.87 259 ALA D O 1
ATOM 22456 N N . SER D 1 260 ? 113.368 133.505 123.592 1.00 13.06 260 SER D N 1
ATOM 22457 C CA . SER D 1 260 ? 112.517 134.405 122.822 1.00 8.97 260 SER D CA 1
ATOM 22458 C C . SER D 1 260 ? 111.984 135.537 123.689 1.00 10.32 260 SER D C 1
ATOM 22459 O O . SER D 1 260 ? 112.000 136.705 123.286 1.00 21.11 260 SER D O 1
ATOM 22467 N N . HIS D 1 261 ? 111.503 135.210 124.888 1.00 23.08 261 HIS D N 1
ATOM 22468 C CA . HIS D 1 261 ? 110.888 136.202 125.768 1.00 19.56 261 HIS D CA 1
ATOM 22469 C C . HIS D 1 261 ? 111.973 136.859 126.622 1.00 14.91 261 HIS D C 1
ATOM 22470 O O . HIS D 1 261 ? 112.059 136.684 127.837 1.00 25.11 261 HIS D O 1
ATOM 22483 N N . ASN D 1 262 ? 112.828 137.621 125.943 1.00 18.86 262 ASN D N 1
ATOM 22484 C CA . ASN D 1 262 ? 113.802 138.499 126.578 1.00 20.54 262 ASN D CA 1
ATOM 22485 C C . ASN D 1 262 ? 114.876 137.744 127.353 1.00 17.28 262 ASN D C 1
ATOM 22486 O O . ASN D 1 262 ? 115.527 138.324 128.226 1.00 22.02 262 ASN D O 1
ATOM 22497 N N . GLN D 1 263 ? 115.089 136.461 127.056 1.00 22.32 263 GLN D N 1
ATOM 22498 C CA . GLN D 1 263 ? 116.099 135.653 127.740 1.00 22.91 263 GLN D CA 1
ATOM 22499 C C . GLN D 1 263 ? 115.842 135.629 129.249 1.00 16.70 263 GLN D C 1
ATOM 22500 O O . GLN D 1 263 ? 116.648 136.102 130.050 1.00 12.17 263 GLN D O 1
ATOM 22514 N N . GLN D 1 264 ? 114.696 135.064 129.628 1.00 20.88 264 GLN D N 1
ATOM 22515 C CA . GLN D 1 264 ? 114.234 135.142 131.008 1.00 22.36 264 GLN D CA 1
ATOM 22516 C C . GLN D 1 264 ? 113.544 133.848 131.414 1.00 19.13 264 GLN D C 1
ATOM 22517 O O . GLN D 1 264 ? 113.121 133.052 130.575 1.00 21.47 264 GLN D O 1
ATOM 22531 N N . LEU D 1 265 ? 113.436 133.649 132.726 1.00 21.84 265 LEU D N 1
ATOM 22532 C CA . LEU D 1 265 ? 112.606 132.581 133.264 1.00 23.30 265 LEU D CA 1
ATOM 22533 C C . LEU D 1 265 ? 111.155 133.041 133.307 1.00 19.90 265 LEU D C 1
ATOM 22534 O O . LEU D 1 265 ? 110.857 134.141 133.780 1.00 23.73 265 LEU D O 1
ATOM 22550 N N . VAL D 1 266 ? 110.252 132.194 132.811 1.00 22.42 266 VAL D N 1
ATOM 22551 C CA . VAL D 1 266 ? 108.843 132.537 132.682 1.00 24.43 266 VAL D CA 1
ATOM 22552 C C . VAL D 1 266 ? 107.980 131.384 133.177 1.00 26.61 266 VAL D C 1
ATOM 22553 O O . VAL D 1 266 ? 108.420 130.235 133.279 1.00 30.08 266 VAL D O 1
ATOM 22566 N N . MET D 1 267 ? 106.729 131.723 133.485 1.00 30.52 267 MET D N 1
ATOM 22567 C CA . MET D 1 267 ? 105.685 130.770 133.826 1.00 31.78 267 MET D CA 1
ATOM 22568 C C . MET D 1 267 ? 104.516 130.952 132.868 1.00 33.05 267 MET D C 1
ATOM 22569 O O . MET D 1 267 ? 104.391 131.982 132.200 1.00 34.10 267 MET D O 1
ATOM 22583 N N . SER D 1 268 ? 103.650 129.942 132.811 1.00 36.19 268 SER D N 1
ATOM 22584 C CA . SER D 1 268 ? 102.532 129.918 131.880 1.00 38.36 268 SER D CA 1
ATOM 22585 C C . SER D 1 268 ? 101.209 129.850 132.632 1.00 38.50 268 SER D C 1
ATOM 22586 O O . SER D 1 268 ? 101.080 129.129 133.626 1.00 39.08 268 SER D O 1
ATOM 22594 N N . HIS D 1 269 ? 100.233 130.613 132.144 1.00 40.39 269 HIS D N 1
ATOM 22595 C CA . HIS D 1 269 ? 98.888 130.680 132.678 1.00 40.41 269 HIS D CA 1
ATOM 22596 C C . HIS D 1 269 ? 97.902 130.354 131.562 1.00 41.46 269 HIS D C 1
ATOM 22597 O O . HIS D 1 269 ? 98.005 130.935 130.472 1.00 42.03 269 HIS D O 1
ATOM 22610 N N . PRO D 1 270 ? 96.936 129.454 131.782 1.00 45.04 270 PRO D N 1
ATOM 22611 C CA . PRO D 1 270 ? 96.071 129.036 130.665 1.00 43.95 270 PRO D CA 1
ATOM 22612 C C . PRO D 1 270 ? 95.359 130.183 129.969 1.00 42.86 270 PRO D C 1
ATOM 22613 O O . PRO D 1 270 ? 95.049 130.068 128.777 1.00 41.21 270 PRO D O 1
ATOM 22624 N N . GLN D 1 271 ? 95.089 131.283 130.667 1.00 45.05 271 GLN D N 1
ATOM 22625 C CA . GLN D 1 271 ? 94.425 132.442 130.080 1.00 47.01 271 GLN D CA 1
ATOM 22626 C C . GLN D 1 271 ? 95.360 133.613 129.821 1.00 48.13 271 GLN D C 1
ATOM 22627 O O . GLN D 1 271 ? 95.201 134.307 128.816 1.00 48.36 271 GLN D O 1
ATOM 22641 N N . TYR D 1 272 ? 96.335 133.854 130.698 1.00 46.29 272 TYR D N 1
ATOM 22642 C CA . TYR D 1 272 ? 97.187 135.031 130.590 1.00 45.63 272 TYR D CA 1
ATOM 22643 C C . TYR D 1 272 ? 98.466 134.791 129.797 1.00 44.32 272 TYR D C 1
ATOM 22644 O O . TYR D 1 272 ? 99.197 135.752 129.535 1.00 43.69 272 TYR D O 1
ATOM 22662 N N . GLY D 1 273 ? 98.761 133.553 129.410 1.00 38.70 273 GLY D N 1
ATOM 22663 C CA . GLY D 1 273 ? 99.955 133.288 128.627 1.00 37.85 273 GLY D CA 1
ATOM 22664 C C . GLY D 1 273 ? 101.223 133.278 129.457 1.00 39.63 273 GLY D C 1
ATOM 22665 O O . GLY D 1 273 ? 101.213 132.805 130.594 1.00 38.72 273 GLY D O 1
ATOM 22669 N N . LYS D 1 274 ? 102.320 133.788 128.905 1.00 39.04 274 LYS D N 1
ATOM 22670 C CA . LYS D 1 274 ? 103.605 133.772 129.592 1.00 35.85 274 LYS D CA 1
ATOM 22671 C C . LYS D 1 274 ? 103.783 135.026 130.438 1.00 33.77 274 LYS D C 1
ATOM 22672 O O . LYS D 1 274 ? 103.461 136.135 130.004 1.00 34.02 274 LYS D O 1
ATOM 22691 N N . ILE D 1 275 ? 104.297 134.839 131.651 1.00 32.37 275 ILE D N 1
ATOM 22692 C CA . ILE D 1 275 ? 104.638 135.958 132.528 1.00 33.17 275 ILE D CA 1
ATOM 22693 C C . ILE D 1 275 ? 106.052 135.758 133.066 1.00 31.35 275 ILE D C 1
ATOM 22694 O O . ILE D 1 275 ? 106.423 134.627 133.413 1.00 33.47 275 ILE D O 1
ATOM 22710 N N . PRO D 1 276 ? 106.869 136.806 133.162 1.00 28.20 276 PRO D N 1
ATOM 22711 C CA . PRO D 1 276 ? 108.218 136.634 133.712 1.00 28.08 276 PRO D CA 1
ATOM 22712 C C . PRO D 1 276 ? 108.191 136.423 135.217 1.00 28.42 276 PRO D C 1
ATOM 22713 O O . PRO D 1 276 ? 107.251 136.804 135.917 1.00 31.64 276 PRO D O 1
ATOM 22724 N N . LEU D 1 277 ? 109.255 135.792 135.711 1.00 28.92 277 LEU D N 1
ATOM 22725 C CA . LEU D 1 277 ? 109.393 135.517 137.134 1.00 32.27 277 LEU D CA 1
ATOM 22726 C C . LEU D 1 277 ? 109.933 136.704 137.921 1.00 32.98 277 LEU D C 1
ATOM 22727 O O . LEU D 1 277 ? 109.866 136.686 139.154 1.00 35.31 277 LEU D O 1
ATOM 22743 N N . SER D 1 278 ? 110.461 137.726 137.253 1.00 36.36 278 SER D N 1
ATOM 22744 C CA . SER D 1 278 ? 111.055 138.870 137.929 1.00 35.04 278 SER D CA 1
ATOM 22745 C C . SER D 1 278 ? 110.053 139.978 138.229 1.00 36.95 278 SER D C 1
ATOM 22746 O O . SER D 1 278 ? 110.432 140.983 138.839 1.00 39.04 278 SER D O 1
ATOM 22754 N N . GLN D 1 279 ? 108.794 139.827 137.821 1.00 34.84 279 GLN D N 1
ATOM 22755 C CA . GLN D 1 279 ? 107.763 140.802 138.147 1.00 34.25 279 GLN D CA 1
ATOM 22756 C C . GLN D 1 279 ? 107.099 140.538 139.492 1.00 35.35 279 GLN D C 1
ATOM 22757 O O . GLN D 1 279 ? 106.306 141.371 139.947 1.00 38.78 279 GLN D O 1
ATOM 22771 N N . LEU D 1 280 ? 107.401 139.415 140.135 1.00 33.76 280 LEU D N 1
ATOM 22772 C CA . LEU D 1 280 ? 106.759 139.036 141.382 1.00 36.37 280 LEU D CA 1
ATOM 22773 C C . LEU D 1 280 ? 107.525 139.596 142.578 1.00 37.33 280 LEU D C 1
ATOM 22774 O O . LEU D 1 280 ? 108.643 140.101 142.459 1.00 34.43 280 LEU D O 1
ATOM 22790 N N . SER D 1 281 ? 106.900 139.498 143.749 1.00 36.47 281 SER D N 1
ATOM 22791 C CA . SER D 1 281 ? 107.515 139.976 144.976 1.00 34.08 281 SER D CA 1
ATOM 22792 C C . SER D 1 281 ? 108.667 139.066 145.391 1.00 35.95 281 SER D C 1
ATOM 22793 O O . SER D 1 281 ? 108.781 137.918 144.955 1.00 40.07 281 SER D O 1
ATOM 22801 N N . ASP D 1 282 ? 109.533 139.601 146.255 1.00 32.40 282 ASP D N 1
ATOM 22802 C CA . ASP D 1 282 ? 110.693 138.839 146.702 1.00 33.23 282 ASP D CA 1
ATOM 22803 C C . ASP D 1 282 ? 110.292 137.621 147.525 1.00 35.55 282 ASP D C 1
ATOM 22804 O O . ASP D 1 282 ? 110.972 136.591 147.471 1.00 38.11 282 ASP D O 1
ATOM 22813 N N . GLY D 1 283 ? 109.204 137.714 148.292 1.00 33.44 283 GLY D N 1
ATOM 22814 C CA . GLY D 1 283 ? 108.822 136.600 149.146 1.00 32.43 283 GLY D CA 1
ATOM 22815 C C . GLY D 1 283 ? 108.468 135.352 148.360 1.00 35.91 283 GLY D C 1
ATOM 22816 O O . GLY D 1 283 ? 108.965 134.258 148.645 1.00 37.18 283 GLY D O 1
ATOM 22820 N N . LEU D 1 284 ? 107.605 135.499 147.353 1.00 34.53 284 LEU D N 1
ATOM 22821 C CA . LEU D 1 284 ? 107.196 134.342 146.564 1.00 32.47 284 LEU D CA 1
ATOM 22822 C C . LEU D 1 284 ? 108.357 133.809 145.734 1.00 29.81 284 LEU D C 1
ATOM 22823 O O . LEU D 1 284 ? 108.494 132.593 145.551 1.00 34.48 284 LEU D O 1
ATOM 22839 N N . ARG D 1 285 ? 109.209 134.704 145.231 1.00 28.29 285 ARG D N 1
ATOM 22840 C CA . ARG D 1 285 ? 110.388 134.263 144.495 1.00 30.70 285 ARG D CA 1
ATOM 22841 C C . ARG D 1 285 ? 111.303 133.434 145.387 1.00 30.97 285 ARG D C 1
ATOM 22842 O O . ARG D 1 285 ? 111.819 132.391 144.967 1.00 33.45 285 ARG D O 1
ATOM 22863 N N . ASN D 1 286 ? 111.503 133.873 146.631 1.00 33.39 286 ASN D N 1
ATOM 22864 C CA . ASN D 1 286 ? 112.345 133.123 147.556 1.00 31.26 286 ASN D CA 1
ATOM 22865 C C . ASN D 1 286 ? 111.705 131.791 147.934 1.00 28.93 286 ASN D C 1
ATOM 22866 O O . ASN D 1 286 ? 112.407 130.791 148.115 1.00 33.68 286 ASN D O 1
ATOM 22877 N N . ALA D 1 287 ? 110.378 131.756 148.065 1.00 23.20 287 ALA D N 1
ATOM 22878 C CA . ALA D 1 287 ? 109.705 130.487 148.336 1.00 24.64 287 ALA D CA 1
ATOM 22879 C C . ALA D 1 287 ? 109.909 129.503 147.189 1.00 30.53 287 ALA D C 1
ATOM 22880 O O . ALA D 1 287 ? 110.193 128.314 147.411 1.00 36.11 287 ALA D O 1
ATOM 22887 N N . VAL D 1 288 ? 109.770 129.985 145.953 1.00 28.53 288 VAL D N 1
ATOM 22888 C CA . VAL D 1 288 ? 110.016 129.139 144.790 1.00 26.59 288 VAL D CA 1
ATOM 22889 C C . VAL D 1 288 ? 111.458 128.654 144.794 1.00 25.81 288 VAL D C 1
ATOM 22890 O O . VAL D 1 288 ? 111.738 127.488 144.493 1.00 30.33 288 VAL D O 1
ATOM 22903 N N . ALA D 1 289 ? 112.395 129.541 145.138 1.00 23.41 289 ALA D N 1
ATOM 22904 C CA . ALA D 1 289 ? 113.799 129.148 145.199 1.00 24.52 289 ALA D CA 1
ATOM 22905 C C . ALA D 1 289 ? 114.022 128.053 146.234 1.00 29.26 289 ALA D C 1
ATOM 22906 O O . ALA D 1 289 ? 114.777 127.106 145.993 1.00 30.79 289 ALA D O 1
ATOM 22913 N N . MET D 1 290 ? 113.377 128.170 147.395 1.00 34.18 290 MET D N 1
ATOM 22914 C CA . MET D 1 290 ? 113.521 127.161 148.441 1.00 31.21 290 MET D CA 1
ATOM 22915 C C . MET D 1 290 ? 113.027 125.801 147.962 1.00 28.77 290 MET D C 1
ATOM 22916 O O . MET D 1 290 ? 113.726 124.783 148.093 1.00 30.90 290 MET D O 1
ATOM 22930 N N . VAL D 1 291 ? 111.813 125.764 147.406 1.00 25.54 291 VAL D N 1
ATOM 22931 C CA . VAL D 1 291 ? 111.264 124.493 146.937 1.00 21.71 291 VAL D CA 1
ATOM 22932 C C . VAL D 1 291 ? 112.152 123.905 145.846 1.00 24.49 291 VAL D C 1
ATOM 22933 O O . VAL D 1 291 ? 112.435 122.697 145.831 1.00 27.99 291 VAL D O 1
ATOM 22946 N N . ALA D 1 292 ? 112.613 124.751 144.921 1.00 29.18 292 ALA D N 1
ATOM 22947 C CA . ALA D 1 292 ? 113.452 124.277 143.828 1.00 25.88 292 ALA D CA 1
ATOM 22948 C C . ALA D 1 292 ? 114.769 123.716 144.343 1.00 28.38 292 ALA D C 1
ATOM 22949 O O . ALA D 1 292 ? 115.259 122.705 143.834 1.00 32.62 292 ALA D O 1
ATOM 22956 N N . ASP D 1 293 ? 115.368 124.368 145.341 1.00 30.10 293 ASP D N 1
ATOM 22957 C CA . ASP D 1 293 ? 116.629 123.877 145.886 1.00 32.35 293 ASP D CA 1
ATOM 22958 C C . ASP D 1 293 ? 116.446 122.528 146.569 1.00 32.45 293 ASP D C 1
ATOM 22959 O O . ASP D 1 293 ? 117.279 121.624 146.409 1.00 33.14 293 ASP D O 1
ATOM 22968 N N . ILE D 1 294 ? 115.362 122.368 147.333 1.00 28.71 294 ILE D N 1
ATOM 22969 C CA . ILE D 1 294 ? 115.113 121.070 147.955 1.00 29.53 294 ILE D CA 1
ATOM 22970 C C . ILE D 1 294 ? 114.972 119.995 146.883 1.00 32.63 294 ILE D C 1
ATOM 22971 O O . ILE D 1 294 ? 115.582 118.918 146.971 1.00 34.49 294 ILE D O 1
ATOM 22987 N N . ALA D 1 295 ? 114.176 120.274 145.846 1.00 31.00 295 ALA D N 1
ATOM 22988 C CA . ALA D 1 295 ? 113.980 119.289 144.788 1.00 26.44 295 ALA D CA 1
ATOM 22989 C C . ALA D 1 295 ? 115.281 118.976 144.058 1.00 26.19 295 ALA D C 1
ATOM 22990 O O . ALA D 1 295 ? 115.521 117.822 143.688 1.00 31.76 295 ALA D O 1
ATOM 22997 N N . PHE D 1 296 ? 116.126 119.984 143.834 1.00 26.62 296 PHE D N 1
ATOM 22998 C CA . PHE D 1 296 ? 117.382 119.756 143.128 1.00 28.25 296 PHE D CA 1
ATOM 22999 C C . PHE D 1 296 ? 118.328 118.893 143.951 1.00 32.91 296 PHE D C 1
ATOM 23000 O O . PHE D 1 296 ? 119.003 118.010 143.407 1.00 33.38 296 PHE D O 1
ATOM 23017 N N . ARG D 1 297 ? 118.400 119.133 145.264 1.00 38.73 297 ARG D N 1
ATOM 23018 C CA . ARG D 1 297 ? 119.196 118.252 146.112 1.00 35.70 297 ARG D CA 1
ATOM 23019 C C . ARG D 1 297 ? 118.668 116.824 146.056 1.00 34.76 297 ARG D C 1
ATOM 23020 O O . ARG D 1 297 ? 119.445 115.867 145.932 1.00 34.81 297 ARG D O 1
ATOM 23041 N N . CYS D 1 298 ? 117.344 116.660 146.129 1.00 33.44 298 CYS D N 1
ATOM 23042 C CA . CYS D 1 298 ? 116.773 115.320 146.041 1.00 31.87 298 CYS D CA 1
ATOM 23043 C C . CYS D 1 298 ? 117.159 114.646 144.730 1.00 36.60 298 CYS D C 1
ATOM 23044 O O . CYS D 1 298 ? 117.517 113.462 144.712 1.00 38.09 298 CYS D O 1
ATOM 23052 N N . VAL D 1 299 ? 117.094 115.385 143.621 1.00 37.32 299 VAL D N 1
ATOM 23053 C CA . VAL D 1 299 ? 117.450 114.816 142.323 1.00 34.64 299 VAL D CA 1
ATOM 23054 C C . VAL D 1 299 ? 118.915 114.400 142.307 1.00 35.11 299 VAL D C 1
ATOM 23055 O O . VAL D 1 299 ? 119.260 113.309 141.838 1.00 39.37 299 VAL D O 1
ATOM 23068 N N . LYS D 1 300 ? 119.801 115.259 142.816 1.00 35.11 300 LYS D N 1
ATOM 23069 C CA . LYS D 1 300 ? 121.222 114.930 142.815 1.00 35.16 300 LYS D CA 1
ATOM 23070 C C . LYS D 1 300 ? 121.546 113.738 143.705 1.00 38.28 300 LYS D C 1
ATOM 23071 O O . LYS D 1 300 ? 122.520 113.029 143.433 1.00 40.70 300 LYS D O 1
ATOM 23090 N N . LEU D 1 301 ? 120.762 113.497 144.757 1.00 40.19 301 LEU D N 1
ATOM 23091 C CA . LEU D 1 301 ? 121.092 112.427 145.694 1.00 35.87 301 LEU D CA 1
ATOM 23092 C C . LEU D 1 301 ? 120.791 111.030 145.157 1.00 40.31 301 LEU D C 1
ATOM 23093 O O . LEU D 1 301 ? 121.594 110.114 145.358 1.00 41.59 301 LEU D O 1
ATOM 23109 N N . ASN D 1 302 ? 119.659 110.835 144.481 1.00 40.40 302 ASN D N 1
ATOM 23110 C CA . ASN D 1 302 ? 119.187 109.504 144.093 1.00 39.56 302 ASN D CA 1
ATOM 23111 C C . ASN D 1 302 ? 118.918 109.456 142.595 1.00 42.21 302 ASN D C 1
ATOM 23112 O O . ASN D 1 302 ? 117.764 109.514 142.152 1.00 42.25 302 ASN D O 1
ATOM 23123 N N . PRO D 1 303 ? 119.970 109.344 141.781 1.00 42.95 303 PRO D N 1
ATOM 23124 C CA . PRO D 1 303 ? 119.757 109.251 140.327 1.00 42.42 303 PRO D CA 1
ATOM 23125 C C . PRO D 1 303 ? 118.871 108.092 139.901 1.00 41.94 303 PRO D C 1
ATOM 23126 O O . PRO D 1 303 ? 118.112 108.237 138.938 1.00 42.09 303 PRO D O 1
ATOM 23137 N N . HIS D 1 304 ? 118.948 106.940 140.574 1.00 44.10 304 HIS D N 1
ATOM 23138 C CA . HIS D 1 304 ? 118.277 105.748 140.057 1.00 44.84 304 HIS D CA 1
ATOM 23139 C C . HIS D 1 304 ? 116.761 105.910 140.017 1.00 46.19 304 HIS D C 1
ATOM 23140 O O . HIS D 1 304 ? 116.095 105.278 139.189 1.00 46.26 304 HIS D O 1
ATOM 23153 N N . LEU D 1 305 ? 116.192 106.739 140.894 1.00 44.62 305 LEU D N 1
ATOM 23154 C CA . LEU D 1 305 ? 114.772 107.058 140.779 1.00 42.50 305 LEU D CA 1
ATOM 23155 C C . LEU D 1 305 ? 114.530 108.006 139.612 1.00 44.80 305 LEU D C 1
ATOM 23156 O O . LEU D 1 305 ? 113.463 107.979 138.991 1.00 44.96 305 LEU D O 1
ATOM 23172 N N . GLN D 1 306 ? 115.476 108.917 139.394 1.00 47.03 306 GLN D N 1
ATOM 23173 C CA . GLN D 1 306 ? 115.782 109.624 138.151 1.00 44.69 306 GLN D CA 1
ATOM 23174 C C . GLN D 1 306 ? 114.726 110.631 137.714 1.00 44.49 306 GLN D C 1
ATOM 23175 O O . GLN D 1 306 ? 115.049 111.550 136.959 1.00 49.28 306 GLN D O 1
ATOM 23189 N N . ASN D 1 307 ? 113.490 110.519 138.199 1.00 42.21 307 ASN D N 1
ATOM 23190 C CA . ASN D 1 307 ? 112.546 111.633 138.129 1.00 41.40 307 ASN D CA 1
ATOM 23191 C C . ASN D 1 307 ? 111.667 111.763 139.360 1.00 43.84 307 ASN D C 1
ATOM 23192 O O . ASN D 1 307 ? 111.162 112.861 139.619 1.00 44.67 307 ASN D O 1
ATOM 23203 N N . ASP D 1 308 ? 111.457 110.691 140.121 1.00 42.82 308 ASP D N 1
ATOM 23204 C CA . ASP D 1 308 ? 110.709 110.729 141.366 1.00 39.67 308 ASP D CA 1
ATOM 23205 C C . ASP D 1 308 ? 111.629 110.884 142.568 1.00 38.25 308 ASP D C 1
ATOM 23206 O O . ASP D 1 308 ? 111.215 110.619 143.701 1.00 40.99 308 ASP D O 1
ATOM 23215 N N . ALA D 1 309 ? 112.875 111.304 142.337 1.00 37.13 309 ALA D N 1
ATOM 23216 C CA . ALA D 1 309 ? 113.807 111.505 143.438 1.00 38.73 309 ALA D CA 1
ATOM 23217 C C . ALA D 1 309 ? 113.217 112.430 144.492 1.00 41.72 309 ALA D C 1
ATOM 23218 O O . ALA D 1 309 ? 113.453 112.250 145.692 1.00 45.51 309 ALA D O 1
ATOM 23225 N N . ALA D 1 310 ? 112.440 113.427 144.063 1.00 38.11 310 ALA D N 1
ATOM 23226 C CA . ALA D 1 310 ? 111.793 114.317 145.019 1.00 36.30 310 ALA D CA 1
ATOM 23227 C C . ALA D 1 310 ? 110.661 113.619 145.760 1.00 33.59 310 ALA D C 1
ATOM 23228 O O . ALA D 1 310 ? 110.438 113.893 146.944 1.00 36.16 310 ALA D O 1
ATOM 23235 N N . LEU D 1 311 ? 109.943 112.720 145.091 1.00 37.67 311 LEU D N 1
ATOM 23236 C CA . LEU D 1 311 ? 108.788 112.053 145.678 1.00 38.26 311 LEU D CA 1
ATOM 23237 C C . LEU D 1 311 ? 109.146 110.784 146.441 1.00 37.71 311 LEU D C 1
ATOM 23238 O O . LEU D 1 311 ? 108.251 110.164 147.026 1.00 35.63 311 LEU D O 1
ATOM 23254 N N . LYS D 1 312 ? 110.417 110.378 146.453 1.00 35.70 312 LYS D N 1
ATOM 23255 C CA . LYS D 1 312 ? 110.795 109.126 147.093 1.00 37.04 312 LYS D CA 1
ATOM 23256 C C . LYS D 1 312 ? 112.081 109.205 147.905 1.00 39.34 312 LYS D C 1
ATOM 23257 O O . LYS D 1 312 ? 112.510 108.176 148.436 1.00 39.29 312 LYS D O 1
ATOM 23276 N N . THR D 1 313 ? 112.706 110.372 148.022 1.00 34.51 313 THR D N 1
ATOM 23277 C CA . THR D 1 313 ? 113.823 110.530 148.939 1.00 34.52 313 THR D CA 1
ATOM 23278 C C . THR D 1 313 ? 113.309 110.625 150.371 1.00 36.79 313 THR D C 1
ATOM 23279 O O . THR D 1 313 ? 112.175 111.045 150.620 1.00 41.23 313 THR D O 1
ATOM 23290 N N . GLN D 1 314 ? 114.157 110.226 151.317 1.00 37.04 314 GLN D N 1
ATOM 23291 C CA . GLN D 1 314 ? 113.822 110.247 152.732 1.00 38.15 314 GLN D CA 1
ATOM 23292 C C . GLN D 1 314 ? 114.874 111.043 153.488 1.00 39.12 314 GLN D C 1
ATOM 23293 O O . GLN D 1 314 ? 116.034 111.116 153.077 1.00 38.28 314 GLN D O 1
ATOM 23307 N N . GLY D 1 315 ? 114.458 111.647 154.593 1.00 37.61 315 GLY D N 1
ATOM 23308 C CA . GLY D 1 315 ? 115.375 112.428 155.400 1.00 37.52 315 GLY D CA 1
ATOM 23309 C C . GLY D 1 315 ? 114.616 113.409 156.277 1.00 36.85 315 GLY D C 1
ATOM 23310 O O . GLY D 1 315 ? 113.408 113.286 156.467 1.00 35.26 315 GLY D O 1
ATOM 23314 N N . ILE D 1 316 ? 115.362 114.381 156.797 1.00 36.89 316 ILE D N 1
ATOM 23315 C CA . ILE D 1 316 ? 114.837 115.383 157.716 1.00 36.76 316 ILE D CA 1
ATOM 23316 C C . ILE D 1 316 ? 115.210 116.762 157.192 1.00 35.36 316 ILE D C 1
ATOM 23317 O O . ILE D 1 316 ? 116.361 116.991 156.802 1.00 35.39 316 ILE D O 1
ATOM 23333 N N . VAL D 1 317 ? 114.240 117.673 157.179 1.00 33.92 317 VAL D N 1
ATOM 23334 C CA . VAL D 1 317 ? 114.463 119.065 156.804 1.00 36.45 317 VAL D CA 1
ATOM 23335 C C . VAL D 1 317 ? 113.985 119.956 157.943 1.00 34.00 317 VAL D C 1
ATOM 23336 O O . VAL D 1 317 ? 112.848 119.820 158.413 1.00 30.11 317 VAL D O 1
ATOM 23349 N N . LEU D 1 318 ? 114.851 120.873 158.369 1.00 34.73 318 LEU D N 1
ATOM 23350 C CA . LEU D 1 318 ? 114.569 121.810 159.448 1.00 35.45 318 LEU D CA 1
ATOM 23351 C C . LEU D 1 318 ? 114.403 123.205 158.858 1.00 34.40 318 LEU D C 1
ATOM 23352 O O . LEU D 1 318 ? 115.269 123.666 158.107 1.00 33.86 318 LEU D O 1
ATOM 23368 N N . ILE D 1 319 ? 113.301 123.875 159.193 1.00 33.95 319 ILE D N 1
ATOM 23369 C CA . ILE D 1 319 ? 113.033 125.228 158.710 1.00 36.70 319 ILE D CA 1
ATOM 23370 C C . ILE D 1 319 ? 112.640 126.112 159.888 1.00 35.34 319 ILE D C 1
ATOM 23371 O O . ILE D 1 319 ? 111.631 125.855 160.559 1.00 33.24 319 ILE D O 1
ATOM 23387 N N . ASP D 1 320 ? 113.424 127.160 160.122 1.00 33.51 320 ASP D N 1
ATOM 23388 C CA . ASP D 1 320 ? 113.115 128.163 161.131 1.00 34.77 320 ASP D CA 1
ATOM 23389 C C . ASP D 1 320 ? 112.384 129.321 160.462 1.00 34.87 320 ASP D C 1
ATOM 23390 O O . ASP D 1 320 ? 112.891 129.905 159.497 1.00 37.50 320 ASP D O 1
ATOM 23399 N N . GLU D 1 321 ? 111.200 129.656 160.974 1.00 37.91 321 GLU D N 1
ATOM 23400 C CA . GLU D 1 321 ? 110.371 130.727 160.421 1.00 36.49 321 GLU D CA 1
ATOM 23401 C C . GLU D 1 321 ? 110.016 130.435 158.959 1.00 38.50 321 GLU D C 1
ATOM 23402 O O . GLU D 1 321 ? 110.407 131.140 158.028 1.00 41.59 321 GLU D O 1
ATOM 23414 N N . VAL D 1 322 ? 109.252 129.352 158.790 1.00 38.07 322 VAL D N 1
ATOM 23415 C CA . VAL D 1 322 ? 108.843 128.912 157.462 1.00 38.89 322 VAL D CA 1
ATOM 23416 C C . VAL D 1 322 ? 107.990 129.951 156.746 1.00 40.15 322 VAL D C 1
ATOM 23417 O O . VAL D 1 322 ? 107.831 129.879 155.523 1.00 40.88 322 VAL D O 1
ATOM 23430 N N . ASP D 1 323 ? 107.438 130.922 157.474 1.00 39.81 323 ASP D N 1
ATOM 23431 C CA . ASP D 1 323 ? 106.483 131.874 156.919 1.00 40.15 323 ASP D CA 1
ATOM 23432 C C . ASP D 1 323 ? 107.043 133.290 156.827 1.00 39.76 323 ASP D C 1
ATOM 23433 O O . ASP D 1 323 ? 106.271 134.245 156.700 1.00 42.60 323 ASP D O 1
ATOM 23442 N N . MET D 1 324 ? 108.360 133.454 156.888 1.00 36.59 324 MET D N 1
ATOM 23443 C CA . MET D 1 324 ? 108.945 134.787 156.894 1.00 36.75 324 MET D CA 1
ATOM 23444 C C . MET D 1 324 ? 108.908 135.392 155.495 1.00 36.74 324 MET D C 1
ATOM 23445 O O . MET D 1 324 ? 109.242 134.733 154.506 1.00 36.18 324 MET D O 1
ATOM 23459 N N . PHE D 1 325 ? 108.488 136.658 155.423 1.00 37.14 325 PHE D N 1
ATOM 23460 C CA . PHE D 1 325 ? 108.346 137.382 154.158 1.00 30.38 325 PHE D CA 1
ATOM 23461 C C . PHE D 1 325 ? 107.304 136.727 153.255 1.00 31.92 325 PHE D C 1
ATOM 23462 O O . PHE D 1 325 ? 107.491 136.617 152.043 1.00 37.18 325 PHE D O 1
ATOM 23479 N N . LEU D 1 326 ? 106.192 136.292 153.845 1.00 32.73 326 LEU D N 1
ATOM 23480 C CA . LEU D 1 326 ? 105.104 135.672 153.100 1.00 36.23 326 LEU D CA 1
ATOM 23481 C C . LEU D 1 326 ? 103.805 136.401 153.404 1.00 35.32 326 LEU D C 1
ATOM 23482 O O . LEU D 1 326 ? 103.501 136.678 154.568 1.00 38.15 326 LEU D O 1
ATOM 23498 N N . HIS D 1 327 ? 103.046 136.705 152.355 1.00 40.42 327 HIS D N 1
ATOM 23499 C CA . HIS D 1 327 ? 101.759 137.356 152.523 1.00 39.22 327 HIS D CA 1
ATOM 23500 C C . HIS D 1 327 ? 100.795 136.422 153.257 1.00 39.79 327 HIS D C 1
ATOM 23501 O O . HIS D 1 327 ? 100.906 135.199 153.148 1.00 41.74 327 HIS D O 1
ATOM 23514 N N . PRO D 1 328 ? 99.837 136.969 154.010 1.00 37.12 328 PRO D N 1
ATOM 23515 C CA . PRO D 1 328 ? 98.885 136.095 154.715 1.00 39.98 328 PRO D CA 1
ATOM 23516 C C . PRO D 1 328 ? 98.139 135.141 153.799 1.00 40.31 328 PRO D C 1
ATOM 23517 O O . PRO D 1 328 ? 97.611 134.132 154.282 1.00 41.72 328 PRO D O 1
ATOM 23528 N N . ALA D 1 329 ? 98.074 135.425 152.498 1.00 39.89 329 ALA D N 1
ATOM 23529 C CA . ALA D 1 329 ? 97.438 134.497 151.569 1.00 37.14 329 ALA D CA 1
ATOM 23530 C C . ALA D 1 329 ? 98.312 133.276 151.315 1.00 38.19 329 ALA D C 1
ATOM 23531 O O . ALA D 1 329 ? 97.803 132.153 151.232 1.00 42.01 329 ALA D O 1
ATOM 23538 N N . TRP D 1 330 ? 99.625 133.474 151.188 1.00 37.18 330 TRP D N 1
ATOM 23539 C CA . TRP D 1 330 ? 100.538 132.362 150.961 1.00 35.22 330 TRP D CA 1
ATOM 23540 C C . TRP D 1 330 ? 100.824 131.569 152.227 1.00 36.44 330 TRP D C 1
ATOM 23541 O O . TRP D 1 330 ? 101.213 130.401 152.135 1.00 40.85 330 TRP D O 1
ATOM 23562 N N . GLN D 1 331 ? 100.643 132.172 153.403 1.00 41.10 331 GLN D N 1
ATOM 23563 C CA . GLN D 1 331 ? 100.896 131.465 154.652 1.00 36.78 331 GLN D CA 1
ATOM 23564 C C . GLN D 1 331 ? 99.910 130.330 154.885 1.00 39.26 331 GLN D C 1
ATOM 23565 O O . GLN D 1 331 ? 100.156 129.481 155.748 1.00 40.81 331 GLN D O 1
ATOM 23579 N N . GLN D 1 332 ? 98.807 130.293 154.142 1.00 43.74 332 GLN D N 1
ATOM 23580 C CA . GLN D 1 332 ? 97.783 129.273 154.313 1.00 41.83 332 GLN D CA 1
ATOM 23581 C C . GLN D 1 332 ? 97.989 128.054 153.420 1.00 42.84 332 GLN D C 1
ATOM 23582 O O . GLN D 1 332 ? 97.212 127.099 153.522 1.00 44.33 332 GLN D O 1
ATOM 23596 N N . GLN D 1 333 ? 99.006 128.056 152.551 1.00 42.38 333 GLN D N 1
ATOM 23597 C CA . GLN D 1 333 ? 99.240 126.944 151.640 1.00 41.70 333 GLN D CA 1
ATOM 23598 C C . GLN D 1 333 ? 100.671 126.419 151.643 1.00 39.51 333 GLN D C 1
ATOM 23599 O O . GLN D 1 333 ? 100.963 125.482 150.893 1.00 43.47 333 GLN D O 1
ATOM 23613 N N . ILE D 1 334 ? 101.568 126.982 152.454 1.00 35.70 334 ILE D N 1
ATOM 23614 C CA . ILE D 1 334 ? 102.967 126.566 152.397 1.00 35.83 334 ILE D CA 1
ATOM 23615 C C . ILE D 1 334 ? 103.138 125.154 152.951 1.00 35.26 334 ILE D C 1
ATOM 23616 O O . ILE D 1 334 ? 103.832 124.320 152.356 1.00 39.01 334 ILE D O 1
ATOM 23632 N N . ILE D 1 335 ? 102.508 124.860 154.090 1.00 34.02 335 ILE D N 1
ATOM 23633 C CA . ILE D 1 335 ? 102.724 123.575 154.750 1.00 34.24 335 ILE D CA 1
ATOM 23634 C C . ILE D 1 335 ? 102.185 122.439 153.890 1.00 36.94 335 ILE D C 1
ATOM 23635 O O . ILE D 1 335 ? 102.857 121.421 153.679 1.00 37.06 335 ILE D O 1
ATOM 23651 N N . GLN D 1 336 ? 100.962 122.595 153.382 1.00 39.93 336 GLN D N 1
ATOM 23652 C CA . GLN D 1 336 ? 100.377 121.544 152.560 1.00 38.96 336 GLN D CA 1
ATOM 23653 C C . GLN D 1 336 ? 101.127 121.389 151.245 1.00 35.71 336 GLN D C 1
ATOM 23654 O O . GLN D 1 336 ? 101.247 120.273 150.731 1.00 35.15 336 GLN D O 1
ATOM 23668 N N . SER D 1 337 ? 101.640 122.488 150.689 1.00 35.04 337 SER D N 1
ATOM 23669 C CA . SER D 1 337 ? 102.447 122.391 149.478 1.00 33.43 337 SER D CA 1
ATOM 23670 C C . SER D 1 337 ? 103.724 121.601 149.732 1.00 31.87 337 SER D C 1
ATOM 23671 O O . SER D 1 337 ? 104.107 120.745 148.925 1.00 35.86 337 SER D O 1
ATOM 23679 N N . LEU D 1 338 ? 104.397 121.870 150.855 1.00 32.17 338 LEU D N 1
ATOM 23680 C CA . LEU D 1 338 ? 105.590 121.100 151.193 1.00 32.66 338 LEU D CA 1
ATOM 23681 C C . LEU D 1 338 ? 105.251 119.629 151.390 1.00 32.62 338 LEU D C 1
ATOM 23682 O O . LEU D 1 338 ? 106.011 118.747 150.975 1.00 33.54 338 LEU D O 1
ATOM 23698 N N . ARG D 1 339 ? 104.113 119.345 152.027 1.00 36.82 339 ARG D N 1
ATOM 23699 C CA . ARG D 1 339 ? 103.710 117.955 152.221 1.00 34.50 339 ARG D CA 1
ATOM 23700 C C . ARG D 1 339 ? 103.438 117.264 150.891 1.00 35.31 339 ARG D C 1
ATOM 23701 O O . ARG D 1 339 ? 103.810 116.100 150.703 1.00 39.08 339 ARG D O 1
ATOM 23722 N N . SER D 1 340 ? 102.789 117.961 149.958 1.00 34.03 340 SER D N 1
ATOM 23723 C CA . SER D 1 340 ? 102.435 117.351 148.682 1.00 30.41 340 SER D CA 1
ATOM 23724 C C . SER D 1 340 ? 103.643 117.175 147.772 1.00 32.40 340 SER D C 1
ATOM 23725 O O . SER D 1 340 ? 103.683 116.223 146.985 1.00 33.03 340 SER D O 1
ATOM 23733 N N . ALA D 1 341 ? 104.626 118.068 147.857 1.00 34.29 341 ALA D N 1
ATOM 23734 C CA . ALA D 1 341 ? 105.796 117.975 146.993 1.00 31.12 341 ALA D CA 1
ATOM 23735 C C . ALA D 1 341 ? 106.778 116.899 147.436 1.00 33.68 341 ALA D C 1
ATOM 23736 O O . ALA D 1 341 ? 107.450 116.301 146.588 1.00 38.59 341 ALA D O 1
ATOM 23743 N N . PHE D 1 342 ? 106.881 116.637 148.738 1.00 29.64 342 PHE D N 1
ATOM 23744 C CA . PHE D 1 342 ? 107.840 115.673 149.280 1.00 29.82 342 PHE D CA 1
ATOM 23745 C C . PHE D 1 342 ? 107.137 114.809 150.317 1.00 33.29 342 PHE D C 1
ATOM 23746 O O . PHE D 1 342 ? 107.247 115.045 151.527 1.00 33.32 342 PHE D O 1
ATOM 23763 N N . PRO D 1 343 ? 106.400 113.787 149.879 1.00 36.30 343 PRO D N 1
ATOM 23764 C CA . PRO D 1 343 ? 105.587 112.991 150.807 1.00 36.43 343 PRO D CA 1
ATOM 23765 C C . PRO D 1 343 ? 106.358 111.967 151.628 1.00 32.31 343 PRO D C 1
ATOM 23766 O O . PRO D 1 343 ? 105.725 111.190 152.348 1.00 30.90 343 PRO D O 1
ATOM 23777 N N . GLN D 1 344 ? 107.690 111.931 151.552 1.00 34.28 344 GLN D N 1
ATOM 23778 C CA . GLN D 1 344 ? 108.487 110.955 152.289 1.00 32.86 344 GLN D CA 1
ATOM 23779 C C . GLN D 1 344 ? 109.559 111.619 153.145 1.00 35.26 344 GLN D C 1
ATOM 23780 O O . GLN D 1 344 ? 110.516 110.956 153.558 1.00 33.95 344 GLN D O 1
ATOM 23794 N N . ILE D 1 345 ? 109.422 112.912 153.420 1.00 35.93 345 ILE D N 1
ATOM 23795 C CA . ILE D 1 345 ? 110.400 113.664 154.195 1.00 34.63 345 ILE D CA 1
ATOM 23796 C C . ILE D 1 345 ? 109.783 114.027 155.538 1.00 34.59 345 ILE D C 1
ATOM 23797 O O . ILE D 1 345 ? 108.564 114.192 155.660 1.00 32.18 345 ILE D O 1
ATOM 23813 N N . GLN D 1 346 ? 110.634 114.149 156.554 1.00 35.18 346 GLN D N 1
ATOM 23814 C CA . GLN D 1 346 ? 110.212 114.573 157.883 1.00 37.50 346 GLN D CA 1
ATOM 23815 C C . GLN D 1 346 ? 110.579 116.042 158.063 1.00 37.80 346 GLN D C 1
ATOM 23816 O O . GLN D 1 346 ? 111.763 116.399 158.044 1.00 36.70 346 GLN D O 1
ATOM 23830 N N . PHE D 1 347 ? 109.566 116.882 158.246 1.00 36.89 347 PHE D N 1
ATOM 23831 C CA . PHE D 1 347 ? 109.731 118.326 158.320 1.00 34.91 347 PHE D CA 1
ATOM 23832 C C . PHE D 1 347 ? 109.594 118.782 159.765 1.00 33.95 347 PHE D C 1
ATOM 23833 O O . PHE D 1 347 ? 108.615 118.442 160.436 1.00 35.73 347 PHE D O 1
ATOM 23850 N N . ILE D 1 348 ? 110.569 119.555 160.238 1.00 34.93 348 ILE D N 1
ATOM 23851 C CA . ILE D 1 348 ? 110.497 120.208 161.541 1.00 35.66 348 ILE D CA 1
ATOM 23852 C C . ILE D 1 348 ? 110.563 121.704 161.275 1.00 33.54 348 ILE D C 1
ATOM 23853 O O . ILE D 1 348 ? 111.609 122.217 160.857 1.00 34.12 348 ILE D O 1
ATOM 23869 N N . VAL D 1 349 ? 109.463 122.411 161.523 1.00 32.21 349 VAL D N 1
ATOM 23870 C CA . VAL D 1 349 ? 109.367 123.824 161.185 1.00 35.25 349 VAL D CA 1
ATOM 23871 C C . VAL D 1 349 ? 108.941 124.614 162.413 1.00 34.73 349 VAL D C 1
ATOM 23872 O O . VAL D 1 349 ? 108.266 124.097 163.308 1.00 35.30 349 VAL D O 1
ATOM 23885 N N . THR D 1 350 ? 109.348 125.881 162.449 1.00 38.23 350 THR D N 1
ATOM 23886 C CA . THR D 1 350 ? 108.999 126.788 163.537 1.00 39.63 350 THR D CA 1
ATOM 23887 C C . THR D 1 350 ? 108.267 128.007 162.994 1.00 38.06 350 THR D C 1
ATOM 23888 O O . THR D 1 350 ? 108.627 128.543 161.942 1.00 39.47 350 THR D O 1
ATOM 23899 N N . THR D 1 351 ? 107.236 128.440 163.718 1.00 37.38 351 THR D N 1
ATOM 23900 C CA . THR D 1 351 ? 106.457 129.605 163.323 1.00 39.92 351 THR D CA 1
ATOM 23901 C C . THR D 1 351 ? 105.735 130.159 164.543 1.00 42.36 351 THR D C 1
ATOM 23902 O O . THR D 1 351 ? 105.587 129.480 165.561 1.00 46.06 351 THR D O 1
ATOM 23913 N N . HIS D 1 352 ? 105.292 131.413 164.423 1.00 41.34 352 HIS D N 1
ATOM 23914 C CA . HIS D 1 352 ? 104.397 132.015 165.400 1.00 38.83 352 HIS D CA 1
ATOM 23915 C C . HIS D 1 352 ? 103.133 132.582 164.768 1.00 40.96 352 HIS D C 1
ATOM 23916 O O . HIS D 1 352 ? 102.305 133.151 165.487 1.00 39.41 352 HIS D O 1
ATOM 23929 N N . SER D 1 353 ? 102.960 132.446 163.456 1.00 39.82 353 SER D N 1
ATOM 23930 C CA . SER D 1 353 ? 101.790 132.999 162.797 1.00 37.97 353 SER D CA 1
ATOM 23931 C C . SER D 1 353 ? 100.552 132.158 163.107 1.00 41.03 353 SER D C 1
ATOM 23932 O O . SER D 1 353 ? 100.648 130.943 163.296 1.00 43.87 353 SER D O 1
ATOM 23940 N N . PRO D 1 354 ? 99.370 132.782 163.162 1.00 45.17 354 PRO D N 1
ATOM 23941 C CA . PRO D 1 354 ? 98.142 132.004 163.368 1.00 43.90 354 PRO D CA 1
ATOM 23942 C C . PRO D 1 354 ? 97.562 131.468 162.068 1.00 41.73 354 PRO D C 1
ATOM 23943 O O . PRO D 1 354 ? 96.759 130.531 162.081 1.00 45.23 354 PRO D O 1
ATOM 23954 N N . GLN D 1 355 ? 97.960 132.057 160.939 1.00 41.72 355 GLN D N 1
ATOM 23955 C CA . GLN D 1 355 ? 97.506 131.574 159.641 1.00 41.95 355 GLN D CA 1
ATOM 23956 C C . GLN D 1 355 ? 98.218 130.299 159.208 1.00 43.38 355 GLN D C 1
ATOM 23957 O O . GLN D 1 355 ? 97.669 129.545 158.399 1.00 44.60 355 GLN D O 1
ATOM 23971 N N . VAL D 1 356 ? 99.423 130.045 159.722 1.00 39.49 356 VAL D N 1
ATOM 23972 C CA . VAL D 1 356 ? 100.114 128.799 159.408 1.00 36.90 356 VAL D CA 1
ATOM 23973 C C . VAL D 1 356 ? 99.422 127.622 160.083 1.00 39.89 356 VAL D C 1
ATOM 23974 O O . VAL D 1 356 ? 99.223 126.566 159.470 1.00 41.46 356 VAL D O 1
ATOM 23987 N N . LEU D 1 357 ? 99.044 127.783 161.351 1.00 41.04 357 LEU D N 1
ATOM 23988 C CA . LEU D 1 357 ? 98.466 126.698 162.131 1.00 40.27 357 LEU D CA 1
ATOM 23989 C C . LEU D 1 357 ? 96.991 126.470 161.838 1.00 43.93 357 LEU D C 1
ATOM 23990 O O . LEU D 1 357 ? 96.429 125.480 162.318 1.00 44.99 357 LEU D O 1
ATOM 24006 N N . SER D 1 358 ? 96.352 127.351 161.071 1.00 46.44 358 SER D N 1
ATOM 24007 C CA . SER D 1 358 ? 94.938 127.195 160.760 1.00 45.54 358 SER D CA 1
ATOM 24008 C C . SER D 1 358 ? 94.670 126.073 159.767 1.00 45.04 358 SER D C 1
ATOM 24009 O O . SER D 1 358 ? 93.502 125.819 159.453 1.00 45.98 358 SER D O 1
ATOM 24017 N N . THR D 1 359 ? 95.707 125.396 159.274 1.00 46.87 359 THR D N 1
ATOM 24018 C CA . THR D 1 359 ? 95.555 124.374 158.250 1.00 46.16 359 THR D CA 1
ATOM 24019 C C . THR D 1 359 ? 96.132 123.023 158.650 1.00 44.82 359 THR D C 1
ATOM 24020 O O . THR D 1 359 ? 96.018 122.068 157.872 1.00 45.94 359 THR D O 1
ATOM 24031 N N . VAL D 1 360 ? 96.741 122.908 159.826 1.00 44.92 360 VAL D N 1
ATOM 24032 C CA . VAL D 1 360 ? 97.329 121.658 160.281 1.00 45.59 360 VAL D CA 1
ATOM 24033 C C . VAL D 1 360 ? 96.453 121.070 161.383 1.00 47.91 360 VAL D C 1
ATOM 24034 O O . VAL D 1 360 ? 95.516 121.701 161.871 1.00 47.49 360 VAL D O 1
ATOM 24047 N N . LYS D 1 361 ? 96.770 119.839 161.771 1.00 50.92 361 LYS D N 1
ATOM 24048 C CA . LYS D 1 361 ? 96.042 119.129 162.811 1.00 50.77 361 LYS D CA 1
ATOM 24049 C C . LYS D 1 361 ? 96.779 119.234 164.142 1.00 51.43 361 LYS D C 1
ATOM 24050 O O . LYS D 1 361 ? 97.952 119.610 164.206 1.00 50.90 361 LYS D O 1
ATOM 24069 N N . ARG D 1 362 ? 96.064 118.890 165.216 1.00 47.05 362 ARG D N 1
ATOM 24070 C CA . ARG D 1 362 ? 96.577 119.131 166.562 1.00 47.17 362 ARG D CA 1
ATOM 24071 C C . ARG D 1 362 ? 97.822 118.304 166.861 1.00 47.66 362 ARG D C 1
ATOM 24072 O O . ARG D 1 362 ? 98.731 118.786 167.546 1.00 47.78 362 ARG D O 1
ATOM 24093 N N . GLU D 1 363 ? 97.884 117.066 166.366 1.00 46.05 363 GLU D N 1
ATOM 24094 C CA . GLU D 1 363 ? 98.987 116.183 166.732 1.00 44.83 363 GLU D CA 1
ATOM 24095 C C . GLU D 1 363 ? 100.333 116.749 166.300 1.00 46.34 363 GLU D C 1
ATOM 24096 O O . GLU D 1 363 ? 101.349 116.505 166.962 1.00 44.93 363 GLU D O 1
ATOM 24108 N N . SER D 1 364 ? 100.366 117.499 165.197 1.00 46.89 364 SER D N 1
ATOM 24109 C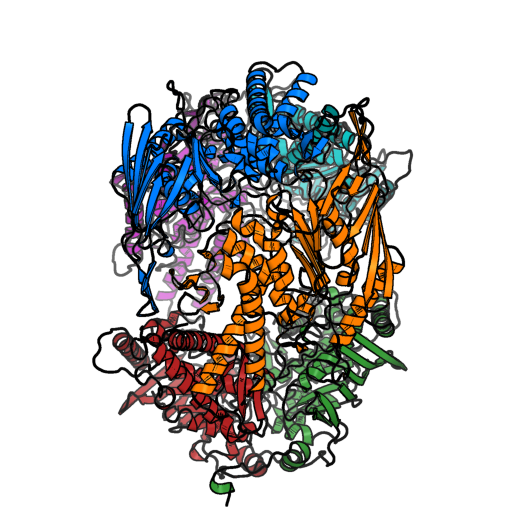 CA . SER D 1 364 ? 101.619 118.074 164.722 1.00 45.25 364 SER D CA 1
ATOM 24110 C C . SER D 1 364 ? 102.077 119.251 165.573 1.00 44.07 364 SER D C 1
ATOM 24111 O O . SER D 1 364 ? 103.285 119.460 165.731 1.00 40.54 364 SER D O 1
ATOM 24119 N N . ILE D 1 365 ? 101.145 120.018 166.125 1.00 45.59 365 ILE D N 1
ATOM 24120 C CA . ILE D 1 365 ? 101.482 121.252 166.825 1.00 45.44 365 ILE D CA 1
ATOM 24121 C C . ILE D 1 365 ? 102.152 120.929 168.152 1.00 43.21 365 ILE D C 1
ATOM 24122 O O . ILE D 1 365 ? 101.739 120.012 168.873 1.00 44.89 365 ILE D O 1
ATOM 24138 N N . ARG D 1 366 ? 103.196 121.689 168.476 1.00 38.73 366 ARG D N 1
ATOM 24139 C CA . ARG D 1 366 ? 103.866 121.610 169.766 1.00 39.46 366 ARG D CA 1
ATOM 24140 C C . ARG D 1 366 ? 103.959 123.006 170.359 1.00 41.50 366 ARG D C 1
ATOM 24141 O O . ARG D 1 366 ? 104.464 123.927 169.711 1.00 41.82 366 ARG D O 1
ATOM 24162 N N . LEU D 1 367 ? 103.472 123.156 171.587 1.00 47.03 367 LEU D N 1
ATOM 24163 C CA . LEU D 1 367 ? 103.519 124.417 172.321 1.00 44.47 367 LEU D CA 1
ATOM 24164 C C . LEU D 1 367 ? 104.578 124.281 173.405 1.00 40.93 367 LEU D C 1
ATOM 24165 O O . LEU D 1 367 ? 104.506 123.367 174.236 1.00 43.09 367 LEU D O 1
ATOM 24181 N N . LEU D 1 368 ? 105.561 125.182 173.380 1.00 38.60 368 LEU D N 1
ATOM 24182 C CA . LEU D 1 368 ? 106.658 125.160 174.336 1.00 43.66 368 LEU D CA 1
ATOM 24183 C C . LEU D 1 368 ? 106.351 126.071 175.517 1.00 47.01 368 LEU D C 1
ATOM 24184 O O . LEU D 1 368 ? 105.759 127.142 175.357 1.00 47.42 368 LEU D O 1
ATOM 24200 N N . GLU D 1 369 ? 106.762 125.641 176.707 1.00 50.21 369 GLU D N 1
ATOM 24201 C CA . GLU D 1 369 ? 106.550 126.420 177.917 1.00 50.49 369 GLU D CA 1
ATOM 24202 C C . GLU D 1 369 ? 107.696 126.151 178.881 1.00 50.19 369 GLU D C 1
ATOM 24203 O O . GLU D 1 369 ? 108.341 125.099 178.831 1.00 53.03 369 GLU D O 1
ATOM 24215 N N . GLN D 1 370 ? 107.934 127.113 179.770 1.00 48.47 370 GLN D N 1
ATOM 24216 C CA . GLN D 1 370 ? 109.039 127.035 180.715 1.00 49.76 370 GLN D CA 1
ATOM 24217 C C . GLN D 1 370 ? 108.637 127.724 182.011 1.00 49.59 370 GLN D C 1
ATOM 24218 O O . GLN D 1 370 ? 107.938 128.740 181.989 1.00 51.27 370 GLN D O 1
ATOM 24230 N N . ASP D 1 371 ? 109.085 127.166 183.134 1.00 48.81 371 ASP D N 1
ATOM 24231 C CA . ASP D 1 371 ? 108.764 127.683 184.455 1.00 50.29 371 ASP D CA 1
ATOM 24232 C C . ASP D 1 371 ? 109.886 128.596 184.953 1.00 51.09 371 ASP D C 1
ATOM 24233 O O . ASP D 1 371 ? 110.794 128.973 184.205 1.00 49.19 371 ASP D O 1
ATOM 24242 N N . GLU D 1 372 ? 109.823 128.958 186.237 1.00 53.79 372 GLU D N 1
ATOM 24243 C CA . GLU D 1 372 ? 110.767 129.926 186.789 1.00 51.81 372 GLU D CA 1
ATOM 24244 C C . GLU D 1 372 ? 112.204 129.423 186.698 1.00 52.93 372 GLU D C 1
ATOM 24245 O O . GLU D 1 372 ? 113.107 130.164 186.295 1.00 52.29 372 GLU D O 1
ATOM 24257 N N . ASN D 1 373 ? 112.437 128.164 187.069 1.00 54.37 373 ASN D N 1
ATOM 24258 C CA . ASN D 1 373 ? 113.793 127.637 187.158 1.00 53.26 373 ASN D CA 1
ATOM 24259 C C . ASN D 1 373 ? 114.315 127.085 185.838 1.00 52.54 373 ASN D C 1
ATOM 24260 O O . ASN D 1 373 ? 115.507 126.772 185.746 1.00 52.89 373 ASN D O 1
ATOM 24271 N N . GLY D 1 374 ? 113.465 126.953 184.825 1.00 48.68 374 GLY D N 1
ATOM 24272 C CA . GLY D 1 374 ? 113.934 126.596 183.502 1.00 48.28 374 GLY D CA 1
ATOM 24273 C C . GLY D 1 374 ? 113.765 125.139 183.125 1.00 49.48 374 GLY D C 1
ATOM 24274 O O . GLY D 1 374 ? 114.662 124.554 182.512 1.00 49.26 374 GLY D O 1
ATOM 24278 N N . ASN D 1 375 ? 112.632 124.538 183.474 1.00 46.57 375 ASN D N 1
ATOM 24279 C CA . ASN D 1 375 ? 112.285 123.210 182.989 1.00 47.32 375 ASN D CA 1
ATOM 24280 C C . ASN D 1 375 ? 111.280 123.334 181.851 1.00 48.31 375 ASN D C 1
ATOM 24281 O O . ASN D 1 375 ? 110.349 124.142 181.911 1.00 48.94 375 ASN D O 1
ATOM 24292 N N . GLY D 1 376 ? 111.504 122.564 180.793 1.00 49.16 376 GLY D N 1
ATOM 24293 C CA . GLY D 1 376 ? 110.701 122.677 179.594 1.00 46.96 376 GLY D CA 1
ATOM 24294 C C . GLY D 1 376 ? 109.484 121.771 179.601 1.00 47.75 376 GLY D C 1
ATOM 24295 O O . GLY D 1 376 ? 109.454 120.736 180.259 1.00 47.18 376 GLY D O 1
ATOM 24299 N N . LYS D 1 377 ? 108.470 122.188 178.846 1.00 50.09 377 LYS D N 1
ATOM 24300 C CA . LYS D 1 377 ? 107.287 121.367 178.618 1.00 49.27 377 LYS D CA 1
ATOM 24301 C C . LYS D 1 377 ? 106.753 121.689 177.232 1.00 52.01 377 LYS D C 1
ATOM 24302 O O . LYS D 1 377 ? 106.304 122.812 176.988 1.00 49.76 377 LYS D O 1
ATOM 24321 N N . ALA D 1 378 ? 106.807 120.713 176.329 1.00 44.22 378 ALA D N 1
ATOM 24322 C CA . ALA D 1 378 ? 106.330 120.867 174.959 1.00 40.49 378 ALA D CA 1
ATOM 24323 C C . ALA D 1 378 ? 105.149 119.926 174.769 1.00 40.91 378 ALA D C 1
ATOM 24324 O O . ALA D 1 378 ? 105.329 118.705 174.708 1.00 43.94 378 ALA D O 1
ATOM 24331 N N . LEU D 1 379 ? 103.947 120.488 174.670 1.00 44.57 379 LEU D N 1
ATOM 24332 C CA . LEU D 1 379 ? 102.729 119.686 174.683 1.00 45.84 379 LEU D CA 1
ATOM 24333 C C . LEU D 1 379 ? 101.791 120.083 173.551 1.00 45.05 379 LEU D C 1
ATOM 24334 O O . LEU D 1 379 ? 101.916 121.148 172.944 1.00 45.71 379 LEU D O 1
ATOM 24350 N N . MET D 1 380 ? 100.833 119.198 173.285 1.00 44.86 380 MET D N 1
ATOM 24351 C CA . MET D 1 380 ? 99.831 119.401 172.254 1.00 43.84 380 MET D CA 1
ATOM 24352 C C . MET D 1 380 ? 98.848 120.496 172.660 1.00 47.86 380 MET D C 1
ATOM 24353 O O . MET D 1 380 ? 98.646 120.753 173.849 1.00 48.51 380 MET D O 1
ATOM 24367 N N . PRO D 1 381 ? 98.220 121.157 171.689 1.00 49.09 381 PRO D N 1
ATOM 24368 C CA . PRO D 1 381 ? 97.151 122.104 172.024 1.00 48.04 381 PRO D CA 1
ATOM 24369 C C . PRO D 1 381 ? 95.935 121.398 172.600 1.00 47.62 381 PRO D C 1
ATOM 24370 O O . PRO D 1 381 ? 95.674 120.225 172.320 1.00 49.72 381 PRO D O 1
ATOM 24381 N N . LEU D 1 382 ? 95.186 122.133 173.418 1.00 46.35 382 LEU D N 1
ATOM 24382 C CA . LEU D 1 382 ? 93.928 121.649 173.970 1.00 48.16 382 LEU D CA 1
ATOM 24383 C C . LEU D 1 382 ? 92.723 122.046 173.128 1.00 47.02 382 LEU D C 1
ATOM 24384 O O . LEU D 1 382 ? 91.589 121.750 173.520 1.00 44.88 382 LEU D O 1
ATOM 24400 N N . GLY D 1 383 ? 92.935 122.701 171.994 1.00 48.91 383 GLY D N 1
ATOM 24401 C CA . GLY D 1 383 ? 91.840 123.102 171.131 1.00 48.83 383 GLY D CA 1
ATOM 24402 C C . GLY D 1 383 ? 92.193 122.877 169.677 1.00 48.81 383 GLY D C 1
ATOM 24403 O O . GLY D 1 383 ? 93.344 123.030 169.263 1.00 48.92 383 GLY D O 1
ATOM 24407 N N . ALA D 1 384 ? 91.177 122.512 168.898 1.00 50.50 384 ALA D N 1
ATOM 24408 C CA . ALA D 1 384 ? 91.383 122.192 167.493 1.00 51.19 384 ALA D CA 1
ATOM 24409 C C . ALA D 1 384 ? 91.805 123.429 166.707 1.00 51.09 384 ALA D C 1
ATOM 24410 O O . ALA D 1 384 ? 91.503 124.566 167.080 1.00 49.88 384 ALA D O 1
ATOM 24417 N N . THR D 1 385 ? 92.517 123.191 165.605 1.00 49.75 385 THR D N 1
ATOM 24418 C CA . THR D 1 385 ? 93.031 124.269 164.769 1.00 49.32 385 THR D CA 1
ATOM 24419 C C . THR D 1 385 ? 92.707 124.043 163.297 1.00 49.31 385 THR D C 1
ATOM 24420 O O . THR D 1 385 ? 92.603 125.003 162.526 1.00 48.71 385 THR D O 1
ATOM 24431 N N . TYR D 1 386 ? 92.545 122.782 162.896 1.00 51.42 386 TYR D N 1
ATOM 24432 C CA . TYR D 1 386 ? 92.334 122.452 161.491 1.00 52.11 386 TYR D CA 1
ATOM 24433 C C . TYR D 1 386 ? 91.020 123.040 160.992 1.00 52.64 386 TYR D C 1
ATOM 24434 O O . TYR D 1 386 ? 89.942 122.640 161.442 1.00 52.89 386 TYR D O 1
ATOM 24452 N N . GLY D 1 387 ? 91.103 123.989 160.062 1.00 45.45 387 GLY D N 1
ATOM 24453 C CA . GLY D 1 387 ? 89.929 124.654 159.540 1.00 43.97 387 GLY D CA 1
ATOM 24454 C C . GLY D 1 387 ? 89.408 125.784 160.397 1.00 46.45 387 GLY D C 1
ATOM 24455 O O . GLY D 1 387 ? 88.410 126.413 160.022 1.00 48.41 387 GLY D O 1
ATOM 24459 N N . GLU D 1 388 ? 90.044 126.063 161.531 1.00 50.52 388 GLU D N 1
ATOM 24460 C CA . GLU D 1 388 ? 89.584 127.113 162.419 1.00 50.40 388 GLU D CA 1
ATOM 24461 C C . GLU D 1 388 ? 89.917 128.484 161.835 1.00 51.78 388 GLU D C 1
ATOM 24462 O O . GLU D 1 388 ? 90.776 128.605 160.958 1.00 51.88 388 GLU D O 1
ATOM 24474 N N . PRO D 1 389 ? 89.249 129.534 162.302 1.00 52.31 389 PRO D N 1
ATOM 24475 C CA . PRO D 1 389 ? 89.591 130.886 161.858 1.00 51.78 389 PRO D CA 1
ATOM 24476 C C . PRO D 1 389 ? 90.808 131.418 162.606 1.00 51.68 389 PRO D C 1
ATOM 24477 O O . PRO D 1 389 ? 91.311 130.813 163.553 1.00 50.08 389 PRO D O 1
ATOM 24488 N N . SER D 1 390 ? 91.280 132.580 162.150 1.00 51.42 390 SER D N 1
ATOM 24489 C CA . SER D 1 390 ? 92.482 133.167 162.734 1.00 50.67 390 SER D CA 1
ATOM 24490 C C . SER D 1 390 ? 92.253 133.584 164.182 1.00 51.10 390 SER D C 1
ATOM 24491 O O . SER D 1 390 ? 93.158 133.468 165.015 1.00 49.76 390 SER D O 1
ATOM 24499 N N . ASN D 1 391 ? 91.056 134.082 164.500 1.00 51.91 391 ASN D N 1
ATOM 24500 C CA . ASN D 1 391 ? 90.787 134.564 165.853 1.00 50.94 391 ASN D CA 1
ATOM 24501 C C . ASN D 1 391 ? 90.917 133.442 166.876 1.00 51.42 391 ASN D C 1
ATOM 24502 O O . ASN D 1 391 ? 91.515 133.622 167.944 1.00 51.44 391 ASN D O 1
ATOM 24513 N N . ASP D 1 392 ? 90.343 132.277 166.572 1.00 52.43 392 ASP D N 1
ATOM 24514 C CA . ASP D 1 392 ? 90.374 131.170 167.521 1.00 52.95 392 ASP D CA 1
ATOM 24515 C C . ASP D 1 392 ? 91.792 130.655 167.721 1.00 52.19 392 ASP D C 1
ATOM 24516 O O . ASP D 1 392 ? 92.183 130.323 168.845 1.00 51.86 392 ASP D O 1
ATOM 24525 N N . VAL D 1 393 ? 92.576 130.574 166.645 1.00 51.03 393 VAL D N 1
ATOM 24526 C CA . VAL D 1 393 ? 93.966 130.152 166.780 1.00 52.04 393 VAL D CA 1
ATOM 24527 C C . VAL D 1 393 ? 94.749 131.176 167.592 1.00 53.57 393 VAL D C 1
ATOM 24528 O O . VAL D 1 393 ? 95.608 130.821 168.407 1.00 54.13 393 VAL D O 1
ATOM 24541 N N . LEU D 1 394 ? 94.465 132.463 167.381 1.00 49.71 394 LEU D N 1
ATOM 24542 C CA . LEU D 1 394 ? 95.141 133.505 168.145 1.00 47.27 394 LEU D CA 1
ATOM 24543 C C . LEU D 1 394 ? 94.830 133.390 169.631 1.00 49.14 394 LEU D C 1
ATOM 24544 O O . LEU D 1 394 ? 95.727 133.507 170.473 1.00 48.83 394 LEU D O 1
ATOM 24560 N N . GLN D 1 395 ? 93.562 133.159 169.971 1.00 57.03 395 GLN D N 1
ATOM 24561 C CA . GLN D 1 395 ? 93.151 133.201 171.371 1.00 57.29 395 GLN D CA 1
ATOM 24562 C C . GLN D 1 395 ? 93.472 131.894 172.090 1.00 55.53 395 GLN D C 1
ATOM 24563 O O . GLN D 1 395 ? 94.188 131.886 173.096 1.00 57.10 395 GLN D O 1
ATOM 24577 N N . SER D 1 396 ? 92.949 130.775 171.584 1.00 48.04 396 SER D N 1
ATOM 24578 C CA . SER D 1 396 ? 93.116 129.500 172.277 1.00 48.87 396 SER D CA 1
ATOM 24579 C C . SER D 1 396 ? 94.580 129.083 172.343 1.00 50.41 396 SER D C 1
ATOM 24580 O O . SER D 1 396 ? 95.046 128.595 173.379 1.00 49.70 396 SER D O 1
ATOM 24588 N N . VAL D 1 397 ? 95.322 129.265 171.252 1.00 50.55 397 VAL D N 1
ATOM 24589 C CA . VAL D 1 397 ? 96.689 128.755 171.186 1.00 49.42 397 VAL D CA 1
ATOM 24590 C C . VAL D 1 397 ? 97.667 129.747 171.805 1.00 50.63 397 VAL D C 1
ATOM 24591 O O . VAL D 1 397 ? 98.343 129.442 172.794 1.00 49.11 397 VAL D O 1
ATOM 24604 N N . MET D 1 398 ? 97.758 130.948 171.232 1.00 50.63 398 MET D N 1
ATOM 24605 C CA . MET D 1 398 ? 98.720 131.938 171.701 1.00 50.14 398 MET D CA 1
ATOM 24606 C C . MET D 1 398 ? 98.235 132.719 172.914 1.00 51.71 398 MET D C 1
ATOM 24607 O O . MET D 1 398 ? 99.046 133.402 173.550 1.00 49.27 398 MET D O 1
ATOM 24621 N N . GLY D 1 399 ? 96.951 132.641 173.255 1.00 49.80 399 GLY D N 1
ATOM 24622 C CA . GLY D 1 399 ? 96.446 133.411 174.373 1.00 46.86 399 GLY D CA 1
ATOM 24623 C C . GLY D 1 399 ? 96.440 134.903 174.142 1.00 48.11 399 GLY D C 1
ATOM 24624 O O . GLY D 1 399 ? 96.500 135.669 175.107 1.00 48.96 399 GLY D O 1
ATOM 24628 N N . VAL D 1 400 ? 96.368 135.339 172.887 1.00 48.20 400 VAL D N 1
ATOM 24629 C CA . VAL D 1 400 ? 96.435 136.750 172.525 1.00 45.45 400 VAL D CA 1
ATOM 24630 C C . VAL D 1 400 ? 95.059 137.176 172.033 1.00 46.10 400 VAL D C 1
ATOM 24631 O O . VAL D 1 400 ? 94.557 136.648 171.034 1.00 46.11 400 VAL D O 1
ATOM 24644 N N . ASP D 1 401 ? 94.457 138.129 172.731 1.00 48.27 401 ASP D N 1
ATOM 24645 C CA . ASP D 1 401 ? 93.132 138.607 172.355 1.00 48.79 401 ASP D CA 1
ATOM 24646 C C . ASP D 1 401 ? 93.212 139.353 171.027 1.00 49.68 401 ASP D C 1
ATOM 24647 O O . ASP D 1 401 ? 94.077 140.222 170.863 1.00 48.25 401 ASP D O 1
ATOM 24656 N N . PRO D 1 402 ? 92.340 139.049 170.053 1.00 52.76 402 PRO D N 1
ATOM 24657 C CA . PRO D 1 402 ? 92.299 139.850 168.815 1.00 51.72 402 PRO D CA 1
ATOM 24658 C C . PRO D 1 402 ? 91.536 141.158 169.000 1.00 53.89 402 PRO D C 1
ATOM 24659 O O . PRO D 1 402 ? 90.512 141.416 168.360 1.00 54.82 402 PRO D O 1
ATOM 24670 N N . GLN D 1 403 ? 92.039 142.000 169.899 1.00 56.23 403 GLN D N 1
ATOM 24671 C CA . GLN D 1 403 ? 91.425 143.295 170.192 1.00 53.94 403 GLN D CA 1
ATOM 24672 C C . GLN D 1 403 ? 92.523 144.209 170.719 1.00 55.45 403 GLN D C 1
ATOM 24673 O O . GLN D 1 403 ? 92.866 144.157 171.911 1.00 57.66 403 GLN D O 1
ATOM 24687 N N . PRO D 1 404 ? 93.107 145.064 169.863 1.00 51.33 404 PRO D N 1
ATOM 24688 C CA . PRO D 1 404 ? 94.190 145.940 170.324 1.00 50.20 404 PRO D CA 1
ATOM 24689 C C . PRO D 1 404 ? 93.755 146.877 171.447 1.00 50.51 404 PRO D C 1
ATOM 24690 O O . PRO D 1 404 ? 92.605 147.314 171.445 1.00 50.36 404 PRO D O 1
ATOM 24701 N N . MET E 1 1 ? 173.471 118.120 158.289 1.00 48.70 1 MET E N 1
ATOM 24702 C CA . MET E 1 1 ? 174.062 118.257 156.964 1.00 48.04 1 MET E CA 1
ATOM 24703 C C . MET E 1 1 ? 175.294 119.151 157.007 1.00 45.47 1 MET E C 1
ATOM 24704 O O . MET E 1 1 ? 175.477 119.925 157.945 1.00 48.61 1 MET E O 1
ATOM 24709 N N . ARG E 1 2 ? 176.137 119.037 155.984 1.00 35.05 2 ARG E N 1
ATOM 24710 C CA . ARG E 1 2 ? 177.346 119.841 155.888 1.00 36.57 2 ARG E CA 1
ATOM 24711 C C . ARG E 1 2 ? 177.732 119.971 154.423 1.00 33.79 2 ARG E C 1
ATOM 24712 O O . ARG E 1 2 ? 177.445 119.087 153.615 1.00 37.47 2 ARG E O 1
ATOM 24733 N N . ILE E 1 3 ? 178.391 121.079 154.091 1.00 28.12 3 ILE E N 1
ATOM 24734 C CA . ILE E 1 3 ? 178.900 121.335 152.747 1.00 29.47 3 ILE E CA 1
ATOM 24735 C C . ILE E 1 3 ? 180.409 121.499 152.841 1.00 26.36 3 ILE E C 1
ATOM 24736 O O . ILE E 1 3 ? 180.900 122.290 153.654 1.00 29.80 3 ILE E O 1
ATOM 24752 N N . ASP E 1 4 ? 181.143 120.756 152.013 1.00 28.05 4 ASP E N 1
ATOM 24753 C CA . ASP E 1 4 ? 182.598 120.801 152.023 1.00 25.19 4 ASP E CA 1
ATOM 24754 C C . ASP E 1 4 ? 183.193 121.537 150.834 1.00 25.83 4 ASP E C 1
ATOM 24755 O O . ASP E 1 4 ? 184.295 122.077 150.950 1.00 27.00 4 ASP E O 1
ATOM 24764 N N . LYS E 1 5 ? 182.498 121.575 149.699 1.00 26.71 5 LYS E N 1
ATOM 24765 C CA . LYS E 1 5 ? 183.010 122.244 148.514 1.00 25.12 5 LYS E CA 1
ATOM 24766 C C . LYS E 1 5 ? 181.843 122.702 147.653 1.00 26.29 5 LYS E C 1
ATOM 24767 O O . LYS E 1 5 ? 180.727 122.187 147.756 1.00 23.90 5 LYS E O 1
ATOM 24786 N N . LEU E 1 6 ? 182.119 123.686 146.800 1.00 26.53 6 LEU E N 1
ATOM 24787 C CA . LEU E 1 6 ? 181.125 124.244 145.898 1.00 22.92 6 LEU E CA 1
ATOM 24788 C C . LEU E 1 6 ? 181.808 124.623 144.594 1.00 20.81 6 LEU E C 1
ATOM 24789 O O . LEU E 1 6 ? 182.942 125.116 144.596 1.00 23.02 6 LEU E O 1
ATOM 24805 N N . SER E 1 7 ? 181.110 124.391 143.484 1.00 25.49 7 SER E N 1
ATOM 24806 C CA . SER E 1 7 ? 181.618 124.714 142.159 1.00 20.52 7 SER E CA 1
ATOM 24807 C C . SER E 1 7 ? 180.516 125.383 141.354 1.00 21.19 7 SER E C 1
ATOM 24808 O O . SER E 1 7 ? 179.388 124.887 141.309 1.00 26.28 7 SER E O 1
ATOM 24816 N N . LEU E 1 8 ? 180.849 126.504 140.721 1.00 24.51 8 LEU E N 1
ATOM 24817 C CA . LEU E 1 8 ? 179.909 127.277 139.922 1.00 23.09 8 LEU E CA 1
ATOM 24818 C C . LEU E 1 8 ? 180.418 127.391 138.495 1.00 18.97 8 LEU E C 1
ATOM 24819 O O . LEU E 1 8 ? 181.622 127.539 138.269 1.00 21.78 8 LEU E O 1
ATOM 24835 N N . LEU E 1 9 ? 179.489 127.328 137.540 1.00 23.18 9 LEU E N 1
ATOM 24836 C CA . LEU E 1 9 ? 179.788 127.525 136.125 1.00 22.61 9 LEU E CA 1
ATOM 24837 C C . LEU E 1 9 ? 178.729 128.440 135.531 1.00 17.26 9 LEU E C 1
ATOM 24838 O O . LEU E 1 9 ? 177.534 128.147 135.623 1.00 17.72 9 LEU E O 1
ATOM 24854 N N . ASN E 1 10 ? 179.169 129.541 134.923 1.00 21.97 10 ASN E N 1
ATOM 24855 C CA . ASN E 1 10 ? 178.277 130.471 134.227 1.00 21.86 10 ASN E CA 1
ATOM 24856 C C . ASN E 1 10 ? 177.145 130.952 135.130 1.00 21.91 10 ASN E C 1
ATOM 24857 O O . ASN E 1 10 ? 175.996 131.078 134.702 1.00 20.92 10 ASN E O 1
ATOM 24868 N N . PHE E 1 11 ? 177.465 131.222 136.391 1.00 24.58 11 PHE E N 1
ATOM 24869 C CA . PHE E 1 11 ? 176.501 131.821 137.299 1.00 23.28 11 PHE E CA 1
ATOM 24870 C C . PHE E 1 11 ? 176.605 133.343 137.169 1.00 25.24 11 PHE E C 1
ATOM 24871 O O . PHE E 1 11 ? 177.245 133.859 136.251 1.00 39.83 11 PHE E O 1
ATOM 24888 N N . ARG E 1 12 ? 175.971 134.077 138.085 1.00 23.51 12 ARG E N 1
ATOM 24889 C CA . ARG E 1 12 ? 175.713 135.500 137.878 1.00 22.09 12 ARG E CA 1
ATOM 24890 C C . ARG E 1 12 ? 176.946 136.245 137.373 1.00 26.84 12 ARG E C 1
ATOM 24891 O O . ARG E 1 12 ? 176.954 136.769 136.254 1.00 30.09 12 ARG E O 1
ATOM 24912 N N . CYS E 1 13 ? 178.007 136.293 138.179 1.00 27.66 13 CYS E N 1
ATOM 24913 C CA . CYS E 1 13 ? 179.199 137.063 137.838 1.00 26.76 13 CYS E CA 1
ATOM 24914 C C . CYS E 1 13 ? 180.463 136.214 137.788 1.00 26.60 13 CYS E C 1
ATOM 24915 O O . CYS E 1 13 ? 181.566 136.770 137.763 1.00 26.99 13 CYS E O 1
ATOM 24923 N N . PHE E 1 14 ? 180.338 134.890 137.764 1.00 27.62 14 PHE E N 1
ATOM 24924 C CA . PHE E 1 14 ? 181.483 133.989 137.740 1.00 25.72 14 PHE E CA 1
ATOM 24925 C C . PHE E 1 14 ? 181.386 133.091 136.516 1.00 26.45 14 PHE E C 1
ATOM 24926 O O . PHE E 1 14 ? 180.409 132.350 136.364 1.00 26.01 14 PHE E O 1
ATOM 24943 N N . LYS E 1 15 ? 182.397 133.157 135.647 1.00 25.69 15 LYS E N 1
ATOM 24944 C CA . LYS E 1 15 ? 182.496 132.180 134.569 1.00 24.56 15 LYS E CA 1
ATOM 24945 C C . LYS E 1 15 ? 182.706 130.780 135.130 1.00 27.87 15 LYS E C 1
ATOM 24946 O O . LYS E 1 15 ? 182.092 129.815 134.661 1.00 30.11 15 LYS E O 1
ATOM 24965 N N . GLN E 1 16 ? 183.570 130.653 136.133 1.00 27.77 16 GLN E N 1
ATOM 24966 C CA . GLN E 1 16 ? 183.743 129.398 136.848 1.00 26.42 16 GLN E CA 1
ATOM 24967 C C . GLN E 1 16 ? 184.385 129.697 138.194 1.00 25.77 16 GLN E C 1
ATOM 24968 O O . GLN E 1 16 ? 185.154 130.652 138.329 1.00 24.26 16 GLN E O 1
ATOM 24982 N N . LEU E 1 17 ? 184.056 128.875 139.187 1.00 24.96 17 LEU E N 1
ATOM 24983 C CA . LEU E 1 17 ? 184.573 129.082 140.534 1.00 22.62 17 LEU E CA 1
ATOM 24984 C C . LEU E 1 17 ? 184.578 127.761 141.288 1.00 23.96 17 LEU E C 1
ATOM 24985 O O . LEU E 1 17 ? 183.680 126.934 141.120 1.00 27.82 17 LEU E O 1
ATOM 25001 N N . ASP E 1 18 ? 185.598 127.584 142.129 1.00 30.41 18 ASP E N 1
ATOM 25002 C CA . ASP E 1 18 ? 185.699 126.445 143.037 1.00 25.39 18 ASP E CA 1
ATOM 25003 C C . ASP E 1 18 ? 186.091 126.970 144.409 1.00 27.96 18 ASP E C 1
ATOM 25004 O O . ASP E 1 18 ? 187.072 127.711 144.526 1.00 33.24 18 ASP E O 1
ATOM 25013 N N . ILE E 1 19 ? 185.342 126.593 145.444 1.00 24.36 19 ILE E N 1
ATOM 25014 C CA . ILE E 1 19 ? 185.578 127.109 146.790 1.00 24.82 19 ILE E CA 1
ATOM 25015 C C . ILE E 1 19 ? 185.291 126.018 147.813 1.00 25.78 19 ILE E C 1
ATOM 25016 O O . ILE E 1 19 ? 184.245 125.366 147.757 1.00 27.88 19 ILE E O 1
ATOM 25032 N N . THR E 1 20 ? 186.205 125.839 148.761 1.00 26.59 20 THR E N 1
ATOM 25033 C CA . THR E 1 20 ? 186.019 124.911 149.867 1.00 27.21 20 THR E CA 1
ATOM 25034 C C . THR E 1 20 ? 185.681 125.675 151.143 1.00 28.06 20 THR E C 1
ATOM 25035 O O . THR E 1 20 ? 185.981 126.862 151.284 1.00 29.46 20 THR E O 1
ATOM 25046 N N . PHE E 1 21 ? 185.044 124.972 152.076 1.00 29.47 21 PHE E N 1
ATOM 25047 C CA . PHE E 1 21 ? 184.530 125.567 153.301 1.00 27.56 21 PHE E CA 1
ATOM 25048 C C . PHE E 1 21 ? 185.144 124.889 154.517 1.00 28.41 21 PHE E C 1
ATOM 25049 O O . PHE E 1 21 ? 185.347 123.671 154.525 1.00 29.67 21 PHE E O 1
ATOM 25066 N N . ASP E 1 22 ? 185.438 125.686 155.540 1.00 32.34 22 ASP E N 1
ATOM 25067 C CA . ASP E 1 22 ? 185.934 125.148 156.796 1.00 34.49 22 ASP E CA 1
ATOM 25068 C C . ASP E 1 22 ? 184.810 124.445 157.554 1.00 35.09 22 ASP E C 1
ATOM 25069 O O . ASP E 1 22 ? 183.623 124.719 157.361 1.00 35.88 22 ASP E O 1
ATOM 25078 N N . GLU E 1 23 ? 185.204 123.522 158.433 1.00 38.38 23 GLU E N 1
ATOM 25079 C CA . GLU E 1 23 ? 184.222 122.687 159.116 1.00 39.71 23 GLU E CA 1
ATOM 25080 C C . GLU E 1 23 ? 183.331 123.509 160.042 1.00 41.18 23 GLU E C 1
ATOM 25081 O O . GLU E 1 23 ? 182.133 123.228 160.163 1.00 39.90 23 GLU E O 1
ATOM 25093 N N . HIS E 1 24 ? 183.890 124.523 160.705 1.00 42.35 24 HIS E N 1
ATOM 25094 C CA . HIS E 1 24 ? 183.170 125.279 161.724 1.00 34.30 24 HIS E CA 1
ATOM 25095 C C . HIS E 1 24 ? 182.848 126.702 161.283 1.00 33.12 24 HIS E C 1
ATOM 25096 O O . HIS E 1 24 ? 181.680 127.099 161.280 1.00 33.56 24 HIS E O 1
ATOM 25109 N N . ILE E 1 25 ? 183.859 127.487 160.916 1.00 26.93 25 ILE E N 1
ATOM 25110 C CA . ILE E 1 25 ? 183.686 128.886 160.533 1.00 28.71 25 ILE E CA 1
ATOM 25111 C C . ILE E 1 25 ? 184.549 129.191 159.318 1.00 28.72 25 ILE E C 1
ATOM 25112 O O . ILE E 1 25 ? 185.721 128.807 159.259 1.00 28.86 25 ILE E O 1
ATOM 25128 N N . THR E 1 26 ? 183.959 129.887 158.348 1.00 24.78 26 THR E N 1
ATOM 25129 C CA . THR E 1 26 ? 184.675 130.376 157.178 1.00 26.12 26 THR E CA 1
ATOM 25130 C C . THR E 1 26 ? 184.134 131.752 156.826 1.00 27.33 26 THR E C 1
ATOM 25131 O O . THR E 1 26 ? 182.916 131.957 156.814 1.00 25.65 26 THR E O 1
ATOM 25142 N N . ILE E 1 27 ? 185.035 132.690 156.543 1.00 32.86 27 ILE E N 1
ATOM 25143 C CA . ILE E 1 27 ? 184.687 134.085 156.299 1.00 29.09 27 ILE E CA 1
ATOM 25144 C C . ILE E 1 27 ? 185.071 134.437 154.869 1.00 25.57 27 ILE E C 1
ATOM 25145 O O . ILE E 1 27 ? 186.203 134.179 154.444 1.00 28.83 27 ILE E O 1
ATOM 25161 N N . LEU E 1 28 ? 184.132 135.029 154.136 1.00 25.72 28 LEU E N 1
ATOM 25162 C CA . LEU E 1 28 ? 184.353 135.451 152.759 1.00 24.71 28 LEU E CA 1
ATOM 25163 C C . LEU E 1 28 ? 184.698 136.934 152.730 1.00 29.54 28 LEU E C 1
ATOM 25164 O O . LEU E 1 28 ? 184.038 137.742 153.391 1.00 29.17 28 LEU E O 1
ATOM 25180 N N . VAL E 1 29 ? 185.730 137.285 151.965 1.00 32.02 29 VAL E N 1
ATOM 25181 C CA . VAL E 1 29 ? 186.192 138.662 151.839 1.00 29.71 29 VAL E CA 1
ATOM 25182 C C . VAL E 1 29 ? 186.353 138.981 150.359 1.00 31.15 29 VAL E C 1
ATOM 25183 O O . VAL E 1 29 ? 186.967 138.207 149.617 1.00 31.82 29 VAL E O 1
ATOM 25196 N N . ALA E 1 30 ? 185.804 140.119 149.933 1.00 33.18 30 ALA E N 1
ATOM 25197 C CA . ALA E 1 30 ? 185.895 140.557 148.545 1.00 29.49 30 ALA E CA 1
ATOM 25198 C C . ALA E 1 30 ? 186.124 142.064 148.492 1.00 32.90 30 ALA E C 1
ATOM 25199 O O . ALA E 1 30 ? 185.275 142.832 148.962 1.00 36.55 30 ALA E O 1
ATOM 25206 N N . PRO E 1 31 ? 187.245 142.532 147.929 1.00 39.92 31 PRO E N 1
ATOM 25207 C CA . PRO E 1 31 ? 187.524 143.977 147.958 1.00 37.42 31 PRO E CA 1
ATOM 25208 C C . PRO E 1 31 ? 186.759 144.792 146.930 1.00 38.77 31 PRO E C 1
ATOM 25209 O O . PRO E 1 31 ? 186.642 146.012 147.108 1.00 40.04 31 PRO E O 1
ATOM 25220 N N . ASN E 1 32 ? 186.240 144.178 145.868 1.00 37.57 32 ASN E N 1
ATOM 25221 C CA . ASN E 1 32 ? 185.586 144.920 144.800 1.00 37.56 32 ASN E CA 1
ATOM 25222 C C . ASN E 1 32 ? 184.403 144.126 144.268 1.00 37.94 32 ASN E C 1
ATOM 25223 O O . ASN E 1 32 ? 184.333 142.903 144.408 1.00 38.97 32 ASN E O 1
ATOM 25234 N N . GLY E 1 33 ? 183.472 144.846 143.647 1.00 37.44 33 GLY E N 1
ATOM 25235 C CA . GLY E 1 33 ? 182.325 144.234 143.017 1.00 31.77 33 GLY E CA 1
ATOM 25236 C C . GLY E 1 33 ? 181.539 143.341 143.966 1.00 31.88 33 GLY E C 1
ATOM 25237 O O . GLY E 1 33 ? 181.756 143.299 145.175 1.00 34.25 33 GLY E O 1
ATOM 25241 N N . ALA E 1 34 ? 180.597 142.618 143.370 1.00 36.14 34 ALA E N 1
ATOM 25242 C CA . ALA E 1 34 ? 179.827 141.613 144.088 1.00 36.59 34 ALA E CA 1
ATOM 25243 C C . ALA E 1 34 ? 180.645 140.325 144.163 1.00 36.71 34 ALA E C 1
ATOM 25244 O O . ALA E 1 34 ? 181.852 140.311 143.903 1.00 36.57 34 ALA E O 1
ATOM 25251 N N . GLY E 1 35 ? 179.995 139.223 144.524 1.00 25.41 35 GLY E N 1
ATOM 25252 C CA . GLY E 1 35 ? 180.664 137.939 144.583 1.00 23.72 35 GLY E CA 1
ATOM 25253 C C . GLY E 1 35 ? 180.428 137.205 145.885 1.00 29.90 35 GLY E C 1
ATOM 25254 O O . GLY E 1 35 ? 180.300 135.979 145.892 1.00 35.55 35 GLY E O 1
ATOM 25258 N N . LYS E 1 36 ? 180.368 137.939 146.997 1.00 29.71 36 LYS E N 1
ATOM 25259 C CA . LYS E 1 36 ? 180.023 137.317 148.270 1.00 26.27 36 LYS E CA 1
ATOM 25260 C C . LYS E 1 36 ? 178.543 136.961 148.309 1.00 24.04 36 LYS E C 1
ATOM 25261 O O . LYS E 1 36 ? 178.164 135.849 148.703 1.00 32.01 36 LYS E O 1
ATOM 25280 N N . THR E 1 37 ? 177.689 137.892 147.880 1.00 24.16 37 THR E N 1
ATOM 25281 C CA . THR E 1 37 ? 176.268 137.593 147.776 1.00 26.00 37 THR E CA 1
ATOM 25282 C C . THR E 1 37 ? 176.013 136.514 146.737 1.00 26.41 37 THR E C 1
ATOM 25283 O O . THR E 1 37 ? 175.102 135.699 146.904 1.00 34.31 37 THR E O 1
ATOM 25294 N N . THR E 1 38 ? 176.816 136.476 145.673 1.00 27.12 38 THR E N 1
ATOM 25295 C CA . THR E 1 38 ? 176.664 135.428 144.670 1.00 26.53 38 THR E CA 1
ATOM 25296 C C . THR E 1 38 ? 176.933 134.054 145.272 1.00 22.81 38 THR E C 1
ATOM 25297 O O . THR E 1 38 ? 176.168 133.108 145.057 1.00 27.92 38 THR E O 1
ATOM 25308 N N . VAL E 1 39 ? 178.013 133.930 146.045 1.00 19.54 39 VAL E N 1
ATOM 25309 C CA . VAL E 1 39 ? 178.335 132.651 146.669 1.00 20.40 39 VAL E CA 1
ATOM 25310 C C . VAL E 1 39 ? 177.265 132.265 147.683 1.00 22.60 39 VAL E C 1
ATOM 25311 O O . VAL E 1 39 ? 176.843 131.102 147.750 1.00 22.86 39 VAL E O 1
ATOM 25324 N N . LEU E 1 40 ? 176.814 133.226 148.494 1.00 27.12 40 LEU E N 1
ATOM 25325 C CA . LEU E 1 40 ? 175.784 132.914 149.480 1.00 25.06 40 LEU E CA 1
ATOM 25326 C C . LEU E 1 40 ? 174.495 132.466 148.802 1.00 24.17 40 LEU E C 1
ATOM 25327 O O . LEU E 1 40 ? 173.854 131.506 149.246 1.00 27.20 40 LEU E O 1
ATOM 25343 N N . ASP E 1 41 ? 174.104 133.139 147.718 1.00 24.34 41 ASP E N 1
ATOM 25344 C CA . ASP E 1 41 ? 172.892 132.760 147.002 1.00 24.69 41 ASP E CA 1
ATOM 25345 C C . ASP E 1 41 ? 173.041 131.394 146.346 1.00 23.87 41 ASP E C 1
ATOM 25346 O O . ASP E 1 41 ? 172.087 130.610 146.315 1.00 22.81 41 ASP E O 1
ATOM 25355 N N . ALA E 1 42 ? 174.225 131.088 145.813 1.00 21.63 42 ALA E N 1
ATOM 25356 C CA . ALA E 1 42 ? 174.448 129.770 145.229 1.00 19.74 42 ALA E CA 1
ATOM 25357 C C . ALA E 1 42 ? 174.307 128.678 146.282 1.00 22.46 42 ALA E C 1
ATOM 25358 O O . ALA E 1 42 ? 173.644 127.658 146.054 1.00 26.37 42 ALA E O 1
ATOM 25365 N N . VAL E 1 43 ? 174.916 128.881 147.453 1.00 24.66 43 VAL E N 1
ATOM 25366 C CA . VAL E 1 43 ? 174.790 127.901 148.530 1.00 21.15 43 VAL E CA 1
ATOM 25367 C C . VAL E 1 43 ? 173.333 127.762 148.951 1.00 21.88 43 VAL E C 1
ATOM 25368 O O . VAL E 1 43 ? 172.838 126.651 149.176 1.00 26.71 43 VAL E O 1
ATOM 25381 N N . ARG E 1 44 ? 172.623 128.885 149.065 1.00 24.57 44 ARG E N 1
ATOM 25382 C CA . ARG E 1 44 ? 171.220 128.843 149.463 1.00 23.96 44 ARG E CA 1
ATOM 25383 C C . ARG E 1 44 ? 170.366 128.120 148.428 1.00 27.24 44 ARG E C 1
ATOM 25384 O O . ARG E 1 44 ? 169.369 127.482 148.783 1.00 31.50 44 ARG E O 1
ATOM 25405 N N . LEU E 1 45 ? 170.735 128.213 147.149 1.00 29.79 45 LEU E N 1
ATOM 25406 C CA . LEU E 1 45 ? 170.026 127.463 146.117 1.00 26.38 45 LEU E CA 1
ATOM 25407 C C . LEU E 1 45 ? 170.354 125.979 146.179 1.00 26.76 45 LEU E C 1
ATOM 25408 O O . LEU E 1 45 ? 169.499 125.143 145.867 1.00 31.85 45 LEU E O 1
ATOM 25424 N N . ALA E 1 46 ? 171.581 125.632 146.571 1.00 25.36 46 ALA E N 1
ATOM 25425 C CA . ALA E 1 46 ? 171.977 124.230 146.634 1.00 18.56 46 ALA E CA 1
ATOM 25426 C C . ALA E 1 46 ? 171.326 123.477 147.788 1.00 26.93 46 ALA E C 1
ATOM 25427 O O . ALA E 1 46 ? 171.358 122.242 147.789 1.00 33.56 46 ALA E O 1
ATOM 25434 N N . LEU E 1 47 ? 170.743 124.177 148.762 1.00 30.36 47 LEU E N 1
ATOM 25435 C CA . LEU E 1 47 ? 170.106 123.538 149.906 1.00 25.53 47 LEU E CA 1
ATOM 25436 C C . LEU E 1 47 ? 168.596 123.400 149.760 1.00 27.89 47 LEU E C 1
ATOM 25437 O O . LEU E 1 47 ? 167.986 122.648 150.525 1.00 31.47 47 LEU E O 1
ATOM 25453 N N . PHE E 1 48 ? 167.983 124.101 148.809 1.00 34.86 48 PHE E N 1
ATOM 25454 C CA . PHE E 1 48 ? 166.527 124.072 148.698 1.00 34.33 48 PHE E CA 1
ATOM 25455 C C . PHE E 1 48 ? 165.959 122.671 148.500 1.00 36.67 48 PHE E C 1
ATOM 25456 O O . PHE E 1 48 ? 164.874 122.398 149.043 1.00 40.23 48 PHE E O 1
ATOM 25473 N N . PRO E 1 49 ? 166.591 121.767 147.746 1.00 38.48 49 PRO E N 1
ATOM 25474 C CA . PRO E 1 49 ? 166.003 120.429 147.579 1.00 38.10 49 PRO E CA 1
ATOM 25475 C C . PRO E 1 49 ? 165.671 119.742 148.892 1.00 39.74 49 PRO E C 1
ATOM 25476 O O . PRO E 1 49 ? 164.694 118.985 148.953 1.00 41.45 49 PRO E O 1
ATOM 25487 N N . PHE E 1 50 ? 166.452 119.977 149.948 1.00 40.44 50 PHE E N 1
ATOM 25488 C CA . PHE E 1 50 ? 166.124 119.399 151.247 1.00 38.99 50 PHE E CA 1
ATOM 25489 C C . PHE E 1 50 ? 164.800 119.941 151.766 1.00 37.53 50 PHE E C 1
ATOM 25490 O O . PHE E 1 50 ? 163.903 119.176 152.139 1.00 41.20 50 PHE E O 1
ATOM 25507 N N . ILE E 1 51 ? 164.659 121.267 151.798 1.00 36.93 51 ILE E N 1
ATOM 25508 C CA . ILE E 1 51 ? 163.444 121.872 152.324 1.00 40.57 51 ILE E CA 1
ATOM 25509 C C . ILE E 1 51 ? 162.239 121.552 151.452 1.00 42.52 51 ILE E C 1
ATOM 25510 O O . ILE E 1 51 ? 161.100 121.616 151.928 1.00 41.97 51 ILE E O 1
ATOM 25526 N N . ARG E 1 52 ? 162.458 121.209 150.180 1.00 43.87 52 ARG E N 1
ATOM 25527 C CA . ARG E 1 52 ? 161.335 120.881 149.309 1.00 41.41 52 ARG E CA 1
ATOM 25528 C C . ARG E 1 52 ? 160.620 119.617 149.768 1.00 43.63 52 ARG E C 1
ATOM 25529 O O . ARG E 1 52 ? 159.426 119.447 149.496 1.00 45.04 52 ARG E O 1
ATOM 25550 N N . GLY E 1 53 ? 161.324 118.724 150.460 1.00 43.66 53 GLY E N 1
ATOM 25551 C CA . GLY E 1 53 ? 160.726 117.491 150.934 1.00 42.50 53 GLY E CA 1
ATOM 25552 C C . GLY E 1 53 ? 160.105 117.615 152.310 1.00 42.97 53 GLY E C 1
ATOM 25553 O O . GLY E 1 53 ? 160.194 116.690 153.123 1.00 44.47 53 GLY E O 1
ATOM 25557 N N . PHE E 1 54 ? 159.474 118.760 152.586 1.00 46.14 54 PHE E N 1
ATOM 25558 C CA . PHE E 1 54 ? 158.822 118.978 153.872 1.00 46.76 54 PHE E CA 1
ATOM 25559 C C . PHE E 1 54 ? 157.475 119.680 153.733 1.00 46.58 54 PHE E C 1
ATOM 25560 O O . PHE E 1 54 ? 156.899 120.082 154.751 1.00 45.33 54 PHE E O 1
ATOM 25577 N N . ASP E 1 55 ? 156.967 119.853 152.511 1.00 52.45 55 ASP E N 1
ATOM 25578 C CA . ASP E 1 55 ? 155.675 120.486 152.256 1.00 55.04 55 ASP E CA 1
ATOM 25579 C C . ASP E 1 55 ? 155.728 121.999 152.454 1.00 55.12 55 ASP E C 1
ATOM 25580 O O . ASP E 1 55 ? 154.771 122.702 152.112 1.00 54.48 55 ASP E O 1
ATOM 25589 N N . ALA E 1 56 ? 156.832 122.511 152.992 1.00 50.68 56 ALA E N 1
ATOM 25590 C CA . ALA E 1 56 ? 157.090 123.946 153.075 1.00 49.95 56 ALA E CA 1
ATOM 25591 C C . ALA E 1 56 ? 158.061 124.279 151.946 1.00 50.32 56 ALA E C 1
ATOM 25592 O O . ALA E 1 56 ? 159.277 124.325 152.132 1.00 50.06 56 ALA E O 1
ATOM 25599 N N . SER E 1 57 ? 157.508 124.509 150.762 1.00 50.25 57 SER E N 1
ATOM 25600 C CA . SER E 1 57 ? 158.298 124.571 149.539 1.00 50.09 57 SER E CA 1
ATOM 25601 C C . SER E 1 57 ? 157.610 125.527 148.570 1.00 48.11 57 SER E C 1
ATOM 25602 O O . SER E 1 57 ? 156.813 126.379 148.976 1.00 45.51 57 SER E O 1
ATOM 25610 N N . LEU E 1 58 ? 157.922 125.384 147.281 1.00 48.01 58 LEU E N 1
ATOM 25611 C CA . LEU E 1 58 ? 157.436 126.285 146.241 1.00 47.06 58 LEU E CA 1
ATOM 25612 C C . LEU E 1 58 ? 155.913 126.314 146.147 1.00 49.27 58 LEU E C 1
ATOM 25613 O O . LEU E 1 58 ? 155.362 127.023 145.298 1.00 46.80 58 LEU E O 1
ATOM 25629 N N . TYR E 1 59 ? 155.218 125.551 146.996 1.00 52.58 59 TYR E N 1
ATOM 25630 C CA . TYR E 1 59 ? 153.782 125.759 147.151 1.00 51.90 59 TYR E CA 1
ATOM 25631 C C . TYR E 1 59 ? 153.482 127.227 147.422 1.00 53.06 59 TYR E C 1
ATOM 25632 O O . TYR E 1 59 ? 152.520 127.787 146.884 1.00 52.73 59 TYR E O 1
ATOM 25650 N N . VAL E 1 60 ? 154.303 127.869 148.261 1.00 48.77 60 VAL E N 1
ATOM 25651 C CA . VAL E 1 60 ? 154.187 129.306 148.501 1.00 46.08 60 VAL E CA 1
ATOM 25652 C C . VAL E 1 60 ? 154.736 130.127 147.346 1.00 46.71 60 VAL E C 1
ATOM 25653 O O . VAL E 1 60 ? 154.489 131.338 147.282 1.00 47.52 60 VAL E O 1
ATOM 25666 N N . LYS E 1 61 ? 155.466 129.497 146.425 1.00 49.09 61 LYS E N 1
ATOM 25667 C CA . LYS E 1 61 ? 155.956 130.139 145.206 1.00 49.82 61 LYS E CA 1
ATOM 25668 C C . LYS E 1 61 ? 156.884 131.313 145.525 1.00 49.81 61 LYS E C 1
ATOM 25669 O O . LYS E 1 61 ? 156.598 132.474 145.226 1.00 46.99 61 LYS E O 1
ATOM 25688 N N . ASP E 1 62 ? 158.013 130.982 146.148 1.00 48.90 62 ASP E N 1
ATOM 25689 C CA . ASP E 1 62 ? 159.137 131.910 146.268 1.00 46.58 62 ASP E CA 1
ATOM 25690 C C . ASP E 1 62 ? 160.043 131.651 145.072 1.00 45.62 62 ASP E C 1
ATOM 25691 O O . ASP E 1 62 ? 160.925 130.791 145.105 1.00 45.95 62 ASP E O 1
ATOM 25700 N N . LYS E 1 63 ? 159.820 132.408 143.996 1.00 43.38 63 LYS E N 1
ATOM 25701 C CA . LYS E 1 63 ? 160.536 132.164 142.749 1.00 42.74 63 LYS E CA 1
ATOM 25702 C C . LYS E 1 63 ? 162.037 132.375 142.892 1.00 44.22 63 LYS E C 1
ATOM 25703 O O . LYS E 1 63 ? 162.799 131.925 142.029 1.00 44.32 63 LYS E O 1
ATOM 25722 N N . SER E 1 64 ? 162.477 133.047 143.955 1.00 38.69 64 SER E N 1
ATOM 25723 C CA . SER E 1 64 ? 163.897 133.299 144.160 1.00 37.46 64 SER E CA 1
ATOM 25724 C C . SER E 1 64 ? 164.676 132.050 144.550 1.00 36.46 64 SER E C 1
ATOM 25725 O O . SER E 1 64 ? 165.910 132.087 144.536 1.00 35.41 64 SER E O 1
ATOM 25733 N N . LEU E 1 65 ? 164.000 130.956 144.892 1.00 33.24 65 LEU E N 1
ATOM 25734 C CA . LEU E 1 65 ? 164.666 129.767 145.408 1.00 33.65 65 LEU E CA 1
ATOM 25735 C C . LEU E 1 65 ? 165.019 128.757 144.323 1.00 35.75 65 LEU E C 1
ATOM 25736 O O . LEU E 1 65 ? 165.521 127.676 144.645 1.00 30.70 65 LEU E O 1
ATOM 25752 N N . ALA E 1 66 ? 164.771 129.077 143.056 1.00 38.88 66 ALA E N 1
ATOM 25753 C CA . ALA E 1 66 ? 165.235 128.279 141.933 1.00 30.55 66 ALA E CA 1
ATOM 25754 C C . ALA E 1 66 ? 166.073 129.156 141.012 1.00 30.83 66 ALA E C 1
ATOM 25755 O O . ALA E 1 66 ? 165.999 130.387 141.060 1.00 36.14 66 ALA E O 1
ATOM 25762 N N . ILE E 1 67 ? 166.883 128.512 140.170 1.00 28.12 67 ILE E N 1
ATOM 25763 C CA . ILE E 1 67 ? 167.688 129.256 139.211 1.00 26.97 67 ILE E CA 1
ATOM 25764 C C . ILE E 1 67 ? 166.767 129.938 138.210 1.00 28.39 67 ILE E C 1
ATOM 25765 O O . ILE E 1 67 ? 165.828 129.328 137.682 1.00 32.50 67 ILE E O 1
ATOM 25781 N N . ARG E 1 68 ? 167.031 131.213 137.948 1.00 34.40 68 ARG E N 1
ATOM 25782 C CA . ARG E 1 68 ? 166.225 132.024 137.052 1.00 31.16 68 ARG E CA 1
ATOM 25783 C C . ARG E 1 68 ? 167.040 132.380 135.815 1.00 30.91 68 ARG E C 1
ATOM 25784 O O . ARG E 1 68 ? 168.257 132.192 135.767 1.00 33.00 68 ARG E O 1
ATOM 25805 N N . THR E 1 69 ? 166.348 132.897 134.798 1.00 31.40 69 THR E N 1
ATOM 25806 C CA . THR E 1 69 ? 167.032 133.269 133.565 1.00 32.47 69 THR E CA 1
ATOM 25807 C C . THR E 1 69 ? 167.975 134.444 133.793 1.00 33.32 69 THR E C 1
ATOM 25808 O O . THR E 1 69 ? 169.053 134.507 133.192 1.00 33.86 69 THR E O 1
ATOM 25819 N N . GLU E 1 70 ? 167.591 135.380 134.662 1.00 32.12 70 GLU E N 1
ATOM 25820 C CA . GLU E 1 70 ? 168.453 136.514 134.973 1.00 32.22 70 GLU E CA 1
ATOM 25821 C C . GLU E 1 70 ? 169.697 136.112 135.753 1.00 31.85 70 GLU E C 1
ATOM 25822 O O . GLU E 1 70 ? 170.611 136.932 135.889 1.00 34.22 70 GLU E O 1
ATOM 25834 N N . ASP E 1 71 ? 169.757 134.883 136.268 1.00 29.76 71 ASP E N 1
ATOM 25835 C CA . ASP E 1 71 ? 170.946 134.399 136.957 1.00 27.51 71 ASP E CA 1
ATOM 25836 C C . ASP E 1 71 ? 172.026 133.909 136.001 1.00 23.64 71 ASP E C 1
ATOM 25837 O O . ASP E 1 71 ? 173.149 133.652 136.445 1.00 27.27 71 ASP E O 1
ATOM 25846 N N . LEU E 1 72 ? 171.719 133.769 134.715 1.00 26.98 72 LEU E N 1
ATOM 25847 C CA . LEU E 1 72 ? 172.702 133.301 133.751 1.00 27.49 72 LEU E CA 1
ATOM 25848 C C . LEU E 1 72 ? 173.609 134.440 133.300 1.00 25.03 72 LEU E C 1
ATOM 25849 O O . LEU E 1 72 ? 173.217 135.610 133.280 1.00 29.28 72 LEU E O 1
ATOM 25865 N N . ARG E 1 73 ? 174.835 134.079 132.938 1.00 24.79 73 ARG E N 1
ATOM 25866 C CA . ARG E 1 73 ? 175.824 135.056 132.513 1.00 26.90 73 ARG E CA 1
ATOM 25867 C C . ARG E 1 73 ? 175.462 135.639 131.148 1.00 25.10 73 ARG E C 1
ATOM 25868 O O . ARG E 1 73 ? 174.886 134.966 130.290 1.00 27.72 73 ARG E O 1
ATOM 25889 N N . LEU E 1 74 ? 175.809 136.911 130.957 1.00 23.81 74 LEU E N 1
ATOM 25890 C CA . LEU E 1 74 ? 175.426 137.668 129.767 1.00 22.18 74 LEU E CA 1
ATOM 25891 C C . LEU E 1 74 ? 176.615 138.529 129.362 1.00 27.66 74 LEU E C 1
ATOM 25892 O O . LEU E 1 74 ? 177.002 139.438 130.102 1.00 30.72 74 LEU E O 1
ATOM 25908 N N . ILE E 1 75 ? 177.187 138.254 128.193 1.00 28.02 75 ILE E N 1
ATOM 25909 C CA . ILE E 1 75 ? 178.453 138.846 127.773 1.00 27.81 75 ILE E CA 1
ATOM 25910 C C . ILE E 1 75 ? 178.165 139.970 126.786 1.00 25.90 75 ILE E C 1
ATOM 25911 O O . ILE E 1 75 ? 177.708 139.724 125.666 1.00 23.60 75 ILE E O 1
ATOM 25927 N N . TYR E 1 76 ? 178.465 141.202 127.189 1.00 27.68 76 TYR E N 1
ATOM 25928 C CA . TYR E 1 76 ? 178.392 142.355 126.302 1.00 25.35 76 TYR E CA 1
ATOM 25929 C C . TYR E 1 76 ? 179.745 142.576 125.637 1.00 25.15 76 TYR E C 1
ATOM 25930 O O . TYR E 1 76 ? 180.771 142.664 126.318 1.00 31.47 76 TYR E O 1
ATOM 25948 N N . ARG E 1 77 ? 179.743 142.661 124.309 1.00 23.85 77 ARG E N 1
ATOM 25949 C CA . ARG E 1 77 ? 180.939 142.953 123.530 1.00 24.24 77 ARG E CA 1
ATOM 25950 C C . ARG E 1 77 ? 180.728 144.266 122.791 1.00 25.48 77 ARG E C 1
ATOM 25951 O O . ARG E 1 77 ? 179.692 144.461 122.149 1.00 31.90 77 ARG E O 1
ATOM 25972 N N . GLN E 1 78 ? 181.713 145.159 122.881 1.00 27.22 78 GLN E N 1
ATOM 25973 C CA . GLN E 1 78 ? 181.534 146.511 122.363 1.00 27.78 78 GLN E CA 1
ATOM 25974 C C . GLN E 1 78 ? 181.541 146.548 120.840 1.00 23.32 78 GLN E C 1
ATOM 25975 O O . GLN E 1 78 ? 180.925 147.437 120.244 1.00 28.37 78 GLN E O 1
ATOM 25989 N N . GLU E 1 79 ? 182.221 145.604 120.196 1.00 23.93 79 GLU E N 1
ATOM 25990 C CA . GLU E 1 79 ? 182.357 145.599 118.746 1.00 24.46 79 GLU E CA 1
ATOM 25991 C C . GLU E 1 79 ? 181.306 144.739 118.052 1.00 21.80 79 GLU E C 1
ATOM 25992 O O . GLU E 1 79 ? 181.432 144.481 116.852 1.00 22.06 79 GLU E O 1
ATOM 26004 N N . ALA E 1 80 ? 180.282 144.288 118.774 1.00 19.87 80 ALA E N 1
ATOM 26005 C CA . ALA E 1 80 ? 179.220 143.472 118.207 1.00 12.39 80 ALA E CA 1
ATOM 26006 C C . ALA E 1 80 ? 177.868 144.042 118.606 1.00 15.93 80 ALA E C 1
ATOM 26007 O O . ALA E 1 80 ? 177.690 144.508 119.735 1.00 19.87 80 ALA E O 1
ATOM 26014 N N . LEU E 1 81 ? 176.916 144.002 117.671 1.00 14.08 81 LEU E N 1
ATOM 26015 C CA . LEU E 1 81 ? 175.567 144.479 117.954 1.00 9.53 81 LEU E CA 1
ATOM 26016 C C . LEU E 1 81 ? 174.765 143.485 118.785 1.00 9.39 81 LEU E C 1
ATOM 26017 O O . LEU E 1 81 ? 173.853 143.891 119.513 1.00 8.85 81 LEU E O 1
ATOM 26033 N N . ASN E 1 82 ? 175.081 142.198 118.693 1.00 13.68 82 ASN E N 1
ATOM 26034 C CA . ASN E 1 82 ? 174.332 141.164 119.391 1.00 8.00 82 ASN E CA 1
ATOM 26035 C C . ASN E 1 82 ? 174.964 140.850 120.743 1.00 14.44 82 ASN E C 1
ATOM 26036 O O . ASN E 1 82 ? 176.141 141.120 120.989 1.00 18.65 82 ASN E O 1
ATOM 26047 N N . MET E 1 83 ? 174.155 140.261 121.623 1.00 14.21 83 MET E N 1
ATOM 26048 C CA . MET E 1 83 ? 174.577 139.922 122.979 1.00 12.74 83 MET E CA 1
ATOM 26049 C C . MET E 1 83 ? 173.918 138.603 123.361 1.00 12.21 83 MET E C 1
ATOM 26050 O O . MET E 1 83 ? 172.697 138.549 123.539 1.00 14.11 83 MET E O 1
ATOM 26064 N N . GLU E 1 84 ? 174.719 137.549 123.491 1.00 14.78 84 GLU E N 1
ATOM 26065 C CA . GLU E 1 84 ? 174.225 136.209 123.778 1.00 15.09 84 GLU E CA 1
ATOM 26066 C C . GLU E 1 84 ? 174.400 135.862 125.253 1.00 13.66 84 GLU E C 1
ATOM 26067 O O . GLU E 1 84 ? 175.091 136.548 126.009 1.00 18.45 84 GLU E O 1
ATOM 26079 N N . MET E 1 85 ? 173.747 134.776 125.657 1.00 24.55 85 MET E N 1
ATOM 26080 C CA . MET E 1 85 ? 173.900 134.194 126.982 1.00 21.08 85 MET E CA 1
ATOM 26081 C C . MET E 1 85 ? 174.987 133.126 126.969 1.00 23.04 85 MET E C 1
ATOM 26082 O O . MET E 1 85 ? 175.388 132.624 125.917 1.00 23.83 85 MET E O 1
ATOM 26096 N N . SER E 1 86 ? 175.461 132.784 128.162 1.00 24.10 86 SER E N 1
ATOM 26097 C CA . SER E 1 86 ? 176.330 131.633 128.361 1.00 20.60 86 SER E CA 1
ATOM 26098 C C . SER E 1 86 ? 175.517 130.520 129.001 1.00 22.77 86 SER E C 1
ATOM 26099 O O . SER E 1 86 ? 174.896 130.724 130.050 1.00 24.43 86 SER E O 1
ATOM 26107 N N . SER E 1 87 ? 175.518 129.352 128.371 1.00 23.83 87 SER E N 1
ATOM 26108 C CA . SER E 1 87 ? 174.685 128.246 128.806 1.00 18.49 87 SER E CA 1
ATOM 26109 C C . SER E 1 87 ? 175.502 126.964 128.853 1.00 19.30 87 SER E C 1
ATOM 26110 O O . SER E 1 87 ? 176.424 126.783 128.053 1.00 23.84 87 SER E O 1
ATOM 26118 N N . PRO E 1 88 ? 175.193 126.057 129.790 1.00 22.02 88 PRO E N 1
ATOM 26119 C CA . PRO E 1 88 ? 174.206 126.161 130.872 1.00 22.90 88 PRO E CA 1
ATOM 26120 C C . PRO E 1 88 ? 174.791 126.799 132.127 1.00 21.90 88 PRO E C 1
ATOM 26121 O O . PRO E 1 88 ? 175.993 127.029 132.210 1.00 18.47 88 PRO E O 1
ATOM 26132 N N . ALA E 1 89 ? 173.957 127.102 133.117 1.00 20.46 89 ALA E N 1
ATOM 26133 C CA . ALA E 1 89 ? 174.416 127.529 134.432 1.00 22.37 89 ALA E CA 1
ATOM 26134 C C . ALA E 1 89 ? 174.322 126.337 135.375 1.00 20.83 89 ALA E C 1
ATOM 26135 O O . ALA E 1 89 ? 173.255 125.728 135.497 1.00 26.43 89 ALA E O 1
ATOM 26142 N N . LYS E 1 90 ? 175.434 126.005 136.031 1.00 19.52 90 LYS E N 1
ATOM 26143 C CA . LYS E 1 90 ? 175.541 124.817 136.868 1.00 23.33 90 LYS E CA 1
ATOM 26144 C C . LYS E 1 90 ? 175.986 125.185 138.277 1.00 21.15 90 LYS E C 1
ATOM 26145 O O . LYS E 1 90 ? 176.848 126.049 138.462 1.00 25.98 90 LYS E O 1
ATOM 26164 N N . ILE E 1 91 ? 175.394 124.517 139.263 1.00 24.86 91 ILE E N 1
ATOM 26165 C CA . ILE E 1 91 ? 175.817 124.591 140.658 1.00 24.05 91 ILE E CA 1
ATOM 26166 C C . ILE E 1 91 ? 176.045 123.164 141.136 1.00 23.34 91 ILE E C 1
ATOM 26167 O O . ILE E 1 91 ? 175.117 122.347 141.126 1.00 28.03 91 ILE E O 1
ATOM 26183 N N . THR E 1 92 ? 177.271 122.865 141.559 1.00 22.86 92 THR E N 1
ATOM 26184 C CA . THR E 1 92 ? 177.645 121.534 142.020 1.00 26.43 92 THR E CA 1
ATOM 26185 C C . THR E 1 92 ? 178.078 121.612 143.476 1.00 27.70 92 THR E C 1
ATOM 26186 O O . THR E 1 92 ? 178.977 122.387 143.817 1.00 23.44 92 THR E O 1
ATOM 26197 N N . ALA E 1 93 ? 177.446 120.806 144.327 1.00 29.73 93 ALA E N 1
ATOM 26198 C CA . ALA E 1 93 ? 177.693 120.829 145.762 1.00 27.04 93 ALA E CA 1
ATOM 26199 C C . ALA E 1 93 ? 178.131 119.453 146.240 1.00 27.22 93 ALA E C 1
ATOM 26200 O O . ALA E 1 93 ? 177.467 118.449 145.954 1.00 32.07 93 ALA E O 1
ATOM 26207 N N . THR E 1 94 ? 179.238 119.419 146.977 1.00 31.93 94 THR E N 1
ATOM 26208 C CA . THR E 1 94 ? 179.730 118.223 147.647 1.00 31.37 94 THR E CA 1
ATOM 26209 C C . THR E 1 94 ? 179.551 118.398 149.148 1.00 30.68 94 THR E C 1
ATOM 26210 O O . THR E 1 94 ? 179.937 119.431 149.707 1.00 29.63 94 THR E O 1
ATOM 26221 N N . GLY E 1 95 ? 178.972 117.403 149.796 1.00 36.88 95 GLY E N 1
ATOM 26222 C CA . GLY E 1 95 ? 178.696 117.522 151.207 1.00 37.36 95 GLY E CA 1
ATOM 26223 C C . GLY E 1 95 ? 178.405 116.199 151.869 1.00 38.61 95 GLY E C 1
ATOM 26224 O O . GLY E 1 95 ? 178.691 115.132 151.326 1.00 41.19 95 GLY E O 1
ATOM 26228 N N . GLU E 1 96 ? 177.831 116.290 153.066 1.00 39.37 96 GLU E N 1
ATOM 26229 C CA . GLU E 1 96 ? 177.491 115.124 153.876 1.00 42.08 96 GLU E CA 1
ATOM 26230 C C . GLU E 1 96 ? 176.082 115.323 154.415 1.00 42.92 96 GLU E C 1
ATOM 26231 O O . GLU E 1 96 ? 175.838 116.252 155.192 1.00 43.67 96 GLU E O 1
ATOM 26243 N N . TRP E 1 97 ? 175.157 114.457 153.998 1.00 45.33 97 TRP E N 1
ATOM 26244 C CA . TRP E 1 97 ? 173.781 114.545 154.472 1.00 43.64 97 TRP E CA 1
ATOM 26245 C C . TRP E 1 97 ? 173.645 114.020 155.894 1.00 44.99 97 TRP E C 1
ATOM 26246 O O . TRP E 1 97 ? 172.767 114.471 156.638 1.00 46.11 97 TRP E O 1
ATOM 26267 N N . ALA E 1 98 ? 174.498 113.077 156.280 1.00 46.57 98 ALA E N 1
ATOM 26268 C CA . ALA E 1 98 ? 174.539 112.565 157.641 1.00 45.34 98 ALA E CA 1
ATOM 26269 C C . ALA E 1 98 ? 175.901 111.928 157.862 1.00 48.18 98 ALA E C 1
ATOM 26270 O O . ALA E 1 98 ? 176.621 111.617 156.910 1.00 45.51 98 ALA E O 1
ATOM 26277 N N . SER E 1 99 ? 176.246 111.742 159.132 1.00 49.12 99 SER E N 1
ATOM 26278 C CA . SER E 1 99 ? 177.541 111.172 159.479 1.00 47.31 99 SER E CA 1
ATOM 26279 C C . SER E 1 99 ? 177.740 109.835 158.782 1.00 47.23 99 SER E C 1
ATOM 26280 O O . SER E 1 99 ? 177.028 108.865 159.059 1.00 47.22 99 SER E O 1
ATOM 26288 N N . GLY E 1 100 ? 178.710 109.790 157.871 1.00 45.76 100 GLY E N 1
ATOM 26289 C CA . GLY E 1 100 ? 179.053 108.558 157.188 1.00 44.71 100 GLY E CA 1
ATOM 26290 C C . GLY E 1 100 ? 178.894 108.604 155.681 1.00 46.10 100 GLY E C 1
ATOM 26291 O O . GLY E 1 100 ? 179.730 108.053 154.958 1.00 47.47 100 GLY E O 1
ATOM 26295 N N . LYS E 1 101 ? 177.841 109.251 155.187 1.00 45.23 101 LYS E N 1
ATOM 26296 C CA . LYS E 1 101 ? 177.526 109.260 153.762 1.00 46.41 101 LYS E CA 1
ATOM 26297 C C . LYS E 1 101 ? 177.868 110.619 153.164 1.00 44.38 101 LYS E C 1
ATOM 26298 O O . LYS E 1 101 ? 177.289 111.639 153.551 1.00 46.43 101 LYS E O 1
ATOM 26317 N N . THR E 1 102 ? 178.819 110.628 152.236 1.00 39.50 102 THR E N 1
ATOM 26318 C CA . THR E 1 102 ? 179.104 111.800 151.424 1.00 39.09 102 THR E CA 1
ATOM 26319 C C . THR E 1 102 ? 178.263 111.765 150.151 1.00 41.08 102 THR E C 1
ATOM 26320 O O . THR E 1 102 ? 177.793 110.711 149.717 1.00 43.49 102 THR E O 1
ATOM 26331 N N . ALA E 1 103 ? 178.077 112.939 149.554 1.00 34.88 103 ALA E N 1
ATOM 26332 C CA . ALA E 1 103 ? 177.245 113.058 148.368 1.00 32.80 103 ALA E CA 1
ATOM 26333 C C . ALA E 1 103 ? 177.716 114.240 147.534 1.00 33.86 103 ALA E C 1
ATOM 26334 O O . ALA E 1 103 ? 178.388 115.150 148.027 1.00 37.92 103 ALA E O 1
ATOM 26341 N N . THR E 1 104 ? 177.345 114.209 146.255 1.00 32.07 104 THR E N 1
ATOM 26342 C CA . THR E 1 104 ? 177.685 115.258 145.300 1.00 30.69 104 THR E CA 1
ATOM 26343 C C . THR E 1 104 ? 176.506 115.439 144.361 1.00 32.21 104 THR E C 1
ATOM 26344 O O . THR E 1 104 ? 176.287 114.603 143.480 1.00 37.39 104 THR E O 1
ATOM 26355 N N . TRP E 1 105 ? 175.759 116.525 144.533 1.00 29.12 105 TRP E N 1
ATOM 26356 C CA . TRP E 1 105 ? 174.580 116.771 143.713 1.00 29.81 105 TRP E CA 1
ATOM 26357 C C . TRP E 1 105 ? 174.776 118.032 142.880 1.00 31.37 105 TRP E C 1
ATOM 26358 O O . TRP E 1 105 ? 175.702 118.818 143.099 1.00 34.63 105 TRP E O 1
ATOM 26379 N N . MET E 1 106 ? 173.899 118.202 141.892 1.00 35.35 106 MET E N 1
ATOM 26380 C CA . MET E 1 106 ? 174.080 119.232 140.880 1.00 31.28 106 MET E CA 1
ATOM 26381 C C . MET E 1 106 ? 172.728 119.774 140.443 1.00 30.50 106 MET E C 1
ATOM 26382 O O . MET E 1 106 ? 171.754 119.027 140.325 1.00 30.52 106 MET E O 1
ATOM 26396 N N . LEU E 1 107 ? 172.688 121.082 140.205 1.00 32.06 107 LEU E N 1
ATOM 26397 C CA . LEU E 1 107 ? 171.560 121.764 139.591 1.00 30.25 107 LEU E CA 1
ATOM 26398 C C . LEU E 1 107 ? 172.057 122.456 138.330 1.00 26.45 107 LEU E C 1
ATOM 26399 O O . LEU E 1 107 ? 173.193 122.932 138.283 1.00 31.55 107 LEU E O 1
ATOM 26415 N N . ASP E 1 108 ? 171.216 122.510 137.300 1.00 27.32 108 ASP E N 1
ATOM 26416 C CA . ASP E 1 108 ? 171.618 123.209 136.089 1.00 27.80 108 ASP E CA 1
ATOM 26417 C C . ASP E 1 108 ? 170.401 123.768 135.368 1.00 26.54 108 ASP E C 1
ATOM 26418 O O . ASP E 1 108 ? 169.272 123.304 135.549 1.00 30.02 108 ASP E O 1
ATOM 26427 N N . LYS E 1 109 ? 170.656 124.784 134.546 1.00 28.27 109 LYS E N 1
ATOM 26428 C CA . LYS E 1 109 ? 169.632 125.405 133.717 1.00 26.33 109 LYS E CA 1
ATOM 26429 C C . LYS E 1 109 ? 170.206 125.702 132.340 1.00 30.71 109 LYS E C 1
ATOM 26430 O O . LYS E 1 109 ? 171.346 126.163 132.220 1.00 32.53 109 LYS E O 1
ATOM 26449 N N . ARG E 1 110 ? 169.409 125.435 131.305 1.00 33.39 110 ARG E N 1
ATOM 26450 C CA . ARG E 1 110 ? 169.792 125.667 129.915 1.00 28.73 110 ARG E CA 1
ATOM 26451 C C . ARG E 1 110 ? 168.931 126.793 129.357 1.00 27.80 110 ARG E C 1
ATOM 26452 O O . ARG E 1 110 ? 167.738 126.599 129.104 1.00 31.06 110 ARG E O 1
ATOM 26473 N N . GLY E 1 111 ? 169.536 127.960 129.158 1.00 22.82 111 GLY E N 1
ATOM 26474 C CA . GLY E 1 111 ? 168.839 129.083 128.562 1.00 21.45 111 GLY E CA 1
ATOM 26475 C C . GLY E 1 111 ? 167.510 129.394 129.218 1.00 25.07 111 GLY E C 1
ATOM 26476 O O . GLY E 1 111 ? 167.462 129.780 130.389 1.00 28.56 111 GLY E O 1
ATOM 26480 N N . GLU E 1 112 ? 166.421 129.229 128.469 1.00 29.38 112 GLU E N 1
ATOM 26481 C CA . GLU E 1 112 ? 165.081 129.544 128.946 1.00 27.83 112 GLU E CA 1
ATOM 26482 C C . GLU E 1 112 ? 164.289 128.313 129.365 1.00 31.92 112 GLU E C 1
ATOM 26483 O O . GLU E 1 112 ? 163.144 128.454 129.803 1.00 32.59 112 GLU E O 1
ATOM 26495 N N . GLN E 1 113 ? 164.860 127.118 129.245 1.00 30.50 113 GLN E N 1
ATOM 26496 C CA . GLN E 1 113 ? 164.164 125.916 129.668 1.00 29.63 113 GLN E CA 1
ATOM 26497 C C . GLN E 1 113 ? 164.065 125.872 131.191 1.00 32.46 113 GLN E C 1
ATOM 26498 O O . GLN E 1 113 ? 164.859 126.502 131.893 1.00 32.39 113 GLN E O 1
ATOM 26512 N N . PRO E 1 114 ? 163.096 125.132 131.729 1.00 35.09 114 PRO E N 1
ATOM 26513 C CA . PRO E 1 114 ? 162.992 125.026 133.181 1.00 34.39 114 PRO E CA 1
ATOM 26514 C C . PRO E 1 114 ? 164.215 124.345 133.755 1.00 32.97 114 PRO E C 1
ATOM 26515 O O . PRO E 1 114 ? 164.839 123.490 133.098 1.00 34.57 114 PRO E O 1
ATOM 26526 N N . PRO E 1 115 ? 164.600 124.686 134.984 1.00 33.13 115 PRO E N 1
ATOM 26527 C CA . PRO E 1 115 ? 165.810 124.092 135.563 1.00 31.77 115 PRO E CA 1
ATOM 26528 C C . PRO E 1 115 ? 165.671 122.591 135.758 1.00 29.91 115 PRO E C 1
ATOM 26529 O O . PRO E 1 115 ? 164.579 122.066 135.992 1.00 32.96 115 PRO E O 1
ATOM 26540 N N . HIS E 1 116 ? 166.804 121.902 135.659 1.00 33.84 116 HIS E N 1
ATOM 26541 C CA . HIS E 1 116 ? 166.863 120.448 135.702 1.00 35.68 116 HIS E CA 1
ATOM 26542 C C . HIS E 1 116 ? 167.785 119.990 136.823 1.00 36.13 116 HIS E C 1
ATOM 26543 O O . HIS E 1 116 ? 168.880 120.532 137.001 1.00 36.50 116 HIS E O 1
ATOM 26556 N N . GLU E 1 117 ? 167.337 118.990 137.577 1.00 41.50 117 GLU E N 1
ATOM 26557 C CA . GLU E 1 117 ? 168.110 118.402 138.660 1.00 40.12 117 GLU E CA 1
ATOM 26558 C C . GLU E 1 117 ? 168.609 117.020 138.261 1.00 40.48 117 GLU E C 1
ATOM 26559 O O . GLU E 1 117 ? 167.979 116.321 137.463 1.00 41.02 117 GLU E O 1
ATOM 26571 N N . ASP E 1 118 ? 169.747 116.629 138.827 1.00 38.85 118 ASP E N 1
ATOM 26572 C CA . ASP E 1 118 ? 170.295 115.300 138.603 1.00 39.98 118 ASP E CA 1
ATOM 26573 C C . ASP E 1 118 ? 169.662 114.317 139.589 1.00 39.17 118 ASP E C 1
ATOM 26574 O O . ASP E 1 118 ? 168.695 114.636 140.286 1.00 39.67 118 ASP E O 1
ATOM 26583 N N . LYS E 1 119 ? 170.205 113.100 139.654 1.00 43.12 119 LYS E N 1
ATOM 26584 C CA . LYS E 1 119 ? 169.594 112.060 140.477 1.00 45.56 119 LYS E CA 1
ATOM 26585 C C . LYS E 1 119 ? 169.806 112.323 141.965 1.00 45.72 119 LYS E C 1
ATOM 26586 O O . LYS E 1 119 ? 168.894 112.112 142.774 1.00 44.62 119 LYS E O 1
ATOM 26605 N N . MET E 1 120 ? 171.001 112.781 142.347 1.00 44.08 120 MET E N 1
ATOM 26606 C CA . MET E 1 120 ? 171.302 112.922 143.768 1.00 42.02 120 MET E CA 1
ATOM 26607 C C . MET E 1 120 ? 170.508 114.054 144.411 1.00 41.82 120 MET E C 1
ATOM 26608 O O . MET E 1 120 ? 170.256 114.019 145.618 1.00 42.17 120 MET E O 1
ATOM 26622 N N . ALA E 1 121 ? 170.087 115.055 143.635 1.00 39.98 121 ALA E N 1
ATOM 26623 C CA . ALA E 1 121 ? 169.199 116.074 144.189 1.00 39.98 121 ALA E CA 1
ATOM 26624 C C . ALA E 1 121 ? 167.852 115.472 144.576 1.00 41.18 121 ALA E C 1
ATOM 26625 O O . ALA E 1 121 ? 167.312 115.758 145.656 1.00 43.76 121 ALA E O 1
ATOM 26632 N N . ALA E 1 122 ? 167.295 114.626 143.708 1.00 41.85 122 ALA E N 1
ATOM 26633 C CA . ALA E 1 122 ? 166.079 113.903 144.051 1.00 39.95 122 ALA E CA 1
ATOM 26634 C C . ALA E 1 122 ? 166.300 112.974 145.235 1.00 39.89 122 ALA E C 1
ATOM 26635 O O . ALA E 1 122 ? 165.405 112.821 146.070 1.00 41.43 122 ALA E O 1
ATOM 26642 N N . GLN E 1 123 ? 167.478 112.354 145.328 1.00 37.31 123 GLN E N 1
ATOM 26643 C CA . GLN E 1 123 ? 167.791 111.545 146.502 1.00 38.39 123 GLN E CA 1
ATOM 26644 C C . GLN E 1 123 ? 167.810 112.387 147.773 1.00 39.97 123 GLN E C 1
ATOM 26645 O O . GLN E 1 123 ? 167.388 111.921 148.835 1.00 42.46 123 GLN E O 1
ATOM 26659 N N . LEU E 1 124 ? 168.321 113.615 147.686 1.00 40.97 124 LEU E N 1
ATOM 26660 C CA . LEU E 1 124 ? 168.321 114.516 148.834 1.00 38.34 124 LEU E CA 1
ATOM 26661 C C . LEU E 1 124 ? 166.896 114.858 149.258 1.00 39.74 124 LEU E C 1
ATOM 26662 O O . LEU E 1 124 ? 166.565 114.850 150.454 1.00 44.86 124 LEU E O 1
ATOM 26678 N N . THR E 1 125 ? 166.033 115.149 148.283 1.00 36.51 125 THR E N 1
ATOM 26679 C CA . THR E 1 125 ? 164.619 115.351 148.590 1.00 37.72 125 THR E CA 1
ATOM 26680 C C . THR E 1 125 ? 164.021 114.110 149.246 1.00 40.89 125 THR E C 1
ATOM 26681 O O . THR E 1 125 ? 163.219 114.211 150.183 1.00 42.87 125 THR E O 1
ATOM 26692 N N . ARG E 1 126 ? 164.400 112.928 148.760 1.00 43.49 126 ARG E N 1
ATOM 26693 C CA . ARG E 1 126 ? 163.883 111.689 149.328 1.00 40.63 126 ARG E CA 1
ATOM 26694 C C . ARG E 1 126 ? 164.340 111.514 150.770 1.00 41.88 126 ARG E C 1
ATOM 26695 O O . ARG E 1 126 ? 163.583 111.021 151.611 1.00 43.91 126 ARG E O 1
ATOM 26716 N N . TRP E 1 127 ? 165.583 111.889 151.069 1.00 41.98 127 TRP E N 1
ATOM 26717 C CA . TRP E 1 127 ? 166.065 111.837 152.447 1.00 41.72 127 TRP E CA 1
ATOM 26718 C C . TRP E 1 127 ? 165.262 112.781 153.336 1.00 41.03 127 TRP E C 1
ATOM 26719 O O . TRP E 1 127 ? 164.916 112.439 154.478 1.00 43.20 127 TRP E O 1
ATOM 26740 N N . GLY E 1 128 ? 164.965 113.978 152.832 1.00 40.62 128 GLY E N 1
ATOM 26741 C CA . GLY E 1 128 ? 164.083 114.869 153.570 1.00 41.67 128 GLY E CA 1
ATOM 26742 C C . GLY E 1 128 ? 162.733 114.234 153.847 1.00 42.25 128 GLY E C 1
ATOM 26743 O O . GLY E 1 128 ? 162.187 114.356 154.948 1.00 43.85 128 GLY E O 1
ATOM 26747 N N . GLU E 1 129 ? 162.180 113.537 152.851 1.00 43.44 129 GLU E N 1
ATOM 26748 C CA . GLU E 1 129 ? 160.905 112.849 153.044 1.00 41.52 129 GLU E CA 1
ATOM 26749 C C . GLU E 1 129 ? 161.024 111.732 154.076 1.00 44.72 129 GLU E C 1
ATOM 26750 O O . GLU E 1 129 ? 160.098 111.507 154.867 1.00 43.64 129 GLU E O 1
ATOM 26762 N N . GLN E 1 130 ? 162.141 111.002 154.064 1.00 45.22 130 GLN E N 1
ATOM 26763 C CA . GLN E 1 130 ? 162.376 109.980 155.079 1.00 44.35 130 GLN E CA 1
ATOM 26764 C C . GLN E 1 130 ? 162.309 110.587 156.472 1.00 46.25 130 GLN E C 1
ATOM 26765 O O . GLN E 1 130 ? 161.630 110.064 157.365 1.00 48.12 130 GLN E O 1
ATOM 26779 N N . LEU E 1 131 ? 163.024 111.695 156.675 1.00 46.09 131 LEU E N 1
ATOM 26780 C CA . LEU E 1 131 ? 163.010 112.332 157.988 1.00 42.95 131 LEU E CA 1
ATOM 26781 C C . LEU E 1 131 ? 161.609 112.807 158.350 1.00 42.98 131 LEU E C 1
ATOM 26782 O O . LEU E 1 131 ? 161.176 112.661 159.500 1.00 47.32 131 LEU E O 1
ATOM 26798 N N . GLN E 1 132 ? 160.879 113.368 157.384 1.00 43.53 132 GLN E N 1
ATOM 26799 C CA . GLN E 1 132 ? 159.515 113.809 157.663 1.00 45.70 132 GLN E CA 1
ATOM 26800 C C . GLN E 1 132 ? 158.650 112.650 158.144 1.00 49.50 132 GLN E C 1
ATOM 26801 O O . GLN E 1 132 ? 157.984 112.743 159.184 1.00 51.36 132 GLN E O 1
ATOM 26815 N N . LYS E 1 133 ? 158.646 111.544 157.396 1.00 48.35 133 LYS E N 1
ATOM 26816 C CA . LYS E 1 133 ? 157.757 110.443 157.750 1.00 48.06 133 LYS E CA 1
ATOM 26817 C C . LYS E 1 133 ? 158.177 109.795 159.060 1.00 48.34 133 LYS E C 1
ATOM 26818 O O . LYS E 1 133 ? 157.321 109.329 159.820 1.00 47.93 133 LYS E O 1
ATOM 26837 N N . ARG E 1 134 ? 159.481 109.752 159.347 1.00 47.45 134 ARG E N 1
ATOM 26838 C CA . ARG E 1 134 ? 159.917 109.222 160.634 1.00 48.11 134 ARG E CA 1
ATOM 26839 C C . ARG E 1 134 ? 159.482 110.133 161.775 1.00 47.20 134 ARG E C 1
ATOM 26840 O O . ARG E 1 134 ? 159.130 109.655 162.859 1.00 47.96 134 ARG E O 1
ATOM 26861 N N . VAL E 1 135 ? 159.509 111.449 161.556 1.00 45.72 135 VAL E N 1
ATOM 26862 C CA . VAL E 1 135 ? 159.092 112.375 162.603 1.00 47.27 135 VAL E CA 1
ATOM 26863 C C . VAL E 1 135 ? 157.595 112.258 162.856 1.00 49.34 135 VAL E C 1
ATOM 26864 O O . VAL E 1 135 ? 157.138 112.346 164.002 1.00 49.69 135 VAL E O 1
ATOM 26877 N N . ARG E 1 136 ? 156.805 112.058 161.799 1.00 52.26 136 ARG E N 1
ATOM 26878 C CA . ARG E 1 136 ? 155.355 112.059 161.969 1.00 52.60 136 ARG E CA 1
ATOM 26879 C C . ARG E 1 136 ? 154.841 110.844 162.734 1.00 54.04 136 ARG E C 1
ATOM 26880 O O . ARG E 1 136 ? 153.692 110.862 163.187 1.00 52.20 136 ARG E O 1
ATOM 26901 N N . GLU E 1 137 ? 155.647 109.796 162.893 1.00 55.32 137 GLU E N 1
ATOM 26902 C CA . GLU E 1 137 ? 155.224 108.601 163.619 1.00 55.96 137 GLU E CA 1
ATOM 26903 C C . GLU E 1 137 ? 155.729 108.690 165.056 1.00 55.97 137 GLU E C 1
ATOM 26904 O O . GLU E 1 137 ? 156.939 108.705 165.301 1.00 56.21 137 GLU E O 1
ATOM 26916 N N . GLU E 1 138 ? 154.799 108.769 166.005 1.00 58.37 138 GLU E N 1
ATOM 26917 C CA . GLU E 1 138 ? 155.127 108.769 167.424 1.00 59.81 138 GLU E CA 1
ATOM 26918 C C . GLU E 1 138 ? 155.174 107.365 168.015 1.00 59.36 138 GLU E C 1
ATOM 26919 O O . GLU E 1 138 ? 155.549 107.211 169.182 1.00 56.97 138 GLU E O 1
ATOM 26931 N N . HIS E 1 139 ? 154.812 106.341 167.241 1.00 60.93 139 HIS E N 1
ATOM 26932 C CA . HIS E 1 139 ? 154.829 104.958 167.718 1.00 61.72 139 HIS E CA 1
ATOM 26933 C C . HIS E 1 139 ? 156.254 104.401 167.663 1.00 60.92 139 HIS E C 1
ATOM 26934 O O . HIS E 1 139 ? 156.544 103.393 167.018 1.00 59.60 139 HIS E O 1
ATOM 26947 N N . SER E 1 140 ? 157.154 105.087 168.365 1.00 54.18 140 SER E N 1
ATOM 26948 C CA . SER E 1 140 ? 158.563 104.727 168.356 1.00 54.62 140 SER E CA 1
ATOM 26949 C C . SER E 1 140 ? 159.165 105.012 169.724 1.00 54.49 140 SER E C 1
ATOM 26950 O O . SER E 1 140 ? 158.641 105.812 170.503 1.00 52.75 140 SER E O 1
ATOM 26958 N N . LEU E 1 141 ? 160.280 104.340 170.003 1.00 55.25 141 LEU E N 1
ATOM 26959 C CA . LEU E 1 141 ? 161.018 104.503 171.249 1.00 55.05 141 LEU E CA 1
ATOM 26960 C C . LEU E 1 141 ? 162.198 105.454 171.116 1.00 54.64 141 LEU E C 1
ATOM 26961 O O . LEU E 1 141 ? 162.450 106.251 172.025 1.00 53.28 141 LEU E O 1
ATOM 26977 N N . GLN E 1 142 ? 162.923 105.390 170.004 1.00 53.18 142 GLN E N 1
ATOM 26978 C CA . GLN E 1 142 ? 164.102 106.216 169.793 1.00 51.27 142 GLN E CA 1
ATOM 26979 C C . GLN E 1 142 ? 163.726 107.526 169.110 1.00 51.96 142 GLN E C 1
ATOM 26980 O O . GLN E 1 142 ? 162.793 107.587 168.306 1.00 51.25 142 GLN E O 1
ATOM 26994 N N . GLN E 1 143 ? 164.469 108.576 169.442 1.00 54.16 143 GLN E N 1
ATOM 26995 C CA . GLN E 1 143 ? 164.281 109.899 168.867 1.00 50.96 143 GLN E CA 1
ATOM 26996 C C . GLN E 1 143 ? 165.330 110.169 167.793 1.00 49.77 143 GLN E C 1
ATOM 26997 O O . GLN E 1 143 ? 166.413 109.580 167.783 1.00 49.53 143 GLN E O 1
ATOM 27011 N N . VAL E 1 144 ? 164.987 111.075 166.880 1.00 48.28 144 VAL E N 1
ATOM 27012 C CA . VAL E 1 144 ? 165.895 111.533 165.835 1.00 48.45 144 VAL E CA 1
ATOM 27013 C C . VAL E 1 144 ? 165.871 113.054 165.818 1.00 47.29 144 VAL E C 1
ATOM 27014 O O . VAL E 1 144 ? 164.796 113.663 165.860 1.00 47.77 144 VAL E O 1
ATOM 27027 N N . GLU E 1 145 ? 167.052 113.662 165.759 1.00 46.49 145 GLU E N 1
ATOM 27028 C CA . GLU E 1 145 ? 167.176 115.112 165.765 1.00 45.71 145 GLU E CA 1
ATOM 27029 C C . GLU E 1 145 ? 167.215 115.639 164.336 1.00 44.87 145 GLU E C 1
ATOM 27030 O O . GLU E 1 145 ? 167.964 115.130 163.496 1.00 42.64 145 GLU E O 1
ATOM 27042 N N . LEU E 1 146 ? 166.392 116.649 164.061 1.00 41.44 146 LEU E N 1
ATOM 27043 C CA . LEU E 1 146 ? 166.345 117.246 162.738 1.00 40.72 146 LEU E CA 1
ATOM 27044 C C . LEU E 1 146 ? 167.515 118.211 162.543 1.00 41.89 146 LEU E C 1
ATOM 27045 O O . LEU E 1 146 ? 168.032 118.774 163.512 1.00 41.27 146 LEU E O 1
ATOM 27061 N N . PRO E 1 147 ? 167.952 118.420 161.302 1.00 41.80 147 PRO E N 1
ATOM 27062 C CA . PRO E 1 147 ? 169.000 119.407 161.036 1.00 39.07 147 PRO E CA 1
ATOM 27063 C C . PRO E 1 147 ? 168.430 120.792 160.760 1.00 37.67 147 PRO E C 1
ATOM 27064 O O . PRO E 1 147 ? 167.270 120.959 160.379 1.00 38.54 147 PRO E O 1
ATOM 27075 N N . LEU E 1 148 ? 169.282 121.794 160.960 1.00 37.99 148 LEU E N 1
ATOM 27076 C CA . LEU E 1 148 ? 168.898 123.194 160.851 1.00 38.43 148 LEU E CA 1
ATOM 27077 C C . LEU E 1 148 ? 169.458 123.807 159.574 1.00 36.84 148 LEU E C 1
ATOM 27078 O O . LEU E 1 148 ? 170.612 123.563 159.208 1.00 38.01 148 LEU E O 1
ATOM 27094 N N . MET E 1 149 ? 168.629 124.601 158.901 1.00 32.44 149 MET E N 1
ATOM 27095 C CA . MET E 1 149 ? 169.039 125.368 157.730 1.00 35.04 149 MET E CA 1
ATOM 27096 C C . MET E 1 149 ? 168.448 126.762 157.858 1.00 37.48 149 MET E C 1
ATOM 27097 O O . MET E 1 149 ? 167.224 126.907 157.914 1.00 40.85 149 MET E O 1
ATOM 27111 N N . LEU E 1 150 ? 169.305 127.780 157.911 1.00 34.13 150 LEU E N 1
ATOM 27112 C CA . LEU E 1 150 ? 168.850 129.154 158.066 1.00 32.07 150 LEU E CA 1
ATOM 27113 C C . LEU E 1 150 ? 169.630 130.071 157.136 1.00 28.57 150 LEU E C 1
ATOM 27114 O O . LEU E 1 150 ? 170.788 129.810 156.804 1.00 30.68 150 LEU E O 1
ATOM 27130 N N . TYR E 1 151 ? 168.974 131.153 156.721 1.00 30.70 151 TYR E N 1
ATOM 27131 C CA . TYR E 1 151 ? 169.590 132.205 155.924 1.00 27.36 151 TYR E CA 1
ATOM 27132 C C . TYR E 1 151 ? 169.255 133.551 156.548 1.00 27.10 151 TYR E C 1
ATOM 27133 O O . TYR E 1 151 ? 168.083 133.848 156.797 1.00 28.53 151 TYR E O 1
ATOM 27151 N N . LEU E 1 152 ? 170.282 134.359 156.796 1.00 25.33 152 LEU E N 1
ATOM 27152 C CA . LEU E 1 152 ? 170.129 135.691 157.378 1.00 27.82 152 LEU E CA 1
ATOM 27153 C C . LEU E 1 152 ? 170.730 136.699 156.404 1.00 27.28 152 LEU E C 1
ATOM 27154 O O . LEU E 1 152 ? 171.954 136.828 156.311 1.00 28.04 152 LEU E O 1
ATOM 27170 N N . GLY E 1 153 ? 169.866 137.413 155.679 1.00 30.49 153 GLY E N 1
ATOM 27171 C CA . GLY E 1 153 ? 170.306 138.364 154.681 1.00 28.36 153 GLY E CA 1
ATOM 27172 C C . GLY E 1 153 ? 170.513 139.759 155.247 1.00 30.88 153 GLY E C 1
ATOM 27173 O O . GLY E 1 153 ? 170.345 140.018 156.437 1.00 31.74 153 GLY E O 1
ATOM 27177 N N . THR E 1 154 ? 170.889 140.676 154.351 1.00 32.46 154 THR E N 1
ATOM 27178 C CA . THR E 1 154 ? 171.154 142.052 154.754 1.00 30.77 154 THR E CA 1
ATOM 27179 C C . THR E 1 154 ? 169.877 142.834 155.034 1.00 28.85 154 THR E C 1
ATOM 27180 O O . THR E 1 154 ? 169.940 143.885 155.679 1.00 34.51 154 THR E O 1
ATOM 27191 N N . ALA E 1 155 ? 168.727 142.348 154.571 1.00 32.86 155 ALA E N 1
ATOM 27192 C CA . ALA E 1 155 ? 167.440 143.009 154.773 1.00 34.49 155 ALA E CA 1
ATOM 27193 C C . ALA E 1 155 ? 166.658 142.378 155.917 1.00 35.62 155 ALA E C 1
ATOM 27194 O O . ALA E 1 155 ? 165.431 142.270 155.860 1.00 38.04 155 ALA E O 1
ATOM 27201 N N . ARG E 1 156 ? 167.351 141.952 156.969 1.00 34.86 156 ARG E N 1
ATOM 27202 C CA . ARG E 1 156 ? 166.737 141.252 158.089 1.00 35.52 156 ARG E CA 1
ATOM 27203 C C . ARG E 1 156 ? 166.228 142.195 159.173 1.00 40.28 156 ARG E C 1
ATOM 27204 O O . ARG E 1 156 ? 165.865 141.730 160.258 1.00 38.59 156 ARG E O 1
ATOM 27225 N N . LEU E 1 157 ? 166.193 143.504 158.909 1.00 42.39 157 LEU E N 1
ATOM 27226 C CA . LEU E 1 157 ? 165.764 144.486 159.897 1.00 41.61 157 LEU E CA 1
ATOM 27227 C C . LEU E 1 157 ? 164.864 145.562 159.300 1.00 43.07 157 LEU E C 1
ATOM 27228 O O . LEU E 1 157 ? 164.551 146.540 159.988 1.00 43.59 157 LEU E O 1
ATOM 27244 N N . TRP E 1 158 ? 164.441 145.412 158.044 1.00 43.76 158 TRP E N 1
ATOM 27245 C CA . TRP E 1 158 ? 163.806 146.521 157.340 1.00 45.54 158 TRP E CA 1
ATOM 27246 C C . TRP E 1 158 ? 162.453 146.871 157.949 1.00 49.79 158 TRP E C 1
ATOM 27247 O O . TRP E 1 158 ? 162.180 148.039 158.247 1.00 51.20 158 TRP E O 1
ATOM 27268 N N . TYR E 1 159 ? 161.594 145.874 158.144 1.00 52.44 159 TYR E N 1
ATOM 27269 C CA . TYR E 1 159 ? 160.216 146.077 158.582 1.00 50.51 159 TYR E CA 1
ATOM 27270 C C . TYR E 1 159 ? 159.892 145.176 159.766 1.00 50.05 159 TYR E C 1
ATOM 27271 O O . TYR E 1 159 ? 158.872 144.483 159.795 1.00 48.76 159 TYR E O 1
ATOM 27289 N N . GLN E 1 160 ? 160.779 145.170 160.756 1.00 50.81 160 GLN E N 1
ATOM 27290 C CA . GLN E 1 160 ? 160.578 144.408 161.985 1.00 51.47 160 GLN E CA 1
ATOM 27291 C C . GLN E 1 160 ? 159.154 144.556 162.512 1.00 51.44 160 GLN E C 1
ATOM 27292 O O . GLN E 1 160 ? 158.299 143.705 162.268 1.00 52.16 160 GLN E O 1
ATOM 27306 N N . GLU E 1 169 ? 148.028 130.201 166.884 1.00 44.92 169 GLU E N 1
ATOM 27307 C CA . GLU E 1 169 ? 148.091 128.768 167.140 1.00 47.08 169 GLU E CA 1
ATOM 27308 C C . GLU E 1 169 ? 149.512 128.341 167.490 1.00 48.97 169 GLU E C 1
ATOM 27309 O O . GLU E 1 169 ? 150.134 127.568 166.762 1.00 49.96 169 GLU E O 1
ATOM 27312 N N . GLN E 1 170 ? 150.022 128.849 168.609 1.00 48.83 170 GLN E N 1
ATOM 27313 C CA . GLN E 1 170 ? 151.378 128.535 169.036 1.00 49.06 170 GLN E CA 1
ATOM 27314 C C . GLN E 1 170 ? 151.399 127.208 169.784 1.00 51.56 170 GLN E C 1
ATOM 27315 O O . GLN E 1 170 ? 150.546 126.952 170.640 1.00 52.15 170 GLN E O 1
ATOM 27319 N N . ARG E 1 171 ? 152.377 126.366 169.458 1.00 51.72 171 ARG E N 1
ATOM 27320 C CA . ARG E 1 171 ? 152.504 125.036 170.044 1.00 50.23 171 ARG E CA 1
ATOM 27321 C C . ARG E 1 171 ? 153.983 124.724 170.212 1.00 50.35 171 ARG E C 1
ATOM 27322 O O . ARG E 1 171 ? 154.724 124.698 169.225 1.00 53.45 171 ARG E O 1
ATOM 27343 N N . LEU E 1 172 ? 154.414 124.494 171.453 1.00 48.02 172 LEU E N 1
ATOM 27344 C CA . LEU E 1 172 ? 155.818 124.201 171.726 1.00 47.71 172 LEU E CA 1
ATOM 27345 C C . LEU E 1 172 ? 156.076 122.697 171.802 1.00 49.47 172 LEU E C 1
ATOM 27346 O O . LEU E 1 172 ? 156.879 122.160 171.032 1.00 52.29 172 LEU E O 1
ATOM 27362 N N . ASP E 1 173 ? 155.403 122.011 172.723 1.00 45.22 173 ASP E N 1
ATOM 27363 C CA . ASP E 1 173 ? 155.686 120.606 172.972 1.00 47.80 173 ASP E CA 1
ATOM 27364 C C . ASP E 1 173 ? 155.550 119.788 171.690 1.00 49.63 173 ASP E C 1
ATOM 27365 O O . ASP E 1 173 ? 154.946 120.218 170.703 1.00 51.06 173 ASP E O 1
ATOM 27374 N N . ASN E 1 174 ? 156.126 118.586 171.721 1.00 45.47 174 ASN E N 1
ATOM 27375 C CA . ASN E 1 174 ? 156.201 117.749 170.532 1.00 45.16 174 ASN E CA 1
ATOM 27376 C C . ASN E 1 174 ? 154.822 117.557 169.915 1.00 45.28 174 ASN E C 1
ATOM 27377 O O . ASN E 1 174 ? 153.797 117.597 170.600 1.00 43.65 174 ASN E O 1
ATOM 27388 N N . SER E 1 175 ? 154.807 117.355 168.600 1.00 45.29 175 SER E N 1
ATOM 27389 C CA . SER E 1 175 ? 153.579 117.162 167.839 1.00 46.47 175 SER E CA 1
ATOM 27390 C C . SER E 1 175 ? 153.973 116.917 166.388 1.00 47.80 175 SER E C 1
ATOM 27391 O O . SER E 1 175 ? 155.147 117.012 166.020 1.00 48.36 175 SER E O 1
ATOM 27399 N N . ALA E 1 176 ? 152.972 116.594 165.566 1.00 49.06 176 ALA E N 1
ATOM 27400 C CA . ALA E 1 176 ? 153.204 116.539 164.127 1.00 47.83 176 ALA E CA 1
ATOM 27401 C C . ALA E 1 176 ? 153.644 117.899 163.606 1.00 46.65 176 ALA E C 1
ATOM 27402 O O . ALA E 1 176 ? 154.559 117.994 162.780 1.00 46.55 176 ALA E O 1
ATOM 27409 N N . PHE E 1 177 ? 153.001 118.962 164.078 1.00 48.59 177 PHE E N 1
ATOM 27410 C CA . PHE E 1 177 ? 153.466 120.319 163.855 1.00 50.57 177 PHE E CA 1
ATOM 27411 C C . PHE E 1 177 ? 154.386 120.709 165.012 1.00 50.91 177 PHE E C 1
ATOM 27412 O O . PHE E 1 177 ? 154.721 119.886 165.868 1.00 51.40 177 PHE E O 1
ATOM 27429 N N . SER E 1 178 ? 154.820 121.969 165.040 1.00 43.39 178 SER E N 1
ATOM 27430 C CA . SER E 1 178 ? 155.688 122.469 166.102 1.00 45.79 178 SER E CA 1
ATOM 27431 C C . SER E 1 178 ? 157.115 121.955 165.950 1.00 46.54 178 SER E C 1
ATOM 27432 O O . SER E 1 178 ? 158.011 122.372 166.691 1.00 47.07 178 SER E O 1
ATOM 27440 N N . ARG E 1 179 ? 157.338 121.050 164.998 1.00 44.46 179 ARG E N 1
ATOM 27441 C CA . ARG E 1 179 ? 158.673 120.611 164.620 1.00 44.38 179 ARG E CA 1
ATOM 27442 C C . ARG E 1 179 ? 158.976 120.848 163.152 1.00 45.46 179 ARG E C 1
ATOM 27443 O O . ARG E 1 179 ? 160.137 121.068 162.804 1.00 48.21 179 ARG E O 1
ATOM 27464 N N . LEU E 1 180 ? 157.966 120.808 162.287 1.00 44.17 180 LEU E N 1
ATOM 27465 C CA . LEU E 1 180 ? 158.109 121.213 160.898 1.00 43.94 180 LEU E CA 1
ATOM 27466 C C . LEU E 1 180 ? 157.820 122.693 160.698 1.00 44.21 180 LEU E C 1
ATOM 27467 O O . LEU E 1 180 ? 157.980 123.198 159.583 1.00 45.63 180 LEU E O 1
ATOM 27483 N N . SER E 1 181 ? 157.396 123.396 161.749 1.00 41.21 181 SER E N 1
ATOM 27484 C CA . SER E 1 181 ? 157.245 124.842 161.685 1.00 41.82 181 SER E CA 1
ATOM 27485 C C . SER E 1 181 ? 158.555 125.572 161.942 1.00 43.95 181 SER E C 1
ATOM 27486 O O . SER E 1 181 ? 158.598 126.800 161.810 1.00 44.06 181 SER E O 1
ATOM 27494 N N . GLY E 1 182 ? 159.614 124.852 162.304 1.00 42.45 182 GLY E N 1
ATOM 27495 C CA . GLY E 1 182 ? 160.941 125.419 162.371 1.00 42.58 182 GLY E CA 1
ATOM 27496 C C . GLY E 1 182 ? 161.632 125.527 161.035 1.00 42.88 182 GLY E C 1
ATOM 27497 O O . GLY E 1 182 ? 162.753 126.037 160.960 1.00 45.38 182 GLY E O 1
ATOM 27501 N N . TYR E 1 183 ? 160.985 125.054 159.971 1.00 41.63 183 TYR E N 1
ATOM 27502 C CA . TYR E 1 183 ? 161.498 125.158 158.612 1.00 38.77 183 TYR E CA 1
ATOM 27503 C C . TYR E 1 183 ? 160.723 126.174 157.783 1.00 40.23 183 TYR E C 1
ATOM 27504 O O . TYR E 1 183 ? 160.946 126.270 156.572 1.00 41.44 183 TYR E O 1
ATOM 27522 N N . ASP E 1 184 ? 159.824 126.935 158.402 1.00 40.13 184 ASP E N 1
ATOM 27523 C CA . ASP E 1 184 ? 158.984 127.884 157.683 1.00 42.56 184 ASP E CA 1
ATOM 27524 C C . ASP E 1 184 ? 159.758 129.177 157.458 1.00 44.75 184 ASP E C 1
ATOM 27525 O O . ASP E 1 184 ? 160.232 129.798 158.415 1.00 42.56 184 ASP E O 1
ATOM 27534 N N . ASP E 1 185 ? 159.879 129.580 156.193 1.00 41.60 185 ASP E N 1
ATOM 27535 C CA . ASP E 1 185 ? 160.606 130.794 155.824 1.00 40.01 185 ASP E CA 1
ATOM 27536 C C . ASP E 1 185 ? 162.036 130.753 156.360 1.00 41.24 185 ASP E C 1
ATOM 27537 O O . ASP E 1 185 ? 162.585 131.764 156.801 1.00 40.55 185 ASP E O 1
ATOM 27546 N N . CYS E 1 186 ? 162.645 129.569 156.317 1.00 36.56 186 CYS E N 1
ATOM 27547 C CA . CYS E 1 186 ? 164.003 129.393 156.809 1.00 35.19 186 CYS E CA 1
ATOM 27548 C C . CYS E 1 186 ? 165.062 129.820 155.800 1.00 36.12 186 CYS E C 1
ATOM 27549 O O . CYS E 1 186 ? 166.233 129.939 156.174 1.00 37.20 186 CYS E O 1
ATOM 27557 N N . LEU E 1 187 ? 164.684 130.050 154.539 1.00 36.40 187 LEU E N 1
ATOM 27558 C CA . LEU E 1 187 ? 165.629 130.462 153.508 1.00 30.87 187 LEU E CA 1
ATOM 27559 C C . LEU E 1 187 ? 165.151 131.706 152.767 1.00 29.83 187 LEU E C 1
ATOM 27560 O O . LEU E 1 187 ? 165.577 131.947 151.634 1.00 33.58 187 LEU E O 1
ATOM 27576 N N . SER E 1 188 ? 164.282 132.501 153.383 1.00 34.98 188 SER E N 1
ATOM 27577 C CA . SER E 1 188 ? 163.760 133.707 152.760 1.00 35.64 188 SER E CA 1
ATOM 27578 C C . SER E 1 188 ? 164.611 134.915 153.137 1.00 35.39 188 SER E C 1
ATOM 27579 O O . SER E 1 188 ? 165.339 134.912 154.132 1.00 36.66 188 SER E O 1
ATOM 27587 N N . ALA E 1 189 ? 164.507 135.961 152.320 1.00 33.95 189 ALA E N 1
ATOM 27588 C CA . ALA E 1 189 ? 165.307 137.167 152.479 1.00 36.50 189 ALA E CA 1
ATOM 27589 C C . ALA E 1 189 ? 164.605 138.255 153.280 1.00 38.24 189 ALA E C 1
ATOM 27590 O O . ALA E 1 189 ? 165.175 139.336 153.457 1.00 39.20 189 ALA E O 1
ATOM 27597 N N . THR E 1 190 ? 163.393 138.005 153.765 1.00 42.63 190 THR E N 1
ATOM 27598 C CA . THR E 1 190 ? 162.651 138.998 154.525 1.00 44.69 190 THR E CA 1
ATOM 27599 C C . THR E 1 190 ? 162.929 138.854 156.020 1.00 44.51 190 THR E C 1
ATOM 27600 O O . THR E 1 190 ? 163.582 137.913 156.474 1.00 47.35 190 THR E O 1
ATOM 27611 N N . SER E 1 191 ? 162.419 139.812 156.790 1.00 42.76 191 SER E N 1
ATOM 27612 C CA . SER E 1 191 ? 162.579 139.791 158.237 1.00 42.69 191 SER E CA 1
ATOM 27613 C C . SER E 1 191 ? 161.585 138.825 158.867 1.00 44.36 191 SER E C 1
ATOM 27614 O O . SER E 1 191 ? 160.429 138.734 158.445 1.00 44.36 191 SER E O 1
ATOM 27622 N N . ASN E 1 192 ? 162.044 138.101 159.884 1.00 45.30 192 ASN E N 1
ATOM 27623 C CA . ASN E 1 192 ? 161.251 137.084 160.567 1.00 44.82 192 ASN E CA 1
ATOM 27624 C C . ASN E 1 192 ? 161.303 137.284 162.076 1.00 45.20 192 ASN E C 1
ATOM 27625 O O . ASN E 1 192 ? 161.443 136.329 162.845 1.00 43.64 192 ASN E O 1
ATOM 27636 N N . TYR E 1 193 ? 161.187 138.535 162.519 1.00 52.47 193 TYR E N 1
ATOM 27637 C CA . TYR E 1 193 ? 161.198 138.861 163.941 1.00 53.92 193 TYR E CA 1
ATOM 27638 C C . TYR E 1 193 ? 159.798 138.894 164.540 1.00 54.73 193 TYR E C 1
ATOM 27639 O O . TYR E 1 193 ? 159.632 138.616 165.735 1.00 53.49 193 TYR E O 1
ATOM 27657 N N . LYS E 1 194 ? 158.789 139.221 163.729 1.00 54.32 194 LYS E N 1
ATOM 27658 C CA . LYS E 1 194 ? 157.418 139.290 164.226 1.00 52.37 194 LYS E CA 1
ATOM 27659 C C . LYS E 1 194 ? 156.942 137.935 164.734 1.00 52.63 194 LYS E C 1
ATOM 27660 O O . LYS E 1 194 ? 156.350 137.839 165.817 1.00 54.85 194 LYS E O 1
ATOM 27666 N N . GLN E 1 195 ? 157.184 136.873 163.964 1.00 47.92 195 GLN E N 1
ATOM 27667 C CA . GLN E 1 195 ? 156.747 135.553 164.399 1.00 51.04 195 GLN E CA 1
ATOM 27668 C C . GLN E 1 195 ? 157.486 135.123 165.659 1.00 49.70 195 GLN E C 1
ATOM 27669 O O . GLN E 1 195 ? 156.889 134.515 166.557 1.00 51.62 195 GLN E O 1
ATOM 27682 N N . PHE E 1 196 ? 158.781 135.435 165.754 1.00 43.96 196 PHE E N 1
ATOM 27683 C CA . PHE E 1 196 ? 159.512 135.104 166.971 1.00 45.68 196 PHE E CA 1
ATOM 27684 C C . PHE E 1 196 ? 158.924 135.816 168.177 1.00 48.73 196 PHE E C 1
ATOM 27685 O O . PHE E 1 196 ? 158.754 135.208 169.238 1.00 46.92 196 PHE E O 1
ATOM 27702 N N . GLU E 1 197 ? 158.634 137.114 168.050 1.00 51.87 197 GLU E N 1
ATOM 27703 C CA . GLU E 1 197 ? 158.104 137.841 169.198 1.00 51.01 197 GLU E CA 1
ATOM 27704 C C . GLU E 1 197 ? 156.727 137.317 169.585 1.00 53.02 197 GLU E C 1
ATOM 27705 O O . GLU E 1 197 ? 156.417 137.190 170.775 1.00 55.30 197 GLU E O 1
ATOM 27717 N N . GLN E 1 198 ? 155.891 136.991 168.597 1.00 49.53 198 GLN E N 1
ATOM 27718 C CA . GLN E 1 198 ? 154.583 136.422 168.907 1.00 48.77 198 GLN E CA 1
ATOM 27719 C C . GLN E 1 198 ? 154.727 135.101 169.655 1.00 48.43 198 GLN E C 1
ATOM 27720 O O . GLN E 1 198 ? 154.082 134.886 170.689 1.00 49.99 198 GLN E O 1
ATOM 27734 N N . TRP E 1 199 ? 155.582 134.206 169.152 1.00 46.66 199 TRP E N 1
ATOM 27735 C CA . TRP E 1 199 ? 155.772 132.913 169.802 1.00 46.74 199 TRP E CA 1
ATOM 27736 C C . TRP E 1 199 ? 156.335 133.081 171.207 1.00 47.00 199 TRP E C 1
ATOM 27737 O O . TRP E 1 199 ? 155.916 132.388 172.140 1.00 49.49 199 TRP E O 1
ATOM 27758 N N . TYR E 1 200 ? 157.280 134.005 171.378 1.00 48.43 200 TYR E N 1
ATOM 27759 C CA . TYR E 1 200 ? 157.920 134.209 172.672 1.00 50.61 200 TYR E CA 1
ATOM 27760 C C . TYR E 1 200 ? 156.931 134.769 173.690 1.00 50.12 200 TYR E C 1
ATOM 27761 O O . TYR E 1 200 ? 156.881 134.311 174.841 1.00 49.34 200 TYR E O 1
ATOM 27779 N N . SER E 1 201 ? 156.126 135.753 173.280 1.00 51.60 201 SER E N 1
ATOM 27780 C CA . SER E 1 201 ? 155.114 136.304 174.174 1.00 52.80 201 SER E CA 1
ATOM 27781 C C . SER E 1 201 ? 154.066 135.257 174.527 1.00 54.29 201 SER E C 1
ATOM 27782 O O . SER E 1 201 ? 153.630 135.170 175.681 1.00 55.27 201 SER E O 1
ATOM 27790 N N . TRP E 1 202 ? 153.640 134.457 173.544 1.00 52.84 202 TRP E N 1
ATOM 27791 C CA . TRP E 1 202 ? 152.702 133.381 173.839 1.00 51.09 202 TRP E CA 1
ATOM 27792 C C . TRP E 1 202 ? 153.298 132.403 174.840 1.00 50.18 202 TRP E C 1
ATOM 27793 O O . TRP E 1 202 ? 152.621 131.976 175.781 1.00 51.63 202 TRP E O 1
ATOM 27814 N N . LEU E 1 203 ? 154.569 132.043 174.659 1.00 48.73 203 LEU E N 1
ATOM 27815 C CA . LEU E 1 203 ? 155.211 131.113 175.579 1.00 50.28 203 LEU E CA 1
ATOM 27816 C C . LEU E 1 203 ? 155.249 131.676 176.992 1.00 52.73 203 LEU E C 1
ATOM 27817 O O . LEU E 1 203 ? 154.936 130.970 177.956 1.00 53.62 203 LEU E O 1
ATOM 27833 N N . TRP E 1 204 ? 155.621 132.949 177.138 1.00 52.72 204 TRP E N 1
ATOM 27834 C CA . TRP E 1 204 ? 155.712 133.533 178.474 1.00 54.30 204 TRP E CA 1
ATOM 27835 C C . TRP E 1 204 ? 154.343 133.657 179.133 1.00 55.13 204 TRP E C 1
ATOM 27836 O O . TRP E 1 204 ? 154.185 133.338 180.320 1.00 54.20 204 TRP E O 1
ATOM 27857 N N . LEU E 1 205 ? 153.337 134.126 178.391 1.00 54.83 205 LEU E N 1
ATOM 27858 C CA . LEU E 1 205 ? 152.016 134.252 178.997 1.00 53.72 205 LEU E CA 1
ATOM 27859 C C . LEU E 1 205 ? 151.454 132.883 179.354 1.00 53.69 205 LEU E C 1
ATOM 27860 O O . LEU E 1 205 ? 150.823 132.725 180.404 1.00 53.35 205 LEU E O 1
ATOM 27876 N N . SER E 1 206 ? 151.691 131.873 178.511 1.00 52.64 206 SER E N 1
ATOM 27877 C CA . SER E 1 206 ? 151.251 130.523 178.841 1.00 53.45 206 SER E CA 1
ATOM 27878 C C . SER E 1 206 ? 151.959 130.005 180.084 1.00 52.75 206 SER E C 1
ATOM 27879 O O . SER E 1 206 ? 151.329 129.405 180.959 1.00 54.48 206 SER E O 1
ATOM 27887 N N . TYR E 1 207 ? 153.269 130.235 180.185 1.00 53.43 207 TYR E N 1
ATOM 27888 C CA . TYR E 1 207 ? 154.021 129.774 181.347 1.00 53.53 207 TYR E CA 1
ATOM 27889 C C . TYR E 1 207 ? 153.485 130.402 182.627 1.00 55.19 207 TYR E C 1
ATOM 27890 O O . TYR E 1 207 ? 153.232 129.705 183.619 1.00 53.30 207 TYR E O 1
ATOM 27908 N N . ARG E 1 208 ? 153.284 131.721 182.617 1.00 57.41 208 ARG E N 1
ATOM 27909 C CA . ARG E 1 208 ? 152.812 132.395 183.823 1.00 57.58 208 ARG E CA 1
ATOM 27910 C C . ARG E 1 208 ? 151.381 131.987 184.160 1.00 58.43 208 ARG E C 1
ATOM 27911 O O . ARG E 1 208 ? 151.065 131.695 185.320 1.00 55.15 208 ARG E O 1
ATOM 27932 N N . GLU E 1 209 ? 150.503 131.939 183.155 1.00 59.60 209 GLU E N 1
ATOM 27933 C CA . GLU E 1 209 ? 149.121 131.553 183.407 1.00 58.01 209 GLU E CA 1
ATOM 27934 C C . GLU E 1 209 ? 149.025 130.120 183.909 1.00 56.34 209 GLU E C 1
ATOM 27935 O O . GLU E 1 209 ? 148.183 129.819 184.759 1.00 57.22 209 GLU E O 1
ATOM 27947 N N . HIS E 1 210 ? 149.882 129.224 183.417 1.00 55.64 210 HIS E N 1
ATOM 27948 C CA . HIS E 1 210 ? 149.816 127.834 183.847 1.00 57.68 210 HIS E CA 1
ATOM 27949 C C . HIS E 1 210 ? 150.426 127.631 185.228 1.00 59.31 210 HIS E C 1
ATOM 27950 O O . HIS E 1 210 ? 149.919 126.813 186.003 1.00 59.80 210 HIS E O 1
ATOM 27963 N N . GLN E 1 211 ? 151.493 128.357 185.572 1.00 58.76 211 GLN E N 1
ATOM 27964 C CA . GLN E 1 211 ? 151.972 128.283 186.948 1.00 57.83 211 GLN E CA 1
ATOM 27965 C C . GLN E 1 211 ? 151.008 128.964 187.913 1.00 59.39 211 GLN E C 1
ATOM 27966 O O . GLN E 1 211 ? 151.045 128.673 189.114 1.00 58.07 211 GLN E O 1
ATOM 27980 N N . ILE E 1 212 ? 150.152 129.862 187.418 1.00 56.45 212 ILE E N 1
ATOM 27981 C CA . ILE E 1 212 ? 149.047 130.359 188.233 1.00 56.03 212 ILE E CA 1
ATOM 27982 C C . ILE E 1 212 ? 147.969 129.290 188.380 1.00 55.62 212 ILE E C 1
ATOM 27983 O O . ILE E 1 212 ? 147.429 129.076 189.473 1.00 54.55 212 ILE E O 1
ATOM 27999 N N . THR E 1 213 ? 147.637 128.607 187.282 1.00 55.82 213 THR E N 1
ATOM 28000 C CA . THR E 1 213 ? 146.625 127.555 187.321 1.00 56.37 213 THR E CA 1
ATOM 28001 C C . THR E 1 213 ? 147.038 126.420 188.246 1.00 55.77 213 THR E C 1
ATOM 28002 O O . THR E 1 213 ? 146.182 125.782 188.868 1.00 55.39 213 THR E O 1
ATOM 28013 N N . GLN E 1 214 ? 148.342 126.148 188.338 1.00 55.07 214 GLN E N 1
ATOM 28014 C CA . GLN E 1 214 ? 148.827 125.145 189.280 1.00 56.43 214 GLN E CA 1
ATOM 28015 C C . GLN E 1 214 ? 148.293 125.411 190.681 1.00 54.32 214 GLN E C 1
ATOM 28016 O O . GLN E 1 214 ? 147.921 124.479 191.403 1.00 52.93 214 GLN E O 1
ATOM 28030 N N . LEU E 1 215 ? 148.248 126.683 191.081 1.00 52.23 215 LEU E N 1
ATOM 28031 C CA . LEU E 1 215 ? 147.763 127.035 192.409 1.00 55.27 215 LEU E CA 1
ATOM 28032 C C . LEU E 1 215 ? 146.295 126.680 192.600 1.00 56.15 215 LEU E C 1
ATOM 28033 O O . LEU E 1 215 ? 145.853 126.514 193.742 1.00 54.58 215 LEU E O 1
ATOM 28049 N N . GLU E 1 216 ? 145.530 126.559 191.513 1.00 53.56 216 GLU E N 1
ATOM 28050 C CA . GLU E 1 216 ? 144.100 126.292 191.635 1.00 52.99 216 GLU E CA 1
ATOM 28051 C C . GLU E 1 216 ? 143.843 124.839 192.018 1.00 54.33 216 GLU E C 1
ATOM 28052 O O . GLU E 1 216 ? 143.266 124.554 193.074 1.00 55.84 216 GLU E O 1
ATOM 28064 N N . SER E 1 217 ? 144.267 123.904 191.169 1.00 54.20 217 SER E N 1
ATOM 28065 C CA . SER E 1 217 ? 144.033 122.474 191.371 1.00 55.71 217 SER E CA 1
ATOM 28066 C C . SER E 1 217 ? 145.363 121.742 191.246 1.00 55.14 217 SER E C 1
ATOM 28067 O O . SER E 1 217 ? 145.687 121.193 190.184 1.00 54.38 217 SER E O 1
ATOM 28075 N N . PRO E 1 218 ? 146.163 121.712 192.317 1.00 55.32 218 PRO E N 1
ATOM 28076 C CA . PRO E 1 218 ? 147.458 121.015 192.254 1.00 57.04 218 PRO E CA 1
ATOM 28077 C C . PRO E 1 218 ? 147.348 119.502 192.142 1.00 54.04 218 PRO E C 1
ATOM 28078 O O . PRO E 1 218 ? 148.385 118.831 192.091 1.00 54.57 218 PRO E O 1
ATOM 28089 N N . SER E 1 219 ? 146.138 118.939 192.103 1.00 49.59 219 SER E N 1
ATOM 28090 C CA . SER E 1 219 ? 146.004 117.491 191.985 1.00 50.04 219 SER E CA 1
ATOM 28091 C C . SER E 1 219 ? 146.684 116.977 190.722 1.00 51.06 219 SER E C 1
ATOM 28092 O O . SER E 1 219 ? 147.271 115.889 190.722 1.00 48.04 219 SER E O 1
ATOM 28100 N N . ALA E 1 220 ? 146.616 117.747 189.636 1.00 54.95 220 ALA E N 1
ATOM 28101 C CA . ALA E 1 220 ? 147.250 117.388 188.376 1.00 54.41 220 ALA E CA 1
ATOM 28102 C C . ALA E 1 220 ? 148.707 117.830 188.306 1.00 54.20 220 ALA E C 1
ATOM 28103 O O . ALA E 1 220 ? 149.258 117.946 187.204 1.00 53.99 220 ALA E O 1
ATOM 28110 N N . LYS E 1 221 ? 149.343 118.074 189.455 1.00 55.48 221 LYS E N 1
ATOM 28111 C CA . LYS E 1 221 ? 150.731 118.526 189.457 1.00 57.68 221 LYS E CA 1
ATOM 28112 C C . LYS E 1 221 ? 151.614 117.591 188.640 1.00 56.41 221 LYS E C 1
ATOM 28113 O O . LYS E 1 221 ? 152.437 118.040 187.834 1.00 55.57 221 LYS E O 1
ATOM 28132 N N . LEU E 1 222 ? 151.445 116.279 188.828 1.00 53.93 222 LEU E N 1
ATOM 28133 C CA . LEU E 1 222 ? 152.294 115.320 188.130 1.00 55.77 222 LEU E CA 1
ATOM 28134 C C . LEU E 1 222 ? 152.250 115.530 186.622 1.00 57.26 222 LEU E C 1
ATOM 28135 O O . LEU E 1 222 ? 153.241 115.265 185.931 1.00 55.97 222 LEU E O 1
ATOM 28151 N N . LYS E 1 223 ? 151.120 116.001 186.095 1.00 54.43 223 LYS E N 1
ATOM 28152 C CA . LYS E 1 223 ? 151.030 116.341 184.682 1.00 54.23 223 LYS E CA 1
ATOM 28153 C C . LYS E 1 223 ? 151.277 117.820 184.424 1.00 55.63 223 LYS E C 1
ATOM 28154 O O . LYS E 1 223 ? 151.746 118.181 183.338 1.00 57.37 223 LYS E O 1
ATOM 28173 N N . GLU E 1 224 ? 150.975 118.682 185.392 1.00 53.89 224 GLU E N 1
ATOM 28174 C CA . GLU E 1 224 ? 151.225 120.111 185.265 1.00 55.25 224 GLU E CA 1
ATOM 28175 C C . GLU E 1 224 ? 152.580 120.521 185.825 1.00 53.65 224 GLU E C 1
ATOM 28176 O O . GLU E 1 224 ? 152.904 121.713 185.811 1.00 52.89 224 GLU E O 1
ATOM 28188 N N . GLY E 1 225 ? 153.372 119.572 186.316 1.00 54.83 225 GLY E N 1
ATOM 28189 C CA . GLY E 1 225 ? 154.710 119.873 186.778 1.00 56.73 225 GLY E CA 1
ATOM 28190 C C . GLY E 1 225 ? 155.727 119.659 185.679 1.00 56.84 225 GLY E C 1
ATOM 28191 O O . GLY E 1 225 ? 156.654 120.457 185.513 1.00 55.56 225 GLY E O 1
ATOM 28195 N N . VAL E 1 226 ? 155.562 118.576 184.917 1.00 54.28 226 VAL E N 1
ATOM 28196 C CA . VAL E 1 226 ? 156.430 118.341 183.768 1.00 53.47 226 VAL E CA 1
ATOM 28197 C C . VAL E 1 226 ? 156.151 119.367 182.675 1.00 52.99 226 VAL E C 1
ATOM 28198 O O . VAL E 1 226 ? 157.073 120.000 182.147 1.00 52.47 226 VAL E O 1
ATOM 28211 N N . ARG E 1 227 ? 154.873 119.578 182.349 1.00 55.23 227 ARG E N 1
ATOM 28212 C CA . ARG E 1 227 ? 154.528 120.498 181.269 1.00 54.94 227 ARG E CA 1
ATOM 28213 C C . ARG E 1 227 ? 155.104 121.882 181.531 1.00 55.89 227 ARG E C 1
ATOM 28214 O O . ARG E 1 227 ? 155.814 122.443 180.688 1.00 56.67 227 ARG E O 1
ATOM 28235 N N . VAL E 1 228 ? 154.835 122.436 182.714 1.00 52.47 228 VAL E N 1
ATOM 28236 C CA . VAL E 1 228 ? 155.407 123.732 183.069 1.00 52.27 228 VAL E CA 1
ATOM 28237 C C . VAL E 1 228 ? 156.922 123.678 182.940 1.00 53.02 228 VAL E C 1
ATOM 28238 O O . VAL E 1 228 ? 157.551 124.585 182.381 1.00 52.19 228 VAL E O 1
ATOM 28251 N N . GLN E 1 229 ? 157.528 122.594 183.434 1.00 49.04 229 GLN E N 1
ATOM 28252 C CA . GLN E 1 229 ? 158.975 122.455 183.334 1.00 48.73 229 GLN E CA 1
ATOM 28253 C C . GLN E 1 229 ? 159.440 122.673 181.902 1.00 49.75 229 GLN E C 1
ATOM 28254 O O . GLN E 1 229 ? 160.434 123.368 181.663 1.00 49.11 229 GLN E O 1
ATOM 28268 N N . ARG E 1 230 ? 158.716 122.110 180.932 1.00 51.69 230 ARG E N 1
ATOM 28269 C CA . ARG E 1 230 ? 159.089 122.307 179.537 1.00 51.70 230 ARG E CA 1
ATOM 28270 C C . ARG E 1 230 ? 159.185 123.792 179.215 1.00 51.83 230 ARG E C 1
ATOM 28271 O O . ARG E 1 230 ? 160.228 124.276 178.759 1.00 52.17 230 ARG E O 1
ATOM 28292 N N . MET E 1 231 ? 158.123 124.545 179.509 1.00 48.48 231 MET E N 1
ATOM 28293 C CA . MET E 1 231 ? 158.127 125.969 179.207 1.00 48.84 231 MET E CA 1
ATOM 28294 C C . MET E 1 231 ? 159.176 126.721 180.011 1.00 47.65 231 MET E C 1
ATOM 28295 O O . MET E 1 231 ? 159.531 127.845 179.642 1.00 51.20 231 MET E O 1
ATOM 28309 N N . LYS E 1 232 ? 159.682 126.132 181.093 1.00 49.32 232 LYS E N 1
ATOM 28310 C CA . LYS E 1 232 ? 160.739 126.758 181.872 1.00 51.21 232 LYS E CA 1
ATOM 28311 C C . LYS E 1 232 ? 162.130 126.330 181.425 1.00 50.21 232 LYS E C 1
ATOM 28312 O O . LYS E 1 232 ? 163.107 126.998 181.779 1.00 51.03 232 LYS E O 1
ATOM 28331 N N . GLU E 1 233 ? 162.248 125.248 180.656 1.00 47.84 233 GLU E N 1
ATOM 28332 C CA . GLU E 1 233 ? 163.549 124.863 180.124 1.00 48.62 233 GLU E CA 1
ATOM 28333 C C . GLU E 1 233 ? 163.863 125.606 178.831 1.00 48.72 233 GLU E C 1
ATOM 28334 O O . GLU E 1 233 ? 164.904 126.263 178.728 1.00 49.27 233 GLU E O 1
ATOM 28346 N N . ALA E 1 234 ? 162.966 125.522 177.846 1.00 44.66 234 ALA E N 1
ATOM 28347 C CA . ALA E 1 234 ? 163.156 126.217 176.580 1.00 43.33 234 ALA E CA 1
ATOM 28348 C C . ALA E 1 234 ? 163.647 127.641 176.807 1.00 43.72 234 ALA E C 1
ATOM 28349 O O . ALA E 1 234 ? 164.754 128.007 176.392 1.00 43.45 234 ALA E O 1
ATOM 28356 N N . ILE E 1 235 ? 162.840 128.441 177.505 1.00 44.08 235 ILE E N 1
ATOM 28357 C CA . ILE E 1 235 ? 163.176 129.827 177.808 1.00 44.30 235 ILE E CA 1
ATOM 28358 C C . ILE E 1 235 ? 164.627 129.899 178.256 1.00 42.45 235 ILE E C 1
ATOM 28359 O O . ILE E 1 235 ? 165.440 130.602 177.644 1.00 44.42 235 ILE E O 1
ATOM 28375 N N . GLN E 1 236 ? 164.966 129.138 179.300 1.00 38.64 236 GLN E N 1
ATOM 28376 C CA . GLN E 1 236 ? 166.325 129.163 179.826 1.00 42.26 236 GLN E CA 1
ATOM 28377 C C . GLN E 1 236 ? 167.335 129.100 178.690 1.00 41.87 236 GLN E C 1
ATOM 28378 O O . GLN E 1 236 ? 168.110 130.040 178.474 1.00 40.79 236 GLN E O 1
ATOM 28392 N N . ALA E 1 237 ? 167.286 128.021 177.905 1.00 41.47 237 ALA E N 1
ATOM 28393 C CA . ALA E 1 237 ? 168.260 127.853 176.835 1.00 42.14 237 ALA E CA 1
ATOM 28394 C C . ALA E 1 237 ? 168.306 129.097 175.962 1.00 38.70 237 ALA E C 1
ATOM 28395 O O . ALA E 1 237 ? 169.370 129.704 175.779 1.00 37.28 237 ALA E O 1
ATOM 28402 N N . ILE E 1 238 ? 167.141 129.534 175.477 1.00 38.79 238 ILE E N 1
ATOM 28403 C CA . ILE E 1 238 ? 167.090 130.732 174.644 1.00 37.36 238 ILE E CA 1
ATOM 28404 C C . ILE E 1 238 ? 167.861 131.855 175.320 1.00 38.73 238 ILE E C 1
ATOM 28405 O O . ILE E 1 238 ? 168.852 132.370 174.785 1.00 39.12 238 ILE E O 1
ATOM 28421 N N . GLN E 1 239 ? 167.456 132.201 176.545 1.00 41.84 239 GLN E N 1
ATOM 28422 C CA . GLN E 1 239 ? 168.094 133.310 177.239 1.00 42.48 239 GLN E CA 1
ATOM 28423 C C . GLN E 1 239 ? 169.602 133.120 177.272 1.00 41.66 239 GLN E C 1
ATOM 28424 O O . GLN E 1 239 ? 170.364 134.030 176.921 1.00 44.51 239 GLN E O 1
ATOM 28438 N N . GLN E 1 240 ? 170.051 131.918 177.639 1.00 42.03 240 GLN E N 1
ATOM 28439 C CA . GLN E 1 240 ? 171.484 131.684 177.747 1.00 42.54 240 GLN E CA 1
ATOM 28440 C C . GLN E 1 240 ? 172.178 132.071 176.451 1.00 40.91 240 GLN E C 1
ATOM 28441 O O . GLN E 1 240 ? 173.141 132.849 176.454 1.00 43.45 240 GLN E O 1
ATOM 28455 N N . ALA E 1 241 ? 171.658 131.585 175.321 1.00 37.07 241 ALA E N 1
ATOM 28456 C CA . ALA E 1 241 ? 172.268 131.904 174.038 1.00 35.23 241 ALA E CA 1
ATOM 28457 C C . ALA E 1 241 ? 172.441 133.407 173.892 1.00 37.57 241 ALA E C 1
ATOM 28458 O O . ALA E 1 241 ? 173.542 133.897 173.609 1.00 38.74 241 ALA E O 1
ATOM 28465 N N . ILE E 1 242 ? 171.371 134.163 174.140 1.00 37.49 242 ILE E N 1
ATOM 28466 C CA . ILE E 1 242 ? 171.444 135.610 173.979 1.00 33.52 242 ILE E CA 1
ATOM 28467 C C . ILE E 1 242 ? 172.498 136.184 174.915 1.00 34.89 242 ILE E C 1
ATOM 28468 O O . ILE E 1 242 ? 173.335 137.002 174.513 1.00 37.47 242 ILE E O 1
ATOM 28484 N N . ASN E 1 243 ? 172.503 135.731 176.170 1.00 39.95 243 ASN E N 1
ATOM 28485 C CA . ASN E 1 243 ? 173.454 136.274 177.130 1.00 40.62 243 ASN E CA 1
ATOM 28486 C C . ASN E 1 243 ? 174.890 135.954 176.747 1.00 40.34 243 ASN E C 1
ATOM 28487 O O . ASN E 1 243 ? 175.813 136.598 177.256 1.00 42.74 243 ASN E O 1
ATOM 28498 N N . CYS E 1 244 ? 175.101 134.981 175.860 1.00 40.12 244 CYS E N 1
ATOM 28499 C CA . CYS E 1 244 ? 176.454 134.673 175.423 1.00 39.48 244 CYS E CA 1
ATOM 28500 C C . CYS E 1 244 ? 177.033 135.749 174.517 1.00 38.26 244 CYS E C 1
ATOM 28501 O O . CYS E 1 244 ? 178.236 135.714 174.240 1.00 38.39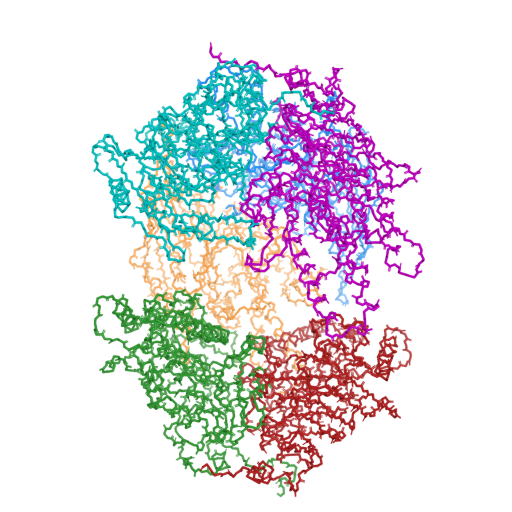 244 CYS E O 1
ATOM 28509 N N . LEU E 1 245 ? 176.219 136.697 174.056 1.00 36.57 245 LEU E N 1
ATOM 28510 C CA . LEU E 1 245 ? 176.661 137.689 173.084 1.00 37.63 245 LEU E CA 1
ATOM 28511 C C . LEU E 1 245 ? 176.532 139.124 173.570 1.00 39.90 245 LEU E C 1
ATOM 28512 O O . LEU E 1 245 ? 177.430 139.932 173.323 1.00 39.94 245 LEU E O 1
ATOM 28528 N N . THR E 1 246 ? 175.443 139.469 174.259 1.00 39.93 246 THR E N 1
ATOM 28529 C CA . THR E 1 246 ? 175.122 140.856 174.573 1.00 36.75 246 THR E CA 1
ATOM 28530 C C . THR E 1 246 ? 175.385 141.221 176.031 1.00 39.48 246 THR E C 1
ATOM 28531 O O . THR E 1 246 ? 174.861 142.234 176.505 1.00 45.07 246 THR E O 1
ATOM 28542 N N . GLN E 1 247 ? 176.184 140.435 176.751 1.00 39.24 247 GLN E N 1
ATOM 28543 C CA . GLN E 1 247 ? 176.396 140.672 178.175 1.00 38.91 247 GLN E CA 1
ATOM 28544 C C . GLN E 1 247 ? 177.815 141.104 178.507 1.00 39.77 247 GLN E C 1
ATOM 28545 O O . GLN E 1 247 ? 178.003 142.142 179.152 1.00 44.92 247 GLN E O 1
ATOM 28559 N N . GLN E 1 248 ? 178.826 140.337 178.096 1.00 38.27 248 GLN E N 1
ATOM 28560 C CA . GLN E 1 248 ? 180.197 140.678 178.460 1.00 37.97 248 GLN E CA 1
ATOM 28561 C C . GLN E 1 248 ? 180.659 141.981 177.820 1.00 42.33 248 GLN E C 1
ATOM 28562 O O . GLN E 1 248 ? 181.659 142.552 178.266 1.00 41.16 248 GLN E O 1
ATOM 28576 N N . VAL E 1 249 ? 179.961 142.462 176.797 1.00 43.60 249 VAL E N 1
ATOM 28577 C CA . VAL E 1 249 ? 180.323 143.698 176.109 1.00 40.51 249 VAL E CA 1
ATOM 28578 C C . VAL E 1 249 ? 179.472 144.868 176.584 1.00 38.00 249 VAL E C 1
ATOM 28579 O O . VAL E 1 249 ? 179.996 145.931 176.918 1.00 38.92 249 VAL E O 1
ATOM 28592 N N . THR E 1 250 ? 178.152 144.689 176.626 1.00 39.15 250 THR E N 1
ATOM 28593 C CA . THR E 1 250 ? 177.231 145.767 176.967 1.00 36.50 250 THR E CA 1
ATOM 28594 C C . THR E 1 250 ? 176.704 145.687 178.391 1.00 40.01 250 THR E C 1
ATOM 28595 O O . THR E 1 250 ? 176.515 146.730 179.026 1.00 44.57 250 THR E O 1
ATOM 28606 N N . GLY E 1 251 ? 176.462 144.484 178.909 1.00 41.51 251 GLY E N 1
ATOM 28607 C CA . GLY E 1 251 ? 175.928 144.294 180.237 1.00 40.53 251 GLY E CA 1
ATOM 28608 C C . GLY E 1 251 ? 174.463 143.907 180.281 1.00 40.20 251 GLY E C 1
ATOM 28609 O O . GLY E 1 251 ? 174.000 143.415 181.316 1.00 44.66 251 GLY E O 1
ATOM 28613 N N . TRP E 1 252 ? 173.724 144.114 179.194 1.00 39.13 252 TRP E N 1
ATOM 28614 C CA . TRP E 1 252 ? 172.325 143.721 179.161 1.00 42.80 252 TRP E CA 1
ATOM 28615 C C . TRP E 1 252 ? 172.204 142.200 179.089 1.00 43.88 252 TRP E C 1
ATOM 28616 O O . TRP E 1 252 ? 173.113 141.499 178.638 1.00 45.31 252 TRP E O 1
ATOM 28637 N N . HIS E 1 253 ? 171.062 141.691 179.545 1.00 44.57 253 HIS E N 1
ATOM 28638 C CA . HIS E 1 253 ? 170.848 140.249 179.596 1.00 45.62 253 HIS E CA 1
ATOM 28639 C C . HIS E 1 253 ? 169.392 139.972 179.945 1.00 42.66 253 HIS E C 1
ATOM 28640 O O . HIS E 1 253 ? 168.621 140.883 180.257 1.00 44.85 253 HIS E O 1
ATOM 28653 N N . ASP E 1 254 ? 169.031 138.690 179.886 1.00 44.81 254 ASP E N 1
ATOM 28654 C CA . ASP E 1 254 ? 167.740 138.196 180.361 1.00 47.60 254 ASP E CA 1
ATOM 28655 C C . ASP E 1 254 ? 166.576 138.881 179.642 1.00 45.34 254 ASP E C 1
ATOM 28656 O O . ASP E 1 254 ? 165.780 139.611 180.235 1.00 45.83 254 ASP E O 1
ATOM 28665 N N . LEU E 1 255 ? 166.491 138.631 178.338 1.00 42.84 255 LEU E N 1
ATOM 28666 C CA . LEU E 1 255 ? 165.339 139.079 177.568 1.00 43.30 255 LEU E CA 1
ATOM 28667 C C . LEU E 1 255 ? 164.065 138.476 178.149 1.00 45.60 255 LEU E C 1
ATOM 28668 O O . LEU E 1 255 ? 163.994 137.269 178.398 1.00 45.87 255 LEU E O 1
ATOM 28684 N N . GLU E 1 256 ? 163.057 139.320 178.365 1.00 49.34 256 GLU E N 1
ATOM 28685 C CA . GLU E 1 256 ? 161.833 138.911 179.038 1.00 48.02 256 GLU E CA 1
ATOM 28686 C C . GLU E 1 256 ? 160.635 139.567 178.368 1.00 49.18 256 GLU E C 1
ATOM 28687 O O . GLU E 1 256 ? 160.773 140.483 177.554 1.00 49.28 256 GLU E O 1
ATOM 28699 N N . TYR E 1 257 ? 159.448 139.085 178.727 1.00 58.36 257 TYR E N 1
ATOM 28700 C CA . TYR E 1 257 ? 158.182 139.663 178.297 1.00 60.30 257 TYR E CA 1
ATOM 28701 C C . TYR E 1 257 ? 157.419 140.134 179.526 1.00 57.27 257 TYR E C 1
ATOM 28702 O O . TYR E 1 257 ? 157.237 139.367 180.478 1.00 58.10 257 TYR E O 1
ATOM 28720 N N . SER E 1 258 ? 156.976 141.390 179.506 1.00 55.40 258 SER E N 1
ATOM 28721 C CA . SER E 1 258 ? 156.299 141.995 180.648 1.00 55.52 258 SER E CA 1
ATOM 28722 C C . SER E 1 258 ? 155.103 142.791 180.153 1.00 57.72 258 SER E C 1
ATOM 28723 O O . SER E 1 258 ? 155.264 143.730 179.367 1.00 56.96 258 SER E O 1
ATOM 28731 N N . ALA E 1 259 ? 153.908 142.416 180.613 1.00 57.47 259 ALA E N 1
ATOM 28732 C CA . ALA E 1 259 ? 152.709 143.167 180.257 1.00 56.32 259 ALA E CA 1
ATOM 28733 C C . ALA E 1 259 ? 152.716 144.561 180.871 1.00 55.29 259 ALA E C 1
ATOM 28734 O O . ALA E 1 259 ? 152.068 145.472 180.344 1.00 54.05 259 ALA E O 1
ATOM 28741 N N . SER E 1 260 ? 153.440 144.748 181.978 1.00 55.23 260 SER E N 1
ATOM 28742 C CA . SER E 1 260 ? 153.478 146.049 182.636 1.00 55.91 260 SER E CA 1
ATOM 28743 C C . SER E 1 260 ? 154.137 147.118 181.774 1.00 55.12 260 SER E C 1
ATOM 28744 O O . SER E 1 260 ? 153.980 148.309 182.063 1.00 53.75 260 SER E O 1
ATOM 28752 N N . HIS E 1 261 ? 154.865 146.725 180.731 1.00 59.18 261 HIS E N 1
ATOM 28753 C CA . HIS E 1 261 ? 155.500 147.659 179.803 1.00 61.11 261 HIS E CA 1
ATOM 28754 C C . HIS E 1 261 ? 154.725 147.762 178.496 1.00 60.33 261 HIS E C 1
ATOM 28755 O O . HIS E 1 261 ? 155.313 147.890 177.419 1.00 58.69 261 HIS E O 1
ATOM 28768 N N . ASN E 1 262 ? 153.394 147.708 178.568 1.00 56.78 262 ASN E N 1
ATOM 28769 C CA . ASN E 1 262 ? 152.527 147.767 177.394 1.00 57.90 262 ASN E CA 1
ATOM 28770 C C . ASN E 1 262 ? 152.614 146.495 176.557 1.00 58.44 262 ASN E C 1
ATOM 28771 O O . ASN E 1 262 ? 152.395 146.525 175.344 1.00 57.27 262 ASN E O 1
ATOM 28782 N N . GLN E 1 263 ? 152.929 145.368 177.196 1.00 56.98 263 GLN E N 1
ATOM 28783 C CA . GLN E 1 263 ? 152.979 144.066 176.532 1.00 57.82 263 GLN E CA 1
ATOM 28784 C C . GLN E 1 263 ? 153.983 144.074 175.377 1.00 59.45 263 GLN E C 1
ATOM 28785 O O . GLN E 1 263 ? 153.635 143.905 174.207 1.00 58.77 263 GLN E O 1
ATOM 28799 N N . GLN E 1 264 ? 155.250 144.279 175.734 1.00 58.61 264 GLN E N 1
ATOM 28800 C CA . GLN E 1 264 ? 156.340 144.199 174.774 1.00 55.14 264 GLN E CA 1
ATOM 28801 C C . GLN E 1 264 ? 157.591 143.708 175.488 1.00 55.07 264 GLN E C 1
ATOM 28802 O O . GLN E 1 264 ? 157.723 143.830 176.709 1.00 55.24 264 GLN E O 1
ATOM 28816 N N . LEU E 1 265 ? 158.511 143.151 174.706 1.00 51.28 265 LEU E N 1
ATOM 28817 C CA . LEU E 1 265 ? 159.711 142.547 175.267 1.00 51.37 265 LEU E CA 1
ATOM 28818 C C . LEU E 1 265 ? 160.637 143.612 175.846 1.00 52.01 265 LEU E C 1
ATOM 28819 O O . LEU E 1 265 ? 160.744 144.727 175.330 1.00 52.86 265 LEU E O 1
ATOM 28835 N N . VAL E 1 266 ? 161.315 143.248 176.938 1.00 47.85 266 VAL E N 1
ATOM 28836 C CA . VAL E 1 266 ? 162.213 144.143 177.655 1.00 47.85 266 VAL E CA 1
ATOM 28837 C C . VAL E 1 266 ? 163.488 143.389 178.009 1.00 45.22 266 VAL E C 1
ATOM 28838 O O . VAL E 1 266 ? 163.535 142.158 177.996 1.00 43.72 266 VAL E O 1
ATOM 28851 N N . MET E 1 267 ? 164.533 144.152 178.329 1.00 48.36 267 MET E N 1
ATOM 28852 C CA . MET E 1 267 ? 165.800 143.603 178.794 1.00 47.71 267 MET E CA 1
ATOM 28853 C C . MET E 1 267 ? 166.275 144.391 180.008 1.00 47.26 267 MET E C 1
ATOM 28854 O O . MET E 1 267 ? 165.823 145.508 180.271 1.00 49.66 267 MET E O 1
ATOM 28868 N N . SER E 1 268 ? 167.214 143.800 180.745 1.00 41.03 268 SER E N 1
ATOM 28869 C CA . SER E 1 268 ? 167.663 144.331 182.024 1.00 42.74 268 SER E CA 1
ATOM 28870 C C . SER E 1 268 ? 169.152 144.647 181.986 1.00 43.11 268 SER E C 1
ATOM 28871 O O . SER E 1 268 ? 169.951 143.870 181.455 1.00 44.48 268 SER E O 1
ATOM 28879 N N . HIS E 1 269 ? 169.513 145.795 182.559 1.00 41.86 269 HIS E N 1
ATOM 28880 C CA . HIS E 1 269 ? 170.880 146.226 182.773 1.00 44.73 269 HIS E CA 1
ATOM 28881 C C . HIS E 1 269 ? 171.103 146.489 184.259 1.00 44.90 269 HIS E C 1
ATOM 28882 O O . HIS E 1 269 ? 170.227 147.063 184.917 1.00 42.82 269 HIS E O 1
ATOM 28895 N N . PRO E 1 270 ? 172.256 146.098 184.815 1.00 44.29 270 PRO E N 1
ATOM 28896 C CA . PRO E 1 270 ? 172.437 146.247 186.271 1.00 43.83 270 PRO E CA 1
ATOM 28897 C C . PRO E 1 270 ? 172.230 147.665 186.770 1.00 43.38 270 PRO E C 1
ATOM 28898 O O . PRO E 1 270 ? 171.722 147.856 187.882 1.00 45.42 270 PRO E O 1
ATOM 28909 N N . GLN E 1 271 ? 172.609 148.669 185.982 1.00 41.83 271 GLN E N 1
ATOM 28910 C CA . GLN E 1 271 ? 172.549 150.059 186.415 1.00 38.97 271 GLN E CA 1
ATOM 28911 C C . GLN E 1 271 ? 171.401 150.840 185.793 1.00 41.20 271 GLN E C 1
ATOM 28912 O O . GLN E 1 271 ? 170.888 151.766 186.428 1.00 42.88 271 GLN E O 1
ATOM 28926 N N . TYR E 1 272 ? 170.986 150.497 184.576 1.00 43.69 272 TYR E N 1
ATOM 28927 C CA . TYR E 1 272 ? 169.900 151.194 183.899 1.00 44.48 272 TYR E CA 1
ATOM 28928 C C . TYR E 1 272 ? 168.553 150.496 184.043 1.00 45.11 272 TYR E C 1
ATOM 28929 O O . TYR E 1 272 ? 167.570 150.960 183.458 1.00 45.43 272 TYR E O 1
ATOM 28947 N N . GLY E 1 273 ? 168.478 149.402 184.798 1.00 44.80 273 GLY E N 1
ATOM 28948 C CA . GLY E 1 273 ? 167.179 148.801 185.032 1.00 48.33 273 GLY E CA 1
ATOM 28949 C C . GLY E 1 273 ? 166.630 148.092 183.802 1.00 45.35 273 GLY E C 1
ATOM 28950 O O . GLY E 1 273 ? 167.363 147.657 182.916 1.00 46.81 273 GLY E O 1
ATOM 28954 N N . LYS E 1 274 ? 165.306 147.971 183.768 1.00 45.35 274 LYS E N 1
ATOM 28955 C CA . LYS E 1 274 ? 164.611 147.260 182.704 1.00 46.56 274 LYS E CA 1
ATOM 28956 C C . LYS E 1 274 ? 164.085 148.262 181.684 1.00 49.24 274 LYS E C 1
ATOM 28957 O O . LYS E 1 274 ? 163.350 149.190 182.041 1.00 49.09 274 LYS E O 1
ATOM 28976 N N . ILE E 1 275 ? 164.461 148.072 180.423 1.00 50.61 275 ILE E N 1
ATOM 28977 C CA . ILE E 1 275 ? 164.025 148.950 179.339 1.00 47.32 275 ILE E CA 1
ATOM 28978 C C . ILE E 1 275 ? 163.536 148.097 178.172 1.00 46.27 275 ILE E C 1
ATOM 28979 O O . ILE E 1 275 ? 164.064 146.997 177.951 1.00 47.86 275 ILE E O 1
ATOM 28995 N N . PRO E 1 276 ? 162.539 148.546 177.408 1.00 46.72 276 PRO E N 1
ATOM 28996 C CA . PRO E 1 276 ? 162.117 147.777 176.231 1.00 47.83 276 PRO E CA 1
ATOM 28997 C C . PRO E 1 276 ? 163.229 147.652 175.201 1.00 51.26 276 PRO E C 1
ATOM 28998 O O . PRO E 1 276 ? 164.055 148.551 175.027 1.00 49.39 276 PRO E O 1
ATOM 29009 N N . LEU E 1 277 ? 163.239 146.509 174.510 1.00 48.67 277 LEU E N 1
ATOM 29010 C CA . LEU E 1 277 ? 164.252 146.267 173.489 1.00 45.03 277 LEU E CA 1
ATOM 29011 C C . LEU E 1 277 ? 164.099 147.214 172.306 1.00 44.87 277 LEU E C 1
ATOM 29012 O O . LEU E 1 277 ? 165.082 147.502 171.615 1.00 47.55 277 LEU E O 1
ATOM 29028 N N . SER E 1 278 ? 162.885 147.708 172.057 1.00 43.72 278 SER E N 1
ATOM 29029 C CA . SER E 1 278 ? 162.646 148.583 170.916 1.00 44.75 278 SER E CA 1
ATOM 29030 C C . SER E 1 278 ? 163.330 149.936 171.052 1.00 46.50 278 SER E C 1
ATOM 29031 O O . SER E 1 278 ? 163.399 150.672 170.062 1.00 47.96 278 SER E O 1
ATOM 29039 N N . GLN E 1 279 ? 163.830 150.282 172.237 1.00 49.21 279 GLN E N 1
ATOM 29040 C CA . GLN E 1 279 ? 164.449 151.579 172.482 1.00 48.36 279 GLN E CA 1
ATOM 29041 C C . GLN E 1 279 ? 165.914 151.438 172.886 1.00 48.98 279 GLN E C 1
ATOM 29042 O O . GLN E 1 279 ? 166.452 152.288 173.597 1.00 49.01 279 GLN E O 1
ATOM 29056 N N . LEU E 1 280 ? 166.571 150.369 172.441 1.00 47.62 280 LEU E N 1
ATOM 29057 C CA . LEU E 1 280 ? 167.987 150.163 172.696 1.00 47.10 280 LEU E CA 1
ATOM 29058 C C . LEU E 1 280 ? 168.793 150.471 171.434 1.00 48.54 280 LEU E C 1
ATOM 29059 O O . LEU E 1 280 ? 168.259 150.897 170.407 1.00 46.17 280 LEU E O 1
ATOM 29075 N N . SER E 1 281 ? 170.101 150.251 171.518 1.00 44.18 281 SER E N 1
ATOM 29076 C CA . SER E 1 281 ? 170.989 150.569 170.412 1.00 41.44 281 SER E CA 1
ATOM 29077 C C . SER E 1 281 ? 170.681 149.696 169.198 1.00 45.28 281 SER E C 1
ATOM 29078 O O . SER E 1 281 ? 169.996 148.673 169.287 1.00 47.15 281 SER E O 1
ATOM 29086 N N . ASP E 1 282 ? 171.199 150.124 168.044 1.00 43.70 282 ASP E N 1
ATOM 29087 C CA . ASP E 1 282 ? 171.023 149.349 166.819 1.00 42.49 282 ASP E CA 1
ATOM 29088 C C . ASP E 1 282 ? 171.756 148.016 166.899 1.00 41.64 282 ASP E C 1
ATOM 29089 O O . ASP E 1 282 ? 171.224 146.980 166.480 1.00 43.11 282 ASP E O 1
ATOM 29098 N N . GLY E 1 283 ? 172.979 148.025 167.432 1.00 36.86 283 GLY E N 1
ATOM 29099 C CA . GLY E 1 283 ? 173.736 146.790 167.538 1.00 38.32 283 GLY E CA 1
ATOM 29100 C C . GLY E 1 283 ? 173.050 145.762 168.414 1.00 41.94 283 GLY E C 1
ATOM 29101 O O . GLY E 1 283 ? 173.022 144.573 168.086 1.00 42.32 283 GLY E O 1
ATOM 29105 N N . LEU E 1 284 ? 172.495 146.202 169.546 1.00 40.92 284 LEU E N 1
ATOM 29106 C CA . LEU E 1 284 ? 171.796 145.274 170.427 1.00 40.98 284 LEU E CA 1
ATOM 29107 C C . LEU E 1 284 ? 170.602 144.646 169.725 1.00 36.37 284 LEU E C 1
ATOM 29108 O O . LEU E 1 284 ? 170.393 143.430 169.807 1.00 37.78 284 LEU E O 1
ATOM 29124 N N . ARG E 1 285 ? 169.809 145.457 169.022 1.00 36.92 285 ARG E N 1
ATOM 29125 C CA . ARG E 1 285 ? 168.650 144.919 168.318 1.00 41.88 285 ARG E CA 1
ATOM 29126 C C . ARG E 1 285 ? 169.075 143.926 167.244 1.00 42.32 285 ARG E C 1
ATOM 29127 O O . ARG E 1 285 ? 168.478 142.851 167.112 1.00 45.90 285 ARG E O 1
ATOM 29148 N N . ASN E 1 286 ? 170.117 144.259 166.478 1.00 38.89 286 ASN E N 1
ATOM 29149 C CA . ASN E 1 286 ? 170.584 143.360 165.425 1.00 40.01 286 ASN E CA 1
ATOM 29150 C C . ASN E 1 286 ? 171.072 142.035 166.004 1.00 37.01 286 ASN E C 1
ATOM 29151 O O . ASN E 1 286 ? 170.705 140.953 165.520 1.00 36.06 286 ASN E O 1
ATOM 29162 N N . ALA E 1 287 ? 171.905 142.101 167.045 1.00 35.71 287 ALA E N 1
ATOM 29163 C CA . ALA E 1 287 ? 172.444 140.886 167.644 1.00 35.22 287 ALA E CA 1
ATOM 29164 C C . ALA E 1 287 ? 171.337 140.028 168.241 1.00 33.98 287 ALA E C 1
ATOM 29165 O O . ALA E 1 287 ? 171.340 138.798 168.087 1.00 38.51 287 ALA E O 1
ATOM 29172 N N . VAL E 1 288 ? 170.385 140.656 168.935 1.00 35.54 288 VAL E N 1
ATOM 29173 C CA . VAL E 1 288 ? 169.272 139.908 169.505 1.00 37.18 288 VAL E CA 1
ATOM 29174 C C . VAL E 1 288 ? 168.471 139.238 168.400 1.00 37.27 288 VAL E C 1
ATOM 29175 O O . VAL E 1 288 ? 168.091 138.068 168.514 1.00 41.09 288 VAL E O 1
ATOM 29188 N N . ALA E 1 289 ? 168.203 139.964 167.313 1.00 34.95 289 ALA E N 1
ATOM 29189 C CA . ALA E 1 289 ? 167.474 139.373 166.198 1.00 37.70 289 ALA E CA 1
ATOM 29190 C C . ALA E 1 289 ? 168.183 138.125 165.689 1.00 37.04 289 ALA E C 1
ATOM 29191 O O . ALA E 1 289 ? 167.569 137.061 165.555 1.00 37.48 289 ALA E O 1
ATOM 29198 N N . MET E 1 290 ? 169.488 138.231 165.426 1.00 33.28 290 MET E N 1
ATOM 29199 C CA . MET E 1 290 ? 170.229 137.088 164.896 1.00 33.39 290 MET E CA 1
ATOM 29200 C C . MET E 1 290 ? 170.164 135.896 165.849 1.00 33.13 290 MET E C 1
ATOM 29201 O O . MET E 1 290 ? 169.789 134.776 165.457 1.00 30.83 290 MET E O 1
ATOM 29215 N N . VAL E 1 291 ? 170.527 136.121 167.113 1.00 34.76 291 VAL E N 1
ATOM 29216 C CA . VAL E 1 291 ? 170.663 135.007 168.043 1.00 33.68 291 VAL E CA 1
ATOM 29217 C C . VAL E 1 291 ? 169.308 134.370 168.317 1.00 32.03 291 VAL E C 1
ATOM 29218 O O . VAL E 1 291 ? 169.195 133.143 168.394 1.00 34.09 291 VAL E O 1
ATOM 29231 N N . ALA E 1 292 ? 168.259 135.182 168.476 1.00 35.67 292 ALA E N 1
ATOM 29232 C CA . ALA E 1 292 ? 166.924 134.625 168.657 1.00 37.58 292 ALA E CA 1
ATOM 29233 C C . ALA E 1 292 ? 166.497 133.825 167.435 1.00 36.12 292 ALA E C 1
ATOM 29234 O O . ALA E 1 292 ? 165.946 132.723 167.566 1.00 37.19 292 ALA E O 1
ATOM 29241 N N . ASP E 1 293 ? 166.746 134.360 166.234 1.00 37.16 293 ASP E N 1
ATOM 29242 C CA . ASP E 1 293 ? 166.406 133.635 165.017 1.00 38.90 293 ASP E CA 1
ATOM 29243 C C . ASP E 1 293 ? 167.000 132.238 165.033 1.00 37.55 293 ASP E C 1
ATOM 29244 O O . ASP E 1 293 ? 166.328 131.263 164.679 1.00 40.05 293 ASP E O 1
ATOM 29253 N N . ILE E 1 294 ? 168.262 132.119 165.439 1.00 33.42 294 ILE E N 1
ATOM 29254 C CA . ILE E 1 294 ? 168.874 130.793 165.493 1.00 32.91 294 ILE E CA 1
ATOM 29255 C C . ILE E 1 294 ? 168.250 129.959 166.613 1.00 36.81 294 ILE E C 1
ATOM 29256 O O . ILE E 1 294 ? 167.892 128.788 166.419 1.00 38.43 294 ILE E O 1
ATOM 29272 N N . ALA E 1 295 ? 168.081 130.562 167.794 1.00 39.49 295 ALA E N 1
ATOM 29273 C CA . ALA E 1 295 ? 167.799 129.785 168.997 1.00 35.55 295 ALA E CA 1
ATOM 29274 C C . ALA E 1 295 ? 166.382 129.224 169.005 1.00 38.21 295 ALA E C 1
ATOM 29275 O O . ALA E 1 295 ? 166.176 128.063 169.382 1.00 37.82 295 ALA E O 1
ATOM 29282 N N . PHE E 1 296 ? 165.380 130.026 168.628 1.00 40.18 296 PHE E N 1
ATOM 29283 C CA . PHE E 1 296 ? 164.023 129.500 168.734 1.00 39.31 296 PHE E CA 1
ATOM 29284 C C . PHE E 1 296 ? 163.780 128.422 167.686 1.00 41.60 296 PHE E C 1
ATOM 29285 O O . PHE E 1 296 ? 163.038 127.467 167.939 1.00 45.44 296 PHE E O 1
ATOM 29302 N N . ARG E 1 297 ? 164.412 128.538 166.518 1.00 44.00 297 ARG E N 1
ATOM 29303 C CA . ARG E 1 297 ? 164.356 127.447 165.551 1.00 41.52 297 ARG E CA 1
ATOM 29304 C C . ARG E 1 297 ? 165.030 126.198 166.103 1.00 41.15 297 ARG E C 1
ATOM 29305 O O . ARG E 1 297 ? 164.500 125.086 165.971 1.00 43.41 297 ARG E O 1
ATOM 29326 N N . CYS E 1 298 ? 166.193 126.360 166.744 1.00 40.60 298 CYS E N 1
ATOM 29327 C CA . CYS E 1 298 ? 166.860 125.202 167.331 1.00 40.73 298 CYS E CA 1
ATOM 29328 C C . CYS E 1 298 ? 165.960 124.502 168.341 1.00 42.73 298 CYS E C 1
ATOM 29329 O O . CYS E 1 298 ? 165.861 123.270 168.345 1.00 42.86 298 CYS E O 1
ATOM 29337 N N . VAL E 1 299 ? 165.295 125.269 169.208 1.00 45.52 299 VAL E N 1
ATOM 29338 C CA . VAL E 1 299 ? 164.470 124.644 170.240 1.00 42.22 299 VAL E CA 1
ATOM 29339 C C . VAL E 1 299 ? 163.224 124.012 169.626 1.00 41.18 299 VAL E C 1
ATOM 29340 O O . VAL E 1 299 ? 162.810 122.918 170.027 1.00 43.68 299 VAL E O 1
ATOM 29353 N N . LYS E 1 300 ? 162.606 124.677 168.645 1.00 40.38 300 LYS E N 1
ATOM 29354 C CA . LYS E 1 300 ? 161.421 124.109 168.012 1.00 40.73 300 LYS E CA 1
ATOM 29355 C C . LYS E 1 300 ? 161.734 122.860 167.200 1.00 43.45 300 LYS E C 1
ATOM 29356 O O . LYS E 1 300 ? 160.830 122.052 166.964 1.00 42.35 300 LYS E O 1
ATOM 29375 N N . LEU E 1 301 ? 162.981 122.679 166.763 1.00 42.61 301 LEU E N 1
ATOM 29376 C CA . LEU E 1 301 ? 163.319 121.501 165.973 1.00 40.69 301 LEU E CA 1
ATOM 29377 C C . LEU E 1 301 ? 163.619 120.273 166.821 1.00 39.66 301 LEU E C 1
ATOM 29378 O O . LEU E 1 301 ? 163.310 119.153 166.397 1.00 42.27 301 LEU E O 1
ATOM 29394 N N . ASN E 1 302 ? 164.209 120.442 168.001 1.00 41.81 302 ASN E N 1
ATOM 29395 C CA . ASN E 1 302 ? 164.621 119.322 168.849 1.00 46.04 302 ASN E CA 1
ATOM 29396 C C . ASN E 1 302 ? 164.157 119.557 170.281 1.00 46.01 302 ASN E C 1
ATOM 29397 O O . ASN E 1 302 ? 164.967 119.839 171.173 1.00 45.18 302 ASN E O 1
ATOM 29408 N N . PRO E 1 303 ? 162.850 119.451 170.537 1.00 45.49 303 PRO E N 1
ATOM 29409 C CA . PRO E 1 303 ? 162.376 119.603 171.924 1.00 44.51 303 PRO E CA 1
ATOM 29410 C C . PRO E 1 303 ? 162.949 118.565 172.874 1.00 44.54 303 PRO E C 1
ATOM 29411 O O . PRO E 1 303 ? 163.207 118.879 174.042 1.00 41.82 303 PRO E O 1
ATOM 29422 N N . HIS E 1 304 ? 163.162 117.333 172.404 1.00 46.10 304 HIS E N 1
ATOM 29423 C CA . HIS E 1 304 ? 163.585 116.261 173.297 1.00 45.77 304 HIS E CA 1
ATOM 29424 C C . HIS E 1 304 ? 164.946 116.526 173.926 1.00 48.55 304 HIS E C 1
ATOM 29425 O O . HIS E 1 304 ? 165.240 115.972 174.991 1.00 48.79 304 HIS E O 1
ATOM 29438 N N . LEU E 1 305 ? 165.786 117.354 173.301 1.00 50.00 305 LEU E N 1
ATOM 29439 C CA . LEU E 1 305 ? 167.004 117.790 173.975 1.00 50.78 305 LEU E CA 1
ATOM 29440 C C . LEU E 1 305 ? 166.662 118.584 175.228 1.00 49.63 305 LEU E C 1
ATOM 29441 O O . LEU E 1 305 ? 167.316 118.438 176.267 1.00 48.86 305 LEU E O 1
ATOM 29457 N N . GLN E 1 306 ? 165.679 119.479 175.123 1.00 50.53 306 GLN E N 1
ATOM 29458 C CA . GLN E 1 306 ? 164.887 120.003 176.235 1.00 51.25 306 GLN E CA 1
ATOM 29459 C C . GLN E 1 306 ? 165.684 120.838 177.232 1.00 51.96 306 GLN E C 1
ATOM 29460 O O . GLN E 1 306 ? 165.093 121.487 178.099 1.00 55.13 306 GLN E O 1
ATOM 29474 N N . ASN E 1 307 ? 167.011 120.832 177.135 1.00 50.00 307 ASN E N 1
ATOM 29475 C CA . ASN E 1 307 ? 167.838 121.807 177.842 1.00 48.05 307 ASN E CA 1
ATOM 29476 C C . ASN E 1 307 ? 169.027 122.290 177.033 1.00 50.24 307 ASN E C 1
ATOM 29477 O O . ASN E 1 307 ? 169.612 123.318 177.390 1.00 47.79 307 ASN E O 1
ATOM 29488 N N . ASP E 1 308 ? 169.401 121.599 175.954 1.00 47.14 308 ASP E N 1
ATOM 29489 C CA . ASP E 1 308 ? 170.597 121.908 175.184 1.00 44.37 308 ASP E CA 1
ATOM 29490 C C . ASP E 1 308 ? 170.300 121.902 173.692 1.00 42.04 308 ASP E C 1
ATOM 29491 O O . ASP E 1 308 ? 171.190 121.632 172.879 1.00 44.99 308 ASP E O 1
ATOM 29500 N N . ALA E 1 309 ? 169.054 122.194 173.313 1.00 40.82 309 ALA E N 1
ATOM 29501 C CA . ALA E 1 309 ? 168.702 122.246 171.901 1.00 43.41 309 ALA E CA 1
ATOM 29502 C C . ALA E 1 309 ? 169.555 123.250 171.142 1.00 43.81 309 ALA E C 1
ATOM 29503 O O . ALA E 1 309 ? 169.733 123.106 169.928 1.00 46.40 309 ALA E O 1
ATOM 29510 N N . ALA E 1 310 ? 170.084 124.260 171.827 1.00 38.19 310 ALA E N 1
ATOM 29511 C CA . ALA E 1 310 ? 170.968 125.242 171.221 1.00 38.90 310 ALA E CA 1
ATOM 29512 C C . ALA E 1 310 ? 172.438 124.853 171.313 1.00 39.30 310 ALA E C 1
ATOM 29513 O O . ALA E 1 310 ? 173.287 125.580 170.788 1.00 40.90 310 ALA E O 1
ATOM 29520 N N . LEU E 1 311 ? 172.761 123.730 171.959 1.00 39.44 311 LEU E N 1
ATOM 29521 C CA . LEU E 1 311 ? 174.142 123.309 172.137 1.00 41.58 311 LEU E CA 1
ATOM 29522 C C . LEU E 1 311 ? 174.484 122.000 171.443 1.00 42.31 311 LEU E C 1
ATOM 29523 O O . LEU E 1 311 ? 175.672 121.669 171.348 1.00 40.53 311 LEU E O 1
ATOM 29539 N N . LYS E 1 312 ? 173.494 121.246 170.960 1.00 40.55 312 LYS E N 1
ATOM 29540 C CA . LYS E 1 312 ? 173.747 119.985 170.279 1.00 40.39 312 LYS E CA 1
ATOM 29541 C C . LYS E 1 312 ? 173.136 119.918 168.886 1.00 38.89 312 LYS E C 1
ATOM 29542 O O . LYS E 1 312 ? 173.365 118.933 168.178 1.00 42.58 312 LYS E O 1
ATOM 29561 N N . THR E 1 313 ? 172.370 120.925 168.474 1.00 36.83 313 THR E N 1
ATOM 29562 C CA . THR E 1 313 ? 171.810 120.939 167.132 1.00 36.91 313 THR E CA 1
ATOM 29563 C C . THR E 1 313 ? 172.917 121.109 166.096 1.00 37.19 313 THR E C 1
ATOM 29564 O O . THR E 1 313 ? 173.970 121.691 166.369 1.00 40.08 313 THR E O 1
ATOM 29575 N N . GLN E 1 314 ? 172.669 120.588 164.896 1.00 35.99 314 GLN E N 1
ATOM 29576 C CA . GLN E 1 314 ? 173.618 120.664 163.795 1.00 33.42 314 GLN E CA 1
ATOM 29577 C C . GLN E 1 314 ? 172.929 121.238 162.566 1.00 31.95 314 GLN E C 1
ATOM 29578 O O . GLN E 1 314 ? 171.715 121.104 162.397 1.00 31.23 314 GLN E O 1
ATOM 29592 N N . GLY E 1 315 ? 173.716 121.877 161.710 1.00 32.70 315 GLY E N 1
ATOM 29593 C CA . GLY E 1 315 ? 173.172 122.473 160.505 1.00 30.53 315 GLY E CA 1
ATOM 29594 C C . GLY E 1 315 ? 174.105 123.544 159.964 1.00 32.71 315 GLY E C 1
ATOM 29595 O O . GLY E 1 315 ? 175.272 123.622 160.345 1.00 29.51 315 GLY E O 1
ATOM 29599 N N . ILE E 1 316 ? 173.550 124.363 159.072 1.00 32.96 316 ILE E N 1
ATOM 29600 C CA . ILE E 1 316 ? 174.294 125.398 158.365 1.00 27.40 316 ILE E CA 1
ATOM 29601 C C . ILE E 1 316 ? 173.568 126.724 158.541 1.00 27.30 316 ILE E C 1
ATOM 29602 O O . ILE E 1 316 ? 172.341 126.784 158.414 1.00 28.64 316 ILE E O 1
ATOM 29618 N N . VAL E 1 317 ? 174.325 127.780 158.833 1.00 28.87 317 VAL E N 1
ATOM 29619 C CA . VAL E 1 317 ? 173.796 129.134 158.936 1.00 25.83 317 VAL E CA 1
ATOM 29620 C C . VAL E 1 317 ? 174.633 130.046 158.049 1.00 24.48 317 VAL E C 1
ATOM 29621 O O . VAL E 1 317 ? 175.866 129.944 158.021 1.00 28.70 317 VAL E O 1
ATOM 29634 N N . LEU E 1 318 ? 173.952 130.925 157.316 1.00 24.99 318 LEU E N 1
ATOM 29635 C CA . LEU E 1 318 ? 174.567 131.839 156.363 1.00 23.65 318 LEU E CA 1
ATOM 29636 C C . LEU E 1 318 ? 174.260 133.265 156.800 1.00 21.06 318 LEU E C 1
ATOM 29637 O O . LEU E 1 318 ? 173.089 133.621 156.965 1.00 24.10 318 LEU E O 1
ATOM 29653 N N . ILE E 1 319 ? 175.298 134.082 156.981 1.00 25.54 319 ILE E N 1
ATOM 29654 C CA . ILE E 1 319 ? 175.130 135.440 157.496 1.00 29.68 319 ILE E CA 1
ATOM 29655 C C . ILE E 1 319 ? 175.868 136.426 156.597 1.00 26.38 319 ILE E C 1
ATOM 29656 O O . ILE E 1 319 ? 177.091 136.332 156.426 1.00 27.07 319 ILE E O 1
ATOM 29672 N N . ASP E 1 320 ? 175.124 137.378 156.042 1.00 29.13 320 ASP E N 1
ATOM 29673 C CA . ASP E 1 320 ? 175.692 138.474 155.272 1.00 32.41 320 ASP E CA 1
ATOM 29674 C C . ASP E 1 320 ? 175.856 139.688 156.178 1.00 32.67 320 ASP E C 1
ATOM 29675 O O . ASP E 1 320 ? 174.894 140.127 156.815 1.00 35.02 320 ASP E O 1
ATOM 29684 N N . GLU E 1 321 ? 177.075 140.228 156.234 1.00 30.73 321 GLU E N 1
ATOM 29685 C CA . GLU E 1 321 ? 177.386 141.392 157.063 1.00 29.69 321 GLU E CA 1
ATOM 29686 C C . GLU E 1 321 ? 177.093 141.095 158.538 1.00 33.37 321 GLU E C 1
ATOM 29687 O O . GLU E 1 321 ? 176.207 141.678 159.165 1.00 38.18 321 GLU E O 1
ATOM 29699 N N . VAL E 1 322 ? 177.870 140.151 159.073 1.00 28.50 322 VAL E N 1
ATOM 29700 C CA . VAL E 1 322 ? 177.622 139.661 160.427 1.00 31.88 322 VAL E CA 1
ATOM 29701 C C . VAL E 1 322 ? 177.810 140.775 161.451 1.00 34.08 322 VAL E C 1
ATOM 29702 O O . VAL E 1 322 ? 177.034 140.894 162.407 1.00 31.45 322 VAL E O 1
ATOM 29715 N N . ASP E 1 323 ? 178.830 141.617 161.267 1.00 32.39 323 ASP E N 1
ATOM 29716 C CA . ASP E 1 323 ? 179.198 142.631 162.249 1.00 29.05 323 ASP E CA 1
ATOM 29717 C C . ASP E 1 323 ? 178.552 143.983 161.969 1.00 29.64 323 ASP E C 1
ATOM 29718 O O . ASP E 1 323 ? 179.133 145.026 162.293 1.00 28.95 323 ASP E O 1
ATOM 29727 N N . MET E 1 324 ? 177.363 143.989 161.377 1.00 35.84 324 MET E N 1
ATOM 29728 C CA . MET E 1 324 ? 176.681 145.234 161.063 1.00 35.34 324 MET E CA 1
ATOM 29729 C C . MET E 1 324 ? 176.234 145.946 162.336 1.00 37.60 324 MET E C 1
ATOM 29730 O O . MET E 1 324 ? 175.683 145.330 163.252 1.00 40.08 324 MET E O 1
ATOM 29744 N N . PHE E 1 325 ? 176.481 147.257 162.386 1.00 36.57 325 PHE E N 1
ATOM 29745 C CA . PHE E 1 325 ? 176.069 148.115 163.497 1.00 33.71 325 PHE E CA 1
ATOM 29746 C C . PHE E 1 325 ? 176.774 147.756 164.803 1.00 32.83 325 PHE E C 1
ATOM 29747 O O . PHE E 1 325 ? 176.209 147.931 165.883 1.00 34.67 325 PHE E O 1
ATOM 29764 N N . LEU E 1 326 ? 178.007 147.259 164.729 1.00 31.03 326 LEU E N 1
ATOM 29765 C CA . LEU E 1 326 ? 178.777 146.885 165.909 1.00 30.46 326 LEU E CA 1
ATOM 29766 C C . LEU E 1 326 ? 180.065 147.694 165.945 1.00 34.64 326 LEU E C 1
ATOM 29767 O O . LEU E 1 326 ? 180.736 147.843 164.919 1.00 38.18 326 LEU E O 1
ATOM 29783 N N . HIS E 1 327 ? 180.409 148.209 167.124 1.00 31.68 327 HIS E N 1
ATOM 29784 C CA . HIS E 1 327 ? 181.627 148.987 167.281 1.00 28.67 327 HIS E CA 1
ATOM 29785 C C . HIS E 1 327 ? 182.836 148.071 167.452 1.00 31.34 327 HIS E C 1
ATOM 29786 O O . HIS E 1 327 ? 182.694 146.896 167.797 1.00 29.52 327 HIS E O 1
ATOM 29799 N N . PRO E 1 328 ? 184.046 148.590 167.215 1.00 35.93 328 PRO E N 1
ATOM 29800 C CA . PRO E 1 328 ? 185.221 147.703 167.137 1.00 36.22 328 PRO E CA 1
ATOM 29801 C C . PRO E 1 328 ? 185.423 146.818 168.356 1.00 33.49 328 PRO E C 1
ATOM 29802 O O . PRO E 1 328 ? 185.810 145.654 168.201 1.00 35.44 328 PRO E O 1
ATOM 29813 N N . ALA E 1 329 ? 185.174 147.328 169.564 1.00 36.40 329 ALA E N 1
ATOM 29814 C CA . ALA E 1 329 ? 185.342 146.495 170.751 1.00 35.55 329 ALA E CA 1
ATOM 29815 C C . ALA E 1 329 ? 184.393 145.306 170.731 1.00 33.43 329 ALA E C 1
ATOM 29816 O O . ALA E 1 329 ? 184.698 144.257 171.310 1.00 31.70 329 ALA E O 1
ATOM 29823 N N . TRP E 1 330 ? 183.242 145.449 170.076 1.00 36.05 330 TRP E N 1
ATOM 29824 C CA . TRP E 1 330 ? 182.311 144.344 169.900 1.00 33.20 330 TRP E CA 1
ATOM 29825 C C . TRP E 1 330 ? 182.633 143.491 168.682 1.00 33.08 330 TRP E C 1
ATOM 29826 O O . TRP E 1 330 ? 182.129 142.367 168.579 1.00 33.68 330 TRP E O 1
ATOM 29847 N N . GLN E 1 331 ? 183.461 143.990 167.763 1.00 34.76 331 GLN E N 1
ATOM 29848 C CA . GLN E 1 331 ? 183.846 143.225 166.585 1.00 32.36 331 GLN E CA 1
ATOM 29849 C C . GLN E 1 331 ? 184.938 142.205 166.875 1.00 30.87 331 GLN E C 1
ATOM 29850 O O . GLN E 1 331 ? 185.199 141.345 166.027 1.00 36.16 331 GLN E O 1
ATOM 29864 N N . GLN E 1 332 ? 185.576 142.278 168.039 1.00 33.20 332 GLN E N 1
ATOM 29865 C CA . GLN E 1 332 ? 186.564 141.296 168.461 1.00 35.08 332 GLN E CA 1
ATOM 29866 C C . GLN E 1 332 ? 185.951 140.179 169.295 1.00 33.95 332 GLN E C 1
ATOM 29867 O O . GLN E 1 332 ? 186.688 139.333 169.812 1.00 34.81 332 GLN E O 1
ATOM 29881 N N . GLN E 1 333 ? 184.624 140.159 169.438 1.00 35.33 333 GLN E N 1
ATOM 29882 C CA . GLN E 1 333 ? 183.948 139.204 170.304 1.00 30.71 333 GLN E CA 1
ATOM 29883 C C . GLN E 1 333 ? 182.808 138.453 169.631 1.00 29.30 333 GLN E C 1
ATOM 29884 O O . GLN E 1 333 ? 182.292 137.503 170.227 1.00 33.89 333 GLN E O 1
ATOM 29898 N N . ILE E 1 334 ? 182.397 138.843 168.423 1.00 31.18 334 ILE E N 1
ATOM 29899 C CA . ILE E 1 334 ? 181.196 138.267 167.823 1.00 28.49 334 ILE E CA 1
ATOM 29900 C C . ILE E 1 334 ? 181.430 136.814 167.420 1.00 32.31 334 ILE E C 1
ATOM 29901 O O . ILE E 1 334 ? 180.591 135.941 167.679 1.00 33.86 334 ILE E O 1
ATOM 29917 N N . ILE E 1 335 ? 182.569 136.528 166.786 1.00 32.34 335 ILE E N 1
ATOM 29918 C CA . ILE E 1 335 ? 182.777 135.213 166.187 1.00 31.13 335 ILE E CA 1
ATOM 29919 C C . ILE E 1 335 ? 182.902 134.147 167.270 1.00 33.66 335 ILE E C 1
ATOM 29920 O O . ILE E 1 335 ? 182.289 133.075 167.185 1.00 34.84 335 ILE E O 1
ATOM 29936 N N . GLN E 1 336 ? 183.706 134.421 168.301 1.00 32.03 336 GLN E N 1
ATOM 29937 C CA . GLN E 1 336 ? 183.848 133.462 169.390 1.00 31.23 336 GLN E CA 1
ATOM 29938 C C . GLN E 1 336 ? 182.541 133.291 170.150 1.00 33.51 336 GLN E C 1
ATOM 29939 O O . GLN E 1 336 ? 182.236 132.188 170.612 1.00 36.49 336 GLN E O 1
ATOM 29953 N N . SER E 1 337 ? 181.755 134.361 170.290 1.00 31.17 337 SER E N 1
ATOM 29954 C CA . SER E 1 337 ? 180.451 134.231 170.930 1.00 32.08 337 SER E CA 1
ATOM 29955 C C . SER E 1 337 ? 179.540 133.306 170.133 1.00 31.41 337 SER E C 1
ATOM 29956 O O . SER E 1 337 ? 178.844 132.459 170.707 1.00 35.02 337 SER E O 1
ATOM 29964 N N . LEU E 1 338 ? 179.531 133.452 168.805 1.00 31.65 338 LEU E N 1
ATOM 29965 C CA . LEU E 1 338 ? 178.741 132.549 167.974 1.00 33.04 338 LEU E CA 1
ATOM 29966 C C . LEU E 1 338 ? 179.228 131.112 168.110 1.00 33.74 338 LEU E C 1
ATOM 29967 O O . LEU E 1 338 ? 178.422 130.180 168.209 1.00 32.72 338 LEU E O 1
ATOM 29983 N N . ARG E 1 339 ? 180.548 130.913 168.116 1.00 34.68 339 ARG E N 1
ATOM 29984 C CA . ARG E 1 339 ? 181.084 129.564 168.263 1.00 31.53 339 ARG E CA 1
ATOM 29985 C C . ARG E 1 339 ? 180.734 128.965 169.620 1.00 36.48 339 ARG E C 1
ATOM 29986 O O . ARG E 1 339 ? 180.549 127.749 169.732 1.00 40.51 339 ARG E O 1
ATOM 30007 N N . SER E 1 340 ? 180.646 129.794 170.659 1.00 35.18 340 SER E N 1
ATOM 30008 C CA . SER E 1 340 ? 180.373 129.307 172.005 1.00 34.07 340 SER E CA 1
ATOM 30009 C C . SER E 1 340 ? 178.897 129.006 172.229 1.00 34.05 340 SER E C 1
ATOM 30010 O O . SER E 1 340 ? 178.563 128.022 172.896 1.00 36.40 340 SER E O 1
ATOM 30018 N N . ALA E 1 341 ? 178.001 129.833 171.689 1.00 33.42 341 ALA E N 1
ATOM 30019 C CA . ALA E 1 341 ? 176.575 129.591 171.863 1.00 32.49 341 ALA E CA 1
ATOM 30020 C C . ALA E 1 341 ? 176.068 128.435 171.012 1.00 38.36 341 ALA E C 1
ATOM 30021 O O . ALA E 1 341 ? 175.119 127.755 171.417 1.00 40.35 341 ALA E O 1
ATOM 30028 N N . PHE E 1 342 ? 176.673 128.199 169.850 1.00 37.78 342 PHE E N 1
ATOM 30029 C CA . PHE E 1 342 ? 176.240 127.150 168.926 1.00 31.16 342 PHE E CA 1
ATOM 30030 C C . PHE E 1 342 ? 177.465 126.351 168.507 1.00 31.80 342 PHE E C 1
ATOM 30031 O O . PHE E 1 342 ? 178.028 126.564 167.426 1.00 31.37 342 PHE E O 1
ATOM 30048 N N . PRO E 1 343 ? 177.912 125.410 169.345 1.00 37.67 343 PRO E N 1
ATOM 30049 C CA . PRO E 1 343 ? 179.200 124.748 169.089 1.00 35.57 343 PRO E CA 1
ATOM 30050 C C . PRO E 1 343 ? 179.161 123.643 168.043 1.00 36.69 343 PRO E C 1
ATOM 30051 O O . PRO E 1 343 ? 180.234 123.177 167.635 1.00 36.13 343 PRO E O 1
ATOM 30062 N N . GLN E 1 344 ? 177.983 123.209 167.592 1.00 33.76 344 GLN E N 1
ATOM 30063 C CA . GLN E 1 344 ? 177.864 122.159 166.584 1.00 32.92 344 GLN E CA 1
ATOM 30064 C C . GLN E 1 344 ? 177.190 122.666 165.311 1.00 34.12 344 GLN E C 1
ATOM 30065 O O . GLN E 1 344 ? 176.507 121.907 164.624 1.00 38.48 344 GLN E O 1
ATOM 30079 N N . ILE E 1 345 ? 177.378 123.940 164.980 1.00 31.55 345 ILE E N 1
ATOM 30080 C CA . ILE E 1 345 ? 176.794 124.532 163.782 1.00 28.16 345 ILE E CA 1
ATOM 30081 C C . ILE E 1 345 ? 177.913 124.946 162.840 1.00 27.69 345 ILE E C 1
ATOM 30082 O O . ILE E 1 345 ? 179.005 125.337 163.268 1.00 29.58 345 ILE E O 1
ATOM 30098 N N . GLN E 1 346 ? 177.634 124.851 161.543 1.00 30.12 346 GLN E N 1
ATOM 30099 C CA . GLN E 1 346 ? 178.515 125.395 160.520 1.00 30.86 346 GLN E CA 1
ATOM 30100 C C . GLN E 1 346 ? 178.061 126.808 160.185 1.00 28.74 346 GLN E C 1
ATOM 30101 O O . GLN E 1 346 ? 176.870 127.047 159.967 1.00 26.61 346 GLN E O 1
ATOM 30115 N N . PHE E 1 347 ? 179.006 127.743 160.185 1.00 30.90 347 PHE E N 1
ATOM 30116 C CA . PHE E 1 347 ? 178.737 129.153 159.932 1.00 27.74 347 PHE E CA 1
ATOM 30117 C C . PHE E 1 347 ? 179.487 129.585 158.682 1.00 26.66 347 PHE E C 1
ATOM 30118 O O . PHE E 1 347 ? 180.685 129.313 158.553 1.00 29.12 347 PHE E O 1
ATOM 30135 N N . ILE E 1 348 ? 178.789 130.246 157.763 1.00 24.63 348 ILE E N 1
ATOM 30136 C CA . ILE E 1 348 ? 179.422 130.900 156.621 1.00 25.36 348 ILE E CA 1
ATOM 30137 C C . ILE E 1 348 ? 178.973 132.355 156.641 1.00 23.14 348 ILE E C 1
ATOM 30138 O O . ILE E 1 348 ? 177.778 132.645 156.502 1.00 21.14 348 ILE E O 1
ATOM 30154 N N . VAL E 1 349 ? 179.928 133.271 156.813 1.00 27.02 349 VAL E N 1
ATOM 30155 C CA . VAL E 1 349 ? 179.627 134.674 157.059 1.00 28.11 349 VAL E CA 1
ATOM 30156 C C . VAL E 1 349 ? 180.457 135.548 156.129 1.00 23.69 349 VAL E C 1
ATOM 30157 O O . VAL E 1 349 ? 181.491 135.132 155.603 1.00 27.94 349 VAL E O 1
ATOM 30170 N N . THR E 1 350 ? 179.984 136.777 155.929 1.00 26.65 350 THR E N 1
ATOM 30171 C CA . THR E 1 350 ? 180.696 137.771 155.132 1.00 28.71 350 THR E CA 1
ATOM 30172 C C . THR E 1 350 ? 180.980 139.018 155.963 1.00 27.23 350 THR E C 1
ATOM 30173 O O . THR E 1 350 ? 180.129 139.465 156.737 1.00 29.51 350 THR E O 1
ATOM 30184 N N . THR E 1 351 ? 182.179 139.579 155.791 1.00 27.04 351 THR E N 1
ATOM 30185 C CA . THR E 1 351 ? 182.588 140.789 156.496 1.00 29.98 351 THR E CA 1
ATOM 30186 C C . THR E 1 351 ? 183.613 141.542 155.659 1.00 31.94 351 THR E C 1
ATOM 30187 O O . THR E 1 351 ? 184.166 141.017 154.690 1.00 34.10 351 THR E O 1
ATOM 30198 N N . HIS E 1 352 ? 183.858 142.798 156.050 1.00 37.09 352 HIS E N 1
ATOM 30199 C CA . HIS E 1 352 ? 184.983 143.571 155.532 1.00 36.93 352 HIS E CA 1
ATOM 30200 C C . HIS E 1 352 ? 185.666 144.353 156.650 1.00 36.83 352 HIS E C 1
ATOM 30201 O O . HIS E 1 352 ? 186.173 145.456 156.420 1.00 40.52 352 HIS E O 1
ATOM 30214 N N . SER E 1 353 ? 185.697 143.793 157.859 1.00 37.65 353 SER E N 1
ATOM 30215 C CA . SER E 1 353 ? 186.202 144.488 159.035 1.00 34.67 353 SER E CA 1
ATOM 30216 C C . SER E 1 353 ? 187.512 143.863 159.489 1.00 37.14 353 SER E C 1
ATOM 30217 O O . SER E 1 353 ? 187.533 142.661 159.792 1.00 37.70 353 SER E O 1
ATOM 30225 N N . PRO E 1 354 ? 188.619 144.610 159.559 1.00 41.83 354 PRO E N 1
ATOM 30226 C CA . PRO E 1 354 ? 189.866 144.007 160.061 1.00 41.01 354 PRO E CA 1
ATOM 30227 C C . PRO E 1 354 ? 189.760 143.489 161.484 1.00 39.21 354 PRO E C 1
ATOM 30228 O O . PRO E 1 354 ? 190.471 142.542 161.841 1.00 42.74 354 PRO E O 1
ATOM 30239 N N . GLN E 1 355 ? 188.900 144.085 162.314 1.00 36.69 355 GLN E N 1
ATOM 30240 C CA . GLN E 1 355 ? 188.759 143.613 163.687 1.00 35.53 355 GLN E CA 1
ATOM 30241 C C . GLN E 1 355 ? 188.267 142.171 163.727 1.00 36.55 355 GLN E C 1
ATOM 30242 O O . GLN E 1 355 ? 188.767 141.358 164.513 1.00 39.61 355 GLN E O 1
ATOM 30256 N N . VAL E 1 356 ? 187.284 141.836 162.889 1.00 34.71 356 VAL E N 1
ATOM 30257 C CA . VAL E 1 356 ? 186.776 140.469 162.852 1.00 31.38 356 VAL E CA 1
ATOM 30258 C C . VAL E 1 356 ? 187.841 139.515 162.324 1.00 33.43 356 VAL E C 1
ATOM 30259 O O . VAL E 1 356 ? 188.029 138.416 162.858 1.00 37.18 356 VAL E O 1
ATOM 30272 N N . LEU E 1 357 ? 188.554 139.917 161.270 1.00 34.56 357 LEU E N 1
ATOM 30273 C CA . LEU E 1 357 ? 189.486 139.019 160.599 1.00 34.98 357 LEU E CA 1
ATOM 30274 C C . LEU E 1 357 ? 190.702 138.674 161.447 1.00 36.14 357 LEU E C 1
ATOM 30275 O O . LEU E 1 357 ? 191.427 137.737 161.098 1.00 40.86 357 LEU E O 1
ATOM 30291 N N . SER E 1 358 ? 190.949 139.396 162.536 1.00 38.03 358 SER E N 1
ATOM 30292 C CA . SER E 1 358 ? 192.076 139.105 163.410 1.00 40.36 358 SER E CA 1
ATOM 30293 C C . SER E 1 358 ? 191.735 138.095 164.498 1.00 39.56 358 SER E C 1
ATOM 30294 O O . SER E 1 358 ? 192.625 137.710 165.263 1.00 42.82 358 SER E O 1
ATOM 30302 N N . THR E 1 359 ? 190.480 137.659 164.585 1.00 37.89 359 THR E N 1
ATOM 30303 C CA . THR E 1 359 ? 190.040 136.728 165.613 1.00 37.84 359 THR E CA 1
ATOM 30304 C C . THR E 1 359 ? 189.875 135.305 165.093 1.00 38.71 359 THR E C 1
ATOM 30305 O O . THR E 1 359 ? 189.403 134.439 165.835 1.00 39.64 359 THR E O 1
ATOM 30316 N N . VAL E 1 360 ? 190.251 135.042 163.840 1.00 38.06 360 VAL E N 1
ATOM 30317 C CA . VAL E 1 360 ? 190.202 133.702 163.273 1.00 39.36 360 VAL E CA 1
ATOM 30318 C C . VAL E 1 360 ? 191.525 133.424 162.575 1.00 39.50 360 VAL E C 1
ATOM 30319 O O . VAL E 1 360 ? 192.249 134.336 162.171 1.00 38.65 360 VAL E O 1
ATOM 30332 N N . LYS E 1 361 ? 191.834 132.139 162.438 1.00 47.45 361 LYS E N 1
ATOM 30333 C CA . LYS E 1 361 ? 193.055 131.725 161.770 1.00 48.10 361 LYS E CA 1
ATOM 30334 C C . LYS E 1 361 ? 192.886 131.817 160.256 1.00 44.69 361 LYS E C 1
ATOM 30335 O O . LYS E 1 361 ? 191.773 131.898 159.732 1.00 44.85 361 LYS E O 1
ATOM 30354 N N . ARG E 1 362 ? 194.017 131.804 159.549 1.00 40.97 362 ARG E N 1
ATOM 30355 C CA . ARG E 1 362 ? 193.987 131.978 158.103 1.00 41.94 362 ARG E CA 1
ATOM 30356 C C . ARG E 1 362 ? 193.308 130.819 157.386 1.00 46.78 362 ARG E C 1
ATOM 30357 O O . ARG E 1 362 ? 193.006 130.944 156.195 1.00 46.90 362 ARG E O 1
ATOM 30378 N N . GLU E 1 363 ? 193.064 129.703 158.074 1.00 48.65 363 GLU E N 1
ATOM 30379 C CA . GLU E 1 363 ? 192.388 128.573 157.450 1.00 45.78 363 GLU E CA 1
ATOM 30380 C C . GLU E 1 363 ? 190.898 128.822 157.264 1.00 44.26 363 GLU E C 1
ATOM 30381 O O . GLU E 1 363 ? 190.258 128.113 156.481 1.00 48.72 363 GLU E O 1
ATOM 30393 N N . SER E 1 364 ? 190.335 129.806 157.963 1.00 33.39 364 SER E N 1
ATOM 30394 C CA . SER E 1 364 ? 188.911 130.105 157.910 1.00 32.05 364 SER E CA 1
ATOM 30395 C C . SER E 1 364 ? 188.592 131.319 157.046 1.00 33.60 364 SER E C 1
ATOM 30396 O O . SER E 1 364 ? 187.471 131.832 157.112 1.00 33.71 364 SER E O 1
ATOM 30404 N N . ILE E 1 365 ? 189.543 131.797 156.249 1.00 32.85 365 ILE E N 1
ATOM 30405 C CA . ILE E 1 365 ? 189.382 133.021 155.473 1.00 33.93 365 ILE E CA 1
ATOM 30406 C C . ILE E 1 365 ? 189.509 132.683 153.995 1.00 34.29 365 ILE E C 1
ATOM 30407 O O . ILE E 1 365 ? 190.461 132.009 153.586 1.00 36.50 365 ILE E O 1
ATOM 30423 N N . ARG E 1 366 ? 188.549 133.151 153.201 1.00 31.51 366 ARG E N 1
ATOM 30424 C CA . ARG E 1 366 ? 188.588 133.032 151.751 1.00 32.36 366 ARG E CA 1
ATOM 30425 C C . ARG E 1 366 ? 188.549 134.425 151.142 1.00 32.86 366 ARG E C 1
ATOM 30426 O O . ARG E 1 366 ? 187.644 135.212 151.437 1.00 34.45 366 ARG E O 1
ATOM 30447 N N . LEU E 1 367 ? 189.529 134.722 150.295 1.00 35.14 367 LEU E N 1
ATOM 30448 C CA . LEU E 1 367 ? 189.589 135.976 149.558 1.00 31.63 367 LEU E CA 1
ATOM 30449 C C . LEU E 1 367 ? 189.169 135.699 148.122 1.00 32.38 367 LEU E C 1
ATOM 30450 O O . LEU E 1 367 ? 189.775 134.858 147.448 1.00 36.29 367 LEU E O 1
ATOM 30466 N N . LEU E 1 368 ? 188.131 136.395 147.668 1.00 33.92 368 LEU E N 1
ATOM 30467 C CA . LEU E 1 368 ? 187.566 136.195 146.341 1.00 30.63 368 LEU E CA 1
ATOM 30468 C C . LEU E 1 368 ? 188.148 137.217 145.375 1.00 31.53 368 LEU E C 1
ATOM 30469 O O . LEU E 1 368 ? 188.067 138.425 145.615 1.00 33.54 368 LEU E O 1
ATOM 30485 N N . GLU E 1 369 ? 188.732 136.725 144.287 1.00 37.82 369 GLU E N 1
ATOM 30486 C CA . GLU E 1 369 ? 189.270 137.563 143.229 1.00 38.40 369 GLU E CA 1
ATOM 30487 C C . GLU E 1 369 ? 188.693 137.097 141.901 1.00 39.82 369 GLU E C 1
ATOM 30488 O O . GLU E 1 369 ? 188.391 135.915 141.722 1.00 42.17 369 GLU E O 1
ATOM 30500 N N . GLN E 1 370 ? 188.524 138.036 140.975 1.00 39.19 370 GLN E N 1
ATOM 30501 C CA . GLN E 1 370 ? 187.858 137.760 139.711 1.00 40.36 370 GLN E CA 1
ATOM 30502 C C . GLN E 1 370 ? 188.707 138.275 138.558 1.00 42.03 370 GLN E C 1
ATOM 30503 O O . GLN E 1 370 ? 189.284 139.364 138.637 1.00 41.13 370 GLN E O 1
ATOM 30517 N N . ASP E 1 371 ? 188.775 137.486 137.489 1.00 47.19 371 ASP E N 1
ATOM 30518 C CA . ASP E 1 371 ? 189.593 137.813 136.333 1.00 46.40 371 ASP E CA 1
ATOM 30519 C C . ASP E 1 371 ? 188.822 138.739 135.392 1.00 48.03 371 ASP E C 1
ATOM 30520 O O . ASP E 1 371 ? 187.670 139.104 135.639 1.00 48.03 371 ASP E O 1
ATOM 30529 N N . GLU E 1 372 ? 189.468 139.127 134.287 1.00 51.77 372 GLU E N 1
ATOM 30530 C CA . GLU E 1 372 ? 188.806 140.005 133.327 1.00 52.05 372 GLU E CA 1
ATOM 30531 C C . GLU E 1 372 ? 187.729 139.269 132.538 1.00 50.83 372 GLU E C 1
ATOM 30532 O O . GLU E 1 372 ? 186.737 139.883 132.129 1.00 52.25 372 GLU E O 1
ATOM 30544 N N . ASN E 1 373 ? 187.900 137.968 132.315 1.00 43.81 373 ASN E N 1
ATOM 30545 C CA . ASN E 1 373 ? 186.921 137.165 131.594 1.00 44.77 373 ASN E CA 1
ATOM 30546 C C . ASN E 1 373 ? 185.919 136.481 132.515 1.00 41.07 373 ASN E C 1
ATOM 30547 O O . ASN E 1 373 ? 185.081 135.715 132.030 1.00 43.79 373 ASN E O 1
ATOM 30558 N N . GLY E 1 374 ? 185.984 136.733 133.821 1.00 37.48 374 GLY E N 1
ATOM 30559 C CA . GLY E 1 374 ? 185.033 136.189 134.766 1.00 35.63 374 GLY E CA 1
ATOM 30560 C C . GLY E 1 374 ? 185.538 135.022 135.588 1.00 35.63 374 GLY E C 1
ATOM 30561 O O . GLY E 1 374 ? 184.871 134.640 136.556 1.00 36.77 374 GLY E O 1
ATOM 30565 N N . ASN E 1 375 ? 186.686 134.446 135.238 1.00 37.20 375 ASN E N 1
ATOM 30566 C CA . ASN E 1 375 ? 187.234 133.349 136.025 1.00 34.63 375 ASN E CA 1
ATOM 30567 C C . ASN E 1 375 ? 187.511 133.813 137.449 1.00 35.10 375 ASN E C 1
ATOM 30568 O O . ASN E 1 375 ? 188.108 134.872 137.665 1.00 35.39 375 ASN E O 1
ATOM 30579 N N . GLY E 1 376 ? 187.081 133.012 138.421 1.00 31.48 376 GLY E N 1
ATOM 30580 C CA . GLY E 1 376 ? 187.197 133.385 139.817 1.00 30.81 376 GLY E CA 1
ATOM 30581 C C . GLY E 1 376 ? 188.128 132.498 140.615 1.00 31.78 376 GLY E C 1
ATOM 30582 O O . GLY E 1 376 ? 188.357 131.338 140.262 1.00 32.12 376 GLY E O 1
ATOM 30586 N N . LYS E 1 377 ? 188.671 133.043 141.702 1.00 35.87 377 LYS E N 1
ATOM 30587 C CA . LYS E 1 377 ? 189.530 132.301 142.610 1.00 34.86 377 LYS E CA 1
ATOM 30588 C C . LYS E 1 377 ? 189.172 132.669 144.041 1.00 33.64 377 LYS E C 1
ATOM 30589 O O . LYS E 1 377 ? 188.830 133.817 144.336 1.00 34.49 377 LYS E O 1
ATOM 30608 N N . ALA E 1 378 ? 189.250 131.678 144.928 1.00 34.67 378 ALA E N 1
ATOM 30609 C CA . ALA E 1 378 ? 188.963 131.847 146.354 1.00 34.30 378 ALA E CA 1
ATOM 30610 C C . ALA E 1 378 ? 190.184 131.338 147.112 1.00 35.80 378 ALA E C 1
ATOM 30611 O O . ALA E 1 378 ? 190.281 130.149 147.426 1.00 35.05 378 ALA E O 1
ATOM 30618 N N . LEU E 1 379 ? 191.110 132.242 147.408 1.00 40.27 379 LEU E N 1
ATOM 30619 C CA . LEU E 1 379 ? 192.406 131.873 147.956 1.00 41.56 379 LEU E CA 1
ATOM 30620 C C . LEU E 1 379 ? 192.458 132.121 149.460 1.00 42.73 379 LEU E C 1
ATOM 30621 O O . LEU E 1 379 ? 191.550 132.699 150.057 1.00 39.61 379 LEU E O 1
ATOM 30637 N N . MET E 1 380 ? 193.555 131.649 150.081 1.00 49.91 380 MET E N 1
ATOM 30638 C CA . MET E 1 380 ? 193.792 131.844 151.501 1.00 48.11 380 MET E CA 1
ATOM 30639 C C . MET E 1 380 ? 194.832 132.937 151.724 1.00 47.76 380 MET E C 1
ATOM 30640 O O . MET E 1 380 ? 195.713 133.143 150.883 1.00 48.56 380 MET E O 1
ATOM 30654 N N . PRO E 1 381 ? 194.769 133.664 152.840 1.00 43.09 381 PRO E N 1
ATOM 30655 C CA . PRO E 1 381 ? 195.791 134.690 153.101 1.00 43.15 381 PRO E CA 1
ATOM 30656 C C . PRO E 1 381 ? 197.159 134.056 153.306 1.00 44.52 381 PRO E C 1
ATOM 30657 O O . PRO E 1 381 ? 197.298 133.060 154.019 1.00 41.04 381 PRO E O 1
ATOM 30668 N N . LEU E 1 382 ? 198.175 134.644 152.671 1.00 47.98 382 LEU E N 1
ATOM 30669 C CA . LEU E 1 382 ? 199.533 134.128 152.814 1.00 48.89 382 LEU E CA 1
ATOM 30670 C C . LEU E 1 382 ? 200.046 134.319 154.236 1.00 50.54 382 LEU E C 1
ATOM 30671 O O . LEU E 1 382 ? 200.588 133.387 154.842 1.00 49.21 382 LEU E O 1
ATOM 30687 N N . GLY E 1 383 ? 199.883 135.520 154.787 1.00 44.67 383 GLY E N 1
ATOM 30688 C CA . GLY E 1 383 ? 200.378 135.820 156.111 1.00 45.29 383 GLY E CA 1
ATOM 30689 C C . GLY E 1 383 ? 199.459 135.312 157.203 1.00 48.01 383 GLY E C 1
ATOM 30690 O O . GLY E 1 383 ? 198.463 134.629 156.965 1.00 47.88 383 GLY E O 1
ATOM 30694 N N . ALA E 1 384 ? 199.814 135.660 158.435 1.00 47.80 384 ALA E N 1
ATOM 30695 C CA . ALA E 1 384 ? 199.045 135.259 159.602 1.00 46.66 384 ALA E CA 1
ATOM 30696 C C . ALA E 1 384 ? 198.059 136.352 159.994 1.00 47.33 384 ALA E C 1
ATOM 30697 O O . ALA E 1 384 ? 198.275 137.537 159.729 1.00 47.60 384 ALA E O 1
ATOM 30704 N N . THR E 1 385 ? 196.963 135.935 160.629 1.00 45.53 385 THR E N 1
ATOM 30705 C CA . THR E 1 385 ? 195.941 136.857 161.100 1.00 47.12 385 THR E CA 1
ATOM 30706 C C . THR E 1 385 ? 195.479 136.580 162.522 1.00 48.38 385 THR E C 1
ATOM 30707 O O . THR E 1 385 ? 194.799 137.432 163.102 1.00 44.70 385 THR E O 1
ATOM 30718 N N . TYR E 1 386 ? 195.825 135.433 163.100 1.00 52.44 386 TYR E N 1
ATOM 30719 C CA . TYR E 1 386 ? 195.342 135.077 164.427 1.00 51.99 386 TYR E CA 1
ATOM 30720 C C . TYR E 1 386 ? 196.083 135.885 165.487 1.00 53.95 386 TYR E C 1
ATOM 30721 O O . TYR E 1 386 ? 197.309 135.790 165.606 1.00 53.33 386 TYR E O 1
ATOM 30739 N N . GLY E 1 387 ? 195.339 136.676 166.254 1.00 50.49 387 GLY E N 1
ATOM 30740 C CA . GLY E 1 387 ? 195.938 137.442 167.336 1.00 49.45 387 GLY E CA 1
ATOM 30741 C C . GLY E 1 387 ? 196.940 138.477 166.876 1.00 47.85 387 GLY E C 1
ATOM 30742 O O . GLY E 1 387 ? 198.015 138.605 167.476 1.00 46.55 387 GLY E O 1
ATOM 30746 N N . GLU E 1 388 ? 196.615 139.222 165.821 1.00 51.08 388 GLU E N 1
ATOM 30747 C CA . GLU E 1 388 ? 197.492 140.253 165.296 1.00 52.28 388 GLU E CA 1
ATOM 30748 C C . GLU E 1 388 ? 196.844 141.626 165.440 1.00 53.04 388 GLU E C 1
ATOM 30749 O O . GLU E 1 388 ? 195.614 141.734 165.478 1.00 53.06 388 GLU E O 1
ATOM 30761 N N . PRO E 1 389 ? 197.640 142.694 165.526 1.00 51.26 389 PRO E N 1
ATOM 30762 C CA . PRO E 1 389 ? 197.053 144.039 165.553 1.00 50.81 389 PRO E CA 1
ATOM 30763 C C . PRO E 1 389 ? 196.280 144.326 164.274 1.00 50.61 389 PRO E C 1
ATOM 30764 O O . PRO E 1 389 ? 196.573 143.783 163.207 1.00 50.61 389 PRO E O 1
ATOM 30775 N N . SER E 1 390 ? 195.278 145.198 164.397 1.00 48.03 390 SER E N 1
ATOM 30776 C CA . SER E 1 390 ? 194.314 145.383 163.317 1.00 47.29 390 SER E CA 1
ATOM 30777 C C . SER E 1 390 ? 194.987 145.847 162.030 1.00 47.09 390 SER E C 1
ATOM 30778 O O . SER E 1 390 ? 194.655 145.364 160.942 1.00 46.98 390 SER E O 1
ATOM 30786 N N . ASN E 1 391 ? 195.931 146.786 162.128 1.00 48.54 391 ASN E N 1
ATOM 30787 C CA . ASN E 1 391 ? 196.551 147.332 160.923 1.00 47.49 391 ASN E CA 1
ATOM 30788 C C . ASN E 1 391 ? 197.311 146.259 160.151 1.00 48.00 391 ASN E C 1
ATOM 30789 O O . ASN E 1 391 ? 197.326 146.266 158.913 1.00 48.62 391 ASN E O 1
ATOM 30800 N N . ASP E 1 392 ? 197.981 145.350 160.860 1.00 49.10 392 ASP E N 1
ATOM 30801 C CA . ASP E 1 392 ? 198.700 144.284 160.173 1.00 51.19 392 ASP E CA 1
ATOM 30802 C C . ASP E 1 392 ? 197.770 143.538 159.227 1.00 52.37 392 ASP E C 1
ATOM 30803 O O . ASP E 1 392 ? 198.080 143.359 158.045 1.00 51.57 392 ASP E O 1
ATOM 30812 N N . VAL E 1 393 ? 196.603 143.128 159.725 1.00 49.91 393 VAL E N 1
ATOM 30813 C CA . VAL E 1 393 ? 195.612 142.491 158.863 1.00 47.74 393 VAL E CA 1
ATOM 30814 C C . VAL E 1 393 ? 195.155 143.461 157.783 1.00 45.96 393 VAL E C 1
ATOM 30815 O O . VAL E 1 393 ? 194.964 143.077 156.623 1.00 47.49 393 VAL E O 1
ATOM 30828 N N . LEU E 1 394 ? 194.983 144.734 158.143 1.00 46.76 394 LEU E N 1
ATOM 30829 C CA . LEU E 1 394 ? 194.423 145.704 157.208 1.00 49.13 394 LEU E CA 1
ATOM 30830 C C . LEU E 1 394 ? 195.262 145.794 155.938 1.00 46.04 394 LEU E C 1
ATOM 30831 O O . LEU E 1 394 ? 194.725 145.754 154.825 1.00 45.68 394 LEU E O 1
ATOM 30847 N N . GLN E 1 395 ? 196.582 145.912 156.081 1.00 47.67 395 GLN E N 1
ATOM 30848 C CA . GLN E 1 395 ? 197.453 146.002 154.909 1.00 49.83 395 GLN E CA 1
ATOM 30849 C C . GLN E 1 395 ? 198.008 144.658 154.449 1.00 51.01 395 GLN E C 1
ATOM 30850 O O . GLN E 1 395 ? 198.664 144.611 153.404 1.00 51.02 395 GLN E O 1
ATOM 30864 N N . SER E 1 396 ? 197.769 143.568 155.178 1.00 48.20 396 SER E N 1
ATOM 30865 C CA . SER E 1 396 ? 198.237 142.258 154.742 1.00 47.46 396 SER E CA 1
ATOM 30866 C C . SER E 1 396 ? 197.191 141.484 153.953 1.00 49.98 396 SER E C 1
ATOM 30867 O O . SER E 1 396 ? 197.540 140.781 153.000 1.00 50.55 396 SER E O 1
ATOM 30875 N N . VAL E 1 397 ? 195.918 141.598 154.327 1.00 47.47 397 VAL E N 1
ATOM 30876 C CA . VAL E 1 397 ? 194.859 140.836 153.690 1.00 45.43 397 VAL E CA 1
ATOM 30877 C C . VAL E 1 397 ? 193.995 141.691 152.767 1.00 43.71 397 VAL E C 1
ATOM 30878 O O . VAL E 1 397 ? 193.525 141.187 151.741 1.00 42.78 397 VAL E O 1
ATOM 30891 N N . MET E 1 398 ? 193.777 142.966 153.095 1.00 47.48 398 MET E N 1
ATOM 30892 C CA . MET E 1 398 ? 192.873 143.820 152.339 1.00 48.04 398 MET E CA 1
ATOM 30893 C C . MET E 1 398 ? 193.586 144.878 151.510 1.00 48.45 398 MET E C 1
ATOM 30894 O O . MET E 1 398 ? 192.932 145.549 150.704 1.00 49.32 398 MET E O 1
ATOM 30908 N N . GLY E 1 399 ? 194.895 145.049 151.681 1.00 46.11 399 GLY E N 1
ATOM 30909 C CA . GLY E 1 399 ? 195.647 145.991 150.874 1.00 44.18 399 GLY E CA 1
ATOM 30910 C C . GLY E 1 399 ? 195.237 147.435 151.074 1.00 44.71 399 GLY E C 1
ATOM 30911 O O . GLY E 1 399 ? 195.067 148.176 150.100 1.00 45.14 399 GLY E O 1
ATOM 30915 N N . VAL E 1 400 ? 195.072 147.847 152.328 1.00 45.42 400 VAL E N 1
ATOM 30916 C CA . VAL E 1 400 ? 194.728 149.222 152.676 1.00 45.82 400 VAL E CA 1
ATOM 30917 C C . VAL E 1 400 ? 195.790 149.740 153.634 1.00 47.87 400 VAL E C 1
ATOM 30918 O O . VAL E 1 400 ? 196.024 149.142 154.692 1.00 48.19 400 VAL E O 1
ATOM 30931 N N . ASP E 1 401 ? 196.428 150.846 153.268 1.00 51.72 401 ASP E N 1
ATOM 30932 C CA . ASP E 1 401 ? 197.432 151.440 154.136 1.00 49.68 401 ASP E CA 1
ATOM 30933 C C . ASP E 1 401 ? 196.760 152.064 155.359 1.00 49.67 401 ASP E C 1
ATOM 30934 O O . ASP E 1 401 ? 195.672 152.637 155.245 1.00 50.27 401 ASP E O 1
ATOM 30943 N N . PRO E 1 402 ? 197.380 151.977 156.541 1.00 50.55 402 PRO E N 1
ATOM 30944 C CA . PRO E 1 402 ? 196.767 152.575 157.735 1.00 49.85 402 PRO E CA 1
ATOM 30945 C C . PRO E 1 402 ? 196.965 154.077 157.849 1.00 49.20 402 PRO E C 1
ATOM 30946 O O . PRO E 1 402 ? 196.354 154.695 158.732 1.00 50.94 402 PRO E O 1
ATOM 30957 N N . GLN E 1 403 ? 197.787 154.683 156.991 1.00 50.87 403 GLN E N 1
ATOM 30958 C CA . GLN E 1 403 ? 198.018 156.119 157.035 1.00 51.30 403 GLN E CA 1
ATOM 30959 C C . GLN E 1 403 ? 197.153 156.781 155.973 1.00 49.67 403 GLN E C 1
ATOM 30960 O O . GLN E 1 403 ? 197.413 156.592 154.775 1.00 47.07 403 GLN E O 1
ATOM 30974 N N . PRO E 1 404 ? 196.129 157.553 156.342 1.00 49.67 404 PRO E N 1
ATOM 30975 C CA . PRO E 1 404 ? 195.231 158.109 155.322 1.00 48.09 404 PRO E CA 1
ATOM 30976 C C . PRO E 1 404 ? 195.966 159.033 154.363 1.00 47.91 404 PRO E C 1
ATOM 30977 O O . PRO E 1 404 ? 196.941 159.696 154.723 1.00 50.90 404 PRO E O 1
ATOM 30988 N N . ALA E 1 405 ? 195.481 159.067 153.121 1.00 41.39 405 ALA E N 1
ATOM 30989 C CA . ALA E 1 405 ? 196.091 159.871 152.063 1.00 40.33 405 ALA E CA 1
ATOM 30990 C C . ALA E 1 405 ? 195.586 161.315 152.124 1.00 42.79 405 ALA E C 1
ATOM 30991 O O . ALA E 1 405 ? 194.925 161.822 151.218 1.00 41.15 405 ALA E O 1
ATOM 30998 N N . VAL E 1 406 ? 195.917 161.980 153.230 1.00 49.75 406 VAL E N 1
ATOM 30999 C CA . VAL E 1 406 ? 195.564 163.382 153.427 1.00 50.28 406 VAL E CA 1
ATOM 31000 C C . VAL E 1 406 ? 196.551 164.250 152.658 1.00 48.55 406 VAL E C 1
ATOM 31001 O O . VAL E 1 406 ? 197.588 163.765 152.192 1.00 47.02 406 VAL E O 1
ATOM 31014 N N . LYS E 1 407 ? 196.234 165.533 152.515 1.00 49.68 407 LYS E N 1
ATOM 31015 C CA . LYS E 1 407 ? 197.130 166.472 151.848 1.00 50.28 407 LYS E CA 1
ATOM 31016 C C . LYS E 1 407 ? 198.492 166.497 152.535 1.00 48.46 407 LYS E C 1
ATOM 31017 O O . LYS E 1 407 ? 199.495 166.880 151.934 1.00 49.35 407 LYS E O 1
ATOM 31036 N N . MET F 1 1 ? 169.683 178.521 157.869 1.00 51.06 1 MET F N 1
ATOM 31037 C CA . MET F 1 1 ? 169.501 177.793 159.157 1.00 50.70 1 MET F CA 1
ATOM 31038 C C . MET F 1 1 ? 170.807 177.155 159.616 1.00 50.14 1 MET F C 1
ATOM 31039 O O . MET F 1 1 ? 171.325 176.251 158.964 1.00 50.86 1 MET F O 1
ATOM 31055 N N . ARG F 1 2 ? 171.337 177.632 160.741 1.00 44.89 2 ARG F N 1
ATOM 31056 C CA . ARG F 1 2 ? 172.526 177.046 161.343 1.00 44.99 2 ARG F CA 1
ATOM 31057 C C . ARG F 1 2 ? 172.284 176.867 162.833 1.00 47.69 2 ARG F C 1
ATOM 31058 O O . ARG F 1 2 ? 171.553 177.647 163.443 1.00 49.22 2 ARG F O 1
ATOM 31079 N N . ILE F 1 3 ? 172.888 175.833 163.410 1.00 41.35 3 ILE F N 1
ATOM 31080 C CA . ILE F 1 3 ? 172.840 175.598 164.848 1.00 40.69 3 ILE F CA 1
ATOM 31081 C C . ILE F 1 3 ? 174.223 175.859 165.420 1.00 42.38 3 ILE F C 1
ATOM 31082 O O . ILE F 1 3 ? 175.243 175.625 164.763 1.00 43.65 3 ILE F O 1
ATOM 31098 N N . ASP F 1 4 ? 174.264 176.354 166.658 1.00 41.11 4 ASP F N 1
ATOM 31099 C CA . ASP F 1 4 ? 175.527 176.623 167.331 1.00 41.39 4 ASP F CA 1
ATOM 31100 C C . ASP F 1 4 ? 175.637 175.985 168.705 1.00 43.09 4 ASP F C 1
ATOM 31101 O O . ASP F 1 4 ? 176.758 175.849 169.209 1.00 41.78 4 ASP F O 1
ATOM 31110 N N . LYS F 1 5 ? 174.529 175.587 169.323 1.00 43.45 5 LYS F N 1
ATOM 31111 C CA . LYS F 1 5 ? 174.561 175.005 170.654 1.00 42.91 5 LYS F CA 1
ATOM 31112 C C . LYS F 1 5 ? 173.260 174.255 170.890 1.00 43.12 5 LYS F C 1
ATOM 31113 O O . LYS F 1 5 ? 172.200 174.660 170.407 1.00 42.50 5 LYS F O 1
ATOM 31132 N N . LEU F 1 6 ? 173.356 173.155 171.633 1.00 42.33 6 LEU F N 1
ATOM 31133 C CA . LEU F 1 6 ? 172.198 172.362 172.011 1.00 39.96 6 LEU F CA 1
ATOM 31134 C C . LEU F 1 6 ? 172.309 171.994 173.481 1.00 43.91 6 LEU F C 1
ATOM 31135 O O . LEU F 1 6 ? 173.392 171.647 173.967 1.00 42.98 6 LEU F O 1
ATOM 31151 N N . SER F 1 7 ? 171.179 172.069 174.181 1.00 45.19 7 SER F N 1
ATOM 31152 C CA . SER F 1 7 ? 171.100 171.751 175.598 1.00 43.27 7 SER F CA 1
ATOM 31153 C C . SER F 1 7 ? 169.911 170.835 175.840 1.00 44.93 7 SER F C 1
ATOM 31154 O O . SER F 1 7 ? 168.817 171.069 175.319 1.00 44.48 7 SER F O 1
ATOM 31162 N N . LEU F 1 8 ? 170.138 169.792 176.633 1.00 45.13 8 LEU F N 1
ATOM 31163 C CA . LEU F 1 8 ? 169.118 168.804 176.948 1.00 45.70 8 LEU F CA 1
ATOM 31164 C C . LEU F 1 8 ? 169.139 168.538 178.443 1.00 45.95 8 LEU F C 1
ATOM 31165 O O . LEU F 1 8 ? 170.181 168.659 179.088 1.00 44.49 8 LEU F O 1
ATOM 31181 N N . LEU F 1 9 ? 167.982 168.166 178.986 1.00 48.07 9 LEU F N 1
ATOM 31182 C CA . LEU F 1 9 ? 167.919 167.642 180.343 1.00 51.32 9 LEU F CA 1
ATOM 31183 C C . LEU F 1 9 ? 166.675 166.777 180.467 1.00 50.26 9 LEU F C 1
ATOM 31184 O O . LEU F 1 9 ? 165.628 167.101 179.901 1.00 46.78 9 LEU F O 1
ATOM 31200 N N . ASN F 1 10 ? 166.802 165.676 181.208 1.00 49.54 10 ASN F N 1
ATOM 31201 C CA . ASN F 1 10 ? 165.716 164.710 181.370 1.00 51.82 10 ASN F CA 1
ATOM 31202 C C . ASN F 1 10 ? 165.258 164.164 180.018 1.00 54.54 10 ASN F C 1
ATOM 31203 O O . ASN F 1 10 ? 164.070 163.925 179.793 1.00 51.63 10 ASN F O 1
ATOM 31214 N N . PHE F 1 11 ? 166.211 163.963 179.112 1.00 55.43 11 PHE F N 1
ATOM 31215 C CA . PHE F 1 11 ? 165.947 163.363 177.815 1.00 52.47 11 PHE F CA 1
ATOM 31216 C C . PHE F 1 11 ? 166.368 161.892 177.885 1.00 51.85 11 PHE F C 1
ATOM 31217 O O . PHE F 1 11 ? 166.894 161.434 178.901 1.00 55.41 11 PHE F O 1
ATOM 31234 N N . ARG F 1 12 ? 166.157 161.149 176.792 1.00 52.31 12 ARG F N 1
ATOM 31235 C CA . ARG F 1 12 ? 166.070 159.691 176.862 1.00 52.59 12 ARG F CA 1
ATOM 31236 C C . ARG F 1 12 ? 167.046 159.075 177.860 1.00 51.23 12 ARG F C 1
ATOM 31237 O O . ARG F 1 12 ? 166.633 158.441 178.837 1.00 52.53 12 ARG F O 1
ATOM 31258 N N . CYS F 1 13 ? 168.346 159.262 177.638 1.00 50.53 13 CYS F N 1
ATOM 31259 C CA . CYS F 1 13 ? 169.363 158.731 178.533 1.00 50.49 13 CYS F CA 1
ATOM 31260 C C . CYS F 1 13 ? 170.219 159.807 179.177 1.00 51.31 13 CYS F C 1
ATOM 31261 O O . CYS F 1 13 ? 171.062 159.478 180.019 1.00 50.40 13 CYS F O 1
ATOM 31269 N N . PHE F 1 14 ? 170.030 161.071 178.814 1.00 50.44 14 PHE F N 1
ATOM 31270 C CA . PHE F 1 14 ? 170.824 162.172 179.338 1.00 49.23 14 PHE F CA 1
ATOM 31271 C C . PHE F 1 14 ? 170.013 162.914 180.392 1.00 51.60 14 PHE F C 1
ATOM 31272 O O . PHE F 1 14 ? 168.924 163.418 180.100 1.00 52.71 14 PHE F O 1
ATOM 31289 N N . LYS F 1 15 ? 170.542 162.976 181.617 1.00 53.97 15 LYS F N 1
ATOM 31290 C CA . LYS F 1 15 ? 169.949 163.857 182.616 1.00 53.73 15 LYS F CA 1
ATOM 31291 C C . LYS F 1 15 ? 170.232 165.316 182.290 1.00 50.58 15 LYS F C 1
ATOM 31292 O O . LYS F 1 15 ? 169.401 166.186 182.569 1.00 51.57 15 LYS F O 1
ATOM 31311 N N . GLN F 1 16 ? 171.398 165.598 181.710 1.00 48.29 16 GLN F N 1
ATOM 31312 C CA . GLN F 1 16 ? 171.722 166.938 181.240 1.00 49.78 16 GLN F CA 1
ATOM 31313 C C . GLN F 1 16 ? 172.934 166.886 180.317 1.00 48.59 16 GLN F C 1
ATOM 31314 O O . GLN F 1 16 ? 173.933 166.229 180.627 1.00 47.51 16 GLN F O 1
ATOM 31328 N N . LEU F 1 17 ? 172.849 167.567 179.177 1.00 46.72 17 LEU F N 1
ATOM 31329 C CA . LEU F 1 17 ? 173.930 167.578 178.202 1.00 46.77 17 LEU F CA 1
ATOM 31330 C C . LEU F 1 17 ? 173.981 168.941 177.530 1.00 45.11 17 LEU F C 1
ATOM 31331 O O . LEU F 1 17 ? 172.943 169.560 177.284 1.00 44.09 17 LEU F O 1
ATOM 31347 N N . ASP F 1 18 ? 175.197 169.398 177.238 1.00 44.88 18 ASP F N 1
ATOM 31348 C CA . ASP F 1 18 ? 175.423 170.660 176.541 1.00 46.56 18 ASP F CA 1
ATOM 31349 C C . ASP F 1 18 ? 176.493 170.436 175.487 1.00 45.22 18 ASP F C 1
ATOM 31350 O O . ASP F 1 18 ? 177.635 170.110 175.827 1.00 45.29 18 ASP F O 1
ATOM 31359 N N . ILE F 1 19 ? 176.136 170.613 174.216 1.00 42.15 19 ILE F N 1
ATOM 31360 C CA . ILE F 1 19 ? 177.046 170.341 173.108 1.00 43.03 19 ILE F CA 1
ATOM 31361 C C . ILE F 1 19 ? 177.057 171.534 172.163 1.00 41.25 19 ILE F C 1
ATOM 31362 O O . ILE F 1 19 ? 175.997 172.010 171.743 1.00 41.97 19 ILE F O 1
ATOM 31378 N N . THR F 1 20 ? 178.252 172.003 171.816 1.00 39.81 20 THR F N 1
ATOM 31379 C CA . THR F 1 20 ? 178.432 173.064 170.835 1.00 39.34 20 THR F CA 1
ATOM 31380 C C . THR F 1 20 ? 178.968 172.459 169.544 1.00 38.84 20 THR F C 1
ATOM 31381 O O . THR F 1 20 ? 179.947 171.706 169.565 1.00 40.51 20 THR F O 1
ATOM 31392 N N . PHE F 1 21 ? 178.318 172.780 168.429 1.00 39.72 21 PHE F N 1
ATOM 31393 C CA . PHE F 1 21 ? 178.648 172.188 167.145 1.00 38.45 21 PHE F CA 1
ATOM 31394 C C . PHE F 1 21 ? 179.730 173.006 166.442 1.00 39.59 21 PHE F C 1
ATOM 31395 O O . PHE F 1 21 ? 180.176 174.048 166.928 1.00 40.86 21 PHE F O 1
ATOM 31412 N N . ASP F 1 22 ? 180.158 172.526 165.280 1.00 43.16 22 ASP F N 1
ATOM 31413 C CA . ASP F 1 22 ? 181.185 173.180 164.484 1.00 42.73 22 ASP F CA 1
ATOM 31414 C C . ASP F 1 22 ? 180.560 173.900 163.295 1.00 44.96 22 ASP F C 1
ATOM 31415 O O . ASP F 1 22 ? 179.414 173.650 162.916 1.00 43.96 22 ASP F O 1
ATOM 31424 N N . GLU F 1 23 ? 181.342 174.807 162.704 1.00 49.40 23 GLU F N 1
ATOM 31425 C CA . GLU F 1 23 ? 180.829 175.630 161.614 1.00 47.40 23 GLU F CA 1
ATOM 31426 C C . GLU F 1 23 ? 180.436 174.782 160.410 1.00 47.17 23 GLU F C 1
ATOM 31427 O O . GLU F 1 23 ? 179.373 174.993 159.815 1.00 46.44 23 GLU F O 1
ATOM 31439 N N . HIS F 1 24 ? 181.276 173.819 160.037 1.00 44.97 24 HIS F N 1
ATOM 31440 C CA . HIS F 1 24 ? 181.088 173.058 158.808 1.00 44.74 24 HIS F CA 1
ATOM 31441 C C . HIS F 1 24 ? 180.789 171.589 159.057 1.00 45.32 24 HIS F C 1
ATOM 31442 O O . HIS F 1 24 ? 179.762 171.085 158.587 1.00 45.55 24 HIS F O 1
ATOM 31455 N N . ILE F 1 25 ? 181.656 170.884 159.780 1.00 43.17 25 ILE F N 1
ATOM 31456 C CA . ILE F 1 25 ? 181.539 169.441 159.963 1.00 40.29 25 ILE F CA 1
ATOM 31457 C C . ILE F 1 25 ? 181.813 169.106 161.421 1.00 39.64 25 ILE F C 1
ATOM 31458 O O . ILE F 1 25 ? 182.808 169.564 161.993 1.00 42.42 25 ILE F O 1
ATOM 31474 N N . THR F 1 26 ? 180.931 168.309 162.021 1.00 39.71 26 THR F N 1
ATOM 31475 C CA . THR F 1 26 ? 181.133 167.789 163.367 1.00 40.23 26 THR F CA 1
ATOM 31476 C C . THR F 1 26 ? 180.732 166.322 163.382 1.00 40.41 26 THR F C 1
ATOM 31477 O O . THR F 1 26 ? 179.670 165.961 162.867 1.00 39.74 26 THR F O 1
ATOM 31488 N N . ILE F 1 27 ? 181.586 165.481 163.959 1.00 40.88 27 ILE F N 1
ATOM 31489 C CA . ILE F 1 27 ? 181.377 164.037 163.998 1.00 38.07 27 ILE F CA 1
ATOM 31490 C C . ILE F 1 27 ? 181.183 163.622 165.449 1.00 39.17 27 ILE F C 1
ATOM 31491 O O . ILE F 1 27 ? 182.048 163.872 166.296 1.00 37.59 27 ILE F O 1
ATOM 31507 N N . LEU F 1 28 ? 180.050 162.984 165.732 1.00 38.11 28 LEU F N 1
ATOM 31508 C CA . LEU F 1 28 ? 179.786 162.414 167.046 1.00 36.76 28 LEU F CA 1
ATOM 31509 C C . LEU F 1 28 ? 180.384 161.013 167.098 1.00 39.47 28 LEU F C 1
ATOM 31510 O O . LEU F 1 28 ? 180.008 160.143 166.306 1.00 42.13 28 LEU F O 1
ATOM 31526 N N . VAL F 1 29 ? 181.309 160.799 168.030 1.00 39.06 29 VAL F N 1
ATOM 31527 C CA . VAL F 1 29 ? 182.039 159.544 168.155 1.00 40.58 29 VAL F CA 1
ATOM 31528 C C . VAL F 1 29 ? 181.766 158.969 169.536 1.00 43.62 29 VAL F C 1
ATOM 31529 O O . VAL F 1 29 ? 181.943 159.659 170.546 1.00 45.79 29 VAL F O 1
ATOM 31542 N N . ALA F 1 30 ? 181.340 157.714 169.579 1.00 42.35 30 ALA F N 1
ATOM 31543 C CA . ALA F 1 30 ? 181.081 157.027 170.835 1.00 43.68 30 ALA F CA 1
ATOM 31544 C C . ALA F 1 30 ? 180.754 155.569 170.525 1.00 46.75 30 ALA F C 1
ATOM 31545 O O . ALA F 1 30 ? 180.369 155.248 169.398 1.00 47.99 30 ALA F O 1
ATOM 31552 N N . PRO F 1 31 ? 180.905 154.672 171.508 1.00 42.70 31 PRO F N 1
ATOM 31553 C CA . PRO F 1 31 ? 180.494 153.278 171.292 1.00 35.40 31 PRO F CA 1
ATOM 31554 C C . PRO F 1 31 ? 178.982 153.126 171.305 1.00 36.26 31 PRO F C 1
ATOM 31555 O O . PRO F 1 31 ? 178.255 154.121 171.379 1.00 41.93 31 PRO F O 1
ATOM 31566 N N . ASN F 1 32 ? 178.499 151.890 171.231 1.00 33.38 32 ASN F N 1
ATOM 31567 C CA . ASN F 1 32 ? 177.063 151.655 171.210 1.00 36.10 32 ASN F CA 1
ATOM 31568 C C . ASN F 1 32 ? 176.430 152.101 172.523 1.00 38.08 32 ASN F C 1
ATOM 31569 O O . ASN F 1 32 ? 177.037 152.015 173.594 1.00 39.15 32 ASN F O 1
ATOM 31580 N N . GLY F 1 33 ? 175.194 152.586 172.430 1.00 39.41 33 GLY F N 1
ATOM 31581 C CA . GLY F 1 33 ? 174.466 153.037 173.600 1.00 39.58 33 GLY F CA 1
ATOM 31582 C C . GLY F 1 33 ? 175.121 154.215 174.289 1.00 41.92 33 GLY F C 1
ATOM 31583 O O . GLY F 1 33 ? 175.266 154.221 175.515 1.00 41.05 33 GLY F O 1
ATOM 31587 N N . ALA F 1 34 ? 175.521 155.225 173.510 1.00 44.37 34 ALA F N 1
ATOM 31588 C CA . ALA F 1 34 ? 176.222 156.386 174.046 1.00 41.51 34 ALA F CA 1
ATOM 31589 C C . ALA F 1 34 ? 175.572 157.699 173.625 1.00 42.93 34 ALA F C 1
ATOM 31590 O O . ALA F 1 34 ? 176.209 158.753 173.710 1.00 44.11 34 ALA F O 1
ATOM 31597 N N . GLY F 1 35 ? 174.320 157.663 173.175 1.00 47.27 35 GLY F N 1
ATOM 31598 C CA . GLY F 1 35 ? 173.591 158.880 172.874 1.00 46.81 35 GLY F CA 1
ATOM 31599 C C . GLY F 1 35 ? 174.033 159.601 171.617 1.00 44.70 35 GLY F C 1
ATOM 31600 O O . GLY F 1 35 ? 174.359 160.791 171.664 1.00 46.43 35 GLY F O 1
ATOM 31604 N N . LYS F 1 36 ? 174.040 158.900 170.484 1.00 44.65 36 LYS F N 1
ATOM 31605 C CA . LYS F 1 36 ? 174.286 159.508 169.181 1.00 43.81 36 LYS F CA 1
ATOM 31606 C C . LYS F 1 36 ? 172.995 159.695 168.396 1.00 43.45 36 LYS F C 1
ATOM 31607 O O . LYS F 1 36 ? 172.670 160.814 167.978 1.00 46.17 36 LYS F O 1
ATOM 31626 N N . THR F 1 37 ? 172.239 158.613 168.199 1.00 40.96 37 THR F N 1
ATOM 31627 C CA . THR F 1 37 ? 170.882 158.755 167.692 1.00 44.49 37 THR F CA 1
ATOM 31628 C C . THR F 1 37 ? 170.059 159.665 168.591 1.00 46.37 37 THR F C 1
ATOM 31629 O O . THR F 1 37 ? 169.162 160.362 168.111 1.00 46.82 37 THR F O 1
ATOM 31640 N N . THR F 1 38 ? 170.359 159.683 169.891 1.00 48.81 38 THR F N 1
ATOM 31641 C CA . THR F 1 38 ? 169.678 160.598 170.801 1.00 49.20 38 THR F CA 1
ATOM 31642 C C . THR F 1 38 ? 169.889 162.047 170.377 1.00 44.82 38 THR F C 1
ATOM 31643 O O . THR F 1 38 ? 168.929 162.816 170.241 1.00 47.40 38 THR F O 1
ATOM 31654 N N . VAL F 1 39 ? 171.146 162.437 170.160 1.00 37.74 39 VAL F N 1
ATOM 31655 C CA . VAL F 1 39 ? 171.444 163.813 169.773 1.00 36.00 39 VAL F CA 1
ATOM 31656 C C . VAL F 1 39 ? 170.855 164.121 168.402 1.00 38.44 39 VAL F C 1
ATOM 31657 O O . VAL F 1 39 ? 170.316 165.214 168.172 1.00 40.49 39 VAL F O 1
ATOM 31670 N N . LEU F 1 40 ? 170.959 163.176 167.464 1.00 37.47 40 LEU F N 1
ATOM 31671 C CA . LEU F 1 40 ? 170.404 163.420 166.136 1.00 37.21 40 LEU F CA 1
ATOM 31672 C C . LEU F 1 40 ? 168.895 163.619 166.198 1.00 39.75 40 LEU F C 1
ATOM 31673 O O . LEU F 1 40 ? 168.354 164.503 165.527 1.00 38.83 40 LEU F O 1
ATOM 31689 N N . ASP F 1 41 ? 168.197 162.815 167.002 1.00 43.20 41 ASP F N 1
ATOM 31690 C CA . ASP F 1 41 ? 166.753 162.970 167.129 1.00 42.86 41 ASP F CA 1
ATOM 31691 C C . ASP F 1 41 ? 166.399 164.276 167.827 1.00 43.30 41 ASP F C 1
ATOM 31692 O O . ASP F 1 41 ? 165.397 164.917 167.487 1.00 43.47 41 ASP F O 1
ATOM 31701 N N . ALA F 1 42 ? 167.204 164.688 168.807 1.00 41.96 42 ALA F N 1
ATOM 31702 C CA . ALA F 1 42 ? 166.971 165.976 169.450 1.00 41.50 42 ALA F CA 1
ATOM 31703 C C . ALA F 1 42 ? 167.064 167.109 168.436 1.00 42.58 42 ALA F C 1
ATOM 31704 O O . ALA F 1 42 ? 166.186 167.979 168.372 1.00 46.76 42 ALA F O 1
ATOM 31711 N N . VAL F 1 43 ? 168.119 167.103 167.618 1.00 39.75 43 VAL F N 1
ATOM 31712 C CA . VAL F 1 43 ? 168.276 168.150 166.612 1.00 37.28 43 VAL F CA 1
ATOM 31713 C C . VAL F 1 43 ? 167.158 168.066 165.580 1.00 36.10 43 VAL F C 1
ATOM 31714 O O . VAL F 1 43 ? 166.677 169.089 165.076 1.00 36.75 43 VAL F O 1
ATOM 31727 N N . ARG F 1 44 ? 166.729 166.848 165.244 1.00 39.38 44 ARG F N 1
ATOM 31728 C CA . ARG F 1 44 ? 165.639 166.675 164.291 1.00 38.73 44 ARG F CA 1
ATOM 31729 C C . ARG F 1 44 ? 164.350 167.293 164.816 1.00 43.32 44 ARG F C 1
ATOM 31730 O O . ARG F 1 44 ? 163.618 167.953 164.069 1.00 48.55 44 ARG F O 1
ATOM 31751 N N . LEU F 1 45 ? 164.055 167.087 166.101 1.00 47.14 45 LEU F N 1
ATOM 31752 C CA . LEU F 1 45 ? 162.882 167.714 166.701 1.00 45.26 45 LEU F CA 1
ATOM 31753 C C . LEU F 1 45 ? 163.031 169.230 166.751 1.00 44.72 45 LEU F C 1
ATOM 31754 O O . LEU F 1 45 ? 162.058 169.962 166.538 1.00 46.39 45 LEU F O 1
ATOM 31770 N N . ALA F 1 46 ? 164.241 169.719 167.032 1.00 42.93 46 ALA F N 1
ATOM 31771 C CA . ALA F 1 46 ? 164.438 171.157 167.186 1.00 43.03 46 ALA F CA 1
ATOM 31772 C C . ALA F 1 46 ? 164.102 171.911 165.904 1.00 45.60 46 ALA F C 1
ATOM 31773 O O . ALA F 1 46 ? 163.515 172.998 165.952 1.00 48.69 46 ALA F O 1
ATOM 31780 N N . LEU F 1 47 ? 164.467 171.357 164.750 1.00 45.55 47 LEU F N 1
ATOM 31781 C CA . LEU F 1 47 ? 164.310 172.040 163.471 1.00 44.26 47 LEU F CA 1
ATOM 31782 C C . LEU F 1 47 ? 162.967 171.773 162.800 1.00 45.54 47 LEU F C 1
ATOM 31783 O O . LEU F 1 47 ? 162.736 172.277 161.697 1.00 45.71 47 LEU F O 1
ATOM 31799 N N . PHE F 1 48 ? 162.083 170.999 163.426 1.00 49.93 48 PHE F N 1
ATOM 31800 C CA . PHE F 1 48 ? 160.803 170.686 162.794 1.00 51.85 48 PHE F CA 1
ATOM 31801 C C . PHE F 1 48 ? 159.930 171.913 162.566 1.00 53.78 48 PHE F C 1
ATOM 31802 O O . PHE F 1 48 ? 159.366 172.042 161.465 1.00 51.56 48 PHE F O 1
ATOM 31819 N N . PRO F 1 49 ? 159.760 172.832 163.525 1.00 53.52 49 PRO F N 1
ATOM 31820 C CA . PRO F 1 49 ? 158.765 173.902 163.325 1.00 52.30 49 PRO F CA 1
ATOM 31821 C C . PRO F 1 49 ? 158.990 174.731 162.071 1.00 53.21 49 PRO F C 1
ATOM 31822 O O . PRO F 1 49 ? 158.013 175.200 161.474 1.00 52.93 49 PRO F O 1
ATOM 31833 N N . PHE F 1 50 ? 160.240 174.927 161.646 1.00 51.52 50 PHE F N 1
ATOM 31834 C CA . PHE F 1 50 ? 160.483 175.636 160.394 1.00 51.00 50 PHE F CA 1
ATOM 31835 C C . PHE F 1 50 ? 159.855 174.921 159.205 1.00 49.35 50 PHE F C 1
ATOM 31836 O O . PHE F 1 50 ? 159.631 175.549 158.165 1.00 50.94 50 PHE F O 1
ATOM 31853 N N . ILE F 1 51 ? 159.562 173.628 159.340 1.00 48.79 51 ILE F N 1
ATOM 31854 C CA . ILE F 1 51 ? 159.006 172.850 158.240 1.00 52.82 51 ILE F CA 1
ATOM 31855 C C . ILE F 1 51 ? 157.485 172.741 158.307 1.00 52.84 51 ILE F C 1
ATOM 31856 O O . ILE F 1 51 ? 156.853 172.390 157.300 1.00 52.06 51 ILE F O 1
ATOM 31872 N N . ARG F 1 52 ? 156.877 173.053 159.453 1.00 59.12 52 ARG F N 1
ATOM 31873 C CA . ARG F 1 52 ? 155.455 172.803 159.661 1.00 60.31 52 ARG F CA 1
ATOM 31874 C C . ARG F 1 52 ? 154.547 173.704 158.831 1.00 58.28 52 ARG F C 1
ATOM 31875 O O . ARG F 1 52 ? 153.344 173.429 158.758 1.00 57.99 52 ARG F O 1
ATOM 31896 N N . GLY F 1 53 ? 155.074 174.760 158.215 1.00 52.69 53 GLY F N 1
ATOM 31897 C CA . GLY F 1 53 ? 154.234 175.715 157.513 1.00 53.04 53 GLY F CA 1
ATOM 31898 C C . GLY F 1 53 ? 154.624 175.968 156.071 1.00 51.80 53 GLY F C 1
ATOM 31899 O O . GLY F 1 53 ? 154.650 177.122 155.633 1.00 48.74 53 GLY F O 1
ATOM 31903 N N . PHE F 1 54 ? 154.930 174.910 155.320 1.00 53.35 54 PHE F N 1
ATOM 31904 C CA . PHE F 1 54 ? 155.391 175.040 153.942 1.00 54.85 54 PHE F CA 1
ATOM 31905 C C . PHE F 1 54 ? 154.387 174.521 152.918 1.00 53.26 54 PHE F C 1
ATOM 31906 O O . PHE F 1 54 ? 154.738 174.373 151.743 1.00 52.42 54 PHE F O 1
ATOM 31923 N N . ASP F 1 55 ? 153.149 174.245 153.327 1.00 53.66 55 ASP F N 1
ATOM 31924 C CA . ASP F 1 55 ? 152.044 173.852 152.456 1.00 53.26 55 ASP F CA 1
ATOM 31925 C C . ASP F 1 55 ? 152.208 172.453 151.874 1.00 53.93 55 ASP F C 1
ATOM 31926 O O . ASP F 1 55 ? 151.304 171.984 151.171 1.00 54.83 55 ASP F O 1
ATOM 31935 N N . ALA F 1 56 ? 153.322 171.773 152.135 1.00 51.79 56 ALA F N 1
ATOM 31936 C CA . ALA F 1 56 ? 153.504 170.395 151.699 1.00 51.94 56 ALA F CA 1
ATOM 31937 C C . ALA F 1 56 ? 153.855 169.533 152.902 1.00 53.71 56 ALA F C 1
ATOM 31938 O O . ALA F 1 56 ? 153.471 168.361 152.973 1.00 52.32 56 ALA F O 1
ATOM 31945 N N . SER F 1 57 ? 154.585 170.111 153.851 1.00 58.10 57 SER F N 1
ATOM 31946 C CA . SER F 1 57 ? 154.931 169.437 155.093 1.00 57.39 57 SER F CA 1
ATOM 31947 C C . SER F 1 57 ? 153.917 169.685 156.202 1.00 57.75 57 SER F C 1
ATOM 31948 O O . SER F 1 57 ? 154.057 169.108 157.285 1.00 56.92 57 SER F O 1
ATOM 31956 N N . LEU F 1 58 ? 152.907 170.523 155.967 1.00 56.18 58 LEU F N 1
ATOM 31957 C CA . LEU F 1 58 ? 151.806 170.648 156.914 1.00 55.84 58 LEU F CA 1
ATOM 31958 C C . LEU F 1 58 ? 150.770 169.548 156.738 1.00 54.79 58 LEU F C 1
ATOM 31959 O O . LEU F 1 58 ? 149.735 169.579 157.411 1.00 53.14 58 LEU F O 1
ATOM 31975 N N . TYR F 1 59 ? 151.024 168.586 155.848 1.00 56.79 59 TYR F N 1
ATOM 31976 C CA . TYR F 1 59 ? 150.190 167.393 155.762 1.00 57.66 59 TYR F CA 1
ATOM 31977 C C . TYR F 1 59 ? 150.714 166.289 156.672 1.00 57.79 59 TYR F C 1
ATOM 31978 O O . TYR F 1 59 ? 149.938 165.651 157.392 1.00 57.02 59 TYR F O 1
ATOM 31996 N N . VAL F 1 60 ? 152.026 166.053 156.650 1.00 53.50 60 VAL F N 1
ATOM 31997 C CA . VAL F 1 60 ? 152.610 164.950 157.401 1.00 53.69 60 VAL F CA 1
ATOM 31998 C C . VAL F 1 60 ? 152.617 165.289 158.885 1.00 53.91 60 VAL F C 1
ATOM 31999 O O . VAL F 1 60 ? 153.127 166.338 159.300 1.00 53.37 60 VAL F O 1
ATOM 32012 N N . LYS F 1 61 ? 152.040 164.400 159.695 1.00 53.19 61 LYS F N 1
ATOM 32013 C CA . LYS F 1 61 ? 152.033 164.521 161.153 1.00 53.66 61 LYS F CA 1
ATOM 32014 C C . LYS F 1 61 ? 152.555 163.199 161.708 1.00 54.95 61 LYS F C 1
ATOM 32015 O O . LYS F 1 61 ? 151.779 162.276 161.968 1.00 53.50 61 LYS F O 1
ATOM 32034 N N . ASP F 1 62 ? 153.869 163.111 161.887 1.00 54.72 62 ASP F N 1
ATOM 32035 C CA . ASP F 1 62 ? 154.499 161.900 162.387 1.00 55.67 62 ASP F CA 1
ATOM 32036 C C . ASP F 1 62 ? 154.641 161.959 163.902 1.00 57.38 62 ASP F C 1
ATOM 32037 O O . ASP F 1 62 ? 154.918 163.013 164.480 1.00 53.89 62 ASP F O 1
ATOM 32046 N N . LYS F 1 63 ? 154.445 160.805 164.543 1.00 57.82 63 LYS F N 1
ATOM 32047 C CA . LYS F 1 63 ? 154.614 160.734 165.989 1.00 55.30 63 LYS F CA 1
ATOM 32048 C C . LYS F 1 63 ? 156.058 161.000 166.392 1.00 55.69 63 LYS F C 1
ATOM 32049 O O . LYS F 1 63 ? 156.314 161.454 167.513 1.00 54.62 63 LYS F O 1
ATOM 32068 N N . SER F 1 64 ? 157.010 160.727 165.498 1.00 53.53 64 SER F N 1
ATOM 32069 C CA . SER F 1 64 ? 158.415 161.003 165.765 1.00 53.45 64 SER F CA 1
ATOM 32070 C C . SER F 1 64 ? 158.789 162.459 165.524 1.00 51.96 64 SER F C 1
ATOM 32071 O O . SER F 1 64 ? 159.898 162.863 165.888 1.00 50.08 64 SER F O 1
ATOM 32079 N N . LEU F 1 65 ? 157.902 163.252 164.926 1.00 53.09 65 LEU F N 1
ATOM 32080 C CA . LEU F 1 65 ? 158.162 164.665 164.686 1.00 52.26 65 LEU F CA 1
ATOM 32081 C C . LEU F 1 65 ? 157.767 165.543 165.866 1.00 51.78 65 LEU F C 1
ATOM 32082 O O . LEU F 1 65 ? 157.964 166.761 165.808 1.00 52.94 65 LEU F O 1
ATOM 32098 N N . ALA F 1 66 ? 157.214 164.956 166.925 1.00 51.42 66 ALA F N 1
ATOM 32099 C CA . ALA F 1 66 ? 156.939 165.663 168.166 1.00 50.33 66 ALA F CA 1
ATOM 32100 C C . ALA F 1 66 ? 157.359 164.778 169.329 1.00 50.34 66 ALA F C 1
ATOM 32101 O O . ALA F 1 66 ? 157.339 163.548 169.228 1.00 51.14 66 ALA F O 1
ATOM 32108 N N . ILE F 1 67 ? 157.742 165.414 170.438 1.00 49.59 67 ILE F N 1
ATOM 32109 C CA . ILE F 1 67 ? 158.193 164.657 171.597 1.00 49.53 67 ILE F CA 1
ATOM 32110 C C . ILE F 1 67 ? 157.089 163.705 172.046 1.00 50.39 67 ILE F C 1
ATOM 32111 O O . ILE F 1 67 ? 155.892 163.993 171.917 1.00 52.94 67 ILE F O 1
ATOM 32127 N N . ARG F 1 68 ? 157.498 162.556 172.575 1.00 54.58 68 ARG F N 1
ATOM 32128 C CA . ARG F 1 68 ? 156.587 161.520 173.036 1.00 55.20 68 ARG F CA 1
ATOM 32129 C C . ARG F 1 68 ? 156.901 161.169 174.485 1.00 56.88 68 ARG F C 1
ATOM 32130 O O . ARG F 1 68 ? 157.937 161.552 175.034 1.00 55.96 68 ARG F O 1
ATOM 32151 N N . THR F 1 69 ? 155.983 160.427 175.106 1.00 54.78 69 THR F N 1
ATOM 32152 C CA . THR F 1 69 ? 156.171 160.023 176.494 1.00 55.44 69 THR F CA 1
ATOM 32153 C C . THR F 1 69 ? 157.344 159.067 176.662 1.00 56.14 69 THR F C 1
ATOM 32154 O O . THR F 1 69 ? 157.901 158.977 177.761 1.00 53.83 69 THR F O 1
ATOM 32165 N N . GLU F 1 70 ? 157.733 158.357 175.603 1.00 52.64 70 GLU F N 1
ATOM 32166 C CA . GLU F 1 70 ? 158.849 157.424 175.681 1.00 50.89 70 GLU F CA 1
ATOM 32167 C C . GLU F 1 70 ? 160.203 158.121 175.686 1.00 51.47 70 GLU F C 1
ATOM 32168 O O . GLU F 1 70 ? 161.208 157.480 176.011 1.00 49.33 70 GLU F O 1
ATOM 32180 N N . ASP F 1 71 ? 160.254 159.407 175.338 1.00 54.74 71 ASP F N 1
ATOM 32181 C CA . ASP F 1 71 ? 161.497 160.164 175.391 1.00 53.38 71 ASP F CA 1
ATOM 32182 C C . ASP F 1 71 ? 161.835 160.643 176.797 1.00 53.89 71 ASP F C 1
ATOM 32183 O O . ASP F 1 71 ? 162.948 161.134 177.014 1.00 53.26 71 ASP F O 1
ATOM 32192 N N . LEU F 1 72 ? 160.913 160.508 177.747 1.00 54.85 72 LEU F N 1
ATOM 32193 C CA . LEU F 1 72 ? 161.132 160.975 179.111 1.00 52.98 72 LEU F CA 1
ATOM 32194 C C . LEU F 1 72 ? 162.040 159.997 179.847 1.00 50.51 72 LEU F C 1
ATOM 32195 O O . LEU F 1 72 ? 161.765 158.794 179.885 1.00 51.77 72 LEU F O 1
ATOM 32211 N N . ARG F 1 73 ? 163.120 160.516 180.426 1.00 50.01 73 ARG F N 1
ATOM 32212 C CA . ARG F 1 73 ? 164.124 159.667 181.052 1.00 51.05 73 ARG F CA 1
ATOM 32213 C C . ARG F 1 73 ? 163.530 158.872 182.210 1.00 54.69 73 ARG F C 1
ATOM 32214 O O . ARG F 1 73 ? 162.650 159.343 182.935 1.00 56.79 73 ARG F O 1
ATOM 32235 N N . LEU F 1 74 ? 164.026 157.647 182.376 1.00 53.51 74 LEU F N 1
ATOM 32236 C CA . LEU F 1 74 ? 163.650 156.770 183.477 1.00 51.51 74 LEU F CA 1
ATOM 32237 C C . LEU F 1 74 ? 164.873 156.510 184.344 1.00 51.94 74 LEU F C 1
ATOM 32238 O O . LEU F 1 74 ? 165.950 156.198 183.826 1.00 51.73 74 LEU F O 1
ATOM 32254 N N . ILE F 1 75 ? 164.702 156.636 185.659 1.00 52.12 75 ILE F N 1
ATOM 32255 C CA . ILE F 1 75 ? 165.785 156.439 186.617 1.00 51.47 75 ILE F CA 1
ATOM 32256 C C . ILE F 1 75 ? 165.610 155.084 187.287 1.00 52.72 75 ILE F C 1
ATOM 32257 O O . ILE F 1 75 ? 164.491 154.584 187.445 1.00 53.02 75 ILE F O 1
ATOM 32273 N N . TYR F 1 76 ? 166.728 154.482 187.687 1.00 54.17 76 TYR F N 1
ATOM 32274 C CA . TYR F 1 76 ? 166.734 153.213 188.401 1.00 53.40 76 TYR F CA 1
ATOM 32275 C C . TYR F 1 76 ? 167.292 153.425 189.801 1.00 55.55 76 TYR F C 1
ATOM 32276 O O . TYR F 1 76 ? 168.311 154.100 189.978 1.00 56.31 76 TYR F O 1
ATOM 32294 N N . ARG F 1 77 ? 166.622 152.842 190.794 1.00 56.51 77 ARG F N 1
ATOM 32295 C CA . ARG F 1 77 ? 166.982 153.027 192.195 1.00 57.50 77 ARG F CA 1
ATOM 32296 C C . ARG F 1 77 ? 167.853 151.905 192.742 1.00 56.90 77 ARG F C 1
ATOM 32297 O O . ARG F 1 77 ? 168.765 152.169 193.532 1.00 55.86 77 ARG F O 1
ATOM 32318 N N . GLN F 1 78 ? 167.596 150.661 192.346 1.00 55.27 78 GLN F N 1
ATOM 32319 C CA . GLN F 1 78 ? 168.312 149.459 192.752 1.00 56.79 78 GLN F CA 1
ATOM 32320 C C . GLN F 1 78 ? 167.922 149.014 194.161 1.00 56.51 78 GLN F C 1
ATOM 32321 O O . GLN F 1 78 ? 168.354 147.943 194.590 1.00 54.19 78 GLN F O 1
ATOM 32335 N N . GLU F 1 79 ? 167.116 149.782 194.891 1.00 56.17 79 GLU F N 1
ATOM 32336 C CA . GLU F 1 79 ? 166.670 149.416 196.229 1.00 55.33 79 GLU F CA 1
ATOM 32337 C C . GLU F 1 79 ? 165.210 148.992 196.247 1.00 53.51 79 GLU F C 1
ATOM 32338 O O . GLU F 1 79 ? 164.886 147.906 196.737 1.00 54.23 79 GLU F O 1
ATOM 32350 N N . ALA F 1 80 ? 164.314 149.830 195.724 1.00 50.35 80 ALA F N 1
ATOM 32351 C CA . ALA F 1 80 ? 162.951 149.395 195.451 1.00 51.18 80 ALA F CA 1
ATOM 32352 C C . ALA F 1 80 ? 162.862 148.568 194.177 1.00 51.80 80 ALA F C 1
ATOM 32353 O O . ALA F 1 80 ? 161.873 147.852 193.984 1.00 53.24 80 ALA F O 1
ATOM 32360 N N . LEU F 1 81 ? 163.872 148.651 193.309 1.00 53.05 81 LEU F N 1
ATOM 32361 C CA . LEU F 1 81 ? 163.906 147.897 192.057 1.00 53.35 81 LEU F CA 1
ATOM 32362 C C . LEU F 1 81 ? 162.704 148.242 191.179 1.00 52.34 81 LEU F C 1
ATOM 32363 O O . LEU F 1 81 ? 162.044 147.368 190.612 1.00 50.04 81 LEU F O 1
ATOM 32379 N N . ASN F 1 82 ? 162.423 149.539 191.072 1.00 54.38 82 ASN F N 1
ATOM 32380 C CA . ASN F 1 82 ? 161.385 150.045 190.188 1.00 55.81 82 ASN F CA 1
ATOM 32381 C C . ASN F 1 82 ? 161.942 151.228 189.411 1.00 56.24 82 ASN F C 1
ATOM 32382 O O . ASN F 1 82 ? 162.882 151.897 189.849 1.00 55.56 82 ASN F O 1
ATOM 32393 N N . MET F 1 83 ? 161.351 151.482 188.248 1.00 57.90 83 MET F N 1
ATOM 32394 C CA . MET F 1 83 ? 161.794 152.548 187.359 1.00 57.56 83 MET F CA 1
ATOM 32395 C C . MET F 1 83 ? 160.984 153.807 187.643 1.00 57.54 83 MET F C 1
ATOM 32396 O O . MET F 1 83 ? 159.752 153.796 187.538 1.00 56.85 83 MET F O 1
ATOM 32410 N N . GLU F 1 84 ? 161.678 154.884 187.998 1.00 57.12 84 GLU F N 1
ATOM 32411 C CA . GLU F 1 84 ? 161.051 156.169 188.277 1.00 57.07 84 GLU F CA 1
ATOM 32412 C C . GLU F 1 84 ? 160.917 156.944 186.971 1.00 57.56 84 GLU F C 1
ATOM 32413 O O . GLU F 1 84 ? 161.918 157.197 186.291 1.00 59.78 84 GLU F O 1
ATOM 32425 N N . MET F 1 85 ? 159.686 157.315 186.627 1.00 55.53 85 MET F N 1
ATOM 32426 C CA . MET F 1 85 ? 159.402 158.067 185.405 1.00 56.40 85 MET F CA 1
ATOM 32427 C C . MET F 1 85 ? 159.622 159.545 185.699 1.00 55.33 85 MET F C 1
ATOM 32428 O O . MET F 1 85 ? 158.755 160.215 186.266 1.00 53.18 85 MET F O 1
ATOM 32442 N N . SER F 1 86 ? 160.787 160.057 185.314 1.00 52.77 86 SER F N 1
ATOM 32443 C CA . SER F 1 86 ? 161.119 161.448 185.564 1.00 53.38 86 SER F CA 1
ATOM 32444 C C . SER F 1 86 ? 160.388 162.364 184.586 1.00 52.43 86 SER F C 1
ATOM 32445 O O . SER F 1 86 ? 159.830 161.927 183.576 1.00 50.60 86 SER F O 1
ATOM 32453 N N . SER F 1 87 ? 160.400 163.654 184.905 1.00 47.23 87 SER F N 1
ATOM 32454 C CA . SER F 1 87 ? 159.754 164.673 184.091 1.00 48.43 87 SER F CA 1
ATOM 32455 C C . SER F 1 87 ? 160.277 166.032 184.530 1.00 49.29 87 SER F C 1
ATOM 32456 O O . SER F 1 87 ? 160.736 166.183 185.669 1.00 46.58 87 SER F O 1
ATOM 32464 N N . PRO F 1 88 ? 160.228 167.046 183.652 1.00 50.36 88 PRO F N 1
ATOM 32465 C CA . PRO F 1 88 ? 159.751 167.049 182.265 1.00 48.22 88 PRO F CA 1
ATOM 32466 C C . PRO F 1 88 ? 160.862 166.862 181.236 1.00 49.87 88 PRO F C 1
ATOM 32467 O O . PRO F 1 88 ? 162.044 166.927 181.561 1.00 50.44 88 PRO F O 1
ATOM 32478 N N . ALA F 1 89 ? 160.496 166.628 179.977 1.00 53.49 89 ALA F N 1
ATOM 32479 C CA . ALA F 1 89 ? 161.456 166.548 178.886 1.00 51.20 89 ALA F CA 1
ATOM 32480 C C . ALA F 1 89 ? 161.662 167.938 178.302 1.00 50.34 89 ALA F C 1
ATOM 32481 O O . ALA F 1 89 ? 160.693 168.661 178.053 1.00 47.45 89 ALA F O 1
ATOM 32488 N N . LYS F 1 90 ? 162.924 168.302 178.083 1.00 52.18 90 LYS F N 1
ATOM 32489 C CA . LYS F 1 90 ? 163.314 169.658 177.722 1.00 50.20 90 LYS F CA 1
ATOM 32490 C C . LYS F 1 90 ? 164.307 169.634 176.569 1.00 50.66 90 LYS F C 1
ATOM 32491 O O . LYS F 1 90 ? 165.238 168.823 176.561 1.00 52.65 90 LYS F O 1
ATOM 32510 N N . ILE F 1 91 ? 164.108 170.527 175.599 1.00 48.93 91 ILE F N 1
ATOM 32511 C CA . ILE F 1 91 ? 165.081 170.757 174.534 1.00 47.86 91 ILE F CA 1
ATOM 32512 C C . ILE F 1 91 ? 165.189 172.260 174.327 1.00 46.87 91 ILE F C 1
ATOM 32513 O O . ILE F 1 91 ? 164.170 172.937 174.167 1.00 45.24 91 ILE F O 1
ATOM 32529 N N . THR F 1 92 ? 166.411 172.788 174.335 1.00 46.37 92 THR F N 1
ATOM 32530 C CA . THR F 1 92 ? 166.650 174.200 174.061 1.00 46.18 92 THR F CA 1
ATOM 32531 C C . THR F 1 92 ? 167.710 174.314 172.977 1.00 46.33 92 THR F C 1
ATOM 32532 O O . THR F 1 92 ? 168.800 173.749 173.111 1.00 46.76 92 THR F O 1
ATOM 32543 N N . ALA F 1 93 ? 167.394 175.048 171.911 1.00 43.70 93 ALA F N 1
ATOM 32544 C CA . ALA F 1 93 ? 168.247 175.135 170.735 1.00 45.63 93 ALA F CA 1
ATOM 32545 C C . ALA F 1 93 ? 168.613 176.584 170.447 1.00 44.62 93 ALA F C 1
ATOM 32546 O O . ALA F 1 93 ? 167.774 177.485 170.563 1.00 45.73 93 ALA F O 1
ATOM 32553 N N . THR F 1 94 ? 169.873 176.794 170.067 1.00 48.27 94 THR F N 1
ATOM 32554 C CA . THR F 1 94 ? 170.409 178.109 169.742 1.00 47.85 94 THR F CA 1
ATOM 32555 C C . THR F 1 94 ? 170.984 178.085 168.333 1.00 48.90 94 THR F C 1
ATOM 32556 O O . THR F 1 94 ? 171.801 177.217 168.004 1.00 52.21 94 THR F O 1
ATOM 32567 N N . GLY F 1 95 ? 170.569 179.038 167.509 1.00 43.00 95 GLY F N 1
ATOM 32568 C CA . GLY F 1 95 ? 171.050 179.066 166.145 1.00 41.84 95 GLY F CA 1
ATOM 32569 C C . GLY F 1 95 ? 170.693 180.357 165.446 1.00 45.57 95 GLY F C 1
ATOM 32570 O O . GLY F 1 95 ? 170.253 181.327 166.065 1.00 46.93 95 GLY F O 1
ATOM 32574 N N . GLU F 1 96 ? 170.893 180.343 164.130 1.00 50.33 96 GLU F N 1
ATOM 32575 C CA . GLU F 1 96 ? 170.641 181.480 163.258 1.00 47.93 96 GLU F CA 1
ATOM 32576 C C . GLU F 1 96 ? 169.682 181.066 162.154 1.00 48.48 96 GLU F C 1
ATOM 32577 O O . GLU F 1 96 ? 169.791 179.965 161.605 1.00 49.33 96 GLU F O 1
ATOM 32589 N N . TRP F 1 97 ? 168.749 181.962 161.826 1.00 55.06 97 TRP F N 1
ATOM 32590 C CA . TRP F 1 97 ? 167.751 181.705 160.798 1.00 55.41 97 TRP F CA 1
ATOM 32591 C C . TRP F 1 97 ? 168.030 182.436 159.492 1.00 56.48 97 TRP F C 1
ATOM 32592 O O . TRP F 1 97 ? 167.434 182.086 158.468 1.00 57.99 97 TRP F O 1
ATOM 32613 N N . ALA F 1 98 ? 168.912 183.430 159.501 1.00 52.07 98 ALA F N 1
ATOM 32614 C CA . ALA F 1 98 ? 169.243 184.190 158.302 1.00 51.09 98 ALA F CA 1
ATOM 32615 C C . ALA F 1 98 ? 170.568 184.906 158.547 1.00 52.19 98 ALA F C 1
ATOM 32616 O O . ALA F 1 98 ? 171.238 184.678 159.560 1.00 52.73 98 ALA F O 1
ATOM 32623 N N . SER F 1 99 ? 170.947 185.776 157.615 1.00 49.14 99 SER F N 1
ATOM 32624 C CA . SER F 1 99 ? 172.215 186.494 157.708 1.00 49.42 99 SER F CA 1
ATOM 32625 C C . SER F 1 99 ? 172.186 187.423 158.916 1.00 50.98 99 SER F C 1
ATOM 32626 O O . SER F 1 99 ? 171.481 188.437 158.914 1.00 47.72 99 SER F O 1
ATOM 32634 N N . GLY F 1 100 ? 172.953 187.080 159.946 1.00 50.00 100 GLY F N 1
ATOM 32635 C CA . GLY F 1 100 ? 173.029 187.918 161.132 1.00 47.43 100 GLY F CA 1
ATOM 32636 C C . GLY F 1 100 ? 171.715 188.061 161.869 1.00 48.27 100 GLY F C 1
ATOM 32637 O O . GLY F 1 100 ? 171.365 189.168 162.298 1.00 46.27 100 GLY F O 1
ATOM 32641 N N . LYS F 1 101 ? 170.975 186.963 162.027 1.00 52.05 101 LYS F N 1
ATOM 32642 C CA . LYS F 1 101 ? 169.709 186.952 162.762 1.00 52.68 101 LYS F CA 1
ATOM 32643 C C . LYS F 1 101 ? 169.773 185.813 163.777 1.00 52.10 101 LYS F C 1
ATOM 32644 O O . LYS F 1 101 ? 169.356 184.688 163.492 1.00 51.18 101 LYS F O 1
ATOM 32663 N N . THR F 1 102 ? 170.297 186.113 164.963 1.00 45.73 102 THR F N 1
ATOM 32664 C CA . THR F 1 102 ? 170.413 185.115 166.014 1.00 45.18 102 THR F CA 1
ATOM 32665 C C . THR F 1 102 ? 169.039 184.797 166.600 1.00 45.18 102 THR F C 1
ATOM 32666 O O . THR F 1 102 ? 168.096 185.589 166.513 1.00 47.97 102 THR F O 1
ATOM 32677 N N . ALA F 1 103 ? 168.930 183.614 167.202 1.00 44.57 103 ALA F N 1
ATOM 32678 C CA . ALA F 1 103 ? 167.681 183.182 167.809 1.00 46.13 103 ALA F CA 1
ATOM 32679 C C . ALA F 1 103 ? 167.979 182.157 168.893 1.00 46.87 103 ALA F C 1
ATOM 32680 O O . ALA F 1 103 ? 169.115 181.708 169.064 1.00 46.99 103 ALA F O 1
ATOM 32687 N N . THR F 1 104 ? 166.932 181.797 169.633 1.00 45.43 104 THR F N 1
ATOM 32688 C CA . THR F 1 104 ? 167.017 180.759 170.656 1.00 45.77 104 THR F CA 1
ATOM 32689 C C . THR F 1 104 ? 165.597 180.333 170.988 1.00 46.34 104 THR F C 1
ATOM 32690 O O . THR F 1 104 ? 164.780 181.174 171.374 1.00 49.90 104 THR F O 1
ATOM 32701 N N . TRP F 1 105 ? 165.301 179.043 170.845 1.00 45.90 105 TRP F N 1
ATOM 32702 C CA . TRP F 1 105 ? 163.951 178.538 171.061 1.00 46.00 105 TRP F CA 1
ATOM 32703 C C . TRP F 1 105 ? 164.011 177.278 171.916 1.00 46.54 105 TRP F C 1
ATOM 32704 O O . TRP F 1 105 ? 165.088 176.794 172.279 1.00 48.51 105 TRP F O 1
ATOM 32725 N N . MET F 1 106 ? 162.836 176.741 172.238 1.00 48.83 106 MET F N 1
ATOM 32726 C CA . MET F 1 106 ? 162.746 175.683 173.231 1.00 48.88 106 MET F CA 1
ATOM 32727 C C . MET F 1 106 ? 161.454 174.901 173.036 1.00 50.68 106 MET F C 1
ATOM 32728 O O . MET F 1 106 ? 160.461 175.427 172.528 1.00 50.61 106 MET F O 1
ATOM 32742 N N . LEU F 1 107 ? 161.491 173.634 173.446 1.00 50.98 107 LEU F N 1
ATOM 32743 C CA . LEU F 1 107 ? 160.327 172.762 173.466 1.00 50.99 107 LEU F CA 1
ATOM 32744 C C . LEU F 1 107 ? 160.344 171.949 174.753 1.00 52.84 107 LEU F C 1
ATOM 32745 O O . LEU F 1 107 ? 161.409 171.657 175.309 1.00 53.84 107 LEU F O 1
ATOM 32761 N N . ASP F 1 108 ? 159.152 171.576 175.216 1.00 51.37 108 ASP F N 1
ATOM 32762 C CA . ASP F 1 108 ? 159.010 170.914 176.505 1.00 50.76 108 ASP F CA 1
ATOM 32763 C C . ASP F 1 108 ? 157.845 169.936 176.461 1.00 52.13 108 ASP F C 1
ATOM 32764 O O . ASP F 1 108 ? 156.953 170.033 175.615 1.00 52.12 108 ASP F O 1
ATOM 32773 N N . LYS F 1 109 ? 157.873 168.987 177.394 1.00 52.65 109 LYS F N 1
ATOM 32774 C CA . LYS F 1 109 ? 156.777 168.046 177.581 1.00 53.38 109 LYS F CA 1
ATOM 32775 C C . LYS F 1 109 ? 156.719 167.628 179.043 1.00 52.91 109 LYS F C 1
ATOM 32776 O O . LYS F 1 109 ? 157.750 167.508 179.710 1.00 51.95 109 LYS F O 1
ATOM 32795 N N . ARG F 1 110 ? 155.501 167.401 179.532 1.00 53.11 110 ARG F N 1
ATOM 32796 C CA . ARG F 1 110 ? 155.266 166.978 180.907 1.00 53.72 110 ARG F CA 1
ATOM 32797 C C . ARG F 1 110 ? 154.337 165.774 180.909 1.00 53.12 110 ARG F C 1
ATOM 32798 O O . ARG F 1 110 ? 153.253 165.825 180.320 1.00 48.97 110 ARG F O 1
ATOM 32819 N N . GLY F 1 111 ? 154.761 164.702 181.578 1.00 49.10 111 GLY F N 1
ATOM 32820 C CA . GLY F 1 111 ? 153.945 163.511 181.727 1.00 46.42 111 GLY F CA 1
ATOM 32821 C C . GLY F 1 111 ? 153.208 163.118 180.464 1.00 49.49 111 GLY F C 1
ATOM 32822 O O . GLY F 1 111 ? 153.825 162.911 179.415 1.00 50.55 111 GLY F O 1
ATOM 32826 N N . GLU F 1 112 ? 151.884 163.007 180.554 1.00 51.93 112 GLU F N 1
ATOM 32827 C CA . GLU F 1 112 ? 151.043 162.737 179.398 1.00 51.43 112 GLU F CA 1
ATOM 32828 C C . GLU F 1 112 ? 150.452 164.002 178.791 1.00 50.75 112 GLU F C 1
ATOM 32829 O O . GLU F 1 112 ? 149.715 163.913 177.804 1.00 47.90 112 GLU F O 1
ATOM 32841 N N . GLN F 1 113 ? 150.750 165.169 179.349 1.00 50.59 113 GLN F N 1
ATOM 32842 C CA . GLN F 1 113 ? 150.300 166.413 178.742 1.00 52.17 113 GLN F CA 1
ATOM 32843 C C . GLN F 1 113 ? 150.989 166.587 177.392 1.00 51.43 113 GLN F C 1
ATOM 32844 O O . GLN F 1 113 ? 152.219 166.486 177.318 1.00 50.95 113 GLN F O 1
ATOM 32858 N N . PRO F 1 114 ? 150.252 166.839 176.313 1.00 52.05 114 PRO F N 1
ATOM 32859 C CA . PRO F 1 114 ? 150.896 166.983 175.002 1.00 50.23 114 PRO F CA 1
ATOM 32860 C C . PRO F 1 114 ? 151.931 168.093 175.031 1.00 50.83 114 PRO F C 1
ATOM 32861 O O . PRO F 1 114 ? 151.717 169.132 175.674 1.00 48.55 114 PRO F O 1
ATOM 32872 N N . PRO F 1 115 ? 153.067 167.915 174.358 1.00 54.96 115 PRO F N 1
ATOM 32873 C CA . PRO F 1 115 ? 154.097 168.958 174.391 1.00 52.96 115 PRO F CA 1
ATOM 32874 C C . PRO F 1 115 ? 153.572 170.259 173.804 1.00 53.18 115 PRO F C 1
ATOM 32875 O O . PRO F 1 115 ? 152.827 170.264 172.823 1.00 52.22 115 PRO F O 1
ATOM 32886 N N . HIS F 1 116 ? 153.970 171.370 174.419 1.00 55.95 116 HIS F N 1
ATOM 32887 C CA . HIS F 1 116 ? 153.549 172.698 173.989 1.00 57.61 116 HIS F CA 1
ATOM 32888 C C . HIS F 1 116 ? 154.789 173.533 173.715 1.00 57.09 116 HIS F C 1
ATOM 32889 O O . HIS F 1 116 ? 155.606 173.752 174.616 1.00 55.72 116 HIS F O 1
ATOM 32902 N N . GLU F 1 117 ? 154.923 173.995 172.477 1.00 54.52 117 GLU F N 1
ATOM 32903 C CA . GLU F 1 117 ? 156.057 174.811 172.082 1.00 54.82 117 GLU F CA 1
ATOM 32904 C C . GLU F 1 117 ? 155.859 176.255 172.532 1.00 55.14 117 GLU F C 1
ATOM 32905 O O . GLU F 1 117 ? 154.747 176.694 172.839 1.00 54.72 117 GLU F O 1
ATOM 32917 N N . ASP F 1 118 ? 156.962 176.995 172.571 1.00 51.22 118 ASP F N 1
ATOM 32918 C CA . ASP F 1 118 ? 156.908 178.409 172.897 1.00 50.64 118 ASP F CA 1
ATOM 32919 C C . ASP F 1 118 ? 156.456 179.213 171.681 1.00 52.18 118 ASP F C 1
ATOM 32920 O O . ASP F 1 118 ? 156.443 178.727 170.546 1.00 50.77 118 ASP F O 1
ATOM 32929 N N . LYS F 1 119 ? 156.077 180.468 171.930 1.00 52.47 119 LYS F N 1
ATOM 32930 C CA . LYS F 1 119 ? 155.768 181.365 170.823 1.00 53.18 119 LYS F CA 1
ATOM 32931 C C . LYS F 1 119 ? 157.024 181.723 170.039 1.00 54.23 119 LYS F C 1
ATOM 32932 O O . LYS F 1 119 ? 156.936 182.116 168.869 1.00 51.33 119 LYS F O 1
ATOM 32951 N N . MET F 1 120 ? 158.198 181.587 170.660 1.00 52.60 120 MET F N 1
ATOM 32952 C CA . MET F 1 120 ? 159.446 181.795 169.939 1.00 54.54 120 MET F CA 1
ATOM 32953 C C . MET F 1 120 ? 159.659 180.734 168.865 1.00 55.18 120 MET F C 1
ATOM 32954 O O . MET F 1 120 ? 160.406 180.974 167.911 1.00 56.16 120 MET F O 1
ATOM 32968 N N . ALA F 1 121 ? 159.030 179.564 169.008 1.00 49.99 121 ALA F N 1
ATOM 32969 C CA . ALA F 1 121 ? 159.026 178.575 167.935 1.00 50.07 121 ALA F CA 1
ATOM 32970 C C . ALA F 1 121 ? 157.996 178.912 166.863 1.00 52.03 121 ALA F C 1
ATOM 32971 O O . ALA F 1 121 ? 158.228 178.659 165.673 1.00 51.57 121 ALA F O 1
ATOM 32978 N N . ALA F 1 122 ? 156.857 179.482 167.258 1.00 48.79 122 ALA F N 1
ATOM 32979 C CA . ALA F 1 122 ? 155.924 180.017 166.278 1.00 47.70 122 ALA F CA 1
ATOM 32980 C C . ALA F 1 122 ? 156.543 181.149 165.473 1.00 49.19 122 ALA F C 1
ATOM 32981 O O . ALA F 1 122 ? 156.130 181.382 164.333 1.00 47.79 122 ALA F O 1
ATOM 32988 N N . GLN F 1 123 ? 157.537 181.842 166.033 1.00 52.26 123 GLN F N 1
ATOM 32989 C CA . GLN F 1 123 ? 158.291 182.810 165.244 1.00 54.87 123 GLN F CA 1
ATOM 32990 C C . GLN F 1 123 ? 158.993 182.128 164.075 1.00 57.26 123 GLN F C 1
ATOM 32991 O O . GLN F 1 123 ? 158.946 182.617 162.942 1.00 57.45 123 GLN F O 1
ATOM 33005 N N . LEU F 1 124 ? 159.638 180.987 164.331 1.00 53.86 124 LEU F N 1
ATOM 33006 C CA . LEU F 1 124 ? 160.266 180.226 163.254 1.00 51.94 124 LEU F CA 1
ATOM 33007 C C . LEU F 1 124 ? 159.225 179.705 162.269 1.00 51.48 124 LEU F C 1
ATOM 33008 O O . LEU F 1 124 ? 159.448 179.704 161.050 1.00 52.16 124 LEU F O 1
ATOM 33024 N N . THR F 1 125 ? 158.085 179.244 162.785 1.00 47.53 125 THR F N 1
ATOM 33025 C CA . THR F 1 125 ? 157.020 178.770 161.904 1.00 48.81 125 THR F CA 1
ATOM 33026 C C . THR F 1 125 ? 156.564 179.870 160.949 1.00 50.46 125 THR F C 1
ATOM 33027 O O . THR F 1 125 ? 156.426 179.643 159.740 1.00 51.82 125 THR F O 1
ATOM 33038 N N . ARG F 1 126 ? 156.341 181.079 161.468 1.00 53.35 126 ARG F N 1
ATOM 33039 C CA . ARG F 1 126 ? 155.902 182.169 160.604 1.00 53.72 126 ARG F CA 1
ATOM 33040 C C . ARG F 1 126 ? 157.038 182.685 159.729 1.00 54.36 126 ARG F C 1
ATOM 33041 O O . ARG F 1 126 ? 156.783 183.254 158.666 1.00 52.61 126 ARG F O 1
ATOM 33062 N N . TRP F 1 127 ? 158.291 182.490 160.143 1.00 53.91 127 TRP F N 1
ATOM 33063 C CA . TRP F 1 127 ? 159.411 182.768 159.249 1.00 53.49 127 TRP F CA 1
ATOM 33064 C C . TRP F 1 127 ? 159.365 181.856 158.028 1.00 53.45 127 TRP F C 1
ATOM 33065 O O . TRP F 1 127 ? 159.554 182.308 156.889 1.00 54.33 127 TRP F O 1
ATOM 33086 N N . GLY F 1 128 ? 159.098 180.569 158.248 1.00 48.01 128 GLY F N 1
ATOM 33087 C CA . GLY F 1 128 ? 158.904 179.665 157.125 1.00 48.34 128 GLY F CA 1
ATOM 33088 C C . GLY F 1 128 ? 157.707 180.052 156.276 1.00 48.08 128 GLY F C 1
ATOM 33089 O O . GLY F 1 128 ? 157.747 179.962 155.044 1.00 49.18 128 GLY F O 1
ATOM 33093 N N . GLU F 1 129 ? 156.623 180.483 156.925 1.00 51.00 129 GLU F N 1
ATOM 33094 C CA . GLU F 1 129 ? 155.458 180.963 156.184 1.00 52.83 129 GLU F CA 1
ATOM 33095 C C . GLU F 1 129 ? 155.824 182.146 155.292 1.00 51.34 129 GLU F C 1
ATOM 33096 O O . GLU F 1 129 ? 155.426 182.204 154.119 1.00 48.27 129 GLU F O 1
ATOM 33108 N N . GLN F 1 130 ? 156.578 183.101 155.838 1.00 51.95 130 GLN F N 1
ATOM 33109 C CA . GLN F 1 130 ? 157.004 184.259 155.064 1.00 53.03 130 GLN F CA 1
ATOM 33110 C C . GLN F 1 130 ? 157.862 183.838 153.882 1.00 53.37 130 GLN F C 1
ATOM 33111 O O . GLN F 1 130 ? 157.707 184.367 152.777 1.00 53.68 130 GLN F O 1
ATOM 33125 N N . LEU F 1 131 ? 158.781 182.894 154.096 1.00 50.60 131 LEU F N 1
ATOM 33126 C CA . LEU F 1 131 ? 159.610 182.435 152.986 1.00 48.90 131 LEU F CA 1
ATOM 33127 C C . LEU F 1 131 ? 158.763 181.800 151.889 1.00 47.51 131 LEU F C 1
ATOM 33128 O O . LEU F 1 131 ? 158.950 182.097 150.700 1.00 45.93 131 LEU F O 1
ATOM 33144 N N . GLN F 1 132 ? 157.817 180.935 152.265 1.00 48.13 132 GLN F N 1
ATOM 33145 C CA . GLN F 1 132 ? 157.022 180.254 151.247 1.00 48.02 132 GLN F CA 1
ATOM 33146 C C . GLN F 1 132 ? 156.147 181.242 150.485 1.00 48.86 132 GLN F C 1
ATOM 33147 O O . GLN F 1 132 ? 155.933 181.087 149.278 1.00 50.13 132 GLN F O 1
ATOM 33161 N N . LYS F 1 133 ? 155.627 182.262 151.172 1.00 50.30 133 LYS F N 1
ATOM 33162 C CA . LYS F 1 133 ? 154.832 183.267 150.472 1.00 49.07 133 LYS F CA 1
ATOM 33163 C C . LYS F 1 133 ? 155.699 184.157 149.589 1.00 49.23 133 LYS F C 1
ATOM 33164 O O . LYS F 1 133 ? 155.261 184.571 148.510 1.00 47.09 133 LYS F O 1
ATOM 33183 N N . ARG F 1 134 ? 156.923 184.463 150.023 1.00 47.59 134 ARG F N 1
ATOM 33184 C CA . ARG F 1 134 ? 157.811 185.291 149.213 1.00 48.13 134 ARG F CA 1
ATOM 33185 C C . ARG F 1 134 ? 158.197 184.576 147.924 1.00 49.15 134 ARG F C 1
ATOM 33186 O O . ARG F 1 134 ? 158.203 185.179 146.845 1.00 49.49 134 ARG F O 1
ATOM 33207 N N . VAL F 1 135 ? 158.523 183.284 148.016 1.00 48.89 135 VAL F N 1
ATOM 33208 C CA . VAL F 1 135 ? 158.899 182.551 146.808 1.00 47.64 135 VAL F CA 1
ATOM 33209 C C . VAL F 1 135 ? 157.701 182.376 145.884 1.00 49.02 135 VAL F C 1
ATOM 33210 O O . VAL F 1 135 ? 157.861 182.289 144.660 1.00 48.01 135 VAL F O 1
ATOM 33223 N N . ARG F 1 136 ? 156.488 182.321 146.439 1.00 51.42 136 ARG F N 1
ATOM 33224 C CA . ARG F 1 136 ? 155.305 182.066 145.623 1.00 52.28 136 ARG F CA 1
ATOM 33225 C C . ARG F 1 136 ? 155.075 183.152 144.579 1.00 53.20 136 ARG F C 1
ATOM 33226 O O . ARG F 1 136 ? 154.333 182.923 143.617 1.00 51.16 136 ARG F O 1
ATOM 33245 N N . GLU F 1 137 ? 155.687 184.322 144.743 1.00 52.46 137 GLU F N 1
ATOM 33246 C CA . GLU F 1 137 ? 155.517 185.403 143.787 1.00 50.15 137 GLU F CA 1
ATOM 33247 C C . GLU F 1 137 ? 156.125 185.030 142.437 1.00 52.39 137 GLU F C 1
ATOM 33248 O O . GLU F 1 137 ? 156.939 184.109 142.322 1.00 51.60 137 GLU F O 1
ATOM 33260 N N . GLU F 1 138 ? 155.714 185.765 141.402 1.00 54.55 138 GLU F N 1
ATOM 33261 C CA . GLU F 1 138 ? 156.210 185.557 140.046 1.00 54.73 138 GLU F CA 1
ATOM 33262 C C . GLU F 1 138 ? 156.851 186.808 139.456 1.00 51.50 138 GLU F C 1
ATOM 33263 O O . GLU F 1 138 ? 157.129 186.837 138.251 1.00 48.74 138 GLU F O 1
ATOM 33275 N N . HIS F 1 139 ? 157.099 187.837 140.265 1.00 57.53 139 HIS F N 1
ATOM 33276 C CA . HIS F 1 139 ? 157.705 189.071 139.771 1.00 58.19 139 HIS F CA 1
ATOM 33277 C C . HIS F 1 139 ? 158.473 189.720 140.913 1.00 56.52 139 HIS F C 1
ATOM 33278 O O . HIS F 1 139 ? 157.864 190.241 141.853 1.00 57.23 139 HIS F O 1
ATOM 33292 N N . SER F 1 140 ? 159.801 189.690 140.832 1.00 50.13 140 SER F N 1
ATOM 33293 C CA . SER F 1 140 ? 160.647 190.381 141.794 1.00 49.73 140 SER F CA 1
ATOM 33294 C C . SER F 1 140 ? 162.080 190.367 141.285 1.00 50.09 140 SER F C 1
ATOM 33295 O O . SER F 1 140 ? 162.531 189.365 140.724 1.00 50.15 140 SER F O 1
ATOM 33303 N N . LEU F 1 141 ? 162.784 191.484 141.479 1.00 49.12 141 LEU F N 1
ATOM 33304 C CA . LEU F 1 141 ? 164.190 191.549 141.097 1.00 49.08 141 LEU F CA 1
ATOM 33305 C C . LEU F 1 141 ? 165.084 190.838 142.104 1.00 50.80 141 LEU F C 1
ATOM 33306 O O . LEU F 1 141 ? 166.106 190.260 141.718 1.00 50.76 141 LEU F O 1
ATOM 33322 N N . GLN F 1 142 ? 164.723 190.870 143.384 1.00 51.39 142 GLN F N 1
ATOM 33323 C CA . GLN F 1 142 ? 165.475 190.137 144.390 1.00 48.82 142 GLN F CA 1
ATOM 33324 C C . GLN F 1 142 ? 165.284 188.636 144.203 1.00 49.94 142 GLN F C 1
ATOM 33325 O O . GLN F 1 142 ? 164.265 188.175 143.681 1.00 48.50 142 GLN F O 1
ATOM 33339 N N . GLN F 1 143 ? 166.281 187.871 144.638 1.00 49.78 143 GLN F N 1
ATOM 33340 C CA . GLN F 1 143 ? 166.280 186.420 144.515 1.00 49.49 143 GLN F CA 1
ATOM 33341 C C . GLN F 1 143 ? 166.156 185.797 145.898 1.00 49.65 143 GLN F C 1
ATOM 33342 O O . GLN F 1 143 ? 166.911 186.148 146.811 1.00 51.57 143 GLN F O 1
ATOM 33356 N N . VAL F 1 144 ? 165.211 184.875 146.045 1.00 47.47 144 VAL F N 1
ATOM 33357 C CA . VAL F 1 144 ? 164.927 184.240 147.328 1.00 46.28 144 VAL F CA 1
ATOM 33358 C C . VAL F 1 144 ? 165.712 182.937 147.409 1.00 47.62 144 VAL F C 1
ATOM 33359 O O . VAL F 1 144 ? 165.538 182.046 146.571 1.00 47.55 144 VAL F O 1
ATOM 33372 N N . GLU F 1 145 ? 166.564 182.820 148.424 1.00 48.18 145 GLU F N 1
ATOM 33373 C CA . GLU F 1 145 ? 167.356 181.619 148.652 1.00 45.84 145 GLU F CA 1
ATOM 33374 C C . GLU F 1 145 ? 166.754 180.820 149.799 1.00 45.45 145 GLU F C 1
ATOM 33375 O O . GLU F 1 145 ? 166.543 181.357 150.892 1.00 45.99 145 GLU F O 1
ATOM 33387 N N . LEU F 1 146 ? 166.474 179.520 149.544 1.00 42.49 146 LEU F N 1
ATOM 33388 C CA . LEU F 1 146 ? 165.905 178.643 150.554 1.00 42.76 146 LEU F CA 1
ATOM 33389 C C . LEU F 1 146 ? 166.995 177.824 151.240 1.00 42.38 146 LEU F C 1
ATOM 33390 O O . LEU F 1 146 ? 168.044 177.557 150.648 1.00 41.89 146 LEU F O 1
ATOM 33406 N N . PRO F 1 147 ? 166.782 177.413 152.489 1.00 44.44 147 PRO F N 1
ATOM 33407 C CA . PRO F 1 147 ? 167.707 176.480 153.135 1.00 42.23 147 PRO F CA 1
ATOM 33408 C C . PRO F 1 147 ? 167.285 175.029 152.944 1.00 40.50 147 PRO F C 1
ATOM 33409 O O . PRO F 1 147 ? 166.108 174.708 152.766 1.00 40.01 147 PRO F O 1
ATOM 33420 N N . LEU F 1 148 ? 168.280 174.147 152.989 1.00 41.14 148 LEU F N 1
ATOM 33421 C CA . LEU F 1 148 ? 168.071 172.717 152.793 1.00 38.81 148 LEU F CA 1
ATOM 33422 C C . LEU F 1 148 ? 168.100 172.008 154.140 1.00 37.47 148 LEU F C 1
ATOM 33423 O O . LEU F 1 148 ? 169.130 172.004 154.822 1.00 40.54 148 LEU F O 1
ATOM 33439 N N . MET F 1 149 ? 166.980 171.390 154.505 1.00 38.81 149 MET F N 1
ATOM 33440 C CA . MET F 1 149 ? 166.862 170.581 155.712 1.00 40.79 149 MET F CA 1
ATOM 33441 C C . MET F 1 149 ? 166.790 169.122 155.285 1.00 42.41 149 MET F C 1
ATOM 33442 O O . MET F 1 149 ? 165.901 168.746 154.514 1.00 41.31 149 MET F O 1
ATOM 33456 N N . LEU F 1 150 ? 167.717 168.303 155.778 1.00 39.30 150 LEU F N 1
ATOM 33457 C CA . LEU F 1 150 ? 167.789 166.911 155.350 1.00 36.77 150 LEU F CA 1
ATOM 33458 C C . LEU F 1 150 ? 168.234 166.031 156.507 1.00 33.02 150 LEU F C 1
ATOM 33459 O O . LEU F 1 150 ? 169.182 166.371 157.221 1.00 32.43 150 LEU F O 1
ATOM 33475 N N . TYR F 1 151 ? 167.548 164.902 156.682 1.00 33.69 151 TYR F N 1
ATOM 33476 C CA . TYR F 1 151 ? 167.899 163.904 157.687 1.00 37.99 151 TYR F CA 1
ATOM 33477 C C . TYR F 1 151 ? 167.936 162.535 157.025 1.00 34.07 151 TYR F C 1
ATOM 33478 O O . TYR F 1 151 ? 166.914 162.061 156.520 1.00 33.69 151 TYR F O 1
ATOM 33496 N N . LEU F 1 152 ? 169.109 161.904 157.032 1.00 30.63 152 LEU F N 1
ATOM 33497 C CA . LEU F 1 152 ? 169.291 160.549 156.519 1.00 32.01 152 LEU F CA 1
ATOM 33498 C C . LEU F 1 152 ? 169.661 159.646 157.689 1.00 29.77 152 LEU F C 1
ATOM 33499 O O . LEU F 1 152 ? 170.741 159.788 158.272 1.00 33.95 152 LEU F O 1
ATOM 33515 N N . GLY F 1 153 ? 168.769 158.716 158.028 1.00 29.01 153 GLY F N 1
ATOM 33516 C CA . GLY F 1 153 ? 168.968 157.821 159.145 1.00 33.69 153 GLY F CA 1
ATOM 33517 C C . GLY F 1 153 ? 169.424 156.439 158.711 1.00 33.73 153 GLY F C 1
ATOM 33518 O O . GLY F 1 153 ? 169.732 156.183 157.546 1.00 37.89 153 GLY F O 1
ATOM 33522 N N . THR F 1 154 ? 169.466 155.530 159.686 1.00 35.37 154 THR F N 1
ATOM 33523 C CA . THR F 1 154 ? 169.846 154.152 159.407 1.00 36.70 154 THR F CA 1
ATOM 33524 C C . THR F 1 154 ? 168.805 153.415 158.576 1.00 35.24 154 THR F C 1
ATOM 33525 O O . THR F 1 154 ? 169.091 152.315 158.094 1.00 39.65 154 THR F O 1
ATOM 33536 N N . ALA F 1 155 ? 167.616 153.987 158.400 1.00 33.17 155 ALA F N 1
ATOM 33537 C CA . ALA F 1 155 ? 166.589 153.424 157.536 1.00 33.14 155 ALA F CA 1
ATOM 33538 C C . ALA F 1 155 ? 166.551 154.094 156.170 1.00 35.18 155 ALA F C 1
ATOM 33539 O O . ALA F 1 155 ? 165.583 153.908 155.426 1.00 34.72 155 ALA F O 1
ATOM 33546 N N . ARG F 1 156 ? 167.583 154.865 155.826 1.00 33.67 156 ARG F N 1
ATOM 33547 C CA . ARG F 1 156 ? 167.628 155.562 154.548 1.00 33.26 156 ARG F CA 1
ATOM 33548 C C . ARG F 1 156 ? 167.745 154.617 153.361 1.00 37.22 156 ARG F C 1
ATOM 33549 O O . ARG F 1 156 ? 167.552 155.057 152.223 1.00 34.95 156 ARG F O 1
ATOM 33570 N N . LEU F 1 157 ? 168.045 153.339 153.594 1.00 40.95 157 LEU F N 1
ATOM 33571 C CA . LEU F 1 157 ? 168.512 152.442 152.548 1.00 35.13 157 LEU F CA 1
ATOM 33572 C C . LEU F 1 157 ? 167.436 151.488 152.041 1.00 35.07 157 LEU F C 1
ATOM 33573 O O . LEU F 1 157 ? 167.767 150.515 151.356 1.00 39.64 157 LEU F O 1
ATOM 33589 N N . TRP F 1 158 ? 166.163 151.728 152.351 1.00 44.86 158 TRP F N 1
ATOM 33590 C CA . TRP F 1 158 ? 165.134 150.824 151.855 1.00 45.37 158 TRP F CA 1
ATOM 33591 C C . TRP F 1 158 ? 163.801 151.537 151.690 1.00 46.46 158 TRP F C 1
ATOM 33592 O O . TRP F 1 158 ? 163.540 152.580 152.295 1.00 47.06 158 TRP F O 1
ATOM 33613 N N . TYR F 1 159 ? 162.962 150.938 150.849 1.00 58.39 159 TYR F N 1
ATOM 33614 C CA . TYR F 1 159 ? 161.600 151.391 150.595 1.00 60.16 159 TYR F CA 1
ATOM 33615 C C . TYR F 1 159 ? 160.715 150.201 150.237 1.00 58.23 159 TYR F C 1
ATOM 33616 O O . TYR F 1 159 ? 161.175 149.232 149.631 1.00 57.22 159 TYR F O 1
ATOM 33634 N N . GLN F 1 170 ? 158.877 165.303 137.574 1.00 41.82 170 GLN F N 1
ATOM 33635 C CA . GLN F 1 170 ? 159.162 165.271 136.145 1.00 43.58 170 GLN F CA 1
ATOM 33636 C C . GLN F 1 170 ? 159.115 166.676 135.560 1.00 46.45 170 GLN F C 1
ATOM 33637 O O . GLN F 1 170 ? 158.476 166.912 134.535 1.00 45.09 170 GLN F O 1
ATOM 33642 N N . ARG F 1 171 ? 159.795 167.608 136.221 1.00 48.56 171 ARG F N 1
ATOM 33643 C CA . ARG F 1 171 ? 159.813 168.994 135.779 1.00 48.59 171 ARG F CA 1
ATOM 33644 C C . ARG F 1 171 ? 160.833 169.759 136.607 1.00 49.70 171 ARG F C 1
ATOM 33645 O O . ARG F 1 171 ? 161.013 169.487 137.797 1.00 50.49 171 ARG F O 1
ATOM 33666 N N . LEU F 1 172 ? 161.492 170.721 135.962 1.00 46.82 172 LEU F N 1
ATOM 33667 C CA . LEU F 1 172 ? 162.437 171.616 136.620 1.00 44.94 172 LEU F CA 1
ATOM 33668 C C . LEU F 1 172 ? 161.990 173.070 136.484 1.00 45.66 172 LEU F C 1
ATOM 33669 O O . LEU F 1 172 ? 162.810 173.988 136.526 1.00 46.03 172 LEU F O 1
ATOM 33685 N N . ASP F 1 173 ? 160.686 173.287 136.322 1.00 49.64 173 ASP F N 1
ATOM 33686 C CA . ASP F 1 173 ? 160.164 174.636 136.156 1.00 49.79 173 ASP F CA 1
ATOM 33687 C C . ASP F 1 173 ? 160.414 175.469 137.407 1.00 51.11 173 ASP F C 1
ATOM 33688 O O . ASP F 1 173 ? 160.403 174.964 138.532 1.00 49.97 173 ASP F O 1
ATOM 33697 N N . ASN F 1 174 ? 160.642 176.767 137.198 1.00 51.07 174 ASN F N 1
ATOM 33698 C CA . ASN F 1 174 ? 160.837 177.714 138.296 1.00 50.25 174 ASN F CA 1
ATOM 33699 C C . ASN F 1 174 ? 159.479 178.145 138.858 1.00 49.12 174 ASN F C 1
ATOM 33700 O O . ASN F 1 174 ? 159.122 179.322 138.895 1.00 48.28 174 ASN F O 1
ATOM 33711 N N . SER F 1 175 ? 158.715 177.150 139.297 1.00 46.81 175 SER F N 1
ATOM 33712 C CA . SER F 1 175 ? 157.370 177.349 139.808 1.00 45.55 175 SER F CA 1
ATOM 33713 C C . SER F 1 175 ? 157.373 177.280 141.332 1.00 46.58 175 SER F C 1
ATOM 33714 O O . SER F 1 175 ? 158.386 176.986 141.969 1.00 49.41 175 SER F O 1
ATOM 33722 N N . ALA F 1 176 ? 156.212 177.552 141.924 1.00 44.51 176 ALA F N 1
ATOM 33723 C CA . ALA F 1 176 ? 156.039 177.429 143.364 1.00 43.35 176 ALA F CA 1
ATOM 33724 C C . ALA F 1 176 ? 155.799 175.991 143.802 1.00 44.73 176 ALA F C 1
ATOM 33725 O O . ALA F 1 176 ? 155.726 175.730 145.008 1.00 46.82 176 ALA F O 1
ATOM 33732 N N . PHE F 1 177 ? 155.672 175.061 142.857 1.00 44.91 177 PHE F N 1
ATOM 33733 C CA . PHE F 1 177 ? 155.528 173.641 143.150 1.00 47.34 177 PHE F CA 1
ATOM 33734 C C . PHE F 1 177 ? 156.862 172.908 143.089 1.00 46.34 177 PHE F C 1
ATOM 33735 O O . PHE F 1 177 ? 157.226 172.201 144.033 1.00 45.15 177 PHE F O 1
ATOM 33752 N N . SER F 1 178 ? 157.602 173.065 141.989 1.00 45.19 178 SER F N 1
ATOM 33753 C CA . SER F 1 178 ? 158.926 172.461 141.896 1.00 44.32 178 SER F CA 1
ATOM 33754 C C . SER F 1 178 ? 159.870 173.046 142.939 1.00 44.99 178 SER F C 1
ATOM 33755 O O . SER F 1 178 ? 160.678 172.323 143.532 1.00 43.65 178 SER F O 1
ATOM 33763 N N . ARG F 1 179 ? 159.787 174.358 143.172 1.00 44.17 179 ARG F N 1
ATOM 33764 C CA . ARG F 1 179 ? 160.621 174.978 144.197 1.00 44.16 179 ARG F CA 1
ATOM 33765 C C . ARG F 1 179 ? 160.362 174.356 145.562 1.00 45.94 179 ARG F C 1
ATOM 33766 O O . ARG F 1 179 ? 161.291 174.179 146.359 1.00 48.53 179 ARG F O 1
ATOM 33787 N N . LEU F 1 180 ? 159.108 174.017 145.850 1.00 42.56 180 LEU F N 1
ATOM 33788 C CA . LEU F 1 180 ? 158.732 173.448 147.136 1.00 44.98 180 LEU F CA 1
ATOM 33789 C C . LEU F 1 180 ? 158.754 171.926 147.139 1.00 46.10 180 LEU F C 1
ATOM 33790 O O . LEU F 1 180 ? 158.416 171.319 148.160 1.00 47.21 180 LEU F O 1
ATOM 33806 N N . SER F 1 181 ? 159.138 171.295 146.027 1.00 45.98 181 SER F N 1
ATOM 33807 C CA . SER F 1 181 ? 159.329 169.851 146.025 1.00 46.18 181 SER F CA 1
ATOM 33808 C C . SER F 1 181 ? 160.609 169.446 146.742 1.00 47.32 181 SER F C 1
ATOM 33809 O O . SER F 1 181 ? 160.747 168.281 147.127 1.00 48.05 181 SER F O 1
ATOM 33817 N N . GLY F 1 182 ? 161.543 170.380 146.930 1.00 44.53 182 GLY F N 1
ATOM 33818 C CA . GLY F 1 182 ? 162.767 170.078 147.649 1.00 43.37 182 GLY F CA 1
ATOM 33819 C C . GLY F 1 182 ? 162.547 169.700 149.098 1.00 44.83 182 GLY F C 1
ATOM 33820 O O . GLY F 1 182 ? 163.433 169.099 149.714 1.00 44.43 182 GLY F O 1
ATOM 33824 N N . TYR F 1 183 ? 161.386 170.042 149.661 1.00 44.21 183 TYR F N 1
ATOM 33825 C CA . TYR F 1 183 ? 161.047 169.710 151.040 1.00 45.15 183 TYR F CA 1
ATOM 33826 C C . TYR F 1 183 ? 160.134 168.491 151.131 1.00 46.86 183 TYR F C 1
ATOM 33827 O O . TYR F 1 183 ? 159.344 168.376 152.075 1.00 49.03 183 TYR F O 1
ATOM 33845 N N . ASP F 1 184 ? 160.226 167.577 150.168 1.00 49.63 184 ASP F N 1
ATOM 33846 C CA . ASP F 1 184 ? 159.414 166.364 150.173 1.00 52.61 184 ASP F CA 1
ATOM 33847 C C . ASP F 1 184 ? 160.088 165.322 151.056 1.00 50.67 184 ASP F C 1
ATOM 33848 O O . ASP F 1 184 ? 161.169 164.824 150.725 1.00 49.09 184 ASP F O 1
ATOM 33857 N N . ASP F 1 185 ? 159.452 164.987 152.180 1.00 48.63 185 ASP F N 1
ATOM 33858 C CA . ASP F 1 185 ? 159.990 163.994 153.110 1.00 46.67 185 ASP F CA 1
ATOM 33859 C C . ASP F 1 185 ? 161.418 164.340 153.516 1.00 46.20 185 ASP F C 1
ATOM 33860 O O . ASP F 1 185 ? 162.231 163.459 153.801 1.00 47.38 185 ASP F O 1
ATOM 33869 N N . CYS F 1 186 ? 161.730 165.636 153.546 1.00 43.85 186 CYS F N 1
ATOM 33870 C CA . CYS F 1 186 ? 163.111 166.060 153.743 1.00 43.90 186 CYS F CA 1
ATOM 33871 C C . CYS F 1 186 ? 163.663 165.599 155.086 1.00 44.41 186 CYS F C 1
ATOM 33872 O O . CYS F 1 186 ? 164.870 165.360 155.208 1.00 45.49 186 CYS F O 1
ATOM 33880 N N . LEU F 1 187 ? 162.809 165.466 156.099 1.00 43.93 187 LEU F N 1
ATOM 33881 C CA . LEU F 1 187 ? 163.240 165.060 157.429 1.00 42.82 187 LEU F CA 1
ATOM 33882 C C . LEU F 1 187 ? 163.004 163.581 157.702 1.00 42.63 187 LEU F C 1
ATOM 33883 O O . LEU F 1 187 ? 163.274 163.118 158.814 1.00 39.57 187 LEU F O 1
ATOM 33899 N N . SER F 1 188 ? 162.506 162.835 156.719 1.00 41.99 188 SER F N 1
ATOM 33900 C CA . SER F 1 188 ? 162.421 161.380 156.781 1.00 44.72 188 SER F CA 1
ATOM 33901 C C . SER F 1 188 ? 162.846 160.788 155.446 1.00 44.97 188 SER F C 1
ATOM 33902 O O . SER F 1 188 ? 162.216 159.862 154.924 1.00 42.49 188 SER F O 1
ATOM 33910 N N . ALA F 1 189 ? 163.924 161.321 154.878 1.00 39.57 189 ALA F N 1
ATOM 33911 C CA . ALA F 1 189 ? 164.305 161.013 153.509 1.00 38.96 189 ALA F CA 1
ATOM 33912 C C . ALA F 1 189 ? 164.926 159.626 153.396 1.00 40.56 189 ALA F C 1
ATOM 33913 O O . ALA F 1 189 ? 165.503 159.094 154.348 1.00 39.77 189 ALA F O 1
ATOM 33920 N N . THR F 1 190 ? 164.797 159.044 152.205 1.00 40.33 190 THR F N 1
ATOM 33921 C CA . THR F 1 190 ? 165.409 157.769 151.867 1.00 40.65 190 THR F CA 1
ATOM 33922 C C . THR F 1 190 ? 166.117 157.906 150.527 1.00 39.15 190 THR F C 1
ATOM 33923 O O . THR F 1 190 ? 165.670 158.644 149.646 1.00 37.85 190 THR F O 1
ATOM 33934 N N . SER F 1 191 ? 167.231 157.189 150.379 1.00 34.92 191 SER F N 1
ATOM 33935 C CA . SER F 1 191 ? 168.044 157.268 149.165 1.00 33.66 191 SER F CA 1
ATOM 33936 C C . SER F 1 191 ? 168.641 155.894 148.880 1.00 33.67 191 SER F C 1
ATOM 33937 O O . SER F 1 191 ? 169.669 155.527 149.457 1.00 35.31 191 SER F O 1
ATOM 33945 N N . ASN F 1 192 ? 167.997 155.143 147.992 1.00 38.23 192 ASN F N 1
ATOM 33946 C CA . ASN F 1 192 ? 168.541 153.904 147.457 1.00 36.54 192 ASN F CA 1
ATOM 33947 C C . ASN F 1 192 ? 168.868 154.088 145.978 1.00 38.05 192 ASN F C 1
ATOM 33948 O O . ASN F 1 192 ? 168.763 155.185 145.424 1.00 37.74 192 ASN F O 1
ATOM 33959 N N . TYR F 1 193 ? 169.270 152.990 145.335 1.00 40.52 193 TYR F N 1
ATOM 33960 C CA . TYR F 1 193 ? 169.803 153.075 143.979 1.00 36.59 193 TYR F CA 1
ATOM 33961 C C . TYR F 1 193 ? 168.720 152.997 142.907 1.00 34.42 193 TYR F C 1
ATOM 33962 O O . TYR F 1 193 ? 168.872 153.600 141.836 1.00 36.41 193 TYR F O 1
ATOM 33980 N N . LYS F 1 194 ? 167.630 152.270 143.164 1.00 35.58 194 LYS F N 1
ATOM 33981 C CA . LYS F 1 194 ? 166.628 152.040 142.127 1.00 36.44 194 LYS F CA 1
ATOM 33982 C C . LYS F 1 194 ? 165.913 153.334 141.747 1.00 40.23 194 LYS F C 1
ATOM 33983 O O . LYS F 1 194 ? 165.772 153.657 140.559 1.00 40.86 194 LYS F O 1
ATOM 34002 N N . GLN F 1 195 ? 165.450 154.090 142.743 1.00 37.81 195 GLN F N 1
ATOM 34003 C CA . GLN F 1 195 ? 164.796 155.359 142.445 1.00 36.90 195 GLN F CA 1
ATOM 34004 C C . GLN F 1 195 ? 165.766 156.313 141.759 1.00 35.19 195 GLN F C 1
ATOM 34005 O O . GLN F 1 195 ? 165.389 157.045 140.829 1.00 38.65 195 GLN F O 1
ATOM 34019 N N . PHE F 1 196 ? 167.023 156.319 142.212 1.00 25.40 196 PHE F N 1
ATOM 34020 C CA . PHE F 1 196 ? 168.028 157.179 141.603 1.00 30.73 196 PHE F CA 1
ATOM 34021 C C . PHE F 1 196 ? 168.168 156.888 140.117 1.00 28.74 196 PHE F C 1
ATOM 34022 O O . PHE F 1 196 ? 168.118 157.804 139.287 1.00 25.24 196 PHE F O 1
ATOM 34039 N N . GLU F 1 197 ? 168.362 155.615 139.761 1.00 29.93 197 GLU F N 1
ATOM 34040 C CA . GLU F 1 197 ? 168.551 155.293 138.353 1.00 30.19 197 GLU F CA 1
ATOM 34041 C C . GLU F 1 197 ? 167.292 155.602 137.555 1.00 29.81 197 GLU F C 1
ATOM 34042 O O . GLU F 1 197 ? 167.379 156.110 136.432 1.00 32.95 197 GLU F O 1
ATOM 34054 N N . GLN F 1 198 ? 166.112 155.362 138.133 1.00 27.72 198 GLN F N 1
ATOM 34055 C CA . GLN F 1 198 ? 164.877 155.732 137.445 1.00 27.75 198 GLN F CA 1
ATOM 34056 C C . GLN F 1 198 ? 164.881 157.208 137.048 1.00 29.03 198 GLN F C 1
ATOM 34057 O O . GLN F 1 198 ? 164.767 157.551 135.860 1.00 34.57 198 GLN F O 1
ATOM 34071 N N . TRP F 1 199 ? 165.014 158.105 138.031 1.00 28.23 199 TRP F N 1
ATOM 34072 C CA . TRP F 1 199 ? 164.823 159.518 137.702 1.00 26.08 199 TRP F CA 1
ATOM 34073 C C . TRP F 1 199 ? 165.999 160.077 136.904 1.00 23.50 199 TRP F C 1
ATOM 34074 O O . TRP F 1 199 ? 165.799 160.931 136.026 1.00 29.32 199 TRP F O 1
ATOM 34095 N N . TYR F 1 200 ? 167.217 159.585 137.145 1.00 22.10 200 TYR F N 1
ATOM 34096 C CA . TYR F 1 200 ? 168.351 160.031 136.343 1.00 24.86 200 TYR F CA 1
ATOM 34097 C C . TYR F 1 200 ? 168.193 159.605 134.886 1.00 27.74 200 TYR F C 1
ATOM 34098 O O . TYR F 1 200 ? 168.499 160.379 133.967 1.00 25.07 200 TYR F O 1
ATOM 34116 N N . SER F 1 201 ? 167.707 158.380 134.653 1.00 23.92 201 SER F N 1
ATOM 34117 C CA . SER F 1 201 ? 167.466 157.925 133.289 1.00 22.73 201 SER F CA 1
ATOM 34118 C C . SER F 1 201 ? 166.405 158.776 132.607 1.00 22.92 201 SER F C 1
ATOM 34119 O O . SER F 1 201 ? 166.544 159.124 131.428 1.00 29.17 201 SER F O 1
ATOM 34127 N N . TRP F 1 202 ? 165.328 159.109 133.325 1.00 23.17 202 TRP F N 1
ATOM 34128 C CA . TRP F 1 202 ? 164.314 159.979 132.732 1.00 22.95 202 TRP F CA 1
ATOM 34129 C C . TRP F 1 202 ? 164.923 161.314 132.319 1.00 27.19 202 TRP F C 1
ATOM 34130 O O . TRP F 1 202 ? 164.677 161.816 131.211 1.00 32.09 202 TRP F O 1
ATOM 34151 N N . LEU F 1 203 ? 165.729 161.904 133.205 1.00 28.08 203 LEU F N 1
ATOM 34152 C CA . LEU F 1 203 ? 166.355 163.188 132.904 1.00 24.26 203 LEU F CA 1
ATOM 34153 C C . LEU F 1 203 ? 167.213 163.096 131.647 1.00 26.62 203 LEU F C 1
ATOM 34154 O O . LEU F 1 203 ? 167.133 163.953 130.753 1.00 28.46 203 LEU F O 1
ATOM 34170 N N . TRP F 1 204 ? 168.037 162.049 131.554 1.00 29.82 204 TRP F N 1
ATOM 34171 C CA . TRP F 1 204 ? 168.940 161.936 130.412 1.00 24.83 204 TRP F CA 1
ATOM 34172 C C . TRP F 1 204 ? 168.178 161.693 129.114 1.00 23.55 204 TRP F C 1
ATOM 34173 O O . TRP F 1 204 ? 168.559 162.220 128.060 1.00 26.18 204 TRP F O 1
ATOM 34194 N N . LEU F 1 205 ? 167.109 160.895 129.158 1.00 20.03 205 LEU F N 1
ATOM 34195 C CA . LEU F 1 205 ? 166.312 160.693 127.952 1.00 20.50 205 LEU F CA 1
ATOM 34196 C C . LEU F 1 205 ? 165.699 162.005 127.480 1.00 24.02 205 LEU F C 1
ATOM 34197 O O . LEU F 1 205 ? 165.725 162.324 126.280 1.00 22.89 205 LEU F O 1
ATOM 34213 N N . SER F 1 206 ? 165.149 162.788 128.414 1.00 30.01 206 SER F N 1
ATOM 34214 C CA . SER F 1 206 ? 164.555 164.065 128.035 1.00 26.57 206 SER F CA 1
ATOM 34215 C C . SER F 1 206 ? 165.599 165.004 127.442 1.00 25.62 206 SER F C 1
ATOM 34216 O O . SER F 1 206 ? 165.297 165.780 126.528 1.00 26.69 206 SER F O 1
ATOM 34224 N N . TYR F 1 207 ? 166.833 164.952 127.947 1.00 27.00 207 TYR F N 1
ATOM 34225 C CA . TYR F 1 207 ? 167.877 165.822 127.406 1.00 27.56 207 TYR F CA 1
ATOM 34226 C C . TYR F 1 207 ? 168.302 165.383 126.004 1.00 24.23 207 TYR F C 1
ATOM 34227 O O . TYR F 1 207 ? 168.490 166.220 125.105 1.00 21.32 207 TYR F O 1
ATOM 34245 N N . ARG F 1 208 ? 168.459 164.072 125.800 1.00 29.26 208 ARG F N 1
ATOM 34246 C CA . ARG F 1 208 ? 168.869 163.572 124.492 1.00 27.05 208 ARG F CA 1
ATOM 34247 C C . ARG F 1 208 ? 167.813 163.835 123.429 1.00 25.63 208 ARG F C 1
ATOM 34248 O O . ARG F 1 208 ? 168.159 164.050 122.260 1.00 21.04 208 ARG F O 1
ATOM 34269 N N . GLU F 1 209 ? 166.531 163.822 123.801 1.00 27.49 209 GLU F N 1
ATOM 34270 C CA . GLU F 1 209 ? 165.501 164.188 122.833 1.00 22.13 209 GLU F CA 1
ATOM 34271 C C . GLU F 1 209 ? 165.802 165.549 122.211 1.00 26.04 209 GLU F C 1
ATOM 34272 O O . GLU F 1 209 ? 165.814 165.701 120.983 1.00 28.26 209 GLU F O 1
ATOM 34284 N N . HIS F 1 210 ? 166.068 166.551 123.053 1.00 30.98 210 HIS F N 1
ATOM 34285 C CA . HIS F 1 210 ? 166.311 167.900 122.550 1.00 27.29 210 HIS F CA 1
ATOM 34286 C C . HIS F 1 210 ? 167.630 167.984 121.794 1.00 26.69 210 HIS F C 1
ATOM 34287 O O . HIS F 1 210 ? 167.727 168.689 120.781 1.00 28.25 210 HIS F O 1
ATOM 34301 N N . GLN F 1 211 ? 168.662 167.281 122.268 1.00 28.45 211 GLN F N 1
ATOM 34302 C CA . GLN F 1 211 ? 169.930 167.295 121.540 1.00 27.85 211 GLN F CA 1
ATOM 34303 C C . GLN F 1 211 ? 169.750 166.770 120.117 1.00 28.23 211 GLN F C 1
ATOM 34304 O O . GLN F 1 211 ? 170.248 167.362 119.149 1.00 26.18 211 GLN F O 1
ATOM 34318 N N . ILE F 1 212 ? 169.024 165.661 119.967 1.00 29.77 212 ILE F N 1
ATOM 34319 C CA . ILE F 1 212 ? 168.828 165.093 118.638 1.00 26.67 212 ILE F CA 1
ATOM 34320 C C . ILE F 1 212 ? 167.942 166.000 117.794 1.00 26.48 212 ILE F C 1
ATOM 34321 O O . ILE F 1 212 ? 168.168 166.164 116.587 1.00 25.40 212 ILE F O 1
ATOM 34337 N N . THR F 1 213 ? 166.918 166.601 118.406 1.00 26.93 213 THR F N 1
ATOM 34338 C CA . THR F 1 213 ? 166.092 167.553 117.672 1.00 24.97 213 THR F CA 1
ATOM 34339 C C . THR F 1 213 ? 166.939 168.685 117.107 1.00 28.99 213 THR F C 1
ATOM 34340 O O . THR F 1 213 ? 166.733 169.117 115.967 1.00 30.93 213 THR F O 1
ATOM 34351 N N . GLN F 1 214 ? 167.900 169.179 117.891 1.00 34.20 214 GLN F N 1
ATOM 34352 C CA . GLN F 1 214 ? 168.777 170.236 117.395 1.00 33.75 214 GLN F CA 1
ATOM 34353 C C . GLN F 1 214 ? 169.717 169.728 116.310 1.00 33.22 214 GLN F C 1
ATOM 34354 O O . GLN F 1 214 ? 170.065 170.484 115.396 1.00 31.83 214 GLN F O 1
ATOM 34368 N N . LEU F 1 215 ? 170.146 168.466 116.387 1.00 32.46 215 LEU F N 1
ATOM 34369 C CA . LEU F 1 215 ? 170.900 167.901 115.268 1.00 31.15 215 LEU F CA 1
ATOM 34370 C C . LEU F 1 215 ? 170.085 167.929 113.981 1.00 31.86 215 LEU F C 1
ATOM 34371 O O . LEU F 1 215 ? 170.581 168.357 112.932 1.00 30.08 215 LEU F O 1
ATOM 34387 N N . GLU F 1 216 ? 168.834 167.467 114.039 1.00 37.27 216 GLU F N 1
ATOM 34388 C CA . GLU F 1 216 ? 168.060 167.292 112.812 1.00 30.31 216 GLU F CA 1
ATOM 34389 C C . GLU F 1 216 ? 167.701 168.629 112.173 1.00 36.76 216 GLU F C 1
ATOM 34390 O O . GLU F 1 216 ? 167.820 168.788 110.953 1.00 39.86 216 GLU F O 1
ATOM 34402 N N . SER F 1 217 ? 167.261 169.599 112.973 1.00 42.85 217 SER F N 1
ATOM 34403 C CA . SER F 1 217 ? 166.760 170.879 112.471 1.00 43.05 217 SER F CA 1
ATOM 34404 C C . SER F 1 217 ? 167.500 172.013 113.167 1.00 44.06 217 SER F C 1
ATOM 34405 O O . SER F 1 217 ? 166.988 172.614 114.121 1.00 47.95 217 SER F O 1
ATOM 34413 N N . PRO F 1 218 ? 168.715 172.332 112.716 1.00 41.83 218 PRO F N 1
ATOM 34414 C CA . PRO F 1 218 ? 169.452 173.444 113.337 1.00 46.42 218 PRO F CA 1
ATOM 34415 C C . PRO F 1 218 ? 168.720 174.772 113.266 1.00 48.16 218 PRO F C 1
ATOM 34416 O O . PRO F 1 218 ? 168.934 175.631 114.129 1.00 47.19 218 PRO F O 1
ATOM 34427 N N . SER F 1 219 ? 167.864 174.973 112.263 1.00 52.05 219 SER F N 1
ATOM 34428 C CA . SER F 1 219 ? 167.210 176.265 112.087 1.00 52.62 219 SER F CA 1
ATOM 34429 C C . SER F 1 219 ? 166.289 176.622 113.248 1.00 51.49 219 SER F C 1
ATOM 34430 O O . SER F 1 219 ? 165.919 177.793 113.390 1.00 51.04 219 SER F O 1
ATOM 34438 N N . ALA F 1 220 ? 165.909 175.652 114.077 1.00 53.17 220 ALA F N 1
ATOM 34439 C CA . ALA F 1 220 ? 164.961 175.864 115.170 1.00 55.01 220 ALA F CA 1
ATOM 34440 C C . ALA F 1 220 ? 165.653 175.933 116.527 1.00 55.52 220 ALA F C 1
ATOM 34441 O O . ALA F 1 220 ? 165.163 175.372 117.510 1.00 55.84 220 ALA F O 1
ATOM 34448 N N . LYS F 1 221 ? 166.801 176.612 116.608 1.00 54.63 221 LYS F N 1
ATOM 34449 C CA . LYS F 1 221 ? 167.511 176.708 117.881 1.00 55.19 221 LYS F CA 1
ATOM 34450 C C . LYS F 1 221 ? 166.670 177.422 118.932 1.00 56.52 221 LYS F C 1
ATOM 34451 O O . LYS F 1 221 ? 166.695 177.056 120.113 1.00 54.76 221 LYS F O 1
ATOM 34470 N N . LEU F 1 222 ? 165.920 178.442 118.523 1.00 57.10 222 LEU F N 1
ATOM 34471 C CA . LEU F 1 222 ? 165.193 179.303 119.445 1.00 54.79 222 LEU F CA 1
ATOM 34472 C C . LEU F 1 222 ? 163.830 178.747 119.839 1.00 56.32 222 LEU F C 1
ATOM 34473 O O . LEU F 1 222 ? 163.116 179.395 120.612 1.00 54.94 222 LEU F O 1
ATOM 34489 N N . LYS F 1 223 ? 163.450 177.572 119.333 1.00 55.82 223 LYS F N 1
ATOM 34490 C CA . LYS F 1 223 ? 162.131 177.030 119.646 1.00 57.24 223 LYS F CA 1
ATOM 34491 C C . LYS F 1 223 ? 161.964 176.806 121.144 1.00 55.79 223 LYS F C 1
ATOM 34492 O O . LYS F 1 223 ? 160.922 177.147 121.717 1.00 54.33 223 LYS F O 1
ATOM 34511 N N . GLU F 1 224 ? 162.976 176.238 121.795 1.00 59.08 224 GLU F N 1
ATOM 34512 C CA . GLU F 1 224 ? 162.936 175.935 123.219 1.00 58.49 224 GLU F CA 1
ATOM 34513 C C . GLU F 1 224 ? 164.213 176.465 123.864 1.00 58.05 224 GLU F C 1
ATOM 34514 O O . GLU F 1 224 ? 165.083 177.028 123.194 1.00 56.28 224 GLU F O 1
ATOM 34526 N N . GLY F 1 225 ? 164.329 176.277 125.177 1.00 52.36 225 GLY F N 1
ATOM 34527 C CA . GLY F 1 225 ? 165.477 176.778 125.907 1.00 52.11 225 GLY F CA 1
ATOM 34528 C C . GLY F 1 225 ? 165.161 177.222 127.321 1.00 52.48 225 GLY F C 1
ATOM 34529 O O . GLY F 1 225 ? 166.072 177.535 128.092 1.00 53.69 225 GLY F O 1
ATOM 34533 N N . VAL F 1 226 ? 163.876 177.257 127.677 1.00 49.65 226 VAL F N 1
ATOM 34534 C CA . VAL F 1 226 ? 163.496 177.560 129.053 1.00 50.06 226 VAL F CA 1
ATOM 34535 C C . VAL F 1 226 ? 163.596 176.311 129.920 1.00 47.98 226 VAL F C 1
ATOM 34536 O O . VAL F 1 226 ? 164.196 176.332 131.001 1.00 46.33 226 VAL F O 1
ATOM 34549 N N . ARG F 1 227 ? 163.012 175.206 129.459 1.00 48.59 227 ARG F N 1
ATOM 34550 C CA . ARG F 1 227 ? 163.074 173.934 130.164 1.00 49.39 227 ARG F CA 1
ATOM 34551 C C . ARG F 1 227 ? 164.326 173.130 129.829 1.00 48.77 227 ARG F C 1
ATOM 34552 O O . ARG F 1 227 ? 164.584 172.114 130.482 1.00 47.48 227 ARG F O 1
ATOM 34573 N N . VAL F 1 228 ? 165.111 173.566 128.846 1.00 48.19 228 VAL F N 1
ATOM 34574 C CA . VAL F 1 228 ? 166.269 172.803 128.385 1.00 46.75 228 VAL F CA 1
ATOM 34575 C C . VAL F 1 228 ? 167.529 173.169 129.159 1.00 49.65 228 VAL F C 1
ATOM 34576 O O . VAL F 1 228 ? 168.315 172.291 129.534 1.00 49.33 228 VAL F O 1
ATOM 34589 N N . GLN F 1 229 ? 167.750 174.465 129.389 1.00 50.81 229 GLN F N 1
ATOM 34590 C CA . GLN F 1 229 ? 168.915 174.884 130.158 1.00 47.03 229 GLN F CA 1
ATOM 34591 C C . GLN F 1 229 ? 168.829 174.369 131.587 1.00 44.16 229 GLN F C 1
ATOM 34592 O O . GLN F 1 229 ? 169.849 174.011 132.189 1.00 46.48 229 GLN F O 1
ATOM 34606 N N . ARG F 1 230 ? 167.617 174.320 132.144 1.00 41.40 230 ARG F N 1
ATOM 34607 C CA . ARG F 1 230 ? 167.425 173.705 133.452 1.00 43.60 230 ARG F CA 1
ATOM 34608 C C . ARG F 1 230 ? 167.998 172.294 133.469 1.00 47.78 230 ARG F C 1
ATOM 34609 O O . ARG F 1 230 ? 168.801 171.943 134.341 1.00 46.78 230 ARG F O 1
ATOM 34630 N N . MET F 1 231 ? 167.600 171.474 132.492 1.00 43.94 231 MET F N 1
ATOM 34631 C CA . MET F 1 231 ? 168.065 170.092 132.434 1.00 42.03 231 MET F CA 1
ATOM 34632 C C . MET F 1 231 ? 169.580 170.030 132.283 1.00 39.57 231 MET F C 1
ATOM 34633 O O . MET F 1 231 ? 170.260 169.281 132.999 1.00 41.29 231 MET F O 1
ATOM 34647 N N . LYS F 1 232 ? 170.127 170.815 131.353 1.00 35.25 232 LYS F N 1
ATOM 34648 C CA . LYS F 1 232 ? 171.562 170.754 131.094 1.00 38.46 232 LYS F CA 1
ATOM 34649 C C . LYS F 1 232 ? 172.359 171.113 132.342 1.00 41.62 232 LYS F C 1
ATOM 34650 O O . LYS F 1 232 ? 173.302 170.406 132.724 1.00 43.40 232 LYS F O 1
ATOM 34669 N N . GLU F 1 233 ? 171.981 172.203 133.007 1.00 40.10 233 GLU F N 1
ATOM 34670 C CA . GLU F 1 233 ? 172.753 172.671 134.147 1.00 39.40 233 GLU F CA 1
ATOM 34671 C C . GLU F 1 233 ? 172.544 171.784 135.372 1.00 36.33 233 GLU F C 1
ATOM 34672 O O . GLU F 1 233 ? 173.474 171.607 136.168 1.00 38.49 233 GLU F O 1
ATOM 34684 N N . ALA F 1 234 ? 171.356 171.190 135.526 1.00 32.64 234 ALA F N 1
ATOM 34685 C CA . ALA F 1 234 ? 171.160 170.209 136.588 1.00 34.70 234 ALA F CA 1
ATOM 34686 C C . ALA F 1 234 ? 172.060 168.998 136.384 1.00 34.19 234 ALA F C 1
ATOM 34687 O O . ALA F 1 234 ? 172.667 168.492 137.340 1.00 36.34 234 ALA F O 1
ATOM 34694 N N . ILE F 1 235 ? 172.158 168.514 135.142 1.00 30.76 235 ILE F N 1
ATOM 34695 C CA . ILE F 1 235 ? 173.054 167.397 134.864 1.00 30.13 235 ILE F CA 1
ATOM 34696 C C . ILE F 1 235 ? 174.491 167.789 135.173 1.00 30.86 235 ILE F C 1
ATOM 34697 O O . ILE F 1 235 ? 175.257 167.002 135.744 1.00 34.43 235 ILE F O 1
ATOM 34713 N N . GLN F 1 236 ? 174.884 169.008 134.797 1.00 33.20 236 GLN F N 1
ATOM 34714 C CA . GLN F 1 236 ? 176.238 169.462 135.098 1.00 36.59 236 GLN F CA 1
ATOM 34715 C C . GLN F 1 236 ? 176.505 169.453 136.600 1.00 36.82 236 GLN F C 1
ATOM 34716 O O . GLN F 1 236 ? 177.564 168.997 137.047 1.00 35.90 236 GLN F O 1
ATOM 34730 N N . ALA F 1 237 ? 175.555 169.948 137.396 1.00 32.34 237 ALA F N 1
ATOM 34731 C CA . ALA F 1 237 ? 175.748 169.989 138.845 1.00 32.58 237 ALA F CA 1
ATOM 34732 C C . ALA F 1 237 ? 175.871 168.584 139.429 1.00 31.82 237 ALA F C 1
ATOM 34733 O O . ALA F 1 237 ? 176.755 168.313 140.259 1.00 34.94 237 ALA F O 1
ATOM 34740 N N . ILE F 1 238 ? 174.983 167.677 139.017 1.00 32.39 238 ILE F N 1
ATOM 34741 C CA . ILE F 1 238 ? 175.018 166.321 139.560 1.00 25.28 238 ILE F CA 1
ATOM 34742 C C . ILE F 1 238 ? 176.328 165.637 139.191 1.00 24.69 238 ILE F C 1
ATOM 34743 O O . ILE F 1 238 ? 176.940 164.938 140.015 1.00 28.80 238 ILE F O 1
ATOM 34759 N N . GLN F 1 239 ? 176.775 165.814 137.945 1.00 31.04 239 GLN F N 1
ATOM 34760 C CA . GLN F 1 239 ? 178.047 165.234 137.534 1.00 28.78 239 GLN F CA 1
ATOM 34761 C C . GLN F 1 239 ? 179.198 165.822 138.336 1.00 28.68 239 GLN F C 1
ATOM 34762 O O . GLN F 1 239 ? 180.121 165.100 138.724 1.00 33.30 239 GLN F O 1
ATOM 34776 N N . GLN F 1 240 ? 179.163 167.132 138.597 1.00 34.99 240 GLN F N 1
ATOM 34777 C CA . GLN F 1 240 ? 180.188 167.749 139.434 1.00 32.20 240 GLN F CA 1
ATOM 34778 C C . GLN F 1 240 ? 180.268 167.064 140.792 1.00 33.95 240 GLN F C 1
ATOM 34779 O O . GLN F 1 240 ? 181.356 166.713 141.267 1.00 34.53 240 GLN F O 1
ATOM 34793 N N . ALA F 1 241 ? 179.116 166.875 141.439 1.00 27.97 241 ALA F N 1
ATOM 34794 C CA . ALA F 1 241 ? 179.116 166.288 142.778 1.00 26.75 241 ALA F CA 1
ATOM 34795 C C . ALA F 1 241 ? 179.634 164.851 142.755 1.00 29.30 241 ALA F C 1
ATOM 34796 O O . ALA F 1 241 ? 180.494 164.469 143.564 1.00 31.23 241 ALA F O 1
ATOM 34803 N N . ILE F 1 242 ? 179.123 164.032 141.833 1.00 28.98 242 ILE F N 1
ATOM 34804 C CA . ILE F 1 242 ? 179.560 162.638 141.805 1.00 25.37 242 ILE F CA 1
ATOM 34805 C C . ILE F 1 242 ? 181.039 162.546 141.445 1.00 26.01 242 ILE F C 1
ATOM 34806 O O . ILE F 1 242 ? 181.744 161.641 141.910 1.00 28.61 242 ILE F O 1
ATOM 34822 N N . ASN F 1 243 ? 181.534 163.468 140.613 1.00 31.70 243 ASN F N 1
ATOM 34823 C CA . ASN F 1 243 ? 182.965 163.526 140.338 1.00 33.43 243 ASN F CA 1
ATOM 34824 C C . ASN F 1 243 ? 183.750 163.832 141.605 1.00 36.21 243 ASN F C 1
ATOM 34825 O O . ASN F 1 243 ? 184.780 163.202 141.874 1.00 36.87 243 ASN F O 1
ATOM 34836 N N . CYS F 1 244 ? 183.281 164.802 142.394 1.00 38.49 244 CYS F N 1
ATOM 34837 C CA . CYS F 1 244 ? 183.918 165.064 143.680 1.00 34.59 244 CYS F CA 1
ATOM 34838 C C . CYS F 1 244 ? 183.960 163.807 144.534 1.00 34.99 244 CYS F C 1
ATOM 34839 O O . CYS F 1 244 ? 184.905 163.609 145.306 1.00 36.35 244 CYS F O 1
ATOM 34847 N N . LEU F 1 245 ? 182.946 162.950 144.412 1.00 33.98 245 LEU F N 1
ATOM 34848 C CA . LEU F 1 245 ? 182.949 161.706 145.182 1.00 32.66 245 LEU F CA 1
ATOM 34849 C C . LEU F 1 245 ? 184.001 160.727 144.663 1.00 30.34 245 LEU F C 1
ATOM 34850 O O . LEU F 1 245 ? 184.905 160.321 145.403 1.00 34.04 245 LEU F O 1
ATOM 34866 N N . THR F 1 246 ? 183.901 160.330 143.393 1.00 34.33 246 THR F N 1
ATOM 34867 C CA . THR F 1 246 ? 184.615 159.149 142.911 1.00 34.24 246 THR F CA 1
ATOM 34868 C C . THR F 1 246 ? 185.918 159.444 142.177 1.00 33.20 246 THR F C 1
ATOM 34869 O O . THR F 1 246 ? 186.805 158.586 142.163 1.00 31.97 246 THR F O 1
ATOM 34880 N N . GLN F 1 247 ? 186.070 160.620 141.565 1.00 35.64 247 GLN F N 1
ATOM 34881 C CA . GLN F 1 247 ? 187.132 160.795 140.578 1.00 37.52 247 GLN F CA 1
ATOM 34882 C C . GLN F 1 247 ? 188.534 160.667 141.164 1.00 41.82 247 GLN F C 1
ATOM 34883 O O . GLN F 1 247 ? 189.483 160.439 140.406 1.00 40.22 247 GLN F O 1
ATOM 34897 N N . GLN F 1 248 ? 188.701 160.809 142.478 1.00 46.04 248 GLN F N 1
ATOM 34898 C CA . GLN F 1 248 ? 190.046 160.790 143.046 1.00 42.78 248 GLN F CA 1
ATOM 34899 C C . GLN F 1 248 ? 190.492 159.378 143.417 1.00 41.85 248 GLN F C 1
ATOM 34900 O O . GLN F 1 248 ? 191.589 158.954 143.040 1.00 38.60 248 GLN F O 1
ATOM 34914 N N . VAL F 1 249 ? 189.660 158.641 144.155 1.00 42.12 249 VAL F N 1
ATOM 34915 C CA . VAL F 1 249 ? 190.028 157.282 144.550 1.00 43.73 249 VAL F CA 1
ATOM 34916 C C . VAL F 1 249 ? 190.220 156.409 143.316 1.00 41.75 249 VAL F C 1
ATOM 34917 O O . VAL F 1 249 ? 191.233 155.715 143.174 1.00 40.87 249 VAL F O 1
ATOM 34930 N N . THR F 1 250 ? 189.250 156.432 142.408 1.00 44.19 250 THR F N 1
ATOM 34931 C CA . THR F 1 250 ? 189.314 155.720 141.140 1.00 40.88 250 THR F CA 1
ATOM 34932 C C . THR F 1 250 ? 189.348 156.727 139.994 1.00 41.55 250 THR F C 1
ATOM 34933 O O . THR F 1 250 ? 189.233 157.939 140.194 1.00 45.04 250 THR F O 1
ATOM 34944 N N . GLY F 1 251 ? 189.509 156.215 138.779 1.00 39.51 251 GLY F N 1
ATOM 34945 C CA . GLY F 1 251 ? 189.573 157.051 137.601 1.00 41.24 251 GLY F CA 1
ATOM 34946 C C . GLY F 1 251 ? 188.243 157.384 136.967 1.00 41.92 251 GLY F C 1
ATOM 34947 O O . GLY F 1 251 ? 188.214 158.040 135.922 1.00 41.13 251 GLY F O 1
ATOM 34951 N N . TRP F 1 252 ? 187.135 156.952 137.564 1.00 40.59 252 TRP F N 1
ATOM 34952 C CA . TRP F 1 252 ? 185.828 157.146 136.958 1.00 38.64 252 TRP F CA 1
ATOM 34953 C C . TRP F 1 252 ? 185.406 158.612 137.040 1.00 38.12 252 TRP F C 1
ATOM 34954 O O . TRP F 1 252 ? 185.885 159.379 137.879 1.00 38.38 252 TRP F O 1
ATOM 34975 N N . HIS F 1 253 ? 184.497 158.997 136.148 1.00 34.87 253 HIS F N 1
ATOM 34976 C CA . HIS F 1 253 ? 183.914 160.332 136.187 1.00 33.85 253 HIS F CA 1
ATOM 34977 C C . HIS F 1 253 ? 182.770 160.400 135.185 1.00 36.54 253 HIS F C 1
ATOM 34978 O O . HIS F 1 253 ? 182.650 159.555 134.294 1.00 36.48 253 HIS F O 1
ATOM 34992 N N . ASP F 1 254 ? 181.931 161.423 135.349 1.00 36.38 254 ASP F N 1
ATOM 34993 C CA . ASP F 1 254 ? 180.877 161.762 134.392 1.00 34.68 254 ASP F CA 1
ATOM 34994 C C . ASP F 1 254 ? 179.906 160.592 134.193 1.00 36.50 254 ASP F C 1
ATOM 34995 O O . ASP F 1 254 ? 179.806 159.997 133.119 1.00 37.31 254 ASP F O 1
ATOM 35004 N N . LEU F 1 255 ? 179.187 160.281 135.270 1.00 31.07 255 LEU F N 1
ATOM 35005 C CA . LEU F 1 255 ? 178.099 159.316 135.180 1.00 26.61 255 LEU F CA 1
ATOM 35006 C C . LEU F 1 255 ? 177.102 159.769 134.121 1.00 26.44 255 LEU F C 1
ATOM 35007 O O . LEU F 1 255 ? 176.718 160.941 134.073 1.00 27.58 255 LEU F O 1
ATOM 35023 N N . GLU F 1 256 ? 176.677 158.834 133.272 1.00 27.22 256 GLU F N 1
ATOM 35024 C CA . GLU F 1 256 ? 175.904 159.175 132.086 1.00 22.45 256 GLU F CA 1
ATOM 35025 C C . GLU F 1 256 ? 174.962 158.029 131.751 1.00 22.16 256 GLU F C 1
ATOM 35026 O O . GLU F 1 256 ? 175.149 156.900 132.202 1.00 26.07 256 GLU F O 1
ATOM 35038 N N . TYR F 1 257 ? 173.939 158.330 130.958 1.00 23.15 257 TYR F N 1
ATOM 35039 C CA . TYR F 1 257 ? 173.041 157.317 130.417 1.00 18.96 257 TYR F CA 1
ATOM 35040 C C . TYR F 1 257 ? 173.406 157.054 128.964 1.00 16.86 257 TYR F C 1
ATOM 35041 O O . TYR F 1 257 ? 173.604 157.997 128.190 1.00 20.93 257 TYR F O 1
ATOM 35059 N N . SER F 1 258 ? 173.493 155.778 128.594 1.00 17.32 258 SER F N 1
ATOM 35060 C CA . SER F 1 258 ? 173.900 155.375 127.256 1.00 14.07 258 SER F CA 1
ATOM 35061 C C . SER F 1 258 ? 172.892 154.376 126.713 1.00 18.00 258 SER F C 1
ATOM 35062 O O . SER F 1 258 ? 172.711 153.297 127.290 1.00 20.31 258 SER F O 1
ATOM 35070 N N . ALA F 1 259 ? 172.222 154.748 125.621 1.00 20.10 259 ALA F N 1
ATOM 35071 C CA . ALA F 1 259 ? 171.388 153.794 124.901 1.00 14.40 259 ALA F CA 1
ATOM 35072 C C . ALA F 1 259 ? 172.243 152.773 124.164 1.00 11.61 259 ALA F C 1
ATOM 35073 O O . ALA F 1 259 ? 171.908 151.584 124.125 1.00 14.80 259 ALA F O 1
ATOM 35080 N N . SER F 1 260 ? 173.354 153.219 123.574 1.00 11.92 260 SER F N 1
ATOM 35081 C CA . SER F 1 260 ? 174.209 152.315 122.812 1.00 10.28 260 SER F CA 1
ATOM 35082 C C . SER F 1 260 ? 174.738 151.189 123.688 1.00 12.95 260 SER F C 1
ATOM 35083 O O . SER F 1 260 ? 174.720 150.018 123.293 1.00 20.11 260 SER F O 1
ATOM 35091 N N . HIS F 1 261 ? 175.217 151.524 124.884 1.00 26.26 261 HIS F N 1
ATOM 35092 C CA . HIS F 1 261 ? 175.837 150.542 125.772 1.00 18.53 261 HIS F CA 1
ATOM 35093 C C . HIS F 1 261 ? 174.771 149.848 126.621 1.00 14.61 261 HIS F C 1
ATOM 35094 O O . HIS F 1 261 ? 174.739 149.947 127.845 1.00 27.06 261 HIS F O 1
ATOM 35108 N N . ASN F 1 262 ? 173.881 149.135 125.934 1.00 16.07 262 ASN F N 1
ATOM 35109 C CA . ASN F 1 262 ? 172.908 148.249 126.561 1.00 19.67 262 ASN F CA 1
ATOM 35110 C C . ASN F 1 262 ? 171.841 148.997 127.351 1.00 18.74 262 ASN F C 1
ATOM 35111 O O . ASN F 1 262 ? 171.216 148.415 128.243 1.00 21.72 262 ASN F O 1
ATOM 35122 N N . GLN F 1 263 ? 171.608 150.275 127.050 1.00 22.05 263 GLN F N 1
ATOM 35123 C CA . GLN F 1 263 ? 170.597 151.074 127.743 1.00 20.48 263 GLN F CA 1
ATOM 35124 C C . GLN F 1 263 ? 170.863 151.094 129.250 1.00 14.92 263 GLN F C 1
ATOM 35125 O O . GLN F 1 263 ? 170.068 150.606 130.054 1.00 12.96 263 GLN F O 1
ATOM 35139 N N . GLN F 1 264 ? 172.004 151.672 129.624 1.00 18.76 264 GLN F N 1
ATOM 35140 C CA . GLN F 1 264 ? 172.484 151.576 130.996 1.00 21.61 264 GLN F CA 1
ATOM 35141 C C . GLN F 1 264 ? 173.185 152.862 131.409 1.00 20.05 264 GLN F C 1
ATOM 35142 O O . GLN F 1 264 ? 173.597 153.669 130.574 1.00 25.18 264 GLN F O 1
ATOM 35156 N N . LEU F 1 265 ? 173.316 153.041 132.722 1.00 24.08 265 LEU F N 1
ATOM 35157 C CA . LEU F 1 265 ? 174.152 154.103 133.262 1.00 23.36 265 LEU F CA 1
ATOM 35158 C C . LEU F 1 265 ? 175.601 153.633 133.311 1.00 20.29 265 LEU F C 1
ATOM 35159 O O . LEU F 1 265 ? 175.891 152.535 133.794 1.00 24.83 265 LEU F O 1
ATOM 35175 N N . VAL F 1 266 ? 176.508 154.471 132.812 1.00 22.97 266 VAL F N 1
ATOM 35176 C CA . VAL F 1 266 ? 177.914 154.124 132.671 1.00 25.25 266 VAL F CA 1
ATOM 35177 C C . VAL F 1 266 ? 178.777 155.274 133.170 1.00 26.55 266 VAL F C 1
ATOM 35178 O O . VAL F 1 266 ? 178.336 156.421 133.281 1.00 28.67 266 VAL F O 1
ATOM 35191 N N . MET F 1 267 ? 180.031 154.941 133.469 1.00 31.91 267 MET F N 1
ATOM 35192 C CA . MET F 1 267 ? 181.064 155.898 133.828 1.00 30.95 267 MET F CA 1
ATOM 35193 C C . MET F 1 267 ? 182.244 155.736 132.879 1.00 32.47 267 MET F C 1
ATOM 35194 O O . MET F 1 267 ? 182.396 154.706 132.218 1.00 36.45 267 MET F O 1
ATOM 35208 N N . SER F 1 268 ? 183.089 156.764 132.825 1.00 35.96 268 SER F N 1
ATOM 35209 C CA . SER F 1 268 ? 184.206 156.816 131.892 1.00 38.12 268 SER F CA 1
ATOM 35210 C C . SER F 1 268 ? 185.529 156.887 132.643 1.00 37.67 268 SER F C 1
ATOM 35211 O O . SER F 1 268 ? 185.649 157.586 133.654 1.00 38.16 268 SER F O 1
ATOM 35219 N N . HIS F 1 269 ? 186.517 156.154 132.133 1.00 40.86 269 HIS F N 1
ATOM 35220 C CA . HIS F 1 269 ? 187.855 156.074 132.693 1.00 41.54 269 HIS F CA 1
ATOM 35221 C C . HIS F 1 269 ? 188.844 156.372 131.572 1.00 41.04 269 HIS F C 1
ATOM 35222 O O . HIS F 1 269 ? 188.753 155.757 130.493 1.00 42.90 269 HIS F O 1
ATOM 35235 N N . PRO F 1 270 ? 189.801 157.286 131.773 1.00 43.39 270 PRO F N 1
ATOM 35236 C CA . PRO F 1 270 ? 190.663 157.692 130.648 1.00 44.64 270 PRO F CA 1
ATOM 35237 C C . PRO F 1 270 ? 191.366 156.537 129.957 1.00 44.82 270 PRO F C 1
ATOM 35238 O O . PRO F 1 270 ? 191.633 156.625 128.752 1.00 41.22 270 PRO F O 1
ATOM 35249 N N . GLN F 1 271 ? 191.678 155.458 130.674 1.00 47.89 271 GLN F N 1
ATOM 35250 C CA . GLN F 1 271 ? 192.342 154.301 130.086 1.00 47.58 271 GLN F CA 1
ATOM 35251 C C . GLN F 1 271 ? 191.402 153.129 129.840 1.00 47.65 271 GLN F C 1
ATOM 35252 O O . GLN F 1 271 ? 191.523 152.453 128.814 1.00 47.62 271 GLN F O 1
ATOM 35266 N N . TYR F 1 272 ? 190.465 152.869 130.751 1.00 47.86 272 TYR F N 1
ATOM 35267 C CA . TYR F 1 272 ? 189.624 151.681 130.668 1.00 47.75 272 TYR F CA 1
ATOM 35268 C C . TYR F 1 272 ? 188.350 151.887 129.857 1.00 45.89 272 TYR F C 1
ATOM 35269 O O . TYR F 1 272 ? 187.645 150.907 129.592 1.00 45.63 272 TYR F O 1
ATOM 35287 N N . GLY F 1 273 ? 188.031 153.116 129.458 1.00 38.53 273 GLY F N 1
ATOM 35288 C CA . GLY F 1 273 ? 186.846 153.345 128.653 1.00 36.63 273 GLY F CA 1
ATOM 35289 C C . GLY F 1 273 ? 185.572 153.414 129.471 1.00 39.66 273 GLY F C 1
ATOM 35290 O O . GLY F 1 273 ? 185.574 153.965 130.572 1.00 38.64 273 GLY F O 1
ATOM 35294 N N . LYS F 1 274 ? 184.479 152.858 128.957 1.00 38.96 274 LYS F N 1
ATOM 35295 C CA . LYS F 1 274 ? 183.179 152.945 129.609 1.00 36.04 274 LYS F CA 1
ATOM 35296 C C . LYS F 1 274 ? 182.909 151.677 130.407 1.00 33.00 274 LYS F C 1
ATOM 35297 O O . LYS F 1 274 ? 183.114 150.566 129.906 1.00 34.32 274 LYS F O 1
ATOM 35316 N N . ILE F 1 275 ? 182.456 151.847 131.646 1.00 33.23 275 ILE F N 1
ATOM 35317 C CA . ILE F 1 275 ? 182.087 150.718 132.499 1.00 35.15 275 ILE F CA 1
ATOM 35318 C C . ILE F 1 275 ? 180.676 150.931 133.035 1.00 32.08 275 ILE F C 1
ATOM 35319 O O . ILE F 1 275 ? 180.330 152.053 133.432 1.00 35.16 275 ILE F O 1
ATOM 35335 N N . PRO F 1 276 ? 179.831 149.902 133.073 1.00 29.97 276 PRO F N 1
ATOM 35336 C CA . PRO F 1 276 ? 178.487 150.082 133.630 1.00 30.21 276 PRO F CA 1
ATOM 35337 C C . PRO F 1 276 ? 178.523 150.257 135.139 1.00 31.97 276 PRO F C 1
ATOM 35338 O O . PRO F 1 276 ? 179.435 149.790 135.825 1.00 35.21 276 PRO F O 1
ATOM 35349 N N . LEU F 1 277 ? 177.507 150.946 135.653 1.00 31.53 277 LEU F N 1
ATOM 35350 C CA . LEU F 1 277 ? 177.407 151.209 137.081 1.00 33.33 277 LEU F CA 1
ATOM 35351 C C . LEU F 1 277 ? 176.877 150.020 137.871 1.00 33.25 277 LEU F C 1
ATOM 35352 O O . LEU F 1 277 ? 177.039 149.993 139.094 1.00 37.30 277 LEU F O 1
ATOM 35368 N N . SER F 1 278 ? 176.263 149.039 137.214 1.00 36.25 278 SER F N 1
ATOM 35369 C CA . SER F 1 278 ? 175.653 147.909 137.902 1.00 35.30 278 SER F CA 1
ATOM 35370 C C . SER F 1 278 ? 176.641 146.793 138.219 1.00 36.49 278 SER F C 1
ATOM 35371 O O . SER F 1 278 ? 176.258 145.821 138.876 1.00 37.02 278 SER F O 1
ATOM 35379 N N . GLN F 1 279 ? 177.891 146.901 137.773 1.00 38.10 279 GLN F N 1
ATOM 35380 C CA . GLN F 1 279 ? 178.908 145.916 138.112 1.00 38.73 279 GLN F CA 1
ATOM 35381 C C . GLN F 1 279 ? 179.641 146.244 139.406 1.00 38.30 279 GLN F C 1
ATOM 35382 O O . GLN F 1 279 ? 180.457 145.434 139.859 1.00 40.21 279 GLN F O 1
ATOM 35396 N N . LEU F 1 280 ? 179.370 147.399 140.007 1.00 37.09 280 LEU F N 1
ATOM 35397 C CA . LEU F 1 280 ? 180.054 147.813 141.220 1.00 36.13 280 LEU F CA 1
ATOM 35398 C C . LEU F 1 280 ? 179.407 147.172 142.445 1.00 38.14 280 LEU F C 1
ATOM 35399 O O . LEU F 1 280 ? 178.319 146.593 142.381 1.00 37.53 280 LEU F O 1
ATOM 35415 N N . SER F 1 281 ? 180.096 147.282 143.577 1.00 37.59 281 SER F N 1
ATOM 35416 C CA . SER F 1 281 ? 179.576 146.747 144.825 1.00 36.79 281 SER F CA 1
ATOM 35417 C C . SER F 1 281 ? 178.344 147.527 145.267 1.00 36.30 281 SER F C 1
ATOM 35418 O O . SER F 1 281 ? 178.164 148.698 144.925 1.00 39.85 281 SER F O 1
ATOM 35426 N N . ASP F 1 282 ? 177.490 146.862 146.046 1.00 35.38 282 ASP F N 1
ATOM 35427 C CA . ASP F 1 282 ? 176.242 147.470 146.487 1.00 34.82 282 ASP F CA 1
ATOM 35428 C C . ASP F 1 282 ? 176.449 148.586 147.502 1.00 36.58 282 ASP F C 1
ATOM 35429 O O . ASP F 1 282 ? 175.489 149.298 147.814 1.00 36.09 282 ASP F O 1
ATOM 35438 N N . GLY F 1 283 ? 177.661 148.757 148.024 1.00 38.98 283 GLY F N 1
ATOM 35439 C CA . GLY F 1 283 ? 177.924 149.805 148.989 1.00 34.29 283 GLY F CA 1
ATOM 35440 C C . GLY F 1 283 ? 178.250 151.136 148.344 1.00 37.45 283 GLY F C 1
ATOM 35441 O O . GLY F 1 283 ? 177.703 152.172 148.732 1.00 39.64 283 GLY F O 1
ATOM 35445 N N . LEU F 1 284 ? 179.145 151.119 147.353 1.00 34.95 284 LEU F N 1
ATOM 35446 C CA . LEU F 1 284 ? 179.515 152.352 146.666 1.00 33.57 284 LEU F CA 1
ATOM 35447 C C . LEU F 1 284 ? 178.363 152.897 145.830 1.00 31.89 284 LEU F C 1
ATOM 35448 O O . LEU F 1 284 ? 178.235 154.118 145.665 1.00 36.00 284 LEU F O 1
ATOM 35464 N N . ARG F 1 285 ? 177.513 152.013 145.304 1.00 30.06 285 ARG F N 1
ATOM 35465 C CA . ARG F 1 285 ? 176.348 152.466 144.552 1.00 31.87 285 ARG F CA 1
ATOM 35466 C C . ARG F 1 285 ? 175.434 153.313 145.427 1.00 31.98 285 ARG F C 1
ATOM 35467 O O . ARG F 1 285 ? 174.926 154.352 144.989 1.00 34.76 285 ARG F O 1
ATOM 35488 N N . ASN F 1 286 ? 175.226 152.892 146.675 1.00 35.16 286 ASN F N 1
ATOM 35489 C CA . ASN F 1 286 ? 174.383 153.664 147.581 1.00 33.52 286 ASN F CA 1
ATOM 35490 C C . ASN F 1 286 ? 175.030 154.991 147.958 1.00 29.38 286 ASN F C 1
ATOM 35491 O O . ASN F 1 286 ? 174.324 155.984 148.155 1.00 31.45 286 ASN F O 1
ATOM 35502 N N . ALA F 1 287 ? 176.359 155.036 148.063 1.00 23.95 287 ALA F N 1
ATOM 35503 C CA . ALA F 1 287 ? 177.031 156.308 148.315 1.00 25.21 287 ALA F CA 1
ATOM 35504 C C . ALA F 1 287 ? 176.828 157.273 147.153 1.00 31.77 287 ALA F C 1
ATOM 35505 O O . ALA F 1 287 ? 176.550 158.466 147.356 1.00 36.76 287 ALA F O 1
ATOM 35512 N N . VAL F 1 288 ? 176.964 156.771 145.924 1.00 26.90 288 VAL F N 1
ATOM 35513 C CA . VAL F 1 288 ? 176.699 157.601 144.754 1.00 24.16 288 VAL F CA 1
ATOM 35514 C C . VAL F 1 288 ? 175.257 158.086 144.777 1.00 26.03 288 VAL F C 1
ATOM 35515 O O . VAL F 1 288 ? 174.973 159.252 144.480 1.00 32.23 288 VAL F O 1
ATOM 35528 N N . ALA F 1 289 ? 174.326 157.201 145.140 1.00 24.27 289 ALA F N 1
ATOM 35529 C CA . ALA F 1 289 ? 172.921 157.589 145.214 1.00 22.95 289 ALA F CA 1
ATOM 35530 C C . ALA F 1 289 ? 172.705 158.692 146.243 1.00 26.85 289 ALA F C 1
ATOM 35531 O O . ALA F 1 289 ? 171.945 159.634 146.002 1.00 29.67 289 ALA F O 1
ATOM 35538 N N . MET F 1 290 ? 173.360 158.585 147.399 1.00 30.88 290 MET F N 1
ATOM 35539 C CA . MET F 1 290 ? 173.220 159.599 148.441 1.00 29.27 290 MET F CA 1
ATOM 35540 C C . MET F 1 290 ? 173.705 160.959 147.952 1.00 26.38 290 MET F C 1
ATOM 35541 O O . MET F 1 290 ? 173.002 161.974 148.080 1.00 30.15 290 MET F O 1
ATOM 35555 N N . VAL F 1 291 ? 174.918 160.998 147.395 1.00 24.65 291 VAL F N 1
ATOM 35556 C CA . VAL F 1 291 ? 175.460 162.267 146.917 1.00 22.01 291 VAL F CA 1
ATOM 35557 C C . VAL F 1 291 ? 174.569 162.844 145.823 1.00 24.59 291 VAL F C 1
ATOM 35558 O O . VAL F 1 291 ? 174.284 164.051 145.799 1.00 27.00 291 VAL F O 1
ATOM 35571 N N . ALA F 1 292 ? 174.104 161.990 144.907 1.00 29.03 292 ALA F N 1
ATOM 35572 C CA . ALA F 1 292 ? 173.257 162.455 143.817 1.00 25.04 292 ALA F CA 1
ATOM 35573 C C . ALA F 1 292 ? 171.941 163.014 144.338 1.00 26.55 292 ALA F C 1
ATOM 35574 O O . ALA F 1 292 ? 171.444 164.021 143.825 1.00 31.47 292 ALA F O 1
ATOM 35581 N N . ASP F 1 293 ? 171.351 162.367 145.344 1.00 29.43 293 ASP F N 1
ATOM 35582 C CA . ASP F 1 293 ? 170.093 162.856 145.896 1.00 31.33 293 ASP F CA 1
ATOM 35583 C C . ASP F 1 293 ? 170.275 164.211 146.567 1.00 32.93 293 ASP F C 1
ATOM 35584 O O . ASP F 1 293 ? 169.439 165.111 146.404 1.00 32.41 293 ASP F O 1
ATOM 35593 N N . ILE F 1 294 ? 171.362 164.380 147.323 1.00 28.85 294 ILE F N 1
ATOM 35594 C CA . ILE F 1 294 ? 171.617 165.680 147.939 1.00 29.39 294 ILE F CA 1
ATOM 35595 C C . ILE F 1 294 ? 171.756 166.748 146.859 1.00 33.97 294 ILE F C 1
ATOM 35596 O O . ILE F 1 294 ? 171.166 167.836 146.949 1.00 33.93 294 ILE F O 1
ATOM 35612 N N . ALA F 1 295 ? 172.531 166.449 145.813 1.00 30.86 295 ALA F N 1
ATOM 35613 C CA . ALA F 1 295 ? 172.736 167.424 144.747 1.00 25.41 295 ALA F CA 1
ATOM 35614 C C . ALA F 1 295 ? 171.429 167.753 144.035 1.00 26.80 295 ALA F C 1
ATOM 35615 O O . ALA F 1 295 ? 171.183 168.910 143.676 1.00 32.09 295 ALA F O 1
ATOM 35622 N N . PHE F 1 296 ? 170.582 166.747 143.810 1.00 25.80 296 PHE F N 1
ATOM 35623 C CA . PHE F 1 296 ? 169.318 166.981 143.121 1.00 28.79 296 PHE F CA 1
ATOM 35624 C C . PHE F 1 296 ? 168.388 167.852 143.955 1.00 33.82 296 PHE F C 1
ATOM 35625 O O . PHE F 1 296 ? 167.719 168.746 143.421 1.00 34.24 296 PHE F O 1
ATOM 35642 N N . ARG F 1 297 ? 168.325 167.606 145.267 1.00 40.68 297 ARG F N 1
ATOM 35643 C CA . ARG F 1 297 ? 167.534 168.481 146.127 1.00 36.49 297 ARG F CA 1
ATOM 35644 C C . ARG F 1 297 ? 168.061 169.909 146.076 1.00 34.41 297 ARG F C 1
ATOM 35645 O O . ARG F 1 297 ? 167.282 170.866 145.967 1.00 35.97 297 ARG F O 1
ATOM 35666 N N . CYS F 1 298 ? 169.386 170.074 146.136 1.00 32.65 298 CYS F N 1
ATOM 35667 C CA . CYS F 1 298 ? 169.956 171.415 146.056 1.00 32.21 298 CYS F CA 1
ATOM 35668 C C . CYS F 1 298 ? 169.577 172.095 144.747 1.00 37.55 298 CYS F C 1
ATOM 35669 O O . CYS F 1 298 ? 169.234 173.283 144.731 1.00 38.32 298 CYS F O 1
ATOM 35677 N N . VAL F 1 299 ? 169.635 171.357 143.636 1.00 38.47 299 VAL F N 1
ATOM 35678 C CA . VAL F 1 299 ? 169.294 171.935 142.339 1.00 34.17 299 VAL F CA 1
ATOM 35679 C C . VAL F 1 299 ? 167.831 172.359 142.313 1.00 35.16 299 VAL F C 1
ATOM 35680 O O . VAL F 1 299 ? 167.495 173.448 141.832 1.00 39.80 299 VAL F O 1
ATOM 35693 N N . LYS F 1 300 ? 166.938 171.510 142.826 1.00 33.46 300 LYS F N 1
ATOM 35694 C CA . LYS F 1 300 ? 165.519 171.848 142.797 1.00 33.98 300 LYS F CA 1
ATOM 35695 C C . LYS F 1 300 ? 165.193 173.021 143.714 1.00 37.99 300 LYS F C 1
ATOM 35696 O O . LYS F 1 300 ? 164.230 173.752 143.458 1.00 39.83 300 LYS F O 1
ATOM 35715 N N . LEU F 1 301 ? 165.969 173.220 144.782 1.00 42.28 301 LEU F N 1
ATOM 35716 C CA . LEU F 1 301 ? 165.633 174.269 145.742 1.00 37.16 301 LEU F CA 1
ATOM 35717 C C . LEU F 1 301 ? 165.873 175.662 145.168 1.00 40.08 301 LEU F C 1
ATOM 35718 O O . LEU F 1 301 ? 165.020 176.548 145.297 1.00 42.58 301 LEU F O 1
ATOM 35734 N N . ASN F 1 302 ? 167.023 175.879 144.529 1.00 40.69 302 ASN F N 1
ATOM 35735 C CA . ASN F 1 302 ? 167.465 177.214 144.120 1.00 39.54 302 ASN F CA 1
ATOM 35736 C C . ASN F 1 302 ? 167.774 177.226 142.629 1.00 43.30 302 ASN F C 1
ATOM 35737 O O . ASN F 1 302 ? 168.939 177.128 142.220 1.00 42.82 302 ASN F O 1
ATOM 35748 N N . PRO F 1 303 ? 166.748 177.349 141.784 1.00 45.17 303 PRO F N 1
ATOM 35749 C CA . PRO F 1 303 ? 166.996 177.403 140.335 1.00 44.45 303 PRO F CA 1
ATOM 35750 C C . PRO F 1 303 ? 167.899 178.543 139.897 1.00 43.71 303 PRO F C 1
ATOM 35751 O O . PRO F 1 303 ? 168.646 178.375 138.929 1.00 42.49 303 PRO F O 1
ATOM 35762 N N . HIS F 1 304 ? 167.861 179.696 140.570 1.00 44.62 304 HIS F N 1
ATOM 35763 C CA . HIS F 1 304 ? 168.508 180.898 140.041 1.00 45.30 304 HIS F CA 1
ATOM 35764 C C . HIS F 1 304 ? 170.035 180.827 140.038 1.00 47.56 304 HIS F C 1
ATOM 35765 O O . HIS F 1 304 ? 170.674 181.822 139.680 1.00 45.97 304 HIS F O 1
ATOM 35779 N N . LEU F 1 305 ? 170.634 179.702 140.421 1.00 47.04 305 LEU F N 1
ATOM 35780 C CA . LEU F 1 305 ? 172.053 179.439 140.201 1.00 45.62 305 LEU F CA 1
ATOM 35781 C C . LEU F 1 305 ? 172.276 178.407 139.109 1.00 46.43 305 LEU F C 1
ATOM 35782 O O . LEU F 1 305 ? 173.209 178.530 138.313 1.00 45.94 305 LEU F O 1
ATOM 35798 N N . GLN F 1 306 ? 171.419 177.391 139.083 1.00 44.03 306 GLN F N 1
ATOM 35799 C CA . GLN F 1 306 ? 171.193 176.476 137.971 1.00 44.73 306 GLN F CA 1
ATOM 35800 C C . GLN F 1 306 ? 172.290 175.436 137.782 1.00 45.58 306 GLN F C 1
ATOM 35801 O O . GLN F 1 306 ? 172.016 174.351 137.261 1.00 49.68 306 GLN F O 1
ATOM 35815 N N . ASN F 1 307 ? 173.503 175.702 138.262 1.00 41.38 307 ASN F N 1
ATOM 35816 C CA . ASN F 1 307 ? 174.538 174.671 138.309 1.00 43.39 307 ASN F CA 1
ATOM 35817 C C . ASN F 1 307 ? 175.399 174.727 139.557 1.00 45.59 307 ASN F C 1
ATOM 35818 O O . ASN F 1 307 ? 175.984 173.702 139.923 1.00 44.95 307 ASN F O 1
ATOM 35829 N N . ASP F 1 308 ? 175.507 175.876 140.219 1.00 42.32 308 ASP F N 1
ATOM 35830 C CA . ASP F 1 308 ? 176.163 175.988 141.509 1.00 40.27 308 ASP F CA 1
ATOM 35831 C C . ASP F 1 308 ? 175.167 175.886 142.652 1.00 38.05 308 ASP F C 1
ATOM 35832 O O . ASP F 1 308 ? 175.516 176.182 143.798 1.00 41.15 308 ASP F O 1
ATOM 35841 N N . ALA F 1 309 ? 173.930 175.477 142.359 1.00 38.31 309 ALA F N 1
ATOM 35842 C CA . ALA F 1 309 ? 172.947 175.271 143.413 1.00 42.35 309 ALA F CA 1
ATOM 35843 C C . ALA F 1 309 ? 173.480 174.334 144.485 1.00 43.82 309 ALA F C 1
ATOM 35844 O O . ALA F 1 309 ? 173.170 174.502 145.670 1.00 47.28 309 ALA F O 1
ATOM 35851 N N . ALA F 1 310 ? 174.283 173.344 144.092 1.00 38.64 310 ALA F N 1
ATOM 35852 C CA . ALA F 1 310 ? 174.901 172.452 145.064 1.00 36.92 310 ALA F CA 1
ATOM 35853 C C . ALA F 1 310 ? 176.068 173.114 145.785 1.00 34.51 310 ALA F C 1
ATOM 35854 O O . ALA F 1 310 ? 176.300 172.832 146.965 1.00 36.41 310 ALA F O 1
ATOM 35861 N N . LEU F 1 311 ? 176.805 173.989 145.104 1.00 37.49 311 LEU F N 1
ATOM 35862 C CA . LEU F 1 311 ? 177.973 174.640 145.682 1.00 36.52 311 LEU F CA 1
ATOM 35863 C C . LEU F 1 311 ? 177.633 175.896 146.473 1.00 38.20 311 LEU F C 1
ATOM 35864 O O . LEU F 1 311 ? 178.534 176.487 147.077 1.00 37.54 311 LEU F O 1
ATOM 35880 N N . LYS F 1 312 ? 176.369 176.321 146.486 1.00 36.55 312 LYS F N 1
ATOM 35881 C CA . LYS F 1 312 ? 176.004 177.568 147.142 1.00 36.81 312 LYS F CA 1
ATOM 35882 C C . LYS F 1 312 ? 174.709 177.492 147.939 1.00 39.07 312 LYS F C 1
ATOM 35883 O O . LYS F 1 312 ? 174.292 178.515 148.491 1.00 39.75 312 LYS F O 1
ATOM 35902 N N . THR F 1 313 ? 174.062 176.334 148.022 1.00 36.08 313 THR F N 1
ATOM 35903 C CA . THR F 1 313 ? 172.935 176.185 148.927 1.00 34.58 313 THR F CA 1
ATOM 35904 C C . THR F 1 313 ? 173.433 176.109 150.366 1.00 37.56 313 THR F C 1
ATOM 35905 O O . THR F 1 313 ? 174.571 175.712 150.633 1.00 41.13 313 THR F O 1
ATOM 35916 N N . GLN F 1 314 ? 172.569 176.500 151.299 1.00 38.75 314 GLN F N 1
ATOM 35917 C CA . GLN F 1 314 ? 172.894 176.497 152.717 1.00 38.53 314 GLN F CA 1
ATOM 35918 C C . GLN F 1 314 ? 171.842 175.703 153.474 1.00 39.22 314 GLN F C 1
ATOM 35919 O O . GLN F 1 314 ? 170.682 175.630 153.064 1.00 38.74 314 GLN F O 1
ATOM 35933 N N . GLY F 1 315 ? 172.259 175.101 154.580 1.00 37.42 315 GLY F N 1
ATOM 35934 C CA . GLY F 1 315 ? 171.346 174.312 155.383 1.00 35.95 315 GLY F CA 1
ATOM 35935 C C . GLY F 1 315 ? 172.111 173.339 156.261 1.00 35.79 315 GLY F C 1
ATOM 35936 O O . GLY F 1 315 ? 173.318 173.472 156.455 1.00 34.95 315 GLY F O 1
ATOM 35940 N N . ILE F 1 316 ? 171.373 172.359 156.778 1.00 36.63 316 ILE F N 1
ATOM 35941 C CA . ILE F 1 316 ? 171.904 171.368 157.705 1.00 38.32 316 ILE F CA 1
ATOM 35942 C C . ILE F 1 316 ? 171.545 169.984 157.187 1.00 35.07 316 ILE F C 1
ATOM 35943 O O . ILE F 1 316 ? 170.397 169.740 156.800 1.00 35.19 316 ILE F O 1
ATOM 35959 N N . VAL F 1 317 ? 172.525 169.083 157.178 1.00 31.57 317 VAL F N 1
ATOM 35960 C CA . VAL F 1 317 ? 172.316 167.687 156.812 1.00 33.70 317 VAL F CA 1
ATOM 35961 C C . VAL F 1 317 ? 172.800 166.807 157.957 1.00 32.47 317 VAL F C 1
ATOM 35962 O O . VAL F 1 317 ? 173.938 166.952 158.424 1.00 30.49 317 VAL F O 1
ATOM 35975 N N . LEU F 1 318 ? 171.938 165.890 158.391 1.00 32.64 318 LEU F N 1
ATOM 35976 C CA . LEU F 1 318 ? 172.223 164.960 159.475 1.00 33.05 318 LEU F CA 1
ATOM 35977 C C . LEU F 1 318 ? 172.366 163.560 158.894 1.00 32.82 318 LEU F C 1
ATOM 35978 O O . LEU F 1 318 ? 171.481 163.100 158.165 1.00 32.24 318 LEU F O 1
ATOM 35994 N N . ILE F 1 319 ? 173.469 162.885 159.210 1.00 33.92 319 ILE F N 1
ATOM 35995 C CA . ILE F 1 319 ? 173.709 161.526 158.727 1.00 35.85 319 ILE F CA 1
ATOM 35996 C C . ILE F 1 319 ? 174.086 160.634 159.904 1.00 35.94 319 ILE F C 1
ATOM 35997 O O . ILE F 1 319 ? 175.045 160.923 160.632 1.00 34.85 319 ILE F O 1
ATOM 36013 N N . ASP F 1 320 ? 173.341 159.548 160.078 1.00 34.00 320 ASP F N 1
ATOM 36014 C CA . ASP F 1 320 ? 173.627 158.540 161.087 1.00 34.67 320 ASP F CA 1
ATOM 36015 C C . ASP F 1 320 ? 174.370 157.388 160.420 1.00 36.57 320 ASP F C 1
ATOM 36016 O O . ASP F 1 320 ? 173.880 156.816 159.441 1.00 36.99 320 ASP F O 1
ATOM 36025 N N . GLU F 1 321 ? 175.544 157.048 160.951 1.00 39.33 321 GLU F N 1
ATOM 36026 C CA . GLU F 1 321 ? 176.383 155.982 160.404 1.00 38.15 321 GLU F CA 1
ATOM 36027 C C . GLU F 1 321 ? 176.776 156.292 158.955 1.00 39.46 321 GLU F C 1
ATOM 36028 O O . GLU F 1 321 ? 176.399 155.605 158.005 1.00 42.88 321 GLU F O 1
ATOM 36040 N N . VAL F 1 322 ? 177.553 157.370 158.819 1.00 37.20 322 VAL F N 1
ATOM 36041 C CA . VAL F 1 322 ? 178.007 157.817 157.507 1.00 38.47 322 VAL F CA 1
ATOM 36042 C C . VAL F 1 322 ? 178.846 156.762 156.799 1.00 39.80 322 VAL F C 1
ATOM 36043 O O . VAL F 1 322 ? 178.969 156.796 155.570 1.00 38.66 322 VAL F O 1
ATOM 36056 N N . ASP F 1 323 ? 179.429 155.820 157.541 1.00 40.73 323 ASP F N 1
ATOM 36057 C CA . ASP F 1 323 ? 180.320 154.812 156.982 1.00 41.49 323 ASP F CA 1
ATOM 36058 C C . ASP F 1 323 ? 179.645 153.453 156.828 1.00 40.00 323 ASP F C 1
ATOM 36059 O O . ASP F 1 323 ? 180.335 152.433 156.729 1.00 41.74 323 ASP F O 1
ATOM 36068 N N . MET F 1 324 ? 178.317 153.416 156.809 1.00 38.97 324 MET F N 1
ATOM 36069 C CA . MET F 1 324 ? 177.603 152.148 156.751 1.00 38.11 324 MET F CA 1
ATOM 36070 C C . MET F 1 324 ? 177.796 151.485 155.391 1.00 38.94 324 MET F C 1
ATOM 36071 O O . MET F 1 324 ? 177.627 152.121 154.346 1.00 38.49 324 MET F O 1
ATOM 36085 N N . PHE F 1 325 ? 178.149 150.197 155.412 1.00 38.85 325 PHE F N 1
ATOM 36086 C CA . PHE F 1 325 ? 178.344 149.404 154.195 1.00 32.27 325 PHE F CA 1
ATOM 36087 C C . PHE F 1 325 ? 179.402 150.021 153.284 1.00 32.52 325 PHE F C 1
ATOM 36088 O O . PHE F 1 325 ? 179.234 150.081 152.064 1.00 36.71 325 PHE F O 1
ATOM 36105 N N . LEU F 1 326 ? 180.504 150.481 153.871 1.00 34.55 326 LEU F N 1
ATOM 36106 C CA . LEU F 1 326 ? 181.602 151.074 153.121 1.00 37.09 326 LEU F CA 1
ATOM 36107 C C . LEU F 1 326 ? 182.891 150.328 153.427 1.00 34.87 326 LEU F C 1
ATOM 36108 O O . LEU F 1 326 ? 183.184 150.035 154.591 1.00 37.56 326 LEU F O 1
ATOM 36124 N N . HIS F 1 327 ? 183.656 150.030 152.381 1.00 39.71 327 HIS F N 1
ATOM 36125 C CA . HIS F 1 327 ? 184.936 149.366 152.548 1.00 38.89 327 HIS F CA 1
ATOM 36126 C C . HIS F 1 327 ? 185.914 150.295 153.268 1.00 40.26 327 HIS F C 1
ATOM 36127 O O . HIS F 1 327 ? 185.813 151.519 153.154 1.00 42.83 327 HIS F O 1
ATOM 36141 N N . PRO F 1 328 ? 186.876 149.744 154.016 1.00 40.68 328 PRO F N 1
ATOM 36142 C CA . PRO F 1 328 ? 187.832 150.616 154.719 1.00 41.93 328 PRO F CA 1
ATOM 36143 C C . PRO F 1 328 ? 188.577 151.568 153.801 1.00 40.19 328 PRO F C 1
ATOM 36144 O O . PRO F 1 328 ? 189.107 152.577 154.282 1.00 43.29 328 PRO F O 1
ATOM 36155 N N . ALA F 1 329 ? 188.640 151.283 152.500 1.00 39.46 329 ALA F N 1
ATOM 36156 C CA . ALA F 1 329 ? 189.273 152.211 151.570 1.00 37.55 329 ALA F CA 1
ATOM 36157 C C . ALA F 1 329 ? 188.397 153.431 151.317 1.00 38.46 329 ALA F C 1
ATOM 36158 O O . ALA F 1 329 ? 188.903 154.556 151.242 1.00 42.20 329 ALA F O 1
ATOM 36165 N N . TRP F 1 330 ? 187.084 153.231 151.185 1.00 36.96 330 TRP F N 1
ATOM 36166 C CA . TRP F 1 330 ? 186.171 154.342 150.952 1.00 35.90 330 TRP F CA 1
ATOM 36167 C C . TRP F 1 330 ? 185.868 155.131 152.217 1.00 38.25 330 TRP F C 1
ATOM 36168 O O . TRP F 1 330 ? 185.415 156.276 152.122 1.00 39.78 330 TRP F O 1
ATOM 36189 N N . GLN F 1 331 ? 186.105 154.551 153.394 1.00 43.71 331 GLN F N 1
ATOM 36190 C CA . GLN F 1 331 ? 185.848 155.261 154.640 1.00 39.65 331 GLN F CA 1
ATOM 36191 C C . GLN F 1 331 ? 186.835 156.396 154.874 1.00 40.69 331 GLN F C 1
ATOM 36192 O O . GLN F 1 331 ? 186.602 157.230 155.754 1.00 39.45 331 GLN F O 1
ATOM 36206 N N . GLN F 1 332 ? 187.925 156.447 154.112 1.00 44.24 332 GLN F N 1
ATOM 36207 C CA . GLN F 1 332 ? 188.953 157.463 154.284 1.00 42.52 332 GLN F CA 1
ATOM 36208 C C . GLN F 1 332 ? 188.757 158.682 153.388 1.00 43.70 332 GLN F C 1
ATOM 36209 O O . GLN F 1 332 ? 189.553 159.622 153.472 1.00 46.03 332 GLN F O 1
ATOM 36223 N N . GLN F 1 333 ? 187.726 158.696 152.536 1.00 42.06 333 GLN F N 1
ATOM 36224 C CA . GLN F 1 333 ? 187.490 159.816 151.635 1.00 39.95 333 GLN F CA 1
ATOM 36225 C C . GLN F 1 333 ? 186.054 160.325 151.629 1.00 38.37 333 GLN F C 1
ATOM 36226 O O . GLN F 1 333 ? 185.753 161.251 150.868 1.00 41.74 333 GLN F O 1
ATOM 36240 N N . ILE F 1 334 ? 185.162 159.761 152.444 1.00 34.50 334 ILE F N 1
ATOM 36241 C CA . ILE F 1 334 ? 183.761 160.173 152.393 1.00 34.77 334 ILE F CA 1
ATOM 36242 C C . ILE F 1 334 ? 183.593 161.586 152.942 1.00 32.91 334 ILE F C 1
ATOM 36243 O O . ILE F 1 334 ? 182.880 162.413 152.358 1.00 36.21 334 ILE F O 1
ATOM 36259 N N . ILE F 1 335 ? 184.248 161.890 154.064 1.00 33.35 335 ILE F N 1
ATOM 36260 C CA . ILE F 1 335 ? 184.045 163.180 154.718 1.00 33.03 335 ILE F CA 1
ATOM 36261 C C . ILE F 1 335 ? 184.587 164.309 153.849 1.00 36.14 335 ILE F C 1
ATOM 36262 O O . ILE F 1 335 ? 183.922 165.331 153.641 1.00 36.58 335 ILE F O 1
ATOM 36278 N N . GLN F 1 336 ? 185.806 164.143 153.330 1.00 37.37 336 GLN F N 1
ATOM 36279 C CA . GLN F 1 336 ? 186.379 165.177 152.477 1.00 36.63 336 GLN F CA 1
ATOM 36280 C C . GLN F 1 336 ? 185.588 165.331 151.187 1.00 33.19 336 GLN F C 1
ATOM 36281 O O . GLN F 1 336 ? 185.459 166.444 150.670 1.00 34.45 336 GLN F O 1
ATOM 36295 N N . SER F 1 337 ? 185.052 164.233 150.652 1.00 33.33 337 SER F N 1
ATOM 36296 C CA . SER F 1 337 ? 184.226 164.324 149.453 1.00 31.57 337 SER F CA 1
ATOM 36297 C C . SER F 1 337 ? 182.960 165.127 149.724 1.00 32.11 337 SER F C 1
ATOM 36298 O O . SER F 1 337 ? 182.578 165.992 148.925 1.00 35.78 337 SER F O 1
ATOM 36306 N N . LEU F 1 338 ? 182.298 164.860 150.852 1.00 33.13 338 LEU F N 1
ATOM 36307 C CA . LEU F 1 338 ? 181.112 165.634 151.201 1.00 31.23 338 LEU F CA 1
ATOM 36308 C C . LEU F 1 338 ? 181.458 167.103 151.401 1.00 31.62 338 LEU F C 1
ATOM 36309 O O . LEU F 1 338 ? 180.688 167.989 151.015 1.00 33.40 338 LEU F O 1
ATOM 36325 N N . ARG F 1 339 ? 182.613 167.382 152.009 1.00 37.14 339 ARG F N 1
ATOM 36326 C CA . ARG F 1 339 ? 183.018 168.769 152.211 1.00 35.34 339 ARG F CA 1
ATOM 36327 C C . ARG F 1 339 ? 183.290 169.468 150.884 1.00 36.35 339 ARG F C 1
ATOM 36328 O O . ARG F 1 339 ? 182.921 170.634 150.704 1.00 39.25 339 ARG F O 1
ATOM 36349 N N . SER F 1 340 ? 183.934 168.774 149.945 1.00 33.55 340 SER F N 1
ATOM 36350 C CA . SER F 1 340 ? 184.282 169.375 148.665 1.00 31.00 340 SER F CA 1
ATOM 36351 C C . SER F 1 340 ? 183.083 169.540 147.743 1.00 31.28 340 SER F C 1
ATOM 36352 O O . SER F 1 340 ? 183.073 170.464 146.924 1.00 30.80 340 SER F O 1
ATOM 36360 N N . ALA F 1 341 ? 182.078 168.672 147.851 1.00 31.91 341 ALA F N 1
ATOM 36361 C CA . ALA F 1 341 ? 180.915 168.767 146.979 1.00 29.99 341 ALA F CA 1
ATOM 36362 C C . ALA F 1 341 ? 179.923 169.832 147.427 1.00 32.67 341 ALA F C 1
ATOM 36363 O O . ALA F 1 341 ? 179.240 170.422 146.581 1.00 35.20 341 ALA F O 1
ATOM 36370 N N . PHE F 1 342 ? 179.824 170.092 148.729 1.00 31.57 342 PHE F N 1
ATOM 36371 C CA . PHE F 1 342 ? 178.865 171.054 149.275 1.00 29.58 342 PHE F CA 1
ATOM 36372 C C . PHE F 1 342 ? 179.571 171.916 150.312 1.00 32.18 342 PHE F C 1
ATOM 36373 O O . PHE F 1 342 ? 179.462 171.682 151.521 1.00 33.81 342 PHE F O 1
ATOM 36390 N N . PRO F 1 343 ? 180.313 172.935 149.871 1.00 33.49 343 PRO F N 1
ATOM 36391 C CA . PRO F 1 343 ? 181.130 173.728 150.799 1.00 33.94 343 PRO F CA 1
ATOM 36392 C C . PRO F 1 343 ? 180.363 174.753 151.622 1.00 31.43 343 PRO F C 1
ATOM 36393 O O . PRO F 1 343 ? 180.998 175.524 152.346 1.00 32.01 343 PRO F O 1
ATOM 36404 N N . GLN F 1 344 ? 179.030 174.795 151.541 1.00 33.82 344 GLN F N 1
ATOM 36405 C CA . GLN F 1 344 ? 178.243 175.773 152.286 1.00 31.86 344 GLN F CA 1
ATOM 36406 C C . GLN F 1 344 ? 177.161 175.108 153.131 1.00 33.44 344 GLN F C 1
ATOM 36407 O O . GLN F 1 344 ? 176.199 175.772 153.527 1.00 33.57 344 GLN F O 1
ATOM 36421 N N . ILE F 1 345 ? 177.297 173.817 153.413 1.00 33.32 345 ILE F N 1
ATOM 36422 C CA . ILE F 1 345 ? 176.319 173.070 154.192 1.00 34.07 345 ILE F CA 1
ATOM 36423 C C . ILE F 1 345 ? 176.938 172.712 155.535 1.00 33.77 345 ILE F C 1
ATOM 36424 O O . ILE F 1 345 ? 178.157 172.544 155.654 1.00 32.02 345 ILE F O 1
ATOM 36440 N N . GLN F 1 346 ? 176.089 172.599 156.555 1.00 35.58 346 GLN F N 1
ATOM 36441 C CA . GLN F 1 346 ? 176.515 172.180 157.886 1.00 37.24 346 GLN F CA 1
ATOM 36442 C C . GLN F 1 346 ? 176.176 170.703 158.048 1.00 36.82 346 GLN F C 1
ATOM 36443 O O . GLN F 1 346 ? 174.999 170.327 158.089 1.00 36.08 346 GLN F O 1
ATOM 36457 N N . PHE F 1 347 ? 177.208 169.871 158.141 1.00 35.85 347 PHE F N 1
ATOM 36458 C CA . PHE F 1 347 ? 177.057 168.426 158.232 1.00 36.41 347 PHE F CA 1
ATOM 36459 C C . PHE F 1 347 ? 177.234 167.986 159.678 1.00 34.53 347 PHE F C 1
ATOM 36460 O O . PHE F 1 347 ? 178.218 168.358 160.326 1.00 34.54 347 PHE F O 1
ATOM 36477 N N . ILE F 1 348 ? 176.288 167.196 160.179 1.00 34.87 348 ILE F N 1
ATOM 36478 C CA . ILE F 1 348 ? 176.414 166.554 161.484 1.00 34.12 348 ILE F CA 1
ATOM 36479 C C . ILE F 1 348 ? 176.264 165.056 161.256 1.00 33.86 348 ILE F C 1
ATOM 36480 O O . ILE F 1 348 ? 175.204 164.589 160.819 1.00 34.40 348 ILE F O 1
ATOM 36496 N N . VAL F 1 349 ? 177.320 164.303 161.555 1.00 35.26 349 VAL F N 1
ATOM 36497 C CA . VAL F 1 349 ? 177.392 162.890 161.211 1.00 37.45 349 VAL F CA 1
ATOM 36498 C C . VAL F 1 349 ? 177.776 162.087 162.445 1.00 35.94 349 VAL F C 1
ATOM 36499 O O . VAL F 1 349 ? 178.417 162.597 163.369 1.00 35.06 349 VAL F O 1
ATOM 36512 N N . THR F 1 350 ? 177.373 160.818 162.455 1.00 40.59 350 THR F N 1
ATOM 36513 C CA . THR F 1 350 ? 177.715 159.894 163.531 1.00 40.44 350 THR F CA 1
ATOM 36514 C C . THR F 1 350 ? 178.479 158.701 162.977 1.00 38.86 350 THR F C 1
ATOM 36515 O O . THR F 1 350 ? 178.149 158.181 161.906 1.00 41.33 350 THR F O 1
ATOM 36526 N N . THR F 1 351 ? 179.502 158.270 163.712 1.00 40.14 351 THR F N 1
ATOM 36527 C CA . THR F 1 351 ? 180.304 157.125 163.307 1.00 41.72 351 THR F CA 1
ATOM 36528 C C . THR F 1 351 ? 181.009 156.551 164.527 1.00 43.36 351 THR F C 1
ATOM 36529 O O . THR F 1 351 ? 181.144 157.213 165.560 1.00 46.43 351 THR F O 1
ATOM 36540 N N . HIS F 1 352 ? 181.452 155.300 164.391 1.00 43.96 352 HIS F N 1
ATOM 36541 C CA . HIS F 1 352 ? 182.336 154.675 165.363 1.00 40.35 352 HIS F CA 1
ATOM 36542 C C . HIS F 1 352 ? 183.607 154.123 164.734 1.00 40.55 352 HIS F C 1
ATOM 36543 O O . HIS F 1 352 ? 184.448 153.579 165.458 1.00 40.02 352 HIS F O 1
ATOM 36557 N N . SER F 1 353 ? 183.774 154.245 163.422 1.00 38.28 353 SER F N 1
ATOM 36558 C CA . SER F 1 353 ? 184.944 153.682 162.768 1.00 40.37 353 SER F CA 1
ATOM 36559 C C . SER F 1 353 ? 186.180 154.529 163.069 1.00 41.35 353 SER F C 1
ATOM 36560 O O . SER F 1 353 ? 186.075 155.750 163.216 1.00 42.29 353 SER F O 1
ATOM 36568 N N . PRO F 1 354 ? 187.364 153.914 163.164 1.00 45.02 354 PRO F N 1
ATOM 36569 C CA . PRO F 1 354 ? 188.585 154.711 163.340 1.00 43.55 354 PRO F CA 1
ATOM 36570 C C . PRO F 1 354 ? 189.163 155.240 162.040 1.00 42.64 354 PRO F C 1
ATOM 36571 O O . PRO F 1 354 ? 189.976 156.173 162.083 1.00 45.45 354 PRO F O 1
ATOM 36582 N N . GLN F 1 355 ? 188.778 154.680 160.892 1.00 43.20 355 GLN F N 1
ATOM 36583 C CA . GLN F 1 355 ? 189.239 155.197 159.610 1.00 43.31 355 GLN F CA 1
ATOM 36584 C C . GLN F 1 355 ? 188.508 156.468 159.197 1.00 42.87 355 GLN F C 1
ATOM 36585 O O . GLN F 1 355 ? 189.047 157.244 158.401 1.00 43.19 355 GLN F O 1
ATOM 36599 N N . VAL F 1 356 ? 187.299 156.695 159.713 1.00 38.39 356 VAL F N 1
ATOM 36600 C CA . VAL F 1 356 ? 186.591 157.936 159.421 1.00 37.90 356 VAL F CA 1
ATOM 36601 C C . VAL F 1 356 ? 187.263 159.110 160.120 1.00 40.23 356 VAL F C 1
ATOM 36602 O O . VAL F 1 356 ? 187.451 160.179 159.528 1.00 40.78 356 VAL F O 1
ATOM 36615 N N . LEU F 1 357 ? 187.639 158.931 161.387 1.00 41.89 357 LEU F N 1
ATOM 36616 C CA . LEU F 1 357 ? 188.210 160.009 162.182 1.00 40.48 357 LEU F CA 1
ATOM 36617 C C . LEU F 1 357 ? 189.681 160.259 161.883 1.00 43.57 357 LEU F C 1
ATOM 36618 O O . LEU F 1 357 ? 190.232 161.253 162.366 1.00 46.92 357 LEU F O 1
ATOM 36634 N N . SER F 1 358 ? 190.326 159.393 161.108 1.00 45.92 358 SER F N 1
ATOM 36635 C CA . SER F 1 358 ? 191.738 159.555 160.789 1.00 46.46 358 SER F CA 1
ATOM 36636 C C . SER F 1 358 ? 191.992 160.639 159.750 1.00 44.54 358 SER F C 1
ATOM 36637 O O . SER F 1 358 ? 193.145 160.832 159.352 1.00 45.26 358 SER F O 1
ATOM 36645 N N . THR F 1 359 ? 190.955 161.353 159.307 1.00 43.28 359 THR F N 1
ATOM 36646 C CA . THR F 1 359 ? 191.095 162.342 158.249 1.00 44.70 359 THR F CA 1
ATOM 36647 C C . THR F 1 359 ? 190.497 163.699 158.596 1.00 44.97 359 THR F C 1
ATOM 36648 O O . THR F 1 359 ? 190.512 164.594 157.744 1.00 45.45 359 THR F O 1
ATOM 36659 N N . VAL F 1 360 ? 189.977 163.882 159.805 1.00 43.78 360 VAL F N 1
ATOM 36660 C CA . VAL F 1 360 ? 189.391 165.148 160.218 1.00 44.71 360 VAL F CA 1
ATOM 36661 C C . VAL F 1 360 ? 190.250 165.753 161.324 1.00 46.54 360 VAL F C 1
ATOM 36662 O O . VAL F 1 360 ? 191.170 165.124 161.846 1.00 45.69 360 VAL F O 1
ATOM 36675 N N . LYS F 1 361 ? 189.936 166.994 161.679 1.00 49.63 361 LYS F N 1
ATOM 36676 C CA . LYS F 1 361 ? 190.624 167.706 162.743 1.00 49.06 361 LYS F CA 1
ATOM 36677 C C . LYS F 1 361 ? 189.840 167.596 164.047 1.00 49.80 361 LYS F C 1
ATOM 36678 O O . LYS F 1 361 ? 188.634 167.337 164.059 1.00 49.12 361 LYS F O 1
ATOM 36697 N N . ARG F 1 362 ? 190.553 167.803 165.156 1.00 48.50 362 ARG F N 1
ATOM 36698 C CA . ARG F 1 362 ? 189.993 167.514 166.473 1.00 47.96 362 ARG F CA 1
ATOM 36699 C C . ARG F 1 362 ? 188.777 168.375 166.790 1.00 47.72 362 ARG F C 1
ATOM 36700 O O . ARG F 1 362 ? 187.851 167.910 167.463 1.00 47.64 362 ARG F O 1
ATOM 36721 N N . GLU F 1 363 ? 188.759 169.626 166.327 1.00 44.53 363 GLU F N 1
ATOM 36722 C CA . GLU F 1 363 ? 187.673 170.526 166.702 1.00 44.14 363 GLU F CA 1
ATOM 36723 C C . GLU F 1 363 ? 186.316 169.980 166.276 1.00 46.20 363 GLU F C 1
ATOM 36724 O O . GLU F 1 363 ? 185.304 170.256 166.930 1.00 44.84 363 GLU F O 1
ATOM 36736 N N . SER F 1 364 ? 186.272 169.207 165.189 1.00 45.15 364 SER F N 1
ATOM 36737 C CA . SER F 1 364 ? 185.013 168.627 164.737 1.00 43.38 364 SER F CA 1
ATOM 36738 C C . SER F 1 364 ? 184.589 167.431 165.582 1.00 42.59 364 SER F C 1
ATOM 36739 O O . SER F 1 364 ? 183.388 167.193 165.749 1.00 40.62 364 SER F O 1
ATOM 36747 N N . ILE F 1 365 ? 185.547 166.674 166.118 1.00 41.54 365 ILE F N 1
ATOM 36748 C CA . ILE F 1 365 ? 185.222 165.443 166.827 1.00 42.81 365 ILE F CA 1
ATOM 36749 C C . ILE F 1 365 ? 184.540 165.768 168.149 1.00 41.71 365 ILE F C 1
ATOM 36750 O O . ILE F 1 365 ? 184.886 166.744 168.829 1.00 42.64 365 ILE F O 1
ATOM 36766 N N . ARG F 1 366 ? 183.562 164.943 168.520 1.00 39.43 366 ARG F N 1
ATOM 36767 C CA . ARG F 1 366 ? 182.834 165.086 169.778 1.00 38.75 366 ARG F CA 1
ATOM 36768 C C . ARG F 1 366 ? 182.706 163.713 170.422 1.00 40.11 366 ARG F C 1
ATOM 36769 O O . ARG F 1 366 ? 181.958 162.861 169.932 1.00 40.64 366 ARG F O 1
ATOM 36790 N N . LEU F 1 367 ? 183.430 163.503 171.518 1.00 45.82 367 LEU F N 1
ATOM 36791 C CA . LEU F 1 367 ? 183.344 162.270 172.286 1.00 44.59 367 LEU F CA 1
ATOM 36792 C C . LEU F 1 367 ? 182.276 162.417 173.361 1.00 40.84 367 LEU F C 1
ATOM 36793 O O . LEU F 1 367 ? 182.288 163.387 174.128 1.00 44.01 367 LEU F O 1
ATOM 36809 N N . LEU F 1 368 ? 181.357 161.456 173.405 1.00 36.13 368 LEU F N 1
ATOM 36810 C CA . LEU F 1 368 ? 180.223 161.483 174.316 1.00 40.70 368 LEU F CA 1
ATOM 36811 C C . LEU F 1 368 ? 180.496 160.604 175.529 1.00 45.04 368 LEU F C 1
ATOM 36812 O O . LEU F 1 368 ? 181.032 159.499 175.405 1.00 44.76 368 LEU F O 1
ATOM 36828 N N . GLU F 1 369 ? 180.122 161.108 176.702 1.00 50.05 369 GLU F N 1
ATOM 36829 C CA . GLU F 1 369 ? 180.309 160.407 177.962 1.00 49.90 369 GLU F CA 1
ATOM 36830 C C . GLU F 1 369 ? 179.043 160.554 178.793 1.00 49.72 369 GLU F C 1
ATOM 36831 O O . GLU F 1 369 ? 178.244 161.470 178.584 1.00 52.39 369 GLU F O 1
ATOM 36843 N N . GLN F 1 370 ? 178.865 159.637 179.740 1.00 50.39 370 GLN F N 1
ATOM 36844 C CA . GLN F 1 370 ? 177.716 159.685 180.640 1.00 52.25 370 GLN F CA 1
ATOM 36845 C C . GLN F 1 370 ? 178.079 158.948 181.917 1.00 52.19 370 GLN F C 1
ATOM 36846 O O . GLN F 1 370 ? 178.474 157.779 181.865 1.00 51.89 370 GLN F O 1
ATOM 36860 N N . ASP F 1 371 ? 177.945 159.623 183.056 1.00 52.87 371 ASP F N 1
ATOM 36861 C CA . ASP F 1 371 ? 178.263 159.025 184.345 1.00 53.43 371 ASP F CA 1
ATOM 36862 C C . ASP F 1 371 ? 177.097 158.147 184.803 1.00 54.12 371 ASP F C 1
ATOM 36863 O O . ASP F 1 371 ? 176.177 157.839 184.039 1.00 52.67 371 ASP F O 1
ATOM 36872 N N . GLU F 1 372 ? 177.126 157.735 186.071 1.00 54.81 372 GLU F N 1
ATOM 36873 C CA . GLU F 1 372 ? 176.136 156.801 186.592 1.00 54.60 372 GLU F CA 1
ATOM 36874 C C . GLU F 1 372 ? 174.752 157.418 186.744 1.00 54.02 372 GLU F C 1
ATOM 36875 O O . GLU F 1 372 ? 173.793 156.681 186.997 1.00 52.98 372 GLU F O 1
ATOM 36887 N N . ASN F 1 373 ? 174.621 158.735 186.597 1.00 52.44 373 ASN F N 1
ATOM 36888 C CA . ASN F 1 373 ? 173.349 159.427 186.778 1.00 52.51 373 ASN F CA 1
ATOM 36889 C C . ASN F 1 373 ? 172.753 159.946 185.481 1.00 51.86 373 ASN F C 1
ATOM 36890 O O . ASN F 1 373 ? 171.531 159.926 185.319 1.00 50.65 373 ASN F O 1
ATOM 36901 N N . GLY F 1 374 ? 173.585 160.412 184.554 1.00 52.53 374 GLY F N 1
ATOM 36902 C CA . GLY F 1 374 ? 173.099 161.002 183.323 1.00 51.36 374 GLY F CA 1
ATOM 36903 C C . GLY F 1 374 ? 173.740 162.344 183.035 1.00 50.46 374 GLY F C 1
ATOM 36904 O O . GLY F 1 374 ? 173.299 163.071 182.140 1.00 48.79 374 GLY F O 1
ATOM 36908 N N . ASN F 1 375 ? 174.786 162.685 183.790 1.00 52.08 375 ASN F N 1
ATOM 36909 C CA . ASN F 1 375 ? 175.520 163.932 183.587 1.00 50.45 375 ASN F CA 1
ATOM 36910 C C . ASN F 1 375 ? 176.363 163.777 182.326 1.00 52.52 375 ASN F C 1
ATOM 36911 O O . ASN F 1 375 ? 177.576 163.559 182.364 1.00 52.69 375 ASN F O 1
ATOM 36922 N N . GLY F 1 376 ? 175.694 163.884 181.182 1.00 49.11 376 GLY F N 1
ATOM 36923 C CA . GLY F 1 376 ? 176.370 163.680 179.918 1.00 46.54 376 GLY F CA 1
ATOM 36924 C C . GLY F 1 376 ? 177.402 164.755 179.636 1.00 46.57 376 GLY F C 1
ATOM 36925 O O . GLY F 1 376 ? 177.251 165.918 180.009 1.00 45.11 376 GLY F O 1
ATOM 36929 N N . LYS F 1 377 ? 178.472 164.344 178.961 1.00 50.05 377 LYS F N 1
ATOM 36930 C CA . LYS F 1 377 ? 179.518 165.246 178.508 1.00 50.72 377 LYS F CA 1
ATOM 36931 C C . LYS F 1 377 ? 179.744 165.031 177.019 1.00 52.03 377 LYS F C 1
ATOM 36932 O O . LYS F 1 377 ? 179.586 163.921 176.508 1.00 51.53 377 LYS F O 1
ATOM 36951 N N . ALA F 1 378 ? 180.118 166.105 176.326 1.00 44.95 378 ALA F N 1
ATOM 36952 C CA . ALA F 1 378 ? 180.440 166.052 174.897 1.00 41.38 378 ALA F CA 1
ATOM 36953 C C . ALA F 1 378 ? 181.708 166.880 174.708 1.00 43.15 378 ALA F C 1
ATOM 36954 O O . ALA F 1 378 ? 181.645 168.097 174.519 1.00 46.19 378 ALA F O 1
ATOM 36961 N N . LEU F 1 379 ? 182.853 166.211 174.753 1.00 46.84 379 LEU F N 1
ATOM 36962 C CA . LEU F 1 379 ? 184.146 166.880 174.807 1.00 49.29 379 LEU F CA 1
ATOM 36963 C C . LEU F 1 379 ? 184.944 166.604 173.537 1.00 48.15 379 LEU F C 1
ATOM 36964 O O . LEU F 1 379 ? 184.473 165.953 172.603 1.00 50.38 379 LEU F O 1
ATOM 36980 N N . MET F 1 380 ? 186.174 167.121 173.510 1.00 45.92 380 MET F N 1
ATOM 36981 C CA . MET F 1 380 ? 187.084 166.957 172.391 1.00 45.81 380 MET F CA 1
ATOM 36982 C C . MET F 1 380 ? 188.236 166.030 172.770 1.00 49.61 380 MET F C 1
ATOM 36983 O O . MET F 1 380 ? 188.605 165.937 173.945 1.00 48.54 380 MET F O 1
ATOM 36997 N N . PRO F 1 381 ? 188.825 165.328 171.802 1.00 50.35 381 PRO F N 1
ATOM 36998 C CA . PRO F 1 381 ? 189.933 164.423 172.126 1.00 48.79 381 PRO F CA 1
ATOM 36999 C C . PRO F 1 381 ? 191.143 165.180 172.652 1.00 47.48 381 PRO F C 1
ATOM 37000 O O . PRO F 1 381 ? 191.399 166.327 172.279 1.00 47.82 381 PRO F O 1
ATOM 37011 N N . LEU F 1 382 ? 191.891 164.519 173.534 1.00 49.28 382 LEU F N 1
ATOM 37012 C CA . LEU F 1 382 ? 193.106 165.088 174.101 1.00 49.72 382 LEU F CA 1
ATOM 37013 C C . LEU F 1 382 ? 194.349 164.796 173.272 1.00 46.90 382 LEU F C 1
ATOM 37014 O O . LEU F 1 382 ? 195.423 165.313 173.598 1.00 45.95 382 LEU F O 1
ATOM 37030 N N . GLY F 1 383 ? 194.236 163.990 172.219 1.00 44.81 383 GLY F N 1
ATOM 37031 C CA . GLY F 1 383 ? 195.386 163.625 171.413 1.00 45.09 383 GLY F CA 1
ATOM 37032 C C . GLY F 1 383 ? 195.421 164.311 170.062 1.00 46.34 383 GLY F C 1
ATOM 37033 O O . GLY F 1 383 ? 195.513 165.540 169.982 1.00 44.25 383 GLY F O 1
ATOM 37037 N N . ALA F 1 384 ? 195.365 163.519 168.994 1.00 47.98 384 ALA F N 1
ATOM 37038 C CA . ALA F 1 384 ? 195.344 164.040 167.634 1.00 49.97 384 ALA F CA 1
ATOM 37039 C C . ALA F 1 384 ? 194.847 162.938 166.711 1.00 49.94 384 ALA F C 1
ATOM 37040 O O . ALA F 1 384 ? 195.036 161.749 166.981 1.00 50.66 384 ALA F O 1
ATOM 37047 N N . THR F 1 385 ? 194.200 163.348 165.619 1.00 49.32 385 THR F N 1
ATOM 37048 C CA . THR F 1 385 ? 193.583 162.391 164.708 1.00 49.10 385 THR F CA 1
ATOM 37049 C C . THR F 1 385 ? 193.962 162.640 163.252 1.00 49.15 385 THR F C 1
ATOM 37050 O O . THR F 1 385 ? 194.042 161.695 162.461 1.00 50.56 385 THR F O 1
ATOM 37061 N N . TYR F 1 386 ? 194.197 163.897 162.886 1.00 50.02 386 TYR F N 1
ATOM 37062 C CA . TYR F 1 386 ? 194.429 164.247 161.488 1.00 51.43 386 TYR F CA 1
ATOM 37063 C C . TYR F 1 386 ? 195.746 163.640 161.022 1.00 53.36 386 TYR F C 1
ATOM 37064 O O . TYR F 1 386 ? 196.821 164.030 161.490 1.00 53.20 386 TYR F O 1
ATOM 37082 N N . GLY F 1 387 ? 195.667 162.684 160.097 1.00 47.99 387 GLY F N 1
ATOM 37083 C CA . GLY F 1 387 ? 196.842 162.024 159.572 1.00 46.46 387 GLY F CA 1
ATOM 37084 C C . GLY F 1 387 ? 197.358 160.876 160.409 1.00 49.02 387 GLY F C 1
ATOM 37085 O O . GLY F 1 387 ? 198.342 160.238 160.013 1.00 50.29 387 GLY F O 1
ATOM 37089 N N . GLU F 1 388 ? 196.735 160.592 161.549 1.00 53.46 388 GLU F N 1
ATOM 37090 C CA . GLU F 1 388 ? 197.206 159.533 162.421 1.00 52.13 388 GLU F CA 1
ATOM 37091 C C . GLU F 1 388 ? 196.871 158.163 161.834 1.00 53.43 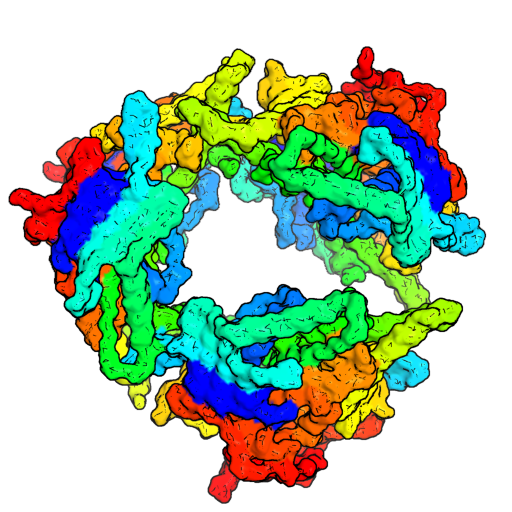388 GLU F C 1
ATOM 37092 O O . GLU F 1 388 ? 195.995 158.042 160.974 1.00 53.98 388 GLU F O 1
ATOM 37104 N N . PRO F 1 389 ? 197.557 157.115 162.280 1.00 54.07 389 PRO F N 1
ATOM 37105 C CA . PRO F 1 389 ? 197.193 155.758 161.864 1.00 52.99 389 PRO F CA 1
ATOM 37106 C C . PRO F 1 389 ? 195.955 155.269 162.606 1.00 52.23 389 PRO F C 1
ATOM 37107 O O . PRO F 1 389 ? 195.501 155.860 163.586 1.00 49.99 389 PRO F O 1
ATOM 37118 N N . SER F 1 390 ? 195.407 154.159 162.107 1.00 51.26 390 SER F N 1
ATOM 37119 C CA . SER F 1 390 ? 194.177 153.619 162.678 1.00 50.85 390 SER F CA 1
ATOM 37120 C C . SER F 1 390 ? 194.382 153.157 164.116 1.00 52.02 390 SER F C 1
ATOM 37121 O O . SER F 1 390 ? 193.512 153.367 164.968 1.00 51.91 390 SER F O 1
ATOM 37129 N N . ASN F 1 391 ? 195.516 152.513 164.404 1.00 50.34 391 ASN F N 1
ATOM 37130 C CA . ASN F 1 391 ? 195.741 151.977 165.744 1.00 48.82 391 ASN F CA 1
ATOM 37131 C C . ASN F 1 391 ? 195.801 153.086 166.785 1.00 50.01 391 ASN F C 1
ATOM 37132 O O . ASN F 1 391 ? 195.231 152.958 167.877 1.00 50.69 391 ASN F O 1
ATOM 37143 N N . ASP F 1 392 ? 196.507 154.176 166.475 1.00 51.18 392 ASP F N 1
ATOM 37144 C CA . ASP F 1 392 ? 196.599 155.282 167.419 1.00 52.15 392 ASP F CA 1
ATOM 37145 C C . ASP F 1 392 ? 195.231 155.898 167.668 1.00 51.27 392 ASP F C 1
ATOM 37146 O O . ASP F 1 392 ? 194.880 156.204 168.812 1.00 51.02 392 ASP F O 1
ATOM 37155 N N . VAL F 1 393 ? 194.445 156.091 166.608 1.00 49.58 393 VAL F N 1
ATOM 37156 C CA . VAL F 1 393 ? 193.097 156.622 166.781 1.00 50.78 393 VAL F CA 1
ATOM 37157 C C . VAL F 1 393 ? 192.288 155.701 167.682 1.00 50.46 393 VAL F C 1
ATOM 37158 O O . VAL F 1 393 ? 191.704 156.135 168.681 1.00 49.41 393 VAL F O 1
ATOM 37171 N N . LEU F 1 394 ? 192.273 154.406 167.362 1.00 50.20 394 LEU F N 1
ATOM 37172 C CA . LEU F 1 394 ? 191.567 153.442 168.198 1.00 49.10 394 LEU F CA 1
ATOM 37173 C C . LEU F 1 394 ? 191.949 153.612 169.661 1.00 50.86 394 LEU F C 1
ATOM 37174 O O . LEU F 1 394 ? 191.106 153.938 170.505 1.00 51.03 394 LEU F O 1
ATOM 37190 N N . GLN F 1 395 ? 193.234 153.436 169.971 1.00 52.31 395 GLN F N 1
ATOM 37191 C CA . GLN F 1 395 ? 193.657 153.403 171.366 1.00 50.61 395 GLN F CA 1
ATOM 37192 C C . GLN F 1 395 ? 193.375 154.729 172.066 1.00 50.94 395 GLN F C 1
ATOM 37193 O O . GLN F 1 395 ? 192.778 154.752 173.149 1.00 52.45 395 GLN F O 1
ATOM 37207 N N . SER F 1 396 ? 193.791 155.847 171.466 1.00 46.73 396 SER F N 1
ATOM 37208 C CA . SER F 1 396 ? 193.687 157.132 172.149 1.00 47.58 396 SER F CA 1
ATOM 37209 C C . SER F 1 396 ? 192.236 157.576 172.290 1.00 50.11 396 SER F C 1
ATOM 37210 O O . SER F 1 396 ? 191.799 157.959 173.383 1.00 49.11 396 SER F O 1
ATOM 37218 N N . VAL F 1 397 ? 191.468 157.536 171.199 1.00 50.29 397 VAL F N 1
ATOM 37219 C CA . VAL F 1 397 ? 190.123 158.098 171.218 1.00 49.91 397 VAL F CA 1
ATOM 37220 C C . VAL F 1 397 ? 189.152 157.144 171.902 1.00 51.27 397 VAL F C 1
ATOM 37221 O O . VAL F 1 397 ? 188.398 157.539 172.799 1.00 49.80 397 VAL F O 1
ATOM 37234 N N . MET F 1 398 ? 189.152 155.875 171.491 1.00 53.22 398 MET F N 1
ATOM 37235 C CA . MET F 1 398 ? 188.143 154.926 171.936 1.00 54.27 398 MET F CA 1
ATOM 37236 C C . MET F 1 398 ? 188.619 154.025 173.068 1.00 55.25 398 MET F C 1
ATOM 37237 O O . MET F 1 398 ? 187.814 153.256 173.603 1.00 51.73 398 MET F O 1
ATOM 37251 N N . GLY F 1 399 ? 189.893 154.101 173.446 1.00 52.56 399 GLY F N 1
ATOM 37252 C CA . GLY F 1 399 ? 190.396 153.270 174.526 1.00 49.88 399 GLY F CA 1
ATOM 37253 C C . GLY F 1 399 ? 190.276 151.788 174.258 1.00 49.54 399 GLY F C 1
ATOM 37254 O O . GLY F 1 399 ? 190.036 151.013 175.189 1.00 52.17 399 GLY F O 1
ATOM 37258 N N . VAL F 1 400 ? 190.437 151.372 173.005 1.00 49.34 400 VAL F N 1
ATOM 37259 C CA . VAL F 1 400 ? 190.320 149.974 172.607 1.00 48.69 400 VAL F CA 1
ATOM 37260 C C . VAL F 1 400 ? 191.678 149.520 172.092 1.00 48.31 400 VAL F C 1
ATOM 37261 O O . VAL F 1 400 ? 192.190 150.064 171.105 1.00 47.07 400 VAL F O 1
ATOM 37274 N N . ASP F 1 401 ? 192.258 148.527 172.755 1.00 49.86 401 ASP F N 1
ATOM 37275 C CA . ASP F 1 401 ? 193.563 148.032 172.349 1.00 48.44 401 ASP F CA 1
ATOM 37276 C C . ASP F 1 401 ? 193.467 147.391 170.966 1.00 50.40 401 ASP F C 1
ATOM 37277 O O . ASP F 1 401 ? 192.532 146.626 170.701 1.00 48.43 401 ASP F O 1
ATOM 37286 N N . PRO F 1 402 ? 194.409 147.674 170.058 1.00 51.33 402 PRO F N 1
ATOM 37287 C CA . PRO F 1 402 ? 194.388 147.006 168.748 1.00 49.08 402 PRO F CA 1
ATOM 37288 C C . PRO F 1 402 ? 194.763 145.534 168.801 1.00 49.31 402 PRO F C 1
ATOM 37289 O O . PRO F 1 402 ? 194.683 144.857 167.770 1.00 50.30 402 PRO F O 1
ATOM 37300 N N . GLN F 1 403 ? 195.164 145.018 169.963 1.00 50.56 403 GLN F N 1
ATOM 37301 C CA . GLN F 1 403 ? 195.517 143.614 170.107 1.00 49.64 403 GLN F CA 1
ATOM 37302 C C . GLN F 1 403 ? 194.301 142.840 170.588 1.00 50.00 403 GLN F C 1
ATOM 37303 O O . GLN F 1 403 ? 193.831 143.094 171.708 1.00 50.07 403 GLN F O 1
ATOM 37317 N N . PRO F 1 404 ? 193.754 141.906 169.807 1.00 48.02 404 PRO F N 1
ATOM 37318 C CA . PRO F 1 404 ? 192.612 141.128 170.300 1.00 47.18 404 PRO F CA 1
ATOM 37319 C C . PRO F 1 404 ? 192.993 140.290 171.511 1.00 47.41 404 PRO F C 1
ATOM 37320 O O . PRO F 1 404 ? 194.117 139.798 171.627 1.00 47.19 404 PRO F O 1
ATOM 37331 N N . ALA F 1 405 ? 192.032 140.132 172.422 1.00 40.35 405 ALA F N 1
ATOM 37332 C CA . ALA F 1 405 ? 192.233 139.342 173.637 1.00 40.24 405 ALA F CA 1
ATOM 37333 C C . ALA F 1 405 ? 191.855 137.894 173.337 1.00 40.97 405 ALA F C 1
ATOM 37334 O O . ALA F 1 405 ? 190.781 137.404 173.692 1.00 41.52 405 ALA F O 1
ATOM 37341 N N . VAL F 1 406 ? 192.768 137.200 172.666 1.00 44.30 406 VAL F N 1
ATOM 37342 C CA . VAL F 1 406 ? 192.544 135.812 172.282 1.00 47.04 406 VAL F CA 1
ATOM 37343 C C . VAL F 1 406 ? 192.846 134.890 173.457 1.00 46.37 406 VAL F C 1
ATOM 37344 O O . VAL F 1 406 ? 193.867 135.034 174.128 1.00 47.33 406 VAL F O 1
#

InterPro domains:
  IPR027417 P-loop containing nucleoside triphosphate hydrolase [G3DSA:3.40.50.300] (1-378)
  IPR027417 P-loop containing nucleoside triphosphate hydrolase [SSF52540] (1-360)
  IPR038729 Rad50/SbcC-type AAA domain [PF13476] (5-245)

Radius of gyration: 44.25 Å; Cα contacts (8 Å, |Δi|>4): 4368; chains: 6; bounding box: 119×96×118 Å

Sequence (2338 aa):
MRIDKLSLLNFRCFKQLDITFDEHITILVAPNGAGKTTVLDAVRLALFPFIRGFDASLYVKDKSLAIRTEDLRLIYRQEALNMEMSSPAKITATGEWASGKTATWMLDKRGEQPPHEDKMAAQLTRWGEQLQKRVREEHSLQQVELPLMLYLGTARLWYQERYRLDNSAFSRLSGYDDCLSATSNYKQFEQWYSWLWLSYREHQITQLESPSAKLKEGVRVQRMKEAIQAIQQAINCLTQQVTGWHDLEYSASHNQQLVMSHPQYGKIPLSQLSDGLRNAVAMVADIAFRCVKLNPHLQNDAALKTQGIVLIDEVDMFLHPAWQQQIIQSLRSAFPQIQFIVTTHSPQVLSTVKRESIRLLEQDENGNGKALMPLMRIDKLSLLNFRCFKQLDITFDEHITILVAPNGAGKTTVLDAVRLALFPFIRGFDASLYVKDKSLAIRTEDLRLIYRQEALNMEMSSPAKITATGEWASGKTATWMLDKRGEQPPHEDKMAAQLTRWGEQLQKRVREEHSLQQVELPLMLYLGTARLWYQERYERLDNSAFSRLSGYDDCLSATSNYKQFEQWYSWLWLSYREHQITQLESPSEGVRVQRMKEAIQAIQQAINCLTQQVTGWHDLEYSASHNQQLVMSHPQYGKIPLSQLSDGLRNAVAMVADIAFRCVKLNPHLQNDAALKTQGIVLIDEVDMFLHPAWQQQIIQSLRSAFPQIQFIVTTHSPQVLSTVKRESIRLLEQDENGNGKALMPLMRIDKLSLLNFRCFKQLDITFDEHITILVAPNGAGKTTVLDAVRLALFPFIRGFDASLYVKDKSLAIRTEDLRLIYRQEALNMEMSSPAKITATGEWASGKTATWMLDKRGEQPPHEDKMAAQLTRWGEQLQKRVREEHSLQQVELPLMLYLGTARLWYQEQRLDNSAFSRLSGYDDCLSATSNYKQFEQWYSWLWLSYREHQITQLESPSAKLKEGVRVQRMKEAIQAIQQAINCLTQQVTGWHDLEYSASHNQQLVMSHPQYGKIPLSQLSDGLRNAVAMVADIAFRCVKLNPHLQNDAALKTQGIVLIDEVDMFLHPAWQQQIIQSLRSAFPQIQFIVTTHSPQVLSTVKRESIRLLEQDENGNGKALMPLGATYGEPSNDVLQSVMGVDPQPAVKEKADMRIDKLSLLNFRCFKQLDITFDEHITILVAPNGAGKTTVLDAVRLALFPFIRGFDASLYVKDKSLAIRTEDLRLIYRQEALNMEMSSPAKITATGEWASGKTATWMLDKRGEQPPHEDKMAAQLTRWGEQLQKRVREEHSLQQVELPLMLYLGTARLWYQRLDNSAFSRLSGYDDCLSATSNYKQFEQWYSWLWLSYREHQITQLESPSAKLKGVRVQRMKEAIQAIQQAINCLTQQVTGWHDLEYSASHNQQLVMSHPQYGKIPLSQLSDGLRNAVAMVADIAFRCVKLNPHLQNDAALKTQGIVLIDEVDMFLHPAWQQQIIQSLRSAFPQIQFIVTTHSPQVLSTVKRESIRLLEQDENGNGKALMPLGATYGEPSNDVLQSVMGVDPQPMRIDKLSLLNFRCFKQLDITFDEHITILVAPNGAGKTTVLDAVRLALFPFIRGFDASLYVKDKSLAIRTEDLRLIYRQEALNMEMSSPAKITATGEWASGKTATWMLDKRGEQPPHEDKMAAQLTRWGEQLQKRVREEHSLQQVELPLMLYLGTARLWYQEQRLDNSAFSRLSGYDDCLSATSNYKQFEQWYSWLWLSYREHQITQLESPSAKLKEGVRVQRMKEAIQAIQQAINCLTQQVTGWHDLEYSASHNQQLVMSHPQYGKIPLSQLSDGLRNAVAMVADIAFRCVKLNPHLQNDAALKTQGIVLIDEVDMFLHPAWQQQIIQSLRSAFPQIQFIVTTHSPQVLSTVKRESIRLLEQDENGNGKALMPLGATYGEPSNDVLQSVMGVDPQPAVKMRIDKLSLLNFRCFKQLDITFDEHITILVAPNGAGKTTVLDAVRLALFPFIRGFDASLYVKDKSLAIRTEDLRLIYRQEALNMEMSSPAKITATGEWASGKTATWMLDKRGEQPPHEDKMAAQLTRWGEQLQKRVREEHSLQQVELPLMLYLGTARLWYQRLDNSAFSRLSGYDDCLSATSNYKQFEQWYSWLWLSYREHQITQLESPSAKLKEGVRVQRMKEAIQAIQQAINCLTQQVTGWHDLEYSASHNQQLVMSHPQYGKIPLSQLSDGLRNAVAMVADIAFRCVKLNPHLQNDAALKTQGIVLIDEVDMFLHPAWQQQIIQSLRSAFPQIQFIVTTHSPQVLSTVKRESIRLLEQDENGNGKALMPLGATYGEPSNDVLQSVMGVDPQPAV

Foldseek 3Di:
DDWFKKWKDQFELFNIEIDGADQAFFEEADDPPQQQVVVVLLVLLLPVLLLVLDPLCVPDPFPSSADALNGGYWDADPVVRDIDTDDKIKMKTWDADDVPRTDIWMKIDGHHDGIDTDDVSVVSSVVSNVLVVVQPDPPDDDDRADAQAAEAEPQQADDQPPDPDDPCLQALSCLSNCRSHSHHDQVSLFVVQLVLQVVLVVVVVCCVPDVPPCDVVVVVNLLSVLLLVLLQVQLCLQDCPPPNKGDWHFDVVVVGATWIQHDVDGIGGLSPDDRVSNSSSSVRSSLSNSLCSNHSVVSNCSQADHEYEYEEEAQCPPHDLVSLLCRVVSSCVRRVHYHYYYYHHDVSNVPDDDQVNYWYWDADPVNHIYTDGDD/DDWFKKWKDQWAQFNIEIDGADQAFFEEADDPPQQQVVVVLLVQLLVVLLVVLDPLCVPDPFPSSADALNGGYWDQDPVVRDTDTDDKIKMKIWDADDVPRTDIWMKIDGHHDGIDTDDVSNVSSVVSNVLVVVQPDPPDDDDRADAQAAEAEPQQADDAPPVPCDDPCLQALSCLSNCRSHSHHDQVSLVNVQLVLQVVLVVCVVCCPPDPPNVVVNLLSVLLQVLLQVQLQLQDCPPPQWGGWHFDVVVVGAIWTQHDVDGIGGLSPDDRVSNSSSSVRNSLSNSLCSNHSVVSHCSQADHEYEYEEEAQCPPHDLVSLLCRVVSSCVSRVHYHYYYYHHDVSNCPPPDQVNYWYWDADPVNHIYTDGDD/DWFAKKWKDQFQQFNIEIDGADQAFFAEEELDDDVVVRVLLLVQLLCVLLLLLDCLCVLPPDPRSHDDLNRGDWDDDPPDPDIDTDDKIKMWTWTDPPVPRTDIWMKIDGHHDGIDTDDVSNVSSVVSNVLLVQLQDDPDDDDDFDAAAAEEAPQQPPVPVADCDRHNPLQSVLSHCRSPHHHDVVVLLVNQLCLQVVLVVLVVVCVVCVVPVPPSVVVNVLSVQLLVLLQVLLCLQCCVPPNKGRWDFDVVVVRAIWIQHPPPGIDGPVPDAPQSVVSSSVSSSLSSSLCSNCSVVSNCSQAPHEYEYEEEAQQPRHDLVSLLRRVVSSCVRRVHYHYYYYHDALSNQLQDWQVSYWYWDADPVRHIYTDTQPDTRHNDDSQVCCCRPNNDHPPDPDPVPVD/DWFFKKWWQFWAQFNTDIDGADQAFFEEAEAPPFQQVVVVLLVQLVPVLLVVQDPCPVLDPDDPSHQDQNRTYWADDVVVVGTDGDDKIKMKTWTADDVGRTDIWMWIHDHHDGTDTGCVSVVSSVVSNVLLVVLQDDPDPDFRADAQAAEDEPCQADDDDQDSHSVLLCCLSRCRHPHHQAQPVLFVVQLVLQVVLVVVVVVCVVPVPCPPPPPDNLLSVLLLLLLQVLLCLQPCPVAPWGRWHFDPVVVRAIWTQGPPPGIDGPVVDDRLVSSLSRVSSSLSNSQSSNGCVVSRCSQADHEYEYEEEAQCPPHDLVSLQRSVVSSCVSRVHYHYYYYHNALNNQLADFQVSYWYWDADDVRHIDTDTFPDTRHNDDSQCSCCRPVVHHPDD/DWFAKKWKDQWQQFNIEIDGADQAFFAEEEQDDDDLVRVLLLVQLLCQLLLCLLVQHCVVPPVSSHDDLNGGHKDDDPPDPDIDTDDKIKMWTWTDPDPPDIDIWMKIDGRHDGIDTDDVSVVSSVVSNVVLVVLQDPPDDDDDFDAAAAEEAPQQPVDAVADCDRHNPLQSVLSHCRSPHHHDHVVLQVNQLVLQVCLVVLVVVCVVDVPCCVVSVVVSLLSVQLLVLLQVLLCLQCPVVPNKGDWDFDVVVVGAIWIQHPPPGIDGPVPDAPQSVLSSSVSSSLRSSLCSNCCVVSHQSQAPHEYEYEEEAQQPRHDLVSLLRRVVSSCVRRVHYHYYYYHDALSNQLCDWQVNYWYWDADPVRHIYTDTFPDTRHNDDSQCCCCRPNNDHPPDPDD/DWFAKKWWAQWAQFNIEIDGADQAFFEEAEDPPFQDVVVVLLVLLVPLLLVCAQVQNVVDDDPSNFDDQNGGYWDADVPVRDIHRDDKTKIKTWDADDDPRTAIFIWMDGHHRGIDTDVSSVVSNVVSVVLLVVLQDDDDPDFRADAQAAEQEPPQADDAALASHSVLLSCLSPCRSPHHWYQPVLFVVQLNLQVVQVVVVVVCVVCVVCPPVDDRRNLLSVQLLLQLQLLLCLQPCPLAPWGRFHADPVVVRATWTQGPPPGIDGPVVDDRQVSRLSRVSSSLSNSLCSNGVVVSRCSQQDHEYEYEEEAQCPSHDLSSLQCSVVSSCVSRVHYHYYYYHHALNNQLADWFVSYWYWDADPGNNIYTDTFPDTRHNDDSQCSCCRVVVDHPDDPD

B-factor: mean 32.88, std 15.79, range [0.01, 66.25]

Secondary structure (P-SEA, 3-state):
ccccbbbbcccccccbbbbbbcccbbbbbbcccccaaaaaaaaaaaacccccccccccccccccccccccccbbbbbccccccccccbbbbbbbbcccccccccccccccccccccccaaaaaaaaaaaaaaaaaacccccbbbbbbbbbbbcccccccccccccccccccccccccccccccccaaaaaaaaaaaaaaaaaaaaaaacccccccaaaaaaaaaaaaaaaaaaaaaccccccccccbbbbbcccccccccccccccccccccccaaaaaaaaaaaaaaaaaaaacccccccccccbbbbbbbccccccccaaaaacaaaaaaaacccbbbbbbbcccccccccccccbbbbbbcccccccccccc/ccccbbbbcccccccbbbbbbcccbbbbbbcccccaaaaaaaaaaaacccccccccccccccccccccccccbbbbcccccccccccbbbbbbbbcccccccccccccccccccccccaaaaaaaaaaaaaaaaaacccccbbbbbbbbbbbccccccccccccccccccccccccccccccccccaaaaaaaaaaaaaaaaaaaaaaacccccaaaaaaaaaaaaaaaaaaaacccccccccbbbbbcccccccccccccccccccccccaaaaaaaaaaaaaaaaaaaacccccccccccbbbbbbbccccccccaaaaacaaaaaaaacccbbbbbbbcccccccccccccbbbbbcccccbbbbbccc/ccccbbbbccccccccbbbbbcccbbbbbbcccaaaaaaaaaaaaaaccccccccccccccccccccccccbbbbbbccccbbbbbcbbbbbbbbcccccccccccccccccccccccaaaaaaaaaaaaaaaaaacccccbbbbbbbbbbbcccccccccccccccccccccccccccccccaaaaaaaaaaaaaaaaaaaaaaaaacccccccaaaaaaaaaaaaaaaaaaaaacccccccccccccccccccccccccccccccccccccaaaaaaaaaaaaaaaaaaaacccccccccccbbbbbbbccccccccaaaaacaaaaaaaacccbbbbbccccaaaaaacccccbbbbbbcccbbbbbbcccccccccccccccccccccccccccccccc/ccccbbbbcccccccbbbbbbcccbbbbbccccccaaaaaaaaaaaacccccccccccccccccccccccccbbbbcccccbbbbccbbbbbbbbbccccccccccccccccccccccaaaaaaaaaaaaaaaaaacccccbbbbbbbbbbbcccccccccccccccccccccccccccccccaaaaaaaaaaaaaaaaaaaaaaaccccccccaaaaaaaaaaaaaaaaaaacccccccccbbbbbcccccccbbbbccccccccccccaaaaaaaaaaaaaaaaaaaccccccccccccbbbbbbbccccccccccccccaaaaaaaacccbbbbbbbcccccccccccccbbbbbbcccbbbbbbbbccccccccaaaaacccccccccc/ccccbbbbccccccccbbbbbcccbbbbbbcccccaaaaaaaaaaaaaaaaaaccccccccccccccccccbbbbbbccccbbbbbcbbbbbbbbcccccccccccccccccccccccaaaaaaaaaaaaaaaaaacccccbbbbbbbbbbbccccccccccccccccccccccccccccccccaaaaaaaaaaaaaaaaaaaaaaaccccaaaaaaaaaaaaaaaaaaaaaaaaacccccccccccccccccccccbbbbccccccccccccaaaaaaaaaaaaaaaaaaaacccccccccccbbbbbbbccccccccaaaaacaaaaaaaacccbbbbbccccaaaaaacccccbbbbbbccccccccccccccccccccccccccccccccccccc/cccccccccccccccbbbbbbcccbbbbbbcccccaaaaaaaaaaaaccccccccccccccccccccccccbbbbbcccccccccccbbbbbbbbcccccccccccccccccccccccaaaaaaaaaaaaaaaaaccccccbbbbbbbbbbbcccccccccccccccccccccccccccccccaaaaaaaaaaaaaaaaaaaaaaacccccccccaaaaaaaaaaaaaaaaaaacccccccccccccccccccccbbbbccccccccccccaaaaaaaaaaaaaaaaaaaacccccccccccbbbbbbbccccccccccccccaaaaaaaacccbbbbbbbcccccccccccccbbbbbbccccbbbbbbbccccccccaaaaaaaaccccccccc